Protein 3RTY (pdb70)

Sequence (2433 aa):
KEDSFCCVISMHDGIVLYTTPSITDVLGYPRDMWLGRSFIDFVHLKDRATFASQITTGIPIAKSTFCVMLRRYRVSYEPFRLGLTFREAPEEGTNMLLVICATPIKSSYKVPDEILSQKSPKFAIRHTATGIISHVDSAAVSALGYLPQDLIGRSIMDFYHHEDLSVMKETYETVMKKGQTAGASFCSKPYRFLIQNGCYVLLETEWTSFVNPWSRKLEFVVGHHRVFQGPKQCNVFEAAPTCKLKISEEAQSRNTRIKEDIVKRLAETVSRPSETVKQEVSRRCQALASFMETLMDEVSRADLKLKEDSFCCVISMHDGIVLYTTPSITDVLGYPRDMWLGRSFIDFVHLKDRATFASQITTGIAKSTFCVMLRRYRVSYEPFRLGLTFREAPEEARPDNYGTNMLLVICATPIKSSYKVPDEILSQKSPKFAIRHTATGIISHVDSAAVSALGYLPQDLIGRSIMDFYHHEDLSVMKETYETVMKKGQTAGASFCSKPYRFLIQNGCYVLLETEWTSFVNPWSRKLEFVVGHHRVFQGPKQCNVFEAAPTCKLKISEEAQSRNTRIKEDIVKRLAETVSRPSETVKQEVSRRCQALASFMETLMDEKEDSFCCVISMHDGIVLYTTPSITDVLGYPRDMWLGRSFIDFVHLKDRATFASQITTGIAKSTFCVMLRRYRVSYEPFRLGLTFREAPEEARPDNYGTNMLLVICATPIKSSYKVPDEILSQKSPKFAIRHTATGIISHVDSAAVSALGYLPQDLIGRSIMDFYHHEDLSVMKETYETVMKKGQTAGASFCSKPYRFLIQNGCYVLLETEWTSFVNPWSRKLEFVVGHHRVFQGPKQCNVFEAAPTCKLKISEEAQSRNTRIKEDIVKRLAETVSRPSETVKQEVSRRCQALASFMETLMDEKEDSFCCVISMHDGIVLYTTPSITDVLGYPRDMWLGRSFIDFVHLKDRATFASQITTGIPIAKSTFCVMLRRYRVSYEPFRLGLTFREAPEEGTNMLLVICATPIKSSYKVPDEILSQKSPKFAIRHTATGIISHVDSAAVSALGYLPQDLIGRSIMDFYHHEDLSVMKETYETVMKKGQTAGASFCSKPYRFLIQNGCYVLLETEWTSFVNPWSRKLEFVVGHHRVFQGPKQCNVFEAAPTCKLKISEEAQSRNTRIKEDIVKRLAETVSRPSETVKQEVSRRCQALASFMETLMDEVSRADLKLKEDSFCCVISMHDGIVLYTTPSITDVLGYPRDMWLGRSFIDFVHLKDRATFASQITTGIPIAKSTFCVMLRRYRPVSYEPFRLGLTFREAPEEGTNMLLVICATPIKSSYKVPDEILSQKSPKFAIRHTATGIISHVDSAAVSALGYLPQDLIGRSIMDFYHHEDLSVMKETYETVMKKGQTAGASFCSKPYRFLIQNGCYVLLETEWTSFVNPWSRKLEFVVGHHRVFQGPKQCNVFEAAPTCKLKISEEAQSRNTRIKEDIVKRLAETVSRPSETVKQEVSRRCQALASFMETLMDEVSRADLKLKEDSFCCVISMHDGIVLYTTPSITDVLGYPRDMWLGRSFIDFVHLKDRATFASQITTGIAKSTFCVMLRRYRVSYEPFRLGLTFREAPEEARPDNYGTNMLLVICATPIKSSYKVPDEILSQKSPKFAIRHTATGIISHVDSAAVSALGYLPQDLIGRSIMDFYHHEDLSVMKETYETVMKKGQTAGASFCSKPYRFLIQNGCYVLLETEWTSFVNPWSRKLEFVVGHHRVFQGPKQCNVFEAAPTCKLKISEEAQSRNTRIKEDIVKRLAETVSRPSETVKQEVSRRCQALASFMETLMDEKEDSFCCVISMHDGIVLYTTPSITDVLGYPRDMWLGRSFIDFVHLKDRATFASQITTGIPIAKSTFCVMLRRYRVSYEPFRLGLTFREAPEEGTNMLLVICATPIKSSYKVPDEILSQKSPKFAIRHTATGIISHVDSAAVSALGYLPQDLIGRSIMDFYHHEDLSVMKETYETVMKKGQTAGASFCSKPYRFLIQNGCYVLLETEWTSFVNPWSRKLEFVVGHHRVFQGPKQCNVFEAAPTCKLKISEEAQSRNTRIKEDIVKRLAETVSRPSETVKQEVSRRCQALASFMETLMDEVSRADLKLKEDSFCCVISMHDGIVLYTTPSITDVLGYPRDMWLGRSFIDFVHLKDRATFASQITTGIAKSTFCVMLRRYRVSYEPFRLGLTFREAPEEARPDNYGTNMLLVICATPIKSSYKVPDEILSQKSPKFAIRHTATGIISHVDSAAVSALGYLPQDLIGRSIMDFYHHEDLSVMKETYETVMKKGQTAGASFCSKPYRFLIQNGCYVLLETEWTSFVNPWSRKLEFVVGHHRVFQGPKQCNVFEAAPTCKLKISEEAQSRNTRIKEDIVKRLAETVSRPSETVKQEVSRRCQALASFMETLMDE

B-factor: mean 70.12, std 27.12, range [21.84, 199.19]

Organism: Drosophila melanogaster (NCBI:txid7227)

Structure (mmCIF, N/CA/C/O backbone):
data_3RTY
#
_entry.id   3RTY
#
_cell.length_a   60.414
_cell.length_b   94.697
_cell.length_c   141.030
_cell.angle_alpha   88.19
_cell.angle_beta   89.63
_cell.angle_gamma   89.87
#
_symmetry.space_group_name_H-M   'P 1'
#
loop_
_entity.id
_entity.type
_entity.pdbx_description
1 polymer 'Period circadian protein'
2 non-polymer 2,3-DIHYDROXY-1,4-DITHIOBUTANE
3 water water
#
loop_
_atom_site.group_PDB
_atom_site.id
_atom_site.type_symbol
_atom_site.label_atom_id
_atom_site.label_alt_id
_atom_site.label_comp_id
_atom_site.label_asym_id
_atom_site.label_entity_id
_atom_site.label_seq_id
_atom_site.pdbx_PDB_ins_code
_atom_site.Cartn_x
_atom_site.Cartn_y
_atom_site.Cartn_z
_atom_site.occupancy
_atom_site.B_iso_or_equiv
_atom_site.auth_seq_id
_atom_site.auth_comp_id
_atom_site.auth_asym_id
_atom_site.auth_atom_id
_atom_site.pdbx_PDB_model_num
ATOM 1 N N . LYS A 1 1 ? 23.957 4.583 4.197 1.00 100.08 236 LYS A N 1
ATOM 2 C CA . LYS A 1 1 ? 22.716 5.247 4.704 1.00 99.46 236 LYS A CA 1
ATOM 3 C C . LYS A 1 1 ? 21.683 5.479 3.588 1.00 97.83 236 LYS A C 1
ATOM 4 O O . LYS A 1 1 ? 21.704 4.815 2.540 1.00 98.00 236 LYS A O 1
ATOM 10 N N . GLU A 1 2 ? 20.750 6.389 3.865 1.00 95.02 237 GLU A N 1
ATOM 11 C CA . GLU A 1 2 ? 19.694 6.795 2.940 1.00 91.42 237 GLU A CA 1
ATOM 12 C C . GLU A 1 2 ? 18.907 7.937 3.569 1.00 87.81 237 GLU A C 1
ATOM 13 O O . GLU A 1 2 ? 18.355 7.774 4.660 1.00 87.66 237 GLU A O 1
ATOM 19 N N . ASP A 1 3 ? 18.902 9.091 2.889 1.00 83.27 238 ASP A N 1
ATOM 20 C CA . ASP A 1 3 ? 18.193 10.304 3.331 1.00 77.57 238 ASP A CA 1
ATOM 21 C C . ASP A 1 3 ? 17.016 9.990 4.260 1.00 71.79 238 ASP A C 1
ATOM 22 O O . ASP A 1 3 ? 16.020 9.395 3.845 1.00 71.03 238 ASP A O 1
ATOM 27 N N . SER A 1 4 ? 17.164 10.328 5.532 1.00 64.56 239 SER A N 1
ATOM 28 C CA . SER A 1 4 ? 16.101 10.093 6.487 1.00 58.16 239 SER A CA 1
ATOM 29 C C . SER A 1 4 ? 16.289 11.009 7.673 1.00 53.75 239 SER A C 1
ATOM 30 O O . SER A 1 4 ? 17.403 11.433 7.960 1.00 54.04 239 SER A O 1
ATOM 33 N N . PHE A 1 5 ? 15.190 11.342 8.336 1.00 48.92 240 PHE A N 1
ATOM 34 C CA . PHE A 1 5 ? 15.244 12.199 9.504 1.00 46.57 240 PHE A CA 1
ATOM 35 C C . PHE A 1 5 ? 14.465 11.564 10.658 1.00 45.39 240 PHE A C 1
ATOM 36 O O . PHE A 1 5 ? 13.536 10.791 10.444 1.00 46.81 240 PHE A O 1
ATOM 44 N N . CYS A 1 6 ? 14.853 11.881 11.880 1.00 44.10 241 CYS A N 1
ATOM 45 C CA . CYS A 1 6 ? 14.175 11.347 13.040 1.00 45.34 241 CYS A CA 1
ATOM 46 C C . CYS A 1 6 ? 13.603 12.528 13.805 1.00 46.41 241 CYS A C 1
ATOM 47 O O . CYS A 1 6 ? 14.017 13.662 13.589 1.00 49.09 241 CYS A O 1
ATOM 50 N N . CYS A 1 7 ? 12.598 12.288 14.635 1.00 45.56 242 CYS A N 1
ATOM 51 C CA . CYS A 1 7 ? 12.013 13.361 15.426 1.00 45.79 242 CYS A CA 1
ATOM 52 C C . CYS A 1 7 ? 11.597 12.792 16.757 1.00 44.75 242 CYS A C 1
ATOM 53 O O . CYS A 1 7 ? 11.346 11.600 16.864 1.00 45.06 242 CYS A O 1
ATOM 56 N N . VAL A 1 8 ? 11.523 13.642 17.773 1.00 43.68 243 VAL A N 1
ATOM 57 C CA . VAL A 1 8 ? 11.143 13.177 19.091 1.00 43.33 243 VAL A CA 1
ATOM 58 C C . VAL A 1 8 ? 9.843 13.786 19.610 1.00 43.84 243 VAL A C 1
ATOM 59 O O . VAL A 1 8 ? 9.794 14.963 19.957 1.00 44.93 243 VAL A O 1
ATOM 63 N N . ILE A 1 9 ? 8.813 12.941 19.703 1.00 42.83 244 ILE A N 1
ATOM 64 C CA . ILE A 1 9 ? 7.480 13.315 20.179 1.00 43.00 244 ILE A CA 1
ATOM 65 C C . ILE A 1 9 ? 7.366 13.139 21.718 1.00 44.94 244 ILE A C 1
ATOM 66 O O . ILE A 1 9 ? 8.106 12.352 22.317 1.00 44.96 244 ILE A O 1
ATOM 71 N N . SER A 1 10 ? 6.448 13.870 22.349 1.00 44.46 245 SER A N 1
ATOM 72 C CA . SER A 1 10 ? 6.229 13.741 23.785 1.00 44.83 245 SER A CA 1
ATOM 73 C C . SER A 1 10 ? 4.944 12.957 23.930 1.00 44.36 245 SER A C 1
ATOM 74 O O . SER A 1 10 ? 3.920 13.377 23.411 1.00 44.35 245 SER A O 1
ATOM 77 N N . MET A 1 11 ? 4.978 11.843 24.652 1.00 44.88 246 MET A N 1
ATOM 78 C CA . MET A 1 11 ? 3.775 11.036 24.838 1.00 45.51 246 MET A CA 1
ATOM 79 C C . MET A 1 11 ? 2.712 11.645 25.747 1.00 45.97 246 MET A C 1
ATOM 80 O O . MET A 1 11 ? 1.710 10.995 26.041 1.00 46.38 246 MET A O 1
ATOM 85 N N . HIS A 1 12 ? 2.951 12.875 26.202 1.00 46.19 247 HIS A N 1
ATOM 86 C CA . HIS A 1 12 ? 2.029 13.611 27.061 1.00 46.31 247 HIS A CA 1
ATOM 87 C C . HIS A 1 12 ? 1.015 14.427 26.230 1.00 45.72 247 HIS A C 1
ATOM 88 O O . HIS A 1 12 ? -0.191 14.363 26.473 1.00 45.59 247 HIS A O 1
ATOM 95 N N . ASP A 1 13 ? 1.491 15.151 25.220 1.00 44.50 248 ASP A N 1
ATOM 96 C CA . ASP A 1 13 ? 0.600 15.956 24.384 1.00 42.78 248 ASP A CA 1
ATOM 97 C C . ASP A 1 13 ? 0.747 15.712 22.898 1.00 40.78 248 ASP A C 1
ATOM 98 O O . ASP A 1 13 ? 0.073 16.357 22.087 1.00 40.36 248 ASP A O 1
ATOM 103 N N . GLY A 1 14 ? 1.626 14.776 22.554 1.00 38.00 249 GLY A N 1
ATOM 104 C CA . GLY A 1 14 ? 1.856 14.434 21.170 1.00 36.41 249 GLY A CA 1
ATOM 105 C C . GLY A 1 14 ? 2.511 15.520 20.352 1.00 38.49 249 GLY A C 1
ATOM 106 O O . GLY A 1 14 ? 2.344 15.538 19.125 1.00 38.16 249 GLY A O 1
ATOM 107 N N . ILE A 1 15 ? 3.213 16.452 21.006 1.00 39.24 250 ILE A N 1
ATOM 108 C CA . ILE A 1 15 ? 3.908 17.525 20.278 1.00 39.82 250 ILE A CA 1
ATOM 109 C C . ILE A 1 15 ? 5.340 17.090 19.945 1.00 38.05 250 ILE A C 1
ATOM 110 O O . ILE A 1 15 ? 5.901 16.233 20.631 1.00 37.06 250 ILE A O 1
ATOM 115 N N . VAL A 1 16 ? 5.905 17.648 18.873 1.00 36.97 251 VAL A N 1
ATOM 116 C CA . VAL A 1 16 ? 7.260 17.301 18.474 1.00 37.95 251 VAL A CA 1
ATOM 117 C C . VAL A 1 16 ? 8.265 18.247 19.085 1.00 38.01 251 VAL A C 1
ATOM 118 O O . VAL A 1 16 ? 8.143 19.456 18.965 1.00 36.53 251 VAL A O 1
ATOM 122 N N . LEU A 1 17 ? 9.245 17.650 19.761 1.00 40.56 252 LEU A N 1
ATOM 123 C CA . LEU A 1 17 ? 10.316 18.335 20.491 1.00 43.07 252 LEU A CA 1
ATOM 124 C C . LEU A 1 17 ? 11.646 18.546 19.780 1.00 43.86 252 LEU A C 1
ATOM 125 O O . LEU A 1 17 ? 12.380 19.478 20.091 1.00 45.13 252 LEU A O 1
ATOM 130 N N . TYR A 1 18 ? 12.001 17.616 18.909 1.00 44.94 253 TYR A N 1
ATOM 131 C CA . TYR A 1 18 ? 13.255 17.687 18.196 1.00 45.69 253 TYR A CA 1
ATOM 132 C C . TYR A 1 18 ? 13.126 17.060 16.836 1.00 48.38 253 TYR A C 1
ATOM 133 O O . TYR A 1 18 ? 12.411 16.070 16.660 1.00 50.91 253 TYR A O 1
ATOM 142 N N . THR A 1 19 ? 13.869 17.611 15.883 1.00 48.55 254 THR A N 1
ATOM 143 C CA . THR A 1 19 ? 13.859 17.103 14.528 1.00 47.52 254 THR A CA 1
ATOM 144 C C . THR A 1 19 ? 15.298 17.138 14.075 1.00 46.84 254 THR A C 1
ATOM 145 O O . THR A 1 19 ? 15.968 18.137 14.282 1.00 49.13 254 THR A O 1
ATOM 149 N N . THR A 1 20 ? 15.808 16.043 13.520 1.00 45.07 255 THR A N 1
ATOM 150 C CA . THR A 1 20 ? 17.191 16.047 13.051 1.00 43.73 255 THR A CA 1
ATOM 151 C C . THR A 1 20 ? 17.293 17.073 11.933 1.00 43.35 255 THR A C 1
ATOM 152 O O . THR A 1 20 ? 16.292 17.385 11.278 1.00 42.54 255 THR A O 1
ATOM 156 N N . PRO A 1 21 ? 18.496 17.631 11.709 1.00 43.36 256 PRO A N 1
ATOM 157 C CA . PRO A 1 21 ? 18.659 18.629 10.649 1.00 43.26 256 PRO A CA 1
ATOM 158 C C . PRO A 1 21 ? 18.259 18.144 9.262 1.00 43.19 256 PRO A C 1
ATOM 159 O O . PRO A 1 21 ? 17.768 18.936 8.449 1.00 45.79 256 PRO A O 1
ATOM 163 N N . SER A 1 22 ? 18.394 16.842 9.011 1.00 41.23 257 SER A N 1
ATOM 164 C CA . SER A 1 22 ? 18.061 16.281 7.702 1.00 40.06 257 SER A CA 1
ATOM 165 C C . SER A 1 22 ? 16.616 16.494 7.278 1.00 40.30 257 SER A C 1
ATOM 166 O O . SER A 1 22 ? 16.263 16.293 6.111 1.00 38.84 257 SER A O 1
ATOM 169 N N . ILE A 1 23 ? 15.800 16.967 8.214 1.00 40.70 258 ILE A N 1
ATOM 170 C CA . ILE A 1 23 ? 14.389 17.211 7.956 1.00 41.21 258 ILE A CA 1
ATOM 171 C C . ILE A 1 23 ? 14.170 18.159 6.774 1.00 43.11 258 ILE A C 1
ATOM 172 O O . ILE A 1 23 ? 13.313 17.907 5.916 1.00 41.95 258 ILE A O 1
ATOM 177 N N . THR A 1 24 ? 14.999 19.201 6.690 1.00 43.74 259 THR A N 1
ATOM 178 C CA . THR A 1 24 ? 14.881 20.185 5.619 1.00 44.26 259 THR A CA 1
ATOM 179 C C . THR A 1 24 ? 15.244 19.590 4.262 1.00 45.60 259 THR A C 1
ATOM 180 O O . THR A 1 24 ? 14.692 19.983 3.236 1.00 45.12 259 THR A O 1
ATOM 184 N N . ASP A 1 25 ? 16.156 18.619 4.268 1.00 46.29 260 ASP A N 1
ATOM 185 C CA . ASP A 1 25 ? 16.591 17.969 3.039 1.00 44.94 260 ASP A CA 1
ATOM 186 C C . ASP A 1 25 ? 15.595 16.936 2.534 1.00 44.62 260 ASP A C 1
ATOM 187 O O . ASP A 1 25 ? 15.294 16.896 1.345 1.00 43.41 260 ASP A O 1
ATOM 192 N N . VAL A 1 26 ? 15.073 16.114 3.443 1.00 44.80 261 VAL A N 1
ATOM 193 C CA . VAL A 1 26 ? 14.121 15.060 3.093 1.00 43.86 261 VAL A CA 1
ATOM 194 C C . VAL A 1 26 ? 12.688 15.535 2.860 1.00 44.18 261 VAL A C 1
ATOM 195 O O . VAL A 1 26 ? 11.984 14.973 2.030 1.00 45.28 261 VAL A O 1
ATOM 199 N N . LEU A 1 27 ? 12.266 16.570 3.584 1.00 45.48 262 LEU A N 1
ATOM 200 C CA . LEU A 1 27 ? 10.906 17.091 3.473 1.00 47.50 262 LEU A CA 1
ATOM 201 C C . LEU A 1 27 ? 10.807 18.587 3.276 1.00 50.08 262 LEU A C 1
ATOM 202 O O . LEU A 1 27 ? 9.699 19.115 3.243 1.00 51.96 262 LEU A O 1
ATOM 207 N N . GLY A 1 28 ? 11.941 19.278 3.190 1.00 52.24 263 GLY A N 1
ATOM 208 C CA . GLY A 1 28 ? 11.899 20.718 2.983 1.00 54.75 263 GLY A CA 1
ATOM 209 C C . GLY A 1 28 ? 11.603 21.631 4.172 1.00 55.94 263 GLY A C 1
ATOM 210 O O . GLY A 1 28 ? 11.805 22.843 4.065 1.00 56.68 263 GLY A O 1
ATOM 211 N N . TYR A 1 29 ? 11.127 21.084 5.288 1.00 56.32 264 TYR A N 1
ATOM 212 C CA . TYR A 1 29 ? 10.816 21.901 6.464 1.00 58.38 264 TYR A CA 1
ATOM 213 C C . TYR A 1 29 ? 12.023 22.581 7.104 1.00 60.66 264 TYR A C 1
ATOM 214 O O . TYR A 1 29 ? 13.070 21.968 7.274 1.00 59.65 264 TYR A O 1
ATOM 223 N N . PRO A 1 30 ? 11.888 23.870 7.460 1.00 64.16 265 PRO A N 1
ATOM 224 C CA . PRO A 1 30 ? 12.966 24.637 8.093 1.00 66.88 265 PRO A CA 1
ATOM 225 C C . PRO A 1 30 ? 13.364 24.008 9.431 1.00 69.46 265 PRO A C 1
ATOM 226 O O . PRO A 1 30 ? 12.514 23.736 10.277 1.00 69.40 265 PRO A O 1
ATOM 230 N N . ARG A 1 31 ? 14.661 23.760 9.586 1.00 72.68 266 ARG A N 1
ATOM 231 C CA . ARG A 1 31 ? 15.252 23.170 10.785 1.00 74.73 266 ARG A CA 1
ATOM 232 C C . ARG A 1 31 ? 14.327 22.966 11.995 1.00 73.95 266 ARG A C 1
ATOM 233 O O . ARG A 1 31 ? 14.020 21.828 12.369 1.00 74.73 266 ARG A O 1
ATOM 241 N N . ASP A 1 32 ? 13.860 24.062 12.579 1.00 72.59 267 ASP A N 1
ATOM 242 C CA . ASP A 1 32 ? 13.009 23.972 13.756 1.00 71.48 267 ASP A CA 1
ATOM 243 C C . ASP A 1 32 ? 11.611 24.575 13.618 1.00 68.83 267 ASP A C 1
ATOM 244 O O . ASP A 1 32 ? 11.174 25.366 14.455 1.00 68.53 267 ASP A O 1
ATOM 249 N N . MET A 1 33 ? 10.893 24.154 12.582 1.00 65.96 268 MET A N 1
ATOM 250 C CA . MET A 1 33 ? 9.537 24.641 12.337 1.00 63.60 268 MET A CA 1
ATOM 251 C C . MET A 1 33 ? 8.489 23.683 12.874 1.00 60.59 268 MET A C 1
ATOM 252 O O . MET A 1 33 ? 7.335 24.056 13.075 1.00 59.18 268 MET A O 1
ATOM 257 N N . TRP A 1 34 ? 8.885 22.420 12.993 1.00 57.66 269 TRP A N 1
ATOM 258 C CA . TRP A 1 34 ? 8.023 21.376 13.515 1.00 53.12 269 TRP A CA 1
ATOM 259 C C . TRP A 1 34 ? 7.891 21.542 15.022 1.00 51.08 269 TRP A C 1
ATOM 260 O O . TRP A 1 34 ? 6.872 21.178 15.600 1.00 51.35 269 TRP A O 1
ATOM 271 N N . LEU A 1 35 ? 8.900 22.139 15.647 1.00 48.60 270 LEU A N 1
ATOM 272 C CA . LEU A 1 35 ? 8.896 22.323 17.084 1.00 47.52 270 LEU A CA 1
ATOM 273 C C . LEU A 1 35 ? 7.577 22.845 17.624 1.00 47.26 270 LEU A C 1
ATOM 274 O O . LEU A 1 35 ? 6.985 23.759 17.065 1.00 47.25 270 LEU A O 1
ATOM 279 N N . GLY A 1 36 ? 7.082 22.183 18.666 1.00 47.57 271 GLY A N 1
ATOM 280 C CA . GLY A 1 36 ? 5.836 22.576 19.299 1.00 47.11 271 GLY A CA 1
ATOM 281 C C . GLY A 1 36 ? 4.551 22.192 18.580 1.00 47.63 271 GLY A C 1
ATOM 282 O O . GLY A 1 36 ? 3.466 22.294 19.151 1.00 47.65 271 GLY A O 1
ATOM 283 N N . ARG A 1 37 ? 4.652 21.747 17.334 1.00 46.81 272 ARG A N 1
ATOM 284 C CA . ARG A 1 37 ? 3.461 21.363 16.586 1.00 47.32 272 ARG A CA 1
ATOM 285 C C . ARG A 1 37 ? 3.043 19.919 16.865 1.00 47.59 272 ARG A C 1
ATOM 286 O O . ARG A 1 37 ? 3.841 19.104 17.345 1.00 45.08 272 ARG A O 1
ATOM 294 N N . SER A 1 38 ? 1.765 19.632 16.621 1.00 48.28 273 SER A N 1
ATOM 295 C CA . SER A 1 38 ? 1.224 18.289 16.814 1.00 48.83 273 SER A CA 1
ATOM 296 C C . SER A 1 38 ? 1.760 17.413 15.677 1.00 48.72 273 SER A C 1
ATOM 297 O O . SER A 1 38 ? 1.626 17.766 14.498 1.00 49.90 273 SER A O 1
ATOM 300 N N . PHE A 1 39 ? 2.336 16.265 16.017 1.00 46.23 274 PHE A N 1
ATOM 301 C CA . PHE A 1 39 ? 2.900 15.405 14.992 1.00 44.01 274 PHE A CA 1
ATOM 302 C C . PHE A 1 39 ? 1.956 14.872 13.923 1.00 44.71 274 PHE A C 1
ATOM 303 O O . PHE A 1 39 ? 2.341 14.826 12.758 1.00 44.56 274 PHE A O 1
ATOM 311 N N . ILE A 1 40 ? 0.742 14.456 14.280 1.00 44.81 275 ILE A N 1
ATOM 312 C CA . ILE A 1 40 ? -0.158 13.918 13.253 1.00 46.06 275 ILE A CA 1
ATOM 313 C C . ILE A 1 40 ? -0.649 14.966 12.277 1.00 46.84 275 ILE A C 1
ATOM 314 O O . ILE A 1 40 ? -1.287 14.628 11.284 1.00 47.37 275 ILE A O 1
ATOM 319 N N . ASP A 1 41 ? -0.368 16.234 12.562 1.00 48.90 276 ASP A N 1
ATOM 320 C CA . ASP A 1 41 ? -0.777 17.317 11.663 1.00 51.42 276 ASP A CA 1
ATOM 321 C C . ASP A 1 41 ? -0.041 17.160 10.313 1.00 49.66 276 ASP A C 1
ATOM 322 O O . ASP A 1 41 ? -0.445 17.723 9.291 1.00 49.12 276 ASP A O 1
ATOM 327 N N . PHE A 1 42 ? 1.027 16.364 10.331 1.00 48.07 277 PHE A N 1
ATOM 328 C CA . PHE A 1 42 ? 1.837 16.096 9.152 1.00 46.51 277 PHE A CA 1
ATOM 329 C C . PHE A 1 42 ? 1.575 14.711 8.591 1.00 46.38 277 PHE A C 1
ATOM 330 O O . PHE A 1 42 ? 2.260 14.270 7.676 1.00 48.04 277 PHE A O 1
ATOM 338 N N . VAL A 1 43 ? 0.635 13.998 9.192 1.00 46.37 278 VAL A N 1
ATOM 339 C CA . VAL A 1 43 ? 0.264 12.671 8.719 1.00 45.90 278 VAL A CA 1
ATOM 340 C C . VAL A 1 43 ? -1.087 12.758 7.996 1.00 45.78 278 VAL A C 1
ATOM 341 O O . VAL A 1 43 ? -2.119 13.036 8.619 1.00 46.46 278 VAL A O 1
ATOM 345 N N . HIS A 1 44 ? -1.057 12.510 6.687 1.00 44.73 279 HIS A N 1
ATOM 346 C CA . HIS A 1 44 ? -2.230 12.514 5.815 1.00 44.67 279 HIS A CA 1
ATOM 347 C C . HIS A 1 44 ? -3.456 11.884 6.500 1.00 44.63 279 HIS A C 1
ATOM 348 O O . HIS A 1 44 ? -3.318 10.912 7.243 1.00 44.52 279 HIS A O 1
ATOM 355 N N . LEU A 1 45 ? -4.644 12.444 6.267 1.00 44.71 280 LEU A N 1
ATOM 356 C CA . LEU A 1 45 ? -5.880 11.924 6.868 1.00 46.23 280 LEU A CA 1
ATOM 357 C C . LEU A 1 45 ? -6.080 10.425 6.716 1.00 47.03 280 LEU A C 1
ATOM 358 O O . LEU A 1 45 ? -6.421 9.741 7.678 1.00 47.98 280 LEU A O 1
ATOM 363 N N . LYS A 1 46 ? -5.874 9.925 5.500 1.00 47.29 281 LYS A N 1
ATOM 364 C CA . LYS A 1 46 ? -6.053 8.499 5.187 1.00 46.44 281 LYS A CA 1
ATOM 365 C C . LYS A 1 46 ? -5.131 7.554 5.929 1.00 44.49 281 LYS A C 1
ATOM 366 O O . LYS A 1 46 ? -5.320 6.345 5.870 1.00 43.00 281 LYS A O 1
ATOM 372 N N . ASP A 1 47 ? -4.124 8.099 6.600 1.00 44.17 282 ASP A N 1
ATOM 373 C CA . ASP A 1 47 ? -3.161 7.264 7.315 1.00 44.92 282 ASP A CA 1
ATOM 374 C C . ASP A 1 47 ? -3.139 7.414 8.840 1.00 43.74 282 ASP A C 1
ATOM 375 O O . ASP A 1 47 ? -2.463 6.652 9.520 1.00 42.49 282 ASP A O 1
ATOM 380 N N . ARG A 1 48 ? -3.870 8.386 9.374 1.00 43.11 283 ARG A N 1
ATOM 381 C CA . ARG A 1 48 ? -3.895 8.606 10.817 1.00 43.14 283 ARG A CA 1
ATOM 382 C C . ARG A 1 48 ? -4.366 7.374 11.596 1.00 42.54 283 ARG A C 1
ATOM 383 O O . ARG A 1 48 ? -3.753 6.995 12.603 1.00 40.59 283 ARG A O 1
ATOM 391 N N . ALA A 1 49 ? -5.433 6.739 11.113 1.00 41.19 284 ALA A N 1
ATOM 392 C CA . ALA A 1 49 ? -5.951 5.532 11.753 1.00 40.01 284 ALA A CA 1
ATOM 393 C C . ALA A 1 49 ? -4.884 4.429 11.773 1.00 38.32 284 ALA A C 1
ATOM 394 O O . ALA A 1 49 ? -4.839 3.624 12.705 1.00 37.56 284 ALA A O 1
ATOM 396 N N . THR A 1 50 ? -4.041 4.368 10.742 1.00 36.63 285 THR A N 1
ATOM 397 C CA . THR A 1 50 ? -2.971 3.373 10.734 1.00 36.49 285 THR A CA 1
ATOM 398 C C . THR A 1 50 ? -1.942 3.779 11.779 1.00 37.58 285 THR A C 1
ATOM 399 O O . THR A 1 50 ? -1.421 2.939 12.506 1.00 38.11 285 THR A O 1
ATOM 403 N N . PHE A 1 51 ? -1.682 5.083 11.862 1.00 39.52 286 PHE A N 1
ATOM 404 C CA . PHE A 1 51 ? -0.725 5.637 12.817 1.00 40.14 286 PHE A CA 1
ATOM 405 C C . PHE A 1 51 ? -1.191 5.440 14.266 1.00 41.91 286 PHE A C 1
ATOM 406 O O . PHE A 1 51 ? -0.419 5.014 15.131 1.00 39.77 286 PHE A O 1
ATOM 414 N N . ALA A 1 52 ? -2.450 5.772 14.526 1.00 44.46 287 ALA A N 1
ATOM 415 C CA . ALA A 1 52 ? -3.013 5.629 15.860 1.00 48.21 287 ALA A CA 1
ATOM 416 C C . ALA A 1 52 ? -2.975 4.171 16.330 1.00 49.53 287 ALA A C 1
ATOM 417 O O . ALA A 1 52 ? -2.576 3.887 17.457 1.00 49.94 287 ALA A O 1
ATOM 419 N N . SER A 1 53 ? -3.364 3.257 15.443 1.00 50.91 288 SER A N 1
ATOM 420 C CA . SER A 1 53 ? -3.385 1.829 15.733 1.00 51.04 288 SER A CA 1
ATOM 421 C C . SER A 1 53 ? -1.999 1.240 15.926 1.00 50.51 288 SER A C 1
ATOM 422 O O . SER A 1 53 ? -1.875 0.119 16.390 1.00 50.28 288 SER A O 1
ATOM 425 N N . GLN A 1 54 ? -0.967 1.971 15.516 1.00 51.43 289 GLN A N 1
ATOM 426 C CA . GLN A 1 54 ? 0.411 1.504 15.657 1.00 50.91 289 GLN A CA 1
ATOM 427 C C . GLN A 1 54 ? 1.079 1.976 16.950 1.00 51.30 289 GLN A C 1
ATOM 428 O O . GLN A 1 54 ? 1.891 1.251 17.524 1.00 50.76 289 GLN A O 1
ATOM 434 N N . ILE A 1 55 ? 0.769 3.191 17.404 1.00 51.84 290 ILE A N 1
ATOM 435 C CA . ILE A 1 55 ? 1.361 3.653 18.654 1.00 52.82 290 ILE A CA 1
ATOM 436 C C . ILE A 1 55 ? 0.482 3.198 19.828 1.00 52.94 290 ILE A C 1
ATOM 437 O O . ILE A 1 55 ? 0.810 3.432 20.991 1.00 55.31 290 ILE A O 1
ATOM 442 N N . THR A 1 56 ? -0.628 2.532 19.510 1.00 51.46 291 THR A N 1
ATOM 443 C CA . THR A 1 56 ? -1.551 2.018 20.523 1.00 49.76 291 THR A CA 1
ATOM 444 C C . THR A 1 56 ? -1.172 0.587 20.855 1.00 50.18 291 THR A C 1
ATOM 445 O O . THR A 1 56 ? -1.142 0.179 22.025 1.00 50.71 291 THR A O 1
ATOM 449 N N . THR A 1 57 ? -0.918 -0.186 19.812 1.00 49.34 292 THR A N 1
ATOM 450 C CA . THR A 1 57 ? -0.559 -1.570 19.996 1.00 50.10 292 THR A CA 1
ATOM 451 C C . THR A 1 57 ? 0.939 -1.712 20.180 1.00 48.85 292 THR A C 1
ATOM 452 O O . THR A 1 57 ? 1.428 -2.812 20.321 1.00 48.75 292 THR A O 1
ATOM 456 N N . GLY A 1 58 ? 1.659 -0.597 20.217 1.00 49.45 293 GLY A N 1
ATOM 457 C CA . GLY A 1 58 ? 3.099 -0.667 20.381 1.00 50.12 293 GLY A CA 1
ATOM 458 C C . GLY A 1 58 ? 3.648 -0.083 21.665 1.00 51.40 293 GLY A C 1
ATOM 459 O O . GLY A 1 58 ? 4.764 -0.413 22.065 1.00 50.96 293 GLY A O 1
ATOM 460 N N . ILE A 1 59 ? 2.894 0.815 22.291 1.00 54.25 294 ILE A N 1
ATOM 461 C CA . ILE A 1 59 ? 3.322 1.452 23.537 1.00 58.19 294 ILE A CA 1
ATOM 462 C C . ILE A 1 59 ? 3.675 0.381 24.589 1.00 62.34 294 ILE A C 1
ATOM 463 O O . ILE A 1 59 ? 2.910 -0.565 24.808 1.00 62.37 294 ILE A O 1
ATOM 468 N N . PRO A 1 60 ? 4.858 0.510 25.232 1.00 66.02 295 PRO A N 1
ATOM 469 C CA . PRO A 1 60 ? 5.429 -0.377 26.256 1.00 69.21 295 PRO A CA 1
ATOM 470 C C . PRO A 1 60 ? 4.668 -0.832 27.507 1.00 72.94 295 PRO A C 1
ATOM 471 O O . PRO A 1 60 ? 5.250 -1.542 28.328 1.00 74.39 295 PRO A O 1
ATOM 475 N N . ILE A 1 61 ? 3.402 -0.456 27.684 1.00 76.80 296 ILE A N 1
ATOM 476 C CA . ILE A 1 61 ? 2.673 -0.942 28.867 1.00 80.13 296 ILE A CA 1
ATOM 477 C C . ILE A 1 61 ? 2.194 -2.376 28.667 1.00 81.32 296 ILE A C 1
ATOM 478 O O . ILE A 1 61 ? 2.984 -3.286 28.998 1.00 83.76 296 ILE A O 1
ATOM 483 N N . ALA A 1 72 ? 12.301 -6.473 14.659 1.00 86.27 307 ALA A N 1
ATOM 484 C CA . ALA A 1 72 ? 12.495 -5.079 15.154 1.00 86.63 307 ALA A CA 1
ATOM 485 C C . ALA A 1 72 ? 11.240 -4.575 15.880 1.00 87.07 307 ALA A C 1
ATOM 486 O O . ALA A 1 72 ? 10.372 -5.367 16.270 1.00 86.92 307 ALA A O 1
ATOM 488 N N . LYS A 1 73 ? 11.189 -3.264 16.124 1.00 87.54 308 LYS A N 1
ATOM 489 C CA . LYS A 1 73 ? 10.029 -2.626 16.766 1.00 85.85 308 LYS A CA 1
ATOM 490 C C . LYS A 1 73 ? 9.115 -2.193 15.603 1.00 83.11 308 LYS A C 1
ATOM 491 O O . LYS A 1 73 ? 9.539 -2.216 14.433 1.00 83.56 308 LYS A O 1
ATOM 497 N N . SER A 1 74 ? 7.878 -1.808 15.913 1.00 78.39 309 SER A N 1
ATOM 498 C CA . SER A 1 74 ? 6.919 -1.392 14.890 1.00 73.00 309 SER A CA 1
ATOM 499 C C . SER A 1 74 ? 7.522 -0.552 13.759 1.00 68.09 309 SER A C 1
ATOM 500 O O . SER A 1 74 ? 8.307 0.370 13.998 1.00 65.89 309 SER A O 1
ATOM 503 N N . THR A 1 75 ? 7.177 -0.936 12.528 1.00 62.88 310 THR A N 1
ATOM 504 C CA . THR A 1 75 ? 7.633 -0.278 11.302 1.00 55.68 310 THR A CA 1
ATOM 505 C C . THR A 1 75 ? 6.515 -0.390 10.250 1.00 52.16 310 THR A C 1
ATOM 506 O O . THR A 1 75 ? 6.201 -1.477 9.774 1.00 51.60 310 THR A O 1
ATOM 510 N N . PHE A 1 76 ? 5.876 0.743 9.959 1.00 48.90 311 PHE A N 1
ATOM 511 C CA . PHE A 1 76 ? 4.778 0.836 8.988 1.00 45.87 311 PHE A CA 1
ATOM 512 C C . PHE A 1 76 ? 4.951 2.019 8.009 1.00 45.38 311 PHE A C 1
ATOM 513 O O . PHE A 1 76 ? 5.974 2.699 8.039 1.00 45.30 311 PHE A O 1
ATOM 521 N N . CYS A 1 77 ? 3.963 2.268 7.148 1.00 44.39 312 CYS A N 1
ATOM 522 C CA . CYS A 1 77 ? 4.074 3.363 6.181 1.00 45.18 312 CYS A CA 1
ATOM 523 C C . CYS A 1 77 ? 2.981 4.379 6.355 1.00 45.10 312 CYS A C 1
ATOM 524 O O . CYS A 1 77 ? 1.894 4.058 6.786 1.00 47.18 312 CYS A O 1
ATOM 527 N N . VAL A 1 78 ? 3.231 5.587 5.887 1.00 45.31 313 VAL A N 1
ATOM 528 C CA . VAL A 1 78 ? 2.280 6.664 6.049 1.00 44.47 313 VAL A CA 1
ATOM 529 C C . VAL A 1 78 ? 2.666 7.728 5.025 1.00 45.30 313 VAL A C 1
ATOM 530 O O . VAL A 1 78 ? 3.716 7.618 4.403 1.00 45.10 313 VAL A O 1
ATOM 534 N N . MET A 1 79 ? 1.822 8.731 4.814 1.00 46.55 314 MET A N 1
ATOM 535 C CA . MET A 1 79 ? 2.151 9.807 3.867 1.00 48.32 314 MET A CA 1
ATOM 536 C C . MET A 1 79 ? 2.292 11.111 4.641 1.00 50.59 314 MET A C 1
ATOM 537 O O . MET A 1 79 ? 1.342 11.545 5.304 1.00 51.90 314 MET A O 1
ATOM 542 N N . LEU A 1 80 ? 3.465 11.734 4.574 1.00 51.47 315 LEU A N 1
ATOM 543 C CA . LEU A 1 80 ? 3.678 13.013 5.260 1.00 52.30 315 LEU A CA 1
ATOM 544 C C . LEU A 1 80 ? 3.593 14.138 4.224 1.00 55.61 315 LEU A C 1
ATOM 545 O O . LEU A 1 80 ? 3.796 13.902 3.025 1.00 55.58 315 LEU A O 1
ATOM 550 N N . ARG A 1 81 ? 3.244 15.345 4.659 1.00 58.38 316 ARG A N 1
ATOM 551 C CA . ARG A 1 81 ? 3.176 16.445 3.720 1.00 62.24 316 ARG A CA 1
ATOM 552 C C . ARG A 1 81 ? 4.490 17.199 3.680 1.00 64.19 316 ARG A C 1
ATOM 553 O O . ARG A 1 81 ? 5.226 17.234 4.664 1.00 61.76 316 ARG A O 1
ATOM 561 N N . ARG A 1 82 ? 4.810 17.721 2.497 1.00 68.36 317 ARG A N 1
ATOM 562 C CA . ARG A 1 82 ? 6.032 18.485 2.273 1.00 71.83 317 ARG A CA 1
ATOM 563 C C . ARG A 1 82 ? 5.744 19.922 2.606 1.00 75.24 317 ARG A C 1
ATOM 564 O O . ARG A 1 82 ? 4.608 20.376 2.460 1.00 75.33 317 ARG A O 1
ATOM 572 N N . TYR A 1 83 ? 6.785 20.654 2.980 1.00 79.77 318 TYR A N 1
ATOM 573 C CA . TYR A 1 83 ? 6.645 22.056 3.326 1.00 84.94 318 TYR A CA 1
ATOM 574 C C . TYR A 1 83 ? 6.370 22.913 2.097 1.00 87.53 318 TYR A C 1
ATOM 575 O O . TYR A 1 83 ? 6.982 22.725 1.040 1.00 88.08 318 TYR A O 1
ATOM 584 N N . ARG A 1 84 ? 5.383 23.790 2.251 1.00 90.44 319 ARG A N 1
ATOM 585 C CA . ARG A 1 84 ? 5.029 24.793 1.260 1.00 93.73 319 ARG A CA 1
ATOM 586 C C . ARG A 1 84 ? 5.274 24.369 -0.185 1.00 95.07 319 ARG A C 1
ATOM 587 O O . ARG A 1 84 ? 4.544 23.447 -0.632 1.00 96.74 319 ARG A O 1
ATOM 595 N N . VAL A 1 98 ? -1.184 21.053 -2.428 1.00 64.81 333 VAL A N 1
ATOM 596 C CA . VAL A 1 98 ? 0.096 20.603 -1.854 1.00 64.87 333 VAL A CA 1
ATOM 597 C C . VAL A 1 98 ? 0.322 19.093 -1.995 1.00 63.41 333 VAL A C 1
ATOM 598 O O . VAL A 1 98 ? -0.626 18.370 -2.328 1.00 64.66 333 VAL A O 1
ATOM 602 N N . SER A 1 99 ? 1.565 18.628 -1.768 1.00 60.65 334 SER A N 1
ATOM 603 C CA . SER A 1 99 ? 1.896 17.216 -1.966 1.00 58.32 334 SER A CA 1
ATOM 604 C C . SER A 1 99 ? 2.315 16.414 -0.736 1.00 54.83 334 SER A C 1
ATOM 605 O O . SER A 1 99 ? 2.901 16.908 0.235 1.00 53.20 334 SER A O 1
ATOM 608 N N . TYR A 1 100 ? 1.877 15.169 -0.764 1.00 50.36 335 TYR A N 1
ATOM 609 C CA . TYR A 1 100 ? 2.196 14.210 0.263 1.00 46.93 335 TYR A CA 1
ATOM 610 C C . TYR A 1 100 ? 3.176 13.216 -0.347 1.00 47.26 335 TYR A C 1
ATOM 611 O O . TYR A 1 100 ? 3.119 12.909 -1.548 1.00 44.33 335 TYR A O 1
ATOM 620 N N . GLU A 1 101 ? 4.088 12.737 0.488 1.00 48.48 336 GLU A N 1
ATOM 621 C CA . GLU A 1 101 ? 5.059 11.749 0.054 1.00 50.17 336 GLU A CA 1
ATOM 622 C C . GLU A 1 101 ? 5.091 10.563 1.017 1.00 48.30 336 GLU A C 1
ATOM 623 O O . GLU A 1 101 ? 4.836 10.712 2.210 1.00 48.60 336 GLU A O 1
ATOM 629 N N . PRO A 1 102 ? 5.347 9.353 0.489 1.00 46.95 337 PRO A N 1
ATOM 630 C CA . PRO A 1 102 ? 5.417 8.095 1.240 1.00 45.73 337 PRO A CA 1
ATOM 631 C C . PRO A 1 102 ? 6.667 7.916 2.093 1.00 45.02 337 PRO A C 1
ATOM 632 O O . PRO A 1 102 ? 7.778 8.125 1.618 1.00 44.97 337 PRO A O 1
ATOM 636 N N . PHE A 1 103 ? 6.459 7.500 3.343 1.00 44.17 338 PHE A N 1
ATOM 637 C CA . PHE A 1 103 ? 7.534 7.277 4.292 1.00 44.58 338 PHE A CA 1
ATOM 638 C C . PHE A 1 103 ? 7.384 5.967 5.063 1.00 45.53 338 PHE A C 1
ATOM 639 O O . PHE A 1 103 ? 6.279 5.533 5.394 1.00 47.20 338 PHE A O 1
ATOM 647 N N . ARG A 1 104 ? 8.514 5.319 5.302 1.00 45.02 339 ARG A N 1
ATOM 648 C CA . ARG A 1 104 ? 8.554 4.083 6.042 1.00 44.36 339 ARG A CA 1
ATOM 649 C C . ARG A 1 104 ? 8.991 4.592 7.400 1.00 44.28 339 ARG A C 1
ATOM 650 O O . ARG A 1 104 ? 10.098 5.078 7.545 1.00 46.86 339 ARG A O 1
ATOM 658 N N . LEU A 1 105 ? 8.100 4.555 8.380 1.00 43.13 340 LEU A N 1
ATOM 659 C CA . LEU A 1 105 ? 8.422 5.046 9.711 1.00 40.37 340 LEU A CA 1
ATOM 660 C C . LEU A 1 105 ? 8.856 3.971 10.676 1.00 39.85 340 LEU A C 1
ATOM 661 O O . LEU A 1 105 ? 8.289 2.891 10.700 1.00 38.42 340 LEU A O 1
ATOM 666 N N . GLY A 1 106 ? 9.835 4.302 11.507 1.00 40.37 341 GLY A N 1
ATOM 667 C CA . GLY A 1 106 ? 10.318 3.385 12.523 1.00 42.66 341 GLY A CA 1
ATOM 668 C C . GLY A 1 106 ? 10.048 3.971 13.909 1.00 44.97 341 GLY A C 1
ATOM 669 O O . GLY A 1 106 ? 10.646 4.990 14.274 1.00 45.80 341 GLY A O 1
ATOM 670 N N . LEU A 1 107 ? 9.138 3.358 14.672 1.00 46.40 342 LEU A N 1
ATOM 671 C CA . LEU A 1 107 ? 8.793 3.830 16.023 1.00 47.69 342 LEU A CA 1
ATOM 672 C C . LEU A 1 107 ? 9.670 3.190 17.074 1.00 49.08 342 LEU A C 1
ATOM 673 O O . LEU A 1 107 ? 10.033 2.024 16.956 1.00 48.74 342 LEU A O 1
ATOM 678 N N . THR A 1 108 ? 9.991 3.958 18.111 1.00 52.15 343 THR A N 1
ATOM 679 C CA . THR A 1 108 ? 10.826 3.487 19.214 1.00 54.17 343 THR A CA 1
ATOM 680 C C . THR A 1 108 ? 10.487 4.270 20.474 1.00 55.78 343 THR A C 1
ATOM 681 O O . THR A 1 108 ? 10.599 5.505 20.517 1.00 55.14 343 THR A O 1
ATOM 685 N N . PHE A 1 109 ? 10.016 3.533 21.477 1.00 57.26 344 PHE A N 1
ATOM 686 C CA . PHE A 1 109 ? 9.651 4.110 22.759 1.00 58.93 344 PHE A CA 1
ATOM 687 C C . PHE A 1 109 ? 10.816 3.970 23.749 1.00 62.06 344 PHE A C 1
ATOM 688 O O . PHE A 1 109 ? 11.413 2.898 23.891 1.00 61.52 344 PHE A O 1
ATOM 696 N N . ARG A 1 110 ? 11.165 5.092 24.372 1.00 67.07 345 ARG A N 1
ATOM 697 C CA . ARG A 1 110 ? 12.272 5.181 25.325 1.00 72.65 345 ARG A CA 1
ATOM 698 C C . ARG A 1 110 ? 11.901 6.237 26.374 1.00 76.09 345 ARG A C 1
ATOM 699 O O . ARG A 1 110 ? 11.182 7.193 26.078 1.00 75.25 345 ARG A O 1
ATOM 707 N N . GLU A 1 111 ? 12.378 6.064 27.601 1.00 81.34 346 GLU A N 1
ATOM 708 C CA . GLU A 1 111 ? 12.038 7.006 28.660 1.00 87.26 346 GLU A CA 1
ATOM 709 C C . GLU A 1 111 ? 12.785 8.337 28.628 1.00 90.94 346 GLU A C 1
ATOM 710 O O . GLU A 1 111 ? 13.958 8.398 28.263 1.00 89.52 346 GLU A O 1
ATOM 716 N N . ALA A 1 112 ? 12.078 9.388 29.045 1.00 96.61 347 ALA A N 1
ATOM 717 C CA . ALA A 1 112 ? 12.579 10.764 29.121 1.00 102.40 347 ALA A CA 1
ATOM 718 C C . ALA A 1 112 ? 14.022 10.881 29.632 1.00 106.48 347 ALA A C 1
ATOM 719 O O . ALA A 1 112 ? 14.460 10.106 30.486 1.00 107.69 347 ALA A O 1
ATOM 721 N N . PRO A 1 113 ? 14.779 11.856 29.104 1.00 109.82 348 PRO A N 1
ATOM 722 C CA . PRO A 1 113 ? 16.173 12.115 29.472 1.00 112.37 348 PRO A CA 1
ATOM 723 C C . PRO A 1 113 ? 16.375 13.365 30.332 1.00 114.84 348 PRO A C 1
ATOM 724 O O . PRO A 1 113 ? 15.508 13.767 31.121 1.00 114.58 348 PRO A O 1
ATOM 728 N N . GLU A 1 114 ? 17.549 13.967 30.149 1.00 117.75 349 GLU A N 1
ATOM 729 C CA . GLU A 1 114 ? 17.966 15.182 30.836 1.00 120.38 349 GLU A CA 1
ATOM 730 C C . GLU A 1 114 ? 17.635 15.382 32.313 1.00 121.54 349 GLU A C 1
ATOM 731 O O . GLU A 1 114 ? 18.255 14.762 33.177 1.00 122.21 349 GLU A O 1
ATOM 737 N N . GLU A 1 115 ? 16.679 16.260 32.602 1.00 122.48 350 GLU A N 1
ATOM 738 C CA . GLU A 1 115 ? 16.315 16.584 33.980 1.00 123.64 350 GLU A CA 1
ATOM 739 C C . GLU A 1 115 ? 14.887 16.142 34.316 1.00 123.61 350 GLU A C 1
ATOM 740 O O . GLU A 1 115 ? 14.634 15.698 35.455 1.00 123.17 350 GLU A O 1
ATOM 746 N N . GLY A 1 126 ? 5.052 8.630 38.563 1.00 93.12 361 GLY A N 1
ATOM 747 C CA . GLY A 1 126 ? 4.708 8.928 37.143 1.00 93.24 361 GLY A CA 1
ATOM 748 C C . GLY A 1 126 ? 5.900 8.768 36.222 1.00 93.23 361 GLY A C 1
ATOM 749 O O . GLY A 1 126 ? 7.034 9.028 36.622 1.00 93.33 361 GLY A O 1
ATOM 750 N N . THR A 1 127 ? 5.645 8.337 34.989 1.00 93.41 362 THR A N 1
ATOM 751 C CA . THR A 1 127 ? 6.703 8.137 33.998 1.00 93.32 362 THR A CA 1
ATOM 752 C C . THR A 1 127 ? 6.515 8.986 32.738 1.00 92.44 362 THR A C 1
ATOM 753 O O . THR A 1 127 ? 5.468 8.944 32.086 1.00 93.22 362 THR A O 1
ATOM 757 N N . ASN A 1 128 ? 7.528 9.769 32.398 1.00 90.87 363 ASN A N 1
ATOM 758 C CA . ASN A 1 128 ? 7.439 10.588 31.202 1.00 88.82 363 ASN A CA 1
ATOM 759 C C . ASN A 1 128 ? 7.980 9.800 30.006 1.00 85.72 363 ASN A C 1
ATOM 760 O O . ASN A 1 128 ? 9.179 9.519 29.918 1.00 85.09 363 ASN A O 1
ATOM 765 N N . MET A 1 129 ? 7.076 9.434 29.099 1.00 81.95 364 MET A N 1
ATOM 766 C CA . MET A 1 129 ? 7.432 8.660 27.909 1.00 76.25 364 MET A CA 1
ATOM 767 C C . MET A 1 129 ? 7.856 9.533 26.742 1.00 70.16 364 MET A C 1
ATOM 768 O O . MET A 1 129 ? 7.435 10.688 26.618 1.00 68.98 364 MET A O 1
ATOM 773 N N . LEU A 1 130 ? 8.645 8.934 25.860 1.00 63.54 365 LEU A N 1
ATOM 774 C CA . LEU A 1 130 ? 9.152 9.610 24.680 1.00 57.43 365 LEU A CA 1
ATOM 775 C C . LEU A 1 130 ? 9.131 8.683 23.455 1.00 54.09 365 LEU A C 1
ATOM 776 O O . LEU A 1 130 ? 9.545 7.520 23.520 1.00 54.29 365 LEU A O 1
ATOM 781 N N . LEU A 1 131 ? 8.601 9.193 22.352 1.00 49.01 366 LEU A N 1
ATOM 782 C CA . LEU A 1 131 ? 8.522 8.430 21.120 1.00 45.77 366 LEU A CA 1
ATOM 783 C C . LEU A 1 131 ? 9.499 8.998 20.108 1.00 45.28 366 LEU A C 1
ATOM 784 O O . LEU A 1 131 ? 9.528 10.206 19.850 1.00 44.24 366 LEU A O 1
ATOM 789 N N . VAL A 1 132 ? 10.332 8.129 19.558 1.00 43.40 367 VAL A N 1
ATOM 790 C CA . VAL A 1 132 ? 11.273 8.573 18.558 1.00 41.06 367 VAL A CA 1
ATOM 791 C C . VAL A 1 132 ? 10.872 7.928 17.241 1.00 41.37 367 VAL A C 1
ATOM 792 O O . VAL A 1 132 ? 10.722 6.720 17.171 1.00 41.66 367 VAL A O 1
ATOM 796 N N . ILE A 1 133 ? 10.594 8.760 16.238 1.00 41.31 368 ILE A N 1
ATOM 797 C CA . ILE A 1 133 ? 10.181 8.289 14.923 1.00 41.72 368 ILE A CA 1
ATOM 798 C C . ILE A 1 133 ? 11.272 8.490 13.880 1.00 42.72 368 ILE A C 1
ATOM 799 O O . ILE A 1 133 ? 11.831 9.573 13.800 1.00 44.37 368 ILE A O 1
ATOM 804 N N . CYS A 1 134 ? 11.577 7.449 13.099 1.00 43.27 369 CYS A N 1
ATOM 805 C CA . CYS A 1 134 ? 12.571 7.530 12.022 1.00 44.41 369 CYS A CA 1
ATOM 806 C C . CYS A 1 134 ? 11.922 7.378 10.650 1.00 43.19 369 CYS A C 1
ATOM 807 O O . CYS A 1 134 ? 11.654 6.265 10.208 1.00 45.30 369 CYS A O 1
ATOM 810 N N . ALA A 1 135 ? 11.656 8.494 9.983 1.00 42.21 370 ALA A N 1
ATOM 811 C CA . ALA A 1 135 ? 11.033 8.461 8.663 1.00 42.24 370 ALA A CA 1
ATOM 812 C C . ALA A 1 135 ? 12.056 8.432 7.541 1.00 41.33 370 ALA A C 1
ATOM 813 O O . ALA A 1 135 ? 12.914 9.298 7.450 1.00 41.65 370 ALA A O 1
ATOM 815 N N . THR A 1 136 ? 11.990 7.400 6.716 1.00 39.86 371 THR A N 1
ATOM 816 C CA . THR A 1 136 ? 12.864 7.291 5.566 1.00 40.64 371 THR A CA 1
ATOM 817 C C . THR A 1 136 ? 11.912 7.211 4.360 1.00 41.36 371 THR A C 1
ATOM 818 O O . THR A 1 136 ? 10.967 6.435 4.360 1.00 41.55 371 THR A O 1
ATOM 822 N N . PRO A 1 137 ? 12.129 8.050 3.336 1.00 42.49 372 PRO A N 1
ATOM 823 C CA . PRO A 1 137 ? 11.276 8.072 2.149 1.00 42.78 372 PRO A CA 1
ATOM 824 C C . PRO A 1 137 ? 11.285 6.811 1.310 1.00 43.95 372 PRO A C 1
ATOM 825 O O . PRO A 1 137 ? 12.267 6.061 1.282 1.00 44.29 372 PRO A O 1
ATOM 829 N N . ILE A 1 138 ? 10.136 6.566 0.684 1.00 45.18 373 ILE A N 1
ATOM 830 C CA . ILE A 1 138 ? 9.916 5.425 -0.184 1.00 45.75 373 ILE A CA 1
ATOM 831 C C . ILE A 1 138 ? 9.909 5.973 -1.604 1.00 48.06 373 ILE A C 1
ATOM 832 O O . ILE A 1 138 ? 9.330 7.023 -1.867 1.00 47.75 373 ILE A O 1
ATOM 837 N N . LYS A 1 139 ? 10.591 5.283 -2.508 1.00 52.06 374 LYS A N 1
ATOM 838 C CA . LYS A 1 139 ? 10.677 5.737 -3.888 1.00 56.26 374 LYS A CA 1
ATOM 839 C C . LYS A 1 139 ? 10.246 4.666 -4.869 1.00 56.98 374 LYS A C 1
ATOM 840 O O . LYS A 1 139 ? 10.353 3.478 -4.580 1.00 57.27 374 LYS A O 1
ATOM 846 N N . SER A 1 140 ? 9.744 5.102 -6.022 1.00 58.21 375 SER A N 1
ATOM 847 C CA . SER A 1 140 ? 9.253 4.202 -7.060 1.00 58.56 375 SER A CA 1
ATOM 848 C C . SER A 1 140 ? 10.301 3.247 -7.610 1.00 59.14 375 SER A C 1
ATOM 849 O O . SER A 1 140 ? 11.426 3.641 -7.909 1.00 58.52 375 SER A O 1
ATOM 852 N N . SER A 1 141 ? 9.890 1.993 -7.779 1.00 60.67 376 SER A N 1
ATOM 853 C CA . SER A 1 141 ? 10.754 0.916 -8.274 1.00 61.93 376 SER A CA 1
ATOM 854 C C . SER A 1 141 ? 11.284 1.067 -9.701 1.00 61.73 376 SER A C 1
ATOM 855 O O . SER A 1 141 ? 12.319 0.495 -10.032 1.00 63.06 376 SER A O 1
ATOM 858 N N . TYR A 1 142 ? 10.600 1.855 -10.527 1.00 61.41 377 TYR A N 1
ATOM 859 C CA . TYR A 1 142 ? 10.977 2.011 -11.928 1.00 61.42 377 TYR A CA 1
ATOM 860 C C . TYR A 1 142 ? 11.847 3.184 -12.353 1.00 62.26 377 TYR A C 1
ATOM 861 O O . TYR A 1 142 ? 11.707 4.309 -11.861 1.00 62.53 377 TYR A O 1
ATOM 870 N N . LYS A 1 143 ? 12.729 2.882 -13.308 1.00 63.36 378 LYS A N 1
ATOM 871 C CA . LYS A 1 143 ? 13.680 3.828 -13.887 1.00 64.45 378 LYS A CA 1
ATOM 872 C C . LYS A 1 143 ? 13.265 4.313 -15.287 1.00 64.20 378 LYS A C 1
ATOM 873 O O . LYS A 1 143 ? 13.607 5.429 -15.680 1.00 64.47 378 LYS A O 1
ATOM 879 N N . VAL A 1 144 ? 12.547 3.479 -16.042 1.00 63.75 379 VAL A N 1
ATOM 880 C CA . VAL A 1 144 ? 12.095 3.839 -17.393 1.00 63.69 379 VAL A CA 1
ATOM 881 C C . VAL A 1 144 ? 10.644 3.425 -17.657 1.00 63.17 379 VAL A C 1
ATOM 882 O O . VAL A 1 144 ? 10.171 2.430 -17.115 1.00 64.70 379 VAL A O 1
ATOM 886 N N . PRO A 1 145 ? 9.917 4.189 -18.487 1.00 62.44 380 PRO A N 1
ATOM 887 C CA . PRO A 1 145 ? 8.520 3.845 -18.789 1.00 61.94 380 PRO A CA 1
ATOM 888 C C . PRO A 1 145 ? 8.412 2.500 -19.488 1.00 61.45 380 PRO A C 1
ATOM 889 O O . PRO A 1 145 ? 9.249 2.160 -20.312 1.00 63.14 380 PRO A O 1
ATOM 893 N N . ASP A 1 146 ? 7.401 1.725 -19.111 1.00 61.60 381 ASP A N 1
ATOM 894 C CA . ASP A 1 146 ? 7.167 0.388 -19.657 1.00 60.97 381 ASP A CA 1
ATOM 895 C C . ASP A 1 146 ? 8.365 -0.545 -19.486 1.00 60.62 381 ASP A C 1
ATOM 896 O O . ASP A 1 146 ? 8.662 -1.360 -20.357 1.00 58.97 381 ASP A O 1
ATOM 901 N N . GLU A 1 147 ? 9.022 -0.433 -18.335 1.00 61.28 382 GLU A N 1
ATOM 902 C CA . GLU A 1 147 ? 10.183 -1.248 -18.008 1.00 61.63 382 GLU A CA 1
ATOM 903 C C . GLU A 1 147 ? 9.827 -2.727 -17.963 1.00 62.30 382 GLU A C 1
ATOM 904 O O . GLU A 1 147 ? 8.737 -3.095 -17.542 1.00 63.50 382 GLU A O 1
ATOM 910 N N . ILE A 1 148 ? 10.720 -3.559 -18.481 1.00 62.46 383 ILE A N 1
ATOM 911 C CA . ILE A 1 148 ? 10.535 -5.000 -18.467 1.00 63.55 383 ILE A CA 1
ATOM 912 C C . ILE A 1 148 ? 11.607 -5.486 -17.486 1.00 65.92 383 ILE A C 1
ATOM 913 O O . ILE A 1 148 ? 12.800 -5.328 -17.742 1.00 66.55 383 ILE A O 1
ATOM 918 N N . LEU A 1 149 ? 11.181 -6.048 -16.356 1.00 68.14 384 LEU A N 1
ATOM 919 C CA . LEU A 1 149 ? 12.118 -6.469 -15.320 1.00 72.20 384 LEU A CA 1
ATOM 920 C C . LEU A 1 149 ? 12.651 -7.890 -15.374 1.00 76.17 384 LEU A C 1
ATOM 921 O O . LEU A 1 149 ? 12.022 -8.762 -15.974 1.00 76.04 384 LEU A O 1
ATOM 926 N N . SER A 1 150 ? 13.779 -8.112 -14.681 1.00 80.87 385 SER A N 1
ATOM 927 C CA . SER A 1 150 ? 14.465 -9.410 -14.638 1.00 86.49 385 SER A CA 1
ATOM 928 C C . SER A 1 150 ? 14.641 -10.094 -13.265 1.00 90.24 385 SER A C 1
ATOM 929 O O . SER A 1 150 ? 13.711 -10.716 -12.745 1.00 90.57 385 SER A O 1
ATOM 932 N N . GLN A 1 151 ? 15.858 -10.053 -12.725 1.00 94.12 386 GLN A N 1
ATOM 933 C CA . GLN A 1 151 ? 16.140 -10.684 -11.437 1.00 97.13 386 GLN A CA 1
ATOM 934 C C . GLN A 1 151 ? 16.190 -9.647 -10.312 1.00 98.13 386 GLN A C 1
ATOM 935 O O . GLN A 1 151 ? 16.111 -9.994 -9.128 1.00 98.03 386 GLN A O 1
ATOM 941 N N . LYS A 1 152 ? 16.351 -8.378 -10.698 1.00 99.07 387 LYS A N 1
ATOM 942 C CA . LYS A 1 152 ? 16.378 -7.241 -9.764 1.00 98.90 387 LYS A CA 1
ATOM 943 C C . LYS A 1 152 ? 14.911 -6.914 -9.429 1.00 98.09 387 LYS A C 1
ATOM 944 O O . LYS A 1 152 ? 14.613 -5.972 -8.679 1.00 99.05 387 LYS A O 1
ATOM 950 N N . SER A 1 153 ? 14.017 -7.722 -10.002 1.00 95.85 388 SER A N 1
ATOM 951 C CA . SER A 1 153 ? 12.567 -7.619 -9.857 1.00 93.08 388 SER A CA 1
ATOM 952 C C . SER A 1 153 ? 12.062 -7.787 -8.435 1.00 91.34 388 SER A C 1
ATOM 953 O O . SER A 1 153 ? 12.263 -8.838 -7.820 1.00 91.47 388 SER A O 1
ATOM 956 N N . PRO A 1 154 ? 11.374 -6.762 -7.902 1.00 89.67 389 PRO A N 1
ATOM 957 C CA . PRO A 1 154 ? 10.832 -6.824 -6.540 1.00 86.64 389 PRO A CA 1
ATOM 958 C C . PRO A 1 154 ? 9.663 -7.816 -6.537 1.00 83.44 389 PRO A C 1
ATOM 959 O O . PRO A 1 154 ? 8.656 -7.607 -7.226 1.00 83.65 389 PRO A O 1
ATOM 963 N N . LYS A 1 155 ? 9.849 -8.935 -5.846 1.00 78.77 390 LYS A N 1
ATOM 964 C CA . LYS A 1 155 ? 8.818 -9.964 -5.727 1.00 73.88 390 LYS A CA 1
ATOM 965 C C . LYS A 1 155 ? 8.003 -9.632 -4.464 1.00 68.85 390 LYS A C 1
ATOM 966 O O . LYS A 1 155 ? 8.539 -9.092 -3.496 1.00 68.40 390 LYS A O 1
ATOM 972 N N . PHE A 1 156 ? 6.706 -9.915 -4.483 1.00 62.91 391 PHE A N 1
ATOM 973 C CA . PHE A 1 156 ? 5.854 -9.601 -3.341 1.00 56.61 391 PHE A CA 1
ATOM 974 C C . PHE A 1 156 ? 4.519 -10.363 -3.362 1.00 54.26 391 PHE A C 1
ATOM 975 O O . PHE A 1 156 ? 3.994 -10.710 -4.435 1.00 54.41 391 PHE A O 1
ATOM 983 N N . ALA A 1 157 ? 3.935 -10.550 -2.179 1.00 49.21 392 ALA A N 1
ATOM 984 C CA . ALA A 1 157 ? 2.663 -11.257 -2.062 1.00 44.03 392 ALA A CA 1
ATOM 985 C C . ALA A 1 157 ? 1.498 -10.426 -1.532 1.00 40.40 392 ALA A C 1
ATOM 986 O O . ALA A 1 157 ? 1.657 -9.549 -0.687 1.00 37.42 392 ALA A O 1
ATOM 988 N N . ILE A 1 158 ? 0.336 -10.654 -2.127 1.00 37.98 393 ILE A N 1
ATOM 989 C CA . ILE A 1 158 ? -0.892 -10.015 -1.685 1.00 36.69 393 ILE A CA 1
ATOM 990 C C . ILE A 1 158 ? -1.822 -11.187 -1.443 1.00 36.67 393 ILE A C 1
ATOM 991 O O . ILE A 1 158 ? -1.924 -12.095 -2.261 1.00 36.53 393 ILE A O 1
ATOM 996 N N . ARG A 1 159 ? -2.464 -11.179 -0.291 1.00 36.86 394 ARG A N 1
ATOM 997 C CA . ARG A 1 159 ? -3.371 -12.238 0.091 1.00 38.26 394 ARG A CA 1
ATOM 998 C C . ARG A 1 159 ? -4.802 -11.694 0.259 1.00 37.67 394 ARG A C 1
ATOM 999 O O . ARG A 1 159 ? -4.989 -10.540 0.654 1.00 38.07 394 ARG A O 1
ATOM 1007 N N . HIS A 1 160 ? -5.795 -12.486 -0.150 1.00 36.36 395 HIS A N 1
ATOM 1008 C CA . HIS A 1 160 ? -7.204 -12.108 0.007 1.00 35.76 395 HIS A CA 1
ATOM 1009 C C . HIS A 1 160 ? -8.112 -13.243 0.448 1.00 34.98 395 HIS A C 1
ATOM 1010 O O . HIS A 1 160 ? -7.786 -14.404 0.296 1.00 34.37 395 HIS A O 1
ATOM 1017 N N . THR A 1 161 ? -9.260 -12.888 1.007 1.00 37.34 396 THR A N 1
ATOM 1018 C CA . THR A 1 161 ? -10.210 -13.883 1.522 1.00 39.82 396 THR A CA 1
ATOM 1019 C C . THR A 1 161 ? -11.100 -14.478 0.445 1.00 39.04 396 THR A C 1
ATOM 1020 O O . THR A 1 161 ? -11.112 -14.011 -0.682 1.00 38.63 396 THR A O 1
ATOM 1024 N N . ALA A 1 162 ? -11.889 -15.474 0.818 1.00 40.40 397 ALA A N 1
ATOM 1025 C CA . ALA A 1 162 ? -12.780 -16.135 -0.132 1.00 42.39 397 ALA A CA 1
ATOM 1026 C C . ALA A 1 162 ? -13.753 -15.185 -0.837 1.00 43.24 397 ALA A C 1
ATOM 1027 O O . ALA A 1 162 ? -14.238 -15.492 -1.929 1.00 44.38 397 ALA A O 1
ATOM 1029 N N . THR A 1 163 ? -14.039 -14.041 -0.221 1.00 41.03 398 THR A N 1
ATOM 1030 C CA . THR A 1 163 ? -14.957 -13.094 -0.825 1.00 39.37 398 THR A CA 1
ATOM 1031 C C . THR A 1 163 ? -14.218 -12.001 -1.594 1.00 38.35 398 THR A C 1
ATOM 1032 O O . THR A 1 163 ? -14.821 -11.016 -2.019 1.00 36.17 398 THR A O 1
ATOM 1036 N N . GLY A 1 164 ? -12.901 -12.174 -1.728 1.00 39.60 399 GLY A N 1
ATOM 1037 C CA . GLY A 1 164 ? -12.059 -11.226 -2.452 1.00 39.73 399 GLY A CA 1
ATOM 1038 C C . GLY A 1 164 ? -11.561 -9.974 -1.735 1.00 39.19 399 GLY A C 1
ATOM 1039 O O . GLY A 1 164 ? -11.263 -8.981 -2.395 1.00 38.39 399 GLY A O 1
ATOM 1040 N N . ILE A 1 165 ? -11.504 -9.974 -0.405 1.00 38.77 400 ILE A N 1
ATOM 1041 C CA . ILE A 1 165 ? -11.011 -8.782 0.291 1.00 39.38 400 ILE A CA 1
ATOM 1042 C C . ILE A 1 165 ? -9.556 -8.939 0.738 1.00 37.93 400 ILE A C 1
ATOM 1043 O O . ILE A 1 165 ? -9.212 -9.851 1.499 1.00 36.94 400 ILE A O 1
ATOM 1048 N N . ILE A 1 166 ? -8.707 -8.070 0.189 1.00 35.61 401 ILE A N 1
ATOM 1049 C CA . ILE A 1 166 ? -7.277 -8.049 0.452 1.00 32.22 401 ILE A CA 1
ATOM 1050 C C . ILE A 1 166 ? -7.095 -7.904 1.923 1.00 33.43 401 ILE A C 1
ATOM 1051 O O . ILE A 1 166 ? -7.651 -6.994 2.524 1.00 35.10 401 ILE A O 1
ATOM 1056 N N . SER A 1 167 ? -6.349 -8.821 2.517 1.00 33.16 402 SER A N 1
ATOM 1057 C CA . SER A 1 167 ? -6.110 -8.752 3.940 1.00 33.63 402 SER A CA 1
ATOM 1058 C C . SER A 1 167 ? -4.631 -8.512 4.235 1.00 35.39 402 SER A C 1
ATOM 1059 O O . SER A 1 167 ? -4.289 -7.976 5.287 1.00 35.72 402 SER A O 1
ATOM 1062 N N . HIS A 1 168 ? -3.743 -8.915 3.332 1.00 36.50 403 HIS A N 1
ATOM 1063 C CA . HIS A 1 168 ? -2.319 -8.686 3.575 1.00 41.23 403 HIS A CA 1
ATOM 1064 C C . HIS A 1 168 ? -1.584 -8.234 2.311 1.00 41.11 403 HIS A C 1
ATOM 1065 O O . HIS A 1 168 ? -2.038 -8.498 1.198 1.00 40.23 403 HIS A O 1
ATOM 1072 N N . VAL A 1 169 ? -0.498 -7.482 2.493 1.00 41.60 404 VAL A N 1
ATOM 1073 C CA . VAL A 1 169 ? 0.355 -7.027 1.383 1.00 42.65 404 VAL A CA 1
ATOM 1074 C C . VAL A 1 169 ? 1.779 -6.901 1.892 1.00 43.20 404 VAL A C 1
ATOM 1075 O O . VAL A 1 169 ? 1.998 -6.314 2.949 1.00 44.09 404 VAL A O 1
ATOM 1079 N N . ASP A 1 170 ? 2.729 -7.484 1.155 1.00 44.48 405 ASP A N 1
ATOM 1080 C CA . ASP A 1 170 ? 4.157 -7.452 1.498 1.00 45.03 405 ASP A CA 1
ATOM 1081 C C . ASP A 1 170 ? 4.728 -6.046 1.345 1.00 44.33 405 ASP A C 1
ATOM 1082 O O . ASP A 1 170 ? 4.165 -5.207 0.639 1.00 41.81 405 ASP A O 1
ATOM 1087 N N . SER A 1 171 ? 5.891 -5.829 1.956 1.00 45.29 406 SER A N 1
ATOM 1088 C CA . SER A 1 171 ? 6.598 -4.546 1.908 1.00 46.53 406 SER A CA 1
ATOM 1089 C C . SER A 1 171 ? 6.903 -4.132 0.485 1.00 46.85 406 SER A C 1
ATOM 1090 O O . SER A 1 171 ? 6.721 -2.967 0.102 1.00 46.25 406 SER A O 1
ATOM 1093 N N . ALA A 1 172 ? 7.417 -5.099 -0.274 1.00 46.91 407 ALA A N 1
ATOM 1094 C CA . ALA A 1 172 ? 7.801 -4.896 -1.661 1.00 46.86 407 ALA A CA 1
ATOM 1095 C C . ALA A 1 172 ? 6.716 -4.255 -2.505 1.00 46.37 407 ALA A C 1
ATOM 1096 O O . ALA A 1 172 ? 7.003 -3.365 -3.289 1.00 48.46 407 ALA A O 1
ATOM 1098 N N . ALA A 1 173 ? 5.471 -4.668 -2.288 1.00 46.06 408 ALA A N 1
ATOM 1099 C CA . ALA A 1 173 ? 4.308 -4.168 -3.025 1.00 46.05 408 ALA A CA 1
ATOM 1100 C C . ALA A 1 173 ? 4.152 -2.649 -3.091 1.00 47.16 408 ALA A C 1
ATOM 1101 O O . ALA A 1 173 ? 3.504 -2.130 -4.009 1.00 47.21 408 ALA A O 1
ATOM 1103 N N . VAL A 1 174 ? 4.725 -1.944 -2.114 1.00 46.81 409 VAL A N 1
ATOM 1104 C CA . VAL A 1 174 ? 4.614 -0.493 -2.059 1.00 46.40 409 VAL A CA 1
ATOM 1105 C C . VAL A 1 174 ? 5.336 0.243 -3.183 1.00 46.45 409 VAL A C 1
ATOM 1106 O O . VAL A 1 174 ? 4.718 1.001 -3.924 1.00 46.83 409 VAL A O 1
ATOM 1110 N N . SER A 1 175 ? 6.636 0.014 -3.329 1.00 46.47 410 SER A N 1
ATOM 1111 C CA . SER A 1 175 ? 7.387 0.691 -4.380 1.00 45.00 410 SER A CA 1
ATOM 1112 C C . SER A 1 175 ? 6.953 0.274 -5.784 1.00 44.98 410 SER A C 1
ATOM 1113 O O . SER A 1 175 ? 7.090 1.058 -6.727 1.00 45.27 410 SER A O 1
ATOM 1116 N N . ALA A 1 176 ? 6.402 -0.938 -5.908 1.00 44.53 411 ALA A N 1
ATOM 1117 C CA . ALA A 1 176 ? 5.939 -1.478 -7.187 1.00 43.41 411 ALA A CA 1
ATOM 1118 C C . ALA A 1 176 ? 4.538 -1.054 -7.600 1.00 43.33 411 ALA A C 1
ATOM 1119 O O . ALA A 1 176 ? 4.270 -0.870 -8.781 1.00 43.81 411 ALA A O 1
ATOM 1121 N N . LEU A 1 177 ? 3.625 -0.934 -6.648 1.00 41.71 412 LEU A N 1
ATOM 1122 C CA . LEU A 1 177 ? 2.273 -0.557 -7.015 1.00 40.87 412 LEU A CA 1
ATOM 1123 C C . LEU A 1 177 ? 1.914 0.886 -6.664 1.00 40.65 412 LEU A C 1
ATOM 1124 O O . LEU A 1 177 ? 1.110 1.521 -7.350 1.00 40.92 412 LEU A O 1
ATOM 1129 N N . GLY A 1 178 ? 2.543 1.417 -5.628 1.00 38.74 413 GLY A N 1
ATOM 1130 C CA . GLY A 1 178 ? 2.244 2.774 -5.220 1.00 39.10 413 GLY A CA 1
ATOM 1131 C C . GLY A 1 178 ? 1.194 2.861 -4.128 1.00 39.17 413 GLY A C 1
ATOM 1132 O O . GLY A 1 178 ? 0.710 3.939 -3.773 1.00 40.59 413 GLY A O 1
ATOM 1133 N N . TYR A 1 179 ? 0.800 1.710 -3.616 1.00 37.62 414 TYR A N 1
ATOM 1134 C CA . TYR A 1 179 ? -0.182 1.691 -2.565 1.00 36.28 414 TYR A CA 1
ATOM 1135 C C . TYR A 1 179 ? 0.548 1.418 -1.274 1.00 34.76 414 TYR A C 1
ATOM 1136 O O . TYR A 1 179 ? 1.600 0.781 -1.265 1.00 33.16 414 TYR A O 1
ATOM 1145 N N . LEU A 1 180 ? 0.002 1.946 -0.190 1.00 34.04 415 LEU A N 1
ATOM 1146 C CA . LEU A 1 180 ? 0.534 1.681 1.131 1.00 32.95 415 LEU A CA 1
ATOM 1147 C C . LEU A 1 180 ? -0.291 0.456 1.547 1.00 32.24 415 LEU A C 1
ATOM 1148 O O . LEU A 1 180 ? -1.389 0.240 1.023 1.00 32.34 415 LEU A O 1
ATOM 1153 N N . PRO A 1 181 ? 0.242 -0.402 2.427 1.00 31.50 416 PRO A N 1
ATOM 1154 C CA . PRO A 1 181 ? -0.569 -1.565 2.794 1.00 32.68 416 PRO A CA 1
ATOM 1155 C C . PRO A 1 181 ? -2.000 -1.211 3.205 1.00 34.62 416 PRO A C 1
ATOM 1156 O O . PRO A 1 181 ? -2.955 -1.858 2.756 1.00 34.51 416 PRO A O 1
ATOM 1160 N N . GLN A 1 182 ? -2.152 -0.113 3.946 1.00 34.64 417 GLN A N 1
ATOM 1161 C CA . GLN A 1 182 ? -3.470 0.307 4.391 1.00 35.52 417 GLN A CA 1
ATOM 1162 C C . GLN A 1 182 ? -4.369 0.815 3.273 1.00 36.36 417 GLN A C 1
ATOM 1163 O O . GLN A 1 182 ? -5.574 0.922 3.460 1.00 38.35 417 GLN A O 1
ATOM 1169 N N . ASP A 1 183 ? -3.802 1.081 2.101 1.00 37.07 418 ASP A N 1
ATOM 1170 C CA . ASP A 1 183 ? -4.596 1.575 0.980 1.00 38.84 418 ASP A CA 1
ATOM 1171 C C . ASP A 1 183 ? -5.282 0.426 0.274 1.00 39.36 418 ASP A C 1
ATOM 1172 O O . ASP A 1 183 ? -6.288 0.610 -0.402 1.00 39.23 418 ASP A O 1
ATOM 1177 N N . LEU A 1 184 ? -4.714 -0.760 0.417 1.00 40.21 419 LEU A N 1
ATOM 1178 C CA . LEU A 1 184 ? -5.251 -1.951 -0.222 1.00 39.85 419 LEU A CA 1
ATOM 1179 C C . LEU A 1 184 ? -6.075 -2.827 0.724 1.00 39.97 419 LEU A C 1
ATOM 1180 O O . LEU A 1 184 ? -7.156 -3.285 0.366 1.00 40.25 419 LEU A O 1
ATOM 1185 N N . ILE A 1 185 ? -5.563 -3.068 1.923 1.00 38.04 420 ILE A N 1
ATOM 1186 C CA . ILE A 1 185 ? -6.277 -3.909 2.866 1.00 39.45 420 ILE A CA 1
ATOM 1187 C C . ILE A 1 185 ? -7.673 -3.351 3.073 1.00 40.23 420 ILE A C 1
ATOM 1188 O O . ILE A 1 185 ? -7.836 -2.155 3.294 1.00 44.10 420 ILE A O 1
ATOM 1193 N N . GLY A 1 186 ? -8.683 -4.196 2.908 1.00 38.89 421 GLY A N 1
ATOM 1194 C CA . GLY A 1 186 ? -10.052 -3.744 3.075 1.00 38.29 421 GLY A CA 1
ATOM 1195 C C . GLY A 1 186 ? -10.816 -3.775 1.769 1.00 39.60 421 GLY A C 1
ATOM 1196 O O . GLY A 1 186 ? -11.954 -4.246 1.732 1.00 39.53 421 GLY A O 1
ATOM 1197 N N . ARG A 1 187 ? -10.173 -3.282 0.708 1.00 39.63 422 ARG A N 1
ATOM 1198 C CA . ARG A 1 187 ? -10.716 -3.211 -0.655 1.00 40.60 422 ARG A CA 1
ATOM 1199 C C . ARG A 1 187 ? -10.834 -4.592 -1.298 1.00 41.77 422 ARG A C 1
ATOM 1200 O O . ARG A 1 187 ? -10.194 -5.543 -0.855 1.00 43.35 422 ARG A O 1
ATOM 1208 N N . SER A 1 188 ? -11.592 -4.676 -2.392 1.00 42.75 423 SER A N 1
ATOM 1209 C CA . SER A 1 188 ? -11.767 -5.931 -3.129 1.00 41.90 423 SER A CA 1
ATOM 1210 C C . SER A 1 188 ? -10.734 -6.062 -4.225 1.00 40.74 423 SER A C 1
ATOM 1211 O O . SER A 1 188 ? -10.624 -5.181 -5.074 1.00 40.21 423 SER A O 1
ATOM 1214 N N . ILE A 1 189 ? -10.023 -7.182 -4.238 1.00 40.21 424 ILE A N 1
ATOM 1215 C CA . ILE A 1 189 ? -9.004 -7.429 -5.253 1.00 41.78 424 ILE A CA 1
ATOM 1216 C C . ILE A 1 189 ? -9.536 -7.161 -6.673 1.00 41.59 424 ILE A C 1
ATOM 1217 O O . ILE A 1 189 ? -8.798 -6.719 -7.548 1.00 41.39 424 ILE A O 1
ATOM 1222 N N . MET A 1 190 ? -10.843 -7.346 -6.848 1.00 42.38 425 MET A N 1
ATOM 1223 C CA . MET A 1 190 ? -11.521 -7.173 -8.133 1.00 42.70 425 MET A CA 1
ATOM 1224 C C . MET A 1 190 ? -11.505 -5.753 -8.718 1.00 43.59 425 MET A C 1
ATOM 1225 O O . MET A 1 190 ? -11.703 -5.562 -9.918 1.00 42.83 425 MET A O 1
ATOM 1230 N N . ASP A 1 191 ? -11.291 -4.758 -7.864 1.00 45.32 426 ASP A N 1
ATOM 1231 C CA . ASP A 1 191 ? -11.251 -3.366 -8.290 1.00 45.50 426 ASP A CA 1
ATOM 1232 C C . ASP A 1 191 ? -9.964 -3.087 -9.033 1.00 45.29 426 ASP A C 1
ATOM 1233 O O . ASP A 1 191 ? -9.779 -1.997 -9.566 1.00 44.93 426 ASP A O 1
ATOM 1238 N N . PHE A 1 192 ? -9.083 -4.078 -9.107 1.00 44.26 427 PHE A N 1
ATOM 1239 C CA . PHE A 1 192 ? -7.801 -3.851 -9.743 1.00 43.39 427 PHE A CA 1
ATOM 1240 C C . PHE A 1 192 ? -7.542 -4.574 -11.030 1.00 44.84 427 PHE A C 1
ATOM 1241 O O . PHE A 1 192 ? -6.512 -4.348 -11.665 1.00 45.78 427 PHE A O 1
ATOM 1249 N N . TYR A 1 193 ? -8.478 -5.427 -11.425 1.00 45.14 428 TYR A N 1
ATOM 1250 C CA . TYR A 1 193 ? -8.336 -6.157 -12.660 1.00 47.02 428 TYR A CA 1
ATOM 1251 C C . TYR A 1 193 ? -8.962 -5.311 -13.734 1.00 52.37 428 TYR A C 1
ATOM 1252 O O . TYR A 1 193 ? -10.098 -4.875 -13.584 1.00 54.70 428 TYR A O 1
ATOM 1261 N N . HIS A 1 194 ? -8.202 -5.025 -14.788 1.00 57.90 429 HIS A N 1
ATOM 1262 C CA . HIS A 1 194 ? -8.692 -4.229 -15.919 1.00 62.69 429 HIS A CA 1
ATOM 1263 C C . HIS A 1 194 ? -10.051 -4.791 -16.370 1.00 64.87 429 HIS A C 1
ATOM 1264 O O . HIS A 1 194 ? -10.197 -6.007 -16.510 1.00 65.70 429 HIS A O 1
ATOM 1271 N N . HIS A 1 195 ? -11.028 -3.912 -16.596 1.00 67.25 430 HIS A N 1
ATOM 1272 C CA . HIS A 1 195 ? -12.390 -4.303 -17.004 1.00 70.51 430 HIS A CA 1
ATOM 1273 C C . HIS A 1 195 ? -12.510 -5.287 -18.168 1.00 71.72 430 HIS A C 1
ATOM 1274 O O . HIS A 1 195 ? -13.405 -6.133 -18.164 1.00 72.50 430 HIS A O 1
ATOM 1281 N N . GLU A 1 196 ? -11.639 -5.152 -19.171 1.00 72.17 431 GLU A N 1
ATOM 1282 C CA . GLU A 1 196 ? -11.625 -6.044 -20.342 1.00 71.37 431 GLU A CA 1
ATOM 1283 C C . GLU A 1 196 ? -11.141 -7.449 -19.980 1.00 70.54 431 GLU A C 1
ATOM 1284 O O . GLU A 1 196 ? -11.422 -8.413 -20.691 1.00 70.82 431 GLU A O 1
ATOM 1290 N N . ASP A 1 197 ? -10.422 -7.549 -18.866 1.00 70.07 432 ASP A N 1
ATOM 1291 C CA . ASP A 1 197 ? -9.841 -8.806 -18.408 1.00 69.90 432 ASP A CA 1
ATOM 1292 C C . ASP A 1 197 ? -10.612 -9.587 -17.357 1.00 69.20 432 ASP A C 1
ATOM 1293 O O . ASP A 1 197 ? -10.114 -10.597 -16.861 1.00 68.92 432 ASP A O 1
ATOM 1298 N N . LEU A 1 198 ? -11.813 -9.153 -17.000 1.00 69.07 433 LEU A N 1
ATOM 1299 C CA . LEU A 1 198 ? -12.525 -9.881 -15.962 1.00 68.16 433 LEU A CA 1
ATOM 1300 C C . LEU A 1 198 ? -12.799 -11.332 -16.297 1.00 68.86 433 LEU A C 1
ATOM 1301 O O . LEU A 1 198 ? -12.697 -12.191 -15.428 1.00 69.81 433 LEU A O 1
ATOM 1306 N N . SER A 1 199 ? -13.034 -11.617 -17.575 1.00 69.84 434 SER A N 1
ATOM 1307 C CA . SER A 1 199 ? -13.286 -12.988 -18.027 1.00 68.72 434 SER A CA 1
ATOM 1308 C C . SER A 1 199 ? -12.047 -13.876 -17.931 1.00 67.52 434 SER A C 1
ATOM 1309 O O . SER A 1 199 ? -12.174 -15.057 -17.612 1.00 67.37 434 SER A O 1
ATOM 1312 N N . VAL A 1 200 ? -10.863 -13.323 -18.219 1.00 66.03 435 VAL A N 1
ATOM 1313 C CA . VAL A 1 200 ? -9.626 -14.106 -18.134 1.00 65.90 435 VAL A CA 1
ATOM 1314 C C . VAL A 1 200 ? -9.250 -14.404 -16.682 1.00 66.00 435 VAL A C 1
ATOM 1315 O O . VAL A 1 200 ? -8.673 -15.457 -16.376 1.00 66.03 435 VAL A O 1
ATOM 1319 N N . MET A 1 201 ? -9.612 -13.489 -15.787 1.00 65.35 436 MET A N 1
ATOM 1320 C CA . MET A 1 201 ? -9.351 -13.661 -14.365 1.00 62.75 436 MET A CA 1
ATOM 1321 C C . MET A 1 201 ? -10.289 -14.735 -13.795 1.00 60.98 436 MET A C 1
ATOM 1322 O O . MET A 1 201 ? -9.902 -15.521 -12.935 1.00 58.72 436 MET A O 1
ATOM 1327 N N . LYS A 1 202 ? -11.513 -14.780 -14.319 1.00 60.29 437 LYS A N 1
ATOM 1328 C CA . LYS A 1 202 ? -12.506 -15.765 -13.911 1.00 59.69 437 LYS A CA 1
ATOM 1329 C C . LYS A 1 202 ? -12.004 -17.172 -14.189 1.00 58.88 437 LYS A C 1
ATOM 1330 O O . LYS A 1 202 ? -12.337 -18.100 -13.468 1.00 57.44 437 LYS A O 1
ATOM 1336 N N . GLU A 1 203 ? -11.222 -17.331 -15.252 1.00 59.52 438 GLU A N 1
ATOM 1337 C CA . GLU A 1 203 ? -10.681 -18.641 -15.580 1.00 60.93 438 GLU A CA 1
ATOM 1338 C C . GLU A 1 203 ? -9.461 -18.934 -14.700 1.00 58.77 438 GLU A C 1
ATOM 1339 O O . GLU A 1 203 ? -9.275 -20.071 -14.250 1.00 59.66 438 GLU A O 1
ATOM 1345 N N . THR A 1 204 ? -8.656 -17.911 -14.408 1.00 54.04 439 THR A N 1
ATOM 1346 C CA . THR A 1 204 ? -7.506 -18.124 -13.543 1.00 49.75 439 THR A CA 1
ATOM 1347 C C . THR A 1 204 ? -8.021 -18.543 -12.167 1.00 48.58 439 THR A C 1
ATOM 1348 O O . THR A 1 204 ? -7.480 -19.457 -11.556 1.00 46.46 439 THR A O 1
ATOM 1352 N N . TYR A 1 205 ? -9.087 -17.891 -11.706 1.00 47.12 440 TYR A N 1
ATOM 1353 C CA . TYR A 1 205 ? -9.674 -18.213 -10.411 1.00 48.30 440 TYR A CA 1
ATOM 1354 C C . TYR A 1 205 ? -10.347 -19.578 -10.407 1.00 49.49 440 TYR A C 1
ATOM 1355 O O . TYR A 1 205 ? -10.381 -20.263 -9.376 1.00 49.37 440 TYR A O 1
ATOM 1364 N N . GLU A 1 206 ? -10.882 -19.984 -11.554 1.00 50.38 441 GLU A N 1
ATOM 1365 C CA . GLU A 1 206 ? -11.523 -21.283 -11.619 1.00 51.78 441 GLU A CA 1
ATOM 1366 C C . GLU A 1 206 ? -10.457 -22.343 -11.558 1.00 50.30 441 GLU A C 1
ATOM 1367 O O . GLU A 1 206 ? -10.666 -23.400 -10.975 1.00 49.96 441 GLU A O 1
ATOM 1373 N N . THR A 1 207 ? -9.279 -21.998 -12.067 1.00 49.90 442 THR A N 1
ATOM 1374 C CA . THR A 1 207 ? -8.129 -22.889 -12.054 1.00 49.13 442 THR A CA 1
ATOM 1375 C C . THR A 1 207 ? -7.616 -23.009 -10.616 1.00 50.04 442 THR A C 1
ATOM 1376 O O . THR A 1 207 ? -7.286 -24.105 -10.159 1.00 51.97 442 THR A O 1
ATOM 1380 N N . VAL A 1 208 ? -7.601 -21.887 -9.893 1.00 49.38 443 VAL A N 1
ATOM 1381 C CA . VAL A 1 208 ? -7.164 -21.857 -8.494 1.00 47.63 443 VAL A CA 1
ATOM 1382 C C . VAL A 1 208 ? -8.020 -22.817 -7.646 1.00 47.51 443 VAL A C 1
ATOM 1383 O O . VAL A 1 208 ? -7.483 -23.573 -6.837 1.00 46.34 443 VAL A O 1
ATOM 1387 N N . MET A 1 209 ? -9.338 -22.795 -7.853 1.00 48.68 444 MET A N 1
ATOM 1388 C CA . MET A 1 209 ? -10.265 -23.667 -7.129 1.00 51.21 444 MET A CA 1
ATOM 1389 C C . MET A 1 209 ? -10.085 -25.161 -7.460 1.00 53.71 444 MET A C 1
ATOM 1390 O O . MET A 1 209 ? -10.275 -26.024 -6.590 1.00 53.73 444 MET A O 1
ATOM 1395 N N . LYS A 1 210 ? -9.746 -25.472 -8.714 1.00 54.72 445 LYS A N 1
ATOM 1396 C CA . LYS A 1 210 ? -9.503 -26.864 -9.101 1.00 56.03 445 LYS A CA 1
ATOM 1397 C C . LYS A 1 210 ? -8.210 -27.340 -8.420 1.00 55.16 445 LYS A C 1
ATOM 1398 O O . LYS A 1 210 ? -8.143 -28.457 -7.893 1.00 55.25 445 LYS A O 1
ATOM 1404 N N . LYS A 1 211 ? -7.193 -26.477 -8.426 1.00 53.87 446 LYS A N 1
ATOM 1405 C CA . LYS A 1 211 ? -5.900 -26.773 -7.806 1.00 53.21 446 LYS A CA 1
ATOM 1406 C C . LYS A 1 211 ? -6.064 -26.956 -6.298 1.00 52.86 446 LYS A C 1
ATOM 1407 O O . LYS A 1 211 ? -5.224 -27.571 -5.638 1.00 52.02 446 LYS A O 1
ATOM 1413 N N . GLY A 1 212 ? -7.161 -26.423 -5.769 1.00 52.85 447 GLY A N 1
ATOM 1414 C CA . GLY A 1 212 ? -7.444 -26.528 -4.355 1.00 53.06 447 GLY A CA 1
ATOM 1415 C C . GLY A 1 212 ? -7.716 -27.956 -3.921 1.00 54.19 447 GLY A C 1
ATOM 1416 O O . GLY A 1 212 ? -7.717 -28.256 -2.724 1.00 53.89 447 GLY A O 1
ATOM 1417 N N . GLN A 1 213 ? -7.952 -28.841 -4.885 1.00 54.03 448 GLN A N 1
ATOM 1418 C CA . GLN A 1 213 ? -8.211 -30.231 -4.568 1.00 56.19 448 GLN A CA 1
ATOM 1419 C C . GLN A 1 213 ? -7.003 -30.825 -3.846 1.00 58.01 448 GLN A C 1
ATOM 1420 O O . GLN A 1 213 ? -7.146 -31.701 -2.981 1.00 58.59 448 GLN A O 1
ATOM 1426 N N . THR A 1 214 ? -5.823 -30.297 -4.177 1.00 58.88 449 THR A N 1
ATOM 1427 C CA . THR A 1 214 ? -4.547 -30.727 -3.598 1.00 59.37 449 THR A CA 1
ATOM 1428 C C . THR A 1 214 ? -3.885 -29.566 -2.883 1.00 58.76 449 THR A C 1
ATOM 1429 O O . THR A 1 214 ? -3.667 -28.515 -3.480 1.00 60.39 449 THR A O 1
ATOM 1433 N N . ALA A 1 215 ? -3.521 -29.758 -1.624 1.00 57.37 450 ALA A N 1
ATOM 1434 C CA . ALA A 1 215 ? -2.898 -28.675 -0.879 1.00 57.52 450 ALA A CA 1
ATOM 1435 C C . ALA A 1 215 ? -1.542 -28.293 -1.446 1.00 57.96 450 ALA A C 1
ATOM 1436 O O . ALA A 1 215 ? -0.828 -29.136 -1.995 1.00 58.17 450 ALA A O 1
ATOM 1438 N N . GLY A 1 216 ? -1.213 -27.008 -1.340 1.00 58.41 451 GLY A N 1
ATOM 1439 C CA . GLY A 1 216 ? 0.056 -26.507 -1.832 1.00 58.98 451 GLY A CA 1
ATOM 1440 C C . GLY A 1 216 ? 0.201 -26.528 -3.341 1.00 59.63 451 GLY A C 1
ATOM 1441 O O . GLY A 1 216 ? 1.244 -26.126 -3.881 1.00 59.05 451 GLY A O 1
ATOM 1442 N N . ALA A 1 217 ? -0.814 -27.049 -4.025 1.00 59.61 452 ALA A N 1
ATOM 1443 C CA . ALA A 1 217 ? -0.783 -27.101 -5.475 1.00 60.82 452 ALA A CA 1
ATOM 1444 C C . ALA A 1 217 ? -0.829 -25.654 -5.904 1.00 62.28 452 ALA A C 1
ATOM 1445 O O . ALA A 1 217 ? -1.737 -24.920 -5.512 1.00 64.06 452 ALA A O 1
ATOM 1447 N N . SER A 1 218 ? 0.207 -25.224 -6.615 1.00 63.73 453 SER A N 1
ATOM 1448 C CA . SER A 1 218 ? 0.296 -23.849 -7.096 1.00 65.23 453 SER A CA 1
ATOM 1449 C C . SER A 1 218 ? 0.195 -23.814 -8.616 1.00 65.52 453 SER A C 1
ATOM 1450 O O . SER A 1 218 ? -0.159 -24.814 -9.242 1.00 65.94 453 SER A O 1
ATOM 1453 N N . PHE A 1 219 ? 0.444 -22.638 -9.186 1.00 65.52 454 PHE A N 1
ATOM 1454 C CA . PHE A 1 219 ? 0.448 -22.452 -10.630 1.00 66.21 454 PHE A CA 1
ATOM 1455 C C . PHE A 1 219 ? 0.610 -21.003 -11.066 1.00 66.19 454 PHE A C 1
ATOM 1456 O O . PHE A 1 219 ? 0.027 -20.094 -10.477 1.00 65.94 454 PHE A O 1
ATOM 1464 N N . CYS A 1 220 ? 1.446 -20.808 -12.083 1.00 66.43 455 CYS A N 1
ATOM 1465 C CA . CYS A 1 220 ? 1.709 -19.499 -12.648 1.00 67.26 455 CYS A CA 1
ATOM 1466 C C . CYS A 1 220 ? 0.745 -19.249 -13.781 1.00 65.75 455 CYS A C 1
ATOM 1467 O O . CYS A 1 220 ? 0.354 -20.166 -14.496 1.00 66.31 455 CYS A O 1
ATOM 1470 N N . SER A 1 221 ? 0.355 -17.999 -13.942 1.00 64.60 456 SER A N 1
ATOM 1471 C CA . SER A 1 221 ? -0.568 -17.642 -14.996 1.00 63.77 456 SER A CA 1
ATOM 1472 C C . SER A 1 221 ? 0.071 -16.607 -15.897 1.00 65.12 456 SER A C 1
ATOM 1473 O O . SER A 1 221 ? 1.078 -15.991 -15.552 1.00 66.38 456 SER A O 1
ATOM 1476 N N . LYS A 1 222 ? -0.514 -16.458 -17.074 1.00 66.25 457 LYS A N 1
ATOM 1477 C CA . LYS A 1 222 ? -0.083 -15.499 -18.080 1.00 66.51 457 LYS A CA 1
ATOM 1478 C C . LYS A 1 222 ? -0.207 -14.095 -17.491 1.00 65.19 457 LYS A C 1
ATOM 1479 O O . LYS A 1 222 ? -1.170 -13.801 -16.775 1.00 64.88 457 LYS A O 1
ATOM 1485 N N . PRO A 1 223 ? 0.769 -13.215 -17.772 1.00 63.55 458 PRO A N 1
ATOM 1486 C CA . PRO A 1 223 ? 0.757 -11.834 -17.268 1.00 61.78 458 PRO A CA 1
ATOM 1487 C C . PRO A 1 223 ? -0.560 -11.094 -17.561 1.00 60.35 458 PRO A C 1
ATOM 1488 O O . PRO A 1 223 ? -1.096 -11.185 -18.673 1.00 60.35 458 PRO A O 1
ATOM 1492 N N . TYR A 1 224 ? -1.094 -10.412 -16.542 1.00 58.60 459 TYR A N 1
ATOM 1493 C CA . TYR A 1 224 ? -2.353 -9.657 -16.656 1.00 56.90 459 TYR A CA 1
ATOM 1494 C C . TYR A 1 224 ? -2.175 -8.256 -16.096 1.00 55.68 459 TYR A C 1
ATOM 1495 O O . TYR A 1 224 ? -1.272 -8.029 -15.298 1.00 56.64 459 TYR A O 1
ATOM 1504 N N . ARG A 1 225 ? -3.052 -7.334 -16.490 1.00 54.60 460 ARG A N 1
ATOM 1505 C CA . ARG A 1 225 ? -3.002 -5.941 -16.017 1.00 53.59 460 ARG A CA 1
ATOM 1506 C C . ARG A 1 225 ? -3.607 -5.777 -14.641 1.00 50.72 460 ARG A C 1
ATOM 1507 O O . ARG A 1 225 ? -4.655 -6.346 -14.342 1.00 49.73 460 ARG A O 1
ATOM 1515 N N . PHE A 1 226 ? -2.975 -4.922 -13.844 1.00 49.57 461 PHE A N 1
ATOM 1516 C CA . PHE A 1 226 ? -3.390 -4.636 -12.467 1.00 47.68 461 PHE A CA 1
ATOM 1517 C C . PHE A 1 226 ? -3.337 -3.114 -12.245 1.00 49.38 461 PHE A C 1
ATOM 1518 O O . PHE A 1 226 ? -2.348 -2.462 -12.606 1.00 49.66 461 PHE A O 1
ATOM 1526 N N . LEU A 1 227 ? -4.399 -2.553 -11.668 1.00 49.84 462 LEU A N 1
ATOM 1527 C CA . LEU A 1 227 ? -4.446 -1.119 -11.420 1.00 51.43 462 LEU A CA 1
ATOM 1528 C C . LEU A 1 227 ? -3.526 -0.712 -10.282 1.00 53.42 462 LEU A C 1
ATOM 1529 O O . LEU A 1 227 ? -3.657 -1.204 -9.163 1.00 54.18 462 LEU A O 1
ATOM 1534 N N . ILE A 1 228 ? -2.599 0.195 -10.570 1.00 55.82 463 ILE A N 1
ATOM 1535 C CA . ILE A 1 228 ? -1.668 0.690 -9.559 1.00 58.04 463 ILE A CA 1
ATOM 1536 C C . ILE A 1 228 ? -2.048 2.129 -9.201 1.00 59.60 463 ILE A C 1
ATOM 1537 O O . ILE A 1 228 ? -2.800 2.770 -9.935 1.00 61.73 463 ILE A O 1
ATOM 1542 N N . GLN A 1 229 ? -1.524 2.627 -8.083 1.00 59.99 464 GLN A N 1
ATOM 1543 C CA . GLN A 1 229 ? -1.823 3.976 -7.589 1.00 60.14 464 GLN A CA 1
ATOM 1544 C C . GLN A 1 229 ? -2.081 5.105 -8.588 1.00 59.23 464 GLN A C 1
ATOM 1545 O O . GLN A 1 229 ? -3.059 5.828 -8.454 1.00 59.93 464 GLN A O 1
ATOM 1551 N N . ASN A 1 230 ? -1.233 5.261 -9.593 1.00 58.26 465 ASN A N 1
ATOM 1552 C CA . ASN A 1 230 ? -1.423 6.358 -10.527 1.00 58.52 465 ASN A CA 1
ATOM 1553 C C . ASN A 1 230 ? -2.357 6.139 -11.711 1.00 58.47 465 ASN A C 1
ATOM 1554 O O . ASN A 1 230 ? -2.197 6.798 -12.736 1.00 59.38 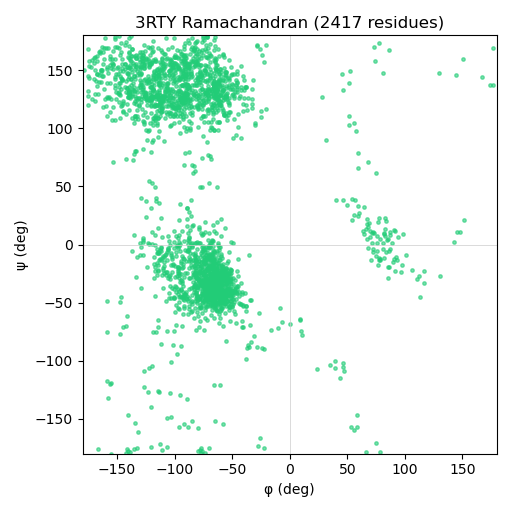465 ASN A O 1
ATOM 1559 N N . GLY A 1 231 ? -3.305 5.210 -11.600 1.00 57.40 466 GLY A N 1
ATOM 1560 C CA . GLY A 1 231 ? -4.240 4.979 -12.696 1.00 56.54 466 GLY A CA 1
ATOM 1561 C C . GLY A 1 231 ? -3.733 4.184 -13.894 1.00 55.85 466 GLY A C 1
ATOM 1562 O O . GLY A 1 231 ? -4.520 3.809 -14.771 1.00 55.00 466 GLY A O 1
ATOM 1563 N N . CYS A 1 232 ? -2.415 3.997 -13.970 1.00 55.14 467 CYS A N 1
ATOM 1564 C CA . CYS A 1 232 ? -1.794 3.215 -15.038 1.00 54.77 467 CYS A CA 1
ATOM 1565 C C . CYS A 1 232 ? -1.887 1.734 -14.644 1.00 52.84 467 CYS A C 1
ATOM 1566 O O . CYS A 1 232 ? -2.152 1.388 -13.490 1.00 51.60 467 CYS A O 1
ATOM 1569 N N . TYR A 1 233 ? -1.710 0.862 -15.622 1.00 51.26 468 TYR A N 1
ATOM 1570 C CA . TYR A 1 233 ? -1.754 -0.561 -15.374 1.00 49.29 468 TYR A CA 1
ATOM 1571 C C . TYR A 1 233 ? -0.394 -1.164 -15.647 1.00 47.49 468 TYR A C 1
ATOM 1572 O O . TYR A 1 233 ? 0.382 -0.631 -16.431 1.00 46.94 468 TYR A O 1
ATOM 1581 N N . VAL A 1 234 ? -0.090 -2.249 -14.950 1.00 46.20 469 VAL A N 1
ATOM 1582 C CA . VAL A 1 234 ? 1.170 -2.953 -15.136 1.00 43.50 469 VAL A CA 1
ATOM 1583 C C . VAL A 1 234 ? 0.819 -4.397 -15.436 1.00 43.26 469 VAL A C 1
ATOM 1584 O O . VAL A 1 234 ? -0.338 -4.803 -15.307 1.00 42.39 469 VAL A O 1
ATOM 1588 N N . LEU A 1 235 ? 1.800 -5.152 -15.905 1.00 42.14 470 LEU A N 1
ATOM 1589 C CA . LEU A 1 235 ? 1.580 -6.553 -16.156 1.00 41.35 470 LEU A CA 1
ATOM 1590 C C . LEU A 1 235 ? 2.240 -7.302 -15.008 1.00 41.16 470 LEU A C 1
ATOM 1591 O O . LEU A 1 235 ? 3.414 -7.120 -14.711 1.00 39.24 470 LEU A O 1
ATOM 1596 N N . LEU A 1 236 ? 1.442 -8.100 -14.323 1.00 42.71 471 LEU A N 1
ATOM 1597 C CA . LEU A 1 236 ? 1.893 -8.845 -13.161 1.00 44.02 471 LEU A CA 1
ATOM 1598 C C . LEU A 1 236 ? 1.974 -10.330 -13.433 1.00 44.94 471 LEU A C 1
ATOM 1599 O O . LEU A 1 236 ? 1.020 -10.904 -13.940 1.00 46.86 471 LEU A O 1
ATOM 1604 N N . GLU A 1 237 ? 3.111 -10.960 -13.157 1.00 46.54 472 GLU A N 1
ATOM 1605 C CA . GLU A 1 237 ? 3.158 -12.406 -13.344 1.00 48.66 472 GLU A CA 1
ATOM 1606 C C . GLU A 1 237 ? 2.949 -13.050 -11.957 1.00 47.24 472 GLU A C 1
ATOM 1607 O O . GLU A 1 237 ? 3.708 -12.829 -11.008 1.00 44.35 472 GLU A O 1
ATOM 1613 N N . THR A 1 238 ? 1.860 -13.798 -11.844 1.00 46.46 473 THR A N 1
ATOM 1614 C CA . THR A 1 238 ? 1.474 -14.370 -10.573 1.00 47.41 473 THR A CA 1
ATOM 1615 C C . THR A 1 238 ? 1.511 -15.874 -10.378 1.00 48.13 473 THR A C 1
ATOM 1616 O O . THR A 1 238 ? 1.082 -16.630 -11.242 1.00 48.18 473 THR A O 1
ATOM 1620 N N . GLU A 1 239 ? 2.018 -16.299 -9.222 1.00 49.19 474 GLU A N 1
ATOM 1621 C CA . GLU A 1 239 ? 2.001 -17.708 -8.860 1.00 48.78 474 GLU A CA 1
ATOM 1622 C C . GLU A 1 239 ? 0.886 -17.750 -7.820 1.00 47.03 474 GLU A C 1
ATOM 1623 O O . GLU A 1 239 ? 0.939 -17.014 -6.829 1.00 45.58 474 GLU A O 1
ATOM 1629 N N . TRP A 1 240 ? -0.148 -18.547 -8.081 1.00 44.78 475 TRP A N 1
ATOM 1630 C CA . TRP A 1 240 ? -1.289 -18.643 -7.172 1.00 43.24 475 TRP A CA 1
ATOM 1631 C C . TRP A 1 240 ? -1.348 -19.873 -6.282 1.00 43.80 475 TRP A C 1
ATOM 1632 O O . TRP A 1 240 ? -1.338 -21.012 -6.746 1.00 44.43 475 TRP A O 1
ATOM 1643 N N . THR A 1 241 ? -1.469 -19.621 -4.991 1.00 44.59 476 THR A N 1
ATOM 1644 C CA . THR A 1 241 ? -1.588 -20.684 -4.008 1.00 47.30 476 THR A CA 1
ATOM 1645 C C . THR A 1 241 ? -2.849 -20.357 -3.205 1.00 48.36 476 THR A C 1
ATOM 1646 O O . THR A 1 241 ? -3.442 -19.285 -3.380 1.00 50.60 476 THR A O 1
ATOM 1650 N N . SER A 1 242 ? -3.273 -21.269 -2.340 1.00 48.55 477 SER A N 1
ATOM 1651 C CA . SER A 1 242 ? -4.464 -21.026 -1.542 1.00 48.84 477 SER A CA 1
ATOM 1652 C C . SER A 1 242 ? -4.473 -21.910 -0.322 1.00 49.63 477 SER A C 1
ATOM 1653 O O . SER A 1 242 ? -3.647 -22.812 -0.189 1.00 52.67 477 SER A O 1
ATOM 1656 N N . PHE A 1 243 ? -5.389 -21.616 0.592 1.00 49.44 478 PHE A N 1
ATOM 1657 C CA . PHE A 1 243 ? -5.543 -22.413 1.792 1.00 49.31 478 PHE A CA 1
ATOM 1658 C C . PHE A 1 243 ? -7.002 -22.778 1.939 1.00 50.96 478 PHE A C 1
ATOM 1659 O O . PHE A 1 243 ? -7.884 -21.917 1.933 1.00 52.64 478 PHE A O 1
ATOM 1667 N N . VAL A 1 244 ? -7.245 -24.070 2.050 1.00 50.75 479 VAL A N 1
ATOM 1668 C CA . VAL A 1 244 ? -8.583 -24.577 2.213 1.00 50.38 479 VAL A CA 1
ATOM 1669 C C . VAL A 1 244 ? -8.670 -25.215 3.597 1.00 51.70 479 VAL A C 1
ATOM 1670 O O . VAL A 1 244 ? -7.847 -26.066 3.949 1.00 52.32 479 VAL A O 1
ATOM 1674 N N . ASN A 1 245 ? -9.640 -24.778 4.399 1.00 53.37 480 ASN A N 1
ATOM 1675 C CA . ASN A 1 245 ? -9.827 -25.338 5.743 1.00 52.48 480 ASN A CA 1
ATOM 1676 C C . ASN A 1 245 ? -10.155 -26.826 5.567 1.00 52.57 480 ASN A C 1
ATOM 1677 O O . ASN A 1 245 ? -11.157 -27.195 4.958 1.00 52.16 480 ASN A O 1
ATOM 1682 N N . PRO A 1 246 ? -9.273 -27.693 6.063 1.00 52.68 481 PRO A N 1
ATOM 1683 C CA . PRO A 1 246 ? -9.416 -29.147 5.978 1.00 53.56 481 PRO A CA 1
ATOM 1684 C C . PRO A 1 246 ? -10.608 -29.760 6.708 1.00 54.22 481 PRO A C 1
ATOM 1685 O O . PRO A 1 246 ? -11.010 -30.875 6.398 1.00 54.42 481 PRO A O 1
ATOM 1689 N N . TRP A 1 247 ? -11.163 -29.043 7.675 1.00 54.69 482 TRP A N 1
ATOM 1690 C CA . TRP A 1 247 ? -12.309 -29.536 8.423 1.00 54.84 482 TRP A CA 1
ATOM 1691 C C . TRP A 1 247 ? -13.632 -29.117 7.800 1.00 55.61 482 TRP A C 1
ATOM 1692 O O . TRP A 1 247 ? -14.569 -29.920 7.707 1.00 56.08 482 TRP A O 1
ATOM 1703 N N . SER A 1 248 ? -13.688 -27.855 7.371 1.00 54.36 483 SER A N 1
ATOM 1704 C CA . SER A 1 248 ? -14.874 -27.283 6.752 1.00 53.41 483 SER A CA 1
ATOM 1705 C C . SER A 1 248 ? -14.896 -27.468 5.234 1.00 53.05 483 SER A C 1
ATOM 1706 O O . SER A 1 248 ? -15.961 -27.427 4.616 1.00 53.08 483 SER A O 1
ATOM 1709 N N . ARG A 1 249 ? -13.718 -27.634 4.641 1.00 52.13 484 ARG A N 1
ATOM 1710 C CA . ARG A 1 249 ? -13.566 -27.811 3.193 1.00 51.45 484 ARG A CA 1
ATOM 1711 C C . ARG A 1 249 ? -13.818 -26.558 2.335 1.00 49.63 484 ARG A C 1
ATOM 1712 O O . ARG A 1 249 ? -13.865 -26.646 1.107 1.00 47.93 484 ARG A O 1
ATOM 1720 N N . LYS A 1 250 ? -13.948 -25.396 2.969 1.00 48.56 485 LYS A N 1
ATOM 1721 C CA . LYS A 1 250 ? -14.183 -24.156 2.233 1.00 47.69 485 LYS A CA 1
ATOM 1722 C C . LYS A 1 250 ? -12.913 -23.329 2.075 1.00 46.41 485 LYS A C 1
ATOM 1723 O O . LYS A 1 250 ? -11.957 -23.511 2.830 1.00 46.82 485 LYS A O 1
ATOM 1729 N N . LEU A 1 251 ? -12.907 -22.400 1.120 1.00 44.52 486 LEU A N 1
ATOM 1730 C CA . LEU A 1 251 ? -11.724 -21.570 0.883 1.00 43.16 486 LEU A CA 1
ATOM 1731 C C . LEU A 1 251 ? -11.536 -20.481 1.924 1.00 43.54 486 LEU A C 1
ATOM 1732 O O . LEU A 1 251 ? -12.433 -19.676 2.159 1.00 44.46 486 LEU A O 1
ATOM 1737 N N . GLU A 1 252 ? -10.368 -20.474 2.559 1.00 43.41 487 GLU A N 1
ATOM 1738 C CA . GLU A 1 252 ? -10.030 -19.479 3.568 1.00 42.38 487 GLU A CA 1
ATOM 1739 C C . GLU A 1 252 ? -9.469 -18.232 2.895 1.00 41.90 487 GLU A C 1
ATOM 1740 O O . GLU A 1 252 ? -10.010 -17.139 3.046 1.00 41.96 487 GLU A O 1
ATOM 1746 N N . PHE A 1 253 ? -8.397 -18.410 2.128 1.00 41.45 488 PHE A N 1
ATOM 1747 C CA . PHE A 1 253 ? -7.779 -17.304 1.420 1.00 40.80 488 PHE A CA 1
ATOM 1748 C C . PHE A 1 253 ? -6.988 -17.710 0.194 1.00 41.82 488 PHE A C 1
ATOM 1749 O O . PHE A 1 253 ? -6.628 -18.884 0.026 1.00 42.04 488 PHE A O 1
ATOM 1757 N N . VAL A 1 254 ? -6.777 -16.728 -0.683 1.00 41.73 489 VAL A N 1
ATOM 1758 C CA . VAL A 1 254 ? -6.010 -16.890 -1.916 1.00 41.35 489 VAL A CA 1
ATOM 1759 C C . VAL A 1 254 ? -4.817 -15.961 -1.798 1.00 41.14 489 VAL A C 1
ATOM 1760 O O . VAL A 1 254 ? -4.935 -14.830 -1.335 1.00 41.11 489 VAL A O 1
ATOM 1764 N N . VAL A 1 255 ? -3.653 -16.438 -2.192 1.00 40.73 490 VAL A N 1
ATOM 1765 C CA . VAL A 1 255 ? -2.492 -15.587 -2.115 1.00 40.23 490 VAL A CA 1
ATOM 1766 C C . VAL A 1 255 ? -1.742 -15.648 -3.410 1.00 38.32 490 VAL A C 1
ATOM 1767 O O . VAL A 1 255 ? -1.491 -16.725 -3.921 1.00 39.58 490 VAL A O 1
ATOM 1771 N N . GLY A 1 256 ? -1.502 -14.477 -3.990 1.00 37.23 491 GLY A N 1
ATOM 1772 C CA . GLY A 1 256 ? -0.765 -14.389 -5.227 1.00 37.28 491 GLY A CA 1
ATOM 1773 C C . GLY A 1 256 ? 0.663 -13.924 -4.996 1.00 39.92 491 GLY A C 1
ATOM 1774 O O . GLY A 1 256 ? 0.899 -12.952 -4.269 1.00 39.11 491 GLY A O 1
ATOM 1775 N N . HIS A 1 257 ? 1.631 -14.678 -5.511 1.00 42.17 492 HIS A N 1
ATOM 1776 C CA . HIS A 1 257 ? 3.027 -14.273 -5.395 1.00 45.29 492 HIS A CA 1
ATOM 1777 C C . HIS A 1 257 ? 3.294 -13.514 -6.662 1.00 46.23 492 HIS A C 1
ATOM 1778 O O . HIS A 1 257 ? 3.334 -14.076 -7.759 1.00 45.86 492 HIS A O 1
ATOM 1785 N N . HIS A 1 258 ? 3.417 -12.209 -6.506 1.00 47.12 493 HIS A N 1
ATOM 1786 C CA . HIS A 1 258 ? 3.602 -11.354 -7.642 1.00 47.89 493 HIS A CA 1
ATOM 1787 C C . HIS A 1 258 ? 5.021 -10.894 -7.922 1.00 48.10 493 HIS A C 1
ATOM 1788 O O . HIS A 1 258 ? 5.883 -10.855 -7.048 1.00 45.47 493 HIS A O 1
ATOM 1795 N N . ARG A 1 259 ? 5.214 -10.557 -9.190 1.00 48.93 494 ARG A N 1
ATOM 1796 C CA . ARG A 1 259 ? 6.446 -10.052 -9.750 1.00 49.55 494 ARG A CA 1
ATOM 1797 C C . ARG A 1 259 ? 5.901 -9.213 -10.897 1.00 49.05 494 ARG A C 1
ATOM 1798 O O . ARG A 1 259 ? 4.936 -9.619 -11.549 1.00 47.22 494 ARG A O 1
ATOM 1806 N N . VAL A 1 260 ? 6.455 -8.022 -11.102 1.00 49.80 495 VAL A N 1
ATOM 1807 C CA . VAL A 1 260 ? 5.972 -7.161 -12.185 1.00 51.67 495 VAL A CA 1
ATOM 1808 C C . VAL A 1 260 ? 6.649 -7.523 -13.494 1.00 52.17 495 VAL A C 1
ATOM 1809 O O . VAL A 1 260 ? 7.848 -7.332 -13.658 1.00 53.15 495 VAL A O 1
ATOM 1813 N N . PHE A 1 261 ? 5.876 -8.070 -14.416 1.00 53.30 496 PHE A N 1
ATOM 1814 C CA . PHE A 1 261 ? 6.390 -8.476 -15.716 1.00 55.85 496 PHE A CA 1
ATOM 1815 C C . PHE A 1 261 ? 6.782 -7.250 -16.557 1.00 57.99 496 PHE A C 1
ATOM 1816 O O . PHE A 1 261 ? 7.787 -7.278 -17.282 1.00 59.38 496 PHE A O 1
ATOM 1824 N N . GLN A 1 262 ? 5.999 -6.176 -16.430 1.00 58.21 497 GLN A N 1
ATOM 1825 C CA . GLN A 1 262 ? 6.227 -4.930 -17.157 1.00 57.66 497 GLN A CA 1
ATOM 1826 C C . GLN A 1 262 ? 5.699 -3.793 -16.313 1.00 57.04 497 GLN A C 1
ATOM 1827 O O . GLN A 1 262 ? 4.577 -3.869 -15.802 1.00 56.46 497 GLN A O 1
ATOM 1833 N N . GLY A 1 263 ? 6.531 -2.762 -16.155 1.00 56.88 498 GLY A N 1
ATOM 1834 C CA . GLY A 1 263 ? 6.180 -1.584 -15.377 1.00 55.56 498 GLY A CA 1
ATOM 1835 C C . GLY A 1 263 ? 5.147 -0.712 -16.066 1.00 55.29 498 GLY A C 1
ATOM 1836 O O . GLY A 1 263 ? 4.730 -1.007 -17.198 1.00 55.19 498 GLY A O 1
ATOM 1837 N N . PRO A 1 264 ? 4.724 0.383 -15.418 1.00 54.72 499 PRO A N 1
ATOM 1838 C CA . PRO A 1 264 ? 3.728 1.308 -15.958 1.00 56.24 499 PRO A CA 1
ATOM 1839 C C . PRO A 1 264 ? 4.275 2.319 -16.967 1.00 57.42 499 PRO A C 1
ATOM 1840 O O . PRO A 1 264 ? 5.484 2.501 -17.087 1.00 56.47 499 PRO A O 1
ATOM 1844 N N . LYS A 1 265 ? 3.368 2.944 -17.714 1.00 59.14 500 LYS A N 1
ATOM 1845 C CA . LYS A 1 265 ? 3.745 3.954 -18.690 1.00 62.32 500 LYS A CA 1
ATOM 1846 C C . LYS A 1 265 ? 4.385 5.107 -17.918 1.00 64.73 500 LYS A C 1
ATOM 1847 O O . LYS A 1 265 ? 5.307 5.755 -18.407 1.00 65.05 500 LYS A O 1
ATOM 1853 N N . GLN A 1 266 ? 3.890 5.339 -16.705 1.00 67.28 501 GLN A N 1
ATOM 1854 C CA . GLN A 1 266 ? 4.396 6.380 -15.824 1.00 70.42 501 GLN A CA 1
ATOM 1855 C C . GLN A 1 266 ? 5.370 5.801 -14.808 1.00 72.54 501 GLN A C 1
ATOM 1856 O O . GLN A 1 266 ? 4.996 4.946 -14.027 1.00 72.80 501 GLN A O 1
ATOM 1862 N N . CYS A 1 267 ? 6.613 6.279 -14.813 1.00 75.95 502 CYS A N 1
ATOM 1863 C CA . CYS A 1 267 ? 7.627 5.794 -13.878 1.00 79.85 502 CYS A CA 1
ATOM 1864 C C . CYS A 1 267 ? 7.214 6.028 -12.436 1.00 79.81 502 CYS A C 1
ATOM 1865 O O . CYS A 1 267 ? 7.172 5.090 -11.643 1.00 80.66 502 CYS A O 1
ATOM 1868 N N . ASN A 1 268 ? 6.930 7.280 -12.084 1.00 80.26 503 ASN A N 1
ATOM 1869 C CA . ASN A 1 268 ? 6.533 7.585 -10.719 1.00 80.52 503 ASN A CA 1
ATOM 1870 C C . ASN A 1 268 ? 5.219 6.879 -10.428 1.00 81.05 503 ASN A C 1
ATOM 1871 O O . ASN A 1 268 ? 4.231 7.053 -11.141 1.00 81.03 503 ASN A O 1
ATOM 1876 N N . VAL A 1 269 ? 5.237 6.043 -9.398 1.00 81.33 504 VAL A N 1
ATOM 1877 C CA . VAL A 1 269 ? 4.076 5.263 -9.015 1.00 81.66 504 VAL A CA 1
ATOM 1878 C C . VAL A 1 269 ? 3.253 5.921 -7.899 1.00 83.33 504 VAL A C 1
ATOM 1879 O O . VAL A 1 269 ? 2.179 5.432 -7.545 1.00 83.10 504 VAL A O 1
ATOM 1883 N N . PHE A 1 270 ? 3.711 7.080 -7.422 1.00 84.87 505 PHE A N 1
ATOM 1884 C CA . PHE A 1 270 ? 3.033 7.783 -6.336 1.00 87.11 505 PHE A CA 1
ATOM 1885 C C . PHE A 1 270 ? 2.295 9.074 -6.668 1.00 90.35 505 PHE A C 1
ATOM 1886 O O . PHE A 1 270 ? 1.471 9.523 -5.872 1.00 91.14 505 PHE A O 1
ATOM 1894 N N . GLU A 1 271 ? 2.594 9.696 -7.804 1.00 94.37 506 GLU A N 1
ATOM 1895 C CA . GLU A 1 271 ? 1.919 10.948 -8.145 1.00 99.53 506 GLU A CA 1
ATOM 1896 C C . GLU A 1 271 ? 0.419 10.758 -8.389 1.00 102.35 506 GLU A C 1
ATOM 1897 O O . GLU A 1 271 ? -0.067 9.628 -8.477 1.00 102.80 506 GLU A O 1
ATOM 1903 N N . ALA A 1 272 ? -0.310 11.873 -8.450 1.00 105.41 507 ALA A N 1
ATOM 1904 C CA . ALA A 1 272 ? -1.755 11.855 -8.679 1.00 107.97 507 ALA A CA 1
ATOM 1905 C C . ALA A 1 272 ? -2.060 11.300 -10.065 1.00 109.54 507 ALA A C 1
ATOM 1906 O O . ALA A 1 272 ? -1.221 11.373 -10.961 1.00 109.23 507 ALA A O 1
ATOM 1908 N N . ALA A 1 273 ? -3.275 10.782 -10.231 1.00 111.99 508 ALA A N 1
ATOM 1909 C CA . ALA A 1 273 ? -3.742 10.185 -11.482 1.00 115.30 508 ALA A CA 1
ATOM 1910 C C . ALA A 1 273 ? -3.433 10.964 -12.772 1.00 117.81 508 ALA A C 1
ATOM 1911 O O . ALA A 1 273 ? -4.098 11.958 -13.075 1.00 118.16 508 ALA A O 1
ATOM 1913 N N . PRO A 1 274 ? -2.393 10.535 -13.529 1.00 120.01 509 PRO A N 1
ATOM 1914 C CA . PRO A 1 274 ? -1.982 11.168 -14.790 1.00 121.34 509 PRO A CA 1
ATOM 1915 C C . PRO A 1 274 ? -2.619 10.435 -15.977 1.00 122.88 509 PRO A C 1
ATOM 1916 O O . PRO A 1 274 ? -2.098 9.407 -16.425 1.00 122.97 509 PRO A O 1
ATOM 1920 N N . THR A 1 275 ? -3.752 10.960 -16.455 1.00 124.39 510 THR A N 1
ATOM 1921 C CA . THR A 1 275 ? -4.531 10.398 -17.576 1.00 125.64 510 THR A CA 1
ATOM 1922 C C . THR A 1 275 ? -5.004 8.932 -17.352 1.00 126.23 510 THR A C 1
ATOM 1923 O O . THR A 1 275 ? -5.220 8.516 -16.206 1.00 126.88 510 THR A O 1
ATOM 1927 N N . CYS A 1 276 ? -5.276 8.213 -18.446 1.00 126.00 511 CYS A N 1
ATOM 1928 C CA . CYS A 1 276 ? -5.695 6.799 -18.441 1.00 125.56 511 CYS A CA 1
ATOM 1929 C C . CYS A 1 276 ? -6.972 6.348 -17.702 1.00 125.67 511 CYS A C 1
ATOM 1930 O O . CYS A 1 276 ? -6.865 5.750 -16.630 1.00 126.01 511 CYS A O 1
ATOM 1933 N N . LYS A 1 277 ? -8.152 6.562 -18.297 1.00 125.41 512 LYS A N 1
ATOM 1934 C CA . LYS A 1 277 ? -9.449 6.133 -17.716 1.00 125.66 512 LYS A CA 1
ATOM 1935 C C . LYS A 1 277 ? -10.665 6.382 -18.627 1.00 125.57 512 LYS A C 1
ATOM 1936 O O . LYS A 1 277 ? -10.697 7.379 -19.346 1.00 125.79 512 LYS A O 1
ATOM 1942 N N . LEU A 1 278 ? -11.647 5.469 -18.564 1.00 125.24 513 LEU A N 1
ATOM 1943 C CA . LEU A 1 278 ? -12.930 5.493 -19.310 1.00 124.74 513 LEU A CA 1
ATOM 1944 C C . LEU A 1 278 ? -13.426 4.060 -19.562 1.00 124.75 513 LEU A C 1
ATOM 1945 O O . LEU A 1 278 ? -12.644 3.113 -19.498 1.00 124.19 513 LEU A O 1
ATOM 1950 N N . LYS A 1 279 ? -14.725 3.909 -19.830 1.00 125.31 514 LYS A N 1
ATOM 1951 C CA . LYS A 1 279 ? -15.335 2.597 -20.094 1.00 125.86 514 LYS A CA 1
ATOM 1952 C C . LYS A 1 279 ? -16.808 2.704 -20.514 1.00 126.29 514 LYS A C 1
ATOM 1953 O O . LYS A 1 279 ? -17.493 3.657 -20.140 1.00 126.25 514 LYS A O 1
ATOM 1959 N N . ILE A 1 280 ? -17.294 1.715 -21.268 1.00 126.89 515 ILE A N 1
ATOM 1960 C CA . ILE A 1 280 ? -18.687 1.703 -21.734 1.00 127.47 515 ILE A CA 1
ATOM 1961 C C . ILE A 1 280 ? -19.691 1.242 -20.672 1.00 128.08 515 ILE A C 1
ATOM 1962 O O . ILE A 1 280 ? -19.890 0.046 -20.463 1.00 128.35 515 ILE A O 1
ATOM 1967 N N . SER A 1 281 ? -20.367 2.213 -20.066 1.00 128.48 516 SER A N 1
ATOM 1968 C CA . SER A 1 281 ? -21.357 1.986 -19.012 1.00 129.10 516 SER A CA 1
ATOM 1969 C C . SER A 1 281 ? -22.106 0.652 -19.029 1.00 129.28 516 SER A C 1
ATOM 1970 O O . SER A 1 281 ? -21.671 -0.314 -18.403 1.00 128.86 516 SER A O 1
ATOM 1973 N N . GLU A 1 282 ? -23.218 0.614 -19.758 1.00 129.97 517 GLU A N 1
ATOM 1974 C CA . GLU A 1 282 ? -24.077 -0.565 -19.864 1.00 131.04 517 GLU A CA 1
ATOM 1975 C C . GLU A 1 282 ? -23.404 -1.944 -19.877 1.00 131.51 517 GLU A C 1
ATOM 1976 O O . GLU A 1 282 ? -23.249 -2.573 -18.829 1.00 131.40 517 GLU A O 1
ATOM 1982 N N . GLU A 1 283 ? -22.995 -2.396 -21.061 1.00 132.11 518 GLU A N 1
ATOM 1983 C CA . GLU A 1 283 ? -22.363 -3.703 -21.250 1.00 132.29 518 GLU A CA 1
ATOM 1984 C C . GLU A 1 283 ? -21.065 -3.957 -20.479 1.00 131.47 518 GLU A C 1
ATOM 1985 O O . GLU A 1 283 ? -20.564 -5.082 -20.477 1.00 132.11 518 GLU A O 1
ATOM 1991 N N . ALA A 1 284 ? -20.515 -2.931 -19.834 1.00 129.66 519 ALA A N 1
ATOM 1992 C CA . ALA A 1 284 ? -19.277 -3.115 -19.081 1.00 127.60 519 ALA A CA 1
ATOM 1993 C C . ALA A 1 284 ? -19.500 -3.267 -17.583 1.00 125.95 519 ALA A C 1
ATOM 1994 O O . ALA A 1 284 ? -19.404 -4.371 -17.052 1.00 125.79 519 ALA A O 1
ATOM 1996 N N . GLN A 1 285 ? -19.819 -2.166 -16.910 1.00 123.62 520 GLN A N 1
ATOM 1997 C CA . GLN A 1 285 ? -20.035 -2.186 -15.470 1.00 121.44 520 GLN A CA 1
ATOM 1998 C C . GLN A 1 285 ? -21.027 -3.263 -15.043 1.00 119.46 520 GLN A C 1
ATOM 1999 O O . GLN A 1 285 ? -20.909 -3.821 -13.957 1.00 119.01 520 GLN A O 1
ATOM 2005 N N . SER A 1 286 ? -21.980 -3.566 -15.921 1.00 117.68 521 SER A N 1
ATOM 2006 C CA . SER A 1 286 ? -22.999 -4.576 -15.652 1.00 116.20 521 SER A CA 1
ATOM 2007 C C . SER A 1 286 ? -22.482 -5.997 -15.898 1.00 114.93 521 SER A C 1
ATOM 2008 O O . SER A 1 286 ? -22.747 -6.905 -15.103 1.00 114.11 521 SER A O 1
ATOM 2011 N N . ARG A 1 287 ? -21.770 -6.185 -17.013 1.00 113.45 522 ARG A N 1
ATOM 2012 C CA . ARG A 1 287 ? -21.187 -7.489 -17.375 1.00 111.09 522 ARG A CA 1
ATOM 2013 C C . ARG A 1 287 ? -20.051 -7.807 -16.396 1.00 108.21 522 ARG A C 1
ATOM 2014 O O . ARG A 1 287 ? -19.867 -8.954 -15.974 1.00 107.73 522 ARG A O 1
ATOM 2022 N N . ASN A 1 288 ? -19.301 -6.767 -16.045 1.00 104.59 523 ASN A N 1
ATOM 2023 C CA . ASN A 1 288 ? -18.199 -6.882 -15.115 1.00 100.95 523 ASN A CA 1
ATOM 2024 C C . ASN A 1 288 ? -18.715 -7.209 -13.718 1.00 98.54 523 ASN A C 1
ATOM 2025 O O . ASN A 1 288 ? -18.256 -8.166 -13.091 1.00 98.25 523 ASN A O 1
ATOM 2030 N N . THR A 1 289 ? -19.708 -6.454 -13.254 1.00 95.47 524 THR A N 1
ATOM 2031 C CA . THR A 1 289 ? -20.259 -6.697 -11.931 1.00 93.19 524 THR A CA 1
ATOM 2032 C C . THR A 1 289 ? -20.826 -8.111 -11.823 1.00 92.85 524 THR A C 1
ATOM 2033 O O . THR A 1 289 ? -20.875 -8.666 -10.733 1.00 93.18 524 THR A O 1
ATOM 2037 N N . ARG A 1 290 ? -21.258 -8.689 -12.943 1.00 92.34 525 ARG A N 1
ATOM 2038 C CA . ARG A 1 290 ? -21.776 -10.058 -12.926 1.00 91.67 525 ARG A CA 1
ATOM 2039 C C . ARG A 1 290 ? -20.607 -11.032 -12.816 1.00 90.31 525 ARG A C 1
ATOM 2040 O O . ARG A 1 290 ? -20.635 -11.944 -11.993 1.00 90.56 525 ARG A O 1
ATOM 2048 N N . ILE A 1 291 ? -19.582 -10.838 -13.646 1.00 88.26 526 ILE A N 1
ATOM 2049 C CA . ILE A 1 291 ? -18.412 -11.712 -13.630 1.00 86.29 526 ILE A CA 1
ATOM 2050 C C . ILE A 1 291 ? -17.792 -11.811 -12.235 1.00 85.14 526 ILE A C 1
ATOM 2051 O O . ILE A 1 291 ? -17.449 -12.904 -11.777 1.00 84.52 526 ILE A O 1
ATOM 2056 N N . LYS A 1 292 ? -17.672 -10.676 -11.555 1.00 83.61 527 LYS A N 1
ATOM 2057 C CA . LYS A 1 292 ? -17.134 -10.658 -10.200 1.00 82.51 527 LYS A CA 1
ATOM 2058 C C . LYS A 1 292 ? -18.074 -11.467 -9.303 1.00 82.26 527 LYS A C 1
ATOM 2059 O O . LYS A 1 292 ? -17.623 -12.213 -8.442 1.00 81.96 527 LYS A O 1
ATOM 2065 N N . GLU A 1 293 ? -19.379 -11.323 -9.539 1.00 82.52 528 GLU A N 1
ATOM 2066 C CA . GLU A 1 293 ? -20.421 -12.039 -8.794 1.00 82.08 528 GLU A CA 1
ATOM 2067 C C . GLU A 1 293 ? -20.196 -13.546 -8.860 1.00 80.03 528 GLU A C 1
ATOM 2068 O O . GLU A 1 293 ? -20.445 -14.257 -7.886 1.00 80.13 528 GLU A O 1
ATOM 2074 N N . ASP A 1 294 ? -19.784 -14.022 -10.037 1.00 77.05 529 ASP A N 1
ATOM 2075 C CA . ASP A 1 294 ? -19.528 -15.441 -10.279 1.00 73.96 529 ASP A CA 1
ATOM 2076 C C . ASP A 1 294 ? -18.237 -15.932 -9.626 1.00 69.95 529 ASP A C 1
ATOM 2077 O O . ASP A 1 294 ? -18.213 -17.004 -9.016 1.00 68.35 529 ASP A O 1
ATOM 2082 N N . ILE A 1 295 ? -17.171 -15.146 -9.767 1.00 65.78 530 ILE A N 1
ATOM 2083 C CA . ILE A 1 295 ? -15.875 -15.484 -9.196 1.00 61.37 530 ILE A CA 1
ATOM 2084 C C . ILE A 1 295 ? -16.009 -15.696 -7.698 1.00 60.11 530 ILE A C 1
ATOM 2085 O O . ILE A 1 295 ? -15.588 -16.720 -7.176 1.00 58.58 530 ILE A O 1
ATOM 2090 N N . VAL A 1 296 ? -16.633 -14.740 -7.019 1.00 61.04 531 VAL A N 1
ATOM 2091 C CA . VAL A 1 296 ? -16.850 -14.831 -5.579 1.00 62.92 531 VAL A CA 1
ATOM 2092 C C . VAL A 1 296 ? -17.824 -15.986 -5.262 1.00 65.21 531 VAL A C 1
ATOM 2093 O O . VAL A 1 296 ? -17.726 -16.633 -4.207 1.00 65.10 531 VAL A O 1
ATOM 2097 N N . LYS A 1 297 ? -18.731 -16.265 -6.201 1.00 67.34 532 LYS A N 1
ATOM 2098 C CA . LYS A 1 297 ? -19.706 -17.342 -6.050 1.00 69.01 532 LYS A CA 1
ATOM 2099 C C . LYS A 1 297 ? -18.913 -18.655 -6.031 1.00 69.51 532 LYS A C 1
ATOM 2100 O O . LYS A 1 297 ? -19.002 -19.440 -5.075 1.00 69.91 532 LYS A O 1
ATOM 2106 N N . ARG A 1 298 ? -18.086 -18.846 -7.057 1.00 69.00 533 ARG A N 1
ATOM 2107 C CA . ARG A 1 298 ? -17.263 -20.038 -7.167 1.00 69.41 533 ARG A CA 1
ATOM 2108 C C . ARG A 1 298 ? -16.247 -20.198 -6.028 1.00 68.90 533 ARG A C 1
ATOM 2109 O O . ARG A 1 298 ? -15.979 -21.316 -5.581 1.00 69.33 533 ARG A O 1
ATOM 2117 N N . LEU A 1 299 ? -15.678 -19.091 -5.566 1.00 67.92 534 LEU A N 1
ATOM 2118 C CA . LEU A 1 299 ? -14.703 -19.135 -4.479 1.00 67.78 534 LEU A CA 1
ATOM 2119 C C . LEU A 1 299 ? -15.341 -19.583 -3.151 1.00 69.18 534 LEU A C 1
ATOM 2120 O O . LEU A 1 299 ? -14.667 -20.120 -2.264 1.00 67.58 534 LEU A O 1
ATOM 2125 N N . ALA A 1 300 ? -16.648 -19.378 -3.027 1.00 71.97 535 ALA A N 1
ATOM 2126 C CA . ALA A 1 300 ? -17.372 -19.770 -1.820 1.00 74.13 535 ALA A CA 1
ATOM 2127 C C . ALA A 1 300 ? -17.702 -21.258 -1.869 1.00 75.06 535 ALA A C 1
ATOM 2128 O O . ALA A 1 300 ? -17.953 -21.887 -0.834 1.00 74.39 535 ALA A O 1
ATOM 2130 N N . GLU A 1 301 ? -17.719 -21.801 -3.086 1.00 76.24 536 GLU A N 1
ATOM 2131 C CA . GLU A 1 301 ? -17.992 -23.214 -3.313 1.00 77.80 536 GLU A CA 1
ATOM 2132 C C . GLU A 1 301 ? -17.048 -24.099 -2.510 1.00 77.07 536 GLU A C 1
ATOM 2133 O O . GLU A 1 301 ? -15.896 -23.745 -2.253 1.00 77.34 536 GLU A O 1
ATOM 2139 N N . THR A 1 302 ? -17.548 -25.259 -2.121 1.00 76.58 537 THR A N 1
ATOM 2140 C CA . THR A 1 302 ? -16.772 -26.197 -1.333 1.00 76.84 537 THR A CA 1
ATOM 2141 C C . THR A 1 302 ? -15.785 -26.963 -2.206 1.00 77.37 537 THR A C 1
ATOM 2142 O O . THR A 1 302 ? -16.062 -27.217 -3.372 1.00 77.36 537 THR A O 1
ATOM 2146 N N . VAL A 1 303 ? -14.610 -27.275 -1.661 1.00 78.39 538 VAL A N 1
ATOM 2147 C CA . VAL A 1 303 ? -13.602 -28.004 -2.423 1.00 79.65 538 VAL A CA 1
ATOM 2148 C C . VAL A 1 303 ? -13.560 -29.466 -2.025 1.00 81.29 538 VAL A C 1
ATOM 2149 O O . VAL A 1 303 ? -13.936 -29.836 -0.915 1.00 80.95 538 VAL A O 1
ATOM 2153 N N . SER A 1 304 ? -13.052 -30.286 -2.934 1.00 83.94 539 SER A N 1
ATOM 2154 C CA . SER A 1 304 ? -12.972 -31.715 -2.712 1.00 86.59 539 SER A CA 1
ATOM 2155 C C . SER A 1 304 ? -11.621 -32.186 -2.195 1.00 88.05 539 SER A C 1
ATOM 2156 O O . SER A 1 304 ? -10.574 -31.872 -2.764 1.00 88.23 539 SER A O 1
ATOM 2159 N N . ARG A 1 305 ? -11.662 -32.926 -1.093 1.00 89.85 540 ARG A N 1
ATOM 2160 C CA . ARG A 1 305 ? -10.468 -33.511 -0.484 1.00 92.19 540 ARG A CA 1
ATOM 2161 C C . ARG A 1 305 ? -10.929 -34.925 -0.144 1.00 94.38 540 ARG A C 1
ATOM 2162 O O . ARG A 1 305 ? -11.140 -35.259 1.022 1.00 92.97 540 ARG A O 1
ATOM 2170 N N . PRO A 1 306 ? -11.084 -35.772 -1.184 1.00 97.65 541 PRO A N 1
ATOM 2171 C CA . PRO A 1 306 ? -11.526 -37.173 -1.175 1.00 100.72 541 PRO A CA 1
ATOM 2172 C C . PRO A 1 306 ? -10.815 -38.167 -0.262 1.00 104.16 541 PRO A C 1
ATOM 2173 O O . PRO A 1 306 ? -9.588 -38.149 -0.121 1.00 103.97 541 PRO A O 1
ATOM 2177 N N . SER A 1 307 ? -11.623 -39.061 0.311 1.00 107.90 542 SER A N 1
ATOM 2178 C CA . SER A 1 307 ? -11.176 -40.112 1.220 1.00 111.68 542 SER A CA 1
ATOM 2179 C C . SER A 1 307 ? -10.498 -41.258 0.470 1.00 114.94 542 SER A C 1
ATOM 2180 O O . SER A 1 307 ? -11.082 -42.330 0.277 1.00 115.83 542 SER A O 1
ATOM 2183 N N . GLU A 1 308 ? -9.268 -41.005 0.028 1.00 118.39 543 GLU A N 1
ATOM 2184 C CA . GLU A 1 308 ? -8.465 -41.984 -0.709 1.00 121.55 543 GLU A CA 1
ATOM 2185 C C . GLU A 1 308 ? -7.684 -42.850 0.279 1.00 123.11 543 GLU A C 1
ATOM 2186 O O . GLU A 1 308 ? -7.246 -43.964 -0.042 1.00 122.90 543 GLU A O 1
ATOM 2192 N N . THR A 1 309 ? -7.540 -42.316 1.488 1.00 125.03 544 THR A N 1
ATOM 2193 C CA . THR A 1 309 ? -6.804 -42.957 2.564 1.00 126.92 544 THR A CA 1
ATOM 2194 C C . THR A 1 309 ? -7.485 -44.180 3.191 1.00 127.60 544 THR A C 1
ATOM 2195 O O . THR A 1 309 ? -8.261 -44.068 4.143 1.00 127.43 544 THR A O 1
ATOM 2199 N N . VAL A 1 310 ? -7.210 -45.336 2.591 1.00 128.52 545 VAL A N 1
ATOM 2200 C CA . VAL A 1 310 ? -7.688 -46.651 3.021 1.00 129.14 545 VAL A CA 1
ATOM 2201 C C . VAL A 1 310 ? -6.681 -47.585 2.376 1.00 129.23 545 VAL A C 1
ATOM 2202 O O . VAL A 1 310 ? -6.146 -48.473 3.036 1.00 129.14 545 VAL A O 1
ATOM 2206 N N . LYS A 1 311 ? -6.435 -47.375 1.078 1.00 129.58 546 LYS A N 1
ATOM 2207 C CA . LYS A 1 311 ? -5.432 -48.152 0.345 1.00 129.95 546 LYS A CA 1
ATOM 2208 C C . LYS A 1 311 ? -4.120 -47.703 0.965 1.00 130.23 546 LYS A C 1
ATOM 2209 O O . LYS A 1 311 ? -3.123 -48.432 0.964 1.00 130.47 546 LYS A O 1
ATOM 2215 N N . GLN A 1 312 ? -4.130 -46.447 1.411 1.00 130.16 547 GLN A N 1
ATOM 2216 C CA . GLN A 1 312 ? -2.986 -45.796 2.019 1.00 129.84 547 GLN A CA 1
ATOM 2217 C C . GLN A 1 312 ? -2.515 -46.413 3.320 1.00 129.63 547 GLN A C 1
ATOM 2218 O O . GLN A 1 312 ? -1.836 -45.760 4.113 1.00 130.35 547 GLN A O 1
ATOM 2224 N N . GLU A 1 313 ? -2.910 -47.662 3.557 1.00 128.81 548 GLU A N 1
ATOM 2225 C CA . GLU A 1 313 ? -2.450 -48.371 4.737 1.00 127.50 548 GLU A CA 1
ATOM 2226 C C . GLU A 1 313 ? -1.157 -49.085 4.351 1.00 126.71 548 GLU A C 1
ATOM 2227 O O . GLU A 1 313 ? -0.869 -50.198 4.791 1.00 126.49 548 GLU A O 1
ATOM 2233 N N . VAL A 1 314 ? -0.451 -48.437 3.421 1.00 125.80 549 VAL A N 1
ATOM 2234 C CA . VAL A 1 314 ? 0.854 -48.848 2.922 1.00 124.85 549 VAL A CA 1
ATOM 2235 C C . VAL A 1 314 ? 1.784 -47.993 3.783 1.00 123.73 549 VAL A C 1
ATOM 2236 O O . VAL A 1 314 ? 2.912 -48.380 4.074 1.00 123.81 549 VAL A O 1
ATOM 2240 N N . SER A 1 315 ? 1.263 -46.828 4.185 1.00 122.39 550 SER A N 1
ATOM 2241 C CA . SER A 1 315 ? 1.946 -45.865 5.046 1.00 120.80 550 SER A CA 1
ATOM 2242 C C . SER A 1 315 ? 1.370 -45.966 6.469 1.00 120.45 550 SER A C 1
ATOM 2243 O O . SER A 1 315 ? 1.967 -45.476 7.433 1.00 120.43 550 SER A O 1
ATOM 2246 N N . ARG A 1 316 ? 0.186 -46.570 6.580 1.00 119.76 551 ARG A N 1
ATOM 2247 C CA . ARG A 1 316 ? -0.468 -46.795 7.867 1.00 119.00 551 ARG A CA 1
ATOM 2248 C C . ARG A 1 316 ? 0.261 -47.999 8.474 1.00 119.28 551 ARG A C 1
ATOM 2249 O O . ARG A 1 316 ? 0.264 -48.195 9.690 1.00 118.96 551 ARG A O 1
ATOM 2257 N N . ARG A 1 317 ? 0.892 -48.791 7.605 1.00 119.72 552 ARG A N 1
ATOM 2258 C CA . ARG A 1 317 ? 1.653 -49.967 8.015 1.00 120.29 552 ARG A CA 1
ATOM 2259 C C . ARG A 1 317 ? 3.151 -49.788 7.734 1.00 120.58 552 ARG A C 1
ATOM 2260 O O . ARG A 1 317 ? 3.959 -50.584 8.205 1.00 121.36 552 ARG A O 1
ATOM 2268 N N . CYS A 1 318 ? 3.514 -48.774 6.944 1.00 120.18 553 CYS A N 1
ATOM 2269 C CA . CYS A 1 318 ? 4.922 -48.509 6.620 1.00 119.62 553 CYS A CA 1
ATOM 2270 C C . CYS A 1 318 ? 5.667 -48.101 7.890 1.00 118.39 553 CYS A C 1
ATOM 2271 O O . CYS A 1 318 ? 5.354 -47.081 8.509 1.00 118.19 553 CYS A O 1
ATOM 2274 N N . GLN A 1 319 ? 6.650 -48.912 8.270 1.00 117.11 554 GLN A N 1
ATOM 2275 C CA . GLN A 1 319 ? 7.438 -48.672 9.471 1.00 115.60 554 GLN A CA 1
ATOM 2276 C C . GLN A 1 319 ? 8.212 -47.356 9.444 1.00 113.71 554 GLN A C 1
ATOM 2277 O O . GLN A 1 319 ? 8.486 -46.769 10.488 1.00 113.64 554 GLN A O 1
ATOM 2283 N N . ALA A 1 320 ? 8.544 -46.887 8.248 1.00 111.62 555 ALA A N 1
ATOM 2284 C CA . ALA A 1 320 ? 9.281 -45.639 8.089 1.00 109.60 555 ALA A CA 1
ATOM 2285 C C . ALA A 1 320 ? 8.496 -44.431 8.607 1.00 108.02 555 ALA A C 1
ATOM 2286 O O . ALA A 1 320 ? 8.977 -43.686 9.470 1.00 107.85 555 ALA A O 1
ATOM 2288 N N . LEU A 1 321 ? 7.293 -44.247 8.064 1.00 105.71 556 LEU A N 1
ATOM 2289 C CA . LEU A 1 321 ? 6.416 -43.143 8.441 1.00 102.88 556 LEU A CA 1
ATOM 2290 C C . LEU A 1 321 ? 6.118 -43.127 9.942 1.00 100.95 556 LEU A C 1
ATOM 2291 O O . LEU A 1 321 ? 6.271 -42.096 10.595 1.00 101.26 556 LEU A O 1
ATOM 2296 N N . ALA A 1 322 ? 5.739 -44.281 10.487 1.00 98.14 557 ALA A N 1
ATOM 2297 C CA . ALA A 1 322 ? 5.423 -44.405 11.906 1.00 95.25 557 ALA A CA 1
ATOM 2298 C C . ALA A 1 322 ? 6.560 -43.962 12.820 1.00 93.36 557 ALA A C 1
ATOM 2299 O O . ALA A 1 322 ? 6.328 -43.303 13.830 1.00 93.36 557 ALA A O 1
ATOM 2301 N N . SER A 1 323 ? 7.790 -44.305 12.449 1.00 91.85 558 SER A N 1
ATOM 2302 C CA . SER A 1 323 ? 8.974 -43.953 13.240 1.00 90.44 558 SER A CA 1
ATOM 2303 C C . SER A 1 323 ? 9.244 -42.459 13.223 1.00 88.23 558 SER A C 1
ATOM 2304 O O . SER A 1 323 ? 9.598 -41.865 14.242 1.00 86.92 558 SER A O 1
ATOM 2307 N N . PHE A 1 324 ? 9.109 -41.880 12.035 1.00 86.66 559 PHE A N 1
ATOM 2308 C CA . PHE A 1 324 ? 9.311 -40.462 11.818 1.00 85.34 559 PHE A CA 1
ATOM 2309 C C . PHE A 1 324 ? 8.323 -39.680 12.673 1.00 85.25 559 PHE A C 1
ATOM 2310 O O . PHE A 1 324 ? 8.708 -38.793 13.434 1.00 85.93 559 PHE A O 1
ATOM 2318 N N . MET A 1 325 ? 7.049 -40.044 12.567 1.00 83.74 560 MET A N 1
ATOM 2319 C CA . MET A 1 325 ? 5.996 -39.372 13.313 1.00 82.11 560 MET A CA 1
ATOM 2320 C C . MET A 1 325 ? 6.106 -39.550 14.816 1.00 80.91 560 MET A C 1
ATOM 2321 O O . MET A 1 325 ? 5.677 -38.679 15.571 1.00 80.79 560 MET A O 1
ATOM 2326 N N . GLU A 1 326 ? 6.669 -40.674 15.251 1.00 79.53 561 GLU A N 1
ATOM 2327 C CA . GLU A 1 326 ? 6.843 -40.923 16.678 1.00 78.01 561 GLU A CA 1
ATOM 2328 C C . GLU A 1 326 ? 7.818 -39.842 17.141 1.00 76.85 561 GLU A C 1
ATOM 2329 O O . GLU A 1 326 ? 7.583 -39.149 18.140 1.00 75.70 561 GLU A O 1
ATOM 2335 N N . THR A 1 327 ? 8.863 -39.654 16.335 1.00 75.66 562 THR A N 1
ATOM 2336 C CA . THR A 1 327 ? 9.908 -38.667 16.591 1.00 74.85 562 THR A CA 1
ATOM 2337 C C . THR A 1 327 ? 9.358 -37.249 16.454 1.00 74.21 562 THR A C 1
ATOM 2338 O O . THR A 1 327 ? 9.604 -36.400 17.310 1.00 73.57 562 THR A O 1
ATOM 2342 N N . LEU A 1 328 ? 8.601 -37.009 15.385 1.00 73.18 563 LEU A N 1
ATOM 2343 C CA . LEU A 1 328 ? 7.998 -35.707 15.129 1.00 72.79 563 LEU A CA 1
ATOM 2344 C C . LEU A 1 328 ? 7.154 -35.259 16.324 1.00 73.93 563 LEU A C 1
ATOM 2345 O O . LEU A 1 328 ? 7.087 -34.071 16.658 1.00 72.53 563 LEU A O 1
ATOM 2350 N N . MET A 1 329 ? 6.535 -36.244 16.968 1.00 76.18 564 MET A N 1
ATOM 2351 C CA . MET A 1 329 ? 5.690 -36.037 18.132 1.00 77.17 564 MET A CA 1
ATOM 2352 C C . MET A 1 329 ? 6.514 -35.584 19.331 1.00 79.32 564 MET A C 1
ATOM 2353 O O . MET A 1 329 ? 5.998 -34.924 20.225 1.00 79.40 564 MET A O 1
ATOM 2358 N N . ASP A 1 330 ? 7.792 -35.957 19.351 1.00 82.63 565 ASP A N 1
ATOM 2359 C CA . ASP A 1 330 ? 8.696 -35.569 20.430 1.00 86.24 565 ASP A CA 1
ATOM 2360 C C . ASP A 1 330 ? 9.458 -34.276 20.120 1.00 88.12 565 ASP A C 1
ATOM 2361 O O . ASP A 1 330 ? 9.627 -33.434 21.005 1.00 88.02 565 ASP A O 1
ATOM 2366 N N . GLU A 1 331 ? 9.919 -34.119 18.877 1.00 90.00 566 GLU A N 1
ATOM 2367 C CA . GLU A 1 331 ? 10.634 -32.908 18.463 1.00 91.74 566 GLU A CA 1
ATOM 2368 C C . GLU A 1 331 ? 9.776 -31.674 18.791 1.00 92.50 566 GLU A C 1
ATOM 2369 O O . GLU A 1 331 ? 10.300 -30.572 18.970 1.00 92.34 566 GLU A O 1
ATOM 2375 N N . VAL A 1 332 ? 8.460 -31.882 18.882 1.00 93.49 567 VAL A N 1
ATOM 2376 C CA . VAL A 1 332 ? 7.493 -30.821 19.188 1.00 94.29 567 VAL A CA 1
ATOM 2377 C C . VAL A 1 332 ? 7.049 -30.819 20.653 1.00 95.84 567 VAL A C 1
ATOM 2378 O O . VAL A 1 332 ? 7.007 -29.763 21.288 1.00 95.93 567 VAL A O 1
ATOM 2382 N N . SER A 1 333 ? 6.713 -31.996 21.182 1.00 97.81 568 SER A N 1
ATOM 2383 C CA . SER A 1 333 ? 6.274 -32.136 22.575 1.00 99.91 568 SER A CA 1
ATOM 2384 C C . SER A 1 333 ? 7.277 -31.454 23.509 1.00 101.99 568 SER A C 1
ATOM 2385 O O . SER A 1 333 ? 6.905 -30.898 24.542 1.00 102.19 568 SER A O 1
ATOM 2388 N N . ARG A 1 334 ? 8.543 -31.466 23.106 1.00 104.89 569 ARG A N 1
ATOM 2389 C CA . ARG A 1 334 ? 9.608 -30.849 23.881 1.00 108.23 569 ARG A CA 1
ATOM 2390 C C . ARG A 1 334 ? 9.741 -29.347 23.650 1.00 110.53 569 ARG A C 1
ATOM 2391 O O . ARG A 1 334 ? 9.519 -28.552 24.561 1.00 110.19 569 ARG A O 1
ATOM 2399 N N . ALA A 1 335 ? 10.071 -28.973 22.417 1.00 113.32 570 ALA A N 1
ATOM 2400 C CA . ALA A 1 335 ? 10.277 -27.577 22.030 1.00 115.99 570 ALA A CA 1
ATOM 2401 C C . ALA A 1 335 ? 9.321 -26.518 22.594 1.00 118.07 570 ALA A C 1
ATOM 2402 O O . ALA A 1 335 ? 9.714 -25.729 23.459 1.00 118.36 570 ALA A O 1
ATOM 2404 N N . ASP A 1 336 ? 8.069 -26.531 22.127 1.00 120.75 571 ASP A N 1
ATOM 2405 C CA . ASP A 1 336 ? 7.035 -25.547 22.514 1.00 123.21 571 ASP A CA 1
ATOM 2406 C C . ASP A 1 336 ? 6.588 -25.477 23.992 1.00 124.35 571 ASP A C 1
ATOM 2407 O O . ASP A 1 336 ? 6.656 -24.405 24.607 1.00 123.77 571 ASP A O 1
ATOM 2412 N N . LEU A 1 337 ? 6.110 -26.599 24.537 1.00 125.95 572 LEU A N 1
ATOM 2413 C CA . LEU A 1 337 ? 5.636 -26.652 25.921 1.00 127.18 572 LEU A CA 1
ATOM 2414 C C . LEU A 1 337 ? 6.732 -26.567 26.994 1.00 127.81 572 LEU A C 1
ATOM 2415 O O . LEU A 1 337 ? 6.502 -26.022 28.078 1.00 127.49 572 LEU A O 1
ATOM 2420 N N . LYS A 1 338 ? 7.914 -27.113 26.702 1.00 128.62 573 LYS A N 1
ATOM 2421 C CA . LYS A 1 338 ? 9.039 -27.097 27.650 1.00 129.03 573 LYS A CA 1
ATOM 2422 C C . LYS A 1 338 ? 9.856 -25.799 27.649 1.00 129.47 573 LYS A C 1
ATOM 2423 O O . LYS A 1 338 ? 10.293 -25.348 28.703 1.00 129.83 573 LYS A O 1
ATOM 2429 N N . LEU A 1 339 ? 10.066 -25.202 26.476 1.00 130.15 574 LEU A N 1
ATOM 2430 C CA . LEU A 1 339 ? 10.823 -23.954 26.379 1.00 130.78 574 LEU A CA 1
ATOM 2431 C C . LEU A 1 339 ? 9.972 -22.906 25.646 1.00 130.89 574 LEU A C 1
ATOM 2432 O O . LEU A 1 339 ? 10.568 -21.973 25.056 1.00 130.66 574 LEU A O 1
ATOM 2437 N N . LYS B 1 1 ? 8.481 -33.239 33.632 1.00 106.34 236 LYS B N 1
ATOM 2438 C CA . LYS B 1 1 ? 7.354 -33.237 32.701 1.00 106.18 236 LYS B CA 1
ATOM 2439 C C . LYS B 1 1 ? 6.006 -32.887 33.353 1.00 104.50 236 LYS B C 1
ATOM 2440 O O . LYS B 1 1 ? 5.940 -32.525 34.533 1.00 104.48 236 LYS B O 1
ATOM 2446 N N . GLU B 1 2 ? 4.940 -33.029 32.564 1.00 102.26 237 GLU B N 1
ATOM 2447 C CA . GLU B 1 2 ? 3.563 -32.750 32.980 1.00 98.95 237 GLU B CA 1
ATOM 2448 C C . GLU B 1 2 ? 2.596 -33.428 31.995 1.00 95.85 237 GLU B C 1
ATOM 2449 O O . GLU B 1 2 ? 2.632 -33.138 30.799 1.00 95.15 237 GLU B O 1
ATOM 2455 N N . ASP B 1 3 ? 1.780 -34.356 32.507 1.00 92.13 238 ASP B N 1
ATOM 2456 C CA . ASP B 1 3 ? 0.778 -35.106 31.728 1.00 88.62 238 ASP B CA 1
ATOM 2457 C C . ASP B 1 3 ? 0.354 -34.458 30.407 1.00 84.97 238 ASP B C 1
ATOM 2458 O O . ASP B 1 3 ? -0.239 -33.383 30.415 1.00 85.80 238 ASP B O 1
ATOM 2463 N N . SER B 1 4 ? 0.628 -35.117 29.280 1.00 79.64 239 SER B N 1
ATOM 2464 C CA . SER B 1 4 ? 0.261 -34.569 27.971 1.00 74.21 239 SER B CA 1
ATOM 2465 C C . SER B 1 4 ? 0.367 -35.563 26.823 1.00 71.10 239 SER B C 1
ATOM 2466 O O . SER B 1 4 ? 1.269 -36.399 26.799 1.00 71.02 239 SER B O 1
ATOM 2469 N N . PHE B 1 5 ? -0.522 -35.414 25.841 1.00 67.10 240 PHE B N 1
ATOM 2470 C CA . PHE B 1 5 ? -0.529 -36.270 24.649 1.00 62.25 240 PHE B CA 1
ATOM 2471 C C . PHE B 1 5 ? -0.306 -35.463 23.342 1.00 60.42 240 PHE B C 1
ATOM 2472 O O . PHE B 1 5 ? -0.363 -34.228 23.339 1.00 60.51 240 PHE B O 1
ATOM 2480 N N . CYS B 1 6 ? -0.020 -36.160 22.247 1.00 57.26 241 CYS B N 1
ATOM 2481 C CA . CYS B 1 6 ? 0.192 -35.503 20.965 1.00 55.71 241 CYS B CA 1
ATOM 2482 C C . CYS B 1 6 ? -0.384 -36.281 19.815 1.00 52.63 241 CYS B C 1
ATOM 2483 O O . CYS B 1 6 ? -0.202 -37.488 19.718 1.00 52.37 241 CYS B O 1
ATOM 2486 N N . CYS B 1 7 ? -1.075 -35.570 18.939 1.00 49.45 242 CYS B N 1
ATOM 2487 C CA . CYS B 1 7 ? -1.664 -36.174 17.768 1.00 47.81 242 CYS B CA 1
ATOM 2488 C C . CYS B 1 7 ? -1.100 -35.497 16.518 1.00 46.24 242 CYS B C 1
ATOM 2489 O O . CYS B 1 7 ? -0.587 -34.378 16.583 1.00 45.90 242 CYS B O 1
ATOM 2492 N N . VAL B 1 8 ? -1.112 -36.215 15.401 1.00 43.41 243 VAL B N 1
ATOM 2493 C CA . VAL B 1 8 ? -0.599 -35.676 14.157 1.00 41.28 243 VAL B CA 1
ATOM 2494 C C . VAL B 1 8 ? -1.776 -35.654 13.196 1.00 41.40 243 VAL B C 1
ATOM 2495 O O . VAL B 1 8 ? -2.388 -36.679 12.936 1.00 42.14 243 VAL B O 1
ATOM 2499 N N . ILE B 1 9 ? -2.123 -34.462 12.724 1.00 41.32 244 ILE B N 1
ATOM 2500 C CA . ILE B 1 9 ? -3.258 -34.272 11.835 1.00 41.87 244 ILE B CA 1
ATOM 2501 C C . ILE B 1 9 ? -2.839 -34.089 10.385 1.00 43.77 244 ILE B C 1
ATOM 2502 O O . ILE B 1 9 ? -1.752 -33.601 10.102 1.00 46.08 244 ILE B O 1
ATOM 2507 N N . SER B 1 10 ? -3.712 -34.464 9.464 1.00 44.62 245 SER B N 1
ATOM 2508 C CA . SER B 1 10 ? -3.430 -34.288 8.051 1.00 47.45 245 SER B CA 1
ATOM 2509 C C . SER B 1 10 ? -4.062 -32.964 7.620 1.00 50.55 245 SER B C 1
ATOM 2510 O O . SER B 1 10 ? -5.255 -32.743 7.847 1.00 52.73 245 SER B O 1
ATOM 2513 N N . MET B 1 11 ? -3.279 -32.057 7.042 1.00 52.14 246 MET B N 1
ATOM 2514 C CA . MET B 1 11 ? -3.862 -30.792 6.618 1.00 53.13 246 MET B CA 1
ATOM 2515 C C . MET B 1 11 ? -4.666 -30.963 5.358 1.00 55.05 246 MET B C 1
ATOM 2516 O O . MET B 1 11 ? -5.308 -30.018 4.898 1.00 56.52 246 MET B O 1
ATOM 2521 N N . HIS B 1 12 ? -4.647 -32.178 4.815 1.00 56.83 247 HIS B N 1
ATOM 2522 C CA . HIS B 1 12 ? -5.393 -32.491 3.598 1.00 58.83 247 HIS B CA 1
ATOM 2523 C C . HIS B 1 12 ? -6.879 -32.648 3.872 1.00 59.15 247 HIS B C 1
ATOM 2524 O O . HIS B 1 12 ? -7.691 -31.940 3.291 1.00 60.85 247 HIS B O 1
ATOM 2531 N N . ASP B 1 13 ? -7.227 -33.584 4.751 1.00 58.79 248 ASP B N 1
ATOM 2532 C CA . ASP B 1 13 ? -8.620 -33.847 5.075 1.00 57.92 248 ASP B CA 1
ATOM 2533 C C . ASP B 1 13 ? -8.971 -33.543 6.511 1.00 56.02 248 ASP B C 1
ATOM 2534 O O . ASP B 1 13 ? -10.121 -33.667 6.906 1.00 56.07 248 ASP B O 1
ATOM 2539 N N . GLY B 1 14 ? -7.975 -33.167 7.295 1.00 54.68 249 GLY B N 1
ATOM 2540 C CA . GLY B 1 14 ? -8.228 -32.844 8.684 1.00 55.26 249 GLY B CA 1
ATOM 2541 C C . GLY B 1 14 ? -8.446 -34.010 9.627 1.00 55.30 249 GLY B C 1
ATOM 2542 O O . GLY B 1 14 ? -8.996 -33.826 10.706 1.00 55.42 249 GLY B O 1
ATOM 2543 N N . ILE B 1 15 ? -8.024 -35.210 9.244 1.00 55.20 250 ILE B N 1
ATOM 2544 C CA . ILE B 1 15 ? -8.192 -36.356 10.129 1.00 55.61 250 ILE B CA 1
ATOM 2545 C C . ILE B 1 15 ? -6.891 -36.610 10.881 1.00 54.69 250 ILE B C 1
ATOM 2546 O O . ILE B 1 15 ? -5.844 -36.099 10.497 1.00 55.03 250 ILE B O 1
ATOM 2551 N N . VAL B 1 16 ? -6.959 -37.343 11.985 1.00 53.91 251 VAL B N 1
ATOM 2552 C CA . VAL B 1 16 ? -5.753 -37.612 12.750 1.00 54.14 251 VAL B CA 1
ATOM 2553 C C . VAL B 1 16 ? -5.075 -38.903 12.332 1.00 55.07 251 VAL B C 1
ATOM 2554 O O . VAL B 1 16 ? -5.712 -39.946 12.215 1.00 54.82 251 VAL B O 1
ATOM 2558 N N . LEU B 1 17 ? -3.777 -38.788 12.063 1.00 56.49 252 LEU B N 1
ATOM 2559 C CA . LEU B 1 17 ? -2.933 -39.893 11.628 1.00 58.00 252 LEU B CA 1
ATOM 2560 C C . LEU B 1 17 ? -2.214 -40.626 12.749 1.00 59.54 252 LEU B C 1
ATOM 2561 O O . LEU B 1 17 ? -2.157 -41.845 12.756 1.00 60.86 252 LEU B O 1
ATOM 2566 N N . TYR B 1 18 ? -1.645 -39.903 13.696 1.00 61.28 253 TYR B N 1
ATOM 2567 C CA . TYR B 1 18 ? -0.934 -40.588 14.753 1.00 63.19 253 TYR B CA 1
ATOM 2568 C C . TYR B 1 18 ? -1.267 -39.992 16.105 1.00 62.77 253 TYR B C 1
ATOM 2569 O O . TYR B 1 18 ? -1.685 -38.839 16.202 1.00 61.70 253 TYR B O 1
ATOM 2578 N N . THR B 1 19 ? -1.084 -40.798 17.143 1.00 62.37 254 THR B N 1
ATOM 2579 C CA . THR B 1 19 ? -1.387 -40.396 18.500 1.00 63.91 254 THR B CA 1
ATOM 2580 C C . THR B 1 19 ? -0.367 -40.970 19.463 1.00 65.18 254 THR B C 1
ATOM 2581 O O . THR B 1 19 ? 0.228 -42.003 19.189 1.00 65.95 254 THR B O 1
ATOM 2585 N N . THR B 1 20 ? -0.128 -40.276 20.570 1.00 66.63 255 THR B N 1
ATOM 2586 C CA . THR B 1 20 ? 0.783 -40.797 21.575 1.00 68.59 255 THR B CA 1
ATOM 2587 C C . THR B 1 20 ? -0.061 -41.736 22.440 1.00 71.06 255 THR B C 1
ATOM 2588 O O . THR B 1 20 ? -1.283 -41.599 22.504 1.00 71.89 255 THR B O 1
ATOM 2592 N N . PRO B 1 21 ? 0.567 -42.745 23.058 1.00 72.89 256 PRO B N 1
ATOM 2593 C CA . PRO B 1 21 ? -0.176 -43.683 23.904 1.00 74.56 256 PRO B CA 1
ATOM 2594 C C . PRO B 1 21 ? -0.783 -43.011 25.140 1.00 76.14 256 PRO B C 1
ATOM 2595 O O . PRO B 1 21 ? -1.778 -43.479 25.698 1.00 77.17 256 PRO B O 1
ATOM 2599 N N . SER B 1 22 ? -0.188 -41.896 25.548 1.00 77.53 257 SER B N 1
ATOM 2600 C CA . SER B 1 22 ? -0.645 -41.159 26.720 1.00 78.57 257 SER B CA 1
ATOM 2601 C C . SER B 1 22 ? -2.028 -40.533 26.547 1.00 79.22 257 SER B C 1
ATOM 2602 O O . SER B 1 22 ? -2.575 -39.970 27.488 1.00 79.59 257 SER B O 1
ATOM 2605 N N . ILE B 1 23 ? -2.595 -40.646 25.349 1.00 79.88 258 ILE B N 1
ATOM 2606 C CA . ILE B 1 23 ? -3.913 -40.087 25.062 1.00 81.03 258 ILE B CA 1
ATOM 2607 C C . ILE B 1 23 ? -4.954 -40.697 26.009 1.00 83.29 258 ILE B C 1
ATOM 2608 O O . ILE B 1 23 ? -5.788 -39.992 26.570 1.00 83.89 258 ILE B O 1
ATOM 2613 N N . THR B 1 24 ? -4.817 -41.994 26.264 1.00 85.73 259 THR B N 1
ATOM 2614 C CA . THR B 1 24 ? -5.726 -42.732 27.131 1.00 87.44 259 THR B CA 1
ATOM 2615 C C . THR B 1 24 ? -5.697 -42.268 28.586 1.00 88.53 259 THR B C 1
ATOM 2616 O O . THR B 1 24 ? -6.743 -42.089 29.206 1.00 89.53 259 THR B O 1
ATOM 2620 N N . ASP B 1 25 ? -4.501 -42.079 29.130 1.00 89.51 260 ASP B N 1
ATOM 2621 C CA . ASP B 1 25 ? -4.352 -41.643 30.516 1.00 89.56 260 ASP B CA 1
ATOM 2622 C C . ASP B 1 25 ? -4.714 -40.168 30.722 1.00 88.40 260 ASP B C 1
ATOM 2623 O O . ASP B 1 25 ? -4.905 -39.731 31.860 1.00 88.71 260 ASP B O 1
ATOM 2628 N N . VAL B 1 26 ? -4.791 -39.407 29.627 1.00 86.33 261 VAL B N 1
ATOM 2629 C CA . VAL B 1 26 ? -5.113 -37.979 29.695 1.00 83.77 261 VAL B CA 1
ATOM 2630 C C . VAL B 1 26 ? -6.577 -37.707 29.366 1.00 81.30 261 VAL B C 1
ATOM 2631 O O . VAL B 1 26 ? -7.299 -37.139 30.178 1.00 80.66 261 VAL B O 1
ATOM 2635 N N . LEU B 1 27 ? -7.012 -38.116 28.181 1.00 79.38 262 LEU B N 1
ATOM 2636 C CA . LEU B 1 27 ? -8.389 -37.896 27.765 1.00 78.72 262 LEU B CA 1
ATOM 2637 C C . LEU B 1 27 ? -9.299 -39.096 27.945 1.00 78.68 262 LEU B C 1
ATOM 2638 O O . LEU B 1 27 ? -10.513 -38.987 27.796 1.00 79.12 262 LEU B O 1
ATOM 2643 N N . GLY B 1 28 ? -8.719 -40.244 28.260 1.00 78.81 263 GLY B N 1
ATOM 2644 C CA . GLY B 1 28 ? -9.527 -41.428 28.454 1.00 78.85 263 GLY B CA 1
ATOM 2645 C C . GLY B 1 28 ? -9.832 -42.187 27.182 1.00 79.41 263 GLY B C 1
ATOM 2646 O O . GLY B 1 28 ? -10.434 -43.254 27.240 1.00 80.29 263 GLY B O 1
ATOM 2647 N N . TYR B 1 29 ? -9.436 -41.647 26.034 1.00 79.60 264 TYR B N 1
ATOM 2648 C CA . TYR B 1 29 ? -9.678 -42.312 24.755 1.00 79.62 264 TYR B CA 1
ATOM 2649 C C . TYR B 1 29 ? -8.839 -43.565 24.507 1.00 80.74 264 TYR B C 1
ATOM 2650 O O . TYR B 1 29 ? -7.639 -43.587 24.781 1.00 79.95 264 TYR B O 1
ATOM 2659 N N . PRO B 1 30 ? -9.476 -44.631 23.991 1.00 82.31 265 PRO B N 1
ATOM 2660 C CA . PRO B 1 30 ? -8.822 -45.907 23.680 1.00 83.94 265 PRO B CA 1
ATOM 2661 C C . PRO B 1 30 ? -7.731 -45.720 22.616 1.00 85.02 265 PRO B C 1
ATOM 2662 O O . PRO B 1 30 ? -8.032 -45.502 21.443 1.00 83.84 265 PRO B O 1
ATOM 2666 N N . ARG B 1 31 ? -6.475 -45.772 23.071 1.00 87.03 266 ARG B N 1
ATOM 2667 C CA . ARG B 1 31 ? -5.252 -45.621 22.263 1.00 88.67 266 ARG B CA 1
ATOM 2668 C C . ARG B 1 31 ? -5.376 -45.184 20.792 1.00 87.90 266 ARG B C 1
ATOM 2669 O O . ARG B 1 31 ? -4.880 -44.119 20.422 1.00 88.64 266 ARG B O 1
ATOM 2677 N N . ASP B 1 32 ? -5.995 -46.003 19.950 1.00 87.03 267 ASP B N 1
ATOM 2678 C CA . ASP B 1 32 ? -6.154 -45.636 18.546 1.00 86.46 267 ASP B CA 1
ATOM 2679 C C . ASP B 1 32 ? -7.614 -45.457 18.116 1.00 84.72 267 ASP B C 1
ATOM 2680 O O . ASP B 1 32 ? -8.009 -45.794 16.991 1.00 83.08 267 ASP B O 1
ATOM 2685 N N . MET B 1 33 ? -8.403 -44.891 19.025 1.00 82.89 268 MET B N 1
ATOM 2686 C CA . MET B 1 33 ? -9.813 -44.625 18.772 1.00 81.57 268 MET B CA 1
ATOM 2687 C C . MET B 1 33 ? -9.903 -43.326 17.972 1.00 79.06 268 MET B C 1
ATOM 2688 O O . MET B 1 33 ? -10.827 -43.137 17.177 1.00 78.43 268 MET B O 1
ATOM 2693 N N . TRP B 1 34 ? -8.914 -42.455 18.192 1.00 75.90 269 TRP B N 1
ATOM 2694 C CA . TRP B 1 34 ? -8.790 -41.160 17.530 1.00 72.67 269 TRP B CA 1
ATOM 2695 C C . TRP B 1 34 ? -8.333 -41.246 16.084 1.00 69.76 269 TRP B C 1
ATOM 2696 O O . TRP B 1 34 ? -8.588 -40.345 15.301 1.00 68.72 269 TRP B O 1
ATOM 2707 N N . LEU B 1 35 ? -7.649 -42.325 15.731 1.00 68.53 270 LEU B N 1
ATOM 2708 C CA . LEU B 1 35 ? -7.163 -42.492 14.366 1.00 66.81 270 LEU B CA 1
ATOM 2709 C C . LEU B 1 35 ? -8.306 -42.583 13.381 1.00 65.79 270 LEU B C 1
ATOM 2710 O O . LEU B 1 35 ? -9.268 -43.308 13.609 1.00 66.94 270 LEU B O 1
ATOM 2715 N N . GLY B 1 36 ? -8.190 -41.851 12.281 1.00 64.28 271 GLY B N 1
ATOM 2716 C CA . GLY B 1 36 ? -9.221 -41.878 11.259 1.00 63.95 271 GLY B CA 1
ATOM 2717 C C . GLY B 1 36 ? -10.328 -40.856 11.442 1.00 63.79 271 GLY B C 1
ATOM 2718 O O . GLY B 1 36 ? -11.097 -40.588 10.503 1.00 62.68 271 GLY B O 1
ATOM 2719 N N . ARG B 1 37 ? -10.404 -40.279 12.642 1.00 62.33 272 ARG B N 1
ATOM 2720 C CA . ARG B 1 37 ? -11.427 -39.293 12.943 1.00 60.71 272 ARG B CA 1
ATOM 2721 C C . ARG B 1 37 ? -11.002 -37.855 12.675 1.00 59.10 272 ARG B C 1
ATOM 2722 O O . ARG B 1 37 ? -9.818 -37.567 12.513 1.00 58.31 272 ARG B O 1
ATOM 2730 N N . SER B 1 38 ? -11.996 -36.970 12.580 1.00 57.74 273 SER B N 1
ATOM 2731 C CA . SER B 1 38 ? -11.797 -35.542 12.330 1.00 54.31 273 SER B CA 1
ATOM 2732 C C . SER B 1 38 ? -11.539 -34.849 13.665 1.00 52.65 273 SER B C 1
ATOM 2733 O O . SER B 1 38 ? -12.384 -34.852 14.548 1.00 52.01 273 SER B O 1
ATOM 2736 N N . PHE B 1 39 ? -10.372 -34.234 13.793 1.00 51.58 274 PHE B N 1
ATOM 2737 C CA . PHE B 1 39 ? -9.986 -33.582 15.032 1.00 49.71 274 PHE B CA 1
ATOM 2738 C C . PHE B 1 39 ? -10.917 -32.545 15.655 1.00 49.81 274 PHE B C 1
ATOM 2739 O O . PHE B 1 39 ? -11.023 -32.535 16.874 1.00 49.08 274 PHE B O 1
ATOM 2747 N N . ILE B 1 40 ? -11.556 -31.663 14.873 1.00 51.71 275 ILE B N 1
ATOM 2748 C CA . ILE B 1 40 ? -12.443 -30.649 15.495 1.00 54.51 275 ILE B CA 1
ATOM 2749 C C . ILE B 1 40 ? -13.569 -31.278 16.302 1.00 54.53 275 ILE B C 1
ATOM 2750 O O . ILE B 1 40 ? -14.087 -30.666 17.243 1.00 54.74 275 ILE B O 1
ATOM 2755 N N . ASP B 1 41 ? -13.917 -32.511 15.946 1.00 54.34 276 ASP B N 1
ATOM 2756 C CA . ASP B 1 41 ? -14.968 -33.248 16.632 1.00 53.85 276 ASP B CA 1
ATOM 2757 C C . ASP B 1 41 ? -14.709 -33.346 18.123 1.00 53.07 276 ASP B C 1
ATOM 2758 O O . ASP B 1 41 ? -15.636 -33.571 18.886 1.00 55.40 276 ASP B O 1
ATOM 2763 N N . PHE B 1 42 ? -13.464 -33.150 18.547 1.00 52.00 277 PHE B N 1
ATOM 2764 C CA . PHE B 1 42 ? -13.122 -33.248 19.965 1.00 50.41 277 PHE B CA 1
ATOM 2765 C C . PHE B 1 42 ? -12.943 -31.902 20.629 1.00 48.24 277 PHE B C 1
ATOM 2766 O O . PHE B 1 42 ? -12.829 -31.808 21.856 1.00 47.62 277 PHE B O 1
ATOM 2774 N N . VAL B 1 43 ? -12.940 -30.864 19.803 1.00 45.84 278 VAL B N 1
ATOM 2775 C CA . VAL B 1 43 ? -12.795 -29.495 20.259 1.00 43.40 278 VAL B CA 1
ATOM 2776 C C . VAL B 1 43 ? -14.175 -28.908 20.524 1.00 42.03 278 VAL B C 1
ATOM 2777 O O . VAL B 1 43 ? -15.014 -28.881 19.625 1.00 43.06 278 VAL B O 1
ATOM 2781 N N . HIS B 1 44 ? -14.395 -28.416 21.740 1.00 39.85 279 HIS B N 1
ATOM 2782 C CA . HIS B 1 44 ? -15.664 -27.790 22.119 1.00 39.24 279 HIS B CA 1
ATOM 2783 C C . HIS B 1 44 ? -16.126 -26.692 21.144 1.00 40.09 279 HIS B C 1
ATOM 2784 O O . HIS B 1 44 ? -15.323 -25.935 20.600 1.00 41.24 279 HIS B O 1
ATOM 2791 N N . LEU B 1 45 ? -17.440 -26.588 20.985 1.00 41.35 280 LEU B N 1
ATOM 2792 C CA . LEU B 1 45 ? -18.084 -25.632 20.091 1.00 41.22 280 LEU B CA 1
ATOM 2793 C C . LEU B 1 45 ? -17.586 -24.202 20.218 1.00 40.32 280 LEU B C 1
ATOM 2794 O O . LEU B 1 45 ? -17.284 -23.542 19.233 1.00 39.06 280 LEU B O 1
ATOM 2799 N N . LYS B 1 46 ? -17.536 -23.726 21.450 1.00 41.84 281 LYS B N 1
ATOM 2800 C CA . LYS B 1 46 ? -17.121 -22.362 21.744 1.00 44.18 281 LYS B CA 1
ATOM 2801 C C . LYS B 1 46 ? -15.665 -22.062 21.417 1.00 43.22 281 LYS B C 1
ATOM 2802 O O . LYS B 1 46 ? -15.258 -20.902 21.397 1.00 43.22 281 LYS B O 1
ATOM 2808 N N . ASP B 1 47 ? -14.893 -23.110 21.147 1.00 43.36 282 ASP B N 1
ATOM 2809 C CA . ASP B 1 47 ? -13.470 -22.972 20.848 1.00 42.09 282 ASP B CA 1
ATOM 2810 C C . ASP B 1 47 ? -13.113 -23.375 19.432 1.00 41.39 282 ASP B C 1
ATOM 2811 O O . ASP B 1 47 ? -11.944 -23.567 19.103 1.00 42.81 282 ASP B O 1
ATOM 2816 N N . ARG B 1 48 ? -14.118 -23.501 18.587 1.00 40.98 283 ARG B N 1
ATOM 2817 C CA . ARG B 1 48 ? -13.867 -23.878 17.216 1.00 40.72 283 ARG B CA 1
ATOM 2818 C C . ARG B 1 48 ? -13.408 -22.707 16.366 1.00 39.93 283 ARG B C 1
ATOM 2819 O O . ARG B 1 48 ? -12.582 -22.882 15.478 1.00 40.11 283 ARG B O 1
ATOM 2827 N N . ALA B 1 49 ? -13.939 -21.517 16.632 1.00 38.99 284 ALA B N 1
ATOM 2828 C CA . ALA B 1 49 ? -13.552 -20.335 15.863 1.00 38.95 284 ALA B CA 1
ATOM 2829 C C . ALA B 1 49 ? -12.153 -19.902 16.275 1.00 38.44 284 ALA B C 1
ATOM 2830 O O . ALA B 1 49 ? -11.416 -19.299 15.501 1.00 38.82 284 ALA B O 1
ATOM 2832 N N . THR B 1 50 ? -11.798 -20.231 17.503 1.00 38.51 285 THR B N 1
ATOM 2833 C CA . THR B 1 50 ? -10.492 -19.913 18.028 1.00 41.09 285 THR B CA 1
ATOM 2834 C C . THR B 1 50 ? -9.501 -20.885 17.395 1.00 42.75 285 THR B C 1
ATOM 2835 O O . THR B 1 50 ? -8.427 -20.499 16.953 1.00 44.02 285 THR B O 1
ATOM 2839 N N . PHE B 1 51 ? -9.874 -22.152 17.332 1.00 44.16 286 PHE B N 1
ATOM 2840 C CA . PHE B 1 51 ? -8.997 -23.147 16.757 1.00 45.58 286 PHE B CA 1
ATOM 2841 C C . PHE B 1 51 ? -8.837 -22.924 15.246 1.00 47.02 286 PHE B C 1
ATOM 2842 O O . PHE B 1 51 ? -7.768 -23.163 14.682 1.00 49.22 286 PHE B O 1
ATOM 2850 N N . ALA B 1 52 ? -9.889 -22.438 14.595 1.00 47.40 287 ALA B N 1
ATOM 2851 C CA . ALA B 1 52 ? -9.849 -22.195 13.164 1.00 47.75 287 ALA B CA 1
ATOM 2852 C C . ALA B 1 52 ? -8.911 -21.030 12.848 1.00 49.33 287 ALA B C 1
ATOM 2853 O O . ALA B 1 52 ? -7.987 -21.152 12.028 1.00 48.88 287 ALA B O 1
ATOM 2855 N N . SER B 1 53 ? -9.137 -19.907 13.521 1.00 49.94 288 SER B N 1
ATOM 2856 C CA . SER B 1 53 ? -8.319 -18.718 13.312 1.00 51.03 288 SER B CA 1
ATOM 2857 C C . SER B 1 53 ? -6.847 -19.010 13.552 1.00 51.56 288 SER B C 1
ATOM 2858 O O . SER B 1 53 ? -5.993 -18.519 12.828 1.00 51.50 288 SER B O 1
ATOM 2861 N N . GLN B 1 54 ? -6.562 -19.808 14.576 1.00 52.40 289 GLN B N 1
ATOM 2862 C CA . GLN B 1 54 ? -5.192 -20.155 14.910 1.00 54.37 289 GLN B CA 1
ATOM 2863 C C . GLN B 1 54 ? -4.455 -20.910 13.823 1.00 55.82 289 GLN B C 1
ATOM 2864 O O . GLN B 1 54 ? -3.330 -20.546 13.486 1.00 57.26 289 GLN B O 1
ATOM 2870 N N . ILE B 1 55 ? -5.045 -21.974 13.285 1.00 56.09 290 ILE B N 1
ATOM 2871 C CA . ILE B 1 55 ? -4.328 -22.671 12.239 1.00 55.78 290 ILE B CA 1
ATOM 2872 C C . ILE B 1 55 ? -4.300 -21.781 11.005 1.00 55.32 290 ILE B C 1
ATOM 2873 O O . ILE B 1 55 ? -3.271 -21.663 10.360 1.00 57.41 290 ILE B O 1
ATOM 2878 N N . THR B 1 56 ? -5.371 -21.041 10.758 1.00 54.69 291 THR B N 1
ATOM 2879 C CA . THR B 1 56 ? -5.406 -20.166 9.590 1.00 55.26 291 THR B CA 1
ATOM 2880 C C . THR B 1 56 ? -4.301 -19.110 9.549 1.00 54.60 291 THR B C 1
ATOM 2881 O O . THR B 1 56 ? -3.585 -19.006 8.560 1.00 55.21 291 THR B O 1
ATOM 2885 N N . THR B 1 57 ? -4.169 -18.317 10.603 1.00 53.81 292 THR B N 1
ATOM 2886 C CA . THR B 1 57 ? -3.130 -17.293 10.644 1.00 53.46 292 THR B CA 1
ATOM 2887 C C . THR B 1 57 ? -1.737 -17.868 10.902 1.00 53.59 292 THR B C 1
ATOM 2888 O O . THR B 1 57 ? -0.752 -17.139 10.822 1.00 54.47 292 THR B O 1
ATOM 2892 N N . GLY B 1 58 ? -1.652 -19.174 11.165 1.00 52.82 293 GLY B N 1
ATOM 2893 C CA . GLY B 1 58 ? -0.369 -19.793 11.451 1.00 52.21 293 GLY B CA 1
ATOM 2894 C C . GLY B 1 58 ? 0.194 -20.772 10.442 1.00 53.18 293 GLY B C 1
ATOM 2895 O O . GLY B 1 58 ? 1.317 -21.239 10.613 1.00 54.86 293 GLY B O 1
ATOM 2896 N N . ILE B 1 59 ? -0.548 -21.052 9.375 1.00 53.24 294 ILE B N 1
ATOM 2897 C CA . ILE B 1 59 ? -0.127 -22.012 8.344 1.00 52.15 294 ILE B CA 1
ATOM 2898 C C . ILE B 1 59 ? 1.049 -21.518 7.486 1.00 51.40 294 ILE B C 1
ATOM 2899 O O . ILE B 1 59 ? 2.095 -22.208 7.488 1.00 50.01 294 ILE B O 1
ATOM 2904 N N . ALA B 1 72 ? 8.485 -18.866 20.068 1.00 94.78 307 ALA B N 1
ATOM 2905 C CA . ALA B 1 72 ? 7.767 -20.173 19.965 1.00 95.01 307 ALA B CA 1
ATOM 2906 C C . ALA B 1 72 ? 6.625 -20.118 18.941 1.00 95.08 307 ALA B C 1
ATOM 2907 O O . ALA B 1 72 ? 6.119 -19.034 18.616 1.00 95.65 307 ALA B O 1
ATOM 2909 N N . LYS B 1 73 ? 6.238 -21.293 18.432 1.00 94.35 308 LYS B N 1
ATOM 2910 C CA . LYS B 1 73 ? 5.150 -21.418 17.458 1.00 92.86 308 LYS B CA 1
ATOM 2911 C C . LYS B 1 73 ? 3.808 -21.194 18.169 1.00 91.18 308 LYS B C 1
ATOM 2912 O O . LYS B 1 73 ? 3.766 -21.091 19.400 1.00 92.73 308 LYS B O 1
ATOM 2918 N N . SER B 1 74 ? 2.721 -21.105 17.402 1.00 87.50 309 SER B N 1
ATOM 2919 C CA . SER B 1 74 ? 1.388 -20.875 17.965 1.00 82.87 309 SER B CA 1
ATOM 2920 C C . SER B 1 74 ? 1.034 -21.764 19.163 1.00 78.06 309 SER B C 1
ATOM 2921 O O . SER B 1 74 ? 1.250 -22.972 19.133 1.00 77.14 309 SER B O 1
ATOM 2924 N N . THR B 1 75 ? 0.535 -21.133 20.228 1.00 72.92 310 THR B N 1
ATOM 2925 C CA . THR B 1 75 ? 0.120 -21.811 21.463 1.00 67.75 310 THR B CA 1
ATOM 2926 C C . THR B 1 75 ? -1.075 -21.117 22.131 1.00 65.59 310 THR B C 1
ATOM 2927 O O . THR B 1 75 ? -0.987 -19.966 22.558 1.00 64.86 310 THR B O 1
ATOM 2931 N N . PHE B 1 76 ? -2.173 -21.860 22.264 1.00 63.29 311 PHE B N 1
ATOM 2932 C CA . PHE B 1 76 ? -3.416 -21.346 22.840 1.00 59.94 311 PHE B CA 1
ATOM 2933 C C . PHE B 1 76 ? -4.227 -22.444 23.555 1.00 58.79 311 PHE B C 1
ATOM 2934 O O . PHE B 1 76 ? -3.970 -23.627 23.358 1.00 57.37 311 PHE B O 1
ATOM 2942 N N . CYS B 1 77 ? -5.269 -22.019 24.280 1.00 58.07 312 CYS B N 1
ATOM 2943 C CA . CYS B 1 77 ? -6.160 -22.897 25.045 1.00 58.39 312 CYS B CA 1
ATOM 2944 C C . CYS B 1 77 ? -7.505 -23.211 24.385 1.00 57.18 312 CYS B C 1
ATOM 2945 O O . CYS B 1 77 ? -8.153 -22.330 23.815 1.00 58.41 312 CYS B O 1
ATOM 2948 N N . VAL B 1 78 ? -7.979 -24.441 24.583 1.00 54.29 313 VAL B N 1
ATOM 2949 C CA . VAL B 1 78 ? -9.221 -24.910 23.968 1.00 51.68 313 VAL B CA 1
ATOM 2950 C C . VAL B 1 78 ? -9.812 -26.022 24.858 1.00 49.98 313 VAL B C 1
ATOM 2951 O O . VAL B 1 78 ? -9.086 -26.640 25.621 1.00 48.05 313 VAL B O 1
ATOM 2955 N N . MET B 1 79 ? -11.125 -26.248 24.789 1.00 50.05 314 MET B N 1
ATOM 2956 C CA . MET B 1 79 ? -11.782 -27.322 25.570 1.00 48.83 314 MET B CA 1
ATOM 2957 C C . MET B 1 79 ? -11.911 -28.604 24.731 1.00 48.24 314 MET B C 1
ATOM 2958 O O . MET B 1 79 ? -12.388 -28.564 23.604 1.00 46.95 314 MET B O 1
ATOM 2963 N N . LEU B 1 80 ? -11.510 -29.735 25.301 1.00 49.86 315 LEU B N 1
ATOM 2964 C CA . LEU B 1 80 ? -11.581 -31.030 24.623 1.00 52.72 315 LEU B CA 1
ATOM 2965 C C . LEU B 1 80 ? -12.421 -32.003 25.447 1.00 55.30 315 LEU B C 1
ATOM 2966 O O . LEU B 1 80 ? -12.297 -32.041 26.664 1.00 54.57 315 LEU B O 1
ATOM 2971 N N . ARG B 1 81 ? -13.252 -32.808 24.789 1.00 60.63 316 ARG B N 1
ATOM 2972 C CA . ARG B 1 81 ? -14.096 -33.762 25.513 1.00 66.86 316 ARG B CA 1
ATOM 2973 C C . ARG B 1 81 ? -13.353 -34.997 25.965 1.00 69.59 316 ARG B C 1
ATOM 2974 O O . ARG B 1 81 ? -12.457 -35.474 25.275 1.00 69.47 316 ARG B O 1
ATOM 2982 N N . ARG B 1 82 ? -13.704 -35.484 27.153 1.00 73.99 317 ARG B N 1
ATOM 2983 C CA . ARG B 1 82 ? -13.097 -36.694 27.690 1.00 78.79 317 ARG B CA 1
ATOM 2984 C C . ARG B 1 82 ? -13.827 -37.860 27.041 1.00 82.42 317 ARG B C 1
ATOM 2985 O O . ARG B 1 82 ? -14.798 -37.672 26.301 1.00 83.21 317 ARG B O 1
ATOM 2993 N N . TYR B 1 83 ? -13.347 -39.068 27.300 1.00 86.08 318 TYR B N 1
ATOM 2994 C CA . TYR B 1 83 ? -14.003 -40.249 26.777 1.00 89.44 318 TYR B CA 1
ATOM 2995 C C . TYR B 1 83 ? -15.020 -40.639 27.844 1.00 90.48 318 TYR B C 1
ATOM 2996 O O . TYR B 1 83 ? -14.648 -40.896 28.991 1.00 89.16 318 TYR B O 1
ATOM 3005 N N . ARG B 1 84 ? -16.300 -40.628 27.475 1.00 92.68 319 ARG B N 1
ATOM 3006 C CA . ARG B 1 84 ? -17.369 -40.986 28.404 1.00 95.40 319 ARG B CA 1
ATOM 3007 C C . ARG B 1 84 ? -17.758 -42.459 28.270 1.00 95.52 319 ARG B C 1
ATOM 3008 O O . ARG B 1 84 ? -16.846 -43.308 28.368 1.00 95.93 319 ARG B O 1
ATOM 3016 N N . VAL B 1 98 ? -21.759 -35.325 28.339 1.00 71.76 333 VAL B N 1
ATOM 3017 C CA . VAL B 1 98 ? -20.279 -35.501 28.489 1.00 71.92 333 VAL B CA 1
ATOM 3018 C C . VAL B 1 98 ? -19.558 -34.218 28.965 1.00 70.85 333 VAL B C 1
ATOM 3019 O O . VAL B 1 98 ? -19.995 -33.085 28.695 1.00 69.52 333 VAL B O 1
ATOM 3023 N N . SER B 1 99 ? -18.494 -34.416 29.741 1.00 68.73 334 SER B N 1
ATOM 3024 C CA . SER B 1 99 ? -17.716 -33.308 30.266 1.00 67.00 334 SER B CA 1
ATOM 3025 C C . SER B 1 99 ? -16.557 -32.964 29.328 1.00 66.13 334 SER B C 1
ATOM 3026 O O . SER B 1 99 ? -16.155 -33.775 28.489 1.00 65.94 334 SER B O 1
ATOM 3029 N N . TYR B 1 100 ? -16.066 -31.736 29.436 1.00 63.69 335 TYR B N 1
ATOM 3030 C CA . TYR B 1 100 ? -14.948 -31.288 28.618 1.00 62.56 335 TYR B CA 1
ATOM 3031 C C . TYR B 1 100 ? -13.870 -30.794 29.567 1.00 61.62 335 TYR B C 1
ATOM 3032 O O . TYR B 1 100 ? -14.159 -30.460 30.711 1.00 62.65 335 TYR B O 1
ATOM 3041 N N . GLU B 1 101 ? -12.634 -30.731 29.093 1.00 59.50 336 GLU B N 1
ATOM 3042 C CA . GLU B 1 101 ? -11.546 -30.259 29.926 1.00 58.17 336 GLU B CA 1
ATOM 3043 C C . GLU B 1 101 ? -10.682 -29.241 29.207 1.00 56.33 336 GLU B C 1
ATOM 3044 O O . GLU B 1 101 ? -10.551 -29.281 27.993 1.00 55.12 336 GLU B O 1
ATOM 3050 N N . PRO B 1 102 ? -10.145 -28.258 29.948 1.00 55.28 337 PRO B N 1
ATOM 3051 C CA . PRO B 1 102 ? -9.288 -27.243 29.338 1.00 53.75 337 PRO B CA 1
ATOM 3052 C C . PRO B 1 102 ? -7.942 -27.853 28.966 1.00 52.14 337 PRO B C 1
ATOM 3053 O O . PRO B 1 102 ? -7.457 -28.771 29.628 1.00 50.49 337 PRO B O 1
ATOM 3057 N N . PHE B 1 103 ? -7.359 -27.341 27.890 1.00 52.12 338 PHE B N 1
ATOM 3058 C CA . PHE B 1 103 ? -6.075 -27.815 27.400 1.00 51.83 338 PHE B CA 1
ATOM 3059 C C . PHE B 1 103 ? -5.258 -26.708 26.740 1.00 50.32 338 PHE B C 1
ATOM 3060 O O . PHE B 1 103 ? -5.797 -25.851 26.047 1.00 48.91 338 PHE B O 1
ATOM 3068 N N . ARG B 1 104 ? -3.960 -26.702 27.018 1.00 50.22 339 ARG B N 1
ATOM 3069 C CA . ARG B 1 104 ? -3.045 -25.747 26.415 1.00 50.00 339 ARG B CA 1
ATOM 3070 C C . ARG B 1 104 ? -2.476 -26.556 25.252 1.00 49.91 339 ARG B C 1
ATOM 3071 O O . ARG B 1 104 ? -1.920 -27.638 25.448 1.00 50.61 339 ARG B O 1
ATOM 3079 N N . LEU B 1 105 ? -2.700 -26.078 24.037 1.00 48.38 340 LEU B N 1
ATOM 3080 C CA . LEU B 1 105 ? -2.219 -26.775 22.865 1.00 46.31 340 LEU B CA 1
ATOM 3081 C C . LEU B 1 105 ? -0.940 -26.177 22.335 1.00 45.70 340 LEU B C 1
ATOM 3082 O O . LEU B 1 105 ? -0.580 -25.063 22.675 1.00 44.92 340 LEU B O 1
ATOM 3087 N N . GLY B 1 106 ? -0.242 -26.968 21.531 1.00 46.19 341 GLY B N 1
ATOM 3088 C CA . GLY B 1 106 ? 0.989 -26.548 20.903 1.00 47.01 341 GLY B CA 1
ATOM 3089 C C . GLY B 1 106 ? 0.902 -26.974 19.450 1.00 49.05 341 GLY B C 1
ATOM 3090 O O . GLY B 1 106 ? 0.857 -28.161 19.165 1.00 50.94 341 GLY B O 1
ATOM 3091 N N . LEU B 1 107 ? 0.788 -26.018 18.534 1.00 49.44 342 LEU B N 1
ATOM 3092 C CA . LEU B 1 107 ? 0.710 -26.335 17.117 1.00 50.45 342 LEU B CA 1
ATOM 3093 C C . LEU B 1 107 ? 2.075 -26.222 16.479 1.00 52.24 342 LEU B C 1
ATOM 3094 O O . LEU B 1 107 ? 2.850 -25.321 16.799 1.00 52.69 342 LEU B O 1
ATOM 3099 N N . THR B 1 108 ? 2.345 -27.130 15.549 1.00 52.55 343 THR B N 1
ATOM 3100 C CA . THR B 1 108 ? 3.577 -27.129 14.792 1.00 53.84 343 THR B CA 1
ATOM 3101 C C . THR B 1 108 ? 3.207 -27.698 13.438 1.00 54.80 343 THR B C 1
ATOM 3102 O O . THR B 1 108 ? 2.497 -28.696 13.345 1.00 54.93 343 THR B O 1
ATOM 3106 N N . PHE B 1 109 ? 3.600 -26.988 12.392 1.00 56.67 344 PHE B N 1
ATOM 3107 C CA . PHE B 1 109 ? 3.345 -27.433 11.042 1.00 57.77 344 PHE B CA 1
ATOM 3108 C C . PHE B 1 109 ? 4.659 -27.925 10.507 1.00 59.34 344 PHE B C 1
ATOM 3109 O O . PHE B 1 109 ? 5.633 -27.190 10.476 1.00 60.25 344 PHE B O 1
ATOM 3117 N N . ARG B 1 110 ? 4.688 -29.199 10.151 1.00 62.26 345 ARG B N 1
ATOM 3118 C CA . ARG B 1 110 ? 5.878 -29.831 9.628 1.00 66.30 345 ARG B CA 1
ATOM 3119 C C . ARG B 1 110 ? 5.474 -30.446 8.309 1.00 69.61 345 ARG B C 1
ATOM 3120 O O . ARG B 1 110 ? 4.349 -30.930 8.173 1.00 69.34 345 ARG B O 1
ATOM 3128 N N . GLU B 1 111 ? 6.360 -30.398 7.320 1.00 74.05 346 GLU B N 1
ATOM 3129 C CA . GLU B 1 111 ? 6.025 -30.985 6.032 1.00 78.49 346 GLU B CA 1
ATOM 3130 C C . GLU B 1 111 ? 6.034 -32.503 6.072 1.00 80.95 346 GLU B C 1
ATOM 3131 O O . GLU B 1 111 ? 7.019 -33.123 6.499 1.00 79.90 346 GLU B O 1
A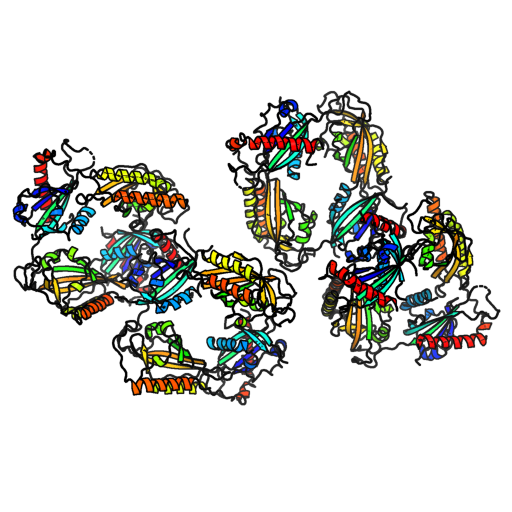TOM 3137 N N . ALA B 1 112 ? 4.909 -33.080 5.649 1.00 84.81 347 ALA B N 1
ATOM 3138 C CA . ALA B 1 112 ? 4.719 -34.525 5.601 1.00 88.53 347 ALA B CA 1
ATOM 3139 C C . ALA B 1 112 ? 5.807 -35.061 4.695 1.00 90.99 347 ALA B C 1
ATOM 3140 O O . ALA B 1 112 ? 5.847 -34.731 3.506 1.00 90.94 347 ALA B O 1
ATOM 3142 N N . PRO B 1 113 ? 6.701 -35.899 5.247 1.00 93.86 348 PRO B N 1
ATOM 3143 C CA . PRO B 1 113 ? 7.815 -36.493 4.503 1.00 96.51 348 PRO B CA 1
ATOM 3144 C C . PRO B 1 113 ? 7.332 -37.001 3.156 1.00 99.05 348 PRO B C 1
ATOM 3145 O O . PRO B 1 113 ? 6.480 -37.894 3.085 1.00 99.46 348 PRO B O 1
ATOM 3149 N N . GLU B 1 114 ? 7.809 -36.336 2.104 1.00 101.16 349 GLU B N 1
ATOM 3150 C CA . GLU B 1 114 ? 7.453 -36.660 0.734 1.00 104.01 349 GLU B CA 1
ATOM 3151 C C . GLU B 1 114 ? 7.410 -38.176 0.524 1.00 106.63 349 GLU B C 1
ATOM 3152 O O . GLU B 1 114 ? 8.423 -38.867 0.675 1.00 105.97 349 GLU B O 1
ATOM 3158 N N . GLU B 1 115 ? 6.200 -38.672 0.244 1.00 110.42 350 GLU B N 1
ATOM 3159 C CA . GLU B 1 115 ? 5.914 -40.091 0.011 1.00 113.70 350 GLU B CA 1
ATOM 3160 C C . GLU B 1 115 ? 7.018 -40.780 -0.796 1.00 115.45 350 GLU B C 1
ATOM 3161 O O . GLU B 1 115 ? 7.516 -40.230 -1.785 1.00 116.48 350 GLU B O 1
ATOM 3167 N N . ALA B 1 116 ? 7.412 -41.973 -0.353 1.00 116.40 351 ALA B N 1
ATOM 3168 C CA . ALA B 1 116 ? 8.477 -42.738 -1.009 1.00 118.11 351 ALA B CA 1
ATOM 3169 C C . ALA B 1 116 ? 8.403 -42.816 -2.546 1.00 119.50 351 ALA B C 1
ATOM 3170 O O . ALA B 1 116 ? 9.438 -42.820 -3.218 1.00 119.86 351 ALA B O 1
ATOM 3172 N N . ARG B 1 117 ? 7.177 -42.887 -3.068 1.00 121.08 352 ARG B N 1
ATOM 3173 C CA . ARG B 1 117 ? 6.828 -42.981 -4.499 1.00 122.45 352 ARG B CA 1
ATOM 3174 C C . ARG B 1 117 ? 5.573 -43.841 -4.784 1.00 123.97 352 ARG B C 1
ATOM 3175 O O . ARG B 1 117 ? 5.305 -44.166 -5.949 1.00 123.49 352 ARG B O 1
ATOM 3183 N N . PRO B 1 118 ? 4.793 -44.229 -3.739 1.00 125.64 353 PRO B N 1
ATOM 3184 C CA . PRO B 1 118 ? 3.612 -45.049 -4.039 1.00 126.51 353 PRO B CA 1
ATOM 3185 C C . PRO B 1 118 ? 2.293 -44.400 -4.483 1.00 127.28 353 PRO B C 1
ATOM 3186 O O . PRO B 1 118 ? 1.647 -44.900 -5.407 1.00 127.53 353 PRO B O 1
ATOM 3190 N N . ASP B 1 119 ? 1.907 -43.279 -3.874 1.00 128.04 354 ASP B N 1
ATOM 3191 C CA . ASP B 1 119 ? 0.598 -42.690 -4.184 1.00 128.64 354 ASP B CA 1
ATOM 3192 C C . ASP B 1 119 ? 0.393 -41.361 -4.916 1.00 129.30 354 ASP B C 1
ATOM 3193 O O . ASP B 1 119 ? 0.182 -41.350 -6.132 1.00 129.34 354 ASP B O 1
ATOM 3198 N N . ASN B 1 120 ? 0.422 -40.248 -4.183 1.00 129.88 355 ASN B N 1
ATOM 3199 C CA . ASN B 1 120 ? 0.142 -38.955 -4.801 1.00 130.67 355 ASN B CA 1
ATOM 3200 C C . ASN B 1 120 ? 1.183 -38.043 -5.457 1.00 131.00 355 ASN B C 1
ATOM 3201 O O . ASN B 1 120 ? 2.136 -37.558 -4.832 1.00 131.01 355 ASN B O 1
ATOM 3206 N N . TYR B 1 121 ? 0.916 -37.794 -6.740 1.00 131.26 356 TYR B N 1
ATOM 3207 C CA . TYR B 1 121 ? 1.713 -36.945 -7.622 1.00 131.13 356 TYR B CA 1
ATOM 3208 C C . TYR B 1 121 ? 1.655 -35.496 -7.128 1.00 130.83 356 TYR B C 1
ATOM 3209 O O . TYR B 1 121 ? 2.452 -34.680 -7.633 1.00 130.91 356 TYR B O 1
ATOM 3218 N N . GLY B 1 126 ? 2.450 -30.203 -6.043 1.00 87.17 361 GLY B N 1
ATOM 3219 C CA . GLY B 1 126 ? 1.665 -30.242 -4.766 1.00 87.91 361 GLY B CA 1
ATOM 3220 C C . GLY B 1 126 ? 2.447 -30.779 -3.576 1.00 87.94 361 GLY B C 1
ATOM 3221 O O . GLY B 1 126 ? 3.303 -31.657 -3.723 1.00 88.22 361 GLY B O 1
ATOM 3222 N N . THR B 1 127 ? 2.145 -30.263 -2.388 1.00 86.94 362 THR B N 1
ATOM 3223 C CA . THR B 1 127 ? 2.824 -30.697 -1.171 1.00 85.54 362 THR B CA 1
ATOM 3224 C C . THR B 1 127 ? 1.827 -31.046 -0.065 1.00 84.55 362 THR B C 1
ATOM 3225 O O . THR B 1 127 ? 0.755 -30.441 0.033 1.00 85.06 362 THR B O 1
ATOM 3229 N N . ASN B 1 128 ? 2.169 -32.046 0.743 1.00 82.32 363 ASN B N 1
ATOM 3230 C CA . ASN B 1 128 ? 1.301 -32.467 1.836 1.00 79.89 363 ASN B CA 1
ATOM 3231 C C . ASN B 1 128 ? 1.812 -31.866 3.147 1.00 76.27 363 ASN B C 1
ATOM 3232 O O . ASN B 1 128 ? 2.989 -31.997 3.478 1.00 76.23 363 ASN B O 1
ATOM 3237 N N . MET B 1 129 ? 0.921 -31.194 3.872 1.00 72.44 364 MET B N 1
ATOM 3238 C CA . MET B 1 129 ? 1.255 -30.555 5.147 1.00 68.03 364 MET B CA 1
ATOM 3239 C C . MET B 1 129 ? 0.732 -31.334 6.355 1.00 63.85 364 MET B C 1
ATOM 3240 O O . MET B 1 129 ? -0.393 -31.824 6.351 1.00 63.58 364 MET B O 1
ATOM 3245 N N . LEU B 1 130 ? 1.521 -31.368 7.421 1.00 59.88 365 LEU B N 1
ATOM 3246 C CA . LEU B 1 130 ? 1.154 -32.112 8.620 1.00 56.45 365 LEU B CA 1
ATOM 3247 C C . LEU B 1 130 ? 1.043 -31.247 9.857 1.00 53.20 365 LEU B C 1
ATOM 3248 O O . LEU B 1 130 ? 1.972 -30.539 10.204 1.00 52.68 365 LEU B O 1
ATOM 3253 N N . LEU B 1 131 ? -0.080 -31.345 10.554 1.00 50.58 366 LEU B N 1
ATOM 3254 C CA . LEU B 1 131 ? -0.296 -30.565 11.771 1.00 48.29 366 LEU B CA 1
ATOM 3255 C C . LEU B 1 131 ? -0.039 -31.397 13.037 1.00 48.00 366 LEU B C 1
ATOM 3256 O O . LEU B 1 131 ? -0.716 -32.391 13.278 1.00 48.07 366 LEU B O 1
ATOM 3261 N N . VAL B 1 132 ? 0.943 -30.988 13.837 1.00 46.72 367 VAL B N 1
ATOM 3262 C CA . VAL B 1 132 ? 1.273 -31.701 15.061 1.00 46.46 367 VAL B CA 1
ATOM 3263 C C . VAL B 1 132 ? 0.733 -30.887 16.215 1.00 47.38 367 VAL B C 1
ATOM 3264 O O . VAL B 1 132 ? 1.013 -29.692 16.298 1.00 48.05 367 VAL B O 1
ATOM 3268 N N . ILE B 1 133 ? 0.012 -31.544 17.130 1.00 47.23 368 ILE B N 1
ATOM 3269 C CA . ILE B 1 133 ? -0.613 -30.867 18.270 1.00 46.83 368 ILE B CA 1
ATOM 3270 C C . ILE B 1 133 ? -0.358 -31.580 19.581 1.00 47.55 368 ILE B C 1
ATOM 3271 O O . ILE B 1 133 ? -0.719 -32.735 19.727 1.00 48.51 368 ILE B O 1
ATOM 3276 N N . CYS B 1 134 ? 0.191 -30.866 20.554 1.00 49.26 369 CYS B N 1
ATOM 3277 C CA . CYS B 1 134 ? 0.455 -31.437 21.870 1.00 52.83 369 CYS B CA 1
ATOM 3278 C C . CYS B 1 134 ? -0.481 -30.798 22.874 1.00 52.86 369 CYS B C 1
ATOM 3279 O O . CYS B 1 134 ? -0.486 -29.575 23.026 1.00 52.97 369 CYS B O 1
ATOM 3282 N N . ALA B 1 135 ? -1.261 -31.618 23.571 1.00 52.86 370 ALA B N 1
ATOM 3283 C CA . ALA B 1 135 ? -2.190 -31.089 24.558 1.00 53.03 370 ALA B CA 1
ATOM 3284 C C . ALA B 1 135 ? -1.861 -31.472 26.005 1.00 53.38 370 ALA B C 1
ATOM 3285 O O . ALA B 1 135 ? -1.842 -32.645 26.379 1.00 53.31 370 ALA B O 1
ATOM 3287 N N . THR B 1 136 ? -1.541 -30.451 26.789 1.00 52.57 371 THR B N 1
ATOM 3288 C CA . THR B 1 136 ? -1.226 -30.593 28.193 1.00 52.78 371 THR B CA 1
ATOM 3289 C C . THR B 1 136 ? -2.398 -29.958 28.945 1.00 54.00 371 THR B C 1
ATOM 3290 O O . THR B 1 136 ? -2.782 -28.822 28.666 1.00 54.86 371 THR B O 1
ATOM 3294 N N . PRO B 1 137 ? -3.046 -30.724 29.836 1.00 53.96 372 PRO B N 1
ATOM 3295 C CA . PRO B 1 137 ? -4.185 -30.244 30.622 1.00 54.11 372 PRO B CA 1
ATOM 3296 C C . PRO B 1 137 ? -3.941 -29.134 31.641 1.00 54.31 372 PRO B C 1
ATOM 3297 O O . PRO B 1 137 ? -2.987 -29.165 32.416 1.00 55.32 372 PRO B O 1
ATOM 3301 N N . ILE B 1 138 ? -4.846 -28.160 31.617 1.00 54.93 373 ILE B N 1
ATOM 3302 C CA . ILE B 1 138 ? -4.837 -27.003 32.507 1.00 55.38 373 ILE B CA 1
ATOM 3303 C C . ILE B 1 138 ? -5.612 -27.368 33.767 1.00 56.08 373 ILE B C 1
ATOM 3304 O O . ILE B 1 138 ? -6.660 -28.003 33.685 1.00 56.21 373 ILE B O 1
ATOM 3309 N N . LYS B 1 139 ? -5.090 -26.989 34.927 1.00 56.86 374 LYS B N 1
ATOM 3310 C CA . LYS B 1 139 ? -5.765 -27.277 36.183 1.00 59.40 374 LYS B CA 1
ATOM 3311 C C . LYS B 1 139 ? -5.884 -26.007 37.005 1.00 59.56 374 LYS B C 1
ATOM 3312 O O . LYS B 1 139 ? -5.094 -25.086 36.857 1.00 60.13 374 LYS B O 1
ATOM 3318 N N . SER B 1 140 ? -6.899 -25.951 37.853 1.00 60.86 375 SER B N 1
ATOM 3319 C CA . SER B 1 140 ? -7.151 -24.780 38.684 1.00 62.04 375 SER B CA 1
ATOM 3320 C C . SER B 1 140 ? -5.962 -24.355 39.557 1.00 61.89 375 SER B C 1
ATOM 3321 O O . SER B 1 140 ? -5.183 -25.188 40.015 1.00 63.39 375 SER B O 1
ATOM 3324 N N . SER B 1 141 ? -5.848 -23.056 39.813 1.00 61.12 376 SER B N 1
ATOM 3325 C CA . SER B 1 141 ? -4.752 -22.534 40.618 1.00 60.82 376 SER B CA 1
ATOM 3326 C C . SER B 1 141 ? -4.932 -22.635 42.118 1.00 61.40 376 SER B C 1
ATOM 3327 O O . SER B 1 141 ? -4.058 -22.206 42.868 1.00 61.88 376 SER B O 1
ATOM 3330 N N . TYR B 1 142 ? -6.041 -23.214 42.566 1.00 62.38 377 TYR B N 1
ATOM 3331 C CA . TYR B 1 142 ? -6.273 -23.310 44.003 1.00 64.20 377 TYR B CA 1
ATOM 3332 C C . TYR B 1 142 ? -6.399 -24.736 44.540 1.00 65.92 377 TYR B C 1
ATOM 3333 O O . TYR B 1 142 ? -6.996 -25.607 43.910 1.00 66.02 377 TYR B O 1
ATOM 3342 N N . LYS B 1 143 ? -5.776 -24.964 45.693 1.00 68.80 378 LYS B N 1
ATOM 3343 C CA . LYS B 1 143 ? -5.781 -26.261 46.373 1.00 71.17 378 LYS B CA 1
ATOM 3344 C C . LYS B 1 143 ? -6.913 -26.299 47.414 1.00 70.83 378 LYS B C 1
ATOM 3345 O O . LYS B 1 143 ? -7.666 -27.267 47.485 1.00 70.17 378 LYS B O 1
ATOM 3351 N N . VAL B 1 144 ? -7.050 -25.227 48.194 1.00 70.70 379 VAL B N 1
ATOM 3352 C CA . VAL B 1 144 ? -8.105 -25.130 49.204 1.00 69.99 379 VAL B CA 1
ATOM 3353 C C . VAL B 1 144 ? -8.927 -23.845 49.023 1.00 69.66 379 VAL B C 1
ATOM 3354 O O . VAL B 1 144 ? -8.439 -22.831 48.492 1.00 68.97 379 VAL B O 1
ATOM 3358 N N . PRO B 1 145 ? -10.199 -23.880 49.446 1.00 68.61 380 PRO B N 1
ATOM 3359 C CA . PRO B 1 145 ? -11.128 -22.744 49.350 1.00 67.39 380 PRO B CA 1
ATOM 3360 C C . PRO B 1 145 ? -10.622 -21.492 50.071 1.00 65.38 380 PRO B C 1
ATOM 3361 O O . PRO B 1 145 ? -9.694 -21.578 50.869 1.00 64.75 380 PRO B O 1
ATOM 3365 N N . ASP B 1 146 ? -11.217 -20.338 49.750 1.00 64.27 381 ASP B N 1
ATOM 3366 C CA . ASP B 1 146 ? -10.855 -19.031 50.330 1.00 63.31 381 ASP B CA 1
ATOM 3367 C C . ASP B 1 146 ? -9.339 -18.859 50.497 1.00 62.21 381 ASP B C 1
ATOM 3368 O O . ASP B 1 146 ? -8.871 -18.275 51.476 1.00 61.72 381 ASP B O 1
ATOM 3373 N N . GLU B 1 147 ? -8.586 -19.361 49.519 1.00 61.52 382 GLU B N 1
ATOM 3374 C CA . GLU B 1 147 ? -7.124 -19.314 49.528 1.00 59.74 382 GLU B CA 1
ATOM 3375 C C . GLU B 1 147 ? -6.570 -17.920 49.741 1.00 58.18 382 GLU B C 1
ATOM 3376 O O . GLU B 1 147 ? -6.850 -16.998 48.978 1.00 57.21 382 GLU B O 1
ATOM 3382 N N . ILE B 1 148 ? -5.775 -17.779 50.794 1.00 57.73 383 ILE B N 1
ATOM 3383 C CA . ILE B 1 148 ? -5.185 -16.495 51.134 1.00 56.25 383 ILE B CA 1
ATOM 3384 C C . ILE B 1 148 ? -3.963 -16.151 50.313 1.00 54.75 383 ILE B C 1
ATOM 3385 O O . ILE B 1 148 ? -3.269 -17.029 49.810 1.00 54.22 383 ILE B O 1
ATOM 3390 N N . LEU B 1 149 ? -3.689 -14.859 50.221 1.00 52.89 384 LEU B N 1
ATOM 3391 C CA . LEU B 1 149 ? -2.580 -14.360 49.435 1.00 53.21 384 LEU B CA 1
ATOM 3392 C C . LEU B 1 149 ? -1.170 -14.811 49.808 1.00 54.13 384 LEU B C 1
ATOM 3393 O O . LEU B 1 149 ? -0.723 -14.646 50.941 1.00 52.84 384 LEU B O 1
ATOM 3398 N N . SER B 1 150 ? -0.448 -15.300 48.803 1.00 56.36 385 SER B N 1
ATOM 3399 C CA . SER B 1 150 ? 0.935 -15.742 48.961 1.00 58.91 385 SER B CA 1
ATOM 3400 C C . SER B 1 150 ? 1.707 -15.333 47.717 1.00 60.06 385 SER B C 1
ATOM 3401 O O . SER B 1 150 ? 1.180 -14.636 46.854 1.00 59.14 385 SER B O 1
ATOM 3404 N N . GLN B 1 151 ? 2.971 -15.734 47.664 1.00 62.39 386 GLN B N 1
ATOM 3405 C CA . GLN B 1 151 ? 3.833 -15.441 46.526 1.00 65.34 386 GLN B CA 1
ATOM 3406 C C . GLN B 1 151 ? 3.430 -16.370 45.377 1.00 65.66 386 GLN B C 1
ATOM 3407 O O . GLN B 1 151 ? 3.638 -16.065 44.203 1.00 65.79 386 GLN B O 1
ATOM 3413 N N . LYS B 1 152 ? 2.835 -17.498 45.752 1.00 66.41 387 LYS B N 1
ATOM 3414 C CA . LYS B 1 152 ? 2.356 -18.534 44.846 1.00 66.23 387 LYS B CA 1
ATOM 3415 C C . LYS B 1 152 ? 1.015 -18.107 44.218 1.00 64.61 387 LYS B C 1
ATOM 3416 O O . LYS B 1 152 ? 0.605 -18.635 43.179 1.00 65.00 387 LYS B O 1
ATOM 3422 N N . SER B 1 153 ? 0.358 -17.129 44.842 1.00 62.21 388 SER B N 1
ATOM 3423 C CA . SER B 1 153 ? -0.924 -16.614 44.365 1.00 59.68 388 SER B CA 1
ATOM 3424 C C . SER B 1 153 ? -0.808 -15.995 42.970 1.00 58.04 388 SER B C 1
ATOM 3425 O O . SER B 1 153 ? 0.094 -15.187 42.714 1.00 59.01 388 SER B O 1
ATOM 3428 N N . PRO B 1 154 ? -1.751 -16.336 42.063 1.00 56.14 389 PRO B N 1
ATOM 3429 C CA . PRO B 1 154 ? -1.843 -15.874 40.670 1.00 53.16 389 PRO B CA 1
ATOM 3430 C C . PRO B 1 154 ? -1.742 -14.362 40.418 1.00 50.23 389 PRO B C 1
ATOM 3431 O O . PRO B 1 154 ? -2.416 -13.555 41.061 1.00 50.48 389 PRO B O 1
ATOM 3435 N N . LYS B 1 155 ? -0.878 -13.982 39.491 1.00 46.56 390 LYS B N 1
ATOM 3436 C CA . LYS B 1 155 ? -0.744 -12.584 39.128 1.00 45.08 390 LYS B CA 1
ATOM 3437 C C . LYS B 1 155 ? -0.891 -12.581 37.609 1.00 41.85 390 LYS B C 1
ATOM 3438 O O . LYS B 1 155 ? -0.318 -13.426 36.934 1.00 41.41 390 LYS B O 1
ATOM 3444 N N . PHE B 1 156 ? -1.741 -11.701 37.092 1.00 38.25 391 PHE B N 1
ATOM 3445 C CA . PHE B 1 156 ? -2.009 -11.642 35.662 1.00 36.67 391 PHE B CA 1
ATOM 3446 C C . PHE B 1 156 ? -2.647 -10.313 35.264 1.00 36.64 391 PHE B C 1
ATOM 3447 O O . PHE B 1 156 ? -3.437 -9.756 36.014 1.00 39.41 391 PHE B O 1
ATOM 3455 N N . ALA B 1 157 ? -2.331 -9.802 34.087 1.00 34.28 392 ALA B N 1
ATOM 3456 C CA . ALA B 1 157 ? -2.925 -8.538 33.689 1.00 34.19 392 ALA B CA 1
ATOM 3457 C C . ALA B 1 157 ? -4.077 -8.703 32.690 1.00 34.92 392 ALA B C 1
ATOM 3458 O O . ALA B 1 157 ? -4.088 -9.636 31.868 1.00 35.11 392 ALA B O 1
ATOM 3460 N N . ILE B 1 158 ? -5.074 -7.830 32.805 1.00 33.60 393 ILE B N 1
ATOM 3461 C CA . ILE B 1 158 ? -6.216 -7.843 31.903 1.00 33.79 393 ILE B CA 1
ATOM 3462 C C . ILE B 1 158 ? -6.337 -6.436 31.351 1.00 37.68 393 ILE B C 1
ATOM 3463 O O . ILE B 1 158 ? -6.128 -5.454 32.078 1.00 38.92 393 ILE B O 1
ATOM 3468 N N . ARG B 1 159 ? -6.680 -6.342 30.066 1.00 40.19 394 ARG B N 1
ATOM 3469 C CA . ARG B 1 159 ? -6.793 -5.053 29.384 1.00 41.30 394 ARG B CA 1
ATOM 3470 C C . ARG B 1 159 ? -8.138 -4.839 28.730 1.00 39.04 394 ARG B C 1
ATOM 3471 O O . ARG B 1 159 ? -8.612 -5.695 27.999 1.00 39.76 394 ARG B O 1
ATOM 3479 N N . HIS B 1 160 ? -8.754 -3.694 28.975 1.00 38.12 395 HIS B N 1
ATOM 3480 C CA . HIS B 1 160 ? -10.037 -3.425 28.346 1.00 38.17 395 HIS B CA 1
ATOM 3481 C C . HIS B 1 160 ? -10.075 -2.030 27.745 1.00 38.73 395 HIS B C 1
ATOM 3482 O O . HIS B 1 160 ? -9.427 -1.110 28.250 1.00 39.37 395 HIS B O 1
ATOM 3489 N N . THR B 1 161 ? -10.835 -1.883 26.665 1.00 38.85 396 THR B N 1
ATOM 3490 C CA . THR B 1 161 ? -10.956 -0.604 25.970 1.00 38.54 396 THR B CA 1
ATOM 3491 C C . THR B 1 161 ? -11.711 0.468 26.740 1.00 37.36 396 THR B C 1
ATOM 3492 O O . THR B 1 161 ? -12.343 0.209 27.761 1.00 36.33 396 THR B O 1
ATOM 3496 N N . ALA B 1 162 ? -11.692 1.671 26.185 1.00 38.14 397 ALA B N 1
ATOM 3497 C CA . ALA B 1 162 ? -12.367 2.820 26.778 1.00 36.81 397 ALA B CA 1
ATOM 3498 C C . ALA B 1 162 ? -13.846 2.549 27.010 1.00 36.40 397 ALA B C 1
ATOM 3499 O O . ALA B 1 162 ? -14.467 3.199 27.841 1.00 37.28 397 ALA B O 1
ATOM 3501 N N . THR B 1 163 ? -14.411 1.616 26.249 1.00 34.15 398 THR B N 1
ATOM 3502 C CA . THR B 1 163 ? -15.812 1.287 26.386 1.00 34.73 398 THR B CA 1
ATOM 3503 C C . THR B 1 163 ? -16.050 0.086 27.280 1.00 35.66 398 THR B C 1
ATOM 3504 O O . THR B 1 163 ? -17.184 -0.363 27.462 1.00 36.18 398 THR B O 1
ATOM 3508 N N . GLY B 1 164 ? -14.972 -0.453 27.824 1.00 36.74 399 GLY B N 1
ATOM 3509 C CA . GLY B 1 164 ? -15.115 -1.586 28.707 1.00 36.10 399 GLY B CA 1
ATOM 3510 C C . GLY B 1 164 ? -15.060 -2.944 28.060 1.00 36.86 399 GLY B C 1
ATOM 3511 O O . GLY B 1 164 ? -15.437 -3.912 28.701 1.00 39.88 399 GLY B O 1
ATOM 3512 N N . ILE B 1 165 ? -14.651 -3.067 26.806 1.00 35.90 400 ILE B N 1
ATOM 3513 C CA . ILE B 1 165 ? -14.602 -4.421 26.279 1.00 36.52 400 ILE B CA 1
ATOM 3514 C C . ILE B 1 165 ? -13.205 -4.988 26.499 1.00 35.22 400 ILE B C 1
ATOM 3515 O O . ILE B 1 165 ? -12.193 -4.312 26.307 1.00 34.03 400 ILE B O 1
ATOM 3520 N N . ILE B 1 166 ? -13.181 -6.184 27.061 1.00 33.81 401 ILE B N 1
ATOM 3521 C CA . ILE B 1 166 ? -11.952 -6.881 27.369 1.00 33.85 401 ILE B CA 1
ATOM 3522 C C . ILE B 1 166 ? -11.228 -7.234 26.070 1.00 36.10 401 ILE B C 1
ATOM 3523 O O . ILE B 1 166 ? -11.773 -7.944 25.221 1.00 38.05 401 ILE B O 1
ATOM 3528 N N . SER B 1 167 ? -10.001 -6.733 25.918 1.00 35.68 402 SER B N 1
ATOM 3529 C CA . SER B 1 167 ? -9.216 -6.968 24.707 1.00 33.82 402 SER B CA 1
ATOM 3530 C C . SER B 1 167 ? -8.007 -7.864 24.808 1.00 33.51 402 SER B C 1
ATOM 3531 O O . SER B 1 167 ? -7.550 -8.361 23.793 1.00 33.81 402 SER B O 1
ATOM 3534 N N . HIS B 1 168 ? -7.459 -8.023 26.009 1.00 34.54 403 HIS B N 1
ATOM 3535 C CA . HIS B 1 168 ? -6.276 -8.859 26.229 1.00 36.71 403 HIS B CA 1
ATOM 3536 C C . HIS B 1 168 ? -6.337 -9.499 27.608 1.00 36.61 403 HIS B C 1
ATOM 3537 O O . HIS B 1 168 ? -6.719 -8.830 28.564 1.00 38.29 403 HIS B O 1
ATOM 3544 N N . VAL B 1 169 ? -5.967 -10.778 27.728 1.00 35.46 404 VAL B N 1
ATOM 3545 C CA . VAL B 1 169 ? -5.934 -11.452 29.045 1.00 34.34 404 VAL B CA 1
ATOM 3546 C C . VAL B 1 169 ? -4.686 -12.339 29.113 1.00 35.13 404 VAL B C 1
ATOM 3547 O O . VAL B 1 169 ? -4.403 -13.085 28.181 1.00 35.74 404 VAL B O 1
ATOM 3551 N N . ASP B 1 170 ? -3.888 -12.217 30.167 1.00 36.64 405 ASP B N 1
ATOM 3552 C CA . ASP B 1 170 ? -2.687 -13.064 30.278 1.00 39.17 405 ASP B CA 1
ATOM 3553 C C . ASP B 1 170 ? -2.995 -14.538 30.520 1.00 41.24 405 ASP B C 1
ATOM 3554 O O . ASP B 1 170 ? -4.011 -14.894 31.133 1.00 42.21 405 ASP B O 1
ATOM 3559 N N . SER B 1 171 ? -2.092 -15.390 30.050 1.00 43.08 406 SER B N 1
ATOM 3560 C CA . SER B 1 171 ? -2.222 -16.838 30.205 1.00 45.21 406 SER B CA 1
ATOM 3561 C C . SER B 1 171 ? -2.379 -17.235 31.681 1.00 45.39 406 SER B C 1
ATOM 3562 O O . SER B 1 171 ? -2.998 -18.251 32.013 1.00 45.99 406 SER B O 1
ATOM 3565 N N . ALA B 1 172 ? -1.810 -16.418 32.557 1.00 44.27 407 ALA B N 1
ATOM 3566 C CA . ALA B 1 172 ? -1.885 -16.661 33.980 1.00 42.77 407 ALA B CA 1
ATOM 3567 C C . ALA B 1 172 ? -3.317 -16.611 34.509 1.00 43.23 407 ALA B C 1
ATOM 3568 O O . ALA B 1 172 ? -3.616 -17.244 35.516 1.00 47.33 407 ALA B O 1
ATOM 3570 N N . ALA B 1 173 ? -4.209 -15.909 33.815 1.00 40.86 408 ALA B N 1
ATOM 3571 C CA . ALA B 1 173 ? -5.578 -15.758 34.279 1.00 39.55 408 ALA B CA 1
ATOM 3572 C C . ALA B 1 173 ? -6.488 -16.944 34.033 1.00 39.60 408 ALA B C 1
ATOM 3573 O O . ALA B 1 173 ? -7.577 -17.019 34.599 1.00 41.70 408 ALA B O 1
ATOM 3575 N N . VAL B 1 174 ? -6.068 -17.869 33.183 1.00 39.88 409 VAL B N 1
ATOM 3576 C CA . VAL B 1 174 ? -6.908 -19.022 32.896 1.00 40.86 409 VAL B CA 1
ATOM 3577 C C . VAL B 1 174 ? -7.100 -19.891 34.134 1.00 44.40 409 VAL B C 1
ATOM 3578 O O . VAL B 1 174 ? -8.239 -20.178 34.503 1.00 45.33 409 VAL B O 1
ATOM 3582 N N . SER B 1 175 ? -6.007 -20.234 34.819 1.00 45.70 410 SER B N 1
ATOM 3583 C CA . SER B 1 175 ? -6.095 -21.071 36.016 1.00 46.14 410 SER B CA 1
ATOM 3584 C C . SER B 1 175 ? -6.626 -20.317 37.231 1.00 47.12 410 SER B C 1
ATOM 3585 O O . SER B 1 175 ? -6.965 -20.930 38.250 1.00 48.00 410 SER B O 1
ATOM 3588 N N . ALA B 1 176 ? -6.701 -18.994 37.130 1.00 45.70 411 ALA B N 1
ATOM 3589 C CA . ALA B 1 176 ? -7.162 -18.177 38.251 1.00 46.27 411 ALA B CA 1
ATOM 3590 C C . ALA B 1 176 ? -8.665 -17.812 38.258 1.00 46.21 411 ALA B C 1
ATOM 3591 O O . ALA B 1 176 ? -9.271 -17.630 39.319 1.00 43.74 411 ALA B O 1
ATOM 3593 N N . LEU B 1 177 ? -9.250 -17.695 37.071 1.00 45.96 412 LEU B N 1
ATOM 3594 C CA . LEU B 1 177 ? -10.644 -17.297 36.936 1.00 45.20 412 LEU B CA 1
ATOM 3595 C C . LEU B 1 177 ? -11.507 -18.375 36.274 1.00 44.60 412 LEU B C 1
ATOM 3596 O O . LEU B 1 177 ? -12.736 -18.310 36.314 1.00 44.00 412 LEU B O 1
ATOM 3601 N N . GLY B 1 178 ? -10.860 -19.335 35.622 1.00 43.21 413 GLY B N 1
ATOM 3602 C CA . GLY B 1 178 ? -11.596 -20.393 34.963 1.00 42.69 413 GLY B CA 1
ATOM 3603 C C . GLY B 1 178 ? -12.052 -20.063 33.557 1.00 43.52 413 GLY B C 1
ATOM 3604 O O . GLY B 1 178 ? -12.769 -20.854 32.937 1.00 42.97 413 GLY B O 1
ATOM 3605 N N . TYR B 1 179 ? -11.657 -18.898 33.044 1.00 43.69 414 TYR B N 1
ATOM 3606 C CA . TYR B 1 179 ? -12.053 -18.526 31.685 1.00 42.74 414 TYR B CA 1
ATOM 3607 C C . TYR B 1 179 ? -10.887 -18.664 30.748 1.00 42.01 414 TYR B C 1
ATOM 3608 O O . TYR B 1 179 ? -9.762 -18.304 31.107 1.00 42.68 414 TYR B O 1
ATOM 3617 N N . LEU B 1 180 ? -11.163 -19.195 29.559 1.00 40.71 415 LEU B N 1
ATOM 3618 C CA . LEU B 1 180 ? -10.156 -19.311 28.512 1.00 40.58 415 LEU B CA 1
ATOM 3619 C C . LEU B 1 180 ? -10.239 -17.933 27.828 1.00 38.91 415 LEU B C 1
ATOM 3620 O O . LEU B 1 180 ? -11.323 -17.386 27.686 1.00 39.29 415 LEU B O 1
ATOM 3625 N N . PRO B 1 181 ? -9.115 -17.377 27.366 1.00 36.76 416 PRO B N 1
ATOM 3626 C CA . PRO B 1 181 ? -9.103 -16.062 26.714 1.00 36.04 416 PRO B CA 1
ATOM 3627 C C . PRO B 1 181 ? -10.324 -15.707 25.861 1.00 37.08 416 PRO B C 1
ATOM 3628 O O . PRO B 1 181 ? -10.898 -14.619 25.997 1.00 35.72 416 PRO B O 1
ATOM 3632 N N . GLN B 1 182 ? -10.725 -16.643 25.005 1.00 37.19 417 GLN B N 1
ATOM 3633 C CA . GLN B 1 182 ? -11.857 -16.444 24.114 1.00 36.97 417 GLN B CA 1
ATOM 3634 C C . GLN B 1 182 ? -13.179 -16.244 24.817 1.00 38.19 417 GLN B C 1
ATOM 3635 O O . GLN B 1 182 ? -14.102 -15.675 24.246 1.00 39.92 417 GLN B O 1
ATOM 3641 N N . ASP B 1 183 ? -13.279 -16.701 26.059 1.00 39.76 418 ASP B N 1
ATOM 3642 C CA . ASP B 1 183 ? -14.509 -16.538 26.829 1.00 41.97 418 ASP B CA 1
ATOM 3643 C C . ASP B 1 183 ? -14.534 -15.133 27.413 1.00 42.21 418 ASP B C 1
ATOM 3644 O O . ASP B 1 183 ? -15.581 -14.633 27.829 1.00 43.83 418 ASP B O 1
ATOM 3649 N N . LEU B 1 184 ? -13.372 -14.492 27.420 1.00 43.23 419 LEU B N 1
ATOM 3650 C CA . LEU B 1 184 ? -13.232 -13.151 27.973 1.00 43.74 419 LEU B CA 1
ATOM 3651 C C . LEU B 1 184 ? -13.097 -12.042 26.933 1.00 44.22 419 LEU B C 1
ATOM 3652 O O . LEU B 1 184 ? -13.728 -10.995 27.054 1.00 45.76 419 LEU B O 1
ATOM 3657 N N . ILE B 1 185 ? -12.258 -12.258 25.930 1.00 43.43 420 ILE B N 1
ATOM 3658 C CA . ILE B 1 185 ? -12.063 -11.254 24.893 1.00 45.07 420 ILE B CA 1
ATOM 3659 C C . ILE B 1 185 ? -13.393 -10.961 24.196 1.00 46.11 420 ILE B C 1
ATOM 3660 O O . ILE B 1 185 ? -14.048 -11.880 23.695 1.00 47.84 420 ILE B O 1
ATOM 3665 N N . GLY B 1 186 ? -13.800 -9.692 24.205 1.00 45.64 421 GLY B N 1
ATOM 3666 C CA . GLY B 1 186 ? -15.041 -9.302 23.561 1.00 45.78 421 GLY B CA 1
ATOM 3667 C C . GLY B 1 186 ? -16.190 -8.989 24.504 1.00 47.08 421 GLY B C 1
ATOM 3668 O O . GLY B 1 186 ? -17.141 -8.317 24.103 1.00 48.56 421 GLY B O 1
ATOM 3669 N N . ARG B 1 187 ? -16.132 -9.512 25.732 1.00 45.90 422 ARG B N 1
ATOM 3670 C CA . ARG B 1 187 ? -17.163 -9.284 26.747 1.00 43.79 422 ARG B CA 1
ATOM 3671 C C . ARG B 1 187 ? -16.885 -7.940 27.416 1.00 42.91 422 ARG B C 1
ATOM 3672 O O . ARG B 1 187 ? -15.826 -7.347 27.215 1.00 43.26 422 ARG B O 1
ATOM 3680 N N . SER B 1 188 ? -17.830 -7.457 28.215 1.00 40.40 423 SER B N 1
ATOM 3681 C CA . SER B 1 188 ? -17.632 -6.204 28.912 1.00 37.11 423 SER B CA 1
ATOM 3682 C C . SER B 1 188 ? -16.971 -6.537 30.244 1.00 38.88 423 SER B C 1
ATOM 3683 O O . SER B 1 188 ? -17.349 -7.525 30.869 1.00 41.50 423 SER B O 1
ATOM 3686 N N . ILE B 1 189 ? -15.967 -5.761 30.667 1.00 38.17 424 ILE B N 1
ATOM 3687 C CA . ILE B 1 189 ? -15.307 -6.009 31.950 1.00 37.11 424 ILE B CA 1
ATOM 3688 C C . ILE B 1 189 ? -16.346 -5.791 33.056 1.00 39.47 424 ILE B C 1
ATOM 3689 O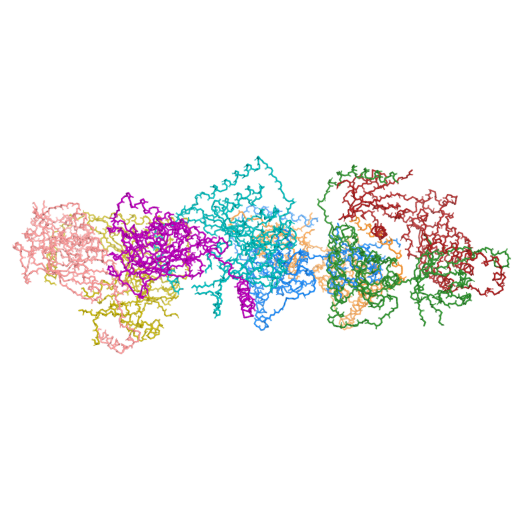 O . ILE B 1 189 ? -16.311 -6.469 34.081 1.00 39.17 424 ILE B O 1
ATOM 3694 N N . MET B 1 190 ? -17.295 -4.890 32.786 1.00 41.90 425 MET B N 1
ATOM 3695 C CA . MET B 1 190 ? -18.401 -4.524 33.683 1.00 45.33 425 MET B CA 1
ATOM 3696 C C . MET B 1 190 ? -19.291 -5.715 34.114 1.00 46.10 425 MET B C 1
ATOM 3697 O O . MET B 1 190 ? -19.925 -5.671 35.171 1.00 46.86 425 MET B O 1
ATOM 3702 N N . ASP B 1 191 ? -19.364 -6.748 33.272 1.00 45.73 426 ASP B N 1
ATOM 3703 C CA . ASP B 1 191 ? -20.154 -7.956 33.534 1.00 46.50 426 ASP B CA 1
ATOM 3704 C C . ASP B 1 191 ? -19.548 -8.809 34.654 1.00 46.47 426 ASP B C 1
ATOM 3705 O O . ASP B 1 191 ? -20.111 -9.841 35.014 1.00 46.68 426 ASP B O 1
ATOM 3710 N N . PHE B 1 192 ? -18.394 -8.404 35.179 1.00 46.29 427 PHE B N 1
ATOM 3711 C CA . PHE B 1 192 ? -17.697 -9.197 36.188 1.00 45.40 427 PHE B CA 1
ATOM 3712 C C . PHE B 1 192 ? -17.519 -8.583 37.538 1.00 46.81 427 PHE B C 1
ATOM 3713 O O . PHE B 1 192 ? -16.892 -9.178 38.405 1.00 46.98 427 PHE B O 1
ATOM 3721 N N . TYR B 1 193 ? -17.997 -7.367 37.720 1.00 48.53 428 TYR B N 1
ATOM 3722 C CA . TYR B 1 193 ? -17.890 -6.766 39.037 1.00 50.66 428 TYR B CA 1
ATOM 3723 C C . TYR B 1 193 ? -19.157 -7.155 39.787 1.00 53.71 428 TYR B C 1
ATOM 3724 O O . TYR B 1 193 ? -20.237 -7.217 39.196 1.00 53.03 428 TYR B O 1
ATOM 3733 N N . HIS B 1 194 ? -19.017 -7.529 41.055 1.00 58.26 429 HIS B N 1
ATOM 3734 C CA . HIS B 1 194 ? -20.191 -7.918 41.836 1.00 62.37 429 HIS B CA 1
ATOM 3735 C C . HIS B 1 194 ? -21.177 -6.752 41.797 1.00 63.07 429 HIS B C 1
ATOM 3736 O O . HIS B 1 194 ? -20.772 -5.585 41.833 1.00 63.38 429 HIS B O 1
ATOM 3743 N N . HIS B 1 195 ? -22.464 -7.068 41.683 1.00 64.43 430 HIS B N 1
ATOM 3744 C CA . HIS B 1 195 ? -23.485 -6.034 41.603 1.00 66.50 430 HIS B CA 1
ATOM 3745 C C . HIS B 1 195 ? -23.494 -5.031 42.757 1.00 67.40 430 HIS B C 1
ATOM 3746 O O . HIS B 1 195 ? -23.880 -3.880 42.568 1.00 69.09 430 HIS B O 1
ATOM 3753 N N . GLU B 1 196 ? -23.012 -5.441 43.927 1.00 68.61 431 GLU B N 1
ATOM 3754 C CA . GLU B 1 196 ? -22.957 -4.555 45.096 1.00 68.57 431 GLU B CA 1
ATOM 3755 C C . GLU B 1 196 ? -21.739 -3.638 45.092 1.00 66.81 431 GLU B C 1
ATOM 3756 O O . GLU B 1 196 ? -21.653 -2.708 45.894 1.00 66.87 431 GLU B O 1
ATOM 3762 N N . ASP B 1 197 ? -20.791 -3.912 44.204 1.00 64.92 432 ASP B N 1
ATOM 3763 C CA . ASP B 1 197 ? -19.569 -3.123 44.120 1.00 63.03 432 ASP B CA 1
ATOM 3764 C C . ASP B 1 197 ? -19.549 -2.059 43.041 1.00 62.34 432 ASP B C 1
ATOM 3765 O O . ASP B 1 197 ? -18.622 -1.255 42.983 1.00 62.26 432 ASP B O 1
ATOM 3770 N N . LEU B 1 198 ? -20.574 -2.038 42.199 1.00 61.15 433 LEU B N 1
ATOM 3771 C CA . LEU B 1 198 ? -20.638 -1.075 41.108 1.00 60.03 433 LEU B CA 1
ATOM 3772 C C . LEU B 1 198 ? -20.453 0.395 41.478 1.00 58.61 433 LEU B C 1
ATOM 3773 O O . LEU B 1 198 ? -20.009 1.188 40.657 1.00 58.30 433 LEU B O 1
ATOM 3778 N N . SER B 1 199 ? -20.746 0.750 42.720 1.00 58.00 434 SER B N 1
ATOM 3779 C CA . SER B 1 199 ? -20.561 2.127 43.170 1.00 57.70 434 SER B CA 1
ATOM 3780 C C . SER B 1 199 ? -19.098 2.374 43.549 1.00 56.63 434 SER B C 1
ATOM 3781 O O . SER B 1 199 ? -18.573 3.467 43.321 1.00 54.81 434 SER B O 1
ATOM 3784 N N . VAL B 1 200 ? -18.461 1.355 44.140 1.00 56.25 435 VAL B N 1
ATOM 3785 C CA . VAL B 1 200 ? -17.056 1.433 44.564 1.00 55.69 435 VAL B CA 1
ATOM 3786 C C . VAL B 1 200 ? -16.124 1.289 43.360 1.00 54.44 435 VAL B C 1
ATOM 3787 O O . VAL B 1 200 ? -15.012 1.811 43.336 1.00 54.17 435 VAL B O 1
ATOM 3791 N N . MET B 1 201 ? -16.615 0.613 42.339 1.00 53.62 436 MET B N 1
ATOM 3792 C CA . MET B 1 201 ? -15.846 0.436 41.132 1.00 52.99 436 MET B CA 1
ATOM 3793 C C . MET B 1 201 ? -15.818 1.748 40.362 1.00 52.74 436 MET B C 1
ATOM 3794 O O . MET B 1 201 ? -14.875 2.038 39.646 1.00 52.80 436 MET B O 1
ATOM 3799 N N . LYS B 1 202 ? -16.854 2.552 40.532 1.00 54.28 437 LYS B N 1
ATOM 3800 C CA . LYS B 1 202 ? -16.947 3.833 39.849 1.00 55.43 437 LYS B CA 1
ATOM 3801 C C . LYS B 1 202 ? -15.899 4.834 40.345 1.00 56.63 437 LYS B C 1
ATOM 3802 O O . LYS B 1 202 ? -15.213 5.471 39.554 1.00 56.78 437 LYS B O 1
ATOM 3808 N N . GLU B 1 203 ? -15.758 4.972 41.653 1.00 58.46 438 GLU B N 1
ATOM 3809 C CA . GLU B 1 203 ? -14.777 5.911 42.158 1.00 60.24 438 GLU B CA 1
ATOM 3810 C C . GLU B 1 203 ? -13.389 5.463 41.738 1.00 58.67 438 GLU B C 1
ATOM 3811 O O . GLU B 1 203 ? -12.550 6.294 41.396 1.00 58.40 438 GLU B O 1
ATOM 3817 N N . THR B 1 204 ? -13.173 4.146 41.705 1.00 57.08 439 THR B N 1
ATOM 3818 C CA . THR B 1 204 ? -11.881 3.581 41.316 1.00 54.25 439 THR B CA 1
ATOM 3819 C C . THR B 1 204 ? -11.612 3.994 39.884 1.00 53.56 439 THR B C 1
ATOM 3820 O O . THR B 1 204 ? -10.528 4.468 39.559 1.00 52.33 439 THR B O 1
ATOM 3824 N N . TYR B 1 205 ? -12.636 3.842 39.050 1.00 52.64 440 TYR B N 1
ATOM 3825 C CA . TYR B 1 205 ? -12.564 4.216 37.652 1.00 51.51 440 TYR B CA 1
ATOM 3826 C C . TYR B 1 205 ? -12.449 5.729 37.521 1.00 52.87 440 TYR B C 1
ATOM 3827 O O . TYR B 1 205 ? -11.888 6.230 36.545 1.00 53.49 440 TYR B O 1
ATOM 3836 N N . GLU B 1 206 ? -12.989 6.455 38.499 1.00 53.72 441 GLU B N 1
ATOM 3837 C CA . GLU B 1 206 ? -12.893 7.901 38.482 1.00 54.48 441 GLU B CA 1
ATOM 3838 C C . GLU B 1 206 ? -11.460 8.253 38.804 1.00 52.08 441 GLU B C 1
ATOM 3839 O O . GLU B 1 206 ? -10.957 9.254 38.332 1.00 51.60 441 GLU B O 1
ATOM 3845 N N . THR B 1 207 ? -10.798 7.409 39.587 1.00 50.99 442 THR B N 1
ATOM 3846 C CA . THR B 1 207 ? -9.403 7.641 39.934 1.00 52.72 442 THR B CA 1
ATOM 3847 C C . THR B 1 207 ? -8.495 7.303 38.746 1.00 53.37 442 THR B C 1
ATOM 3848 O O . THR B 1 207 ? -7.480 7.961 38.536 1.00 54.27 442 THR B O 1
ATOM 3852 N N . VAL B 1 208 ? -8.857 6.273 37.977 1.00 53.12 443 VAL B N 1
ATOM 3853 C CA . VAL B 1 208 ? -8.097 5.873 36.788 1.00 50.60 443 VAL B CA 1
ATOM 3854 C C . VAL B 1 208 ? -8.031 7.073 35.853 1.00 51.85 443 VAL B C 1
ATOM 3855 O O . VAL B 1 208 ? -6.964 7.442 35.356 1.00 51.99 443 VAL B O 1
ATOM 3859 N N . MET B 1 209 ? -9.197 7.678 35.631 1.00 53.37 444 MET B N 1
ATOM 3860 C CA . MET B 1 209 ? -9.340 8.854 34.781 1.00 53.73 444 MET B CA 1
ATOM 3861 C C . MET B 1 209 ? -8.647 10.095 35.335 1.00 54.80 444 MET B C 1
ATOM 3862 O O . MET B 1 209 ? -8.259 10.972 34.568 1.00 55.31 444 MET B O 1
ATOM 3867 N N . LYS B 1 210 ? -8.554 10.210 36.658 1.00 55.72 445 LYS B N 1
ATOM 3868 C CA . LYS B 1 210 ? -7.870 11.357 37.254 1.00 58.08 445 LYS B CA 1
ATOM 3869 C C . LYS B 1 210 ? -6.385 11.171 37.015 1.00 56.48 445 LYS B C 1
ATOM 3870 O O . LYS B 1 210 ? -5.714 12.072 36.523 1.00 55.37 445 LYS B O 1
ATOM 3876 N N . LYS B 1 211 ? -5.892 9.974 37.312 1.00 55.75 446 LYS B N 1
ATOM 3877 C CA . LYS B 1 211 ? -4.481 9.656 37.122 1.00 57.46 446 LYS B CA 1
ATOM 3878 C C . LYS B 1 211 ? -4.136 9.715 35.643 1.00 57.50 446 LYS B C 1
ATOM 3879 O O . LYS B 1 211 ? -2.992 9.975 35.277 1.00 57.62 446 LYS B O 1
ATOM 3885 N N . GLY B 1 212 ? -5.143 9.504 34.801 1.00 57.30 447 GLY B N 1
ATOM 3886 C CA . GLY B 1 212 ? -4.934 9.545 33.371 1.00 56.54 447 GLY B CA 1
ATOM 3887 C C . GLY B 1 212 ? -4.435 10.903 32.932 1.00 56.83 447 GLY B C 1
ATOM 3888 O O . GLY B 1 212 ? -4.190 11.106 31.756 1.00 57.30 447 GLY B O 1
ATOM 3889 N N . GLN B 1 213 ? -4.301 11.833 33.875 1.00 57.90 448 GLN B N 1
ATOM 3890 C CA . GLN B 1 213 ? -3.814 13.189 33.605 1.00 59.53 448 GLN B CA 1
ATOM 3891 C C . GLN B 1 213 ? -2.281 13.168 33.584 1.00 60.41 448 GLN B C 1
ATOM 3892 O O . GLN B 1 213 ? -1.630 14.083 33.066 1.00 61.26 448 GLN B O 1
ATOM 3898 N N . THR B 1 214 ? -1.718 12.116 34.167 1.00 59.47 449 THR B N 1
ATOM 3899 C CA . THR B 1 214 ? -0.282 11.926 34.223 1.00 59.08 449 THR B CA 1
ATOM 3900 C C . THR B 1 214 ? -0.010 10.604 33.517 1.00 58.93 449 THR B C 1
ATOM 3901 O O . THR B 1 214 ? -0.527 9.564 33.918 1.00 59.44 449 THR B O 1
ATOM 3905 N N . ALA B 1 215 ? 0.773 10.647 32.447 1.00 59.78 450 ALA B N 1
ATOM 3906 C CA . ALA B 1 215 ? 1.100 9.442 31.693 1.00 60.02 450 ALA B CA 1
ATOM 3907 C C . ALA B 1 215 ? 1.855 8.459 32.569 1.00 60.38 450 ALA B C 1
ATOM 3908 O O . ALA B 1 215 ? 2.786 8.843 33.276 1.00 61.21 450 ALA B O 1
ATOM 3910 N N . GLY B 1 216 ? 1.423 7.203 32.546 1.00 60.91 451 GLY B N 1
ATOM 3911 C CA . GLY B 1 216 ? 2.075 6.165 33.329 1.00 61.44 451 GLY B CA 1
ATOM 3912 C C . GLY B 1 216 ? 1.900 6.150 34.846 1.00 61.54 451 GLY B C 1
ATOM 3913 O O . GLY B 1 216 ? 2.619 5.413 35.534 1.00 61.16 451 GLY B O 1
ATOM 3914 N N . ALA B 1 217 ? 0.972 6.956 35.367 1.00 60.75 452 ALA B N 1
ATOM 3915 C CA . ALA B 1 217 ? 0.701 7.013 36.803 1.00 60.14 452 ALA B CA 1
ATOM 3916 C C . ALA B 1 217 ? -0.214 5.859 37.205 1.00 60.74 452 ALA B C 1
ATOM 3917 O O . ALA B 1 217 ? -1.249 5.624 36.568 1.00 61.05 452 ALA B O 1
ATOM 3919 N N . SER B 1 218 ? 0.176 5.134 38.256 1.00 60.47 453 SER B N 1
ATOM 3920 C CA . SER B 1 218 ? -0.601 3.988 38.748 1.00 58.36 453 SER B CA 1
ATOM 3921 C C . SER B 1 218 ? -1.078 4.185 40.178 1.00 57.49 453 SER B C 1
ATOM 3922 O O . SER B 1 218 ? -0.734 5.169 40.838 1.00 57.72 453 SER B O 1
ATOM 3925 N N . PHE B 1 219 ? -1.877 3.235 40.645 1.00 56.21 454 PHE B N 1
ATOM 3926 C CA . PHE B 1 219 ? -2.400 3.266 42.001 1.00 56.03 454 PHE B CA 1
ATOM 3927 C C . PHE B 1 219 ? -3.016 1.925 42.296 1.00 55.36 454 PHE B C 1
ATOM 3928 O O . PHE B 1 219 ? -3.611 1.313 41.418 1.00 55.51 454 PHE B O 1
ATOM 3936 N N . CYS B 1 220 ? -2.833 1.437 43.512 1.00 55.21 455 CYS B N 1
ATOM 3937 C CA . CYS B 1 220 ? -3.426 0.166 43.872 1.00 57.47 455 CYS B CA 1
ATOM 3938 C C . CYS B 1 220 ? -4.815 0.415 44.430 1.00 55.76 455 CYS B C 1
ATOM 3939 O O . CYS B 1 220 ? -5.040 1.414 45.105 1.00 57.67 455 CYS B O 1
ATOM 3942 N N . SER B 1 221 ? -5.776 -0.415 44.047 1.00 52.62 456 SER B N 1
ATOM 3943 C CA . SER B 1 221 ? -7.112 -0.257 44.577 1.00 49.52 456 SER B CA 1
ATOM 3944 C C . SER B 1 221 ? -7.271 -1.291 45.689 1.00 49.77 456 SER B C 1
ATOM 3945 O O . SER B 1 221 ? -6.432 -2.187 45.849 1.00 49.78 456 SER B O 1
ATOM 3948 N N . LYS B 1 222 ? -8.276 -1.097 46.531 1.00 49.30 457 LYS B N 1
ATOM 3949 C CA . LYS B 1 222 ? -8.548 -2.033 47.608 1.00 48.91 457 LYS B CA 1
ATOM 3950 C C . LYS B 1 222 ? -9.229 -3.231 46.939 1.00 45.67 457 LYS B C 1
ATOM 3951 O O . LYS B 1 222 ? -9.891 -3.066 45.918 1.00 45.12 457 LYS B O 1
ATOM 3957 N N . PRO B 1 223 ? -8.996 -4.457 47.445 1.00 43.59 458 PRO B N 1
ATOM 3958 C CA . PRO B 1 223 ? -9.568 -5.703 46.907 1.00 42.20 458 PRO B CA 1
ATOM 3959 C C . PRO B 1 223 ? -11.068 -5.657 46.616 1.00 42.24 458 PRO B C 1
ATOM 3960 O O . PRO B 1 223 ? -11.861 -5.115 47.397 1.00 41.72 458 PRO B O 1
ATOM 3964 N N . TYR B 1 224 ? -11.444 -6.218 45.470 1.00 41.39 459 TYR B N 1
ATOM 3965 C CA . TYR B 1 224 ? -12.834 -6.221 45.015 1.00 40.67 459 TYR B CA 1
ATOM 3966 C C . TYR B 1 224 ? -13.228 -7.576 44.451 1.00 40.42 459 TYR B C 1
ATOM 3967 O O . TYR B 1 224 ? -12.355 -8.374 44.108 1.00 40.76 459 TYR B O 1
ATOM 3976 N N . ARG B 1 225 ? -14.533 -7.824 44.341 1.00 39.93 460 ARG B N 1
ATOM 3977 C CA . ARG B 1 225 ? -15.030 -9.105 43.830 1.00 40.53 460 ARG B CA 1
ATOM 3978 C C . ARG B 1 225 ? -15.000 -9.218 42.315 1.00 38.44 460 ARG B C 1
ATOM 3979 O O . ARG B 1 225 ? -15.266 -8.263 41.594 1.00 39.36 460 ARG B O 1
ATOM 3987 N N . PHE B 1 226 ? -14.699 -10.406 41.830 1.00 36.37 461 PHE B N 1
ATOM 3988 C CA . PHE B 1 226 ? -14.637 -10.611 40.404 1.00 37.63 461 PHE B CA 1
ATOM 3989 C C . PHE B 1 226 ? -15.259 -11.960 40.127 1.00 40.15 461 PHE B C 1
ATOM 3990 O O . PHE B 1 226 ? -14.876 -12.958 40.739 1.00 43.10 461 PHE B O 1
ATOM 3998 N N . LEU B 1 227 ? -16.228 -11.982 39.221 1.00 39.43 462 LEU B N 1
ATOM 3999 C CA . LEU B 1 227 ? -16.904 -13.208 38.878 1.00 41.81 462 LEU B CA 1
ATOM 4000 C C . LEU B 1 227 ? -15.985 -14.147 38.105 1.00 42.26 462 LEU B C 1
ATOM 4001 O O . LEU B 1 227 ? -15.297 -13.718 37.180 1.00 40.38 462 LEU B O 1
ATOM 4006 N N . ILE B 1 228 ? -15.951 -15.418 38.511 1.00 43.87 463 ILE B N 1
ATOM 4007 C CA . ILE B 1 228 ? -15.147 -16.414 37.801 1.00 46.23 463 ILE B CA 1
ATOM 4008 C C . ILE B 1 228 ? -16.090 -17.390 37.102 1.00 47.75 463 ILE B C 1
ATOM 4009 O O . ILE B 1 228 ? -17.290 -17.383 37.346 1.00 49.29 463 ILE B O 1
ATOM 4014 N N . GLN B 1 229 ? -15.541 -18.172 36.184 1.00 50.74 464 GLN B N 1
ATOM 4015 C CA . GLN B 1 229 ? -16.294 -19.146 35.411 1.00 53.77 464 GLN B CA 1
ATOM 4016 C C . GLN B 1 229 ? -17.346 -19.918 36.203 1.00 55.53 464 GLN B C 1
ATOM 4017 O O . GLN B 1 229 ? -18.516 -19.936 35.817 1.00 57.45 464 GLN B O 1
ATOM 4023 N N . ASN B 1 230 ? -16.944 -20.511 37.327 1.00 56.54 465 ASN B N 1
ATOM 4024 C CA . ASN B 1 230 ? -17.853 -21.317 38.142 1.00 55.84 465 ASN B CA 1
ATOM 4025 C C . ASN B 1 230 ? -18.969 -20.587 38.904 1.00 56.24 465 ASN B C 1
ATOM 4026 O O . ASN B 1 230 ? -19.742 -21.223 39.616 1.00 56.59 465 ASN B O 1
ATOM 4031 N N . GLY B 1 231 ? -19.043 -19.265 38.791 1.00 56.44 466 GLY B N 1
ATOM 4032 C CA . GLY B 1 231 ? -20.100 -18.544 39.483 1.00 57.78 466 GLY B CA 1
ATOM 4033 C C . GLY B 1 231 ? -19.706 -17.928 40.811 1.00 58.41 466 GLY B C 1
ATOM 4034 O O . GLY B 1 231 ? -20.422 -17.076 41.349 1.00 57.75 466 GLY B O 1
ATOM 4035 N N . CYS B 1 232 ? -18.601 -18.393 41.379 1.00 59.13 467 CYS B N 1
ATOM 4036 C CA . CYS B 1 232 ? -18.129 -17.825 42.629 1.00 60.91 467 CYS B CA 1
ATOM 4037 C C . CYS B 1 232 ? -17.308 -16.551 42.330 1.00 59.70 467 CYS B C 1
ATOM 4038 O O . CYS B 1 232 ? -16.991 -16.240 41.172 1.00 59.51 467 CYS B O 1
ATOM 4041 N N . TYR B 1 233 ? -17.036 -15.778 43.372 1.00 57.58 468 TYR B N 1
ATOM 4042 C CA . TYR B 1 233 ? -16.261 -14.555 43.238 1.00 55.13 468 TYR B CA 1
ATOM 4043 C C . TYR B 1 233 ? -14.916 -14.735 43.920 1.00 53.76 468 TYR B C 1
ATOM 4044 O O . TYR B 1 233 ? -14.736 -15.671 44.693 1.00 54.89 468 TYR B O 1
ATOM 4053 N N . VAL B 1 234 ? -13.943 -13.907 43.554 1.00 51.56 469 VAL B N 1
ATOM 4054 C CA . VAL B 1 234 ? -12.619 -13.945 44.178 1.00 48.76 469 VAL B CA 1
ATOM 4055 C C . VAL B 1 234 ? -12.250 -12.519 44.504 1.00 47.73 469 VAL B C 1
ATOM 4056 O O . VAL B 1 234 ? -12.874 -11.584 44.019 1.00 47.86 469 VAL B O 1
ATOM 4060 N N . LEU B 1 235 ? -11.273 -12.344 45.374 1.00 47.21 470 LEU B N 1
ATOM 4061 C CA . LEU B 1 235 ? -10.837 -11.001 45.691 1.00 46.33 470 LEU B CA 1
ATOM 4062 C C . LEU B 1 235 ? -9.615 -10.651 44.842 1.00 46.06 470 LEU B C 1
ATOM 4063 O O . LEU B 1 235 ? -8.603 -11.347 44.859 1.00 44.28 470 LEU B O 1
ATOM 4068 N N . LEU B 1 236 ? -9.738 -9.576 44.075 1.00 45.89 471 LEU B N 1
ATOM 4069 C CA . LEU B 1 236 ? -8.674 -9.151 43.188 1.00 45.26 471 LEU B CA 1
ATOM 4070 C C . LEU B 1 236 ? -8.071 -7.824 43.547 1.00 44.73 471 LEU B C 1
ATOM 4071 O O . LEU B 1 236 ? -8.764 -6.811 43.482 1.00 45.34 471 LEU B O 1
ATOM 4076 N N . GLU B 1 237 ? -6.798 -7.801 43.936 1.00 44.78 472 GLU B N 1
ATOM 4077 C CA . GLU B 1 237 ? -6.205 -6.500 44.213 1.00 45.53 472 GLU B CA 1
ATOM 4078 C C . GLU B 1 237 ? -5.492 -6.080 42.960 1.00 43.80 472 GLU B C 1
ATOM 4079 O O . GLU B 1 237 ? -4.753 -6.850 42.364 1.00 43.93 472 GLU B O 1
ATOM 4085 N N . THR B 1 238 ? -5.855 -4.896 42.490 1.00 42.54 473 THR B N 1
ATOM 4086 C CA . THR B 1 238 ? -5.342 -4.385 41.237 1.00 42.01 473 THR B CA 1
ATOM 4087 C C . THR B 1 238 ? -4.462 -3.143 41.309 1.00 42.98 473 THR B C 1
ATOM 4088 O O . THR B 1 238 ? -4.615 -2.307 42.206 1.00 42.51 473 THR B O 1
ATOM 4092 N N . GLU B 1 239 ? -3.510 -3.069 40.375 1.00 42.71 474 GLU B N 1
ATOM 4093 C CA . GLU B 1 239 ? -2.645 -1.907 40.205 1.00 42.64 474 GLU B CA 1
ATOM 4094 C C . GLU B 1 239 ? -3.083 -1.450 38.808 1.00 41.07 474 GLU B C 1
ATOM 4095 O O . GLU B 1 239 ? -2.800 -2.132 37.817 1.00 41.09 474 GLU B O 1
ATOM 4101 N N . TRP B 1 240 ? -3.872 -0.371 38.760 1.00 39.96 475 TRP B N 1
ATOM 4102 C CA . TRP B 1 240 ? -4.429 0.174 37.510 1.00 39.01 475 TRP B CA 1
ATOM 4103 C C . TRP B 1 240 ? -3.587 1.223 36.787 1.00 37.60 475 TRP B C 1
ATOM 4104 O O . TRP B 1 240 ? -3.210 2.245 37.361 1.00 37.27 475 TRP B O 1
ATOM 4115 N N . THR B 1 241 ? -3.372 0.984 35.497 1.00 36.81 476 THR B N 1
ATOM 4116 C CA . THR B 1 241 ? -2.599 1.855 34.620 1.00 35.08 476 THR B CA 1
ATOM 4117 C C . THR B 1 241 ? -3.423 1.996 33.333 1.00 36.62 476 THR B C 1
ATOM 4118 O O . THR B 1 241 ? -4.337 1.202 33.091 1.00 37.99 476 THR B O 1
ATOM 4122 N N . SER B 1 242 ? -3.134 3.014 32.523 1.00 38.13 477 SER B N 1
ATOM 4123 C CA . SER B 1 242 ? -3.859 3.218 31.270 1.00 38.08 477 SER B CA 1
ATOM 4124 C C . SER B 1 242 ? -3.035 3.925 30.203 1.00 38.56 477 SER B C 1
ATOM 4125 O O . SER B 1 242 ? -1.883 4.291 30.421 1.00 38.13 477 SER B O 1
ATOM 4128 N N . PHE B 1 243 ? -3.638 4.064 29.028 1.00 39.37 478 PHE B N 1
ATOM 4129 C CA . PHE B 1 243 ? -3.031 4.775 27.912 1.00 39.14 478 PHE B CA 1
ATOM 4130 C C . PHE B 1 243 ? -4.058 5.721 27.283 1.00 40.60 478 PHE B C 1
ATOM 4131 O O . PHE B 1 243 ? -5.133 5.293 26.866 1.00 42.08 478 PHE B O 1
ATOM 4139 N N . VAL B 1 244 ? -3.715 7.008 27.229 1.00 41.10 479 VAL B N 1
ATOM 4140 C CA . VAL B 1 244 ? -4.577 8.044 26.641 1.00 39.19 479 VAL B CA 1
ATOM 4141 C C . VAL B 1 244 ? -3.902 8.584 25.390 1.00 37.33 479 VAL B C 1
ATOM 4142 O O . VAL B 1 244 ? -2.800 9.119 25.468 1.00 36.68 479 VAL B O 1
ATOM 4146 N N . ASN B 1 245 ? -4.554 8.430 24.244 1.00 37.59 480 ASN B N 1
ATOM 4147 C CA . ASN B 1 245 ? -3.999 8.928 22.986 1.00 39.81 480 ASN B CA 1
ATOM 4148 C C . ASN B 1 245 ? -3.700 10.431 23.175 1.00 40.06 480 ASN B C 1
ATOM 4149 O O . ASN B 1 245 ? -4.616 11.241 23.301 1.00 40.38 480 ASN B O 1
ATOM 4154 N N . PRO B 1 246 ? -2.412 10.813 23.167 1.00 39.48 481 PRO B N 1
ATOM 4155 C CA . PRO B 1 246 ? -1.988 12.197 23.354 1.00 39.64 481 PRO B CA 1
ATOM 4156 C C . PRO B 1 246 ? -2.408 13.147 22.249 1.00 40.91 481 PRO B C 1
ATOM 4157 O O . PRO B 1 246 ? -2.241 14.353 22.371 1.00 42.29 481 PRO B O 1
ATOM 4161 N N . TRP B 1 247 ? -2.987 12.620 21.184 1.00 42.44 482 TRP B N 1
ATOM 4162 C CA . TRP B 1 247 ? -3.408 13.479 20.091 1.00 44.56 482 TRP B CA 1
ATOM 4163 C C . TRP B 1 247 ? -4.906 13.773 20.141 1.00 45.90 482 TRP B C 1
ATOM 4164 O O . TRP B 1 247 ? -5.330 14.893 19.855 1.00 48.10 482 TRP B O 1
ATOM 4175 N N . SER B 1 248 ? -5.687 12.780 20.562 1.00 45.79 483 SER B N 1
ATOM 4176 C CA . SER B 1 248 ? -7.143 12.867 20.647 1.00 43.56 483 SER B CA 1
ATOM 4177 C C . SER B 1 248 ? -7.578 13.235 22.050 1.00 44.53 483 SER B C 1
ATOM 4178 O O . SER B 1 248 ? -8.716 13.669 22.265 1.00 43.86 483 SER B O 1
ATOM 4181 N N . ARG B 1 249 ? -6.681 13.011 23.005 1.00 45.53 484 ARG B N 1
ATOM 4182 C CA . ARG B 1 249 ? -6.939 13.308 24.403 1.00 47.98 484 ARG B CA 1
ATOM 4183 C C . ARG B 1 249 ? -8.032 12.382 24.971 1.00 46.84 484 ARG B C 1
ATOM 4184 O O . ARG B 1 249 ? -8.635 12.639 26.011 1.00 43.99 484 ARG B O 1
ATOM 4192 N N . LYS B 1 250 ? -8.255 11.290 24.252 1.00 47.43 485 LYS B N 1
ATOM 4193 C CA . LYS B 1 250 ? -9.235 10.264 24.593 1.00 46.76 485 LYS B CA 1
ATOM 4194 C C . LYS B 1 250 ? -8.537 9.070 25.265 1.00 45.89 485 LYS B C 1
ATOM 4195 O O . LYS B 1 250 ? -7.374 8.773 24.957 1.00 46.62 485 LYS B O 1
ATOM 4201 N N . LEU B 1 251 ? -9.226 8.397 26.186 1.00 44.11 486 LEU B N 1
ATOM 4202 C CA . LEU B 1 251 ? -8.643 7.214 26.832 1.00 42.83 486 LEU B CA 1
ATOM 4203 C C . LEU B 1 251 ? -8.647 6.069 25.820 1.00 41.59 486 LEU B C 1
ATOM 4204 O O . LEU B 1 251 ? -9.678 5.773 25.229 1.00 41.91 486 LEU B O 1
ATOM 4209 N N . GLU B 1 252 ? -7.516 5.396 25.663 1.00 39.98 487 GLU B N 1
ATOM 4210 C CA . GLU B 1 252 ? -7.400 4.306 24.702 1.00 39.22 487 GLU B CA 1
ATOM 4211 C C . GLU B 1 252 ? -7.758 2.921 25.257 1.00 38.02 487 GLU B C 1
ATOM 4212 O O . GLU B 1 252 ? -8.452 2.127 24.599 1.00 36.46 487 GLU B O 1
ATOM 4218 N N . PHE B 1 253 ? -7.234 2.622 26.441 1.00 37.88 488 PHE B N 1
ATOM 4219 C CA . PHE B 1 253 ? -7.478 1.352 27.115 1.00 38.54 488 PHE B CA 1
ATOM 4220 C C . PHE B 1 253 ? -6.964 1.393 28.529 1.00 37.90 488 PHE B C 1
ATOM 4221 O O . PHE B 1 253 ? -6.088 2.195 28.871 1.00 37.85 488 PHE B O 1
ATOM 4229 N N . VAL B 1 254 ? -7.550 0.537 29.355 1.00 36.39 489 VAL B N 1
ATOM 4230 C CA . VAL B 1 254 ? -7.158 0.418 30.744 1.00 33.46 489 VAL B CA 1
ATOM 4231 C C . VAL B 1 254 ? -6.521 -0.947 30.929 1.00 34.17 489 VAL B C 1
ATOM 4232 O O . VAL B 1 254 ? -6.930 -1.924 30.293 1.00 35.32 489 VAL B O 1
ATOM 4236 N N . VAL B 1 255 ? -5.449 -0.988 31.711 1.00 32.18 490 VAL B N 1
ATOM 4237 C CA . VAL B 1 255 ? -4.827 -2.258 32.016 1.00 32.68 490 VAL B CA 1
ATOM 4238 C C . VAL B 1 255 ? -4.721 -2.411 33.522 1.00 31.24 490 VAL B C 1
ATOM 4239 O O . VAL B 1 255 ? -4.297 -1.504 34.221 1.00 28.74 490 VAL B O 1
ATOM 4243 N N . GLY B 1 256 ? -5.212 -3.543 34.013 1.00 31.42 491 GLY B N 1
ATOM 4244 C CA . GLY B 1 256 ? -5.173 -3.815 35.434 1.00 32.05 491 GLY B CA 1
ATOM 4245 C C . GLY B 1 256 ? -4.295 -5.000 35.744 1.00 33.72 491 GLY B C 1
ATOM 4246 O O . GLY B 1 256 ? -4.410 -6.052 35.108 1.00 33.16 491 GLY B O 1
ATOM 4247 N N . HIS B 1 257 ? -3.347 -4.796 36.653 1.00 35.06 492 HIS B N 1
ATOM 4248 C CA . HIS B 1 257 ? -2.454 -5.871 37.054 1.00 37.45 492 HIS B CA 1
ATOM 4249 C C . HIS B 1 257 ? -3.047 -6.463 38.306 1.00 36.74 492 HIS B C 1
ATOM 4250 O O . HIS B 1 257 ? -3.014 -5.874 39.384 1.00 39.19 492 HIS B O 1
ATOM 4257 N N . HIS B 1 258 ? -3.629 -7.634 38.142 1.00 36.42 493 HIS B N 1
ATOM 4258 C CA . HIS B 1 258 ? -4.308 -8.284 39.239 1.00 37.12 493 HIS B CA 1
ATOM 4259 C C . HIS B 1 258 ? -3.504 -9.332 39.948 1.00 37.96 493 HIS B C 1
ATOM 4260 O O . HIS B 1 258 ? -2.608 -9.943 39.385 1.00 39.71 493 HIS B O 1
ATOM 4267 N N . ARG B 1 259 ? -3.846 -9.520 41.208 1.00 38.95 494 ARG B N 1
ATOM 4268 C CA . ARG B 1 259 ? -3.226 -10.520 42.051 1.00 39.36 494 ARG B CA 1
ATOM 4269 C C . ARG B 1 259 ? -4.430 -11.008 42.844 1.00 40.54 494 ARG B C 1
ATOM 4270 O O . ARG B 1 259 ? -5.170 -10.202 43.434 1.00 39.38 494 ARG B O 1
ATOM 4278 N N . VAL B 1 260 ? -4.696 -12.305 42.736 1.00 40.74 495 VAL B N 1
ATOM 4279 C CA . VAL B 1 260 ? -5.813 -12.915 43.427 1.00 42.57 495 VAL B CA 1
ATOM 4280 C C . VAL B 1 260 ? -5.575 -12.894 44.929 1.00 44.18 495 VAL B C 1
ATOM 4281 O O . VAL B 1 260 ? -4.811 -13.686 45.457 1.00 45.75 495 VAL B O 1
ATOM 4285 N N . PHE B 1 261 ? -6.202 -11.928 45.590 1.00 47.21 496 PHE B N 1
ATOM 4286 C CA . PHE B 1 261 ? -6.109 -11.717 47.033 1.00 49.33 496 PHE B CA 1
ATOM 4287 C C . PHE B 1 261 ? -6.715 -12.892 47.780 1.00 51.63 496 PHE B C 1
ATOM 4288 O O . PHE B 1 261 ? -6.099 -13.466 48.672 1.00 52.79 496 PHE B O 1
ATOM 4296 N N . GLN B 1 262 ? -7.929 -13.257 47.397 1.00 54.14 497 GLN B N 1
ATOM 4297 C CA . GLN B 1 262 ? -8.605 -14.389 48.005 1.00 55.33 497 GLN B CA 1
ATOM 4298 C C . GLN B 1 262 ? -9.172 -15.287 46.936 1.00 55.81 497 GLN B C 1
ATOM 4299 O O . GLN B 1 262 ? -9.817 -14.824 45.998 1.00 55.62 497 GLN B O 1
ATOM 4305 N N . GLY B 1 263 ? -8.965 -16.582 47.118 1.00 57.94 498 GLY B N 1
ATOM 4306 C CA . GLY B 1 263 ? -9.463 -17.554 46.168 1.00 60.50 498 GLY B CA 1
ATOM 4307 C C . GLY B 1 263 ? -10.952 -17.821 46.275 1.00 61.73 498 GLY B C 1
ATOM 4308 O O . GLY B 1 263 ? -11.608 -17.411 47.237 1.00 61.26 498 GLY B O 1
ATOM 4309 N N . PRO B 1 264 ? -11.516 -18.499 45.270 1.00 63.14 499 PRO B N 1
ATOM 4310 C CA . PRO B 1 264 ? -12.934 -18.849 45.206 1.00 65.99 499 PRO B CA 1
ATOM 4311 C C . PRO B 1 264 ? -13.339 -19.806 46.325 1.00 69.53 499 PRO B C 1
ATOM 4312 O O . PRO B 1 264 ? -12.484 -20.447 46.933 1.00 70.39 499 PRO B O 1
ATOM 4316 N N . LYS B 1 265 ? -14.636 -19.869 46.617 1.00 72.78 500 LYS B N 1
ATOM 4317 C CA . LYS B 1 265 ? -15.140 -20.771 47.647 1.00 76.14 500 LYS B CA 1
ATOM 4318 C C . LYS B 1 265 ? -14.977 -22.202 47.112 1.00 77.58 500 LYS B C 1
ATOM 4319 O O . LYS B 1 265 ? -14.681 -23.132 47.863 1.00 76.39 500 LYS B O 1
ATOM 4325 N N . GLN B 1 266 ? -15.135 -22.348 45.798 1.00 80.87 501 GLN B N 1
ATOM 4326 C CA . GLN B 1 266 ? -15.001 -23.634 45.112 1.00 85.06 501 GLN B CA 1
ATOM 4327 C C . GLN B 1 266 ? -13.631 -23.667 44.424 1.00 86.81 501 GLN B C 1
ATOM 4328 O O . GLN B 1 266 ? -13.372 -22.865 43.520 1.00 87.18 501 GLN B O 1
ATOM 4334 N N . CYS B 1 267 ? -12.771 -24.605 44.828 1.00 88.78 502 CYS B N 1
ATOM 4335 C CA . CYS B 1 267 ? -11.425 -24.736 44.251 1.00 89.82 502 CYS B CA 1
ATOM 4336 C C . CYS B 1 267 ? -11.444 -24.815 42.725 1.00 88.11 502 CYS B C 1
ATOM 4337 O O . CYS B 1 267 ? -10.937 -23.920 42.062 1.00 88.27 502 CYS B O 1
ATOM 4340 N N . ASN B 1 268 ? -12.024 -25.884 42.179 1.00 86.53 503 ASN B N 1
ATOM 4341 C CA . ASN B 1 268 ? -12.099 -26.068 40.731 1.00 85.75 503 ASN B CA 1
ATOM 4342 C C . ASN B 1 268 ? -12.900 -24.951 40.093 1.00 85.13 503 ASN B C 1
ATOM 4343 O O . ASN B 1 268 ? -14.128 -24.909 40.207 1.00 85.51 503 ASN B O 1
ATOM 4348 N N . VAL B 1 269 ? -12.185 -24.044 39.431 1.00 83.83 504 VAL B N 1
ATOM 4349 C CA . VAL B 1 269 ? -12.778 -22.883 38.780 1.00 81.69 504 VAL B CA 1
ATOM 4350 C C . VAL B 1 269 ? -13.388 -23.196 37.423 1.00 82.03 504 VAL B C 1
ATOM 4351 O O . VAL B 1 269 ? -14.093 -22.363 36.866 1.00 81.67 504 VAL B O 1
ATOM 4355 N N . PHE B 1 270 ? -13.129 -24.393 36.903 1.00 82.53 505 PHE B N 1
ATOM 4356 C CA . PHE B 1 270 ? -13.652 -24.771 35.602 1.00 84.20 505 PHE B CA 1
ATOM 4357 C C . PHE B 1 270 ? -15.068 -25.342 35.605 1.00 86.86 505 PHE B C 1
ATOM 4358 O O . PHE B 1 270 ? -15.924 -24.903 34.829 1.00 87.12 505 PHE B O 1
ATOM 4366 N N . GLU B 1 271 ? -15.324 -26.303 36.487 1.00 90.02 506 GLU B N 1
ATOM 4367 C CA . GLU B 1 271 ? -16.655 -26.911 36.596 1.00 93.07 506 GLU B CA 1
ATOM 4368 C C . GLU B 1 271 ? -17.648 -25.984 37.310 1.00 94.32 506 GLU B C 1
ATOM 4369 O O . GLU B 1 271 ? -17.528 -25.739 38.519 1.00 95.51 506 GLU B O 1
ATOM 4375 N N . ALA B 1 272 ? -18.622 -25.472 36.553 1.00 94.76 507 ALA B N 1
ATOM 4376 C CA . ALA B 1 272 ? -19.642 -24.573 37.096 1.00 95.20 507 ALA B CA 1
ATOM 4377 C C . ALA B 1 272 ? -20.332 -25.182 38.322 1.00 95.28 507 ALA B C 1
ATOM 4378 O O . ALA B 1 272 ? -21.031 -26.195 38.213 1.00 94.90 507 ALA B O 1
ATOM 4380 N N . ALA B 1 273 ? -20.126 -24.547 39.477 1.00 95.61 508 ALA B N 1
ATOM 4381 C CA . ALA B 1 273 ? -20.698 -24.977 40.747 1.00 96.70 508 ALA B CA 1
ATOM 4382 C C . ALA B 1 273 ? -22.045 -24.287 41.040 1.00 98.30 508 ALA B C 1
ATOM 4383 O O . ALA B 1 273 ? -22.177 -23.064 40.931 1.00 98.04 508 ALA B O 1
ATOM 4385 N N . PRO B 1 274 ? -23.088 -25.087 41.337 1.00 100.18 509 PRO B N 1
ATOM 4386 C CA . PRO B 1 274 ? -24.417 -24.532 41.629 1.00 100.82 509 PRO B CA 1
ATOM 4387 C C . PRO B 1 274 ? -24.676 -24.254 43.117 1.00 101.25 509 PRO B C 1
ATOM 4388 O O . PRO B 1 274 ? -25.495 -24.923 43.744 1.00 101.25 509 PRO B O 1
ATOM 4392 N N . THR B 1 275 ? -23.976 -23.266 43.670 1.00 101.54 510 THR B N 1
ATOM 4393 C CA . THR B 1 275 ? -24.130 -22.888 45.075 1.00 101.61 510 THR B CA 1
ATOM 4394 C C . THR B 1 275 ? -24.160 -21.359 45.178 1.00 102.11 510 THR B C 1
ATOM 4395 O O . THR B 1 275 ? -24.393 -20.805 46.251 1.00 102.28 510 THR B O 1
ATOM 4399 N N . CYS B 1 276 ? -23.927 -20.690 44.050 1.00 102.79 511 CYS B N 1
ATOM 4400 C CA . CYS B 1 276 ? -23.904 -19.228 43.987 1.00 103.66 511 CYS B CA 1
ATOM 4401 C C . CYS B 1 276 ? -24.947 -18.742 42.988 1.00 104.06 511 CYS B C 1
ATOM 4402 O O . CYS B 1 276 ? -24.977 -19.233 41.864 1.00 103.63 511 CYS B O 1
ATOM 4405 N N . LYS B 1 277 ? -25.770 -17.766 43.374 1.00 105.43 512 LYS B N 1
ATOM 4406 C CA . LYS B 1 277 ? -26.810 -17.245 42.475 1.00 107.42 512 LYS B CA 1
ATOM 4407 C C . LYS B 1 277 ? -27.374 -15.835 42.751 1.00 108.65 512 LYS B C 1
ATOM 4408 O O . LYS B 1 277 ? -26.657 -14.838 42.646 1.00 108.23 512 LYS B O 1
ATOM 4414 N N . LEU B 1 278 ? -28.681 -15.791 43.047 1.00 110.95 513 LEU B N 1
ATOM 4415 C CA . LEU B 1 278 ? -29.494 -14.587 43.331 1.00 112.64 513 LEU B CA 1
ATOM 4416 C C . LEU B 1 278 ? -29.800 -13.736 42.098 1.00 113.59 513 LEU B C 1
ATOM 4417 O O . LEU B 1 278 ? -29.238 -13.961 41.026 1.00 114.20 513 LEU B O 1
ATOM 4422 N N . LYS B 1 279 ? -30.697 -12.763 42.252 1.00 114.51 514 LYS B N 1
ATOM 4423 C CA . LYS B 1 279 ? -31.083 -11.901 41.139 1.00 115.41 514 LYS B CA 1
ATOM 4424 C C . LYS B 1 279 ? -31.403 -10.438 41.460 1.00 116.52 514 LYS B C 1
ATOM 4425 O O . LYS B 1 279 ? -30.630 -9.553 41.098 1.00 117.14 514 LYS B O 1
ATOM 4431 N N . ILE B 1 280 ? -32.532 -10.198 42.132 1.00 117.56 515 ILE B N 1
ATOM 4432 C CA . ILE B 1 280 ? -33.025 -8.856 42.498 1.00 118.33 515 ILE B CA 1
ATOM 4433 C C . ILE B 1 280 ? -33.099 -7.862 41.334 1.00 119.26 515 ILE B C 1
ATOM 4434 O O . ILE B 1 280 ? -32.086 -7.314 40.901 1.00 120.18 515 ILE B O 1
ATOM 4439 N N . SER B 1 281 ? -34.313 -7.631 40.838 1.00 119.76 516 SER B N 1
ATOM 4440 C CA . SER B 1 281 ? -34.540 -6.717 39.720 1.00 120.12 516 SER B CA 1
ATOM 4441 C C . SER B 1 281 ? -34.678 -5.258 40.176 1.00 120.36 516 SER B C 1
ATOM 4442 O O . SER B 1 281 ? -34.125 -4.869 41.211 1.00 119.93 516 SER B O 1
ATOM 4445 N N . GLU B 1 282 ? -35.422 -4.472 39.394 1.00 120.78 517 GLU B N 1
ATOM 4446 C CA . GLU B 1 282 ? -35.673 -3.047 39.640 1.00 121.66 517 GLU B CA 1
ATOM 4447 C C . GLU B 1 282 ? -34.457 -2.218 40.078 1.00 122.28 517 GLU B C 1
ATOM 4448 O O . GLU B 1 282 ? -33.507 -2.079 39.311 1.00 122.94 517 GLU B O 1
ATOM 4454 N N . GLU B 1 283 ? -34.469 -1.697 41.307 1.00 122.38 518 GLU B N 1
ATOM 4455 C CA . GLU B 1 283 ? -33.367 -0.872 41.827 1.00 122.01 518 GLU B CA 1
ATOM 4456 C C . GLU B 1 283 ? -32.004 -1.571 41.871 1.00 121.32 518 GLU B C 1
ATOM 4457 O O . GLU B 1 283 ? -31.054 -1.059 42.476 1.00 121.08 518 GLU B O 1
ATOM 4463 N N . ALA B 1 284 ? -31.928 -2.765 41.298 1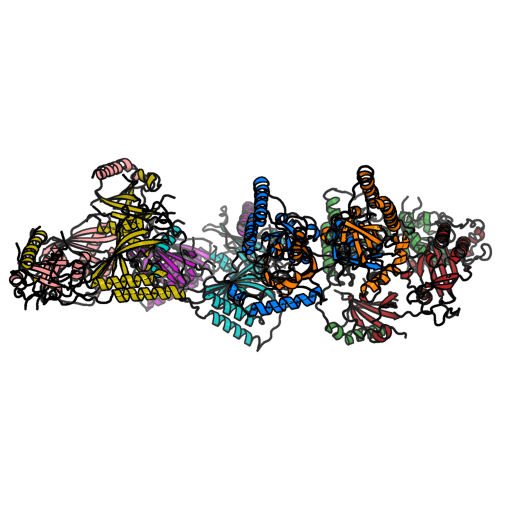.00 120.18 519 ALA B N 1
ATOM 4464 C CA . ALA B 1 284 ? -30.683 -3.515 41.251 1.00 118.57 519 ALA B CA 1
ATOM 4465 C C . ALA B 1 284 ? -30.324 -3.707 39.783 1.00 117.17 519 ALA B C 1
ATOM 4466 O O . ALA B 1 284 ? -29.464 -3.005 39.260 1.00 116.89 519 ALA B O 1
ATOM 4468 N N . GLN B 1 285 ? -31.030 -4.610 39.109 1.00 115.46 520 GLN B N 1
ATOM 4469 C CA . GLN B 1 285 ? -30.793 -4.877 37.693 1.00 113.92 520 GLN B CA 1
ATOM 4470 C C . GLN B 1 285 ? -30.758 -3.552 36.918 1.00 111.82 520 GLN B C 1
ATOM 4471 O O . GLN B 1 285 ? -29.868 -3.324 36.099 1.00 111.24 520 GLN B O 1
ATOM 4477 N N . SER B 1 286 ? -31.696 -2.663 37.233 1.00 109.23 521 SER B N 1
ATOM 4478 C CA . SER B 1 286 ? -31.776 -1.365 36.581 1.00 107.26 521 SER B CA 1
ATOM 4479 C C . SER B 1 286 ? -30.745 -0.393 37.115 1.00 105.83 521 SER B C 1
ATOM 4480 O O . SER B 1 286 ? -29.854 0.020 36.387 1.00 105.53 521 SER B O 1
ATOM 4483 N N . ARG B 1 287 ? -30.875 -0.021 38.383 1.00 105.32 522 ARG B N 1
ATOM 4484 C CA . ARG B 1 287 ? -29.950 0.926 39.006 1.00 104.92 522 ARG B CA 1
ATOM 4485 C C . ARG B 1 287 ? -28.490 0.570 38.720 1.00 102.91 522 ARG B C 1
ATOM 4486 O O . ARG B 1 287 ? -27.666 1.455 38.484 1.00 103.21 522 ARG B O 1
ATOM 4494 N N . ASN B 1 288 ? -28.181 -0.725 38.717 1.00 100.00 523 ASN B N 1
ATOM 4495 C CA . ASN B 1 288 ? -26.823 -1.186 38.441 1.00 96.36 523 ASN B CA 1
ATOM 4496 C C . ASN B 1 288 ? -26.487 -0.965 36.982 1.00 94.34 523 ASN B C 1
ATOM 4497 O O . ASN B 1 288 ? -25.456 -0.375 36.664 1.00 95.01 523 ASN B O 1
ATOM 4502 N N . THR B 1 289 ? -27.377 -1.409 36.098 1.00 91.43 524 THR B N 1
ATOM 4503 C CA . THR B 1 289 ? -27.166 -1.254 34.667 1.00 87.76 524 THR B CA 1
ATOM 4504 C C . THR B 1 289 ? -27.020 0.225 34.280 1.00 86.24 524 THR B C 1
ATOM 4505 O O . THR B 1 289 ? -26.418 0.542 33.268 1.00 85.95 524 THR B O 1
ATOM 4509 N N . ARG B 1 290 ? -27.537 1.129 35.107 1.00 84.81 525 ARG B N 1
ATOM 4510 C CA . ARG B 1 290 ? -27.419 2.559 34.834 1.00 84.32 525 ARG B CA 1
ATOM 4511 C C . ARG B 1 290 ? -26.084 3.083 35.321 1.00 82.26 525 ARG B C 1
ATOM 4512 O O . ARG B 1 290 ? -25.618 4.124 34.862 1.00 82.24 525 ARG B O 1
ATOM 4520 N N . ILE B 1 291 ? -25.525 2.408 36.320 1.00 79.99 526 ILE B N 1
ATOM 4521 C CA . ILE B 1 291 ? -24.243 2.790 36.902 1.00 77.59 526 ILE B CA 1
ATOM 4522 C C . ILE B 1 291 ? -23.116 2.457 35.928 1.00 75.33 526 ILE B C 1
ATOM 4523 O O . ILE B 1 291 ? -22.202 3.259 35.725 1.00 74.68 526 ILE B O 1
ATOM 4528 N N . LYS B 1 292 ? -23.214 1.296 35.292 1.00 72.97 527 LYS B N 1
ATOM 4529 C CA . LYS B 1 292 ? -22.215 0.878 34.321 1.00 72.78 527 LYS B CA 1
ATOM 4530 C C . LYS B 1 292 ? -22.027 1.976 33.272 1.00 73.22 527 LYS B C 1
ATOM 4531 O O . LYS B 1 292 ? -20.907 2.256 32.852 1.00 73.35 527 LYS B O 1
ATOM 4537 N N . GLU B 1 293 ? -23.121 2.634 32.900 1.00 73.50 528 GLU B N 1
ATOM 4538 C CA . GLU B 1 293 ? -23.069 3.715 31.930 1.00 73.57 528 GLU B CA 1
ATOM 4539 C C . GLU B 1 293 ? -22.330 4.924 32.460 1.00 73.03 528 GLU B C 1
ATOM 4540 O O . GLU B 1 293 ? -21.508 5.487 31.759 1.00 74.47 528 GLU B O 1
ATOM 4546 N N . ASP B 1 294 ? -22.646 5.353 33.679 1.00 72.23 529 ASP B N 1
ATOM 4547 C CA . ASP B 1 294 ? -21.983 6.518 34.277 1.00 71.32 529 ASP B CA 1
ATOM 4548 C C . ASP B 1 294 ? -20.471 6.316 34.234 1.00 69.02 529 ASP B C 1
ATOM 4549 O O . ASP B 1 294 ? -19.709 7.249 33.986 1.00 67.35 529 ASP B O 1
ATOM 4554 N N . ILE B 1 295 ? -20.065 5.071 34.473 1.00 67.49 530 ILE B N 1
ATOM 4555 C CA . ILE B 1 295 ? -18.665 4.658 34.465 1.00 65.23 530 ILE B CA 1
ATOM 4556 C C . ILE B 1 295 ? -18.125 4.724 33.045 1.00 63.45 530 ILE B C 1
ATOM 4557 O O . ILE B 1 295 ? -17.185 5.458 32.755 1.00 63.61 530 ILE B O 1
ATOM 4562 N N . VAL B 1 296 ? -18.741 3.953 32.161 1.00 61.31 531 VAL B N 1
ATOM 4563 C CA . VAL B 1 296 ? -18.328 3.903 30.773 1.00 59.89 531 VAL B CA 1
ATOM 4564 C C . VAL B 1 296 ? -18.499 5.255 30.044 1.00 60.62 531 VAL B C 1
ATOM 4565 O O . VAL B 1 296 ? -17.889 5.488 29.005 1.00 61.33 531 VAL B O 1
ATOM 4569 N N . LYS B 1 297 ? -19.279 6.166 30.623 1.00 61.28 532 LYS B N 1
ATOM 4570 C CA . LYS B 1 297 ? -19.480 7.491 30.035 1.00 61.05 532 LYS B CA 1
ATOM 4571 C C . LYS B 1 297 ? -18.350 8.374 30.552 1.00 60.70 532 LYS B C 1
ATOM 4572 O O . LYS B 1 297 ? -17.940 9.332 29.886 1.00 60.46 532 LYS B O 1
ATOM 4578 N N . ARG B 1 298 ? -17.865 8.039 31.749 1.00 59.90 533 ARG B N 1
ATOM 4579 C CA . ARG B 1 298 ? -16.770 8.750 32.411 1.00 60.01 533 ARG B CA 1
ATOM 4580 C C . ARG B 1 298 ? -15.452 8.437 31.710 1.00 59.16 533 ARG B C 1
ATOM 4581 O O . ARG B 1 298 ? -14.501 9.232 31.736 1.00 58.94 533 ARG B O 1
ATOM 4589 N N . LEU B 1 299 ? -15.400 7.244 31.125 1.00 57.31 534 LEU B N 1
ATOM 4590 C CA . LEU B 1 299 ? -14.238 6.774 30.386 1.00 55.83 534 LEU B CA 1
ATOM 4591 C C . LEU B 1 299 ? -14.199 7.381 28.983 1.00 55.10 534 LEU B C 1
ATOM 4592 O O . LEU B 1 299 ? -13.173 7.343 28.311 1.00 55.30 534 LEU B O 1
ATOM 4597 N N . ALA B 1 300 ? -15.331 7.927 28.545 1.00 53.67 535 ALA B N 1
ATOM 4598 C CA . ALA B 1 300 ? -15.454 8.538 27.223 1.00 51.53 535 ALA B CA 1
ATOM 4599 C C . ALA B 1 300 ? -15.020 10.002 27.223 1.00 51.09 535 ALA B C 1
ATOM 4600 O O . ALA B 1 300 ? -14.781 10.582 26.157 1.00 48.34 535 ALA B O 1
ATOM 4602 N N . GLU B 1 301 ? -14.954 10.586 28.423 1.00 52.06 536 GLU B N 1
ATOM 4603 C CA . GLU B 1 301 ? -14.569 11.985 28.631 1.00 53.07 536 GLU B CA 1
ATOM 4604 C C . GLU B 1 301 ? -13.148 12.221 28.163 1.00 52.43 536 GLU B C 1
ATOM 4605 O O . GLU B 1 301 ? -12.292 11.346 28.316 1.00 53.89 536 GLU B O 1
ATOM 4611 N N . THR B 1 302 ? -12.902 13.365 27.535 1.00 51.05 537 THR B N 1
ATOM 4612 C CA . THR B 1 302 ? -11.554 13.669 27.065 1.00 50.65 537 THR B CA 1
ATOM 4613 C C . THR B 1 302 ? -10.719 14.131 28.246 1.00 48.41 537 THR B C 1
ATOM 4614 O O . THR B 1 302 ? -11.204 14.898 29.048 1.00 47.65 537 THR B O 1
ATOM 4618 N N . VAL B 1 303 ? -9.506 13.601 28.397 1.00 48.51 538 VAL B N 1
ATOM 4619 C CA . VAL B 1 303 ? -8.648 14.010 29.507 1.00 50.79 538 VAL B CA 1
ATOM 4620 C C . VAL B 1 303 ? -7.793 15.233 29.154 1.00 54.09 538 VAL B C 1
ATOM 4621 O O . VAL B 1 303 ? -7.403 15.430 27.995 1.00 54.16 538 VAL B O 1
ATOM 4625 N N . SER B 1 304 ? -7.534 16.066 30.158 1.00 57.11 539 SER B N 1
ATOM 4626 C CA . SER B 1 304 ? -6.750 17.269 29.952 1.00 61.38 539 SER B CA 1
ATOM 4627 C C . SER B 1 304 ? -5.267 17.014 30.111 1.00 65.53 539 SER B C 1
ATOM 4628 O O . SER B 1 304 ? -4.838 16.322 31.029 1.00 64.90 539 SER B O 1
ATOM 4631 N N . ARG B 1 305 ? -4.491 17.564 29.186 1.00 71.97 540 ARG B N 1
ATOM 4632 C CA . ARG B 1 305 ? -3.040 17.444 29.226 1.00 78.16 540 ARG B CA 1
ATOM 4633 C C . ARG B 1 305 ? -2.497 18.845 28.954 1.00 83.49 540 ARG B C 1
ATOM 4634 O O . ARG B 1 305 ? -2.165 19.196 27.812 1.00 83.22 540 ARG B O 1
ATOM 4642 N N . PRO B 1 306 ? -2.478 19.691 30.005 1.00 88.63 541 PRO B N 1
ATOM 4643 C CA . PRO B 1 306 ? -1.993 21.074 29.939 1.00 93.04 541 PRO B CA 1
ATOM 4644 C C . PRO B 1 306 ? -0.475 21.145 29.753 1.00 96.97 541 PRO B C 1
ATOM 4645 O O . PRO B 1 306 ? 0.197 20.119 29.579 1.00 97.45 541 PRO B O 1
ATOM 4649 N N . SER B 1 307 ? 0.058 22.363 29.786 1.00 101.21 542 SER B N 1
ATOM 4650 C CA . SER B 1 307 ? 1.495 22.581 29.640 1.00 105.35 542 SER B CA 1
ATOM 4651 C C . SER B 1 307 ? 2.022 23.920 30.193 1.00 107.92 542 SER B C 1
ATOM 4652 O O . SER B 1 307 ? 1.718 25.005 29.675 1.00 108.15 542 SER B O 1
ATOM 4655 N N . GLU B 1 308 ? 2.782 23.807 31.286 1.00 110.56 543 GLU B N 1
ATOM 4656 C CA . GLU B 1 308 ? 3.435 24.934 31.964 1.00 112.77 543 GLU B CA 1
ATOM 4657 C C . GLU B 1 308 ? 4.790 25.120 31.254 1.00 113.77 543 GLU B C 1
ATOM 4658 O O . GLU B 1 308 ? 5.784 25.574 31.835 1.00 113.64 543 GLU B O 1
ATOM 4664 N N . THR B 1 309 ? 4.792 24.727 29.983 1.00 114.64 544 THR B N 1
ATOM 4665 C CA . THR B 1 309 ? 5.943 24.771 29.090 1.00 114.82 544 THR B CA 1
ATOM 4666 C C . THR B 1 309 ? 5.477 25.486 27.812 1.00 115.37 544 THR B C 1
ATOM 4667 O O . THR B 1 309 ? 4.302 25.391 27.445 1.00 115.51 544 THR B O 1
ATOM 4671 N N . VAL B 1 310 ? 6.371 26.223 27.148 1.00 115.50 545 VAL B N 1
ATOM 4672 C CA . VAL B 1 310 ? 5.964 26.940 25.934 1.00 115.58 545 VAL B CA 1
ATOM 4673 C C . VAL B 1 310 ? 6.941 26.993 24.751 1.00 115.42 545 VAL B C 1
ATOM 4674 O O . VAL B 1 310 ? 7.692 26.049 24.497 1.00 115.31 545 VAL B O 1
ATOM 4678 N N . LYS B 1 311 ? 6.886 28.127 24.045 1.00 115.26 546 LYS B N 1
ATOM 4679 C CA . LYS B 1 311 ? 7.667 28.468 22.849 1.00 114.64 546 LYS B CA 1
ATOM 4680 C C . LYS B 1 311 ? 9.119 28.041 22.693 1.00 113.83 546 LYS B C 1
ATOM 4681 O O . LYS B 1 311 ? 9.410 27.018 22.071 1.00 113.38 546 LYS B O 1
ATOM 4687 N N . GLN B 1 312 ? 10.025 28.895 23.168 1.00 112.73 547 GLN B N 1
ATOM 4688 C CA . GLN B 1 312 ? 11.453 28.647 23.050 1.00 111.61 547 GLN B CA 1
ATOM 4689 C C . GLN B 1 312 ? 11.995 27.552 23.954 1.00 111.64 547 GLN B C 1
ATOM 4690 O O . GLN B 1 312 ? 13.125 27.103 23.764 1.00 112.14 547 GLN B O 1
ATOM 4696 N N . GLU B 1 313 ? 11.210 27.118 24.937 1.00 111.29 548 GLU B N 1
ATOM 4697 C CA . GLU B 1 313 ? 11.673 26.046 25.807 1.00 111.06 548 GLU B CA 1
ATOM 4698 C C . GLU B 1 313 ? 11.917 24.799 24.964 1.00 109.69 548 GLU B C 1
ATOM 4699 O O . GLU B 1 313 ? 12.834 24.030 25.236 1.00 110.27 548 GLU B O 1
ATOM 4705 N N . VAL B 1 314 ? 11.103 24.612 23.932 1.00 107.70 549 VAL B N 1
ATOM 4706 C CA . VAL B 1 314 ? 11.242 23.461 23.057 1.00 106.30 549 VAL B CA 1
ATOM 4707 C C . VAL B 1 314 ? 12.576 23.502 22.273 1.00 105.52 549 VAL B C 1
ATOM 4708 O O . VAL B 1 314 ? 13.160 22.453 21.973 1.00 106.01 549 VAL B O 1
ATOM 4712 N N . SER B 1 315 ? 13.082 24.708 21.999 1.00 103.94 550 SER B N 1
ATOM 4713 C CA . SER B 1 315 ? 14.346 24.866 21.270 1.00 102.49 550 SER B CA 1
ATOM 4714 C C . SER B 1 315 ? 15.555 24.971 22.207 1.00 101.40 550 SER B C 1
ATOM 4715 O O . SER B 1 315 ? 16.706 24.940 21.762 1.00 101.88 550 SER B O 1
ATOM 4718 N N . ARG B 1 316 ? 15.287 25.139 23.497 1.00 99.83 551 ARG B N 1
ATOM 4719 C CA . ARG B 1 316 ? 16.337 25.222 24.508 1.00 97.77 551 ARG B CA 1
ATOM 4720 C C . ARG B 1 316 ? 16.910 23.819 24.673 1.00 96.61 551 ARG B C 1
ATOM 4721 O O . ARG B 1 316 ? 18.014 23.638 25.177 1.00 96.37 551 ARG B O 1
ATOM 4729 N N . ARG B 1 317 ? 16.152 22.830 24.213 1.00 95.46 552 ARG B N 1
ATOM 4730 C CA . ARG B 1 317 ? 16.542 21.437 24.337 1.00 93.94 552 ARG B CA 1
ATOM 4731 C C . ARG B 1 317 ? 17.149 20.789 23.090 1.00 92.21 552 ARG B C 1
ATOM 4732 O O . ARG B 1 317 ? 17.307 19.568 23.053 1.00 92.56 552 ARG B O 1
ATOM 4740 N N . CYS B 1 318 ? 17.489 21.592 22.079 1.00 88.90 553 CYS B N 1
ATOM 4741 C CA . CYS B 1 318 ? 18.095 21.064 20.855 1.00 85.45 553 CYS B CA 1
ATOM 4742 C C . CYS B 1 318 ? 19.301 20.206 21.221 1.00 81.83 553 CYS B C 1
ATOM 4743 O O . CYS B 1 318 ? 19.343 19.021 20.893 1.00 81.51 553 CYS B O 1
ATOM 4746 N N . GLN B 1 319 ? 20.222 20.777 21.996 1.00 77.96 554 GLN B N 1
ATOM 4747 C CA . GLN B 1 319 ? 21.439 20.076 22.401 1.00 73.55 554 GLN B CA 1
ATOM 4748 C C . GLN B 1 319 ? 21.131 18.847 23.237 1.00 71.63 554 GLN B C 1
ATOM 4749 O O . GLN B 1 319 ? 21.736 17.795 23.040 1.00 71.81 554 GLN B O 1
ATOM 4755 N N . ALA B 1 320 ? 20.159 18.976 24.135 1.00 69.29 555 ALA B N 1
ATOM 4756 C CA . ALA B 1 320 ? 19.770 17.889 25.025 1.00 66.33 555 ALA B CA 1
ATOM 4757 C C . ALA B 1 320 ? 19.166 16.684 24.308 1.00 65.28 555 ALA B C 1
ATOM 4758 O O . ALA B 1 320 ? 19.598 15.548 24.515 1.00 64.99 555 ALA B O 1
ATOM 4760 N N . LEU B 1 321 ? 18.162 16.947 23.474 1.00 63.76 556 LEU B N 1
ATOM 4761 C CA . LEU B 1 321 ? 17.462 15.915 22.715 1.00 61.98 556 LEU B CA 1
ATOM 4762 C C . LEU B 1 321 ? 18.251 15.377 21.527 1.00 60.59 556 LEU B C 1
ATOM 4763 O O . LEU B 1 321 ? 18.006 14.272 21.065 1.00 60.37 556 LEU B O 1
ATOM 4768 N N . ALA B 1 322 ? 19.168 16.174 21.003 1.00 60.04 557 ALA B N 1
ATOM 4769 C CA . ALA B 1 322 ? 19.975 15.726 19.889 1.00 60.33 557 ALA B CA 1
ATOM 4770 C C . ALA B 1 322 ? 20.970 14.691 20.408 1.00 60.91 557 ALA B C 1
ATOM 4771 O O . ALA B 1 322 ? 21.198 13.668 19.767 1.00 62.30 557 ALA B O 1
ATOM 4773 N N . SER B 1 323 ? 21.541 14.945 21.583 1.00 60.93 558 SER B N 1
ATOM 4774 C CA . SER B 1 323 ? 22.503 14.022 22.179 1.00 60.40 558 SER B CA 1
ATOM 4775 C C . SER B 1 323 ? 21.799 12.730 22.585 1.00 59.61 558 SER B C 1
ATOM 4776 O O . SER B 1 323 ? 22.343 11.638 22.431 1.00 59.43 558 SER B O 1
ATOM 4779 N N . PHE B 1 324 ? 20.567 12.862 23.064 1.00 59.50 559 PHE B N 1
ATOM 4780 C CA . PHE B 1 324 ? 19.760 11.710 23.462 1.00 60.47 559 PHE B CA 1
ATOM 4781 C C . PHE B 1 324 ? 19.549 10.814 22.251 1.00 61.78 559 PHE B C 1
ATOM 4782 O O . PHE B 1 324 ? 19.697 9.596 22.326 1.00 61.39 559 PHE B O 1
ATOM 4790 N N . MET B 1 325 ? 19.177 11.452 21.147 1.00 64.45 560 MET B N 1
ATOM 4791 C CA . MET B 1 325 ? 18.918 10.794 19.874 1.00 66.53 560 MET B CA 1
ATOM 4792 C C . MET B 1 325 ? 20.189 10.304 19.192 1.00 67.57 560 MET B C 1
ATOM 4793 O O . MET B 1 325 ? 20.145 9.573 18.209 1.00 66.29 560 MET B O 1
ATOM 4798 N N . GLU B 1 326 ? 21.322 10.735 19.715 1.00 70.62 561 GLU B N 1
ATOM 4799 C CA . GLU B 1 326 ? 22.597 10.323 19.182 1.00 74.83 561 GLU B CA 1
ATOM 4800 C C . GLU B 1 326 ? 22.839 8.924 19.735 1.00 77.32 561 GLU B C 1
ATOM 4801 O O . GLU B 1 326 ? 23.025 7.980 18.980 1.00 78.17 561 GLU B O 1
ATOM 4807 N N . THR B 1 327 ? 22.782 8.782 21.057 1.00 79.65 562 THR B N 1
ATOM 4808 C CA . THR B 1 327 ? 22.999 7.482 21.687 1.00 82.46 562 THR B CA 1
ATOM 4809 C C . THR B 1 327 ? 21.951 6.449 21.293 1.00 83.87 562 THR B C 1
ATOM 4810 O O . THR B 1 327 ? 22.220 5.248 21.287 1.00 84.47 562 THR B O 1
ATOM 4814 N N . LEU B 1 328 ? 20.760 6.925 20.957 1.00 85.11 563 LEU B N 1
ATOM 4815 C CA . LEU B 1 328 ? 19.661 6.068 20.538 1.00 86.22 563 LEU B CA 1
ATOM 4816 C C . LEU B 1 328 ? 19.958 5.572 19.109 1.00 87.42 563 LEU B C 1
ATOM 4817 O O . LEU B 1 328 ? 19.262 4.699 18.576 1.00 87.30 563 LEU B O 1
ATOM 4822 N N . MET B 1 329 ? 21.036 6.104 18.530 1.00 88.35 564 MET B N 1
ATOM 4823 C CA . MET B 1 329 ? 21.450 5.781 17.167 1.00 89.59 564 MET B CA 1
ATOM 4824 C C . MET B 1 329 ? 22.517 4.720 17.072 1.00 88.99 564 MET B C 1
ATOM 4825 O O . MET B 1 329 ? 22.482 3.900 16.161 1.00 89.62 564 MET B O 1
ATOM 4830 N N . ASP B 1 330 ? 23.519 4.782 17.944 1.00 88.16 565 ASP B N 1
ATOM 4831 C CA . ASP B 1 330 ? 24.570 3.762 17.920 1.00 87.68 565 ASP B CA 1
ATOM 4832 C C . ASP B 1 330 ? 24.045 2.392 18.372 1.00 86.03 565 ASP B C 1
ATOM 4833 O O . ASP B 1 330 ? 24.800 1.420 18.426 1.00 85.93 565 ASP B O 1
ATOM 4838 N N . GLU B 1 331 ? 22.744 2.335 18.673 1.00 82.87 566 GLU B N 1
ATOM 4839 C CA . GLU B 1 331 ? 22.069 1.109 19.087 1.00 79.51 566 GLU B CA 1
ATOM 4840 C C . GLU B 1 331 ? 21.343 0.493 17.880 1.00 77.89 566 GLU B C 1
ATOM 4841 O O . GLU B 1 331 ? 21.862 0.627 16.740 1.00 75.51 566 GLU B O 1
ATOM 4847 N N . LYS C 1 1 ? 38.686 61.768 -9.545 1.00 104.07 236 LYS C N 1
ATOM 4848 C CA . LYS C 1 1 ? 37.614 61.838 -8.560 1.00 103.29 236 LYS C CA 1
ATOM 4849 C C . LYS C 1 1 ? 36.230 61.571 -9.175 1.00 102.10 236 LYS C C 1
ATOM 4850 O O . LYS C 1 1 ? 36.104 61.310 -10.380 1.00 101.45 236 LYS C O 1
ATOM 4856 N N . GLU C 1 2 ? 35.200 61.673 -8.332 1.00 100.23 237 GLU C N 1
ATOM 4857 C CA . GLU C 1 2 ? 33.805 61.454 -8.722 1.00 97.25 237 GLU C CA 1
ATOM 4858 C C . GLU C 1 2 ? 32.886 62.106 -7.690 1.00 93.17 237 GLU C C 1
ATOM 4859 O O . GLU C 1 2 ? 32.994 61.812 -6.495 1.00 92.90 237 GLU C O 1
ATOM 4865 N N . ASP C 1 3 ? 31.996 62.984 -8.164 1.00 88.02 238 ASP C N 1
ATOM 4866 C CA . ASP C 1 3 ? 31.041 63.698 -7.310 1.00 83.47 238 ASP C CA 1
ATOM 4867 C C . ASP C 1 3 ? 30.600 62.867 -6.113 1.00 78.80 238 ASP C C 1
ATOM 4868 O O . ASP C 1 3 ? 30.324 61.674 -6.247 1.00 77.96 238 ASP C O 1
ATOM 4873 N N . SER C 1 4 ? 30.603 63.496 -4.939 1.00 72.67 239 SER C N 1
ATOM 4874 C CA . SER C 1 4 ? 30.218 62.844 -3.690 1.00 66.17 239 SER C CA 1
ATOM 4875 C C . SER C 1 4 ? 30.223 63.867 -2.579 1.00 61.96 239 SER C C 1
ATOM 4876 O O . SER C 1 4 ? 30.725 64.968 -2.760 1.00 61.61 239 SER C O 1
ATOM 4879 N N . PHE C 1 5 ? 29.672 63.498 -1.428 1.00 58.13 240 PHE C N 1
ATOM 4880 C CA . PHE C 1 5 ? 29.654 64.386 -0.270 1.00 55.82 240 PHE C CA 1
ATOM 4881 C C . PHE C 1 5 ? 29.790 63.532 0.972 1.00 53.94 240 PHE C C 1
ATOM 4882 O O . PHE C 1 5 ? 29.400 62.374 0.968 1.00 55.11 240 PHE C O 1
ATOM 4890 N N . CYS C 1 6 ? 30.356 64.082 2.033 1.00 52.87 241 CYS C N 1
ATOM 4891 C CA . CYS C 1 6 ? 30.480 63.314 3.267 1.00 53.47 241 CYS C CA 1
ATOM 4892 C C . CYS C 1 6 ? 29.911 64.131 4.409 1.00 52.20 241 CYS C C 1
ATOM 4893 O O . CYS C 1 6 ? 29.732 65.344 4.300 1.00 52.75 241 CYS C O 1
ATOM 4896 N N . CYS C 1 7 ? 29.603 63.452 5.500 1.00 50.19 242 CYS C N 1
ATOM 4897 C CA . CYS C 1 7 ? 29.062 64.111 6.660 1.00 47.32 242 CYS C CA 1
ATOM 4898 C C . CYS C 1 7 ? 29.579 63.373 7.861 1.00 44.67 242 CYS C C 1
ATOM 4899 O O . CYS C 1 7 ? 30.233 62.350 7.733 1.00 44.74 242 CYS C O 1
ATOM 4902 N N . VAL C 1 8 ? 29.299 63.907 9.034 1.00 43.03 243 VAL C N 1
ATOM 4903 C CA . VAL C 1 8 ? 29.773 63.312 10.264 1.00 42.12 243 VAL C CA 1
ATOM 4904 C C . VAL C 1 8 ? 28.591 63.243 11.220 1.00 43.23 243 VAL C C 1
ATOM 4905 O O . VAL C 1 8 ? 28.085 64.264 11.674 1.00 44.35 243 VAL C O 1
ATOM 4909 N N . ILE C 1 9 ? 28.126 62.033 11.493 1.00 43.57 244 ILE C N 1
ATOM 4910 C CA . ILE C 1 9 ? 26.997 61.847 12.394 1.00 45.22 244 ILE C CA 1
ATOM 4911 C C . ILE C 1 9 ? 27.508 61.535 13.805 1.00 46.56 244 ILE C C 1
ATOM 4912 O O . ILE C 1 9 ? 28.592 60.970 13.967 1.00 48.37 244 ILE C O 1
ATOM 4917 N N . SER C 1 10 ? 26.733 61.893 14.820 1.00 45.62 245 SER C N 1
ATOM 4918 C CA . SER C 1 10 ? 27.102 61.587 16.194 1.00 47.49 245 SER C CA 1
ATOM 4919 C C . SER C 1 10 ? 26.439 60.259 16.600 1.00 48.98 245 SER C C 1
ATOM 4920 O O . SER C 1 10 ? 25.282 60.020 16.276 1.00 50.71 245 SER C O 1
ATOM 4923 N N . MET C 1 11 ? 27.153 59.374 17.282 1.00 49.55 246 MET C N 1
ATOM 4924 C CA . MET C 1 11 ? 26.504 58.133 17.664 1.00 51.40 246 MET C CA 1
ATOM 4925 C C . MET C 1 11 ? 25.788 58.253 18.992 1.00 53.70 246 MET C C 1
ATOM 4926 O O . MET C 1 11 ? 25.270 57.268 19.519 1.00 55.05 246 MET C O 1
ATOM 4931 N N . HIS C 1 12 ? 25.753 59.469 19.527 1.00 55.87 247 HIS C N 1
ATOM 4932 C CA . HIS C 1 12 ? 25.066 59.741 20.786 1.00 58.45 247 HIS C CA 1
ATOM 4933 C C . HIS C 1 12 ? 23.575 59.918 20.502 1.00 59.60 247 HIS C C 1
ATOM 4934 O O . HIS C 1 12 ? 22.734 59.230 21.086 1.00 60.44 247 HIS C O 1
ATOM 4941 N N . ASP C 1 13 ? 23.266 60.833 19.581 1.00 59.52 248 ASP C N 1
ATOM 4942 C CA . ASP C 1 13 ? 21.889 61.137 19.211 1.00 58.43 248 ASP C CA 1
ATOM 4943 C C . ASP C 1 13 ? 21.583 61.079 17.696 1.00 58.53 248 ASP C C 1
ATOM 4944 O O . ASP C 1 13 ? 20.472 61.402 17.252 1.00 59.31 248 ASP C O 1
ATOM 4949 N N . GLY C 1 14 ? 22.576 60.688 16.906 1.00 56.63 249 GLY C N 1
ATOM 4950 C CA . GLY C 1 14 ? 22.379 60.537 15.475 1.00 55.21 249 GLY C CA 1
ATOM 4951 C C . GLY C 1 14 ? 22.122 61.736 14.597 1.00 54.16 249 GLY C C 1
ATOM 4952 O O . GLY C 1 14 ? 21.695 61.578 13.451 1.00 52.23 249 GLY C O 1
ATOM 4953 N N . ILE C 1 15 ? 22.381 62.932 15.109 1.00 55.36 250 ILE C N 1
ATOM 4954 C CA . ILE C 1 15 ? 22.170 64.153 14.320 1.00 55.65 250 ILE C CA 1
ATOM 4955 C C . ILE C 1 15 ? 23.445 64.449 13.539 1.00 54.54 250 ILE C C 1
ATOM 4956 O O . ILE C 1 15 ? 24.532 64.077 13.984 1.00 54.41 250 ILE C O 1
ATOM 4961 N N . VAL C 1 16 ? 23.330 65.025 12.345 1.00 54.17 251 VAL C N 1
ATOM 4962 C CA . VAL C 1 16 ? 24.545 65.348 11.597 1.00 54.62 251 VAL C CA 1
ATOM 4963 C C . VAL C 1 16 ? 25.225 66.597 12.171 1.00 54.60 251 VAL C C 1
ATOM 4964 O O . VAL C 1 16 ? 24.572 67.577 12.530 1.00 53.20 251 VAL C O 1
ATOM 4968 N N . LEU C 1 17 ? 26.542 66.487 12.334 1.00 55.11 252 LEU C N 1
ATOM 4969 C CA . LEU C 1 17 ? 27.383 67.525 12.909 1.00 55.78 252 LEU C CA 1
ATOM 4970 C C . LEU C 1 17 ? 28.055 68.413 11.880 1.00 57.30 252 LEU C C 1
ATOM 4971 O O . LEU C 1 17 ? 28.074 69.637 12.022 1.00 58.19 252 LEU C O 1
ATOM 4976 N N . TYR C 1 18 ? 28.610 67.788 10.849 1.00 57.91 253 TYR C N 1
ATOM 4977 C CA . TYR C 1 18 ? 29.318 68.504 9.808 1.00 59.24 253 TYR C CA 1
ATOM 4978 C C . TYR C 1 18 ? 28.948 67.865 8.480 1.00 58.33 253 TYR C C 1
ATOM 4979 O O . TYR C 1 18 ? 28.403 66.767 8.463 1.00 57.21 253 TYR C O 1
ATOM 4988 N N . THR C 1 19 ? 29.254 68.563 7.383 1.00 58.88 254 THR C N 1
ATOM 4989 C CA . THR C 1 19 ? 28.963 68.123 6.010 1.00 59.97 254 THR C CA 1
ATOM 4990 C C . THR C 1 19 ? 29.948 68.772 5.036 1.00 61.68 254 THR C C 1
ATOM 4991 O O . THR C 1 19 ? 30.504 69.823 5.342 1.00 64.18 254 THR C O 1
ATOM 4995 N N . THR C 1 20 ? 30.172 68.172 3.868 1.00 62.53 255 THR C N 1
ATOM 4996 C CA . THR C 1 20 ? 31.058 68.810 2.896 1.00 65.43 255 THR C CA 1
ATOM 4997 C C . THR C 1 20 ? 30.173 69.741 2.084 1.00 69.19 255 THR C C 1
ATOM 4998 O O . THR C 1 20 ? 28.971 69.506 1.957 1.00 69.99 255 THR C O 1
ATOM 5002 N N . PRO C 1 21 ? 30.745 70.828 1.542 1.00 72.74 256 PRO C N 1
ATOM 5003 C CA . PRO C 1 21 ? 29.978 71.797 0.743 1.00 74.13 256 PRO C CA 1
ATOM 5004 C C . PRO C 1 21 ? 29.348 71.211 -0.531 1.00 75.57 256 PRO C C 1
ATOM 5005 O O . PRO C 1 21 ? 28.349 71.734 -1.039 1.00 75.95 256 PRO C O 1
ATOM 5009 N N . SER C 1 22 ? 29.932 70.123 -1.033 1.00 76.08 257 SER C N 1
ATOM 5010 C CA . SER C 1 22 ? 29.454 69.457 -2.243 1.00 75.83 257 SER C CA 1
ATOM 5011 C C . SER C 1 22 ? 28.069 68.830 -2.064 1.00 76.75 257 SER C C 1
ATOM 5012 O O . SER C 1 22 ? 27.422 68.447 -3.038 1.00 76.18 257 SER C O 1
ATOM 5015 N N . ILE C 1 23 ? 27.618 68.739 -0.817 1.00 77.89 258 ILE C N 1
ATOM 5016 C CA . ILE C 1 23 ? 26.314 68.162 -0.494 1.00 79.22 258 ILE C CA 1
ATOM 5017 C C . ILE C 1 23 ? 25.221 68.861 -1.306 1.00 79.92 258 ILE C C 1
ATOM 5018 O O . ILE C 1 23 ? 24.182 68.275 -1.606 1.00 80.16 258 ILE C O 1
ATOM 5023 N N . THR C 1 24 ? 25.494 70.105 -1.688 1.00 80.83 259 THR C N 1
ATOM 5024 C CA . THR C 1 24 ? 24.566 70.911 -2.468 1.00 80.95 259 THR C CA 1
ATOM 5025 C C . THR C 1 24 ? 24.616 70.461 -3.925 1.00 81.37 259 THR C C 1
ATOM 5026 O O . THR C 1 24 ? 23.597 70.098 -4.514 1.00 81.53 259 THR C O 1
ATOM 5030 N N . ASP C 1 25 ? 25.815 70.462 -4.495 1.00 81.79 260 ASP C N 1
ATOM 5031 C CA . ASP C 1 25 ? 25.995 70.058 -5.882 1.00 81.95 260 ASP C CA 1
ATOM 5032 C C . ASP C 1 25 ? 25.475 68.643 -6.084 1.00 79.90 260 ASP C C 1
ATOM 5033 O O . ASP C 1 25 ? 24.963 68.315 -7.151 1.00 79.96 260 ASP C O 1
ATOM 5038 N N . VAL C 1 26 ? 25.562 67.830 -5.033 1.00 77.38 261 VAL C N 1
ATOM 5039 C CA . VAL C 1 26 ? 25.151 66.434 -5.101 1.00 75.68 261 VAL C CA 1
ATOM 5040 C C . VAL C 1 26 ? 23.679 66.160 -4.813 1.00 74.66 261 VAL C C 1
ATOM 5041 O O . VAL C 1 26 ? 22.989 65.552 -5.635 1.00 73.94 261 VAL C O 1
ATOM 5045 N N . LEU C 1 27 ? 23.195 66.596 -3.656 1.00 74.12 262 LEU C N 1
ATOM 5046 C CA . LEU C 1 27 ? 21.799 66.363 -3.299 1.00 74.57 262 LEU C CA 1
ATOM 5047 C C . LEU C 1 27 ? 20.922 67.608 -3.274 1.00 75.97 262 LEU C C 1
ATOM 5048 O O . LEU C 1 27 ? 19.756 67.548 -2.860 1.00 76.05 262 LEU C O 1
ATOM 5053 N N . GLY C 1 28 ? 21.482 68.737 -3.704 1.00 76.90 263 GLY C N 1
ATOM 5054 C CA . GLY C 1 28 ? 20.728 69.982 -3.733 1.00 77.81 263 GLY C CA 1
ATOM 5055 C C . GLY C 1 28 ? 20.439 70.641 -2.393 1.00 78.37 263 GLY C C 1
ATOM 5056 O O . GLY C 1 28 ? 19.852 71.724 -2.348 1.00 78.38 263 GLY C O 1
ATOM 5057 N N . TYR C 1 29 ? 20.821 69.986 -1.302 1.00 78.45 264 TYR C N 1
ATOM 5058 C CA . TYR C 1 29 ? 20.608 70.530 0.031 1.00 79.16 264 TYR C CA 1
ATOM 5059 C C . TYR C 1 29 ? 21.524 71.715 0.333 1.00 80.64 264 TYR C C 1
ATOM 5060 O O . TYR C 1 29 ? 22.733 71.647 0.116 1.00 80.54 264 TYR C O 1
ATOM 5069 N N . PRO C 1 30 ? 20.948 72.832 0.805 1.00 82.33 265 PRO C N 1
ATOM 5070 C CA . PRO C 1 30 ? 21.711 74.035 1.145 1.00 83.34 265 PRO C CA 1
ATOM 5071 C C . PRO C 1 30 ? 22.810 73.713 2.157 1.00 84.08 265 PRO C C 1
ATOM 5072 O O . PRO C 1 30 ? 22.552 73.086 3.183 1.00 82.99 265 PRO C O 1
ATOM 5076 N N . ARG C 1 31 ? 24.031 74.128 1.820 1.00 86.17 266 ARG C N 1
ATOM 5077 C CA . ARG C 1 31 ? 25.253 73.932 2.614 1.00 87.86 266 ARG C CA 1
ATOM 5078 C C . ARG C 1 31 ? 25.148 73.367 4.036 1.00 87.59 266 ARG C C 1
ATOM 5079 O O . ARG C 1 31 ? 25.838 72.397 4.370 1.00 87.87 266 ARG C O 1
ATOM 5087 N N . ASP C 1 32 ? 24.340 73.986 4.887 1.00 86.83 267 ASP C N 1
ATOM 5088 C CA . ASP C 1 32 ? 24.200 73.486 6.252 1.00 87.22 267 ASP C CA 1
ATOM 5089 C C . ASP C 1 32 ? 22.756 73.290 6.679 1.00 85.86 267 ASP C C 1
ATOM 5090 O O . ASP C 1 32 ? 22.371 73.567 7.815 1.00 84.43 267 ASP C O 1
ATOM 5095 N N . MET C 1 33 ? 21.963 72.780 5.749 1.00 85.13 268 MET C N 1
ATOM 5096 C CA . MET C 1 33 ? 20.568 72.520 6.023 1.00 84.33 268 MET C CA 1
ATOM 5097 C C . MET C 1 33 ? 20.448 71.172 6.731 1.00 83.14 268 MET C C 1
ATOM 5098 O O . MET C 1 33 ? 19.444 70.902 7.390 1.00 83.73 268 MET C O 1
ATOM 5103 N N . TRP C 1 34 ? 21.484 70.339 6.592 1.00 80.87 269 TRP C N 1
ATOM 5104 C CA . TRP C 1 34 ? 21.532 69.012 7.211 1.00 77.68 269 TRP C CA 1
ATOM 5105 C C . TRP C 1 34 ? 21.929 69.033 8.682 1.00 75.69 269 TRP C C 1
ATOM 5106 O O . TRP C 1 34 ? 21.521 68.167 9.450 1.00 75.05 269 TRP C O 1
ATOM 5117 N N . LEU C 1 35 ? 22.721 70.027 9.072 1.00 73.86 270 LEU C N 1
ATOM 5118 C CA . LEU C 1 35 ? 23.182 70.154 10.449 1.00 71.31 270 LEU C CA 1
ATOM 5119 C C . LEU C 1 35 ? 22.053 70.052 11.452 1.00 69.63 270 LEU C C 1
ATOM 5120 O O . LEU C 1 35 ? 20.993 70.645 11.271 1.00 69.24 270 LEU C O 1
ATOM 5125 N N . GLY C 1 36 ? 22.278 69.257 12.492 1.00 68.43 271 GLY C N 1
ATOM 5126 C CA . GLY C 1 36 ? 21.282 69.073 13.532 1.00 65.30 271 GLY C CA 1
ATOM 5127 C C . GLY C 1 36 ? 20.103 68.183 13.184 1.00 63.63 271 GLY C C 1
ATOM 5128 O O . GLY C 1 36 ? 19.265 67.929 14.049 1.00 63.63 271 GLY C O 1
ATOM 5129 N N . ARG C 1 37 ? 20.009 67.738 11.930 1.00 61.50 272 ARG C N 1
ATOM 5130 C CA . ARG C 1 37 ? 18.908 66.866 11.520 1.00 59.65 272 ARG C CA 1
ATOM 5131 C C . ARG C 1 37 ? 19.275 65.393 11.653 1.00 57.34 272 ARG C C 1
ATOM 5132 O O . ARG C 1 37 ? 20.430 65.021 11.482 1.00 59.19 272 ARG C O 1
ATOM 5140 N N . SER C 1 38 ? 18.312 64.575 12.063 1.00 54.26 273 SER C N 1
ATOM 5141 C CA . SER C 1 38 ? 18.535 63.143 12.218 1.00 49.90 273 SER C CA 1
ATOM 5142 C C . SER C 1 38 ? 18.872 62.604 10.839 1.00 48.58 273 SER C C 1
ATOM 5143 O O . SER C 1 38 ? 18.169 62.903 9.874 1.00 48.69 273 SER C O 1
ATOM 5146 N N . PHE C 1 39 ? 19.969 61.851 10.737 1.00 46.64 274 PHE C N 1
ATOM 5147 C CA . PHE C 1 39 ? 20.425 61.312 9.455 1.00 43.20 274 PHE C CA 1
ATOM 5148 C C . PHE C 1 39 ? 19.476 60.358 8.712 1.00 44.80 274 PHE C C 1
ATOM 5149 O O . PHE C 1 39 ? 19.284 60.504 7.493 1.00 44.38 274 PHE C O 1
ATOM 5157 N N . ILE C 1 40 ? 18.877 59.404 9.434 1.00 45.58 275 ILE C N 1
ATOM 5158 C CA . ILE C 1 40 ? 17.970 58.431 8.823 1.00 48.06 275 ILE C CA 1
ATOM 5159 C C . ILE C 1 40 ? 16.813 58.996 8.032 1.00 49.66 275 ILE C C 1
ATOM 5160 O O . ILE C 1 40 ? 16.319 58.333 7.125 1.00 51.31 275 ILE C O 1
ATOM 5165 N N . ASP C 1 41 ? 16.349 60.186 8.396 1.00 50.02 276 ASP C N 1
ATOM 5166 C CA . ASP C 1 41 ? 15.252 60.831 7.682 1.00 50.34 276 ASP C CA 1
ATOM 5167 C C . ASP C 1 41 ? 15.539 60.947 6.176 1.00 49.18 276 ASP C C 1
ATOM 5168 O O . ASP C 1 41 ? 14.624 60.898 5.355 1.00 48.64 276 ASP C O 1
ATOM 5173 N N . PHE C 1 42 ? 16.817 61.064 5.821 1.00 48.95 277 PHE C N 1
ATOM 5174 C CA . PHE C 1 42 ? 17.230 61.179 4.420 1.00 49.31 277 PHE C CA 1
ATOM 5175 C C . PHE C 1 42 ? 17.440 59.816 3.737 1.00 50.34 277 PHE C C 1
ATOM 5176 O O . PHE C 1 42 ? 17.581 59.733 2.504 1.00 50.51 277 PHE C O 1
ATOM 5184 N N . VAL C 1 43 ? 17.446 58.752 4.542 1.00 50.07 278 VAL C N 1
ATOM 5185 C CA . VAL C 1 43 ? 17.591 57.385 4.036 1.00 49.14 278 VAL C CA 1
ATOM 5186 C C . VAL C 1 43 ? 16.206 56.806 3.789 1.00 48.65 278 VAL C C 1
ATOM 5187 O O . VAL C 1 43 ? 15.377 56.775 4.688 1.00 48.75 278 VAL C O 1
ATOM 5191 N N . HIS C 1 44 ? 15.995 56.276 2.594 1.00 48.82 279 HIS C N 1
ATOM 5192 C CA . HIS C 1 44 ? 14.714 55.686 2.214 1.00 50.06 279 HIS C CA 1
ATOM 5193 C C . HIS C 1 44 ? 14.190 54.666 3.231 1.00 51.20 279 HIS C C 1
ATOM 5194 O O . HIS C 1 44 ? 14.952 54.019 3.956 1.00 52.37 279 HIS C O 1
ATOM 5201 N N . LEU C 1 45 ? 12.877 54.519 3.277 1.00 51.12 280 LEU C N 1
ATOM 5202 C CA . LEU C 1 45 ? 12.259 53.600 4.214 1.00 50.17 280 LEU C CA 1
ATOM 5203 C C . LEU C 1 45 ? 12.663 52.159 3.934 1.00 49.37 280 LEU C C 1
ATOM 5204 O O . LEU C 1 45 ? 12.882 51.389 4.871 1.00 49.20 280 LEU C O 1
ATOM 5209 N N . LYS C 1 46 ? 12.749 51.803 2.651 1.00 47.62 281 LYS C N 1
ATOM 5210 C CA . LYS C 1 46 ? 13.096 50.439 2.251 1.00 46.21 281 LYS C CA 1
ATOM 5211 C C . LYS C 1 46 ? 14.522 50.106 2.625 1.00 45.07 281 LYS C C 1
ATOM 5212 O O . LYS C 1 46 ? 14.872 48.934 2.796 1.00 45.54 281 LYS C O 1
ATOM 5218 N N . ASP C 1 47 ? 15.319 51.151 2.828 1.00 43.51 282 ASP C N 1
ATOM 5219 C CA . ASP C 1 47 ? 16.719 50.980 3.172 1.00 42.94 282 ASP C CA 1
ATOM 5220 C C . ASP C 1 47 ? 17.109 51.190 4.626 1.00 43.85 282 ASP C C 1
ATOM 5221 O O . ASP C 1 47 ? 18.249 50.919 5.004 1.00 44.51 282 ASP C O 1
ATOM 5226 N N . ARG C 1 48 ? 16.185 51.664 5.451 1.00 44.85 283 ARG C N 1
ATOM 5227 C CA . ARG C 1 48 ? 16.519 51.890 6.848 1.00 47.59 283 ARG C CA 1
ATOM 5228 C C . ARG C 1 48 ? 16.979 50.595 7.525 1.00 49.04 283 ARG C C 1
ATOM 5229 O O . ARG C 1 48 ? 18.004 50.583 8.211 1.00 47.11 283 ARG C O 1
ATOM 5237 N N . ALA C 1 49 ? 16.283 49.495 7.242 1.00 51.02 284 ALA C N 1
ATOM 5238 C CA . ALA C 1 49 ? 16.616 48.198 7.830 1.00 52.56 284 ALA C CA 1
ATOM 5239 C C . ALA C 1 49 ? 18.046 47.762 7.486 1.00 53.13 284 ALA C C 1
ATOM 5240 O O . ALA C 1 49 ? 18.773 47.189 8.319 1.00 52.19 284 ALA C O 1
ATOM 5242 N N . THR C 1 50 ? 18.435 48.038 6.244 1.00 53.56 285 THR C N 1
ATOM 5243 C CA . THR C 1 50 ? 19.770 47.714 5.762 1.00 53.64 285 THR C CA 1
ATOM 5244 C C . THR C 1 50 ? 20.778 48.625 6.438 1.00 54.86 285 THR C C 1
ATOM 5245 O O . THR C 1 50 ? 21.839 48.177 6.860 1.00 57.41 285 THR C O 1
ATOM 5249 N N . PHE C 1 51 ? 20.435 49.906 6.544 1.00 54.15 286 PHE C N 1
ATOM 5250 C CA . PHE C 1 51 ? 21.307 50.885 7.174 1.00 52.21 286 PHE C CA 1
ATOM 5251 C C . PHE C 1 51 ? 21.613 50.541 8.635 1.00 52.84 286 PHE C C 1
ATOM 5252 O O . PHE C 1 51 ? 22.750 50.670 9.070 1.00 52.99 286 PHE C O 1
ATOM 5260 N N . ALA C 1 52 ? 20.592 50.108 9.376 1.00 53.92 287 ALA C N 1
ATOM 5261 C CA . ALA C 1 52 ? 20.724 49.765 10.795 1.00 53.62 287 ALA C CA 1
ATOM 5262 C C . ALA C 1 52 ? 21.596 48.555 11.017 1.00 53.98 287 ALA C C 1
ATOM 5263 O O . ALA C 1 52 ? 22.444 48.543 11.909 1.00 53.89 287 ALA C O 1
ATOM 5265 N N . SER C 1 53 ? 21.376 47.525 10.208 1.00 54.20 288 SER C N 1
ATOM 5266 C CA . SER C 1 53 ? 22.155 46.301 10.326 1.00 53.15 288 SER C CA 1
ATOM 5267 C C . SER C 1 53 ? 23.637 46.591 10.070 1.00 51.39 288 SER C C 1
ATOM 5268 O O . SER C 1 53 ? 24.507 46.086 10.758 1.00 50.53 288 SER C O 1
ATOM 5271 N N . GLN C 1 54 ? 23.907 47.488 9.136 1.00 51.22 289 GLN C N 1
ATOM 5272 C CA . GLN C 1 54 ? 25.271 47.842 8.814 1.00 51.67 289 GLN C CA 1
ATOM 5273 C C . GLN C 1 54 ? 26.027 48.520 9.934 1.00 51.56 289 GLN C C 1
ATOM 5274 O O . GLN C 1 54 ? 27.177 48.179 10.189 1.00 53.12 289 GLN C O 1
ATOM 5280 N N . ILE C 1 55 ? 25.401 49.460 10.625 1.00 51.02 290 ILE C N 1
ATOM 5281 C CA . ILE C 1 55 ? 26.119 50.117 11.694 1.00 52.21 290 ILE C CA 1
ATOM 5282 C C . ILE C 1 55 ? 26.116 49.273 12.979 1.00 53.73 290 ILE C C 1
ATOM 5283 O O . ILE C 1 55 ? 27.073 49.307 13.756 1.00 54.57 290 ILE C O 1
ATOM 5288 N N . THR C 1 56 ? 25.081 48.457 13.163 1.00 54.22 291 THR C N 1
ATOM 5289 C CA . THR C 1 56 ? 24.991 47.614 14.358 1.00 54.05 291 THR C CA 1
ATOM 5290 C C . THR C 1 56 ? 26.077 46.558 14.371 1.00 53.58 291 THR C C 1
ATOM 5291 O O . THR C 1 56 ? 26.643 46.266 15.410 1.00 54.16 291 THR C O 1
ATOM 5295 N N . THR C 1 57 ? 26.367 45.989 13.208 1.00 54.89 292 THR C N 1
ATOM 5296 C CA . THR C 1 57 ? 27.391 44.952 13.094 1.00 54.81 292 THR C CA 1
ATOM 5297 C C . THR C 1 57 ? 28.718 45.546 12.653 1.00 54.56 292 THR C C 1
ATOM 5298 O O . THR C 1 57 ? 29.560 44.844 12.107 1.00 55.32 292 THR C O 1
ATOM 5302 N N . GLY C 1 58 ? 28.894 46.846 12.859 1.00 54.33 293 GLY C N 1
ATOM 5303 C CA . GLY C 1 58 ? 30.141 47.479 12.464 1.00 53.59 293 GLY C CA 1
ATOM 5304 C C . GLY C 1 58 ? 30.726 48.360 13.551 1.00 53.09 293 GLY C C 1
ATOM 5305 O O . GLY C 1 58 ? 31.885 48.769 13.474 1.00 51.83 293 GLY C O 1
ATOM 5306 N N . ILE C 1 59 ? 29.932 48.608 14.587 1.00 51.79 294 ILE C N 1
ATOM 5307 C CA . ILE C 1 59 ? 30.339 49.456 15.687 1.00 52.19 294 ILE C CA 1
ATOM 5308 C C . ILE C 1 59 ? 31.531 48.876 16.451 1.00 52.59 294 ILE C C 1
ATOM 5309 O O . ILE C 1 59 ? 32.527 49.626 16.597 1.00 53.33 294 ILE C O 1
ATOM 5314 N N . ALA C 1 72 ? 38.725 46.715 3.700 1.00 103.74 307 ALA C N 1
ATOM 5315 C CA . ALA C 1 72 ? 38.112 48.072 3.849 1.00 103.05 307 ALA C CA 1
ATOM 5316 C C . ALA C 1 72 ? 36.998 48.061 4.903 1.00 101.89 307 ALA C C 1
ATOM 5317 O O . ALA C 1 72 ? 36.618 46.994 5.413 1.00 101.95 307 ALA C O 1
ATOM 5319 N N . LYS C 1 73 ? 36.500 49.249 5.250 1.00 99.77 308 LYS C N 1
ATOM 5320 C CA . LYS C 1 73 ? 35.420 49.374 6.233 1.00 97.04 308 LYS C CA 1
ATOM 5321 C C . LYS C 1 73 ? 34.072 49.221 5.503 1.00 94.58 308 LYS C C 1
ATOM 5322 O O . LYS C 1 73 ? 34.019 49.304 4.270 1.00 94.46 308 LYS C O 1
ATOM 5328 N N . SER C 1 74 ? 33.000 48.980 6.259 1.00 90.74 309 SER C N 1
ATOM 5329 C CA . SER C 1 74 ? 31.655 48.791 5.696 1.00 87.01 309 SER C CA 1
ATOM 5330 C C . SER C 1 74 ? 31.249 49.710 4.528 1.00 83.67 309 SER C C 1
ATOM 5331 O O . SER C 1 74 ? 31.221 50.935 4.668 1.00 82.90 309 SER C O 1
ATOM 5334 N N . THR C 1 75 ? 30.927 49.093 3.384 1.00 79.66 310 THR C N 1
ATOM 5335 C CA . THR C 1 75 ? 30.523 49.797 2.150 1.00 75.44 310 THR C CA 1
ATOM 5336 C C . THR C 1 75 ? 29.284 49.178 1.469 1.00 72.40 310 THR C C 1
ATOM 5337 O O . THR C 1 75 ? 29.383 48.120 0.846 1.00 73.27 310 THR C O 1
ATOM 5341 N N . PHE C 1 76 ? 28.141 49.871 1.547 1.00 67.43 311 PHE C N 1
ATOM 5342 C CA . PHE C 1 76 ? 26.881 49.406 0.946 1.00 61.81 311 PHE C CA 1
ATOM 5343 C C . PHE C 1 76 ? 26.124 50.506 0.195 1.00 61.45 311 PHE C C 1
ATOM 5344 O O . PHE C 1 76 ? 26.579 51.641 0.128 1.00 60.87 311 PHE C O 1
ATOM 5352 N N . CYS C 1 77 ? 24.934 50.165 -0.305 1.00 60.56 312 CYS C N 1
ATOM 5353 C CA . CYS C 1 77 ? 24.104 51.095 -1.069 1.00 59.92 312 CYS C CA 1
ATOM 5354 C C . CYS C 1 77 ? 22.753 51.386 -0.437 1.00 58.44 312 CYS C C 1
ATOM 5355 O O . CYS C 1 77 ? 22.059 50.480 0.017 1.00 59.74 312 CYS C O 1
ATOM 5358 N N . VAL C 1 78 ? 22.324 52.636 -0.560 1.00 55.61 313 VAL C N 1
ATOM 5359 C CA . VAL C 1 78 ? 21.066 53.095 0.011 1.00 52.20 313 VAL C CA 1
ATOM 5360 C C . VAL C 1 78 ? 20.532 54.195 -0.909 1.00 52.30 313 VAL C C 1
ATOM 5361 O O . VAL C 1 78 ? 21.236 54.645 -1.808 1.00 52.44 313 VAL C O 1
ATOM 5365 N N . MET C 1 79 ? 19.285 54.606 -0.707 1.00 52.34 314 MET C N 1
ATOM 5366 C CA . MET C 1 79 ? 18.675 55.689 -1.500 1.00 51.29 314 MET C CA 1
ATOM 5367 C C . MET C 1 79 ? 18.458 56.897 -0.596 1.00 52.32 314 MET C C 1
ATOM 5368 O O . MET C 1 79 ? 17.865 56.772 0.478 1.00 51.24 314 MET C O 1
ATOM 5373 N N . LEU C 1 80 ? 18.967 58.054 -1.017 1.00 55.22 315 LEU C N 1
ATOM 5374 C CA . LEU C 1 80 ? 18.819 59.299 -0.251 1.00 57.72 315 LEU C CA 1
ATOM 5375 C C . LEU C 1 80 ? 17.868 60.266 -0.974 1.00 60.67 315 LEU C C 1
ATOM 5376 O O . LEU C 1 80 ? 17.747 60.237 -2.204 1.00 60.27 315 LEU C O 1
ATOM 5381 N N . ARG C 1 81 ? 17.175 61.109 -0.216 1.00 64.45 316 ARG C N 1
ATOM 5382 C CA . ARG C 1 81 ? 16.240 62.040 -0.829 1.00 69.67 316 ARG C CA 1
ATOM 5383 C C . ARG C 1 81 ? 16.831 63.368 -1.270 1.00 71.72 316 ARG C C 1
ATOM 5384 O O . ARG C 1 81 ? 17.615 63.987 -0.554 1.00 72.27 316 ARG C O 1
ATOM 5392 N N . ARG C 1 82 ? 16.452 63.793 -2.471 1.00 74.35 317 ARG C N 1
ATOM 5393 C CA . ARG C 1 82 ? 16.927 65.051 -3.022 1.00 77.15 317 ARG C CA 1
ATOM 5394 C C . ARG C 1 82 ? 16.189 66.213 -2.399 1.00 80.35 317 ARG C C 1
ATOM 5395 O O . ARG C 1 82 ? 15.073 66.066 -1.888 1.00 79.93 317 ARG C O 1
ATOM 5403 N N . TYR C 1 83 ? 16.853 67.363 -2.397 1.00 84.29 318 TYR C N 1
ATOM 5404 C CA . TYR C 1 83 ? 16.272 68.575 -1.865 1.00 87.34 318 TYR C CA 1
ATOM 5405 C C . TYR C 1 83 ? 15.264 69.032 -2.909 1.00 89.68 318 TYR C C 1
ATOM 5406 O O . TYR C 1 83 ? 15.608 69.173 -4.095 1.00 89.21 318 TYR C O 1
ATOM 5415 N N . ARG C 1 84 ? 14.011 69.184 -2.477 1.00 92.21 319 ARG C N 1
ATOM 5416 C CA . ARG C 1 84 ? 12.931 69.620 -3.366 1.00 94.88 319 ARG C CA 1
ATOM 5417 C C . ARG C 1 84 ? 12.400 71.009 -2.985 1.00 94.26 319 ARG C C 1
ATOM 5418 O O . ARG C 1 84 ? 12.987 72.016 -3.438 1.00 93.16 319 ARG C O 1
ATOM 5426 N N . VAL C 1 98 ? 8.644 64.129 -4.097 1.00 77.08 333 VAL C N 1
ATOM 5427 C CA . VAL C 1 98 ? 10.138 64.129 -3.977 1.00 77.90 333 VAL C CA 1
ATOM 5428 C C . VAL C 1 98 ? 10.781 62.826 -4.467 1.00 77.30 333 VAL C C 1
ATOM 5429 O O . VAL C 1 98 ? 10.269 61.724 -4.209 1.00 77.72 333 VAL C O 1
ATOM 5433 N N . SER C 1 99 ? 11.912 62.955 -5.156 1.00 74.93 334 SER C N 1
ATOM 5434 C CA . SER C 1 99 ? 12.615 61.782 -5.675 1.00 73.30 334 SER C CA 1
ATOM 5435 C C . SER C 1 99 ? 13.748 61.280 -4.761 1.00 71.30 334 SER C C 1
ATOM 5436 O O . SER C 1 99 ? 14.128 61.940 -3.788 1.00 72.11 334 SER C O 1
ATOM 5439 N N . TYR C 1 100 ? 14.230 60.074 -5.045 1.00 67.21 335 TYR C N 1
ATOM 5440 C CA . TYR C 1 100 ? 15.312 59.466 -4.287 1.00 62.98 335 TYR C CA 1
ATOM 5441 C C . TYR C 1 100 ? 16.362 58.977 -5.261 1.00 61.33 335 TYR C C 1
ATOM 5442 O O . TYR C 1 100 ? 16.052 58.467 -6.333 1.00 60.04 335 TYR C O 1
ATOM 5451 N N . GLU C 1 101 ? 17.617 59.129 -4.890 1.00 60.15 336 GLU C N 1
ATOM 5452 C CA . GLU C 1 101 ? 18.683 58.692 -5.761 1.00 59.57 336 GLU C CA 1
ATOM 5453 C C . GLU C 1 101 ? 19.507 57.648 -5.043 1.00 57.46 336 GLU C C 1
ATOM 5454 O O . GLU C 1 101 ? 19.520 57.599 -3.818 1.00 57.06 336 GLU C O 1
ATOM 5460 N N . PRO C 1 102 ? 20.188 56.782 -5.801 1.00 56.48 337 PRO C N 1
ATOM 5461 C CA . PRO C 1 102 ? 21.047 55.708 -5.289 1.00 56.19 337 PRO C CA 1
ATOM 5462 C C . PRO C 1 102 ? 22.401 56.236 -4.838 1.00 55.82 337 PRO C C 1
ATOM 5463 O O . PRO C 1 102 ? 23.003 57.082 -5.491 1.00 55.90 337 PRO C O 1
ATOM 5467 N N . PHE C 1 103 ? 22.893 55.721 -3.726 1.00 56.64 338 PHE C N 1
ATOM 5468 C CA . PHE C 1 103 ? 24.181 56.150 -3.228 1.00 56.78 338 PHE C CA 1
ATOM 5469 C C . PHE C 1 103 ? 24.925 55.002 -2.617 1.00 56.28 338 PHE C C 1
ATOM 5470 O O . PHE C 1 103 ? 24.342 54.181 -1.920 1.00 56.79 338 PHE C O 1
ATOM 5478 N N . ARG C 1 104 ? 26.205 54.914 -2.948 1.00 55.01 339 ARG C N 1
ATOM 5479 C CA . ARG C 1 104 ? 27.069 53.887 -2.411 1.00 53.95 339 ARG C CA 1
ATOM 5480 C C . ARG C 1 104 ? 27.684 54.604 -1.230 1.00 53.01 339 ARG C C 1
ATOM 5481 O O . ARG C 1 104 ? 28.339 55.620 -1.394 1.00 54.56 339 ARG C O 1
ATOM 5489 N N . LEU C 1 105 ? 27.402 54.121 -0.032 1.00 52.62 340 LEU C N 1
ATOM 5490 C CA . LEU C 1 105 ? 27.929 54.734 1.170 1.00 52.64 340 LEU C CA 1
ATOM 5491 C C . LEU C 1 105 ? 29.240 54.116 1.657 1.00 52.87 340 LEU C C 1
ATOM 5492 O O . LEU C 1 105 ? 29.582 52.988 1.318 1.00 51.06 340 LEU C O 1
ATOM 5497 N N . GLY C 1 106 ? 29.977 54.896 2.435 1.00 54.11 341 GLY C N 1
ATOM 5498 C CA . GLY C 1 106 ? 31.228 54.441 2.999 1.00 55.24 341 GLY C CA 1
ATOM 5499 C C . GLY C 1 106 ? 31.246 54.854 4.456 1.00 57.10 341 GLY C C 1
ATOM 5500 O O . GLY C 1 106 ? 31.391 56.038 4.760 1.00 57.68 341 GLY C O 1
ATOM 5501 N N . LEU C 1 107 ? 31.023 53.893 5.355 1.00 59.47 342 LEU C N 1
ATOM 5502 C CA . LEU C 1 107 ? 31.009 54.164 6.794 1.00 61.08 342 LEU C CA 1
ATOM 5503 C C . LEU C 1 107 ? 32.391 54.041 7.379 1.00 62.62 342 LEU C C 1
ATOM 5504 O O . LEU C 1 107 ? 33.216 53.280 6.879 1.00 64.18 342 LEU C O 1
ATOM 5509 N N . THR C 1 108 ? 32.622 54.773 8.461 1.00 64.39 343 THR C N 1
ATOM 5510 C CA . THR C 1 108 ? 33.892 54.744 9.172 1.00 66.64 343 THR C CA 1
ATOM 5511 C C . THR C 1 108 ? 33.608 55.251 10.562 1.00 67.10 343 THR C C 1
ATOM 5512 O O . THR C 1 108 ? 33.006 56.308 10.731 1.00 66.92 343 THR C O 1
ATOM 5516 N N . PHE C 1 109 ? 34.006 54.480 11.557 1.00 68.35 344 PHE C N 1
ATOM 5517 C CA . PHE C 1 109 ? 33.799 54.902 12.921 1.00 70.31 344 PHE C CA 1
ATOM 5518 C C . PHE C 1 109 ? 35.114 55.401 13.494 1.00 73.25 344 PHE C C 1
ATOM 5519 O O . PHE C 1 109 ? 36.124 54.689 13.510 1.00 74.40 344 PHE C O 1
ATOM 5527 N N . ARG C 1 110 ? 35.105 56.660 13.901 1.00 76.90 345 ARG C N 1
ATOM 5528 C CA . ARG C 1 110 ? 36.276 57.293 14.482 1.00 81.41 345 ARG C CA 1
ATOM 5529 C C . ARG C 1 110 ? 35.844 57.897 15.819 1.00 83.31 345 ARG C C 1
ATOM 5530 O O . ARG C 1 110 ? 34.761 58.474 15.939 1.00 82.70 345 ARG C O 1
ATOM 5538 N N . GLU C 1 111 ? 36.658 57.695 16.843 1.00 86.22 346 GLU C N 1
ATOM 5539 C CA . GLU C 1 111 ? 36.332 58.220 18.152 1.00 89.70 346 GLU C CA 1
ATOM 5540 C C . GLU C 1 111 ? 36.417 59.741 18.169 1.00 91.94 346 GLU C C 1
ATOM 5541 O O . GLU C 1 111 ? 37.395 60.326 17.695 1.00 90.91 346 GLU C O 1
ATOM 5547 N N . ALA C 1 112 ? 35.366 60.371 18.687 1.00 95.59 347 ALA C N 1
ATOM 5548 C CA . ALA C 1 112 ? 35.295 61.823 18.783 1.00 99.42 347 ALA C CA 1
ATOM 5549 C C . ALA C 1 112 ? 36.475 62.325 19.596 1.00 102.25 347 ALA C C 1
ATOM 5550 O O . ALA C 1 112 ? 36.771 61.772 20.650 1.00 102.42 347 ALA C O 1
ATOM 5552 N N . PRO C 1 113 ? 37.181 63.362 19.105 1.00 105.97 348 PRO C N 1
ATOM 5553 C CA . PRO C 1 113 ? 38.334 63.911 19.832 1.00 108.91 348 PRO C CA 1
ATOM 5554 C C . PRO C 1 113 ? 37.878 64.342 21.220 1.00 111.47 348 PRO C C 1
ATOM 5555 O O . PRO C 1 113 ? 37.082 65.281 21.358 1.00 111.10 348 PRO C O 1
ATOM 5559 N N . GLU C 1 114 ? 38.352 63.606 22.226 1.00 114.42 349 GLU C N 1
ATOM 5560 C CA . GLU C 1 114 ? 38.007 63.835 23.625 1.00 117.35 349 GLU C CA 1
ATOM 5561 C C . GLU C 1 114 ? 37.893 65.322 23.910 1.00 119.55 349 GLU C C 1
ATOM 5562 O O . GLU C 1 114 ? 38.848 66.085 23.720 1.00 119.01 349 GLU C O 1
ATOM 5568 N N . GLU C 1 115 ? 36.673 65.721 24.263 1.00 122.99 350 GLU C N 1
ATOM 5569 C CA . GLU C 1 115 ? 36.340 67.103 24.579 1.00 126.46 350 GLU C CA 1
ATOM 5570 C C . GLU C 1 115 ? 37.499 67.740 25.343 1.00 128.89 350 GLU C C 1
ATOM 5571 O O . GLU C 1 115 ? 38.108 67.097 26.204 1.00 129.89 350 GLU C O 1
ATOM 5577 N N . ALA C 1 116 ? 37.851 68.968 24.962 1.00 130.95 351 ALA C N 1
ATOM 5578 C CA . ALA C 1 116 ? 38.948 69.712 25.592 1.00 133.21 351 ALA C CA 1
ATOM 5579 C C . ALA C 1 116 ? 38.945 69.702 27.136 1.00 134.89 351 ALA C C 1
ATOM 5580 O O . ALA C 1 116 ? 40.006 69.663 27.769 1.00 134.81 351 ALA C O 1
ATOM 5582 N N . ARG C 1 117 ? 37.739 69.752 27.704 1.00 136.99 352 ARG C N 1
ATOM 5583 C CA . ARG C 1 117 ? 37.438 69.764 29.144 1.00 139.03 352 ARG C CA 1
ATOM 5584 C C . ARG C 1 117 ? 36.166 70.582 29.474 1.00 140.02 352 ARG C C 1
ATOM 5585 O O . ARG C 1 117 ? 35.856 70.809 30.652 1.00 139.92 352 ARG C O 1
ATOM 5593 N N . PRO C 1 118 ? 35.374 70.975 28.450 1.00 141.16 353 PRO C N 1
ATOM 5594 C CA . PRO C 1 118 ? 34.184 71.758 28.795 1.00 141.88 353 PRO C CA 1
ATOM 5595 C C . PRO C 1 118 ? 32.905 71.073 29.299 1.00 142.33 353 PRO C C 1
ATOM 5596 O O . PRO C 1 118 ? 32.363 71.455 30.343 1.00 142.33 353 PRO C O 1
ATOM 5600 N N . ASP C 1 119 ? 32.460 70.032 28.598 1.00 142.54 354 ASP C N 1
ATOM 5601 C CA . ASP C 1 119 ? 31.176 69.397 28.907 1.00 142.18 354 ASP C CA 1
ATOM 5602 C C . ASP C 1 119 ? 30.998 68.072 29.653 1.00 141.84 354 ASP C C 1
ATOM 5603 O O . ASP C 1 119 ? 31.047 68.040 30.885 1.00 141.68 354 ASP C O 1
ATOM 5608 N N . ASN C 1 120 ? 30.739 66.997 28.905 1.00 141.50 355 ASN C N 1
ATOM 5609 C CA . ASN C 1 120 ? 30.464 65.682 29.492 1.00 141.16 355 ASN C CA 1
ATOM 5610 C C . ASN C 1 120 ? 31.537 64.763 30.079 1.00 141.50 355 ASN C C 1
ATOM 5611 O O . ASN C 1 120 ? 32.435 64.271 29.383 1.00 141.77 355 ASN C O 1
ATOM 5616 N N . TYR C 1 121 ? 31.348 64.482 31.369 1.00 141.46 356 TYR C N 1
ATOM 5617 C CA . TYR C 1 121 ? 32.216 63.625 32.172 1.00 140.97 356 TYR C CA 1
ATOM 5618 C C . TYR C 1 121 ? 32.354 62.212 31.596 1.00 141.16 356 TYR C C 1
ATOM 5619 O O . TYR C 1 121 ? 33.308 61.513 32.002 1.00 141.20 356 TYR C O 1
ATOM 5628 N N . GLY C 1 126 ? 32.941 57.343 30.315 1.00 87.62 361 GLY C N 1
ATOM 5629 C CA . GLY C 1 126 ? 32.419 56.826 29.003 1.00 88.87 361 GLY C CA 1
ATOM 5630 C C . GLY C 1 126 ? 33.118 57.398 27.781 1.00 89.10 361 GLY C C 1
ATOM 5631 O O . GLY C 1 126 ? 34.041 58.200 27.907 1.00 90.23 361 GLY C O 1
ATOM 5632 N N . THR C 1 127 ? 32.671 57.003 26.591 1.00 89.32 362 THR C N 1
ATOM 5633 C CA . THR C 1 127 ? 33.280 57.491 25.355 1.00 89.16 362 THR C CA 1
ATOM 5634 C C . THR C 1 127 ? 32.298 57.904 24.251 1.00 88.50 362 THR C C 1
ATOM 5635 O O . THR C 1 127 ? 31.352 57.180 23.922 1.00 88.63 362 THR C O 1
ATOM 5639 N N . ASN C 1 128 ? 32.548 59.072 23.669 1.00 87.37 363 ASN C N 1
ATOM 5640 C CA . ASN C 1 128 ? 31.706 59.588 22.599 1.00 85.65 363 ASN C CA 1
ATOM 5641 C C . ASN C 1 128 ? 32.235 59.122 21.246 1.00 82.51 363 ASN C C 1
ATOM 5642 O O . ASN C 1 128 ? 33.432 59.224 20.964 1.00 81.82 363 ASN C O 1
ATOM 5647 N N . MET C 1 129 ? 31.324 58.633 20.410 1.00 78.69 364 MET C N 1
ATOM 5648 C CA . MET C 1 129 ? 31.669 58.128 19.089 1.00 74.12 364 MET C CA 1
ATOM 5649 C C . MET C 1 129 ? 31.252 59.100 17.976 1.00 70.70 364 MET C C 1
ATOM 5650 O O . MET C 1 129 ? 30.521 60.059 18.222 1.00 70.11 364 MET C O 1
ATOM 5655 N N . LEU C 1 130 ? 31.732 58.843 16.761 1.00 67.30 365 LEU C N 1
ATOM 5656 C CA . LEU C 1 130 ? 31.441 59.663 15.578 1.00 64.04 365 LEU C CA 1
ATOM 5657 C C . LEU C 1 130 ? 31.383 58.759 14.339 1.00 62.04 365 LEU C C 1
ATOM 5658 O O . LEU C 1 130 ? 32.267 57.924 14.141 1.00 62.20 365 LEU C O 1
ATOM 5663 N N . LEU C 1 131 ? 30.359 58.934 13.505 1.00 58.47 366 LEU C N 1
ATOM 5664 C CA . LEU C 1 131 ? 30.190 58.123 12.294 1.00 56.49 366 LEU C CA 1
ATOM 5665 C C . LEU C 1 131 ? 30.375 58.919 10.998 1.00 55.51 366 LEU C C 1
ATOM 5666 O O . LEU C 1 131 ? 29.567 59.791 10.684 1.00 57.46 366 LEU C O 1
ATOM 5671 N N . VAL C 1 132 ? 31.414 58.611 10.229 1.00 52.51 367 VAL C N 1
ATOM 5672 C CA . VAL C 1 132 ? 31.644 59.344 8.994 1.00 51.67 367 VAL C CA 1
ATOM 5673 C C . VAL C 1 132 ? 31.148 58.588 7.780 1.00 51.81 367 VAL C C 1
ATOM 5674 O O . VAL C 1 132 ? 31.595 57.477 7.513 1.00 53.70 367 VAL C O 1
ATOM 5678 N N . ILE C 1 133 ? 30.267 59.227 7.018 1.00 50.07 368 ILE C N 1
ATOM 5679 C CA . ILE C 1 133 ? 29.670 58.628 5.835 1.00 48.12 368 ILE C CA 1
ATOM 5680 C C . ILE C 1 133 ? 30.018 59.411 4.579 1.00 48.63 368 ILE C C 1
ATOM 5681 O O . ILE C 1 133 ? 29.892 60.633 4.545 1.00 49.29 368 ILE C O 1
ATOM 5686 N N . CYS C 1 134 ? 30.432 58.700 3.539 1.00 48.06 369 CYS C N 1
ATOM 5687 C CA . CYS C 1 134 ? 30.754 59.329 2.268 1.00 49.21 369 CYS C CA 1
ATOM 5688 C C . CYS C 1 134 ? 29.819 58.778 1.194 1.00 48.08 369 CYS C C 1
ATOM 5689 O O . CYS C 1 134 ? 29.907 57.606 0.800 1.00 48.23 369 CYS C O 1
ATOM 5692 N N . ALA C 1 135 ? 28.899 59.628 0.751 1.00 45.13 370 ALA C N 1
ATOM 5693 C CA . ALA C 1 135 ? 27.914 59.266 -0.247 1.00 43.32 370 ALA C CA 1
ATOM 5694 C C . ALA C 1 135 ? 28.315 59.657 -1.659 1.00 44.70 370 ALA C C 1
ATOM 5695 O O . ALA C 1 135 ? 28.400 60.831 -2.003 1.00 46.25 370 ALA C O 1
ATOM 5697 N N . THR C 1 136 ? 28.608 58.655 -2.467 1.00 44.68 371 THR C N 1
ATOM 5698 C CA . THR C 1 136 ? 28.955 58.898 -3.841 1.00 44.72 371 THR C CA 1
ATOM 5699 C C . THR C 1 136 ? 27.808 58.305 -4.665 1.00 46.70 371 THR C C 1
ATOM 5700 O O . THR C 1 136 ? 27.337 57.205 -4.375 1.00 44.72 371 THR C O 1
ATOM 5704 N N . PRO C 1 137 ? 27.243 59.099 -5.596 1.00 49.29 372 PRO C N 1
ATOM 5705 C CA . PRO C 1 137 ? 26.136 58.687 -6.467 1.00 50.95 372 PRO C CA 1
ATOM 5706 C C . PRO C 1 137 ? 26.447 57.507 -7.365 1.00 52.90 372 PRO C C 1
ATOM 5707 O O . PRO C 1 137 ? 27.600 57.280 -7.738 1.00 54.44 372 PRO C O 1
ATOM 5711 N N . ILE C 1 138 ? 25.405 56.746 -7.683 1.00 53.80 373 ILE C N 1
ATOM 5712 C CA . ILE C 1 138 ? 25.515 55.574 -8.543 1.00 54.93 373 ILE C CA 1
ATOM 5713 C C . ILE C 1 138 ? 24.734 55.925 -9.790 1.00 55.56 373 ILE C C 1
ATOM 5714 O O . ILE C 1 138 ? 23.682 56.556 -9.699 1.00 58.27 373 ILE C O 1
ATOM 5719 N N . LYS C 1 139 ? 25.243 55.547 -10.955 1.00 54.93 374 LYS C N 1
ATOM 5720 C CA . LYS C 1 139 ? 24.548 55.858 -12.196 1.00 55.54 374 LYS C CA 1
ATOM 5721 C C . LYS C 1 139 ? 24.304 54.626 -13.064 1.00 55.74 374 LYS C C 1
ATOM 5722 O O . LYS C 1 139 ? 25.000 53.619 -12.936 1.00 55.09 374 LYS C O 1
ATOM 5728 N N . SER C 1 140 ? 23.276 54.689 -13.910 1.00 56.09 375 SER C N 1
ATOM 5729 C CA . SER C 1 140 ? 22.942 53.582 -14.804 1.00 57.22 375 SER C CA 1
ATOM 5730 C C . SER C 1 140 ? 24.121 53.200 -15.700 1.00 58.79 375 SER C C 1
ATOM 5731 O O . SER C 1 140 ? 24.960 54.034 -16.033 1.00 60.06 375 SER C O 1
ATOM 5734 N N . SER C 1 141 ? 24.168 51.937 -16.108 1.00 59.76 376 SER C N 1
ATOM 5735 C CA . SER C 1 141 ? 25.254 51.442 -16.947 1.00 60.26 376 SER C CA 1
ATOM 5736 C C . SER C 1 141 ? 25.137 51.802 -18.423 1.00 61.78 376 SER C C 1
ATOM 5737 O O . SER C 1 141 ? 26.120 51.712 -19.163 1.00 62.38 376 SER C O 1
ATOM 5740 N N . TYR C 1 142 ? 23.957 52.248 -18.843 1.00 63.13 377 TYR C N 1
ATOM 5741 C CA . TYR C 1 142 ? 23.731 52.543 -20.254 1.00 64.52 377 TYR C CA 1
ATOM 5742 C C . TYR C 1 142 ? 23.626 54.007 -20.645 1.00 66.88 377 TYR C C 1
ATOM 5743 O O . TYR C 1 142 ? 22.970 54.799 -19.982 1.00 66.22 377 TYR C O 1
ATOM 5752 N N . LYS C 1 143 ? 24.289 54.344 -21.746 1.00 71.17 378 LYS C N 1
ATOM 5753 C CA . LYS C 1 143 ? 24.293 55.699 -22.290 1.00 74.19 378 LYS C CA 1
ATOM 5754 C C . LYS C 1 143 ? 23.198 55.820 -23.375 1.00 74.98 378 LYS C C 1
ATOM 5755 O O . LYS C 1 143 ? 22.512 56.845 -23.473 1.00 75.21 378 LYS C O 1
ATOM 5761 N N . VAL C 1 144 ? 23.031 54.766 -24.178 1.00 74.64 379 VAL C N 1
ATOM 5762 C CA . VAL C 1 144 ? 22.001 54.732 -25.218 1.00 73.75 379 VAL C CA 1
ATOM 5763 C C . VAL C 1 144 ? 21.158 53.450 -25.075 1.00 73.23 379 VAL C C 1
ATOM 5764 O O . VAL C 1 144 ? 21.597 52.472 -24.467 1.00 73.97 379 VAL C O 1
ATOM 5768 N N . PRO C 1 145 ? 19.927 53.458 -25.612 1.00 72.39 380 PRO C N 1
ATOM 5769 C CA . PRO C 1 145 ? 18.947 52.366 -25.598 1.00 71.48 380 PRO C CA 1
ATOM 5770 C C . PRO C 1 145 ? 19.368 51.118 -26.345 1.00 70.32 380 PRO C C 1
ATOM 5771 O O . PRO C 1 145 ? 20.143 51.186 -27.301 1.00 70.14 380 PRO C O 1
ATOM 5775 N N . ASP C 1 146 ? 18.856 49.979 -25.885 1.00 69.03 381 ASP C N 1
ATOM 5776 C CA . ASP C 1 146 ? 19.165 48.684 -26.480 1.00 68.49 381 ASP C CA 1
ATOM 5777 C C . ASP C 1 146 ? 20.676 48.544 -26.722 1.00 67.03 381 ASP C C 1
ATOM 5778 O O . ASP C 1 146 ? 21.106 47.964 -27.716 1.00 66.50 381 ASP C O 1
ATOM 5783 N N . GLU C 1 147 ? 21.466 49.059 -25.780 1.00 65.68 382 GLU C N 1
ATOM 5784 C CA . GLU C 1 147 ? 22.924 49.040 -25.865 1.00 63.72 382 GLU C CA 1
ATOM 5785 C C . GLU C 1 147 ? 23.456 47.646 -26.179 1.00 62.32 382 GLU C C 1
ATOM 5786 O O . GLU C 1 147 ? 22.959 46.642 -25.665 1.00 61.84 382 GLU C O 1
ATOM 5792 N N . ILE C 1 148 ? 24.440 47.578 -27.064 1.00 61.12 383 ILE C N 1
ATOM 5793 C CA . ILE C 1 148 ? 24.962 46.282 -27.443 1.00 61.58 383 ILE C CA 1
ATOM 5794 C C . ILE C 1 148 ? 26.187 45.804 -26.665 1.00 60.71 383 ILE C C 1
ATOM 5795 O O . ILE C 1 148 ? 26.870 46.573 -25.983 1.00 59.66 383 ILE C O 1
ATOM 5800 N N . LEU C 1 149 ? 26.455 44.512 -26.777 1.00 60.33 384 LEU C N 1
ATOM 5801 C CA . LEU C 1 149 ? 27.557 43.907 -26.062 1.00 61.42 384 LEU C CA 1
ATOM 5802 C C . LEU C 1 149 ? 28.940 44.410 -26.428 1.00 61.47 384 LEU C C 1
ATOM 5803 O O . LEU C 1 149 ? 29.310 44.481 -27.597 1.00 60.69 384 LEU C O 1
ATOM 5808 N N . SER C 1 150 ? 29.712 44.704 -25.389 1.00 62.62 385 SER C N 1
ATOM 5809 C CA . SER C 1 150 ? 31.084 45.175 -25.516 1.00 63.23 385 SER C CA 1
ATOM 5810 C C . SER C 1 150 ? 31.863 44.748 -24.277 1.00 64.39 385 SER C C 1
ATOM 5811 O O . SER C 1 150 ? 31.327 44.105 -23.375 1.00 64.29 385 SER C O 1
ATOM 5814 N N . GLN C 1 151 ? 33.142 45.085 -24.253 1.00 65.95 386 GLN C N 1
ATOM 5815 C CA . GLN C 1 151 ? 33.966 44.758 -23.114 1.00 68.01 386 GLN C CA 1
ATOM 5816 C C . GLN C 1 151 ? 33.474 45.612 -21.952 1.00 67.03 386 GLN C C 1
ATOM 5817 O O . GLN C 1 151 ? 33.523 45.213 -20.798 1.00 67.28 386 GLN C O 1
ATOM 5823 N N . LYS C 1 152 ? 32.939 46.776 -22.285 1.00 67.30 387 LYS C N 1
ATOM 5824 C CA . LYS C 1 152 ? 32.420 47.719 -21.309 1.00 66.49 387 LYS C CA 1
ATOM 5825 C C . LYS C 1 152 ? 31.083 47.272 -20.712 1.00 64.91 387 LYS C C 1
ATOM 5826 O O . LYS C 1 152 ? 30.631 47.854 -19.732 1.00 65.01 387 LYS C O 1
ATOM 5832 N N . SER C 1 153 ? 30.463 46.236 -21.286 1.00 63.12 388 SER C N 1
ATOM 5833 C CA . SER C 1 153 ? 29.187 45.710 -20.776 1.00 61.58 388 SER C CA 1
ATOM 5834 C C . SER C 1 153 ? 29.346 45.193 -19.341 1.00 61.18 388 SER C C 1
ATOM 5835 O O . SER C 1 153 ? 30.362 44.565 -18.999 1.00 62.06 388 SER C O 1
ATOM 5838 N N . PRO C 1 154 ? 28.323 45.406 -18.493 1.00 59.48 389 PRO C N 1
ATOM 5839 C CA . PRO C 1 154 ? 28.393 44.961 -17.103 1.00 58.47 389 PRO C CA 1
ATOM 5840 C C . PRO C 1 154 ? 28.430 43.455 -16.947 1.00 58.03 389 PRO C C 1
ATOM 5841 O O . PRO C 1 154 ? 27.749 42.720 -17.660 1.00 57.41 389 PRO C O 1
ATOM 5845 N N . LYS C 1 155 ? 29.261 43.002 -16.022 1.00 57.42 390 LYS C N 1
ATOM 5846 C CA . LYS C 1 155 ? 29.368 41.588 -15.726 1.00 56.89 390 LYS C CA 1
ATOM 5847 C C . LYS C 1 155 ? 29.277 41.459 -14.208 1.00 54.52 390 LYS C C 1
ATOM 5848 O O . LYS C 1 155 ? 29.956 42.180 -13.467 1.00 54.25 390 LYS C O 1
ATOM 5854 N N . PHE C 1 156 ? 28.340 40.627 -13.758 1.00 50.53 391 PHE C N 1
ATOM 5855 C CA . PHE C 1 156 ? 28.115 40.417 -12.335 1.00 46.48 391 PHE C CA 1
ATOM 5856 C C . PHE C 1 156 ? 27.529 39.038 -12.107 1.00 44.69 391 PHE C C 1
ATOM 5857 O O . PHE C 1 156 ? 27.095 38.377 -13.042 1.00 45.36 391 PHE C O 1
ATOM 5865 N N . ALA C 1 157 ? 27.522 38.604 -10.857 1.00 42.28 392 ALA C N 1
ATOM 5866 C CA . ALA C 1 157 ? 26.967 37.308 -10.515 1.00 39.41 392 ALA C CA 1
ATOM 5867 C C . ALA C 1 157 ? 25.832 37.482 -9.528 1.00 37.16 392 ALA C C 1
ATOM 5868 O O . ALA C 1 157 ? 25.725 38.495 -8.825 1.00 34.29 392 ALA C O 1
ATOM 5870 N N . ILE C 1 158 ? 24.960 36.491 -9.530 1.00 35.40 393 ILE C N 1
ATOM 5871 C CA . ILE C 1 158 ? 23.810 36.439 -8.646 1.00 35.64 393 ILE C CA 1
ATOM 5872 C C . ILE C 1 158 ? 23.723 35.001 -8.150 1.00 36.12 393 ILE C C 1
ATOM 5873 O O . ILE C 1 158 ? 23.926 34.051 -8.918 1.00 36.38 393 ILE C O 1
ATOM 5878 N N . ARG C 1 159 ? 23.463 34.837 -6.860 1.00 37.29 394 ARG C N 1
ATOM 5879 C CA . ARG C 1 159 ? 23.352 33.501 -6.287 1.00 38.94 394 ARG C CA 1
ATOM 5880 C C . ARG C 1 159 ? 21.984 33.254 -5.682 1.00 37.85 394 ARG C C 1
ATOM 5881 O O . ARG C 1 159 ? 21.447 34.098 -4.971 1.00 40.07 394 ARG C O 1
ATOM 5889 N N . HIS C 1 160 ? 21.375 32.130 -6.013 1.00 36.15 395 HIS C N 1
ATOM 5890 C CA . HIS C 1 160 ? 20.091 31.844 -5.405 1.00 38.18 395 HIS C CA 1
ATOM 5891 C C . HIS C 1 160 ? 20.054 30.433 -4.848 1.00 39.26 395 HIS C C 1
ATOM 5892 O O . HIS C 1 160 ? 20.697 29.534 -5.364 1.00 39.62 395 HIS C O 1
ATOM 5899 N N . THR C 1 161 ? 19.311 30.261 -3.766 1.00 41.66 396 THR C N 1
ATOM 5900 C CA . THR C 1 161 ? 19.158 28.973 -3.096 1.00 40.75 396 THR C CA 1
ATOM 5901 C C . THR C 1 161 ? 18.453 27.999 -3.998 1.00 39.51 396 THR C C 1
ATOM 5902 O O . THR C 1 161 ? 17.871 28.401 -4.987 1.00 39.46 396 THR C O 1
ATOM 5906 N N . ALA C 1 162 ? 18.417 26.734 -3.595 1.00 40.84 397 ALA C N 1
ATOM 5907 C CA . ALA C 1 162 ? 17.745 25.701 -4.382 1.00 41.33 397 ALA C CA 1
ATOM 5908 C C . ALA C 1 162 ? 16.232 25.917 -4.424 1.00 42.01 397 ALA C C 1
ATOM 5909 O O . ALA C 1 162 ? 15.528 25.335 -5.259 1.00 41.64 397 ALA C O 1
ATOM 5911 N N . THR C 1 163 ? 15.732 26.735 -3.503 1.00 41.07 398 THR C N 1
ATOM 5912 C CA . THR C 1 163 ? 14.315 27.049 -3.471 1.00 41.64 398 THR C CA 1
ATOM 5913 C C . THR C 1 163 ? 14.076 28.262 -4.382 1.00 41.18 398 THR C C 1
ATOM 5914 O O . THR C 1 163 ? 12.948 28.729 -4.540 1.00 42.59 398 THR C O 1
ATOM 5918 N N . GLY C 1 164 ? 15.158 28.748 -4.984 1.00 39.84 399 GLY C N 1
ATOM 5919 C CA . GLY C 1 164 ? 15.100 29.880 -5.881 1.00 39.42 399 GLY C CA 1
ATOM 5920 C C . GLY C 1 164 ? 15.218 31.253 -5.234 1.00 41.98 399 GLY C C 1
ATOM 5921 O O . GLY C 1 164 ? 15.017 32.254 -5.927 1.00 41.94 399 GLY C O 1
ATOM 5922 N N . ILE C 1 165 ? 15.523 31.352 -3.939 1.00 42.02 400 ILE C N 1
ATOM 5923 C CA . ILE C 1 165 ? 15.605 32.688 -3.367 1.00 43.64 400 ILE C CA 1
ATOM 5924 C C . ILE C 1 165 ? 17.005 33.290 -3.443 1.00 43.63 400 ILE C C 1
ATOM 5925 O O . ILE C 1 165 ? 17.998 32.701 -2.994 1.00 42.14 400 ILE C O 1
ATOM 5930 N N . ILE C 1 166 ? 17.066 34.457 -4.083 1.00 43.24 401 ILE C N 1
ATOM 5931 C CA . ILE C 1 166 ? 18.307 35.193 -4.286 1.00 42.51 401 ILE C CA 1
ATOM 5932 C C . ILE C 1 166 ? 18.995 35.439 -2.951 1.00 42.87 401 ILE C C 1
ATOM 5933 O O . ILE C 1 166 ? 18.374 35.952 -2.015 1.00 42.04 401 ILE C O 1
ATOM 5938 N N . SER C 1 167 ? 20.266 35.053 -2.856 1.00 42.86 402 SER C N 1
ATOM 5939 C CA . SER C 1 167 ? 21.004 35.240 -1.612 1.00 42.70 402 SER C CA 1
ATOM 5940 C C . SER C 1 167 ? 22.194 36.157 -1.700 1.00 41.25 402 SER C C 1
ATOM 5941 O O . SER C 1 167 ? 22.652 36.648 -0.680 1.00 39.35 402 SER C O 1
ATOM 5944 N N . HIS C 1 168 ? 22.697 36.382 -2.911 1.00 42.56 403 HIS C N 1
ATOM 5945 C CA . HIS C 1 168 ? 23.852 37.269 -3.120 1.00 44.19 403 HIS C CA 1
ATOM 5946 C C . HIS C 1 168 ? 23.823 37.909 -4.498 1.00 42.90 403 HIS C C 1
ATOM 5947 O O . HIS C 1 168 ? 23.571 37.231 -5.495 1.00 42.79 403 HIS C O 1
ATOM 5954 N N . VAL C 1 169 ? 24.073 39.212 -4.562 1.00 41.45 404 VAL C N 1
ATOM 5955 C CA . VAL C 1 169 ? 24.185 39.870 -5.859 1.00 42.86 404 VAL C CA 1
ATOM 5956 C C . VAL C 1 169 ? 25.482 40.676 -5.800 1.00 43.28 404 VAL C C 1
ATOM 5957 O O . VAL C 1 169 ? 25.825 41.221 -4.745 1.00 41.87 404 VAL C O 1
ATOM 5961 N N . ASP C 1 170 ? 26.258 40.639 -6.887 1.00 44.07 405 ASP C N 1
ATOM 5962 C CA . ASP C 1 170 ? 27.514 41.389 -6.953 1.00 43.76 405 ASP C CA 1
ATOM 5963 C C . ASP C 1 170 ? 27.200 42.870 -7.098 1.00 45.71 405 ASP C C 1
ATOM 5964 O O . ASP C 1 170 ? 26.147 43.271 -7.628 1.00 44.47 405 ASP C O 1
ATOM 5969 N N . SER C 1 171 ? 28.148 43.674 -6.632 1.00 48.25 406 SER C N 1
ATOM 5970 C CA . SER C 1 171 ? 28.054 45.127 -6.666 1.00 49.00 406 SER C CA 1
ATOM 5971 C C . SER C 1 171 ? 27.760 45.706 -8.038 1.00 48.31 406 SER C C 1
ATOM 5972 O O . SER C 1 171 ? 26.990 46.648 -8.159 1.00 47.26 406 SER C O 1
ATOM 5975 N N . ALA C 1 172 ? 28.432 45.177 -9.057 1.00 48.91 407 ALA C N 1
ATOM 5976 C CA . ALA C 1 172 ? 28.247 45.636 -10.427 1.00 48.84 407 ALA C CA 1
ATOM 5977 C C . ALA C 1 172 ? 26.772 45.607 -10.832 1.00 49.57 407 ALA C C 1
ATOM 5978 O O . ALA C 1 172 ? 26.306 46.475 -11.561 1.00 51.79 407 ALA C O 1
ATOM 5980 N N . ALA C 1 173 ? 26.036 44.627 -10.315 1.00 49.65 408 ALA C N 1
ATOM 5981 C CA . ALA C 1 173 ? 24.615 44.454 -10.612 1.00 48.10 408 ALA C CA 1
ATOM 5982 C C . ALA C 1 173 ? 23.784 45.702 -10.356 1.00 46.50 408 ALA C C 1
ATOM 5983 O O . ALA C 1 173 ? 22.811 45.948 -11.058 1.00 47.63 408 ALA C O 1
ATOM 5985 N N . VAL C 1 174 ? 24.169 46.498 -9.365 1.00 44.13 409 VAL C N 1
ATOM 5986 C CA . VAL C 1 174 ? 23.404 47.696 -9.051 1.00 43.32 409 VAL C CA 1
ATOM 5987 C C . VAL C 1 174 ? 23.220 48.655 -10.222 1.00 43.36 409 VAL C C 1
ATOM 5988 O O . VAL C 1 174 ? 22.086 49.026 -10.510 1.00 45.31 409 VAL C O 1
ATOM 5992 N N . SER C 1 175 ? 24.296 49.020 -10.919 1.00 41.80 410 SER C N 1
ATOM 5993 C CA . SER C 1 175 ? 24.202 49.941 -12.064 1.00 40.99 410 SER C CA 1
ATOM 5994 C C . SER C 1 175 ? 23.521 49.340 -13.297 1.00 40.23 410 SER C C 1
ATOM 5995 O O . SER C 1 175 ? 22.971 50.065 -14.121 1.00 40.69 410 SER C O 1
ATOM 5998 N N . ALA C 1 176 ? 23.557 48.021 -13.422 1.00 38.97 411 ALA C N 1
ATOM 5999 C CA . ALA C 1 176 ? 22.991 47.364 -14.590 1.00 39.37 411 ALA C CA 1
ATOM 6000 C C . ALA C 1 176 ? 21.539 46.884 -14.558 1.00 39.81 411 ALA C C 1
ATOM 6001 O O . ALA C 1 176 ? 20.982 46.580 -15.605 1.00 40.46 411 ALA C O 1
ATOM 6003 N N . LEU C 1 177 ? 20.937 46.776 -13.378 1.00 39.52 412 LEU C N 1
ATOM 6004 C CA . LEU C 1 177 ? 19.580 46.261 -13.263 1.00 38.19 412 LEU C CA 1
ATOM 6005 C C . LEU C 1 177 ? 18.676 47.239 -12.552 1.00 40.82 412 LEU C C 1
ATOM 6006 O O . LEU C 1 177 ? 17.450 47.148 -12.630 1.00 43.30 412 LEU C O 1
ATOM 6011 N N . GLY C 1 178 ? 19.282 48.159 -11.820 1.00 41.65 413 GLY C N 1
ATOM 6012 C CA . GLY C 1 178 ? 18.501 49.150 -11.116 1.00 40.21 413 GLY C CA 1
ATOM 6013 C C . GLY C 1 178 ? 18.148 48.760 -9.701 1.00 40.12 413 GLY C C 1
ATOM 6014 O O . GLY C 1 178 ? 17.651 49.603 -8.947 1.00 40.76 413 GLY C O 1
ATOM 6015 N N . TYR C 1 179 ? 18.379 47.504 -9.330 1.00 38.93 414 TYR C N 1
ATOM 6016 C CA . TYR C 1 179 ? 18.073 47.070 -7.969 1.00 39.28 414 TYR C CA 1
ATOM 6017 C C . TYR C 1 179 ? 19.262 47.246 -7.053 1.00 40.61 414 TYR C C 1
ATOM 6018 O O . TYR C 1 179 ? 20.408 47.223 -7.487 1.00 42.40 414 TYR C O 1
ATOM 6027 N N . LEU C 1 180 ? 18.970 47.463 -5.780 1.00 42.06 415 LEU C N 1
ATOM 6028 C CA . LEU C 1 180 ? 19.992 47.552 -4.753 1.00 41.63 415 LEU C CA 1
ATOM 6029 C C . LEU C 1 180 ? 20.027 46.106 -4.287 1.00 41.60 415 LEU C C 1
ATOM 6030 O O . LEU C 1 180 ? 18.999 45.424 -4.350 1.00 42.43 415 LEU C O 1
ATOM 6035 N N . PRO C 1 181 ? 21.181 45.609 -3.814 1.00 40.71 416 PRO C N 1
ATOM 6036 C CA . PRO C 1 181 ? 21.237 44.216 -3.358 1.00 39.43 416 PRO C CA 1
ATOM 6037 C C . PRO C 1 181 ? 20.029 43.855 -2.497 1.00 38.56 416 PRO C C 1
ATOM 6038 O O . PRO C 1 181 ? 19.392 42.837 -2.721 1.00 36.02 416 PRO C O 1
ATOM 6042 N N . GLN C 1 182 ? 19.671 44.743 -1.575 1.00 39.78 417 GLN C N 1
ATOM 6043 C CA . GLN C 1 182 ? 18.520 44.517 -0.707 1.00 43.49 417 GLN C CA 1
ATOM 6044 C C . GLN C 1 182 ? 17.160 44.430 -1.435 1.00 43.54 417 GLN C C 1
ATOM 6045 O O . GLN C 1 182 ? 16.249 43.781 -0.947 1.00 44.22 417 GLN C O 1
ATOM 6051 N N . ASP C 1 183 ? 17.017 45.060 -2.597 1.00 43.80 418 ASP C N 1
ATOM 6052 C CA . ASP C 1 183 ? 15.762 44.964 -3.336 1.00 44.52 418 ASP C CA 1
ATOM 6053 C C . ASP C 1 183 ? 15.677 43.564 -3.971 1.00 45.56 418 ASP C C 1
ATOM 6054 O O . ASP C 1 183 ? 14.608 43.145 -4.409 1.00 48.13 418 ASP C O 1
ATOM 6059 N N . LEU C 1 184 ? 16.796 42.837 -3.980 1.00 44.36 419 LEU C N 1
ATOM 6060 C CA . LEU C 1 184 ? 16.892 41.514 -4.600 1.00 42.74 419 LEU C CA 1
ATOM 6061 C C . LEU C 1 184 ? 17.053 40.317 -3.660 1.00 43.39 419 LEU C C 1
ATOM 6062 O O . LEU C 1 184 ? 16.566 39.221 -3.945 1.00 41.72 419 LEU C O 1
ATOM 6067 N N . ILE C 1 185 ? 17.811 40.498 -2.585 1.00 43.49 420 ILE C N 1
ATOM 6068 C CA . ILE C 1 185 ? 17.996 39.416 -1.634 1.00 44.93 420 ILE C CA 1
ATOM 6069 C C . ILE C 1 185 ? 16.655 39.107 -0.972 1.00 44.99 420 ILE C C 1
ATOM 6070 O O . ILE C 1 185 ? 15.891 40.020 -0.622 1.00 46.65 420 ILE C O 1
ATOM 6075 N N . GLY C 1 186 ? 16.367 37.815 -0.845 1.00 43.35 421 GLY C N 1
ATOM 6076 C CA . GLY C 1 186 ? 15.117 37.368 -0.264 1.00 41.06 421 GLY C CA 1
ATOM 6077 C C . GLY C 1 186 ? 14.043 37.164 -1.320 1.00 39.93 421 GLY C C 1
ATOM 6078 O O . GLY C 1 186 ? 13.080 36.445 -1.092 1.00 38.98 421 GLY C O 1
ATOM 6079 N N . ARG C 1 187 ? 14.185 37.818 -2.469 1.00 40.35 422 ARG C N 1
ATOM 6080 C CA . ARG C 1 187 ? 13.206 37.689 -3.548 1.00 41.97 422 ARG C CA 1
ATOM 6081 C C . ARG C 1 187 ? 13.427 36.364 -4.256 1.00 41.52 422 ARG C C 1
ATOM 6082 O O . ARG C 1 187 ? 14.494 35.756 -4.137 1.00 41.35 422 ARG C O 1
ATOM 6090 N N . SER C 1 188 ? 12.412 35.900 -4.971 1.00 40.86 423 SER C N 1
ATOM 6091 C CA . SER C 1 188 ? 12.558 34.667 -5.721 1.00 40.99 423 SER C CA 1
ATOM 6092 C C . SER C 1 188 ? 13.045 35.088 -7.104 1.00 42.12 423 SER C C 1
ATOM 6093 O O . SER C 1 188 ? 12.583 36.085 -7.653 1.00 41.51 423 SER C O 1
ATOM 6096 N N . ILE C 1 189 ? 13.995 34.337 -7.650 1.00 43.15 424 ILE C N 1
ATOM 6097 C CA . ILE C 1 189 ? 14.563 34.629 -8.962 1.00 41.42 424 ILE C CA 1
ATOM 6098 C C . ILE C 1 189 ? 13.488 34.555 -10.046 1.00 42.14 424 ILE C C 1
ATOM 6099 O O . ILE C 1 189 ? 13.479 35.358 -10.974 1.00 42.26 424 ILE C O 1
ATOM 6104 N N . MET C 1 190 ? 12.530 33.651 -9.855 1.00 44.96 425 MET C N 1
ATOM 6105 C CA . MET C 1 190 ? 11.427 33.428 -10.798 1.00 47.12 425 MET C CA 1
ATOM 6106 C C . MET C 1 190 ? 10.660 34.694 -11.185 1.00 49.11 425 MET C C 1
ATOM 6107 O O . MET C 1 190 ? 10.230 34.832 -12.327 1.00 48.68 425 MET C O 1
ATOM 6112 N N . ASP C 1 191 ? 10.480 35.600 -10.223 1.00 50.48 426 ASP C N 1
ATOM 6113 C CA . ASP C 1 191 ? 9.761 36.855 -10.440 1.00 52.22 426 ASP C CA 1
ATOM 6114 C C . ASP C 1 191 ? 10.500 37.778 -11.394 1.00 51.98 426 ASP C C 1
ATOM 6115 O O . ASP C 1 191 ? 10.067 38.910 -11.620 1.00 53.03 426 ASP C O 1
ATOM 6120 N N . PHE C 1 192 ? 11.618 37.318 -11.940 1.00 51.41 427 PHE C N 1
ATOM 6121 C CA . PHE C 1 192 ? 12.390 38.164 -12.828 1.00 52.19 427 PHE C CA 1
ATOM 6122 C C . PHE C 1 192 ? 12.527 37.664 -14.247 1.00 53.75 427 PHE C C 1
ATOM 6123 O O . PHE C 1 192 ? 13.004 38.395 -15.112 1.00 54.17 427 PHE C O 1
ATOM 6131 N N . TYR C 1 193 ? 12.135 36.419 -14.485 1.00 54.32 428 TYR C N 1
ATOM 6132 C CA . TYR C 1 193 ? 12.201 35.867 -15.827 1.00 55.97 428 TYR C CA 1
ATOM 6133 C C . TYR C 1 193 ? 10.952 36.347 -16.563 1.00 58.13 428 TYR C C 1
ATOM 6134 O O . TYR C 1 193 ? 9.955 36.690 -15.924 1.00 57.30 428 TYR C O 1
ATOM 6143 N N . HIS C 1 194 ? 11.017 36.455 -17.890 1.00 61.69 429 HIS C N 1
ATOM 6144 C CA . HIS C 1 194 ? 9.850 36.916 -18.658 1.00 64.67 429 HIS C CA 1
ATOM 6145 C C . HIS C 1 194 ? 8.814 35.808 -18.750 1.00 65.43 429 HIS C C 1
ATOM 6146 O O . HIS C 1 194 ? 9.174 34.662 -18.988 1.00 65.94 429 HIS C O 1
ATOM 6153 N N . HIS C 1 195 ? 7.532 36.149 -18.661 1.00 67.20 430 HIS C N 1
ATOM 6154 C CA . HIS C 1 195 ? 6.503 35.113 -18.704 1.00 69.92 430 HIS C CA 1
ATOM 6155 C C . HIS C 1 195 ? 6.501 34.164 -19.905 1.00 70.36 430 HIS C C 1
ATOM 6156 O O . HIS C 1 195 ? 5.990 33.041 -19.817 1.00 72.28 430 HIS C O 1
ATOM 6163 N N . GLU C 1 196 ? 7.134 34.575 -20.998 1.00 69.91 431 GLU C N 1
ATOM 6164 C CA . GLU C 1 196 ? 7.218 33.728 -22.184 1.00 69.26 431 GLU C CA 1
ATOM 6165 C C . GLU C 1 196 ? 8.465 32.867 -22.204 1.00 67.62 431 GLU C C 1
ATOM 6166 O O . GLU C 1 196 ? 8.572 31.958 -23.020 1.00 67.91 431 GLU C O 1
ATOM 6172 N N . ASP C 1 197 ? 9.415 33.166 -21.325 1.00 65.71 432 ASP C N 1
ATOM 6173 C CA . ASP C 1 197 ? 10.659 32.407 -21.260 1.00 63.79 432 ASP C CA 1
ATOM 6174 C C . ASP C 1 197 ? 10.706 31.328 -20.174 1.00 62.38 432 ASP C C 1
ATOM 6175 O O . ASP C 1 197 ? 11.676 30.580 -20.073 1.00 61.57 432 ASP C O 1
ATOM 6180 N N . LEU C 1 198 ? 9.642 31.212 -19.390 1.00 61.24 433 LEU C N 1
ATOM 6181 C CA . LEU C 1 198 ? 9.617 30.236 -18.311 1.00 59.90 433 LEU C CA 1
ATOM 6182 C C . LEU C 1 198 ? 9.781 28.789 -18.782 1.00 60.42 433 LEU C C 1
ATOM 6183 O O . LEU C 1 198 ? 10.235 27.933 -18.030 1.00 62.16 433 LEU C O 1
ATOM 6188 N N . SER C 1 199 ? 9.483 28.529 -20.046 1.00 60.59 434 SER C N 1
ATOM 6189 C CA . SER C 1 199 ? 9.643 27.186 -20.585 1.00 61.05 434 SER C CA 1
ATOM 6190 C C . SER C 1 199 ? 11.106 26.952 -20.964 1.00 60.92 434 SER C C 1
ATOM 6191 O O . SER C 1 199 ? 11.690 25.919 -20.630 1.00 60.63 434 SER C O 1
ATOM 6194 N N . VAL C 1 200 ? 11.705 27.924 -21.642 1.00 61.27 435 VAL C N 1
ATOM 6195 C CA . VAL C 1 200 ? 13.111 27.819 -22.028 1.00 62.07 435 VAL C CA 1
ATOM 6196 C C . VAL C 1 200 ? 14.004 27.975 -20.789 1.00 60.66 435 VAL C C 1
ATOM 6197 O O . VAL C 1 200 ? 15.172 27.598 -20.802 1.00 60.53 435 VAL C O 1
ATOM 6201 N N . MET C 1 201 ? 13.451 28.564 -19.734 1.00 59.73 436 MET C N 1
ATOM 6202 C CA . MET C 1 201 ? 14.185 28.731 -18.494 1.00 58.29 436 MET C CA 1
ATOM 6203 C C . MET C 1 201 ? 14.160 27.362 -17.817 1.00 59.03 436 MET C C 1
ATOM 6204 O O . MET C 1 201 ? 15.202 26.837 -17.435 1.00 58.48 436 MET C O 1
ATOM 6209 N N . LYS C 1 202 ? 12.980 26.741 -17.787 1.00 60.08 437 LYS C N 1
ATOM 6210 C CA . LYS C 1 202 ? 12.818 25.421 -17.187 1.00 61.00 437 LYS C CA 1
ATOM 6211 C C . LYS C 1 202 ? 13.809 24.403 -17.735 1.00 61.60 437 LYS C C 1
ATOM 6212 O O . LYS C 1 202 ? 14.214 23.478 -17.028 1.00 61.95 437 LYS C O 1
ATOM 6218 N N . GLU C 1 203 ? 14.186 24.561 -18.997 1.00 62.78 438 GLU C N 1
ATOM 6219 C CA . GLU C 1 203 ? 15.119 23.629 -19.600 1.00 64.85 438 GLU C CA 1
ATOM 6220 C C . GLU C 1 203 ? 16.552 23.993 -19.271 1.00 62.43 438 GLU C C 1
ATOM 6221 O O . GLU C 1 203 ? 17.428 23.128 -19.302 1.00 62.11 438 GLU C O 1
ATOM 6227 N N . THR C 1 204 ? 16.806 25.269 -18.986 1.00 59.29 439 THR C N 1
ATOM 6228 C CA . THR C 1 204 ? 18.161 25.670 -18.651 1.00 56.96 439 THR C CA 1
ATOM 6229 C C . THR C 1 204 ? 18.418 25.077 -17.272 1.00 56.57 439 THR C C 1
ATOM 6230 O O . THR C 1 204 ? 19.391 24.356 -17.082 1.00 56.51 439 THR C O 1
ATOM 6234 N N . TYR C 1 205 ? 17.493 25.302 -16.341 1.00 56.18 440 TYR C N 1
ATOM 6235 C CA . TYR C 1 205 ? 17.620 24.766 -14.989 1.00 55.98 440 TYR C CA 1
ATOM 6236 C C . TYR C 1 205 ? 17.682 23.241 -14.972 1.00 58.02 440 TYR C C 1
ATOM 6237 O O . TYR C 1 205 ? 18.347 22.668 -14.120 1.00 58.13 440 TYR C O 1
ATOM 6246 N N . GLU C 1 206 ? 16.970 22.580 -15.881 1.00 59.36 441 GLU C N 1
ATOM 6247 C CA . GLU C 1 206 ? 17.035 21.132 -15.938 1.00 61.00 441 GLU C CA 1
ATOM 6248 C C . GLU C 1 206 ? 18.446 20.712 -16.342 1.00 60.57 441 GLU C C 1
ATOM 6249 O O . GLU C 1 206 ? 18.895 19.625 -15.975 1.00 61.20 441 GLU C O 1
ATOM 6255 N N . THR C 1 207 ? 19.135 21.588 -17.086 1.00 59.60 442 THR C N 1
ATOM 6256 C CA . THR C 1 207 ? 20.518 21.375 -17.552 1.00 57.88 442 THR C CA 1
ATOM 6257 C C . THR C 1 207 ? 21.480 21.584 -16.392 1.00 55.82 442 THR C C 1
ATOM 6258 O O . THR C 1 207 ? 22.517 20.928 -16.312 1.00 54.92 442 THR C O 1
ATOM 6262 N N . VAL C 1 208 ? 21.151 22.549 -15.533 1.00 53.52 443 VAL C N 1
ATOM 6263 C CA . VAL C 1 208 ? 21.954 22.868 -14.356 1.00 51.68 443 VAL C CA 1
ATOM 6264 C C . VAL C 1 208 ? 22.044 21.620 -13.487 1.00 52.69 443 VAL C C 1
ATOM 6265 O O . VAL C 1 208 ? 23.138 21.206 -13.084 1.00 53.23 443 VAL C O 1
ATOM 6269 N N . MET C 1 209 ? 20.886 21.003 -13.261 1.00 53.80 444 MET C N 1
ATOM 6270 C CA . MET C 1 209 ? 20.769 19.791 -12.469 1.00 55.13 444 MET C CA 1
ATOM 6271 C C . MET C 1 209 ? 21.523 18.632 -13.115 1.00 56.49 444 MET C C 1
ATOM 6272 O O . MET C 1 209 ? 22.024 17.757 -12.414 1.00 57.83 444 MET C O 1
ATOM 6277 N N . LYS C 1 210 ? 21.600 18.605 -14.442 1.00 56.84 445 LYS C N 1
ATOM 6278 C CA . LYS C 1 210 ? 22.341 17.527 -15.084 1.00 59.56 445 LYS C CA 1
ATOM 6279 C C . LYS C 1 210 ? 23.820 17.780 -14.849 1.00 59.42 445 LYS C C 1
ATOM 6280 O O . LYS C 1 210 ? 24.565 16.873 -14.470 1.00 61.26 445 LYS C O 1
ATOM 6286 N N . LYS C 1 211 ? 24.235 19.031 -15.011 1.00 57.96 446 LYS C N 1
ATOM 6287 C CA . LYS C 1 211 ? 25.630 19.377 -14.823 1.00 56.36 446 LYS C CA 1
ATOM 6288 C C . LYS C 1 211 ? 25.999 19.214 -13.374 1.00 55.07 446 LYS C C 1
ATOM 6289 O O . LYS C 1 211 ? 27.166 19.296 -13.022 1.00 55.90 446 LYS C O 1
ATOM 6295 N N . GLY C 1 212 ? 24.992 18.976 -12.542 1.00 53.30 447 GLY C N 1
ATOM 6296 C CA . GLY C 1 212 ? 25.210 18.803 -11.117 1.00 51.56 447 GLY C CA 1
ATOM 6297 C C . GLY C 1 212 ? 25.823 17.468 -10.751 1.00 50.65 447 GLY C C 1
ATOM 6298 O O . GLY C 1 212 ? 26.273 17.277 -9.631 1.00 49.43 447 GLY C O 1
ATOM 6299 N N . GLN C 1 213 ? 25.812 16.538 -11.698 1.00 51.01 448 GLN C N 1
ATOM 6300 C CA . GLN C 1 213 ? 26.378 15.216 -11.509 1.00 51.11 448 GLN C CA 1
ATOM 6301 C C . GLN C 1 213 ? 27.900 15.313 -11.416 1.00 51.84 448 GLN C C 1
ATOM 6302 O O . GLN C 1 213 ? 28.583 14.379 -10.978 1.00 51.85 448 GLN C O 1
ATOM 6308 N N . THR C 1 214 ? 28.434 16.430 -11.887 1.00 52.17 449 THR C N 1
ATOM 6309 C CA . THR C 1 214 ? 29.861 16.647 -11.868 1.00 52.69 449 THR C CA 1
ATOM 6310 C C . THR C 1 214 ? 30.102 18.002 -11.274 1.00 52.19 449 THR C C 1
ATOM 6311 O O . THR C 1 214 ? 29.671 19.007 -11.833 1.00 51.26 449 THR C O 1
ATOM 6315 N N . ALA C 1 215 ? 30.820 18.022 -10.156 1.00 52.78 450 ALA C N 1
ATOM 6316 C CA . ALA C 1 215 ? 31.155 19.253 -9.454 1.00 52.19 450 ALA C CA 1
ATOM 6317 C C . ALA C 1 215 ? 31.952 20.226 -10.339 1.00 53.59 450 ALA C C 1
ATOM 6318 O O . ALA C 1 215 ? 32.873 19.825 -11.048 1.00 54.65 450 ALA C O 1
ATOM 6320 N N . GLY C 1 216 ? 31.529 21.488 -10.351 1.00 55.90 451 GLY C N 1
ATOM 6321 C CA . GLY C 1 216 ? 32.199 22.526 -11.125 1.00 57.06 451 GLY C CA 1
ATOM 6322 C C . GLY C 1 216 ? 31.895 22.642 -12.615 1.00 58.53 451 GLY C C 1
ATOM 6323 O O . GLY C 1 216 ? 32.386 23.563 -13.286 1.00 58.52 451 GLY C O 1
ATOM 6324 N N . ALA C 1 217 ? 31.091 21.719 -13.135 1.00 58.48 452 ALA C N 1
ATOM 6325 C CA . ALA C 1 217 ? 30.728 21.696 -14.548 1.00 57.34 452 ALA C CA 1
ATOM 6326 C C . ALA C 1 217 ? 29.882 22.896 -14.913 1.00 58.09 452 ALA C C 1
ATOM 6327 O O . ALA C 1 217 ? 28.738 23.007 -14.459 1.00 59.29 452 ALA C O 1
ATOM 6329 N N . SER C 1 218 ? 30.434 23.792 -15.730 1.00 57.04 453 SER C N 1
ATOM 6330 C CA . SER C 1 218 ? 29.688 24.976 -16.140 1.00 56.70 453 SER C CA 1
ATOM 6331 C C . SER C 1 218 ? 29.231 24.887 -17.576 1.00 57.07 453 SER C C 1
ATOM 6332 O O . SER C 1 218 ? 29.768 24.111 -18.369 1.00 58.48 453 SER C O 1
ATOM 6335 N N . PHE C 1 219 ? 28.238 25.701 -17.906 1.00 57.18 454 PHE C N 1
ATOM 6336 C CA . PHE C 1 219 ? 27.716 25.749 -19.255 1.00 57.17 454 PHE C CA 1
ATOM 6337 C C . PHE C 1 219 ? 27.070 27.105 -19.482 1.00 59.24 454 PHE C C 1
ATOM 6338 O O . PHE C 1 219 ? 26.631 27.759 -18.527 1.00 60.34 454 PHE C O 1
ATOM 6346 N N . CYS C 1 220 ? 27.075 27.538 -20.741 1.00 61.00 455 CYS C N 1
ATOM 6347 C CA . CYS C 1 220 ? 26.487 28.812 -21.143 1.00 62.16 455 CYS C CA 1
ATOM 6348 C C . CYS C 1 220 ? 25.120 28.623 -21.768 1.00 59.42 455 CYS C C 1
ATOM 6349 O O . CYS C 1 220 ? 24.874 27.662 -22.495 1.00 59.19 455 CYS C O 1
ATOM 6352 N N . SER C 1 221 ? 24.221 29.537 -21.448 1.00 57.10 456 SER C N 1
ATOM 6353 C CA . SER C 1 221 ? 22.886 29.483 -21.986 1.00 55.64 456 SER C CA 1
ATOM 6354 C C . SER C 1 221 ? 22.699 30.666 -22.933 1.00 56.37 456 SER C C 1
ATOM 6355 O O . SER C 1 221 ? 23.410 31.679 -22.841 1.00 57.06 456 SER C O 1
ATOM 6358 N N . LYS C 1 222 ? 21.773 30.501 -23.874 1.00 56.04 457 LYS C N 1
ATOM 6359 C CA . LYS C 1 222 ? 21.421 31.519 -24.858 1.00 56.03 457 LYS C CA 1
ATOM 6360 C C . LYS C 1 222 ? 20.787 32.702 -24.108 1.00 54.68 457 LYS C C 1
ATOM 6361 O O . LYS C 1 222 ? 20.070 32.499 -23.133 1.00 54.62 457 LYS C O 1
ATOM 6367 N N . PRO C 1 223 ? 21.094 33.949 -24.516 1.00 54.87 458 PRO C N 1
ATOM 6368 C CA . PRO C 1 223 ? 20.554 35.158 -23.872 1.00 54.44 458 PRO C CA 1
ATOM 6369 C C . PRO C 1 223 ? 19.039 35.145 -23.660 1.00 53.47 458 PRO C C 1
ATOM 6370 O O . PRO C 1 223 ? 18.270 34.893 -24.598 1.00 54.58 458 PRO C O 1
ATOM 6374 N N . TYR C 1 224 ? 18.626 35.412 -22.422 1.00 50.41 459 TYR C N 1
ATOM 6375 C CA . TYR C 1 224 ? 17.210 35.424 -22.046 1.00 47.82 459 TYR C CA 1
ATOM 6376 C C . TYR C 1 224 ? 16.904 36.744 -21.364 1.00 46.89 459 TYR C C 1
ATOM 6377 O O . TYR C 1 224 ? 17.805 37.407 -20.851 1.00 47.09 459 TYR C O 1
ATOM 6386 N N . ARG C 1 225 ? 15.629 37.104 -21.319 1.00 45.52 460 ARG C N 1
ATOM 6387 C CA . ARG C 1 225 ? 15.218 38.367 -20.723 1.00 45.31 460 ARG C CA 1
ATOM 6388 C C . ARG C 1 225 ? 15.170 38.303 -19.212 1.00 44.07 460 ARG C C 1
ATOM 6389 O O . ARG C 1 225 ? 14.837 37.268 -18.646 1.00 46.57 460 ARG C O 1
ATOM 6397 N N . PHE C 1 226 ? 15.537 39.404 -18.565 1.00 41.54 461 PHE C N 1
ATOM 6398 C CA . PHE C 1 226 ? 15.558 39.492 -17.112 1.00 40.20 461 PHE C CA 1
ATOM 6399 C C . PHE C 1 226 ? 14.968 40.839 -16.758 1.00 40.40 461 PHE C C 1
ATOM 6400 O O . PHE C 1 226 ? 15.380 41.844 -17.299 1.00 41.20 461 PHE C O 1
ATOM 6408 N N . LEU C 1 227 ? 14.000 40.849 -15.854 1.00 41.52 462 LEU C N 1
ATOM 6409 C CA . LEU C 1 227 ? 13.315 42.073 -15.453 1.00 43.41 462 LEU C CA 1
ATOM 6410 C C . LEU C 1 227 ? 14.159 43.002 -14.601 1.00 43.62 462 LEU C C 1
ATOM 6411 O O . LEU C 1 227 ? 14.744 42.556 -13.631 1.00 46.72 462 LEU C O 1
ATOM 6416 N N . ILE C 1 228 ? 14.218 44.287 -14.949 1.00 43.99 463 ILE C N 1
ATOM 6417 C CA . ILE C 1 228 ? 14.996 45.238 -14.151 1.00 44.60 463 ILE C CA 1
ATOM 6418 C C . ILE C 1 228 ? 14.083 46.227 -13.456 1.00 47.06 463 ILE C C 1
ATOM 6419 O O . ILE C 1 228 ? 12.897 46.314 -13.774 1.00 49.04 463 ILE C O 1
ATOM 6424 N N . GLN C 1 229 ? 14.649 46.959 -12.502 1.00 48.53 464 GLN C N 1
ATOM 6425 C CA . GLN C 1 229 ? 13.932 47.951 -11.717 1.00 50.90 464 GLN C CA 1
ATOM 6426 C C . GLN C 1 229 ? 12.873 48.789 -12.447 1.00 51.45 464 GLN C C 1
ATOM 6427 O O . GLN C 1 229 ? 11.710 48.828 -12.035 1.00 51.57 464 GLN C O 1
ATOM 6433 N N . ASN C 1 230 ? 13.251 49.419 -13.551 1.00 51.70 465 ASN C N 1
ATOM 6434 C CA . ASN C 1 230 ? 12.311 50.271 -14.265 1.00 52.61 465 ASN C CA 1
ATOM 6435 C C . ASN C 1 230 ? 11.157 49.581 -14.976 1.00 53.48 465 ASN C C 1
ATOM 6436 O O . ASN C 1 230 ? 10.340 50.238 -15.620 1.00 54.70 465 ASN C O 1
ATOM 6441 N N . GLY C 1 231 ? 11.093 48.260 -14.859 1.00 54.37 466 GLY C N 1
ATOM 6442 C CA . GLY C 1 231 ? 10.035 47.515 -15.514 1.00 54.33 466 GLY C CA 1
ATOM 6443 C C . GLY C 1 231 ? 10.466 46.929 -16.844 1.00 54.80 466 GLY C C 1
ATOM 6444 O O . GLY C 1 231 ? 9.861 45.963 -17.305 1.00 56.54 466 GLY C O 1
ATOM 6445 N N . CYS C 1 232 ? 11.488 47.521 -17.467 1.00 54.15 467 CYS C N 1
ATOM 6446 C CA . CYS C 1 232 ? 12.009 47.047 -18.746 1.00 54.64 467 CYS C CA 1
ATOM 6447 C C . CYS C 1 232 ? 12.783 45.746 -18.589 1.00 53.67 467 CYS C C 1
ATOM 6448 O O . CYS C 1 232 ? 13.152 45.358 -17.478 1.00 53.61 467 CYS C O 1
ATOM 6451 N N . TYR C 1 233 ? 13.050 45.086 -19.708 1.00 52.31 468 TYR C N 1
ATOM 6452 C CA . TYR C 1 233 ? 13.794 43.841 -19.686 1.00 52.83 468 TYR C CA 1
ATOM 6453 C C . TYR C 1 233 ? 15.163 43.992 -20.298 1.00 51.29 468 TYR C C 1
ATOM 6454 O O . TYR C 1 233 ? 15.392 44.928 -21.040 1.00 51.79 468 TYR C O 1
ATOM 6463 N N . VAL C 1 234 ? 16.083 43.102 -19.936 1.00 50.08 469 VAL C N 1
ATOM 6464 C CA . VAL C 1 234 ? 17.432 43.098 -20.509 1.00 49.47 469 VAL C CA 1
ATOM 6465 C C . VAL C 1 234 ? 17.772 41.679 -20.894 1.00 49.75 469 VAL C C 1
ATOM 6466 O O . VAL C 1 234 ? 17.176 40.733 -20.387 1.00 49.94 469 VAL C O 1
ATOM 6470 N N . LEU C 1 235 ? 18.686 41.536 -21.845 1.00 50.95 470 LEU C N 1
ATOM 6471 C CA . LEU C 1 235 ? 19.121 40.223 -22.269 1.00 50.35 470 LEU C CA 1
ATOM 6472 C C . LEU C 1 235 ? 20.371 39.920 -21.490 1.00 51.39 470 LEU C C 1
ATOM 6473 O O . LEU C 1 235 ? 21.296 40.732 -21.421 1.00 51.73 470 LEU C O 1
ATOM 6478 N N . LEU C 1 236 ? 20.349 38.770 -20.839 1.00 51.80 471 LEU C N 1
ATOM 6479 C CA . LEU C 1 236 ? 21.452 38.324 -20.022 1.00 50.90 471 LEU C CA 1
ATOM 6480 C C . LEU C 1 236 ? 22.071 37.050 -20.585 1.00 51.70 471 LEU C C 1
ATOM 6481 O O . LEU C 1 236 ? 21.359 36.084 -20.917 1.00 53.01 471 LEU C O 1
ATOM 6486 N N . GLU C 1 237 ? 23.382 37.054 -20.777 1.00 50.35 472 GLU C N 1
ATOM 6487 C CA . GLU C 1 237 ? 24.001 35.832 -21.240 1.00 51.24 472 GLU C CA 1
ATOM 6488 C C . GLU C 1 237 ? 24.745 35.305 -20.022 1.00 49.36 472 GLU C C 1
ATOM 6489 O O . GLU C 1 237 ? 25.610 35.969 -19.463 1.00 49.12 472 GLU C O 1
ATOM 6495 N N . THR C 1 238 ? 24.265 34.155 -19.553 1.00 48.84 473 THR C N 1
ATOM 6496 C CA . THR C 1 238 ? 24.718 33.507 -18.332 1.00 47.19 473 THR C CA 1
ATOM 6497 C C . THR C 1 238 ? 25.525 32.223 -18.407 1.00 46.64 473 THR C C 1
ATOM 6498 O O . THR C 1 238 ? 25.276 31.339 -19.230 1.00 44.73 473 THR C O 1
ATOM 6502 N N . GLU C 1 239 ? 26.442 32.099 -17.457 1.00 46.51 474 GLU C N 1
ATOM 6503 C CA . GLU C 1 239 ? 27.260 30.918 -17.321 1.00 45.37 474 GLU C CA 1
ATOM 6504 C C . GLU C 1 239 ? 26.848 30.365 -15.954 1.00 44.63 474 GLU C C 1
ATOM 6505 O O . GLU C 1 239 ? 27.134 30.973 -14.914 1.00 43.96 474 GLU C O 1
ATOM 6511 N N . TRP C 1 240 ? 26.135 29.239 -15.972 1.00 43.10 475 TRP C N 1
ATOM 6512 C CA . TRP C 1 240 ? 25.614 28.623 -14.756 1.00 43.01 475 TRP C CA 1
ATOM 6513 C C . TRP C 1 240 ? 26.516 27.624 -14.073 1.00 43.84 475 TRP C C 1
ATOM 6514 O O . TRP C 1 240 ? 27.041 26.728 -14.722 1.00 45.64 475 TRP C O 1
ATOM 6525 N N . THR C 1 241 ? 26.629 27.743 -12.749 1.00 43.42 476 THR C N 1
ATOM 6526 C CA . THR C 1 241 ? 27.434 26.841 -11.921 1.00 43.02 476 THR C CA 1
ATOM 6527 C C . THR C 1 241 ? 26.606 26.590 -10.658 1.00 42.00 476 THR C C 1
ATOM 6528 O O . THR C 1 241 ? 25.704 27.378 -10.335 1.00 40.69 476 THR C O 1
ATOM 6532 N N . SER C 1 242 ? 26.920 25.516 -9.936 1.00 40.20 477 SER C N 1
ATOM 6533 C CA . SER C 1 242 ? 26.162 25.164 -8.735 1.00 39.56 477 SER C CA 1
ATOM 6534 C C . SER C 1 242 ? 26.923 24.405 -7.659 1.00 38.85 477 SER C C 1
ATOM 6535 O O . SER C 1 242 ? 28.068 24.005 -7.839 1.00 41.77 477 SER C O 1
ATOM 6538 N N . PHE C 1 243 ? 26.295 24.276 -6.502 1.00 37.23 478 PHE C N 1
ATOM 6539 C CA . PHE C 1 243 ? 26.884 23.519 -5.424 1.00 35.76 478 PHE C CA 1
ATOM 6540 C C . PHE C 1 243 ? 25.906 22.490 -4.882 1.00 35.64 478 PHE C C 1
ATOM 6541 O O . PHE C 1 243 ? 24.755 22.793 -4.588 1.00 36.15 478 PHE C O 1
ATOM 6549 N N . VAL C 1 244 ? 26.378 21.256 -4.813 1.00 35.19 479 VAL C N 1
ATOM 6550 C CA . VAL C 1 244 ? 25.593 20.163 -4.292 1.00 33.42 479 VAL C CA 1
ATOM 6551 C C . VAL C 1 244 ? 26.308 19.683 -3.057 1.00 32.25 479 VAL C C 1
ATOM 6552 O O . VAL C 1 244 ? 27.514 19.458 -3.081 1.00 30.27 479 VAL C O 1
ATOM 6556 N N . ASN C 1 245 ? 25.569 19.648 -1.957 1.00 33.21 480 ASN C N 1
ATOM 6557 C CA . ASN C 1 245 ? 26.096 19.175 -0.696 1.00 34.56 480 ASN C CA 1
ATOM 6558 C C . ASN C 1 245 ? 26.477 17.730 -1.007 1.00 36.00 480 ASN C C 1
ATOM 6559 O O . ASN C 1 245 ? 25.642 16.940 -1.438 1.00 36.56 480 ASN C O 1
ATOM 6564 N N . PRO C 1 246 ? 27.761 17.384 -0.858 1.00 36.81 481 PRO C N 1
ATOM 6565 C CA . PRO C 1 246 ? 28.087 16.004 -1.181 1.00 37.84 481 PRO C CA 1
ATOM 6566 C C . PRO C 1 246 ? 27.700 14.994 -0.120 1.00 41.21 481 PRO C C 1
ATOM 6567 O O . PRO C 1 246 ? 27.794 13.803 -0.359 1.00 43.51 481 PRO C O 1
ATOM 6571 N N . TRP C 1 247 ? 27.256 15.450 1.044 1.00 42.74 482 TRP C N 1
ATOM 6572 C CA . TRP C 1 247 ? 26.871 14.509 2.093 1.00 45.42 482 TRP C CA 1
ATOM 6573 C C . TRP C 1 247 ? 25.388 14.192 2.089 1.00 45.61 482 TRP C C 1
ATOM 6574 O O . TRP C 1 247 ? 24.984 13.118 2.536 1.00 47.58 482 TRP C O 1
ATOM 6585 N N . SER C 1 248 ? 24.593 15.120 1.566 1.00 44.82 483 SER C N 1
ATOM 6586 C CA . SER C 1 248 ? 23.148 14.967 1.490 1.00 44.04 483 SER C CA 1
ATOM 6587 C C . SER C 1 248 ? 22.693 14.765 0.049 1.00 44.95 483 SER C C 1
ATOM 6588 O O . SER C 1 248 ? 21.562 14.348 -0.204 1.00 45.04 483 SER C O 1
ATOM 6591 N N . ARG C 1 249 ? 23.587 15.072 -0.885 1.00 44.94 484 ARG C N 1
ATOM 6592 C CA . ARG C 1 249 ? 23.340 14.933 -2.313 1.00 45.15 484 ARG C CA 1
ATOM 6593 C C . ARG C 1 249 ? 22.258 15.886 -2.841 1.00 44.40 484 ARG C C 1
ATOM 6594 O O . ARG C 1 249 ? 21.773 15.746 -3.965 1.00 43.73 484 ARG C O 1
ATOM 6602 N N . LYS C 1 250 ? 21.903 16.868 -2.023 1.00 43.33 485 LYS C N 1
ATOM 6603 C CA . LYS C 1 250 ? 20.908 17.874 -2.389 1.00 43.74 485 LYS C CA 1
ATOM 6604 C C . LYS C 1 250 ? 21.581 19.127 -2.995 1.00 42.56 485 LYS C C 1
ATOM 6605 O O . LYS C 1 250 ? 22.771 19.363 -2.784 1.00 39.21 485 LYS C O 1
ATOM 6611 N N . LEU C 1 251 ? 20.838 19.882 -3.803 1.00 42.06 486 LEU C N 1
ATOM 6612 C CA . LEU C 1 251 ? 21.372 21.099 -4.412 1.00 40.94 486 LEU C CA 1
ATOM 6613 C C . LEU C 1 251 ? 21.358 22.230 -3.385 1.00 40.00 486 LEU C C 1
ATOM 6614 O O . LEU C 1 251 ? 20.306 22.569 -2.866 1.00 40.93 486 LEU C O 1
ATOM 6619 N N . GLU C 1 252 ? 22.509 22.848 -3.139 1.00 39.32 487 GLU C N 1
ATOM 6620 C CA . GLU C 1 252 ? 22.648 23.912 -2.134 1.00 38.93 487 GLU C CA 1
ATOM 6621 C C . GLU C 1 252 ? 22.356 25.344 -2.636 1.00 37.37 487 GLU C C 1
ATOM 6622 O O . GLU C 1 252 ? 21.591 26.083 -2.017 1.00 36.14 487 GLU C O 1
ATOM 6628 N N . PHE C 1 253 ? 23.010 25.751 -3.717 1.00 35.66 488 PHE C N 1
ATOM 6629 C CA . PHE C 1 253 ? 22.771 27.070 -4.319 1.00 35.16 488 PHE C CA 1
ATOM 6630 C C . PHE C 1 253 ? 23.188 27.009 -5.788 1.00 34.99 488 PHE C C 1
ATOM 6631 O O . PHE C 1 253 ? 23.895 26.081 -6.193 1.00 36.72 488 PHE C O 1
ATOM 6639 N N . VAL C 1 254 ? 22.720 27.971 -6.579 1.00 31.32 489 VAL C N 1
ATOM 6640 C CA . VAL C 1 254 ? 23.022 28.034 -7.997 1.00 29.77 489 VAL C CA 1
ATOM 6641 C C . VAL C 1 254 ? 23.520 29.430 -8.289 1.00 30.81 489 VAL C C 1
ATOM 6642 O O . VAL C 1 254 ? 22.846 30.412 -7.979 1.00 31.90 489 VAL C O 1
ATOM 6646 N N . VAL C 1 255 ? 24.718 29.537 -8.836 1.00 30.45 490 VAL C N 1
ATOM 6647 C CA . VAL C 1 255 ? 25.229 30.864 -9.154 1.00 31.50 490 VAL C CA 1
ATOM 6648 C C . VAL C 1 255 ? 25.386 31.079 -10.629 1.00 30.03 490 VAL C C 1
ATOM 6649 O O . VAL C 1 255 ? 25.960 30.252 -11.344 1.00 28.50 490 VAL C O 1
ATOM 6653 N N . GLY C 1 256 ? 24.794 32.178 -11.075 1.00 29.60 491 GLY C N 1
ATOM 6654 C CA . GLY C 1 256 ? 24.873 32.554 -12.469 1.00 31.96 491 GLY C CA 1
ATOM 6655 C C . GLY C 1 256 ? 25.799 33.745 -12.705 1.00 32.21 491 GLY C C 1
ATOM 6656 O O . GLY C 1 256 ? 25.710 34.774 -12.023 1.00 30.55 491 GLY C O 1
ATOM 6657 N N . HIS C 1 257 ? 26.766 33.569 -13.597 1.00 33.39 492 HIS C N 1
ATOM 6658 C CA . HIS C 1 257 ? 27.663 34.677 -13.937 1.00 35.89 492 HIS C CA 1
ATOM 6659 C C . HIS C 1 257 ? 27.066 35.357 -15.170 1.00 34.89 492 HIS C C 1
ATOM 6660 O O . HIS C 1 257 ? 26.969 34.771 -16.243 1.00 34.73 492 HIS C O 1
ATOM 6667 N N . HIS C 1 258 ? 26.596 36.573 -14.978 1.00 34.92 493 HIS C N 1
ATOM 6668 C CA . HIS C 1 258 ? 25.958 37.302 -16.043 1.00 38.44 493 HIS C CA 1
ATOM 6669 C C . HIS C 1 258 ? 26.800 38.324 -16.762 1.00 41.39 493 HIS C C 1
ATOM 6670 O O . HIS C 1 258 ? 27.811 38.819 -16.243 1.00 41.55 493 HIS C O 1
ATOM 6677 N N . ARG C 1 259 ? 26.299 38.663 -17.947 1.00 43.00 494 ARG C N 1
ATOM 6678 C CA . ARG C 1 259 ? 26.872 39.659 -18.836 1.00 45.69 494 ARG C CA 1
ATOM 6679 C C . ARG C 1 259 ? 25.682 40.225 -19.617 1.00 46.61 494 ARG C C 1
ATOM 6680 O O . ARG C 1 259 ? 24.896 39.476 -20.200 1.00 47.74 494 ARG C O 1
ATOM 6688 N N . VAL C 1 260 ? 25.504 41.538 -19.580 1.00 46.78 495 VAL C N 1
ATOM 6689 C CA . VAL C 1 260 ? 24.381 42.124 -20.289 1.00 47.08 495 VAL C CA 1
ATOM 6690 C C . VAL C 1 260 ? 24.623 42.148 -21.798 1.00 48.59 495 VAL C C 1
ATOM 6691 O O . VAL C 1 260 ? 25.434 42.929 -22.304 1.00 47.79 495 VAL C O 1
ATOM 6695 N N . PHE C 1 261 ? 23.938 41.242 -22.493 1.00 50.10 496 PHE C N 1
ATOM 6696 C CA . PHE C 1 261 ? 24.009 41.108 -23.946 1.00 51.01 496 PHE C CA 1
ATOM 6697 C C . PHE C 1 261 ? 23.411 42.374 -24.505 1.00 52.50 496 PHE C C 1
ATOM 6698 O O . PHE C 1 261 ? 24.083 43.164 -25.151 1.00 53.17 496 PHE C O 1
ATOM 6706 N N . GLN C 1 262 ? 22.137 42.579 -24.220 1.00 54.87 497 GLN C N 1
ATOM 6707 C CA . GLN C 1 262 ? 21.469 43.773 -24.693 1.00 57.17 497 GLN C CA 1
ATOM 6708 C C . GLN C 1 262 ? 20.825 44.547 -23.546 1.00 58.26 497 GLN C C 1
ATOM 6709 O O . GLN C 1 262 ? 20.074 43.991 -22.742 1.00 56.67 497 GLN C O 1
ATOM 6715 N N . GLY C 1 263 ? 21.160 45.833 -23.474 1.00 59.87 498 GLY C N 1
ATOM 6716 C CA . GLY C 1 263 ? 20.627 46.708 -22.446 1.00 61.19 498 GLY C CA 1
ATOM 6717 C C . GLY C 1 263 ? 19.129 46.926 -22.549 1.00 62.25 498 GLY C C 1
ATOM 6718 O O . GLY C 1 263 ? 18.478 46.412 -23.459 1.00 61.17 498 GLY C O 1
ATOM 6719 N N . PRO C 1 264 ? 18.557 47.698 -21.621 1.00 63.75 499 PRO C N 1
ATOM 6720 C CA . PRO C 1 264 ? 17.127 47.995 -21.586 1.00 67.02 499 PRO C CA 1
ATOM 6721 C C . PRO C 1 264 ? 16.743 49.114 -22.541 1.00 69.99 499 PRO C C 1
ATOM 6722 O O . PRO C 1 264 ? 17.566 49.967 -22.879 1.00 71.16 499 PRO C O 1
ATOM 6726 N N . LYS C 1 265 ? 15.485 49.116 -22.961 1.00 72.60 500 LYS C N 1
ATOM 6727 C CA . LYS C 1 265 ? 14.997 50.147 -23.859 1.00 75.86 500 LYS C CA 1
ATOM 6728 C C . LYS C 1 265 ? 15.198 51.521 -23.207 1.00 77.47 500 LYS C C 1
ATOM 6729 O O . LYS C 1 265 ? 15.687 52.449 -23.845 1.00 77.02 500 LYS C O 1
ATOM 6735 N N . GLN C 1 266 ? 14.878 51.622 -21.918 1.00 80.20 501 GLN C N 1
ATOM 6736 C CA . GLN C 1 266 ? 15.014 52.869 -21.165 1.00 82.75 501 GLN C CA 1
ATOM 6737 C C . GLN C 1 266 ? 16.344 52.905 -20.431 1.00 84.03 501 GLN C C 1
ATOM 6738 O O . GLN C 1 266 ? 16.559 52.139 -19.498 1.00 83.59 501 GLN C O 1
ATOM 6744 N N . CYS C 1 267 ? 17.217 53.819 -20.839 1.00 86.26 502 CYS C N 1
ATOM 6745 C CA . CYS C 1 267 ? 18.542 53.968 -20.245 1.00 88.52 502 CYS C CA 1
ATOM 6746 C C . CYS C 1 267 ? 18.574 54.054 -18.717 1.00 88.71 502 CYS C C 1
ATOM 6747 O O . CYS C 1 267 ? 19.289 53.292 -18.082 1.00 90.24 502 CYS C O 1
ATOM 6750 N N . ASN C 1 268 ? 17.816 54.972 -18.124 1.00 89.01 503 ASN C N 1
ATOM 6751 C CA . ASN C 1 268 ? 17.799 55.113 -16.662 1.00 88.98 503 ASN C CA 1
ATOM 6752 C C . ASN C 1 268 ? 17.122 53.932 -16.004 1.00 88.00 503 ASN C C 1
ATOM 6753 O O . ASN C 1 268 ? 15.898 53.879 -15.940 1.00 88.47 503 ASN C O 1
ATOM 6758 N N . VAL C 1 269 ? 17.919 52.985 -15.519 1.00 86.75 504 VAL C N 1
ATOM 6759 C CA . VAL C 1 269 ? 17.381 51.784 -14.891 1.00 85.76 504 VAL C CA 1
ATOM 6760 C C . VAL C 1 269 ? 16.811 52.023 -13.513 1.00 86.73 504 VAL C C 1
ATOM 6761 O O . VAL C 1 269 ? 16.151 51.150 -12.970 1.00 86.23 504 VAL C O 1
ATOM 6765 N N . PHE C 1 270 ? 17.089 53.183 -12.936 1.00 88.96 505 PHE C N 1
ATOM 6766 C CA . PHE C 1 270 ? 16.589 53.471 -11.609 1.00 92.58 505 PHE C CA 1
ATOM 6767 C C . PHE C 1 270 ? 15.185 54.041 -11.619 1.00 95.33 505 PHE C C 1
ATOM 6768 O O . PHE C 1 270 ? 14.299 53.552 -10.919 1.00 95.49 505 PHE C O 1
ATOM 6776 N N . GLU C 1 271 ? 14.967 55.048 -12.451 1.00 99.22 506 GLU C N 1
ATOM 6777 C CA . GLU C 1 271 ? 13.647 55.655 -12.554 1.00 103.18 506 GLU C CA 1
ATOM 6778 C C . GLU C 1 271 ? 12.702 54.688 -13.259 1.00 104.37 506 GLU C C 1
ATOM 6779 O O . GLU C 1 271 ? 12.985 54.227 -14.360 1.00 104.67 506 GLU C O 1
ATOM 6785 N N . ALA C 1 272 ? 11.596 54.356 -12.598 1.00 106.34 507 ALA C N 1
ATOM 6786 C CA . ALA C 1 272 ? 10.599 53.435 -13.158 1.00 108.64 507 ALA C CA 1
ATOM 6787 C C . ALA C 1 272 ? 9.865 54.006 -14.388 1.00 109.50 507 ALA C C 1
ATOM 6788 O O . ALA C 1 272 ? 8.981 54.851 -14.231 1.00 110.11 507 ALA C O 1
ATOM 6790 N N . ALA C 1 273 ? 10.167 53.469 -15.579 1.00 110.66 508 ALA C N 1
ATOM 6791 C CA . ALA C 1 273 ? 9.563 53.906 -16.845 1.00 112.15 508 ALA C CA 1
ATOM 6792 C C . ALA C 1 273 ? 8.236 53.212 -17.225 1.00 113.65 508 ALA C C 1
ATOM 6793 O O . ALA C 1 273 ? 8.178 51.994 -17.447 1.00 113.33 508 ALA C O 1
ATOM 6795 N N . PRO C 1 274 ? 7.148 54.003 -17.316 1.00 115.06 509 PRO C N 1
ATOM 6796 C CA . PRO C 1 274 ? 5.804 53.532 -17.657 1.00 115.71 509 PRO C CA 1
ATOM 6797 C C . PRO C 1 274 ? 5.583 53.371 -19.157 1.00 116.65 509 PRO C C 1
ATOM 6798 O O . PRO C 1 274 ? 4.750 54.061 -19.743 1.00 117.02 509 PRO C O 1
ATOM 6802 N N . THR C 1 275 ? 6.336 52.469 -19.776 1.00 117.78 510 THR C N 1
ATOM 6803 C CA . THR C 1 275 ? 6.209 52.225 -21.211 1.00 119.15 510 THR C CA 1
ATOM 6804 C C . THR C 1 275 ? 6.075 50.726 -21.473 1.00 120.36 510 THR C C 1
ATOM 6805 O O . THR C 1 275 ? 5.782 50.308 -22.592 1.00 120.80 510 THR C O 1
ATOM 6809 N N . CYS C 1 276 ? 6.279 49.931 -20.424 1.00 121.56 511 CYS C N 1
ATOM 6810 C CA . CYS C 1 276 ? 6.198 48.477 -20.499 1.00 122.09 511 CYS C CA 1
ATOM 6811 C C . CYS C 1 276 ? 5.245 47.972 -19.414 1.00 122.78 511 CYS C C 1
ATOM 6812 O O . CYS C 1 276 ? 5.337 48.408 -18.258 1.00 123.20 511 CYS C O 1
ATOM 6815 N N . LYS C 1 277 ? 4.341 47.054 -19.773 1.00 123.07 512 LYS C N 1
ATOM 6816 C CA . LYS C 1 277 ? 3.362 46.480 -18.830 1.00 123.28 512 LYS C CA 1
ATOM 6817 C C . LYS C 1 277 ? 2.825 45.083 -19.252 1.00 123.99 512 LYS C C 1
ATOM 6818 O O . LYS C 1 277 ? 3.575 44.121 -19.345 1.00 123.53 512 LYS C O 1
ATOM 6824 N N . LEU C 1 278 ? 1.497 45.022 -19.438 1.00 125.05 513 LEU C N 1
ATOM 6825 C CA . LEU C 1 278 ? 0.697 43.826 -19.812 1.00 126.00 513 LEU C CA 1
ATOM 6826 C C . LEU C 1 278 ? 0.384 42.840 -18.704 1.00 126.15 513 LEU C C 1
ATOM 6827 O O . LEU C 1 278 ? 0.748 43.076 -17.538 1.00 126.05 513 LEU C O 1
ATOM 6832 N N . LYS C 1 279 ? -0.311 41.759 -19.093 1.00 126.22 514 LYS C N 1
ATOM 6833 C CA . LYS C 1 279 ? -0.700 40.754 -18.110 1.00 126.09 514 LYS C CA 1
ATOM 6834 C C . LYS C 1 279 ? -1.043 39.352 -18.589 1.00 125.73 514 LYS C C 1
ATOM 6835 O O . LYS C 1 279 ? -0.216 38.440 -18.458 1.00 125.20 514 LYS C O 1
ATOM 6841 N N . ILE C 1 280 ? -2.240 39.215 -19.176 1.00 125.74 515 ILE C N 1
ATOM 6842 C CA . ILE C 1 280 ? -2.822 37.961 -19.709 1.00 125.63 515 ILE C CA 1
ATOM 6843 C C . ILE C 1 280 ? -2.881 36.919 -18.573 1.00 125.82 515 ILE C C 1
ATOM 6844 O O . ILE C 1 280 ? -1.827 36.406 -18.135 1.00 125.89 515 ILE C O 1
ATOM 6849 N N . SER C 1 281 ? -4.073 36.787 -17.942 1.00 126.16 516 SER C N 1
ATOM 6850 C CA . SER C 1 281 ? -4.346 35.847 -16.821 1.00 126.46 516 SER C CA 1
ATOM 6851 C C . SER C 1 281 ? -4.582 34.435 -17.291 1.00 127.64 516 SER C C 1
ATOM 6852 O O . SER C 1 281 ? -4.156 34.051 -18.381 1.00 127.55 516 SER C O 1
ATOM 6855 N N . GLU C 1 282 ? -5.260 33.671 -16.445 1.00 129.19 517 GLU C N 1
ATOM 6856 C CA . GLU C 1 282 ? -5.595 32.259 -16.681 1.00 130.97 517 GLU C CA 1
ATOM 6857 C C . GLU C 1 282 ? -4.434 31.399 -17.196 1.00 130.89 517 GLU C C 1
ATOM 6858 O O . GLU C 1 282 ? -3.532 31.065 -16.439 1.00 131.33 517 GLU C O 1
ATOM 6864 N N . GLU C 1 283 ? -4.424 31.119 -18.497 1.00 130.40 518 GLU C N 1
ATOM 6865 C CA . GLU C 1 283 ? -3.383 30.314 -19.128 1.00 130.00 518 GLU C CA 1
ATOM 6866 C C . GLU C 1 283 ? -1.976 30.902 -19.019 1.00 129.00 518 GLU C C 1
ATOM 6867 O O . GLU C 1 283 ? -1.021 30.336 -19.561 1.00 128.90 518 GLU C O 1
ATOM 6873 N N . ALA C 1 284 ? -1.864 32.075 -18.407 1.00 127.43 519 ALA C N 1
ATOM 6874 C CA . ALA C 1 284 ? -0.572 32.719 -18.224 1.00 125.74 519 ALA C CA 1
ATOM 6875 C C . ALA C 1 284 ? -0.294 32.804 -16.728 1.00 124.22 519 ALA C C 1
ATOM 6876 O O . ALA C 1 284 ? 0.463 31.989 -16.203 1.00 125.13 519 ALA C O 1
ATOM 6878 N N . GLN C 1 285 ? -0.966 33.725 -16.036 1.00 121.50 520 GLN C N 1
ATOM 6879 C CA . GLN C 1 285 ? -0.782 33.893 -14.594 1.00 118.94 520 GLN C CA 1
ATOM 6880 C C . GLN C 1 285 ? -0.805 32.534 -13.881 1.00 116.95 520 GLN C C 1
ATOM 6881 O O . GLN C 1 285 ? -0.012 32.293 -12.970 1.00 117.04 520 GLN C O 1
ATOM 6887 N N . SER C 1 286 ? -1.678 31.636 -14.338 1.00 113.86 521 SER C N 1
ATOM 6888 C CA . SER C 1 286 ? -1.788 30.300 -13.761 1.00 110.54 521 SER C CA 1
ATOM 6889 C C . SER C 1 286 ? -0.712 29.384 -14.319 1.00 107.90 521 SER C C 1
ATOM 6890 O O . SER C 1 286 ? 0.250 29.073 -13.626 1.00 107.82 521 SER C O 1
ATOM 6893 N N . ARG C 1 287 ? -0.870 28.964 -15.571 1.00 105.12 522 ARG C N 1
ATOM 6894 C CA . ARG C 1 287 ? 0.086 28.072 -16.227 1.00 102.98 522 ARG C CA 1
ATOM 6895 C C . ARG C 1 287 ? 1.541 28.393 -15.878 1.00 100.30 522 ARG C C 1
ATOM 6896 O O . ARG C 1 287 ? 2.329 27.485 -15.610 1.00 100.36 522 ARG C O 1
ATOM 6904 N N . ASN C 1 288 ? 1.879 29.680 -15.835 1.00 96.52 523 ASN C N 1
ATOM 6905 C CA . ASN C 1 288 ? 3.236 30.110 -15.504 1.00 92.84 523 ASN C CA 1
ATOM 6906 C C . ASN C 1 288 ? 3.577 29.856 -14.041 1.00 91.06 523 ASN C C 1
ATOM 6907 O O . ASN C 1 288 ? 4.639 29.314 -13.728 1.00 90.04 523 ASN C O 1
ATOM 6912 N N . THR C 1 289 ? 2.673 30.236 -13.143 1.00 89.33 524 THR C N 1
ATOM 6913 C CA . THR C 1 289 ? 2.906 30.028 -11.722 1.00 87.84 524 THR C CA 1
ATOM 6914 C C . THR C 1 289 ? 3.089 28.536 -11.447 1.00 87.36 524 THR C C 1
ATOM 6915 O O . THR C 1 289 ? 3.724 28.155 -10.473 1.00 87.40 524 THR C O 1
ATOM 6919 N N . ARG C 1 290 ? 2.548 27.694 -12.322 1.00 87.16 525 ARG C N 1
ATOM 6920 C CA . ARG C 1 290 ? 2.692 26.256 -12.167 1.00 87.60 525 ARG C CA 1
ATOM 6921 C C . ARG C 1 290 ? 4.078 25.850 -12.621 1.00 86.66 525 ARG C C 1
ATOM 6922 O O . ARG C 1 290 ? 4.756 25.082 -11.947 1.00 86.96 525 ARG C O 1
ATOM 6930 N N . ILE C 1 291 ? 4.502 26.391 -13.759 1.00 85.88 526 ILE C N 1
ATOM 6931 C CA . ILE C 1 291 ? 5.823 26.106 -14.315 1.00 84.34 526 ILE C CA 1
ATOM 6932 C C . ILE C 1 291 ? 6.908 26.414 -13.280 1.00 82.61 526 ILE C C 1
ATOM 6933 O O . ILE C 1 291 ? 7.855 25.643 -13.122 1.00 82.81 526 ILE C O 1
ATOM 6938 N N . LYS C 1 292 ? 6.764 27.532 -12.570 1.00 80.32 527 LYS C N 1
ATOM 6939 C CA . LYS C 1 292 ? 7.736 27.914 -11.544 1.00 79.06 527 LYS C CA 1
ATOM 6940 C C . LYS C 1 292 ? 7.843 26.842 -10.460 1.00 78.96 527 LYS C C 1
ATOM 6941 O O . LYS C 1 292 ? 8.871 26.730 -9.792 1.00 80.21 527 LYS C O 1
ATOM 6947 N N . GLU C 1 293 ? 6.775 26.069 -10.276 1.00 77.51 528 GLU C N 1
ATOM 6948 C CA . GLU C 1 293 ? 6.775 25.002 -9.292 1.00 75.77 528 GLU C CA 1
ATOM 6949 C C . GLU C 1 293 ? 7.501 23.819 -9.865 1.00 74.86 528 GLU C C 1
ATOM 6950 O O . GLU C 1 293 ? 8.173 23.091 -9.145 1.00 75.33 528 GLU C O 1
ATOM 6956 N N . ASP C 1 294 ? 7.358 23.619 -11.167 1.00 74.66 529 ASP C N 1
ATOM 6957 C CA . ASP C 1 294 ? 8.034 22.510 -11.827 1.00 74.82 529 ASP C CA 1
ATOM 6958 C C . ASP C 1 294 ? 9.545 22.695 -11.663 1.00 72.56 529 ASP C C 1
ATOM 6959 O O . ASP C 1 294 ? 10.262 21.757 -11.300 1.00 73.16 529 ASP C O 1
ATOM 6964 N N . ILE C 1 295 ? 10.012 23.923 -11.874 1.00 69.15 530 ILE C N 1
ATOM 6965 C CA . ILE C 1 295 ? 11.432 24.233 -11.751 1.00 66.12 530 ILE C CA 1
ATOM 6966 C C . ILE C 1 295 ? 11.895 23.951 -10.327 1.00 65.25 530 ILE C C 1
ATOM 6967 O O . ILE C 1 295 ? 12.613 22.993 -10.076 1.00 65.25 530 ILE C O 1
ATOM 6972 N N . VAL C 1 296 ? 11.406 24.748 -9.388 1.00 64.77 531 VAL C N 1
ATOM 6973 C CA . VAL C 1 296 ? 11.781 24.618 -7.992 1.00 64.24 531 VAL C CA 1
ATOM 6974 C C . VAL C 1 296 ? 11.634 23.211 -7.412 1.00 65.22 531 VAL C C 1
ATOM 6975 O O . VAL C 1 296 ? 12.265 22.896 -6.415 1.00 67.27 531 VAL C O 1
ATOM 6979 N N . LYS C 1 297 ? 10.823 22.358 -8.029 1.00 66.50 532 LYS C N 1
ATOM 6980 C CA . LYS C 1 297 ? 10.643 20.993 -7.534 1.00 66.87 532 LYS C CA 1
ATOM 6981 C C . LYS C 1 297 ? 11.810 20.157 -8.032 1.00 66.76 532 LYS C C 1
ATOM 6982 O O . LYS C 1 297 ? 12.356 19.324 -7.309 1.00 66.47 532 LYS C O 1
ATOM 6988 N N . ARG C 1 298 ? 12.168 20.388 -9.288 1.00 66.36 533 ARG C N 1
ATOM 6989 C CA . ARG C 1 298 ? 13.271 19.701 -9.941 1.00 66.80 533 ARG C CA 1
ATOM 6990 C C . ARG C 1 298 ? 14.589 19.954 -9.208 1.00 66.33 533 ARG C C 1
ATOM 6991 O O . ARG C 1 298 ? 15.415 19.046 -9.070 1.00 67.07 533 ARG C O 1
ATOM 6999 N N . LEU C 1 299 ? 14.793 21.207 -8.794 1.00 63.37 534 LEU C N 1
ATOM 7000 C CA . LEU C 1 299 ? 15.998 21.625 -8.093 1.00 60.58 534 LEU C CA 1
ATOM 7001 C C . LEU C 1 299 ? 16.053 20.966 -6.732 1.00 61.45 534 LEU C C 1
ATOM 7002 O O . LEU C 1 299 ? 17.121 20.834 -6.129 1.00 62.36 534 LEU C O 1
ATOM 7007 N N . ALA C 1 300 ? 14.890 20.519 -6.273 1.00 62.13 535 ALA C N 1
ATOM 7008 C CA . ALA C 1 300 ? 14.762 19.859 -4.977 1.00 62.97 535 ALA C CA 1
ATOM 7009 C C . ALA C 1 300 ? 15.130 18.384 -5.030 1.00 62.88 535 ALA C C 1
ATOM 7010 O O . ALA C 1 300 ? 15.341 17.758 -3.990 1.00 62.69 535 ALA C O 1
ATOM 7012 N N . GLU C 1 301 ? 15.154 17.822 -6.234 1.00 62.68 536 GLU C N 1
ATOM 7013 C CA . GLU C 1 301 ? 15.493 16.414 -6.401 1.00 64.98 536 GLU C CA 1
ATOM 7014 C C . GLU C 1 301 ? 16.917 16.159 -5.974 1.00 63.54 536 GLU C C 1
ATOM 7015 O O . GLU C 1 301 ? 17.750 17.062 -5.994 1.00 63.93 536 GLU C O 1
ATOM 7021 N N . THR C 1 302 ? 17.192 14.929 -5.571 1.00 62.03 537 THR C N 1
ATOM 7022 C CA . THR C 1 302 ? 18.538 14.573 -5.177 1.00 60.92 537 THR C CA 1
ATOM 7023 C C . THR C 1 302 ? 19.336 14.364 -6.463 1.00 61.39 537 THR C C 1
ATOM 7024 O O . THR C 1 302 ? 18.756 14.041 -7.503 1.00 61.05 537 THR C O 1
ATOM 7028 N N . VAL C 1 303 ? 20.632 14.679 -6.421 1.00 62.46 538 VAL C N 1
ATOM 7029 C CA . VAL C 1 303 ? 21.512 14.510 -7.580 1.00 63.24 538 VAL C CA 1
ATOM 7030 C C . VAL C 1 303 ? 22.379 13.299 -7.263 1.00 65.63 538 VAL C C 1
ATOM 7031 O O . VAL C 1 303 ? 22.791 13.106 -6.120 1.00 65.39 538 VAL C O 1
ATOM 7035 N N . SER C 1 304 ? 22.613 12.450 -8.250 1.00 68.89 539 SER C N 1
ATOM 7036 C CA . SER C 1 304 ? 23.404 11.264 -7.989 1.00 73.58 539 SER C CA 1
ATOM 7037 C C . SER C 1 304 ? 24.892 11.455 -8.160 1.00 75.99 539 SER C C 1
ATOM 7038 O O . SER C 1 304 ? 25.364 12.066 -9.117 1.00 75.16 539 SER C O 1
ATOM 7041 N N . ARG C 1 305 ? 25.624 10.927 -7.192 1.00 79.88 540 ARG C N 1
ATOM 7042 C CA . ARG C 1 305 ? 27.071 10.992 -7.189 1.00 83.75 540 ARG C CA 1
ATOM 7043 C C . ARG C 1 305 ? 27.571 9.559 -7.010 1.00 88.49 540 ARG C C 1
ATOM 7044 O O . ARG C 1 305 ? 27.826 9.105 -5.888 1.00 87.31 540 ARG C O 1
ATOM 7052 N N . PRO C 1 306 ? 27.625 8.801 -8.121 1.00 93.67 541 PRO C N 1
ATOM 7053 C CA . PRO C 1 306 ? 28.080 7.409 -8.139 1.00 97.48 541 PRO C CA 1
ATOM 7054 C C . PRO C 1 306 ? 29.593 7.351 -7.980 1.00 101.30 541 PRO C C 1
ATOM 7055 O O . PRO C 1 306 ? 30.260 8.388 -7.872 1.00 101.14 541 PRO C O 1
ATOM 7059 N N . SER C 1 307 ? 30.130 6.136 -7.988 1.00 105.77 542 SER C N 1
ATOM 7060 C CA . SER C 1 307 ? 31.567 5.936 -7.856 1.00 110.75 542 SER C CA 1
ATOM 7061 C C . SER C 1 307 ? 32.075 4.635 -8.486 1.00 114.18 542 SER C C 1
ATOM 7062 O O . SER C 1 307 ? 31.835 3.530 -7.974 1.00 114.41 542 SER C O 1
ATOM 7065 N N . GLU C 1 308 ? 32.758 4.785 -9.623 1.00 117.98 543 GLU C N 1
ATOM 7066 C CA . GLU C 1 308 ? 33.356 3.658 -10.345 1.00 120.68 543 GLU C CA 1
ATOM 7067 C C . GLU C 1 308 ? 34.665 3.296 -9.623 1.00 122.39 543 GLU C C 1
ATOM 7068 O O . GLU C 1 308 ? 35.492 2.539 -10.133 1.00 122.97 543 GLU C O 1
ATOM 7074 N N . THR C 1 309 ? 34.804 3.850 -8.417 1.00 124.21 544 THR C N 1
ATOM 7075 C CA . THR C 1 309 ? 35.949 3.675 -7.527 1.00 125.49 544 THR C CA 1
ATOM 7076 C C . THR C 1 309 ? 35.506 2.900 -6.270 1.00 126.36 544 THR C C 1
ATOM 7077 O O . THR C 1 309 ? 34.382 3.080 -5.789 1.00 126.14 544 THR C O 1
ATOM 7081 N N . VAL C 1 310 ? 36.383 2.043 -5.738 1.00 127.56 545 VAL C N 1
ATOM 7082 C CA . VAL C 1 310 ? 36.038 1.236 -4.557 1.00 128.35 545 VAL C CA 1
ATOM 7083 C C . VAL C 1 310 ? 37.059 1.139 -3.407 1.00 128.34 545 VAL C C 1
ATOM 7084 O O . VAL C 1 310 ? 37.885 2.027 -3.203 1.00 128.55 545 VAL C O 1
ATOM 7088 N N . LYS C 1 311 ? 36.960 0.025 -2.677 1.00 128.15 546 LYS C N 1
ATOM 7089 C CA . LYS C 1 311 ? 37.773 -0.337 -1.511 1.00 128.18 546 LYS C CA 1
ATOM 7090 C C . LYS C 1 311 ? 39.242 0.059 -1.388 1.00 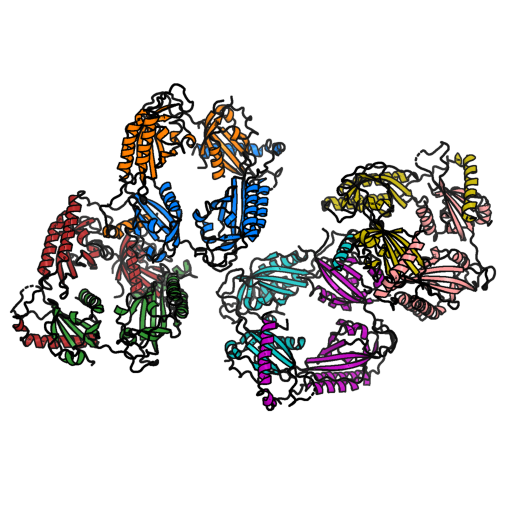128.16 546 LYS C C 1
ATOM 7091 O O . LYS C 1 311 ? 39.571 1.015 -0.688 1.00 127.72 546 LYS C O 1
ATOM 7097 N N . GLN C 1 312 ? 40.124 -0.740 -1.994 1.00 128.63 547 GLN C N 1
ATOM 7098 C CA . GLN C 1 312 ? 41.571 -0.522 -1.916 1.00 128.63 547 GLN C CA 1
ATOM 7099 C C . GLN C 1 312 ? 42.161 0.630 -2.731 1.00 127.77 547 GLN C C 1
ATOM 7100 O O . GLN C 1 312 ? 43.310 1.013 -2.493 1.00 127.70 547 GLN C O 1
ATOM 7106 N N . GLU C 1 313 ? 41.406 1.176 -3.689 1.00 126.77 548 GLU C N 1
ATOM 7107 C CA . GLU C 1 313 ? 41.912 2.306 -4.477 1.00 125.63 548 GLU C CA 1
ATOM 7108 C C . GLU C 1 313 ? 42.112 3.485 -3.524 1.00 124.62 548 GLU C C 1
ATOM 7109 O O . GLU C 1 313 ? 42.971 4.342 -3.750 1.00 124.82 548 GLU C O 1
ATOM 7115 N N . VAL C 1 314 ? 41.337 3.487 -2.438 1.00 123.27 549 VAL C N 1
ATOM 7116 C CA . VAL C 1 314 ? 41.393 4.532 -1.418 1.00 121.64 549 VAL C CA 1
ATOM 7117 C C . VAL C 1 314 ? 42.680 4.441 -0.567 1.00 120.78 549 VAL C C 1
ATOM 7118 O O . VAL C 1 314 ? 43.161 5.456 -0.054 1.00 120.34 549 VAL C O 1
ATOM 7122 N N . SER C 1 315 ? 43.240 3.235 -0.440 1.00 119.98 550 SER C N 1
ATOM 7123 C CA . SER C 1 315 ? 44.482 3.028 0.319 1.00 119.20 550 SER C CA 1
ATOM 7124 C C . SER C 1 315 ? 45.704 2.923 -0.618 1.00 118.25 550 SER C C 1
ATOM 7125 O O . SER C 1 315 ? 46.845 2.792 -0.161 1.00 118.15 550 SER C O 1
ATOM 7128 N N . ARG C 1 316 ? 45.436 2.970 -1.924 1.00 116.81 551 ARG C N 1
ATOM 7129 C CA . ARG C 1 316 ? 46.449 2.912 -2.982 1.00 114.73 551 ARG C CA 1
ATOM 7130 C C . ARG C 1 316 ? 46.962 4.346 -3.176 1.00 113.38 551 ARG C C 1
ATOM 7131 O O . ARG C 1 316 ? 47.865 4.613 -3.979 1.00 113.35 551 ARG C O 1
ATOM 7139 N N . ARG C 1 317 ? 46.373 5.263 -2.410 1.00 111.73 552 ARG C N 1
ATOM 7140 C CA . ARG C 1 317 ? 46.714 6.678 -2.465 1.00 109.65 552 ARG C CA 1
ATOM 7141 C C . ARG C 1 317 ? 47.125 7.270 -1.106 1.00 107.97 552 ARG C C 1
ATOM 7142 O O . ARG C 1 317 ? 47.021 8.471 -0.893 1.00 108.20 552 ARG C O 1
ATOM 7150 N N . CYS C 1 318 ? 47.595 6.424 -0.194 1.00 105.79 553 CYS C N 1
ATOM 7151 C CA . CYS C 1 318 ? 48.054 6.883 1.113 1.00 103.13 553 CYS C CA 1
ATOM 7152 C C . CYS C 1 318 ? 49.327 7.733 0.928 1.00 102.09 553 CYS C C 1
ATOM 7153 O O . CYS C 1 318 ? 49.446 8.830 1.478 1.00 102.15 553 CYS C O 1
ATOM 7156 N N . GLN C 1 319 ? 50.233 7.247 0.080 1.00 100.67 554 GLN C N 1
ATOM 7157 C CA . GLN C 1 319 ? 51.503 7.918 -0.204 1.00 98.58 554 GLN C CA 1
ATOM 7158 C C . GLN C 1 319 ? 51.319 9.155 -1.092 1.00 98.11 554 GLN C C 1
ATOM 7159 O O . GLN C 1 319 ? 52.039 10.147 -0.930 1.00 98.29 554 GLN C O 1
ATOM 7165 N N . ALA C 1 320 ? 50.346 9.093 -2.005 1.00 96.93 555 ALA C N 1
ATOM 7166 C CA . ALA C 1 320 ? 50.060 10.190 -2.932 1.00 95.06 555 ALA C CA 1
ATOM 7167 C C . ALA C 1 320 ? 49.422 11.361 -2.216 1.00 93.90 555 ALA C C 1
ATOM 7168 O O . ALA C 1 320 ? 49.783 12.522 -2.447 1.00 92.07 555 ALA C O 1
ATOM 7170 N N . LEU C 1 321 ? 48.461 11.032 -1.355 1.00 93.34 556 LEU C N 1
ATOM 7171 C CA . LEU C 1 321 ? 47.737 12.020 -0.566 1.00 92.96 556 LEU C CA 1
ATOM 7172 C C . LEU C 1 321 ? 48.571 12.539 0.601 1.00 91.33 556 LEU C C 1
ATOM 7173 O O . LEU C 1 321 ? 48.463 13.713 0.952 1.00 90.89 556 LEU C O 1
ATOM 7178 N N . ALA C 1 322 ? 49.405 11.675 1.187 1.00 90.13 557 ALA C N 1
ATOM 7179 C CA . ALA C 1 322 ? 50.275 12.063 2.304 1.00 89.04 557 ALA C CA 1
ATOM 7180 C C . ALA C 1 322 ? 51.344 13.028 1.808 1.00 89.11 557 ALA C C 1
ATOM 7181 O O . ALA C 1 322 ? 51.881 13.816 2.580 1.00 89.20 557 ALA C O 1
ATOM 7183 N N . SER C 1 323 ? 51.675 12.931 0.521 1.00 89.62 558 SER C N 1
ATOM 7184 C CA . SER C 1 323 ? 52.657 13.823 -0.095 1.00 89.81 558 SER C CA 1
ATOM 7185 C C . SER C 1 323 ? 51.914 15.104 -0.461 1.00 89.15 558 SER C C 1
ATOM 7186 O O . SER C 1 323 ? 52.451 16.207 -0.371 1.00 87.37 558 SER C O 1
ATOM 7189 N N . PHE C 1 324 ? 50.664 14.941 -0.876 1.00 89.93 559 PHE C N 1
ATOM 7190 C CA . PHE C 1 324 ? 49.830 16.075 -1.227 1.00 90.74 559 PHE C CA 1
ATOM 7191 C C . PHE C 1 324 ? 49.624 16.960 0.014 1.00 90.74 559 PHE C C 1
ATOM 7192 O O . PHE C 1 324 ? 49.661 18.193 -0.077 1.00 90.86 559 PHE C O 1
ATOM 7200 N N . MET C 1 325 ? 49.418 16.322 1.167 1.00 90.61 560 MET C N 1
ATOM 7201 C CA . MET C 1 325 ? 49.207 17.026 2.434 1.00 90.09 560 MET C CA 1
ATOM 7202 C C . MET C 1 325 ? 50.522 17.557 2.980 1.00 91.03 560 MET C C 1
ATOM 7203 O O . MET C 1 325 ? 50.542 18.399 3.879 1.00 90.67 560 MET C O 1
ATOM 7208 N N . GLU C 1 326 ? 51.620 17.057 2.423 1.00 93.51 561 GLU C N 1
ATOM 7209 C CA . GLU C 1 326 ? 52.951 17.474 2.843 1.00 96.39 561 GLU C CA 1
ATOM 7210 C C . GLU C 1 326 ? 53.254 18.861 2.284 1.00 98.32 561 GLU C C 1
ATOM 7211 O O . GLU C 1 326 ? 53.686 19.746 3.022 1.00 99.27 561 GLU C O 1
ATOM 7217 N N . THR C 1 327 ? 53.038 19.045 0.981 1.00 99.69 562 THR C N 1
ATOM 7218 C CA . THR C 1 327 ? 53.281 20.342 0.359 1.00 101.19 562 THR C CA 1
ATOM 7219 C C . THR C 1 327 ? 52.219 21.358 0.771 1.00 102.44 562 THR C C 1
ATOM 7220 O O . THR C 1 327 ? 52.474 22.567 0.766 1.00 102.67 562 THR C O 1
ATOM 7224 N N . LEU C 1 328 ? 51.040 20.867 1.150 1.00 103.98 563 LEU C N 1
ATOM 7225 C CA . LEU C 1 328 ? 49.956 21.740 1.603 1.00 106.18 563 LEU C CA 1
ATOM 7226 C C . LEU C 1 328 ? 50.294 22.190 3.033 1.00 108.29 563 LEU C C 1
ATOM 7227 O O . LEU C 1 328 ? 49.595 23.014 3.632 1.00 109.07 563 LEU C O 1
ATOM 7232 N N . MET C 1 329 ? 51.420 21.681 3.535 1.00 110.07 564 MET C N 1
ATOM 7233 C CA . MET C 1 329 ? 51.886 21.968 4.884 1.00 111.89 564 MET C CA 1
ATOM 7234 C C . MET C 1 329 ? 52.982 23.029 4.961 1.00 112.44 564 MET C C 1
ATOM 7235 O O . MET C 1 329 ? 53.003 23.831 5.898 1.00 112.90 564 MET C O 1
ATOM 7240 N N . ASP C 1 330 ? 53.906 23.034 4.000 1.00 112.27 565 ASP C N 1
ATOM 7241 C CA . ASP C 1 330 ? 54.992 24.031 4.014 1.00 112.12 565 ASP C CA 1
ATOM 7242 C C . ASP C 1 330 ? 54.602 25.474 3.658 1.00 111.99 565 ASP C C 1
ATOM 7243 O O . ASP C 1 330 ? 55.401 26.389 3.852 1.00 112.45 565 ASP C O 1
ATOM 7248 N N . GLU C 1 331 ? 53.371 25.681 3.185 1.00 110.80 566 GLU C N 1
ATOM 7249 C CA . GLU C 1 331 ? 52.892 27.022 2.821 1.00 109.57 566 GLU C CA 1
ATOM 7250 C C . GLU C 1 331 ? 52.261 27.705 4.043 1.00 109.29 566 GLU C C 1
ATOM 7251 O O . GLU C 1 331 ? 52.056 26.979 5.057 1.00 108.93 566 GLU C O 1
ATOM 7257 N N . LYS D 1 1 ? 54.042 22.617 18.343 1.00 102.21 236 LYS D N 1
ATOM 7258 C CA . LYS D 1 1 ? 52.820 22.013 17.821 1.00 101.60 236 LYS D CA 1
ATOM 7259 C C . LYS D 1 1 ? 51.781 21.741 18.935 1.00 100.83 236 LYS D C 1
ATOM 7260 O O . LYS D 1 1 ? 51.805 22.367 20.008 1.00 100.80 236 LYS D O 1
ATOM 7266 N N . GLU D 1 2 ? 50.845 20.841 18.636 1.00 98.45 237 GLU D N 1
ATOM 7267 C CA . GLU D 1 2 ? 49.790 20.408 19.556 1.00 95.05 237 GLU D CA 1
ATOM 7268 C C . GLU D 1 2 ? 49.007 19.299 18.861 1.00 92.56 237 GLU D C 1
ATOM 7269 O O . GLU D 1 2 ? 48.600 19.460 17.704 1.00 92.54 237 GLU D O 1
ATOM 7275 N N . ASP D 1 3 ? 48.860 18.164 19.553 1.00 88.90 238 ASP D N 1
ATOM 7276 C CA . ASP D 1 3 ? 48.133 16.991 19.055 1.00 84.89 238 ASP D CA 1
ATOM 7277 C C . ASP D 1 3 ? 46.996 17.382 18.106 1.00 80.45 238 ASP D C 1
ATOM 7278 O O . ASP D 1 3 ? 45.980 17.891 18.557 1.00 80.29 238 ASP D O 1
ATOM 7283 N N . SER D 1 4 ? 47.197 17.210 16.799 1.00 74.97 239 SER D N 1
ATOM 7284 C CA . SER D 1 4 ? 46.163 17.532 15.812 1.00 69.61 239 SER D CA 1
ATOM 7285 C C . SER D 1 4 ? 46.319 16.653 14.578 1.00 66.99 239 SER D C 1
ATOM 7286 O O . SER D 1 4 ? 47.430 16.339 14.177 1.00 68.59 239 SER D O 1
ATOM 7289 N N . PHE D 1 5 ? 45.208 16.263 13.969 1.00 63.26 240 PHE D N 1
ATOM 7290 C CA . PHE D 1 5 ? 45.268 15.410 12.793 1.00 60.22 240 PHE D CA 1
ATOM 7291 C C . PHE D 1 5 ? 44.524 16.032 11.637 1.00 59.08 240 PHE D C 1
ATOM 7292 O O . PHE D 1 5 ? 43.663 16.882 11.841 1.00 61.02 240 PHE D O 1
ATOM 7300 N N . CYS D 1 6 ? 44.826 15.572 10.429 1.00 56.71 241 CYS D N 1
ATOM 7301 C CA . CYS D 1 6 ? 44.167 16.068 9.237 1.00 54.42 241 CYS D CA 1
ATOM 7302 C C . CYS D 1 6 ? 43.633 14.908 8.447 1.00 53.88 241 CYS D C 1
ATOM 7303 O O . CYS D 1 6 ? 44.012 13.762 8.676 1.00 53.51 241 CYS D O 1
ATOM 7306 N N . CYS D 1 7 ? 42.723 15.212 7.535 1.00 52.88 242 CYS D N 1
ATOM 7307 C CA . CYS D 1 7 ? 42.136 14.195 6.687 1.00 54.02 242 CYS D CA 1
ATOM 7308 C C . CYS D 1 7 ? 41.690 14.874 5.396 1.00 53.59 242 CYS D C 1
ATOM 7309 O O . CYS D 1 7 ? 41.413 16.070 5.396 1.00 55.27 242 CYS D O 1
ATOM 7312 N N . VAL D 1 8 ? 41.677 14.133 4.288 1.00 51.82 243 VAL D N 1
ATOM 7313 C CA . VAL D 1 8 ? 41.284 14.705 3.005 1.00 48.72 243 VAL D CA 1
ATOM 7314 C C . VAL D 1 8 ? 39.955 14.157 2.517 1.00 49.01 243 VAL D C 1
ATOM 7315 O O . VAL D 1 8 ? 39.815 12.952 2.315 1.00 50.11 243 VAL D O 1
ATOM 7319 N N . ILE D 1 9 ? 38.997 15.055 2.291 1.00 47.83 244 ILE D N 1
ATOM 7320 C CA . ILE D 1 9 ? 37.660 14.674 1.849 1.00 45.98 244 ILE D CA 1
ATOM 7321 C C . ILE D 1 9 ? 37.437 14.975 0.379 1.00 46.69 244 ILE D C 1
ATOM 7322 O O . ILE D 1 9 ? 37.973 15.940 -0.159 1.00 47.33 244 ILE D O 1
ATOM 7327 N N . SER D 1 10 ? 36.608 14.162 -0.261 1.00 47.78 245 SER D N 1
ATOM 7328 C CA . SER D 1 10 ? 36.285 14.365 -1.672 1.00 49.79 245 SER D CA 1
ATOM 7329 C C . SER D 1 10 ? 35.031 15.218 -1.743 1.00 50.69 245 SER D C 1
ATOM 7330 O O . SER D 1 10 ? 34.028 14.878 -1.121 1.00 53.42 245 SER D O 1
ATOM 7333 N N . MET D 1 11 ? 35.063 16.330 -2.469 1.00 50.72 246 MET D N 1
ATOM 7334 C CA . MET D 1 11 ? 33.852 17.138 -2.556 1.00 50.22 246 MET D CA 1
ATOM 7335 C C . MET D 1 11 ? 32.850 16.506 -3.496 1.00 50.53 246 MET D C 1
ATOM 7336 O O . MET D 1 11 ? 31.712 16.958 -3.599 1.00 51.32 246 MET D O 1
ATOM 7341 N N . HIS D 1 12 ? 33.265 15.426 -4.151 1.00 50.86 247 HIS D N 1
ATOM 7342 C CA . HIS D 1 12 ? 32.379 14.733 -5.074 1.00 52.14 247 HIS D CA 1
ATOM 7343 C C . HIS D 1 12 ? 31.301 13.933 -4.356 1.00 53.31 247 HIS D C 1
ATOM 7344 O O . HIS D 1 12 ? 30.125 14.081 -4.653 1.00 53.28 247 HIS D O 1
ATOM 7351 N N . ASP D 1 13 ? 31.715 13.079 -3.425 1.00 54.40 248 ASP D N 1
ATOM 7352 C CA . ASP D 1 13 ? 30.790 12.236 -2.680 1.00 54.56 248 ASP D CA 1
ATOM 7353 C C . ASP D 1 13 ? 30.952 12.328 -1.171 1.00 53.44 248 ASP D C 1
ATOM 7354 O O . ASP D 1 13 ? 30.362 11.536 -0.434 1.00 53.90 248 ASP D O 1
ATOM 7359 N N . GLY D 1 14 ? 31.820 13.232 -0.725 1.00 51.42 249 GLY D N 1
ATOM 7360 C CA . GLY D 1 14 ? 32.031 13.447 0.697 1.00 48.52 249 GLY D CA 1
ATOM 7361 C C . GLY D 1 14 ? 32.719 12.387 1.533 1.00 46.95 249 GLY D C 1
ATOM 7362 O O . GLY D 1 14 ? 32.695 12.498 2.757 1.00 46.01 249 GLY D O 1
ATOM 7363 N N . ILE D 1 15 ? 33.324 11.374 0.909 1.00 47.28 250 ILE D N 1
ATOM 7364 C CA . ILE D 1 15 ? 34.029 10.313 1.653 1.00 46.71 250 ILE D CA 1
ATOM 7365 C C . ILE D 1 15 ? 35.490 10.669 1.917 1.00 45.88 250 ILE D C 1
ATOM 7366 O O . ILE D 1 15 ? 36.151 11.290 1.079 1.00 43.81 250 ILE D O 1
ATOM 7371 N N . VAL D 1 16 ? 36.000 10.275 3.078 1.00 45.84 251 VAL D N 1
ATOM 7372 C CA . VAL D 1 16 ? 37.391 10.583 3.402 1.00 46.55 251 VAL D CA 1
ATOM 7373 C C . VAL D 1 16 ? 38.365 9.698 2.637 1.00 45.44 251 VAL D C 1
ATOM 7374 O O . VAL D 1 16 ? 38.204 8.489 2.573 1.00 45.08 251 VAL D O 1
ATOM 7378 N N . LEU D 1 17 ? 39.340 10.338 2.007 1.00 45.82 252 LEU D N 1
ATOM 7379 C CA . LEU D 1 17 ? 40.345 9.656 1.210 1.00 46.40 252 LEU D CA 1
ATOM 7380 C C . LEU D 1 17 ? 41.644 9.394 1.932 1.00 45.81 252 LEU D C 1
ATOM 7381 O O . LEU D 1 17 ? 42.379 8.483 1.571 1.00 46.05 252 LEU D O 1
ATOM 7386 N N . TYR D 1 18 ? 41.906 10.152 2.986 1.00 45.60 253 TYR D N 1
ATOM 7387 C CA . TYR D 1 18 ? 43.154 10.009 3.698 1.00 45.73 253 TYR D CA 1
ATOM 7388 C C . TYR D 1 18 ? 43.108 10.658 5.061 1.00 46.53 253 TYR D C 1
ATOM 7389 O O . TYR D 1 18 ? 42.407 11.643 5.238 1.00 46.44 253 TYR D O 1
ATOM 7398 N N . THR D 1 19 ? 43.883 10.106 6.004 1.00 47.95 254 THR D N 1
ATOM 7399 C CA . THR D 1 19 ? 44.012 10.609 7.382 1.00 48.55 254 THR D CA 1
ATOM 7400 C C . THR D 1 19 ? 45.486 10.584 7.760 1.00 49.21 254 THR D C 1
ATOM 7401 O O . THR D 1 19 ? 46.172 9.619 7.433 1.00 51.07 254 THR D O 1
ATOM 7405 N N . THR D 1 20 ? 45.977 11.615 8.454 1.00 49.08 255 THR D N 1
ATOM 7406 C CA . THR D 1 20 ? 47.377 11.628 8.882 1.00 46.90 255 THR D CA 1
ATOM 7407 C C . THR D 1 20 ? 47.494 10.576 9.993 1.00 47.41 255 THR D C 1
ATOM 7408 O O . THR D 1 20 ? 46.503 10.231 10.647 1.00 47.32 255 THR D O 1
ATOM 7412 N N . PRO D 1 21 ? 48.694 10.008 10.185 1.00 47.86 256 PRO D N 1
ATOM 7413 C CA . PRO D 1 21 ? 48.946 8.983 11.210 1.00 47.69 256 PRO D CA 1
ATOM 7414 C C . PRO D 1 21 ? 48.521 9.351 12.657 1.00 47.73 256 PRO D C 1
ATOM 7415 O O . PRO D 1 21 ? 48.173 8.471 13.473 1.00 48.99 256 PRO D O 1
ATOM 7419 N N . SER D 1 22 ? 48.551 10.643 12.976 1.00 45.13 257 SER D N 1
ATOM 7420 C CA . SER D 1 22 ? 48.186 11.108 14.308 1.00 43.48 257 SER D CA 1
ATOM 7421 C C . SER D 1 22 ? 46.715 10.915 14.641 1.00 44.04 257 SER D C 1
ATOM 7422 O O . SER D 1 22 ? 46.309 11.098 15.784 1.00 42.03 257 SER D O 1
ATOM 7425 N N . ILE D 1 23 ? 45.919 10.506 13.663 1.00 46.24 258 ILE D N 1
ATOM 7426 C CA . ILE D 1 23 ? 44.503 10.312 13.919 1.00 49.72 258 ILE D CA 1
ATOM 7427 C C . ILE D 1 23 ? 44.299 9.342 15.084 1.00 52.41 258 ILE D C 1
ATOM 7428 O O . ILE D 1 23 ? 43.389 9.517 15.902 1.00 52.74 258 ILE D O 1
ATOM 7433 N N . THR D 1 24 ? 45.212 8.380 15.202 1.00 53.72 259 THR D N 1
ATOM 7434 C CA . THR D 1 24 ? 45.119 7.367 16.241 1.00 55.64 259 THR D CA 1
ATOM 7435 C C . THR D 1 24 ? 45.482 7.866 17.647 1.00 56.58 259 THR D C 1
ATOM 7436 O O . THR D 1 24 ? 44.932 7.399 18.637 1.00 56.40 259 THR D O 1
ATOM 7440 N N . ASP D 1 25 ? 46.394 8.822 17.743 1.00 58.66 260 ASP D N 1
ATOM 7441 C CA . ASP D 1 25 ? 46.797 9.352 19.046 1.00 59.99 260 ASP D CA 1
ATOM 7442 C C . ASP D 1 25 ? 45.844 10.460 19.524 1.00 59.85 260 ASP D C 1
ATOM 7443 O O . ASP D 1 25 ? 45.797 10.799 20.703 1.00 59.90 260 ASP D O 1
ATOM 7448 N N . VAL D 1 26 ? 45.097 11.037 18.597 1.00 58.99 261 VAL D N 1
ATOM 7449 C CA . VAL D 1 26 ? 44.176 12.105 18.925 1.00 57.98 261 VAL D CA 1
ATOM 7450 C C . VAL D 1 26 ? 42.767 11.586 19.240 1.00 58.68 261 VAL D C 1
ATOM 7451 O O . VAL D 1 26 ? 42.214 11.907 20.295 1.00 59.42 261 VAL D O 1
ATOM 7455 N N . LEU D 1 27 ? 42.193 10.794 18.331 1.00 57.50 262 LEU D N 1
ATOM 7456 C CA . LEU D 1 27 ? 40.854 10.234 18.518 1.00 57.16 262 LEU D CA 1
ATOM 7457 C C . LEU D 1 27 ? 40.856 8.716 18.650 1.00 59.71 262 LEU D C 1
ATOM 7458 O O . LEU D 1 27 ? 39.812 8.108 18.906 1.00 60.54 262 LEU D O 1
ATOM 7463 N N . GLY D 1 28 ? 42.014 8.104 18.426 1.00 61.51 263 GLY D N 1
ATOM 7464 C CA . GLY D 1 28 ? 42.123 6.664 18.560 1.00 61.92 263 GLY D CA 1
ATOM 7465 C C . GLY D 1 28 ? 41.671 5.835 17.386 1.00 61.30 263 GLY D C 1
ATOM 7466 O O . GLY D 1 28 ? 41.553 4.619 17.492 1.00 62.06 263 GLY D O 1
ATOM 7467 N N . TYR D 1 29 ? 41.388 6.465 16.266 1.00 61.67 264 TYR D N 1
ATOM 7468 C CA . TYR D 1 29 ? 40.964 5.665 15.144 1.00 64.91 264 TYR D CA 1
ATOM 7469 C C . TYR D 1 29 ? 42.148 5.018 14.445 1.00 67.00 264 TYR D C 1
ATOM 7470 O O . TYR D 1 29 ? 43.119 5.687 14.093 1.00 67.34 264 TYR D O 1
ATOM 7479 N N . PRO D 1 30 ? 42.098 3.688 14.281 1.00 68.92 265 PRO D N 1
ATOM 7480 C CA . PRO D 1 30 ? 43.158 2.922 13.626 1.00 70.69 265 PRO D CA 1
ATOM 7481 C C . PRO D 1 30 ? 43.503 3.477 12.246 1.00 72.63 265 PRO D C 1
ATOM 7482 O O . PRO D 1 30 ? 42.638 3.578 11.374 1.00 72.58 265 PRO D O 1
ATOM 7486 N N . ARG D 1 31 ? 44.760 3.882 12.090 1.00 75.14 266 ARG D N 1
ATOM 7487 C CA . ARG D 1 31 ? 45.306 4.418 10.838 1.00 77.70 266 ARG D CA 1
ATOM 7488 C C . ARG D 1 31 ? 44.334 4.760 9.712 1.00 76.84 266 ARG D C 1
ATOM 7489 O O . ARG D 1 31 ? 44.017 5.919 9.474 1.00 76.32 266 ARG D O 1
ATOM 7497 N N . ASP D 1 32 ? 43.878 3.725 9.020 1.00 77.25 267 ASP D N 1
ATOM 7498 C CA . ASP D 1 32 ? 42.992 3.891 7.885 1.00 78.33 267 ASP D CA 1
ATOM 7499 C C . ASP D 1 32 ? 41.579 3.355 8.063 1.00 76.59 267 ASP D C 1
ATOM 7500 O O . ASP D 1 32 ? 40.972 2.856 7.109 1.00 76.60 267 ASP D O 1
ATOM 7505 N N . MET D 1 33 ? 41.036 3.478 9.268 1.00 74.22 268 MET D N 1
ATOM 7506 C CA . MET D 1 33 ? 39.679 3.001 9.495 1.00 72.89 268 MET D CA 1
ATOM 7507 C C . MET D 1 33 ? 38.652 4.027 9.009 1.00 69.64 268 MET D C 1
ATOM 7508 O O . MET D 1 33 ? 37.497 3.683 8.745 1.00 68.98 268 MET D O 1
ATOM 7513 N N . TRP D 1 34 ? 39.090 5.277 8.872 1.00 66.17 269 TRP D N 1
ATOM 7514 C CA . TRP D 1 34 ? 38.226 6.360 8.413 1.00 63.44 269 TRP D CA 1
ATOM 7515 C C . TRP D 1 34 ? 38.018 6.352 6.917 1.00 62.99 269 TRP D C 1
ATOM 7516 O O . TRP D 1 34 ? 37.042 6.902 6.416 1.00 61.46 269 TRP D O 1
ATOM 7527 N N . LEU D 1 35 ? 38.955 5.736 6.208 1.00 63.95 270 LEU D N 1
ATOM 7528 C CA . LEU D 1 35 ? 38.902 5.663 4.752 1.00 63.76 270 LEU D CA 1
ATOM 7529 C C . LEU D 1 35 ? 37.595 5.123 4.170 1.00 62.78 270 LEU D C 1
ATOM 7530 O O . LEU D 1 35 ? 37.008 4.176 4.699 1.00 62.67 270 LEU D O 1
ATOM 7535 N N . GLY D 1 36 ? 37.132 5.779 3.106 1.00 61.57 271 GLY D N 1
ATOM 7536 C CA . GLY D 1 36 ? 35.912 5.385 2.426 1.00 59.09 271 GLY D CA 1
ATOM 7537 C C . GLY D 1 36 ? 34.633 5.628 3.197 1.00 58.08 271 GLY D C 1
ATOM 7538 O O . GLY D 1 36 ? 33.565 5.198 2.761 1.00 58.90 271 GLY D O 1
ATOM 7539 N N . ARG D 1 37 ? 34.731 6.293 4.347 1.00 55.87 272 ARG D N 1
ATOM 7540 C CA . ARG D 1 37 ? 33.555 6.598 5.156 1.00 53.96 272 ARG D CA 1
ATOM 7541 C C . ARG D 1 37 ? 33.142 8.067 5.042 1.00 52.36 272 ARG D C 1
ATOM 7542 O O . ARG D 1 37 ? 33.976 8.954 4.836 1.00 50.17 272 ARG D O 1
ATOM 7550 N N . SER D 1 38 ? 31.834 8.302 5.109 1.00 50.89 273 SER D N 1
ATOM 7551 C CA . SER D 1 38 ? 31.271 9.652 5.007 1.00 49.42 273 SER D CA 1
ATOM 7552 C C . SER D 1 38 ? 31.686 10.455 6.237 1.00 47.76 273 SER D C 1
ATOM 7553 O O . SER D 1 38 ? 31.336 10.103 7.355 1.00 49.72 273 SER D O 1
ATOM 7556 N N . PHE D 1 39 ? 32.419 11.540 6.029 1.00 45.49 274 PHE D N 1
ATOM 7557 C CA . PHE D 1 39 ? 32.912 12.365 7.127 1.00 41.99 274 PHE D CA 1
ATOM 7558 C C . PHE D 1 39 ? 31.907 12.823 8.192 1.00 42.71 274 PHE D C 1
ATOM 7559 O O . PHE D 1 39 ? 32.217 12.786 9.382 1.00 41.49 274 PHE D O 1
ATOM 7567 N N . ILE D 1 40 ? 30.719 13.261 7.777 1.00 44.08 275 ILE D N 1
ATOM 7568 C CA . ILE D 1 40 ? 29.724 13.740 8.734 1.00 46.52 275 ILE D CA 1
ATOM 7569 C C . ILE D 1 40 ? 29.289 12.692 9.734 1.00 46.01 275 ILE D C 1
ATOM 7570 O O . ILE D 1 40 ? 28.650 13.010 10.720 1.00 47.67 275 ILE D O 1
ATOM 7575 N N . ASP D 1 41 ? 29.624 11.440 9.476 1.00 47.31 276 ASP D N 1
ATOM 7576 C CA . ASP D 1 41 ? 29.266 10.360 10.386 1.00 48.70 276 ASP D CA 1
ATOM 7577 C C . ASP D 1 41 ? 30.081 10.496 11.689 1.00 48.21 276 ASP D C 1
ATOM 7578 O O . ASP D 1 41 ? 29.796 9.835 12.703 1.00 50.22 276 ASP D O 1
ATOM 7583 N N . PHE D 1 42 ? 31.095 11.357 11.654 1.00 44.43 277 PHE D N 1
ATOM 7584 C CA . PHE D 1 42 ? 31.957 11.577 12.803 1.00 39.87 277 PHE D CA 1
ATOM 7585 C C . PHE D 1 42 ? 31.625 12.865 13.528 1.00 38.74 277 PHE D C 1
ATOM 7586 O O . PHE D 1 42 ? 32.085 13.097 14.641 1.00 38.62 277 PHE D O 1
ATOM 7594 N N . VAL D 1 43 ? 30.781 13.679 12.899 1.00 38.75 278 VAL D N 1
ATOM 7595 C CA . VAL D 1 43 ? 30.345 14.961 13.444 1.00 36.31 278 VAL D CA 1
ATOM 7596 C C . VAL D 1 43 ? 29.013 14.844 14.152 1.00 36.67 278 VAL D C 1
ATOM 7597 O O . VAL D 1 43 ? 27.992 14.542 13.529 1.00 33.88 278 VAL D O 1
ATOM 7601 N N . HIS D 1 44 ? 29.039 15.137 15.448 1.00 38.58 279 HIS D N 1
ATOM 7602 C CA . HIS D 1 44 ? 27.857 15.103 16.309 1.00 43.03 279 HIS D CA 1
ATOM 7603 C C . HIS D 1 44 ? 26.625 15.776 15.697 1.00 43.63 279 HIS D C 1
ATOM 7604 O O . HIS D 1 44 ? 26.724 16.835 15.081 1.00 45.19 279 HIS D O 1
ATOM 7611 N N . LEU D 1 45 ? 25.469 15.159 15.898 1.00 43.37 280 LEU D N 1
ATOM 7612 C CA . LEU D 1 45 ? 24.208 15.666 15.384 1.00 45.69 280 LEU D CA 1
ATOM 7613 C C . LEU D 1 45 ? 23.940 17.166 15.579 1.00 47.27 280 LEU D C 1
ATOM 7614 O O . LEU D 1 45 ? 23.415 17.842 14.680 1.00 45.45 280 LEU D O 1
ATOM 7619 N N . LYS D 1 46 ? 24.277 17.684 16.759 1.00 48.35 281 LYS D N 1
ATOM 7620 C CA . LYS D 1 46 ? 24.040 19.097 17.052 1.00 47.89 281 LYS D CA 1
ATOM 7621 C C . LYS D 1 46 ? 24.977 20.020 16.286 1.00 46.61 281 LYS D C 1
ATOM 7622 O O . LYS D 1 46 ? 24.674 21.195 16.094 1.00 46.40 281 LYS D O 1
ATOM 7628 N N . ASP D 1 47 ? 26.096 19.479 15.819 1.00 44.61 282 ASP D N 1
ATOM 7629 C CA . ASP D 1 47 ? 27.047 20.287 15.097 1.00 45.60 282 ASP D CA 1
ATOM 7630 C C . ASP D 1 47 ? 26.997 20.162 13.581 1.00 46.48 282 ASP D C 1
ATOM 7631 O O . ASP D 1 47 ? 27.758 20.825 12.868 1.00 45.69 282 ASP D O 1
ATOM 7636 N N . ARG D 1 48 ? 26.068 19.357 13.078 1.00 47.37 283 ARG D N 1
ATOM 7637 C CA . ARG D 1 48 ? 25.956 19.165 11.639 1.00 46.20 283 ARG D CA 1
ATOM 7638 C C . ARG D 1 48 ? 25.480 20.387 10.889 1.00 44.55 283 ARG D C 1
ATOM 7639 O O . ARG D 1 48 ? 25.990 20.681 9.810 1.00 44.54 283 ARG D O 1
ATOM 7647 N N . ALA D 1 49 ? 24.528 21.119 11.453 1.00 43.20 284 ALA D N 1
ATOM 7648 C CA . ALA D 1 49 ? 24.041 22.326 10.782 1.00 41.73 284 ALA D CA 1
ATOM 7649 C C . ALA D 1 49 ? 25.158 23.375 10.656 1.00 40.18 284 ALA D C 1
ATOM 7650 O O . ALA D 1 49 ? 25.266 24.056 9.652 1.00 40.78 284 ALA D O 1
ATOM 7652 N N . THR D 1 50 ? 25.990 23.487 11.683 1.00 39.00 285 THR D N 1
ATOM 7653 C CA . THR D 1 50 ? 27.099 24.411 11.674 1.00 36.98 285 THR D CA 1
ATOM 7654 C C . THR D 1 50 ? 28.068 23.980 10.584 1.00 38.43 285 THR D C 1
ATOM 7655 O O . THR D 1 50 ? 28.395 24.768 9.690 1.00 40.15 285 THR D O 1
ATOM 7659 N N . PHE D 1 51 ? 28.502 22.723 10.640 1.00 37.24 286 PHE D N 1
ATOM 7660 C CA . PHE D 1 51 ? 29.439 22.194 9.658 1.00 37.60 286 PHE D CA 1
ATOM 7661 C C . PHE D 1 51 ? 28.938 22.508 8.242 1.00 40.44 286 PHE D C 1
ATOM 7662 O O . PHE D 1 51 ? 29.632 23.154 7.460 1.00 40.97 286 PHE D O 1
ATOM 7670 N N . ALA D 1 52 ? 27.688 22.138 7.967 1.00 43.09 287 ALA D N 1
ATOM 7671 C CA . ALA D 1 52 ? 27.056 22.355 6.667 1.00 45.62 287 ALA D CA 1
ATOM 7672 C C . ALA D 1 52 ? 27.189 23.801 6.212 1.00 49.04 287 ALA D C 1
ATOM 7673 O O . ALA D 1 52 ? 27.561 24.075 5.065 1.00 49.88 287 ALA D O 1
ATOM 7675 N N . SER D 1 53 ? 26.908 24.719 7.135 1.00 51.57 288 SER D N 1
ATOM 7676 C CA . SER D 1 53 ? 26.961 26.141 6.854 1.00 52.36 288 SER D CA 1
ATOM 7677 C C . SER D 1 53 ? 28.358 26.638 6.566 1.00 52.42 288 SER D C 1
ATOM 7678 O O . SER D 1 53 ? 28.523 27.579 5.800 1.00 53.94 288 SER D O 1
ATOM 7681 N N . GLN D 1 54 ? 29.362 25.996 7.159 1.00 51.96 289 GLN D N 1
ATOM 7682 C CA . GLN D 1 54 ? 30.751 26.402 6.958 1.00 52.38 289 GLN D CA 1
ATOM 7683 C C . GLN D 1 54 ? 31.294 26.056 5.580 1.00 52.84 289 GLN D C 1
ATOM 7684 O O . GLN D 1 54 ? 31.989 26.862 4.960 1.00 51.37 289 GLN D O 1
ATOM 7690 N N . ILE D 1 55 ? 30.992 24.851 5.108 1.00 53.85 290 ILE D N 1
ATOM 7691 C CA . ILE D 1 55 ? 31.480 24.438 3.807 1.00 54.83 290 ILE D CA 1
ATOM 7692 C C . ILE D 1 55 ? 30.637 25.020 2.682 1.00 55.88 290 ILE D C 1
ATOM 7693 O O . ILE D 1 55 ? 31.093 25.086 1.544 1.00 56.96 290 ILE D O 1
ATOM 7698 N N . THR D 1 56 ? 29.424 25.468 2.996 1.00 56.05 291 THR D N 1
ATOM 7699 C CA . THR D 1 56 ? 28.575 26.064 1.974 1.00 56.47 291 THR D CA 1
ATOM 7700 C C . THR D 1 56 ? 28.993 27.504 1.708 1.00 56.78 291 THR D C 1
ATOM 7701 O O . THR D 1 56 ? 29.160 27.905 0.560 1.00 57.83 291 THR D O 1
ATOM 7705 N N . THR D 1 57 ? 29.202 28.275 2.766 1.00 57.18 292 THR D N 1
ATOM 7706 C CA . THR D 1 57 ? 29.635 29.662 2.614 1.00 57.93 292 THR D CA 1
ATOM 7707 C C . THR D 1 57 ? 31.154 29.725 2.464 1.00 58.56 292 THR D C 1
ATOM 7708 O O . THR D 1 57 ? 31.727 30.800 2.375 1.00 59.95 292 THR D O 1
ATOM 7712 N N . GLY D 1 58 ? 31.799 28.568 2.475 1.00 60.37 293 GLY D N 1
ATOM 7713 C CA . GLY D 1 58 ? 33.242 28.516 2.352 1.00 62.27 293 GLY D CA 1
ATOM 7714 C C . GLY D 1 58 ? 33.740 27.886 1.068 1.00 64.74 293 GLY D C 1
ATOM 7715 O O . GLY D 1 58 ? 34.930 27.959 0.795 1.00 64.02 293 GLY D O 1
ATOM 7716 N N . ILE D 1 59 ? 32.859 27.231 0.310 1.00 68.35 294 ILE D N 1
ATOM 7717 C CA . ILE D 1 59 ? 33.238 26.601 -0.956 1.00 71.81 294 ILE D CA 1
ATOM 7718 C C . ILE D 1 59 ? 33.659 27.743 -1.902 1.00 76.56 294 ILE D C 1
ATOM 7719 O O . ILE D 1 59 ? 32.938 28.736 -2.061 1.00 76.53 294 ILE D O 1
ATOM 7724 N N . PRO D 1 60 ? 34.863 27.632 -2.500 1.00 81.04 295 PRO D N 1
ATOM 7725 C CA . PRO D 1 60 ? 35.506 28.573 -3.422 1.00 83.36 295 PRO D CA 1
ATOM 7726 C C . PRO D 1 60 ? 34.756 29.232 -4.588 1.00 86.19 295 PRO D C 1
ATOM 7727 O O . PRO D 1 60 ? 35.275 30.196 -5.167 1.00 87.83 295 PRO D O 1
ATOM 7731 N N . ILE D 1 61 ? 33.556 28.762 -4.936 1.00 87.80 296 ILE D N 1
ATOM 7732 C CA . ILE D 1 61 ? 32.827 29.387 -6.049 1.00 88.56 296 ILE D CA 1
ATOM 7733 C C . ILE D 1 61 ? 32.382 30.815 -5.758 1.00 88.28 296 ILE D C 1
ATOM 7734 O O . ILE D 1 61 ? 33.087 31.710 -6.272 1.00 87.48 296 ILE D O 1
ATOM 7739 N N . ALA D 1 72 ? 42.606 34.195 7.962 1.00 90.80 307 ALA D N 1
ATOM 7740 C CA . ALA D 1 72 ? 42.718 32.777 7.508 1.00 90.13 307 ALA D CA 1
ATOM 7741 C C . ALA D 1 72 ? 41.434 32.301 6.818 1.00 89.56 307 ALA D C 1
ATOM 7742 O O . ALA D 1 72 ? 40.523 33.092 6.536 1.00 89.49 307 ALA D O 1
ATOM 7744 N N . LYS D 1 73 ? 41.388 31.009 6.501 1.00 88.11 308 LYS D N 1
ATOM 7745 C CA . LYS D 1 73 ? 40.211 30.414 5.881 1.00 85.39 308 LYS D CA 1
ATOM 7746 C C . LYS D 1 73 ? 39.263 30.052 7.036 1.00 83.26 308 LYS D C 1
ATOM 7747 O O . LYS D 1 73 ? 39.597 30.251 8.211 1.00 84.82 308 LYS D O 1
ATOM 7753 N N . SER D 1 74 ? 38.085 29.537 6.712 1.00 79.00 309 SER D N 1
ATOM 7754 C CA . SER D 1 74 ? 37.105 29.156 7.726 1.00 74.01 309 SER D CA 1
ATOM 7755 C C . SER D 1 74 ? 37.671 28.343 8.909 1.00 70.33 309 SER D C 1
ATOM 7756 O O . SER D 1 74 ? 38.462 27.411 8.723 1.00 70.48 309 SER D O 1
ATOM 7759 N N . THR D 1 75 ? 37.269 28.712 10.124 1.00 65.35 310 THR D N 1
ATOM 7760 C CA . THR D 1 75 ? 37.727 28.031 11.334 1.00 59.50 310 THR D CA 1
ATOM 7761 C C . THR D 1 75 ? 36.606 27.977 12.377 1.00 54.71 310 THR D C 1
ATOM 7762 O O . THR D 1 75 ? 36.172 29.006 12.884 1.00 53.04 310 THR D O 1
ATOM 7766 N N . PHE D 1 76 ? 36.149 26.765 12.690 1.00 51.09 311 PHE D N 1
ATOM 7767 C CA . PHE D 1 76 ? 35.054 26.560 13.640 1.00 47.04 311 PHE D CA 1
ATOM 7768 C C . PHE D 1 76 ? 35.201 25.395 14.615 1.00 45.43 311 PHE D C 1
ATOM 7769 O O . PHE D 1 76 ? 36.220 24.720 14.640 1.00 44.06 311 PHE D O 1
ATOM 7777 N N . CYS D 1 77 ? 34.180 25.200 15.444 1.00 45.22 312 CYS D N 1
ATOM 7778 C CA . CYS D 1 77 ? 34.183 24.140 16.437 1.00 46.18 312 CYS D CA 1
ATOM 7779 C C . CYS D 1 77 ? 33.129 23.095 16.158 1.00 44.97 312 CYS D C 1
ATOM 7780 O O . CYS D 1 77 ? 32.039 23.405 15.691 1.00 46.05 312 CYS D O 1
ATOM 7783 N N . VAL D 1 78 ? 33.447 21.848 16.483 1.00 44.16 313 VAL D N 1
ATOM 7784 C CA . VAL D 1 78 ? 32.536 20.731 16.249 1.00 41.13 313 VAL D CA 1
ATOM 7785 C C . VAL D 1 78 ? 32.877 19.594 17.206 1.00 41.66 313 VAL D C 1
ATOM 7786 O O . VAL D 1 78 ? 33.995 19.524 17.702 1.00 42.17 313 VAL D O 1
ATOM 7790 N N . MET D 1 79 ? 31.909 18.746 17.525 1.00 43.61 314 MET D N 1
ATOM 7791 C CA . MET D 1 79 ? 32.180 17.613 18.415 1.00 45.87 314 MET D CA 1
ATOM 7792 C C . MET D 1 79 ? 32.314 16.364 17.570 1.00 46.76 314 MET D C 1
ATOM 7793 O O . MET D 1 79 ? 31.389 16.019 16.843 1.00 47.26 314 MET D O 1
ATOM 7798 N N . LEU D 1 80 ? 33.482 15.725 17.630 1.00 49.08 315 LEU D N 1
ATOM 7799 C CA . LEU D 1 80 ? 33.757 14.491 16.878 1.00 50.24 315 LEU D CA 1
ATOM 7800 C C . LEU D 1 80 ? 33.705 13.270 17.820 1.00 52.84 315 LEU D C 1
ATOM 7801 O O . LEU D 1 80 ? 33.896 13.413 19.033 1.00 52.02 315 LEU D O 1
ATOM 7806 N N . ARG D 1 81 ? 33.418 12.082 17.282 1.00 56.64 316 ARG D N 1
ATOM 7807 C CA . ARG D 1 81 ? 33.352 10.875 18.125 1.00 61.25 316 ARG D CA 1
ATOM 7808 C C . ARG D 1 81 ? 34.630 10.046 18.175 1.00 63.40 316 ARG D C 1
ATOM 7809 O O . ARG D 1 81 ? 35.368 9.954 17.193 1.00 63.46 316 ARG D O 1
ATOM 7817 N N . ARG D 1 82 ? 34.917 9.499 19.352 1.00 65.81 317 ARG D N 1
ATOM 7818 C CA . ARG D 1 82 ? 36.091 8.666 19.532 1.00 68.77 317 ARG D CA 1
ATOM 7819 C C . ARG D 1 82 ? 35.755 7.238 19.153 1.00 72.33 317 ARG D C 1
ATOM 7820 O O . ARG D 1 82 ? 34.616 6.788 19.319 1.00 71.56 317 ARG D O 1
ATOM 7828 N N . TYR D 1 83 ? 36.776 6.537 18.668 1.00 76.53 318 TYR D N 1
ATOM 7829 C CA . TYR D 1 83 ? 36.684 5.146 18.257 1.00 80.55 318 TYR D CA 1
ATOM 7830 C C . TYR D 1 83 ? 36.373 4.307 19.498 1.00 82.85 318 TYR D C 1
ATOM 7831 O O . TYR D 1 83 ? 36.982 4.518 20.554 1.00 83.65 318 TYR D O 1
ATOM 7840 N N . ARG D 1 84 ? 35.403 3.397 19.395 1.00 84.45 319 ARG D N 1
ATOM 7841 C CA . ARG D 1 84 ? 35.031 2.557 20.536 1.00 86.38 319 ARG D CA 1
ATOM 7842 C C . ARG D 1 84 ? 35.152 1.075 20.216 1.00 85.39 319 ARG D C 1
ATOM 7843 O O . ARG D 1 84 ? 36.273 0.569 20.408 1.00 84.55 319 ARG D O 1
ATOM 7851 N N . VAL D 1 98 ? 28.742 5.717 23.375 1.00 63.29 333 VAL D N 1
ATOM 7852 C CA . VAL D 1 98 ? 29.951 6.377 22.807 1.00 65.16 333 VAL D CA 1
ATOM 7853 C C . VAL D 1 98 ? 30.045 7.850 23.219 1.00 63.76 333 VAL D C 1
ATOM 7854 O O . VAL D 1 98 ? 29.025 8.529 23.398 1.00 64.25 333 VAL D O 1
ATOM 7858 N N . SER D 1 99 ? 31.280 8.329 23.349 1.00 61.25 334 SER D N 1
ATOM 7859 C CA . SER D 1 99 ? 31.549 9.699 23.747 1.00 59.08 334 SER D CA 1
ATOM 7860 C C . SER D 1 99 ? 32.121 10.565 22.617 1.00 58.56 334 SER D C 1
ATOM 7861 O O . SER D 1 99 ? 32.790 10.077 21.693 1.00 57.94 334 SER D O 1
ATOM 7864 N N . TYR D 1 100 ? 31.872 11.864 22.727 1.00 56.37 335 TYR D N 1
ATOM 7865 C CA . TYR D 1 100 ? 32.341 12.832 21.752 1.00 54.65 335 TYR D CA 1
ATOM 7866 C C . TYR D 1 100 ? 33.298 13.797 22.430 1.00 53.63 335 TYR D C 1
ATOM 7867 O O . TYR D 1 100 ? 33.263 13.941 23.646 1.00 53.03 335 TYR D O 1
ATOM 7876 N N . GLU D 1 101 ? 34.158 14.443 21.647 1.00 53.66 336 GLU D N 1
ATOM 7877 C CA . GLU D 1 101 ? 35.120 15.417 22.181 1.00 53.55 336 GLU D CA 1
ATOM 7878 C C . GLU D 1 101 ? 35.180 16.634 21.252 1.00 51.14 336 GLU D C 1
ATOM 7879 O O . GLU D 1 101 ? 35.082 16.485 20.037 1.00 51.34 336 GLU D O 1
ATOM 7885 N N . PRO D 1 102 ? 35.308 17.857 21.816 1.00 48.99 337 PRO D N 1
ATOM 7886 C CA . PRO D 1 102 ? 35.375 19.110 21.050 1.00 47.16 337 PRO D CA 1
ATOM 7887 C C . PRO D 1 102 ? 36.667 19.370 20.274 1.00 45.34 337 PRO D C 1
ATOM 7888 O O . PRO D 1 102 ? 37.768 19.106 20.745 1.00 43.01 337 PRO D O 1
ATOM 7892 N N . PHE D 1 103 ? 36.505 19.895 19.069 1.00 45.03 338 PHE D N 1
ATOM 7893 C CA . PHE D 1 103 ? 37.631 20.208 18.208 1.00 44.70 338 PHE D CA 1
ATOM 7894 C C . PHE D 1 103 ? 37.434 21.521 17.478 1.00 43.96 338 PHE D C 1
ATOM 7895 O O . PHE D 1 103 ? 36.309 21.915 17.173 1.00 41.78 338 PHE D O 1
ATOM 7903 N N . ARG D 1 104 ? 38.556 22.158 17.163 1.00 44.33 339 ARG D N 1
ATOM 7904 C CA . ARG D 1 104 ? 38.597 23.412 16.420 1.00 45.29 339 ARG D CA 1
ATOM 7905 C C . ARG D 1 104 ? 39.035 22.960 15.017 1.00 46.13 339 ARG D C 1
ATOM 7906 O O . ARG D 1 104 ? 40.154 22.495 14.847 1.00 48.65 339 ARG D O 1
ATOM 7914 N N . LEU D 1 105 ? 38.141 23.028 14.033 1.00 46.22 340 LEU D N 1
ATOM 7915 C CA . LEU D 1 105 ? 38.454 22.592 12.667 1.00 45.20 340 LEU D CA 1
ATOM 7916 C C . LEU D 1 105 ? 38.941 23.696 11.744 1.00 45.52 340 LEU D C 1
ATOM 7917 O O . LEU D 1 105 ? 38.472 24.830 11.811 1.00 46.17 340 LEU D O 1
ATOM 7922 N N . GLY D 1 106 ? 39.851 23.345 10.846 1.00 44.54 341 GLY D N 1
ATOM 7923 C CA . GLY D 1 106 ? 40.356 24.318 9.900 1.00 43.87 341 GLY D CA 1
ATOM 7924 C C . GLY D 1 106 ? 40.158 23.803 8.493 1.00 45.21 341 GLY D C 1
ATOM 7925 O O . GLY D 1 106 ? 40.947 22.983 8.023 1.00 46.19 341 GLY D O 1
ATOM 7926 N N . LEU D 1 107 ? 39.098 24.260 7.827 1.00 45.84 342 LEU D N 1
ATOM 7927 C CA . LEU D 1 107 ? 38.798 23.833 6.458 1.00 47.94 342 LEU D CA 1
ATOM 7928 C C . LEU D 1 107 ? 39.755 24.470 5.456 1.00 52.14 342 LEU D C 1
ATOM 7929 O O . LEU D 1 107 ? 40.198 25.601 5.655 1.00 53.47 342 LEU D O 1
ATOM 7934 N N . THR D 1 108 ? 40.034 23.762 4.362 1.00 55.39 343 THR D N 1
ATOM 7935 C CA . THR D 1 108 ? 40.925 24.255 3.309 1.00 59.77 343 THR D CA 1
ATOM 7936 C C . THR D 1 108 ? 40.607 23.552 1.987 1.00 62.41 343 THR D C 1
ATOM 7937 O O . THR D 1 108 ? 40.785 22.338 1.848 1.00 63.13 343 THR D O 1
ATOM 7941 N N . PHE D 1 109 ? 40.109 24.327 1.028 1.00 64.61 344 PHE D N 1
ATOM 7942 C CA . PHE D 1 109 ? 39.755 23.806 -0.285 1.00 66.24 344 PHE D CA 1
ATOM 7943 C C . PHE D 1 109 ? 40.921 23.968 -1.248 1.00 70.10 344 PHE D C 1
ATOM 7944 O O . PHE D 1 109 ? 41.449 25.068 -1.447 1.00 69.66 344 PHE D O 1
ATOM 7952 N N . ARG D 1 110 ? 41.300 22.854 -1.857 1.00 75.08 345 ARG D N 1
ATOM 7953 C CA . ARG D 1 110 ? 42.402 22.813 -2.802 1.00 80.92 345 ARG D CA 1
ATOM 7954 C C . ARG D 1 110 ? 41.974 21.874 -3.933 1.00 84.38 345 ARG D C 1
ATOM 7955 O O . ARG D 1 110 ? 41.223 20.927 -3.704 1.00 83.41 345 ARG D O 1
ATOM 7963 N N . GLU D 1 111 ? 42.421 22.155 -5.156 1.00 89.82 346 GLU D N 1
ATOM 7964 C CA . GLU D 1 111 ? 42.053 21.339 -6.316 1.00 95.46 346 GLU D CA 1
ATOM 7965 C C . GLU D 1 111 ? 42.738 19.971 -6.369 1.00 98.82 346 GLU D C 1
ATOM 7966 O O . GLU D 1 111 ? 43.818 19.785 -5.812 1.00 99.21 346 GLU D O 1
ATOM 7972 N N . ALA D 1 112 ? 42.091 19.026 -7.052 1.00 103.24 347 ALA D N 1
ATOM 7973 C CA . ALA D 1 112 ? 42.571 17.650 -7.206 1.00 108.28 347 ALA D CA 1
ATOM 7974 C C . ALA D 1 112 ? 44.049 17.504 -7.587 1.00 112.29 347 ALA D C 1
ATOM 7975 O O . ALA D 1 112 ? 44.585 18.288 -8.375 1.00 113.32 347 ALA D O 1
ATOM 7977 N N . PRO D 1 113 ? 44.731 16.498 -7.014 1.00 115.95 348 PRO D N 1
ATOM 7978 C CA . PRO D 1 113 ? 46.148 16.216 -7.269 1.00 119.06 348 PRO D CA 1
ATOM 7979 C C . PRO D 1 113 ? 46.387 15.017 -8.203 1.00 122.18 348 PRO D C 1
ATOM 7980 O O . PRO D 1 113 ? 45.590 14.739 -9.107 1.00 122.25 348 PRO D O 1
ATOM 7984 N N . GLU D 1 114 ? 47.506 14.332 -7.972 1.00 125.65 349 GLU D N 1
ATOM 7985 C CA . GLU D 1 114 ? 47.939 13.151 -8.728 1.00 128.61 349 GLU D CA 1
ATOM 7986 C C . GLU D 1 114 ? 47.675 13.015 -10.236 1.00 129.97 349 GLU D C 1
ATOM 7987 O O . GLU D 1 114 ? 48.380 13.621 -11.042 1.00 130.48 349 GLU D O 1
ATOM 7993 N N . GLU D 1 115 ? 46.696 12.201 -10.622 1.00 131.31 350 GLU D N 1
ATOM 7994 C CA . GLU D 1 115 ? 46.408 11.974 -12.040 1.00 132.90 350 GLU D CA 1
ATOM 7995 C C . GLU D 1 115 ? 44.987 12.404 -12.416 1.00 132.90 350 GLU D C 1
ATOM 7996 O O . GLU D 1 115 ? 44.800 13.084 -13.447 1.00 132.34 350 GLU D O 1
ATOM 8002 N N . GLY D 1 126 ? 35.184 20.361 -16.300 1.00 94.05 361 GLY D N 1
ATOM 8003 C CA . GLY D 1 126 ? 34.946 19.908 -14.886 1.00 95.12 361 GLY D CA 1
ATOM 8004 C C . GLY D 1 126 ? 36.117 20.131 -13.933 1.00 95.13 361 GLY D C 1
ATOM 8005 O O . GLY D 1 126 ? 37.286 20.083 -14.335 1.00 95.66 361 GLY D O 1
ATOM 8006 N N . THR D 1 127 ? 35.802 20.362 -12.659 1.00 93.92 362 THR D N 1
ATOM 8007 C CA . THR D 1 127 ? 36.825 20.597 -11.642 1.00 92.91 362 THR D CA 1
ATOM 8008 C C . THR D 1 127 ? 36.584 19.757 -10.382 1.00 91.41 362 THR D C 1
ATOM 8009 O O . THR D 1 127 ? 35.577 19.919 -9.691 1.00 91.90 362 THR D O 1
ATOM 8013 N N . ASN D 1 128 ? 37.511 18.843 -10.108 1.00 89.43 363 ASN D N 1
ATOM 8014 C CA . ASN D 1 128 ? 37.430 17.963 -8.945 1.00 87.60 363 ASN D CA 1
ATOM 8015 C C . ASN D 1 128 ? 38.009 18.681 -7.722 1.00 84.61 363 ASN D C 1
ATOM 8016 O O . ASN D 1 128 ? 39.208 18.959 -7.665 1.00 84.74 363 ASN D O 1
ATOM 8021 N N . MET D 1 129 ? 37.158 18.970 -6.739 1.00 80.39 364 MET D N 1
ATOM 8022 C CA . MET D 1 129 ? 37.602 19.688 -5.551 1.00 74.95 364 MET D CA 1
ATOM 8023 C C . MET D 1 129 ? 37.946 18.841 -4.339 1.00 70.05 364 MET D C 1
ATOM 8024 O O . MET D 1 129 ? 37.278 17.846 -4.043 1.00 68.19 364 MET D O 1
ATOM 8029 N N . LEU D 1 130 ? 38.970 19.293 -3.616 1.00 64.97 365 LEU D N 1
ATOM 8030 C CA . LEU D 1 130 ? 39.467 18.608 -2.430 1.00 58.51 365 LEU D CA 1
ATOM 8031 C C . LEU D 1 130 ? 39.393 19.499 -1.204 1.00 55.86 365 LEU D C 1
ATOM 8032 O O . LEU D 1 130 ? 39.880 20.633 -1.190 1.00 54.89 365 LEU D O 1
ATOM 8037 N N . LEU D 1 131 ? 38.757 18.953 -0.178 1.00 52.84 366 LEU D N 1
ATOM 8038 C CA . LEU D 1 131 ? 38.558 19.627 1.084 1.00 49.29 366 LEU D CA 1
ATOM 8039 C C . LEU D 1 131 ? 39.475 18.982 2.116 1.00 48.53 366 LEU D C 1
ATOM 8040 O O . LEU D 1 131 ? 39.453 17.768 2.319 1.00 48.39 366 LEU D O 1
ATOM 8045 N N . VAL D 1 132 ? 40.316 19.803 2.730 1.00 47.00 367 VAL D N 1
ATOM 8046 C CA . VAL D 1 132 ? 41.254 19.334 3.734 1.00 45.39 367 VAL D CA 1
ATOM 8047 C C . VAL D 1 132 ? 40.868 19.899 5.093 1.00 45.08 367 VAL D C 1
ATOM 8048 O O . VAL D 1 132 ? 40.806 21.118 5.246 1.00 46.59 367 VAL D O 1
ATOM 8052 N N . ILE D 1 133 ? 40.617 19.020 6.070 1.00 43.52 368 ILE D N 1
ATOM 8053 C CA . ILE D 1 133 ? 40.227 19.430 7.422 1.00 42.80 368 ILE D CA 1
ATOM 8054 C C . ILE D 1 133 ? 41.280 19.105 8.483 1.00 44.52 368 ILE D C 1
ATOM 8055 O O . ILE D 1 133 ? 41.648 17.944 8.637 1.00 44.79 368 ILE D O 1
ATOM 8060 N N . CYS D 1 134 ? 41.725 20.116 9.240 1.00 46.49 369 CYS D N 1
ATOM 8061 C CA . CYS D 1 134 ? 42.715 19.923 10.316 1.00 49.99 369 CYS D CA 1
ATOM 8062 C C . CYS D 1 134 ? 42.146 20.079 11.718 1.00 48.90 369 CYS D C 1
ATOM 8063 O O . CYS D 1 134 ? 42.213 21.165 12.303 1.00 49.57 369 CYS D O 1
ATOM 8066 N N . ALA D 1 135 ? 41.661 18.971 12.277 1.00 47.60 370 ALA D N 1
ATOM 8067 C CA . ALA D 1 135 ? 41.063 18.959 13.607 1.00 46.39 370 ALA D CA 1
ATOM 8068 C C . ALA D 1 135 ? 42.074 18.920 14.734 1.00 45.88 370 ALA D C 1
ATOM 8069 O O . ALA D 1 135 ? 42.873 17.994 14.823 1.00 44.79 370 ALA D O 1
ATOM 8071 N N . THR D 1 136 ? 42.042 19.957 15.567 1.00 45.98 371 THR D N 1
ATOM 8072 C CA . THR D 1 136 ? 42.902 20.075 16.739 1.00 46.09 371 THR D CA 1
ATOM 8073 C C . THR D 1 136 ? 41.975 20.206 17.956 1.00 47.18 371 THR D C 1
ATOM 8074 O O . THR D 1 136 ? 41.087 21.044 17.988 1.00 47.63 371 THR D O 1
ATOM 8078 N N . PRO D 1 137 ? 42.143 19.328 18.949 1.00 48.92 372 PRO D N 1
ATOM 8079 C CA . PRO D 1 137 ? 41.370 19.256 20.188 1.00 50.66 372 PRO D CA 1
ATOM 8080 C C . PRO D 1 137 ? 41.383 20.427 21.135 1.00 51.59 372 PRO D C 1
ATOM 8081 O O . PRO D 1 137 ? 42.392 21.107 21.322 1.00 52.79 372 PRO D O 1
ATOM 8085 N N . ILE D 1 138 ? 40.236 20.589 21.777 1.00 52.55 373 ILE D N 1
ATOM 8086 C CA . ILE D 1 138 ? 39.983 21.635 22.740 1.00 53.44 373 ILE D CA 1
ATOM 8087 C C . ILE D 1 138 ? 39.993 20.979 24.104 1.00 54.45 373 ILE D C 1
ATOM 8088 O O . ILE D 1 138 ? 39.349 19.952 24.314 1.00 53.43 373 ILE D O 1
ATOM 8093 N N . LYS D 1 139 ? 40.779 21.532 25.018 1.00 57.10 374 LYS D N 1
ATOM 8094 C CA . LYS D 1 139 ? 40.845 20.978 26.367 1.00 59.15 374 LYS D CA 1
ATOM 8095 C C . LYS D 1 139 ? 40.496 22.058 27.378 1.00 59.06 374 LYS D C 1
ATOM 8096 O O . LYS D 1 139 ? 40.831 23.222 27.184 1.00 59.15 374 LYS D O 1
ATOM 8102 N N . SER D 1 140 ? 39.763 21.656 28.410 1.00 59.75 375 SER D N 1
ATOM 8103 C CA . SER D 1 140 ? 39.313 22.527 29.480 1.00 60.97 375 SER D CA 1
ATOM 8104 C C . SER D 1 140 ? 40.401 23.454 30.032 1.00 63.78 375 SER D C 1
ATOM 8105 O O . SER D 1 140 ? 41.585 23.107 30.096 1.00 65.19 375 SER D O 1
ATOM 8108 N N . SER D 1 141 ? 39.980 24.645 30.444 1.00 66.15 376 SER D N 1
ATOM 8109 C CA . SER D 1 141 ? 40.907 25.620 31.006 1.00 70.18 376 SER D CA 1
ATOM 8110 C C . SER D 1 141 ? 41.260 25.297 32.471 1.00 74.26 376 SER D C 1
ATOM 8111 O O . SER D 1 141 ? 42.078 26.009 33.076 1.00 75.27 376 SER D O 1
ATOM 8114 N N . TYR D 1 142 ? 40.714 24.189 33.011 1.00 77.62 377 TYR D N 1
ATOM 8115 C CA . TYR D 1 142 ? 40.880 23.812 34.432 1.00 80.91 377 TYR D CA 1
ATOM 8116 C C . TYR D 1 142 ? 41.529 22.489 34.779 1.00 84.15 377 TYR D C 1
ATOM 8117 O O . TYR D 1 142 ? 41.176 21.417 34.308 1.00 83.81 377 TYR D O 1
ATOM 8126 N N . LYS D 1 143 ? 42.404 22.608 35.752 1.00 88.11 378 LYS D N 1
ATOM 8127 C CA . LYS D 1 143 ? 43.181 21.483 36.245 1.00 90.58 378 LYS D CA 1
ATOM 8128 C C . LYS D 1 143 ? 42.696 21.062 37.601 1.00 91.14 378 LYS D C 1
ATOM 8129 O O . LYS D 1 143 ? 42.504 19.837 37.853 1.00 90.28 378 LYS D O 1
ATOM 8135 N N . VAL D 1 144 ? 42.545 22.058 38.493 1.00 92.28 379 VAL D N 1
ATOM 8136 C CA . VAL D 1 144 ? 42.072 21.795 39.879 1.00 93.21 379 VAL D CA 1
ATOM 8137 C C . VAL D 1 144 ? 40.693 22.409 40.129 1.00 92.80 379 VAL D C 1
ATOM 8138 O O . VAL D 1 144 ? 40.295 23.416 39.572 1.00 92.67 379 VAL D O 1
ATOM 8142 N N . PRO D 1 145 ? 39.925 21.755 40.933 1.00 92.51 380 PRO D N 1
ATOM 8143 C CA . PRO D 1 145 ? 38.582 22.214 41.270 1.00 92.89 380 PRO D CA 1
ATOM 8144 C C . PRO D 1 145 ? 38.461 23.591 41.979 1.00 92.93 380 PRO D C 1
ATOM 8145 O O . PRO D 1 145 ? 39.254 23.915 42.883 1.00 92.91 380 PRO D O 1
ATOM 8149 N N . ASP D 1 146 ? 37.471 24.389 41.565 1.00 92.95 381 ASP D N 1
ATOM 8150 C CA . ASP D 1 146 ? 37.235 25.725 42.123 1.00 93.21 381 ASP D CA 1
ATOM 8151 C C . ASP D 1 146 ? 38.488 26.589 41.907 1.00 93.46 381 ASP D C 1
ATOM 8152 O O . ASP D 1 146 ? 38.832 27.460 42.717 1.00 93.64 381 ASP D O 1
ATOM 8157 N N . GLU D 1 147 ? 39.158 26.332 40.786 1.00 93.78 382 GLU D N 1
ATOM 8158 C CA . GLU D 1 147 ? 40.363 27.053 40.446 1.00 94.52 382 GLU D CA 1
ATOM 8159 C C . GLU D 1 147 ? 40.107 28.540 40.425 1.00 95.12 382 GLU D C 1
ATOM 8160 O O . GLU D 1 147 ? 39.140 29.006 39.828 1.00 94.56 382 GLU D O 1
ATOM 8166 N N . ILE D 1 148 ? 40.962 29.282 41.116 1.00 96.78 383 ILE D N 1
ATOM 8167 C CA . ILE D 1 148 ? 40.832 30.722 41.150 1.00 98.89 383 ILE D CA 1
ATOM 8168 C C . ILE D 1 148 ? 41.730 31.448 40.139 1.00 100.38 383 ILE D C 1
ATOM 8169 O O . ILE D 1 148 ? 42.649 30.861 39.562 1.00 99.93 383 ILE D O 1
ATOM 8174 N N . LEU D 1 149 ? 41.346 32.693 39.859 1.00 101.83 384 LEU D N 1
ATOM 8175 C CA . LEU D 1 149 ? 42.009 33.616 38.939 1.00 103.00 384 LEU D CA 1
ATOM 8176 C C . LEU D 1 149 ? 43.504 33.445 38.669 1.00 103.44 384 LEU D C 1
ATOM 8177 O O . LEU D 1 149 ? 44.253 32.835 39.441 1.00 103.00 384 LEU D O 1
ATOM 8182 N N . SER D 1 150 ? 43.934 34.167 37.642 1.00 103.86 385 SER D N 1
ATOM 8183 C CA . SER D 1 150 ? 45.309 34.187 37.199 1.00 104.56 385 SER D CA 1
ATOM 8184 C C . SER D 1 150 ? 45.339 35.067 35.964 1.00 104.64 385 SER D C 1
ATOM 8185 O O . SER D 1 150 ? 44.295 35.542 35.508 1.00 103.76 385 SER D O 1
ATOM 8188 N N . GLN D 1 151 ? 46.532 35.409 35.502 1.00 105.37 386 GLN D N 1
ATOM 8189 C CA . GLN D 1 151 ? 46.630 36.168 34.261 1.00 105.88 386 GLN D CA 1
ATOM 8190 C C . GLN D 1 151 ? 46.400 35.071 33.215 1.00 104.93 386 GLN D C 1
ATOM 8191 O O . GLN D 1 151 ? 46.235 35.337 32.021 1.00 105.09 386 GLN D O 1
ATOM 8197 N N . LYS D 1 152 ? 46.432 33.834 33.720 1.00 103.63 387 LYS D N 1
ATOM 8198 C CA . LYS D 1 152 ? 46.227 32.605 32.972 1.00 102.75 387 LYS D CA 1
ATOM 8199 C C . LYS D 1 152 ? 44.723 32.384 32.842 1.00 100.27 387 LYS D C 1
ATOM 8200 O O . LYS D 1 152 ? 44.280 31.384 32.279 1.00 100.28 387 LYS D O 1
ATOM 8206 N N . SER D 1 153 ? 43.951 33.323 33.381 1.00 97.88 388 SER D N 1
ATOM 8207 C CA . SER D 1 153 ? 42.494 33.266 33.331 1.00 95.16 388 SER D CA 1
ATOM 8208 C C . SER D 1 153 ? 41.938 33.657 31.951 1.00 91.68 388 SER D C 1
ATOM 8209 O O . SER D 1 153 ? 42.331 34.677 31.375 1.00 91.04 388 SER D O 1
ATOM 8212 N N . PRO D 1 154 ? 40.985 32.862 31.427 1.00 88.52 389 PRO D N 1
ATOM 8213 C CA . PRO D 1 154 ? 40.364 33.095 30.124 1.00 85.75 389 PRO D CA 1
ATOM 8214 C C . PRO D 1 154 ? 39.542 34.365 30.097 1.00 83.11 389 PRO D C 1
ATOM 8215 O O . PRO D 1 154 ? 38.810 34.647 31.053 1.00 84.20 389 PRO D O 1
ATOM 8219 N N . LYS D 1 155 ? 39.697 35.134 29.018 1.00 78.37 390 LYS D N 1
ATOM 8220 C CA . LYS D 1 155 ? 38.954 36.380 28.830 1.00 74.31 390 LYS D CA 1
ATOM 8221 C C . LYS D 1 155 ? 38.118 36.290 27.539 1.00 69.25 390 LYS D C 1
ATOM 8222 O O . LYS D 1 155 ? 38.651 36.215 26.434 1.00 69.44 390 LYS D O 1
ATOM 8228 N N . PHE D 1 156 ? 36.797 36.271 27.693 1.00 63.30 391 PHE D N 1
ATOM 8229 C CA . PHE D 1 156 ? 35.898 36.146 26.550 1.00 57.64 391 PHE D CA 1
ATOM 8230 C C . PHE D 1 156 ? 34.642 36.998 26.613 1.00 55.74 391 PHE D C 1
ATOM 8231 O O . PHE D 1 156 ? 34.020 37.136 27.665 1.00 56.01 391 PHE D O 1
ATOM 8239 N N . ALA D 1 157 ? 34.234 37.533 25.472 1.00 52.62 392 ALA D N 1
ATOM 8240 C CA . ALA D 1 157 ? 33.033 38.346 25.448 1.00 50.88 392 ALA D CA 1
ATOM 8241 C C . ALA D 1 157 ? 31.839 37.580 24.912 1.00 50.58 392 ALA D C 1
ATOM 8242 O O . ALA D 1 157 ? 31.977 36.791 23.975 1.00 51.37 392 ALA D O 1
ATOM 8244 N N . ILE D 1 158 ? 30.680 37.767 25.544 1.00 49.16 393 ILE D N 1
ATOM 8245 C CA . ILE D 1 158 ? 29.431 37.170 25.067 1.00 46.71 393 ILE D CA 1
ATOM 8246 C C . ILE D 1 158 ? 28.493 38.342 24.797 1.00 46.54 393 ILE D C 1
ATOM 8247 O O . ILE D 1 158 ? 28.445 39.311 25.559 1.00 45.96 393 ILE D O 1
ATOM 8252 N N . ARG D 1 159 ? 27.725 38.240 23.722 1.00 47.40 394 ARG D N 1
ATOM 8253 C CA . ARG D 1 159 ? 26.810 39.308 23.322 1.00 47.02 394 ARG D CA 1
ATOM 8254 C C . ARG D 1 159 ? 25.401 38.781 23.083 1.00 45.24 394 ARG D C 1
ATOM 8255 O O . ARG D 1 159 ? 25.225 37.761 22.422 1.00 47.02 394 ARG D O 1
ATOM 8263 N N . HIS D 1 160 ? 24.410 39.452 23.662 1.00 42.60 395 HIS D N 1
ATOM 8264 C CA . HIS D 1 160 ? 23.017 39.063 23.488 1.00 40.95 395 HIS D CA 1
ATOM 8265 C C . HIS D 1 160 ? 22.206 40.283 23.079 1.00 41.62 395 HIS D C 1
ATOM 8266 O O . HIS D 1 160 ? 22.588 41.409 23.383 1.00 42.54 395 HIS D O 1
ATOM 8273 N N . THR D 1 161 ? 21.066 40.056 22.431 1.00 43.09 396 THR D N 1
ATOM 8274 C CA . THR D 1 161 ? 20.193 41.136 21.950 1.00 43.01 396 THR D CA 1
ATOM 8275 C C . THR D 1 161 ? 19.359 41.764 23.061 1.00 43.21 396 THR D C 1
ATOM 8276 O O . THR D 1 161 ? 19.442 41.352 24.223 1.00 42.36 396 THR D O 1
ATOM 8280 N N . ALA D 1 162 ? 18.538 42.747 22.704 1.00 42.97 397 ALA D N 1
ATOM 8281 C CA . ALA D 1 162 ? 17.691 43.404 23.699 1.00 42.52 397 ALA D CA 1
ATOM 8282 C C . ALA D 1 162 ? 16.755 42.412 24.373 1.00 42.61 397 ALA D C 1
ATOM 8283 O O . ALA D 1 162 ? 16.406 42.571 25.541 1.00 42.53 397 ALA D O 1
ATOM 8285 N N . THR D 1 163 ? 16.326 41.398 23.626 1.00 42.93 398 THR D N 1
ATOM 8286 C CA . THR D 1 163 ? 15.428 40.396 24.178 1.00 41.04 398 THR D CA 1
ATOM 8287 C C . THR D 1 163 ? 16.186 39.255 24.879 1.00 40.21 398 THR D C 1
ATOM 8288 O O . THR D 1 163 ? 15.603 38.216 25.189 1.00 42.12 398 THR D O 1
ATOM 8292 N N . GLY D 1 164 ? 17.479 39.439 25.125 1.00 38.49 399 GLY D N 1
ATOM 8293 C CA . GLY D 1 164 ? 18.241 38.409 25.814 1.00 38.13 399 GLY D CA 1
ATOM 8294 C C . GLY D 1 164 ? 18.799 37.201 25.055 1.00 38.41 399 GLY D C 1
ATOM 8295 O O . GLY D 1 164 ? 19.292 36.265 25.693 1.00 36.62 399 GLY D O 1
ATOM 8296 N N . ILE D 1 165 ? 18.750 37.199 23.723 1.00 37.90 400 ILE D N 1
ATOM 8297 C CA . ILE D 1 165 ? 19.293 36.062 22.984 1.00 39.11 400 ILE D CA 1
ATOM 8298 C C . ILE D 1 165 ? 20.754 36.227 22.549 1.00 37.72 400 ILE D C 1
ATOM 8299 O O . ILE D 1 165 ? 21.126 37.185 21.898 1.00 37.21 400 ILE D O 1
ATOM 8304 N N . ILE D 1 166 ? 21.583 35.284 22.980 1.00 37.46 401 ILE D N 1
ATOM 8305 C CA . ILE D 1 166 ? 23.007 35.265 22.695 1.00 35.89 401 ILE D CA 1
ATOM 8306 C C . ILE D 1 166 ? 23.270 35.194 21.209 1.00 35.94 401 ILE D C 1
ATOM 8307 O O . ILE D 1 166 ? 22.892 34.226 20.547 1.00 33.85 401 ILE D O 1
ATOM 8312 N N . SER D 1 167 ? 23.964 36.206 20.697 1.00 36.41 402 SER D N 1
ATOM 8313 C CA . SER D 1 167 ? 24.283 36.266 19.281 1.00 38.62 402 SER D CA 1
ATOM 8314 C C . SER D 1 167 ? 25.756 36.064 18.893 1.00 39.95 402 SER D C 1
ATOM 8315 O O . SER D 1 167 ? 26.053 35.747 17.732 1.00 39.76 402 SER D O 1
ATOM 8318 N N . HIS D 1 168 ? 26.675 36.254 19.838 1.00 41.21 403 HIS D N 1
ATOM 8319 C CA . HIS D 1 168 ? 28.107 36.073 19.547 1.00 43.96 403 HIS D CA 1
ATOM 8320 C C . HIS D 1 168 ? 28.879 35.511 20.746 1.00 42.46 403 HIS D C 1
ATOM 8321 O O . HIS D 1 168 ? 28.571 35.843 21.888 1.00 43.47 403 HIS D O 1
ATOM 8328 N N . VAL D 1 169 ? 29.836 34.619 20.505 1.00 41.13 404 VAL D N 1
ATOM 8329 C CA . VAL D 1 169 ? 30.676 34.110 21.596 1.00 43.01 404 VAL D CA 1
ATOM 8330 C C . VAL D 1 169 ? 32.113 33.937 21.118 1.00 43.18 404 VAL D C 1
ATOM 8331 O O . VAL D 1 169 ? 32.371 33.369 20.053 1.00 42.68 404 VAL D O 1
ATOM 8335 N N . ASP D 1 170 ? 33.041 34.462 21.909 1.00 44.79 405 ASP D N 1
ATOM 8336 C CA . ASP D 1 170 ? 34.464 34.384 21.616 1.00 46.67 405 ASP D CA 1
ATOM 8337 C C . ASP D 1 170 ? 35.071 32.997 21.784 1.00 49.00 405 ASP D C 1
ATOM 8338 O O . ASP D 1 170 ? 34.655 32.223 22.666 1.00 49.43 405 ASP D O 1
ATOM 8343 N N . SER D 1 171 ? 36.067 32.704 20.944 1.00 49.59 406 SER D N 1
ATOM 8344 C CA . SER D 1 171 ? 36.770 31.418 20.946 1.00 50.20 406 SER D CA 1
ATOM 8345 C C . SER D 1 171 ? 37.070 30.921 22.336 1.00 49.17 406 SER D C 1
ATOM 8346 O O . SER D 1 171 ? 36.763 29.785 22.680 1.00 48.63 406 SER D O 1
ATOM 8349 N N . ALA D 1 172 ? 37.669 31.812 23.120 1.00 48.68 407 ALA D N 1
ATOM 8350 C CA . ALA D 1 172 ? 38.076 31.540 24.487 1.00 47.72 407 ALA D CA 1
ATOM 8351 C C . ALA D 1 172 ? 36.949 31.033 25.378 1.00 47.82 407 ALA D C 1
ATOM 8352 O O . ALA D 1 172 ? 37.180 30.277 26.310 1.00 50.03 407 ALA D O 1
ATOM 8354 N N . ALA D 1 173 ? 35.723 31.426 25.076 1.00 46.61 408 ALA D N 1
ATOM 8355 C CA . ALA D 1 173 ? 34.580 30.990 25.849 1.00 46.12 408 ALA D CA 1
ATOM 8356 C C . ALA D 1 173 ? 34.360 29.476 25.810 1.00 46.94 408 ALA D C 1
ATOM 8357 O O . ALA D 1 173 ? 33.620 28.937 26.635 1.00 47.48 408 ALA D O 1
ATOM 8359 N N . VAL D 1 174 ? 34.992 28.791 24.858 1.00 47.33 409 VAL D N 1
ATOM 8360 C CA . VAL D 1 174 ? 34.803 27.351 24.727 1.00 48.00 409 VAL D CA 1
ATOM 8361 C C . VAL D 1 174 ? 35.509 26.492 25.765 1.00 49.76 409 VAL D C 1
ATOM 8362 O O . VAL D 1 174 ? 34.914 25.545 26.291 1.00 50.06 409 VAL D O 1
ATOM 8366 N N . SER D 1 175 ? 36.763 26.810 26.070 1.00 50.83 410 SER D N 1
ATOM 8367 C CA . SER D 1 175 ? 37.486 26.028 27.074 1.00 50.39 410 SER D CA 1
ATOM 8368 C C . SER D 1 175 ? 37.143 26.466 28.483 1.00 48.50 410 SER D C 1
ATOM 8369 O O . SER D 1 175 ? 37.467 25.774 29.441 1.00 49.27 410 SER D O 1
ATOM 8372 N N . ALA D 1 176 ? 36.488 27.612 28.620 1.00 46.13 411 ALA D N 1
ATOM 8373 C CA . ALA D 1 176 ? 36.134 28.087 29.947 1.00 44.37 411 ALA D CA 1
ATOM 8374 C C . ALA D 1 176 ? 34.740 27.688 30.419 1.00 43.51 411 ALA D C 1
ATOM 8375 O O . ALA D 1 176 ? 34.539 27.480 31.612 1.00 42.96 411 ALA D O 1
ATOM 8377 N N . LEU D 1 177 ? 33.779 27.586 29.500 1.00 42.07 412 LEU D N 1
ATOM 8378 C CA . LEU D 1 177 ? 32.407 27.234 29.881 1.00 41.68 412 LEU D CA 1
ATOM 8379 C C . LEU D 1 177 ? 31.902 25.879 29.357 1.00 41.56 412 LEU D C 1
ATOM 8380 O O . LEU D 1 177 ? 30.805 25.434 29.723 1.00 39.78 412 LEU D O 1
ATOM 8385 N N . GLY D 1 178 ? 32.704 25.228 28.512 1.00 41.15 413 GLY D N 1
ATOM 8386 C CA . GLY D 1 178 ? 32.333 23.936 27.953 1.00 40.16 413 GLY D CA 1
ATOM 8387 C C . GLY D 1 178 ? 31.337 24.003 26.812 1.00 39.66 413 GLY D C 1
ATOM 8388 O O . GLY D 1 178 ? 30.915 22.973 26.294 1.00 40.29 413 GLY D O 1
ATOM 8389 N N . TYR D 1 179 ? 30.990 25.214 26.395 1.00 38.17 414 TYR D N 1
ATOM 8390 C CA . TYR D 1 179 ? 30.028 25.405 25.320 1.00 38.38 414 TYR D CA 1
ATOM 8391 C C . TYR D 1 179 ? 30.673 25.848 24.025 1.00 37.62 414 TYR D C 1
ATOM 8392 O O . TYR D 1 179 ? 31.510 26.751 24.012 1.00 37.30 414 TYR D O 1
ATOM 8401 N N . LEU D 1 180 ? 30.275 25.222 22.927 1.00 35.22 415 LEU D N 1
ATOM 8402 C CA . LEU D 1 180 ? 30.782 25.649 21.643 1.00 33.36 415 LEU D CA 1
ATOM 8403 C C . LEU D 1 180 ? 29.859 26.823 21.331 1.00 34.04 415 LEU D C 1
ATOM 8404 O O . LEU D 1 180 ? 28.770 26.923 21.904 1.00 34.54 415 LEU D O 1
ATOM 8409 N N . PRO D 1 181 ? 30.292 27.752 20.466 1.00 32.75 416 PRO D N 1
ATOM 8410 C CA . PRO D 1 181 ? 29.457 28.896 20.127 1.00 30.65 416 PRO D CA 1
ATOM 8411 C C . PRO D 1 181 ? 28.045 28.536 19.734 1.00 31.47 416 PRO D C 1
ATOM 8412 O O . PRO D 1 181 ? 27.092 29.035 20.310 1.00 31.35 416 PRO D O 1
ATOM 8416 N N . GLN D 1 182 ? 27.929 27.607 18.796 1.00 33.67 417 GLN D N 1
ATOM 8417 C CA . GLN D 1 182 ? 26.639 27.153 18.290 1.00 35.66 417 GLN D CA 1
ATOM 8418 C C . GLN D 1 182 ? 25.695 26.561 19.355 1.00 35.65 417 GLN D C 1
ATOM 8419 O O . GLN D 1 182 ? 24.490 26.448 19.120 1.00 34.09 417 GLN D O 1
ATOM 8425 N N . ASP D 1 183 ? 26.247 26.176 20.506 1.00 36.52 418 ASP D N 1
ATOM 8426 C CA . ASP D 1 183 ? 25.452 25.617 21.603 1.00 39.41 418 ASP D CA 1
ATOM 8427 C C . ASP D 1 183 ? 24.774 26.742 22.367 1.00 40.99 418 ASP D C 1
ATOM 8428 O O . ASP D 1 183 ? 23.727 26.542 22.995 1.00 44.36 418 ASP D O 1
ATOM 8433 N N . LEU D 1 184 ? 25.434 27.896 22.369 1.00 39.50 419 LEU D N 1
ATOM 8434 C CA . LEU D 1 184 ? 24.985 29.081 23.067 1.00 36.76 419 LEU D CA 1
ATOM 8435 C C . LEU D 1 184 ? 24.177 30.055 22.225 1.00 36.93 419 LEU D C 1
ATOM 8436 O O . LEU D 1 184 ? 23.227 30.675 22.735 1.00 35.25 419 LEU D O 1
ATOM 8441 N N . ILE D 1 185 ? 24.578 30.224 20.958 1.00 35.71 420 ILE D N 1
ATOM 8442 C CA . ILE D 1 185 ? 23.926 31.184 20.061 1.00 35.82 420 ILE D CA 1
ATOM 8443 C C . ILE D 1 185 ? 22.500 30.831 19.662 1.00 37.00 420 ILE D C 1
ATOM 8444 O O . ILE D 1 185 ? 22.278 29.962 18.834 1.00 40.48 420 ILE D O 1
ATOM 8449 N N . GLY D 1 186 ? 21.531 31.531 20.233 1.00 37.42 421 GLY D N 1
ATOM 8450 C CA . GLY D 1 186 ? 20.145 31.251 19.924 1.00 36.81 421 GLY D CA 1
ATOM 8451 C C . GLY D 1 186 ? 19.364 31.110 21.204 1.00 37.72 421 GLY D C 1
ATOM 8452 O O . GLY D 1 186 ? 18.165 31.353 21.238 1.00 37.00 421 GLY D O 1
ATOM 8453 N N . ARG D 1 187 ? 20.058 30.714 22.263 1.00 39.47 422 ARG D N 1
ATOM 8454 C CA . ARG D 1 187 ? 19.451 30.541 23.580 1.00 43.09 422 ARG D CA 1
ATOM 8455 C C . ARG D 1 187 ? 19.368 31.876 24.314 1.00 44.31 422 ARG D C 1
ATOM 8456 O O . ARG D 1 187 ? 19.983 32.860 23.902 1.00 44.23 422 ARG D O 1
ATOM 8464 N N . SER D 1 188 ? 18.638 31.891 25.425 1.00 45.08 423 SER D N 1
ATOM 8465 C CA . SER D 1 188 ? 18.493 33.099 26.208 1.00 45.48 423 SER D CA 1
ATOM 8466 C C . SER D 1 188 ? 19.604 33.187 27.232 1.00 46.85 423 SER D C 1
ATOM 8467 O O . SER D 1 188 ? 19.803 32.258 28.015 1.00 47.21 423 SER D O 1
ATOM 8470 N N . ILE D 1 189 ? 20.308 34.319 27.245 1.00 46.89 424 ILE D N 1
ATOM 8471 C CA . ILE D 1 189 ? 21.398 34.547 28.187 1.00 46.47 424 ILE D CA 1
ATOM 8472 C C . ILE D 1 189 ? 20.932 34.247 29.624 1.00 47.59 424 ILE D C 1
ATOM 8473 O O . ILE D 1 189 ? 21.731 33.899 30.496 1.00 47.53 424 ILE D O 1
ATOM 8478 N N . MET D 1 190 ? 19.613 34.302 29.806 1.00 49.10 425 MET D N 1
ATOM 8479 C CA . MET D 1 190 ? 18.916 34.080 31.065 1.00 50.67 425 MET D CA 1
ATOM 8480 C C . MET D 1 190 ? 18.932 32.657 31.620 1.00 51.96 425 MET D C 1
ATOM 8481 O O . MET D 1 190 ? 18.807 32.469 32.829 1.00 53.56 425 MET D O 1
ATOM 8486 N N . ASP D 1 191 ? 19.032 31.651 30.760 1.00 52.62 426 ASP D N 1
ATOM 8487 C CA . ASP D 1 191 ? 19.020 30.264 31.240 1.00 53.13 426 ASP D CA 1
ATOM 8488 C C . ASP D 1 191 ? 20.263 29.923 32.042 1.00 52.81 426 ASP D C 1
ATOM 8489 O O . ASP D 1 191 ? 20.264 28.978 32.834 1.00 53.29 426 ASP D O 1
ATOM 8494 N N . PHE D 1 192 ? 21.295 30.741 31.886 1.00 51.71 427 PHE D N 1
ATOM 8495 C CA . PHE D 1 192 ? 22.564 30.481 32.527 1.00 50.40 427 PHE D CA 1
ATOM 8496 C C . PHE D 1 192 ? 22.826 31.149 33.840 1.00 51.07 427 PHE D C 1
ATOM 8497 O O . PHE D 1 192 ? 23.893 30.970 34.414 1.00 51.36 427 PHE D O 1
ATOM 8505 N N . TYR D 1 193 ? 21.863 31.927 34.313 1.00 52.33 428 TYR D N 1
ATOM 8506 C CA . TYR D 1 193 ? 21.998 32.604 35.594 1.00 54.37 428 TYR D CA 1
ATOM 8507 C C . TYR D 1 193 ? 21.391 31.688 36.650 1.00 58.03 428 TYR D C 1
ATOM 8508 O O . TYR D 1 193 ? 20.429 30.981 36.366 1.00 57.17 428 TYR D O 1
ATOM 8517 N N . HIS D 1 194 ? 21.984 31.663 37.842 1.00 63.76 429 HIS D N 1
ATOM 8518 C CA . HIS D 1 194 ? 21.492 30.815 38.932 1.00 70.43 429 HIS D CA 1
ATOM 8519 C C . HIS D 1 194 ? 20.111 31.288 39.400 1.00 73.81 429 HIS D C 1
ATOM 8520 O O . HIS D 1 194 ? 19.889 32.496 39.555 1.00 73.93 429 HIS D O 1
ATOM 8527 N N . HIS D 1 195 ? 19.200 30.344 39.656 1.00 77.02 430 HIS D N 1
ATOM 8528 C CA . HIS D 1 195 ? 17.839 30.691 40.091 1.00 80.33 430 HIS D CA 1
ATOM 8529 C C . HIS D 1 195 ? 17.734 31.663 41.275 1.00 81.90 430 HIS D C 1
ATOM 8530 O O . HIS D 1 195 ? 16.819 32.495 41.311 1.00 82.76 430 HIS D O 1
ATOM 8537 N N . GLU D 1 196 ? 18.684 31.582 42.210 1.00 82.50 431 GLU D N 1
ATOM 8538 C CA . GLU D 1 196 ? 18.713 32.459 43.385 1.00 83.19 431 GLU D CA 1
ATOM 8539 C C . GLU D 1 196 ? 19.183 33.879 43.039 1.00 83.56 431 GLU D C 1
ATOM 8540 O O . GLU D 1 196 ? 18.780 34.858 43.670 1.00 84.26 431 GLU D O 1
ATOM 8546 N N . ASP D 1 197 ? 20.040 33.981 42.030 1.00 83.01 432 ASP D N 1
ATOM 8547 C CA . ASP D 1 197 ? 20.604 35.259 41.615 1.00 81.93 432 ASP D CA 1
ATOM 8548 C C . ASP D 1 197 ? 19.778 36.101 40.641 1.00 81.26 432 ASP D C 1
ATOM 8549 O O . ASP D 1 197 ? 20.191 37.205 40.288 1.00 81.33 432 ASP D O 1
ATOM 8554 N N . LEU D 1 198 ? 18.616 35.617 40.214 1.00 80.25 433 LEU D N 1
ATOM 8555 C CA . LEU D 1 198 ? 17.815 36.376 39.250 1.00 79.53 433 LEU D CA 1
ATOM 8556 C C . LEU D 1 198 ? 17.469 37.807 39.642 1.00 79.32 433 LEU D C 1
ATOM 8557 O O . LEU D 1 198 ? 17.182 38.643 38.780 1.00 78.42 433 LEU D O 1
ATOM 8562 N N . SER D 1 199 ? 17.506 38.092 40.939 1.00 78.91 434 SER D N 1
ATOM 8563 C CA . SER D 1 199 ? 17.224 39.438 41.410 1.00 77.66 434 SER D CA 1
ATOM 8564 C C . SER D 1 199 ? 18.491 40.275 41.279 1.00 75.69 434 SER D C 1
ATOM 8565 O O . SER D 1 199 ? 18.454 41.372 40.715 1.00 74.73 434 SER D O 1
ATOM 8568 N N . VAL D 1 200 ? 19.619 39.745 41.757 1.00 73.91 435 VAL D N 1
ATOM 8569 C CA . VAL D 1 200 ? 20.889 40.474 41.658 1.00 73.22 435 VAL D CA 1
ATOM 8570 C C . VAL D 1 200 ? 21.233 40.780 40.195 1.00 72.08 435 VAL D C 1
ATOM 8571 O O . VAL D 1 200 ? 21.700 41.869 39.870 1.00 72.62 435 VAL D O 1
ATOM 8575 N N . MET D 1 201 ? 20.918 39.851 39.305 1.00 69.61 436 MET D N 1
ATOM 8576 C CA . MET D 1 201 ? 21.175 40.068 37.901 1.00 67.72 436 MET D CA 1
ATOM 8577 C C . MET D 1 201 ? 20.284 41.198 37.407 1.00 67.29 436 MET D C 1
ATOM 8578 O O . MET D 1 201 ? 20.708 42.014 36.602 1.00 66.83 436 MET D O 1
ATOM 8583 N N . LYS D 1 202 ? 19.057 41.251 37.930 1.00 68.63 437 LYS D N 1
ATOM 8584 C CA . LYS D 1 202 ? 18.070 42.264 37.543 1.00 68.60 437 LYS D CA 1
ATOM 8585 C C . LYS D 1 202 ? 18.551 43.680 37.808 1.00 68.08 437 LYS D C 1
ATOM 8586 O O . LYS D 1 202 ? 18.246 44.597 37.042 1.00 67.22 437 LYS D O 1
ATOM 8592 N N . GLU D 1 203 ? 19.291 43.868 38.893 1.00 67.25 438 GLU D N 1
ATOM 8593 C CA . GLU D 1 203 ? 19.789 45.197 39.178 1.00 68.08 438 GLU D CA 1
ATOM 8594 C C . GLU D 1 203 ? 20.970 45.522 38.263 1.00 66.06 438 GLU D C 1
ATOM 8595 O O . GLU D 1 203 ? 21.039 46.629 37.723 1.00 65.36 438 GLU D O 1
ATOM 8601 N N . THR D 1 204 ? 21.873 44.562 38.049 1.00 63.72 439 THR D N 1
ATOM 8602 C CA . THR D 1 204 ? 23.020 44.818 37.179 1.00 62.23 439 THR D CA 1
ATOM 8603 C C . THR D 1 204 ? 22.515 45.230 35.803 1.00 62.26 439 THR D C 1
ATOM 8604 O O . THR D 1 204 ? 23.025 46.182 35.213 1.00 62.80 439 THR D O 1
ATOM 8608 N N . TYR D 1 205 ? 21.488 44.535 35.312 1.00 62.09 440 TYR D N 1
ATOM 8609 C CA . TYR D 1 205 ? 20.898 44.866 34.016 1.00 61.71 440 TYR D CA 1
ATOM 8610 C C . TYR D 1 205 ? 20.262 46.237 34.089 1.00 62.17 440 TYR D C 1
ATOM 8611 O O . TYR D 1 205 ? 20.254 46.972 33.107 1.00 61.84 440 TYR D O 1
ATOM 8620 N N . GLU D 1 206 ? 19.743 46.588 35.260 1.00 62.92 441 GLU D N 1
ATOM 8621 C CA . GLU D 1 206 ? 19.140 47.896 35.418 1.00 63.92 441 GLU D CA 1
ATOM 8622 C C . GLU D 1 206 ? 20.225 48.957 35.379 1.00 62.51 441 GLU D C 1
ATOM 8623 O O . GLU D 1 206 ? 20.007 50.061 34.878 1.00 62.56 441 GLU D O 1
ATOM 8629 N N . THR D 1 207 ? 21.408 48.601 35.868 1.00 60.67 442 THR D N 1
ATOM 8630 C CA . THR D 1 207 ? 22.528 49.525 35.882 1.00 59.36 442 THR D CA 1
ATOM 8631 C C . THR D 1 207 ? 23.040 49.675 34.459 1.00 59.28 442 THR D C 1
ATOM 8632 O O . THR D 1 207 ? 23.626 50.697 34.111 1.00 58.04 442 THR D O 1
ATOM 8636 N N . VAL D 1 208 ? 22.764 48.674 33.626 1.00 59.56 443 VAL D N 1
ATOM 8637 C CA . VAL D 1 208 ? 23.179 48.695 32.222 1.00 60.79 443 VAL D CA 1
ATOM 8638 C C . VAL D 1 208 ? 22.361 49.732 31.458 1.00 61.34 443 VAL D C 1
ATOM 8639 O O . VAL D 1 208 ? 22.893 50.531 30.684 1.00 61.41 443 VAL D O 1
ATOM 8643 N N . MET D 1 209 ? 21.055 49.700 31.682 1.00 62.57 444 MET D N 1
ATOM 8644 C CA . MET D 1 209 ? 20.147 50.626 31.032 1.00 63.80 444 MET D CA 1
ATOM 8645 C C . MET D 1 209 ? 20.476 52.059 31.419 1.00 64.52 444 MET D C 1
ATOM 8646 O O . MET D 1 209 ? 20.428 52.949 30.575 1.00 63.70 444 MET D O 1
ATOM 8651 N N . LYS D 1 210 ? 20.825 52.274 32.688 1.00 66.34 445 LYS D N 1
ATOM 8652 C CA . LYS D 1 210 ? 21.178 53.611 33.164 1.00 68.43 445 LYS D CA 1
ATOM 8653 C C . LYS D 1 210 ? 22.431 54.117 32.468 1.00 68.06 445 LYS D C 1
ATOM 8654 O O . LYS D 1 210 ? 22.468 55.267 32.017 1.00 69.66 445 LYS D O 1
ATOM 8660 N N . LYS D 1 211 ? 23.447 53.258 32.369 1.00 66.51 446 LYS D N 1
ATOM 8661 C CA . LYS D 1 211 ? 24.699 53.619 31.707 1.00 64.54 446 LYS D CA 1
ATOM 8662 C C . LYS D 1 211 ? 24.468 53.858 30.220 1.00 63.87 446 LYS D C 1
ATOM 8663 O O . LYS D 1 211 ? 25.301 54.462 29.552 1.00 65.30 446 LYS D O 1
ATOM 8669 N N . GLY D 1 212 ? 23.342 53.370 29.702 1.00 62.11 447 GLY D N 1
ATOM 8670 C CA . GLY D 1 212 ? 23.025 53.548 28.293 1.00 59.78 447 GLY D CA 1
ATOM 8671 C C . GLY D 1 212 ? 22.781 54.998 27.920 1.00 59.23 447 GLY D C 1
ATOM 8672 O O . GLY D 1 212 ? 22.750 55.341 26.745 1.00 58.60 447 GLY D O 1
ATOM 8673 N N . GLN D 1 213 ? 22.592 55.847 28.929 1.00 59.05 448 GLN D N 1
ATOM 8674 C CA . GLN D 1 213 ? 22.360 57.272 28.736 1.00 59.53 448 GLN D CA 1
ATOM 8675 C C . GLN D 1 213 ? 23.592 57.907 28.099 1.00 60.30 448 GLN D C 1
ATOM 8676 O O . GLN D 1 213 ? 23.499 58.952 27.455 1.00 60.19 448 GLN D O 1
ATOM 8682 N N . THR D 1 214 ? 24.746 57.271 28.315 1.00 61.29 449 THR D N 1
ATOM 8683 C CA . THR D 1 214 ? 26.045 57.713 27.796 1.00 60.59 449 THR D CA 1
ATOM 8684 C C . THR D 1 214 ? 26.622 56.617 26.915 1.00 61.00 449 THR D C 1
ATOM 8685 O O . THR D 1 214 ? 26.798 55.486 27.368 1.00 62.17 449 THR D O 1
ATOM 8689 N N . ALA D 1 215 ? 26.952 56.953 25.673 1.00 61.09 450 ALA D N 1
ATOM 8690 C CA . ALA D 1 215 ? 27.525 55.976 24.757 1.00 60.45 450 ALA D CA 1
ATOM 8691 C C . ALA D 1 215 ? 28.860 55.535 25.314 1.00 60.82 450 ALA D C 1
ATOM 8692 O O . ALA D 1 215 ? 29.601 56.351 25.842 1.00 61.99 450 ALA D O 1
ATOM 8694 N N . GLY D 1 216 ? 29.141 54.240 25.240 1.00 61.74 451 GLY D N 1
ATOM 8695 C CA . GLY D 1 216 ? 30.418 53.724 25.705 1.00 62.25 451 GLY D CA 1
ATOM 8696 C C . GLY D 1 216 ? 30.655 53.599 27.197 1.00 62.97 451 GLY D C 1
ATOM 8697 O O . GLY D 1 216 ? 31.751 53.224 27.613 1.00 63.06 451 GLY D O 1
ATOM 8698 N N . ALA D 1 217 ? 29.660 53.939 28.010 1.00 64.22 452 ALA D N 1
ATOM 8699 C CA . ALA D 1 217 ? 29.807 53.822 29.458 1.00 65.06 452 ALA D CA 1
ATOM 8700 C C . ALA D 1 217 ? 29.879 52.332 29.799 1.00 65.54 452 ALA D C 1
ATOM 8701 O O . ALA D 1 217 ? 29.051 51.546 29.335 1.00 67.82 452 ALA D O 1
ATOM 8703 N N . SER D 1 218 ? 30.905 51.929 30.540 1.00 64.31 453 SER D N 1
ATOM 8704 C CA . SER D 1 218 ? 31.029 50.529 30.917 1.00 63.73 453 SER D CA 1
ATOM 8705 C C . SER D 1 218 ? 31.047 50.406 32.426 1.00 62.96 453 SER D C 1
ATOM 8706 O O . SER D 1 218 ? 31.141 51.407 33.131 1.00 63.95 453 SER D O 1
ATOM 8709 N N . PHE D 1 219 ? 30.932 49.179 32.921 1.00 62.40 454 PHE D N 1
ATOM 8710 C CA . PHE D 1 219 ? 30.983 48.941 34.353 1.00 63.49 454 PHE D CA 1
ATOM 8711 C C . PHE D 1 219 ? 31.215 47.487 34.739 1.00 65.12 454 PHE D C 1
ATOM 8712 O O . PHE D 1 219 ? 30.841 46.574 34.009 1.00 65.41 454 PHE D O 1
ATOM 8720 N N . CYS D 1 220 ? 31.865 47.286 35.881 1.00 67.10 455 CYS D N 1
ATOM 8721 C CA . CYS D 1 220 ? 32.147 45.950 36.375 1.00 70.29 455 CYS D CA 1
ATOM 8722 C C . CYS D 1 220 ? 31.188 45.562 37.486 1.00 69.41 455 CYS D C 1
ATOM 8723 O O . CYS D 1 220 ? 30.924 46.345 38.399 1.00 69.71 455 CYS D O 1
ATOM 8726 N N . SER D 1 221 ? 30.647 44.353 37.391 1.00 68.47 456 SER D N 1
ATOM 8727 C CA . SER D 1 221 ? 29.713 43.876 38.389 1.00 67.55 456 SER D CA 1
ATOM 8728 C C . SER D 1 221 ? 30.370 42.876 39.300 1.00 67.75 456 SER D C 1
ATOM 8729 O O . SER D 1 221 ? 31.319 42.192 38.928 1.00 68.56 456 SER D O 1
ATOM 8732 N N . LYS D 1 222 ? 29.817 42.777 40.494 1.00 68.19 457 LYS D N 1
ATOM 8733 C CA . LYS D 1 222 ? 30.273 41.850 41.508 1.00 68.49 457 LYS D CA 1
ATOM 8734 C C . LYS D 1 222 ? 30.079 40.435 40.959 1.00 67.34 457 LYS D C 1
ATOM 8735 O O . LYS D 1 222 ? 29.059 40.146 40.321 1.00 67.55 457 LYS D O 1
ATOM 8741 N N . PRO D 1 223 ? 31.064 39.548 41.173 1.00 65.48 458 PRO D N 1
ATOM 8742 C CA . PRO D 1 223 ? 31.011 38.162 40.709 1.00 64.38 458 PRO D CA 1
ATOM 8743 C C . PRO D 1 223 ? 29.654 37.475 40.914 1.00 63.59 458 PRO D C 1
ATOM 8744 O O . PRO D 1 223 ? 29.018 37.617 41.968 1.00 62.59 458 PRO D O 1
ATOM 8748 N N . TYR D 1 224 ? 29.211 36.756 39.879 1.00 61.88 459 TYR D N 1
ATOM 8749 C CA . TYR D 1 224 ? 27.943 36.024 39.905 1.00 59.24 459 TYR D CA 1
ATOM 8750 C C . TYR D 1 224 ? 28.113 34.639 39.278 1.00 57.93 459 TYR D C 1
ATOM 8751 O O . TYR D 1 224 ? 29.123 34.371 38.633 1.00 58.33 459 TYR D O 1
ATOM 8760 N N . ARG D 1 225 ? 27.113 33.775 39.444 1.00 56.84 460 ARG D N 1
ATOM 8761 C CA . ARG D 1 225 ? 27.161 32.408 38.911 1.00 56.28 460 ARG D CA 1
ATOM 8762 C C . ARG D 1 225 ? 26.652 32.211 37.483 1.00 55.20 460 ARG D C 1
ATOM 8763 O O . ARG D 1 225 ? 25.543 32.617 37.141 1.00 56.24 460 ARG D O 1
ATOM 8771 N N . PHE D 1 226 ? 27.460 31.558 36.658 1.00 53.48 461 PHE D N 1
ATOM 8772 C CA . PHE D 1 226 ? 27.060 31.271 35.294 1.00 51.96 461 PHE D CA 1
ATOM 8773 C C . PHE D 1 226 ? 27.022 29.754 35.144 1.00 52.57 461 PHE D C 1
ATOM 8774 O O . PHE D 1 226 ? 27.943 29.055 35.564 1.00 52.60 461 PHE D O 1
ATOM 8782 N N . LEU D 1 227 ? 25.927 29.260 34.577 1.00 53.60 462 LEU D N 1
ATOM 8783 C CA . LEU D 1 227 ? 25.719 27.838 34.377 1.00 54.13 462 LEU D CA 1
ATOM 8784 C C . LEU D 1 227 ? 26.522 27.284 33.200 1.00 55.06 462 LEU D C 1
ATOM 8785 O O . LEU D 1 227 ? 26.203 27.568 32.036 1.00 54.83 462 LEU D O 1
ATOM 8790 N N . ILE D 1 228 ? 27.553 26.494 33.495 1.00 54.69 463 ILE D N 1
ATOM 8791 C CA . ILE D 1 228 ? 28.363 25.922 32.431 1.00 55.70 463 ILE D CA 1
ATOM 8792 C C . ILE D 1 228 ? 27.817 24.585 31.937 1.00 57.18 463 ILE D C 1
ATOM 8793 O O . ILE D 1 228 ? 26.840 24.062 32.480 1.00 55.33 463 ILE D O 1
ATOM 8798 N N . GLN D 1 229 ? 28.466 24.050 30.901 1.00 59.38 464 GLN D N 1
ATOM 8799 C CA . GLN D 1 229 ? 28.062 22.800 30.260 1.00 61.87 464 GLN D CA 1
ATOM 8800 C C . GLN D 1 229 ? 27.756 21.590 31.154 1.00 62.41 464 GLN D C 1
ATOM 8801 O O . GLN D 1 229 ? 26.636 21.072 31.126 1.00 61.74 464 GLN D O 1
ATOM 8807 N N . ASN D 1 230 ? 28.726 21.142 31.945 1.00 62.55 465 ASN D N 1
ATOM 8808 C CA . ASN D 1 230 ? 28.507 19.978 32.793 1.00 62.18 465 ASN D CA 1
ATOM 8809 C C . ASN D 1 230 ? 27.411 20.177 33.848 1.00 62.95 465 ASN D C 1
ATOM 8810 O O . ASN D 1 230 ? 27.048 19.237 34.549 1.00 64.14 465 ASN D O 1
ATOM 8815 N N . GLY D 1 231 ? 26.881 21.396 33.950 1.00 63.08 466 GLY D N 1
ATOM 8816 C CA . GLY D 1 231 ? 25.837 21.675 34.923 1.00 63.21 466 GLY D CA 1
ATOM 8817 C C . GLY D 1 231 ? 26.317 22.388 36.177 1.00 63.47 466 GLY D C 1
ATOM 8818 O O . GLY D 1 231 ? 25.511 22.766 37.025 1.00 64.35 466 GLY D O 1
ATOM 8819 N N . CYS D 1 232 ? 27.633 22.509 36.325 1.00 63.23 467 CYS D N 1
ATOM 8820 C CA . CYS D 1 232 ? 28.234 23.207 37.460 1.00 62.62 467 CYS D CA 1
ATOM 8821 C C . CYS D 1 232 ? 28.210 24.704 37.177 1.00 59.90 467 CYS D C 1
ATOM 8822 O O . CYS D 1 232 ? 27.980 25.125 36.042 1.00 58.66 467 CYS D O 1
ATOM 8825 N N . TYR D 1 233 ? 28.429 25.503 38.217 1.00 58.54 468 TYR D N 1
ATOM 8826 C CA . TYR D 1 233 ? 28.439 26.958 38.082 1.00 56.81 468 TYR D CA 1
ATOM 8827 C C . TYR D 1 233 ? 29.824 27.531 38.263 1.00 56.14 468 TYR D C 1
ATOM 8828 O O . TYR D 1 233 ? 30.699 26.896 38.847 1.00 56.06 468 TYR D O 1
ATOM 8837 N N . VAL D 1 234 ? 30.036 28.714 37.704 1.00 55.75 469 VAL D N 1
ATOM 8838 C CA . VAL D 1 234 ? 31.313 29.392 37.836 1.00 55.95 469 VAL D CA 1
ATOM 8839 C C . VAL D 1 234 ? 31.019 30.817 38.162 1.00 55.78 469 VAL D C 1
ATOM 8840 O O . VAL D 1 234 ? 29.944 31.307 37.863 1.00 56.06 469 VAL D O 1
ATOM 8844 N N . LEU D 1 235 ? 31.960 31.466 38.824 1.00 56.75 470 LEU D N 1
ATOM 8845 C CA . LEU D 1 235 ? 31.800 32.860 39.161 1.00 58.55 470 LEU D CA 1
ATOM 8846 C C . LEU D 1 235 ? 32.482 33.622 38.057 1.00 58.90 470 LEU D C 1
ATOM 8847 O O . LEU D 1 235 ? 33.644 33.384 37.746 1.00 59.40 470 LEU D O 1
ATOM 8852 N N . LEU D 1 236 ? 31.701 34.467 37.403 1.00 59.75 471 LEU D N 1
ATOM 8853 C CA . LEU D 1 236 ? 32.169 35.270 36.290 1.00 60.55 471 LEU D CA 1
ATOM 8854 C C . LEU D 1 236 ? 32.217 36.745 36.661 1.00 61.48 471 LEU D C 1
ATOM 8855 O O . LEU D 1 236 ? 31.231 37.293 37.156 1.00 61.21 471 LEU D O 1
ATOM 8860 N N . GLU D 1 237 ? 33.376 37.377 36.504 1.00 62.42 472 GLU D N 1
ATOM 8861 C CA . GLU D 1 237 ? 33.425 38.799 36.790 1.00 64.24 472 GLU D CA 1
ATOM 8862 C C . GLU D 1 237 ? 33.288 39.420 35.407 1.00 63.14 472 GLU D C 1
ATOM 8863 O O . GLU D 1 237 ? 34.075 39.138 34.502 1.00 63.22 472 GLU D O 1
ATOM 8869 N N . THR D 1 238 ? 32.215 40.182 35.230 1.00 61.19 473 THR D N 1
ATOM 8870 C CA . THR D 1 238 ? 31.910 40.793 33.947 1.00 59.07 473 THR D CA 1
ATOM 8871 C C . THR D 1 238 ? 32.076 42.310 33.884 1.00 58.60 473 THR D C 1
ATOM 8872 O O . THR D 1 238 ? 31.965 43.001 34.899 1.00 58.47 473 THR D O 1
ATOM 8876 N N . GLU D 1 239 ? 32.339 42.809 32.675 1.00 57.13 474 GLU D N 1
ATOM 8877 C CA . GLU D 1 239 ? 32.461 44.241 32.411 1.00 55.36 474 GLU D CA 1
ATOM 8878 C C . GLU D 1 239 ? 31.403 44.530 31.353 1.00 52.91 474 GLU D C 1
ATOM 8879 O O . GLU D 1 239 ? 31.601 44.233 30.174 1.00 52.60 474 GLU D O 1
ATOM 8885 N N . TRP D 1 240 ? 30.304 45.150 31.776 1.00 50.04 475 TRP D N 1
ATOM 8886 C CA . TRP D 1 240 ? 29.175 45.440 30.900 1.00 47.54 475 TRP D CA 1
ATOM 8887 C C . TRP D 1 240 ? 29.207 46.683 30.022 1.00 45.74 475 TRP D C 1
ATOM 8888 O O . TRP D 1 240 ? 29.441 47.785 30.492 1.00 45.78 475 TRP D O 1
ATOM 8899 N N . THR D 1 241 ? 28.952 46.479 28.735 1.00 45.48 476 THR D N 1
ATOM 8900 C CA . THR D 1 241 ? 28.881 47.555 27.752 1.00 45.16 476 THR D CA 1
ATOM 8901 C C . THR D 1 241 ? 27.621 47.287 26.950 1.00 43.28 476 THR D C 1
ATOM 8902 O O . THR D 1 241 ? 27.141 46.158 26.894 1.00 42.21 476 THR D O 1
ATOM 8906 N N . SER D 1 242 ? 27.127 48.314 26.278 1.00 42.38 477 SER D N 1
ATOM 8907 C CA . SER D 1 242 ? 25.919 48.171 25.489 1.00 41.60 477 SER D CA 1
ATOM 8908 C C . SER D 1 242 ? 25.961 49.066 24.278 1.00 40.40 477 SER D C 1
ATOM 8909 O O . SER D 1 242 ? 26.827 49.932 24.167 1.00 40.07 477 SER D O 1
ATOM 8912 N N . PHE D 1 243 ? 25.091 48.781 23.319 1.00 39.89 478 PHE D N 1
ATOM 8913 C CA . PHE D 1 243 ? 24.973 49.646 22.155 1.00 42.07 478 PHE D CA 1
ATOM 8914 C C . PHE D 1 243 ? 23.524 50.109 22.113 1.00 42.85 478 PHE D C 1
ATOM 8915 O O . PHE D 1 243 ? 22.618 49.368 22.497 1.00 44.02 478 PHE D O 1
ATOM 8923 N N . VAL D 1 244 ? 23.314 51.362 21.735 1.00 42.32 479 VAL D N 1
ATOM 8924 C CA . VAL D 1 244 ? 21.962 51.890 21.622 1.00 41.87 479 VAL D CA 1
ATOM 8925 C C . VAL D 1 244 ? 21.824 52.518 20.236 1.00 43.42 479 VAL D C 1
ATOM 8926 O O . VAL D 1 244 ? 22.788 53.128 19.735 1.00 43.42 479 VAL D O 1
ATOM 8930 N N . ASN D 1 245 ? 20.692 52.286 19.567 1.00 42.72 480 ASN D N 1
ATOM 8931 C CA . ASN D 1 245 ? 20.532 52.875 18.240 1.00 44.80 480 ASN D CA 1
ATOM 8932 C C . ASN D 1 245 ? 20.328 54.367 18.474 1.00 46.75 480 ASN D C 1
ATOM 8933 O O . ASN D 1 245 ? 19.349 54.777 19.103 1.00 47.92 480 ASN D O 1
ATOM 8938 N N . PRO D 1 246 ? 21.271 55.201 17.999 1.00 47.16 481 PRO D N 1
ATOM 8939 C CA . PRO D 1 246 ? 21.145 56.643 18.194 1.00 47.23 481 PRO D CA 1
ATOM 8940 C C . PRO D 1 246 ? 19.878 57.229 17.584 1.00 48.66 481 PRO D C 1
ATOM 8941 O O . PRO D 1 246 ? 19.412 58.263 18.039 1.00 48.92 481 PRO D O 1
ATOM 8945 N N . TRP D 1 247 ? 19.275 56.528 16.622 1.00 49.56 482 TRP D N 1
ATOM 8946 C CA . TRP D 1 247 ? 18.052 57.015 15.973 1.00 50.46 482 TRP D CA 1
ATOM 8947 C C . TRP D 1 247 ? 16.730 56.543 16.567 1.00 49.81 482 TRP D C 1
ATOM 8948 O O . TRP D 1 247 ? 15.804 57.341 16.742 1.00 49.61 482 TRP D O 1
ATOM 8959 N N . SER D 1 248 ? 16.628 55.245 16.830 1.00 48.64 483 SER D N 1
ATOM 8960 C CA . SER D 1 248 ? 15.407 54.697 17.392 1.00 48.41 483 SER D CA 1
ATOM 8961 C C . SER D 1 248 ? 15.457 54.783 18.896 1.00 47.62 483 SER D C 1
ATOM 8962 O O . SER D 1 248 ? 14.443 54.613 19.561 1.00 48.73 483 SER D O 1
ATOM 8965 N N . ARG D 1 249 ? 16.651 55.045 19.419 1.00 46.83 484 ARG D N 1
ATOM 8966 C CA . ARG D 1 249 ? 16.898 55.157 20.856 1.00 45.58 484 ARG D CA 1
ATOM 8967 C C . ARG D 1 249 ? 16.666 53.862 21.631 1.00 44.12 484 ARG D C 1
ATOM 8968 O O . ARG D 1 249 ? 16.683 53.858 22.854 1.00 45.21 484 ARG D O 1
ATOM 8976 N N . LYS D 1 250 ? 16.449 52.763 20.926 1.00 43.14 485 LYS D N 1
ATOM 8977 C CA . LYS D 1 250 ? 16.232 51.491 21.589 1.00 43.38 485 LYS D CA 1
ATOM 8978 C C . LYS D 1 250 ? 17.556 50.707 21.738 1.00 43.46 485 LYS D C 1
ATOM 8979 O O . LYS D 1 250 ? 18.495 50.889 20.945 1.00 42.87 485 LYS D O 1
ATOM 8985 N N . LEU D 1 251 ? 17.653 49.903 22.802 1.00 43.02 486 LEU D N 1
ATOM 8986 C CA . LEU D 1 251 ? 18.839 49.081 23.069 1.00 43.23 486 LEU D CA 1
ATOM 8987 C C . LEU D 1 251 ? 19.018 48.057 21.953 1.00 45.31 486 LEU D C 1
ATOM 8988 O O . LEU D 1 251 ? 18.104 47.273 21.663 1.00 46.49 486 LEU D O 1
ATOM 8993 N N . GLU D 1 252 ? 20.196 48.050 21.339 1.00 45.88 487 GLU D N 1
ATOM 8994 C CA . GLU D 1 252 ? 20.464 47.129 20.248 1.00 46.79 487 GLU D CA 1
ATOM 8995 C C . GLU D 1 252 ? 20.994 45.771 20.735 1.00 47.11 487 GLU D C 1
ATOM 8996 O O . GLU D 1 252 ? 20.516 44.712 20.292 1.00 48.06 487 GLU D O 1
ATOM 9002 N N . PHE D 1 253 ? 21.956 45.801 21.657 1.00 44.39 488 PHE D N 1
ATOM 9003 C CA . PHE D 1 253 ? 22.525 44.579 22.209 1.00 43.03 488 PHE D CA 1
ATOM 9004 C C . PHE D 1 253 ? 23.388 44.881 23.413 1.00 43.89 488 PHE D C 1
ATOM 9005 O O . PHE D 1 253 ? 23.829 46.008 23.608 1.00 45.66 488 PHE D O 1
ATOM 9013 N N . VAL D 1 254 ? 23.640 43.851 24.205 1.00 44.66 489 VAL D N 1
ATOM 9014 C CA . VAL D 1 254 ? 24.456 43.956 25.400 1.00 44.68 489 VAL D CA 1
ATOM 9015 C C . VAL D 1 254 ? 25.600 42.964 25.295 1.00 45.17 489 VAL D C 1
ATOM 9016 O O . VAL D 1 254 ? 25.368 41.786 25.044 1.00 47.31 489 VAL D O 1
ATOM 9020 N N . VAL D 1 255 ? 26.833 43.439 25.457 1.00 44.80 490 VAL D N 1
ATOM 9021 C CA . VAL D 1 255 ? 28.009 42.567 25.386 1.00 44.47 490 VAL D CA 1
ATOM 9022 C C . VAL D 1 255 ? 28.790 42.559 26.684 1.00 45.76 490 VAL D C 1
ATOM 9023 O O . VAL D 1 255 ? 29.178 43.609 27.191 1.00 46.67 490 VAL D O 1
ATOM 9027 N N . GLY D 1 256 ? 29.034 41.357 27.198 1.00 47.08 491 GLY D N 1
ATOM 9028 C CA . GLY D 1 256 ? 29.755 41.199 28.448 1.00 48.68 491 GLY D CA 1
ATOM 9029 C C . GLY D 1 256 ? 31.152 40.617 28.335 1.00 50.25 491 GLY D C 1
ATOM 9030 O O . GLY D 1 256 ? 31.358 39.552 27.753 1.00 50.75 491 GLY D O 1
ATOM 9031 N N . HIS D 1 257 ? 32.124 41.338 28.883 1.00 51.31 492 HIS D N 1
ATOM 9032 C CA . HIS D 1 257 ? 33.506 40.892 28.872 1.00 51.37 492 HIS D CA 1
ATOM 9033 C C . HIS D 1 257 ? 33.738 40.121 30.142 1.00 51.54 492 HIS D C 1
ATOM 9034 O O . HIS D 1 257 ? 33.818 40.679 31.229 1.00 51.10 492 HIS D O 1
ATOM 9041 N N . HIS D 1 258 ? 33.719 38.808 29.988 1.00 53.95 493 HIS D N 1
ATOM 9042 C CA . HIS D 1 258 ? 33.894 37.901 31.102 1.00 56.49 493 HIS D CA 1
ATOM 9043 C C . HIS D 1 258 ? 35.337 37.454 31.311 1.00 56.95 493 HIS D C 1
ATOM 9044 O O . HIS D 1 258 ? 36.201 37.612 30.446 1.00 55.94 493 HIS D O 1
ATOM 9051 N N . ARG D 1 259 ? 35.562 36.917 32.503 1.00 58.41 494 ARG D N 1
ATOM 9052 C CA . ARG D 1 259 ? 36.835 36.406 32.972 1.00 59.61 494 ARG D CA 1
ATOM 9053 C C . ARG D 1 259 ? 36.328 35.544 34.098 1.00 58.57 494 ARG D C 1
ATOM 9054 O O . ARG D 1 259 ? 35.449 35.974 34.841 1.00 58.00 494 ARG D O 1
ATOM 9062 N N . VAL D 1 260 ? 36.817 34.312 34.191 1.00 59.33 495 VAL D N 1
ATOM 9063 C CA . VAL D 1 260 ? 36.344 33.393 35.230 1.00 61.11 495 VAL D CA 1
ATOM 9064 C C . VAL D 1 260 ? 36.897 33.697 36.608 1.00 62.71 495 VAL D C 1
ATOM 9065 O O . VAL D 1 260 ? 38.084 33.477 36.883 1.00 64.12 495 VAL D O 1
ATOM 9069 N N . PHE D 1 261 ? 36.014 34.155 37.487 1.00 63.73 496 PHE D N 1
ATOM 9070 C CA . PHE D 1 261 ? 36.407 34.494 38.842 1.00 65.04 496 PHE D CA 1
ATOM 9071 C C . PHE D 1 261 ? 36.673 33.216 39.606 1.00 64.99 496 PHE D C 1
ATOM 9072 O O . PHE D 1 261 ? 37.664 33.097 40.292 1.00 65.22 496 PHE D O 1
ATOM 9080 N N . GLN D 1 262 ? 35.792 32.243 39.483 1.00 65.76 497 GLN D N 1
ATOM 9081 C CA . GLN D 1 262 ? 36.017 30.985 40.166 1.00 68.33 497 GLN D CA 1
ATOM 9082 C C . GLN D 1 262 ? 35.733 29.818 39.229 1.00 70.34 497 GLN D C 1
ATOM 9083 O O . GLN D 1 262 ? 34.778 29.845 38.425 1.00 72.10 497 GLN D O 1
ATOM 9089 N N . GLY D 1 263 ? 36.626 28.837 39.257 1.00 71.18 498 GLY D N 1
ATOM 9090 C CA . GLY D 1 263 ? 36.449 27.675 38.413 1.00 71.82 498 GLY D CA 1
ATOM 9091 C C . GLY D 1 263 ? 35.347 26.782 38.929 1.00 72.91 498 GLY D C 1
ATOM 9092 O O . GLY D 1 263 ? 34.858 26.962 40.043 1.00 71.33 498 GLY D O 1
ATOM 9093 N N . PRO D 1 264 ? 34.926 25.811 38.122 1.00 74.76 499 PRO D N 1
ATOM 9094 C CA . PRO D 1 264 ? 33.866 24.874 38.497 1.00 77.05 499 PRO D CA 1
ATOM 9095 C C . PRO D 1 264 ? 34.349 23.821 39.457 1.00 79.05 499 PRO D C 1
ATOM 9096 O O . PRO D 1 264 ? 35.534 23.701 39.725 1.00 78.86 499 PRO D O 1
ATOM 9100 N N . LYS D 1 265 ? 33.417 23.012 39.940 1.00 82.26 500 LYS D N 1
ATOM 9101 C CA . LYS D 1 265 ? 33.750 21.893 40.826 1.00 85.70 500 LYS D CA 1
ATOM 9102 C C . LYS D 1 265 ? 34.390 20.718 40.034 1.00 87.19 500 LYS D C 1
ATOM 9103 O O . LYS D 1 265 ? 35.216 19.994 40.617 1.00 87.67 500 LYS D O 1
ATOM 9109 N N . GLN D 1 266 ? 33.953 20.497 38.770 1.00 88.56 501 GLN D N 1
ATOM 9110 C CA . GLN D 1 266 ? 34.437 19.438 37.827 1.00 89.97 501 GLN D CA 1
ATOM 9111 C C . GLN D 1 266 ? 35.346 20.084 36.807 1.00 89.53 501 GLN D C 1
ATOM 9112 O O . GLN D 1 266 ? 34.964 20.872 35.973 1.00 89.76 501 GLN D O 1
ATOM 9118 N N . CYS D 1 267 ? 36.610 19.886 37.027 1.00 89.66 502 CYS D N 1
ATOM 9119 C CA . CYS D 1 267 ? 37.570 20.482 36.131 1.00 89.49 502 CYS D CA 1
ATOM 9120 C C . CYS D 1 267 ? 37.196 20.404 34.669 1.00 88.70 502 CYS D C 1
ATOM 9121 O O . CYS D 1 267 ? 37.058 21.421 33.999 1.00 88.49 502 CYS D O 1
ATOM 9124 N N . ASN D 1 268 ? 37.158 19.188 34.149 1.00 87.76 503 ASN D N 1
ATOM 9125 C CA . ASN D 1 268 ? 36.790 19.021 32.760 1.00 86.51 503 ASN D CA 1
ATOM 9126 C C . ASN D 1 268 ? 35.415 19.633 32.626 1.00 84.14 503 ASN D C 1
ATOM 9127 O O . ASN D 1 268 ? 34.502 19.254 33.341 1.00 83.49 503 ASN D O 1
ATOM 9132 N N . VAL D 1 269 ? 35.282 20.579 31.711 1.00 81.49 504 VAL D N 1
ATOM 9133 C CA . VAL D 1 269 ? 34.038 21.296 31.514 1.00 79.53 504 VAL D CA 1
ATOM 9134 C C . VAL D 1 269 ? 33.127 20.739 30.390 1.00 79.49 504 VAL D C 1
ATOM 9135 O O . VAL D 1 269 ? 31.974 21.152 30.243 1.00 76.97 504 VAL D O 1
ATOM 9139 N N . PHE D 1 270 ? 33.624 19.747 29.657 1.00 80.81 505 PHE D N 1
ATOM 9140 C CA . PHE D 1 270 ? 32.885 19.149 28.550 1.00 82.40 505 PHE D CA 1
ATOM 9141 C C . PHE D 1 270 ? 32.105 17.875 28.845 1.00 86.55 505 PHE D C 1
ATOM 9142 O O . PHE D 1 270 ? 31.134 17.571 28.145 1.00 85.34 505 PHE D O 1
ATOM 9150 N N . GLU D 1 271 ? 32.528 17.131 29.868 1.00 92.17 506 GLU D N 1
ATOM 9151 C CA . GLU D 1 271 ? 31.869 15.868 30.214 1.00 96.87 506 GLU D CA 1
ATOM 9152 C C . GLU D 1 271 ? 30.381 16.017 30.536 1.00 99.39 506 GLU D C 1
ATOM 9153 O O . GLU D 1 271 ? 29.870 17.126 30.729 1.00 98.38 506 GLU D O 1
ATOM 9159 N N . ALA D 1 272 ? 29.683 14.887 30.523 1.00 103.40 507 ALA D N 1
ATOM 9160 C CA . ALA D 1 272 ? 28.259 14.858 30.814 1.00 107.68 507 ALA D CA 1
ATOM 9161 C C . ALA D 1 272 ? 28.030 15.373 32.232 1.00 110.74 507 ALA D C 1
ATOM 9162 O O . ALA D 1 272 ? 28.895 15.220 33.098 1.00 110.51 507 ALA D O 1
ATOM 9164 N N . ALA D 1 273 ? 26.854 15.966 32.446 1.00 114.75 508 ALA D N 1
ATOM 9165 C CA . ALA D 1 273 ? 26.436 16.557 33.726 1.00 118.41 508 ALA D CA 1
ATOM 9166 C C . ALA D 1 273 ? 26.661 15.737 35.006 1.00 120.43 508 ALA D C 1
ATOM 9167 O O . ALA D 1 273 ? 25.818 14.921 35.392 1.00 121.05 508 ALA D O 1
ATOM 9169 N N . PRO D 1 274 ? 27.799 15.960 35.691 1.00 121.98 509 PRO D N 1
ATOM 9170 C CA . PRO D 1 274 ? 28.099 15.229 36.923 1.00 123.68 509 PRO D CA 1
ATOM 9171 C C . PRO D 1 274 ? 27.474 15.938 38.128 1.00 125.68 509 PRO D C 1
ATOM 9172 O O . PRO D 1 274 ? 28.016 16.931 38.620 1.00 126.70 509 PRO D O 1
ATOM 9176 N N . THR D 1 275 ? 26.308 15.446 38.554 1.00 127.27 510 THR D N 1
ATOM 9177 C CA . THR D 1 275 ? 25.540 15.991 39.690 1.00 128.81 510 THR D CA 1
ATOM 9178 C C . THR D 1 275 ? 25.192 17.493 39.563 1.00 129.87 510 THR D C 1
ATOM 9179 O O . THR D 1 275 ? 25.101 18.020 38.448 1.00 130.46 510 THR D O 1
ATOM 9183 N N . CYS D 1 276 ? 24.884 18.129 40.696 1.00 130.41 511 CYS D N 1
ATOM 9184 C CA . CYS D 1 276 ? 24.577 19.563 40.774 1.00 130.69 511 CYS D CA 1
ATOM 9185 C C . CYS D 1 276 ? 23.278 20.086 40.124 1.00 131.60 511 CYS D C 1
ATOM 9186 O O . CYS D 1 276 ? 23.347 20.817 39.132 1.00 132.01 511 CYS D O 1
ATOM 9189 N N . LYS D 1 277 ? 22.116 19.770 40.706 1.00 132.28 512 LYS D N 1
ATOM 9190 C CA . LYS D 1 277 ? 20.814 20.242 40.190 1.00 133.41 512 LYS D CA 1
ATOM 9191 C C . LYS D 1 277 ? 19.655 20.029 41.162 1.00 134.15 512 LYS D C 1
ATOM 9192 O O . LYS D 1 277 ? 19.747 19.166 42.036 1.00 134.46 512 LYS D O 1
ATOM 9198 N N . LEU D 1 278 ? 18.580 20.814 40.969 1.00 135.06 513 LEU D N 1
ATOM 9199 C CA . LEU D 1 278 ? 17.306 20.811 41.746 1.00 136.09 513 LEU D CA 1
ATOM 9200 C C . LEU D 1 278 ? 16.850 22.195 42.250 1.00 136.95 513 LEU D C 1
ATOM 9201 O O . LEU D 1 278 ? 17.671 23.043 42.604 1.00 137.52 513 LEU D O 1
ATOM 9206 N N . LYS D 1 279 ? 15.531 22.387 42.319 1.00 137.61 514 LYS D N 1
ATOM 9207 C CA . LYS D 1 279 ? 14.902 23.628 42.810 1.00 138.55 514 LYS D CA 1
ATOM 9208 C C . LYS D 1 279 ? 13.389 23.430 43.054 1.00 138.84 514 LYS D C 1
ATOM 9209 O O . LYS D 1 279 ? 12.798 22.486 42.527 1.00 139.33 514 LYS D O 1
ATOM 9215 N N . ILE D 1 280 ? 12.766 24.321 43.830 1.00 138.59 515 ILE D N 1
ATOM 9216 C CA . ILE D 1 280 ? 11.342 24.196 44.169 1.00 138.07 515 ILE D CA 1
ATOM 9217 C C . ILE D 1 280 ? 10.269 24.452 43.091 1.00 137.32 515 ILE D C 1
ATOM 9218 O O . ILE D 1 280 ? 10.194 25.528 42.486 1.00 137.25 515 ILE D O 1
ATOM 9223 N N . SER D 1 281 ? 9.414 23.438 42.936 1.00 136.23 516 SER D N 1
ATOM 9224 C CA . SER D 1 281 ? 8.286 23.366 41.998 1.00 134.91 516 SER D CA 1
ATOM 9225 C C . SER D 1 281 ? 7.776 24.650 41.350 1.00 134.31 516 SER D C 1
ATOM 9226 O O . SER D 1 281 ? 7.984 24.886 40.158 1.00 133.42 516 SER D O 1
ATOM 9229 N N . GLU D 1 282 ? 7.082 25.467 42.133 1.00 133.91 517 GLU D N 1
ATOM 9230 C CA . GLU D 1 282 ? 6.502 26.699 41.614 1.00 133.34 517 GLU D CA 1
ATOM 9231 C C . GLU D 1 282 ? 7.300 27.991 41.760 1.00 132.80 517 GLU D C 1
ATOM 9232 O O . GLU D 1 282 ? 8.067 28.329 40.865 1.00 132.44 517 GLU D O 1
ATOM 9238 N N . GLU D 1 283 ? 7.147 28.671 42.898 1.00 132.30 518 GLU D N 1
ATOM 9239 C CA . GLU D 1 283 ? 7.798 29.960 43.151 1.00 131.57 518 GLU D CA 1
ATOM 9240 C C . GLU D 1 283 ? 9.257 30.144 42.731 1.00 130.55 518 GLU D C 1
ATOM 9241 O O . GLU D 1 283 ? 9.657 31.245 42.364 1.00 130.91 518 GLU D O 1
ATOM 9247 N N . ALA D 1 284 ? 10.068 29.095 42.788 1.00 128.63 519 ALA D N 1
ATOM 9248 C CA . ALA D 1 284 ? 11.441 29.267 42.349 1.00 126.63 519 ALA D CA 1
ATOM 9249 C C . ALA D 1 284 ? 11.392 29.530 40.849 1.00 125.40 519 ALA D C 1
ATOM 9250 O O . ALA D 1 284 ? 11.852 30.565 40.375 1.00 125.31 519 ALA D O 1
ATOM 9252 N N . GLN D 1 285 ? 10.686 28.659 40.136 1.00 123.59 520 GLN D N 1
ATOM 9253 C CA . GLN D 1 285 ? 10.544 28.757 38.684 1.00 121.62 520 GLN D CA 1
ATOM 9254 C C . GLN D 1 285 ? 9.582 29.871 38.251 1.00 120.23 520 GLN D C 1
ATOM 9255 O O . GLN D 1 285 ? 9.836 30.563 37.266 1.00 119.74 520 GLN D O 1
ATOM 9261 N N . SER D 1 286 ? 8.504 30.064 39.010 1.00 119.15 521 SER D N 1
ATOM 9262 C CA . SER D 1 286 ? 7.518 31.099 38.689 1.00 118.22 521 SER D CA 1
ATOM 9263 C C . SER D 1 286 ? 8.006 32.515 38.999 1.00 117.17 521 SER D C 1
ATOM 9264 O O . SER D 1 286 ? 7.838 33.418 38.181 1.00 117.42 521 SER D O 1
ATOM 9267 N N . ARG D 1 287 ? 8.550 32.724 40.196 1.00 115.38 522 ARG D N 1
ATOM 9268 C CA . ARG D 1 287 ? 9.084 34.032 40.581 1.00 113.45 522 ARG D CA 1
ATOM 9269 C C . ARG D 1 287 ? 10.208 34.355 39.596 1.00 110.83 522 ARG D C 1
ATOM 9270 O O . ARG D 1 287 ? 10.321 35.480 39.102 1.00 110.62 522 ARG D O 1
ATOM 9278 N N . ASN D 1 288 ? 11.006 33.340 39.277 1.00 107.77 523 ASN D N 1
ATOM 9279 C CA . ASN D 1 288 ? 12.107 33.508 38.345 1.00 104.88 523 ASN D CA 1
ATOM 9280 C C . ASN D 1 288 ? 11.609 33.970 36.990 1.00 102.60 523 ASN D C 1
ATOM 9281 O O . ASN D 1 288 ? 12.034 35.011 36.493 1.00 101.50 523 ASN D O 1
ATOM 9286 N N . THR D 1 289 ? 10.677 33.217 36.417 1.00 100.61 524 THR D N 1
ATOM 9287 C CA . THR D 1 289 ? 10.147 33.554 35.107 1.00 99.53 524 THR D CA 1
ATOM 9288 C C . THR D 1 289 ? 9.520 34.947 35.043 1.00 99.80 524 THR D C 1
ATOM 9289 O O . THR D 1 289 ? 9.395 35.514 33.959 1.00 100.42 524 THR D O 1
ATOM 9293 N N . ARG D 1 290 ? 9.129 35.496 36.194 1.00 99.70 525 ARG D N 1
ATOM 9294 C CA . ARG D 1 290 ? 8.544 36.840 36.240 1.00 99.02 525 ARG D CA 1
ATOM 9295 C C . ARG D 1 290 ? 9.665 37.856 36.245 1.00 97.59 525 ARG D C 1
ATOM 9296 O O . ARG D 1 290 ? 9.528 38.953 35.711 1.00 97.57 525 ARG D O 1
ATOM 9304 N N . ILE D 1 291 ? 10.764 37.486 36.889 1.00 95.96 526 ILE D N 1
ATOM 9305 C CA . ILE D 1 291 ? 11.928 38.343 36.976 1.00 94.88 526 ILE D CA 1
ATOM 9306 C C . ILE D 1 291 ? 12.517 38.538 35.587 1.00 93.84 526 ILE D C 1
ATOM 9307 O O . ILE D 1 291 ? 12.826 39.663 35.201 1.00 93.47 526 ILE D O 1
ATOM 9312 N N . LYS D 1 292 ? 12.633 37.445 34.832 1.00 93.13 527 LYS D N 1
ATOM 9313 C CA . LYS D 1 292 ? 13.167 37.489 33.467 1.00 91.89 527 LYS D CA 1
ATOM 9314 C C . LYS D 1 292 ? 12.249 38.344 32.614 1.00 91.48 527 LYS D C 1
ATOM 9315 O O . LYS D 1 292 ? 12.709 39.120 31.778 1.00 91.21 527 LYS D O 1
ATOM 9321 N N . GLU D 1 293 ? 10.947 38.202 32.850 1.00 91.74 528 GLU D N 1
ATOM 9322 C CA . GLU D 1 293 ? 9.933 38.967 32.132 1.00 92.22 528 GLU D CA 1
ATOM 9323 C C . GLU D 1 293 ? 10.223 40.455 32.299 1.00 91.16 528 GLU D C 1
ATOM 9324 O O . GLU D 1 293 ? 10.214 41.217 31.332 1.00 91.62 528 GLU D O 1
ATOM 9330 N N . ASP D 1 294 ? 10.487 40.849 33.542 1.00 89.52 529 ASP D N 1
ATOM 9331 C CA . ASP D 1 294 ? 10.770 42.237 33.874 1.00 88.28 529 ASP D CA 1
ATOM 9332 C C . ASP D 1 294 ? 12.088 42.704 33.269 1.00 86.85 529 ASP D C 1
ATOM 9333 O O . ASP D 1 294 ? 12.183 43.832 32.785 1.00 87.31 529 ASP D O 1
ATOM 9338 N N . ILE D 1 295 ? 13.100 41.840 33.284 1.00 84.72 530 ILE D N 1
ATOM 9339 C CA . ILE D 1 295 ? 14.397 42.214 32.743 1.00 82.13 530 ILE D CA 1
ATOM 9340 C C . ILE D 1 295 ? 14.278 42.606 31.279 1.00 80.35 530 ILE D C 1
ATOM 9341 O O . ILE D 1 295 ? 14.669 43.708 30.901 1.00 79.44 530 ILE D O 1
ATOM 9346 N N . VAL D 1 296 ? 13.715 41.720 30.464 1.00 78.87 531 VAL D N 1
ATOM 9347 C CA . VAL D 1 296 ? 13.554 42.015 29.047 1.00 78.99 531 VAL D CA 1
ATOM 9348 C C . VAL D 1 296 ? 12.635 43.211 28.845 1.00 78.38 531 VAL D C 1
ATOM 9349 O O . VAL D 1 296 ? 12.871 44.042 27.972 1.00 76.71 531 VAL D O 1
ATOM 9353 N N . LYS D 1 297 ? 11.611 43.310 29.685 1.00 79.82 532 LYS D N 1
ATOM 9354 C CA . LYS D 1 297 ? 10.648 44.405 29.618 1.00 81.28 532 LYS D CA 1
ATOM 9355 C C . LYS D 1 297 ? 11.362 45.740 29.856 1.00 81.12 532 LYS D C 1
ATOM 9356 O O . LYS D 1 297 ? 10.956 46.777 29.327 1.00 82.17 532 LYS D O 1
ATOM 9362 N N . ARG D 1 298 ? 12.424 45.708 30.656 1.00 80.36 533 ARG D N 1
ATOM 9363 C CA . ARG D 1 298 ? 13.213 46.905 30.927 1.00 79.46 533 ARG D CA 1
ATOM 9364 C C . ARG D 1 298 ? 14.223 47.134 29.787 1.00 77.28 533 ARG D C 1
ATOM 9365 O O . ARG D 1 298 ? 14.465 48.270 29.380 1.00 75.88 533 ARG D O 1
ATOM 9373 N N . LEU D 1 299 ? 14.770 46.048 29.246 1.00 75.08 534 LEU D N 1
ATOM 9374 C CA . LEU D 1 299 ? 15.739 46.132 28.158 1.00 72.64 534 LEU D CA 1
ATOM 9375 C C . LEU D 1 299 ? 15.098 46.642 26.887 1.00 73.76 534 LEU D C 1
ATOM 9376 O O . LEU D 1 299 ? 15.782 47.131 25.992 1.00 74.78 534 LEU D O 1
ATOM 9381 N N . ALA D 1 300 ? 13.779 46.516 26.800 1.00 74.63 535 ALA D N 1
ATOM 9382 C CA . ALA D 1 300 ? 13.056 46.973 25.624 1.00 74.35 535 ALA D CA 1
ATOM 9383 C C . ALA D 1 300 ? 12.727 48.446 25.773 1.00 74.52 535 ALA D C 1
ATOM 9384 O O . ALA D 1 300 ? 12.357 49.102 24.806 1.00 75.50 535 ALA D O 1
ATOM 9386 N N . GLU D 1 301 ? 12.872 48.963 26.988 1.00 75.10 536 GLU D N 1
ATOM 9387 C CA . GLU D 1 301 ? 12.588 50.368 27.259 1.00 76.23 536 GLU D CA 1
ATOM 9388 C C . GLU D 1 301 ? 13.506 51.323 26.511 1.00 75.41 536 GLU D C 1
ATOM 9389 O O . GLU D 1 301 ? 14.718 51.115 26.431 1.00 76.00 536 GLU D O 1
ATOM 9395 N N . THR D 1 302 ? 12.904 52.366 25.956 1.00 74.36 537 THR D N 1
ATOM 9396 C CA . THR D 1 302 ? 13.622 53.389 25.211 1.00 73.66 537 THR D CA 1
ATOM 9397 C C . THR D 1 302 ? 14.627 54.093 26.131 1.00 72.96 537 THR D C 1
ATOM 9398 O O . THR D 1 302 ? 14.415 54.140 27.341 1.00 71.40 537 THR D O 1
ATOM 9402 N N . VAL D 1 303 ? 15.747 54.568 25.580 1.00 73.38 538 VAL D N 1
ATOM 9403 C CA . VAL D 1 303 ? 16.744 55.260 26.407 1.00 74.60 538 VAL D CA 1
ATOM 9404 C C . VAL D 1 303 ? 16.889 56.735 26.081 1.00 75.87 538 VAL D C 1
ATOM 9405 O O . VAL D 1 303 ? 16.702 57.175 24.946 1.00 75.40 538 VAL D O 1
ATOM 9409 N N . SER D 1 304 ? 17.283 57.481 27.101 1.00 78.07 539 SER D N 1
ATOM 9410 C CA . SER D 1 304 ? 17.462 58.913 26.998 1.00 79.52 539 SER D CA 1
ATOM 9411 C C . SER D 1 304 ? 18.837 59.329 26.511 1.00 80.53 539 SER D C 1
ATOM 9412 O O . SER D 1 304 ? 19.854 58.931 27.068 1.00 81.37 539 SER D O 1
ATOM 9415 N N . ARG D 1 305 ? 18.847 60.103 25.437 1.00 82.23 540 ARG D N 1
ATOM 9416 C CA . ARG D 1 305 ? 20.066 60.660 24.865 1.00 84.21 540 ARG D CA 1
ATOM 9417 C C . ARG D 1 305 ? 19.591 62.081 24.616 1.00 88.12 540 ARG D C 1
ATOM 9418 O O . ARG D 1 305 ? 19.229 62.451 23.496 1.00 88.03 540 ARG D O 1
ATOM 9426 N N . PRO D 1 306 ? 19.544 62.889 25.691 1.00 92.22 541 PRO D N 1
ATOM 9427 C CA . PRO D 1 306 ? 19.102 64.284 25.667 1.00 95.60 541 PRO D CA 1
ATOM 9428 C C . PRO D 1 306 ? 19.740 65.253 24.678 1.00 98.97 541 PRO D C 1
ATOM 9429 O O . PRO D 1 306 ? 20.830 65.027 24.141 1.00 98.44 541 PRO D O 1
ATOM 9433 N N . SER D 1 307 ? 18.989 66.321 24.429 1.00 103.97 542 SER D N 1
ATOM 9434 C CA . SER D 1 307 ? 19.368 67.407 23.539 1.00 109.05 542 SER D CA 1
ATOM 9435 C C . SER D 1 307 ? 20.105 68.493 24.337 1.00 112.50 542 SER D C 1
ATOM 9436 O O . SER D 1 307 ? 19.519 69.513 24.744 1.00 113.28 542 SER D O 1
ATOM 9439 N N . GLU D 1 308 ? 21.384 68.231 24.607 1.00 116.08 543 GLU D N 1
ATOM 9440 C CA . GLU D 1 308 ? 22.241 69.149 25.363 1.00 119.20 543 GLU D CA 1
ATOM 9441 C C . GLU D 1 308 ? 23.059 69.996 24.405 1.00 121.13 543 GLU D C 1
ATOM 9442 O O . GLU D 1 308 ? 23.582 71.068 24.791 1.00 121.07 543 GLU D O 1
ATOM 9448 N N . THR D 1 309 ? 23.165 69.492 23.169 1.00 123.27 544 THR D N 1
ATOM 9449 C CA . THR D 1 309 ? 23.916 70.143 22.081 1.00 125.51 544 THR D CA 1
ATOM 9450 C C . THR D 1 309 ? 23.224 71.446 21.633 1.00 126.73 544 THR D C 1
ATOM 9451 O O . THR D 1 309 ? 22.562 71.527 20.614 1.00 126.31 544 THR D O 1
ATOM 9455 N N . VAL D 1 310 ? 23.364 72.433 22.498 1.00 128.18 545 VAL D N 1
ATOM 9456 C CA . VAL D 1 310 ? 22.751 73.747 22.391 1.00 128.87 545 VAL D CA 1
ATOM 9457 C C . VAL D 1 310 ? 23.859 74.672 22.903 1.00 130.03 545 VAL D C 1
ATOM 9458 O O . VAL D 1 310 ? 24.302 75.644 22.293 1.00 130.22 545 VAL D O 1
ATOM 9462 N N . LYS D 1 311 ? 24.232 74.486 24.128 1.00 131.35 546 LYS D N 1
ATOM 9463 C CA . LYS D 1 311 ? 25.309 75.265 24.727 1.00 132.68 546 LYS D CA 1
ATOM 9464 C C . LYS D 1 311 ? 26.585 74.850 24.009 1.00 133.87 546 LYS D C 1
ATOM 9465 O O . LYS D 1 311 ? 27.596 75.560 24.010 1.00 134.05 546 LYS D O 1
ATOM 9471 N N . GLN D 1 312 ? 26.562 73.589 23.582 1.00 135.19 547 GLN D N 1
ATOM 9472 C CA . GLN D 1 312 ? 27.661 72.953 22.875 1.00 136.06 547 GLN D CA 1
ATOM 9473 C C . GLN D 1 312 ? 28.120 73.647 21.622 1.00 136.11 547 GLN D C 1
ATOM 9474 O O . GLN D 1 312 ? 28.813 73.036 20.815 1.00 136.85 547 GLN D O 1
ATOM 9480 N N . GLU D 1 313 ? 27.702 74.897 21.437 1.00 135.78 548 GLU D N 1
ATOM 9481 C CA . GLU D 1 313 ? 28.165 75.655 20.293 1.00 134.95 548 GLU D CA 1
ATOM 9482 C C . GLU D 1 313 ? 29.439 76.372 20.709 1.00 134.58 548 GLU D C 1
ATOM 9483 O O . GLU D 1 313 ? 29.712 77.500 20.309 1.00 134.43 548 GLU D O 1
ATOM 9489 N N . VAL D 1 314 ? 30.140 75.692 21.616 1.00 134.33 549 VAL D N 1
ATOM 9490 C CA . VAL D 1 314 ? 31.440 76.068 22.157 1.00 133.46 549 VAL D CA 1
ATOM 9491 C C . VAL D 1 314 ? 32.380 75.236 21.284 1.00 132.63 549 VAL D C 1
ATOM 9492 O O . VAL D 1 314 ? 33.567 75.536 21.153 1.00 132.56 549 VAL D O 1
ATOM 9496 N N . SER D 1 315 ? 31.807 74.169 20.721 1.00 131.69 550 SER D N 1
ATOM 9497 C CA . SER D 1 315 ? 32.480 73.238 19.823 1.00 130.36 550 SER D CA 1
ATOM 9498 C C . SER D 1 315 ? 31.970 73.450 18.389 1.00 129.15 550 SER D C 1
ATOM 9499 O O . SER D 1 315 ? 32.679 73.172 17.420 1.00 129.59 550 SER D O 1
ATOM 9502 N N . ARG D 1 316 ? 30.746 73.958 18.259 1.00 127.31 551 ARG D N 1
ATOM 9503 C CA . ARG D 1 316 ? 30.168 74.248 16.950 1.00 125.92 551 ARG D CA 1
ATOM 9504 C C . ARG D 1 316 ? 31.044 75.350 16.343 1.00 125.54 551 ARG D C 1
ATOM 9505 O O . ARG D 1 316 ? 31.374 75.318 15.151 1.00 124.72 551 ARG D O 1
ATOM 9513 N N . ARG D 1 317 ? 31.463 76.284 17.203 1.00 125.12 552 ARG D N 1
ATOM 9514 C CA . ARG D 1 317 ? 32.305 77.428 16.821 1.00 123.87 552 ARG D CA 1
ATOM 9515 C C . ARG D 1 317 ? 33.803 77.183 17.024 1.00 122.27 552 ARG D C 1
ATOM 9516 O O . ARG D 1 317 ? 34.622 77.979 16.560 1.00 122.50 552 ARG D O 1
ATOM 9524 N N . CYS D 1 318 ? 34.146 76.133 17.772 1.00 119.92 553 CYS D N 1
ATOM 9525 C CA . CYS D 1 318 ? 35.539 75.793 18.042 1.00 117.60 553 CYS D CA 1
ATOM 9526 C C . CYS D 1 318 ? 36.208 75.460 16.717 1.00 114.80 553 CYS D C 1
ATOM 9527 O O . CYS D 1 318 ? 35.942 74.418 16.123 1.00 114.05 553 CYS D O 1
ATOM 9530 N N . GLN D 1 319 ? 37.037 76.382 16.237 1.00 112.58 554 GLN D N 1
ATOM 9531 C CA . GLN D 1 319 ? 37.747 76.215 14.969 1.00 110.48 554 GLN D CA 1
ATOM 9532 C C . GLN D 1 319 ? 38.542 74.909 14.928 1.00 108.08 554 GLN D C 1
ATOM 9533 O O . GLN D 1 319 ? 38.788 74.351 13.857 1.00 107.04 554 GLN D O 1
ATOM 9539 N N . ALA D 1 320 ? 38.924 74.425 16.106 1.00 105.44 555 ALA D N 1
ATOM 9540 C CA . ALA D 1 320 ? 39.686 73.193 16.233 1.00 102.67 555 ALA D CA 1
ATOM 9541 C C . ALA D 1 320 ? 38.883 71.975 15.778 1.00 100.79 555 ALA D C 1
ATOM 9542 O O . ALA D 1 320 ? 39.358 71.174 14.962 1.00 100.66 555 ALA D O 1
ATOM 9544 N N . LEU D 1 321 ? 37.666 71.846 16.304 1.00 97.86 556 LEU D N 1
ATOM 9545 C CA . LEU D 1 321 ? 36.792 70.731 15.961 1.00 94.68 556 LEU D CA 1
ATOM 9546 C C . LEU D 1 321 ? 36.454 70.708 14.475 1.00 93.30 556 LEU D C 1
ATOM 9547 O O . LEU D 1 321 ? 36.461 69.651 13.854 1.00 93.59 556 LEU D O 1
ATOM 9552 N N . ALA D 1 322 ? 36.182 71.881 13.910 1.00 91.43 557 ALA D N 1
ATOM 9553 C CA . ALA D 1 322 ? 35.836 72.007 12.494 1.00 89.32 557 ALA D CA 1
ATOM 9554 C C . ALA D 1 322 ? 36.985 71.641 11.557 1.00 87.84 557 ALA D C 1
ATOM 9555 O O . ALA D 1 322 ? 36.765 71.107 10.472 1.00 87.89 557 ALA D O 1
ATOM 9557 N N . SER D 1 323 ? 38.209 71.936 11.973 1.00 87.01 558 SER D N 1
ATOM 9558 C CA . SER D 1 323 ? 39.371 71.616 11.157 1.00 86.88 558 SER D CA 1
ATOM 9559 C C . SER D 1 323 ? 39.609 70.116 11.193 1.00 85.64 558 SER D C 1
ATOM 9560 O O . SER D 1 323 ? 40.033 69.522 10.200 1.00 84.38 558 SER D O 1
ATOM 9563 N N . PHE D 1 324 ? 39.309 69.517 12.344 1.00 85.08 559 PHE D N 1
ATOM 9564 C CA . PHE D 1 324 ? 39.484 68.083 12.563 1.00 85.29 559 PHE D CA 1
ATOM 9565 C C . PHE D 1 324 ? 38.551 67.212 11.727 1.00 86.35 559 PHE D C 1
ATOM 9566 O O . PHE D 1 324 ? 38.972 66.200 11.151 1.00 86.32 559 PHE D O 1
ATOM 9574 N N . MET D 1 325 ? 37.273 67.586 11.713 1.00 86.70 560 MET D N 1
ATOM 9575 C CA . MET D 1 325 ? 36.255 66.851 10.970 1.00 86.14 560 MET D CA 1
ATOM 9576 C C . MET D 1 325 ? 36.422 67.041 9.468 1.00 86.64 560 MET D C 1
ATOM 9577 O O . MET D 1 325 ? 36.123 66.140 8.680 1.00 86.16 560 MET D O 1
ATOM 9582 N N . GLU D 1 326 ? 36.916 68.215 9.083 1.00 87.43 561 GLU D N 1
ATOM 9583 C CA . GLU D 1 326 ? 37.150 68.528 7.683 1.00 88.38 561 GLU D CA 1
ATOM 9584 C C . GLU D 1 326 ? 38.210 67.547 7.170 1.00 86.85 561 GLU D C 1
ATOM 9585 O O . GLU D 1 326 ? 38.147 67.080 6.037 1.00 86.74 561 GLU D O 1
ATOM 9591 N N . THR D 1 327 ? 39.159 67.214 8.038 1.00 86.18 562 THR D N 1
ATOM 9592 C CA . THR D 1 327 ? 40.239 66.291 7.712 1.00 86.01 562 THR D CA 1
ATOM 9593 C C . THR D 1 327 ? 39.772 64.849 7.811 1.00 85.32 562 THR D C 1
ATOM 9594 O O . THR D 1 327 ? 40.182 64.007 7.012 1.00 84.98 562 THR D O 1
ATOM 9598 N N . LEU D 1 328 ? 38.944 64.568 8.818 1.00 84.58 563 LEU D N 1
ATOM 9599 C CA . LEU D 1 328 ? 38.400 63.229 9.043 1.00 83.38 563 LEU D CA 1
ATOM 9600 C C . LEU D 1 328 ? 37.567 62.802 7.839 1.00 83.68 563 LEU D C 1
ATOM 9601 O O . LEU D 1 328 ? 37.561 61.629 7.466 1.00 82.76 563 LEU D O 1
ATOM 9606 N N . MET D 1 329 ? 36.884 63.770 7.229 1.00 84.44 564 MET D N 1
ATOM 9607 C CA . MET D 1 329 ? 36.070 63.524 6.048 1.00 86.55 564 MET D CA 1
ATOM 9608 C C . MET D 1 329 ? 36.953 63.048 4.886 1.00 89.62 564 MET D C 1
ATOM 9609 O O . MET D 1 329 ? 36.576 62.144 4.146 1.00 89.72 564 MET D O 1
ATOM 9614 N N . ASP D 1 330 ? 38.122 63.667 4.727 1.00 93.00 565 ASP D N 1
ATOM 9615 C CA . ASP D 1 330 ? 39.065 63.298 3.667 1.00 96.93 565 ASP D CA 1
ATOM 9616 C C . ASP D 1 330 ? 39.730 61.949 3.911 1.00 99.63 565 ASP D C 1
ATOM 9617 O O . ASP D 1 330 ? 39.743 61.095 3.022 1.00 99.84 565 ASP D O 1
ATOM 9622 N N . GLU D 1 331 ? 40.291 61.772 5.111 1.00 102.66 566 GLU D N 1
ATOM 9623 C CA . GLU D 1 331 ? 40.968 60.528 5.491 1.00 105.47 566 GLU D CA 1
ATOM 9624 C C . GLU D 1 331 ? 40.089 59.312 5.211 1.00 106.38 566 GLU D C 1
ATOM 9625 O O . GLU D 1 331 ? 40.594 58.196 5.064 1.00 106.67 566 GLU D O 1
ATOM 9631 N N . VAL D 1 332 ? 38.776 59.551 5.128 1.00 107.14 567 VAL D N 1
ATOM 9632 C CA . VAL D 1 332 ? 37.774 58.520 4.851 1.00 107.04 567 VAL D CA 1
ATOM 9633 C C . VAL D 1 332 ? 37.319 58.582 3.395 1.00 107.50 567 VAL D C 1
ATOM 9634 O O . VAL D 1 332 ? 37.064 57.554 2.770 1.00 107.63 567 VAL D O 1
ATOM 9638 N N . SER D 1 333 ? 37.206 59.792 2.860 1.00 108.58 568 SER D N 1
ATOM 9639 C CA . SER D 1 333 ? 36.780 59.981 1.477 1.00 109.77 568 SER D CA 1
ATOM 9640 C C . SER D 1 333 ? 37.758 59.317 0.507 1.00 111.30 568 SER D C 1
ATOM 9641 O O . SER D 1 333 ? 37.382 58.937 -0.602 1.00 110.68 568 SER D O 1
ATOM 9644 N N . ARG D 1 334 ? 39.004 59.163 0.951 1.00 113.75 569 ARG D N 1
ATOM 9645 C CA . ARG D 1 334 ? 40.064 58.554 0.150 1.00 116.35 569 ARG D CA 1
ATOM 9646 C C . ARG D 1 334 ? 40.236 57.050 0.351 1.00 118.24 569 ARG D C 1
ATOM 9647 O O . ARG D 1 334 ? 40.140 56.269 -0.595 1.00 117.08 569 ARG D O 1
ATOM 9655 N N . ALA D 1 335 ? 40.526 56.668 1.591 1.00 121.35 570 ALA D N 1
ATOM 9656 C CA . ALA D 1 335 ? 40.769 55.276 1.974 1.00 124.94 570 ALA D CA 1
ATOM 9657 C C . ALA D 1 335 ? 39.788 54.220 1.468 1.00 127.25 570 ALA D C 1
ATOM 9658 O O . ALA D 1 335 ? 40.143 53.371 0.646 1.00 127.31 570 ALA D O 1
ATOM 9660 N N . ASP D 1 336 ? 38.556 54.282 1.963 1.00 130.16 571 ASP D N 1
ATOM 9661 C CA . ASP D 1 336 ? 37.520 53.313 1.614 1.00 132.96 571 ASP D CA 1
ATOM 9662 C C . ASP D 1 336 ? 37.045 53.292 0.151 1.00 134.99 571 ASP D C 1
ATOM 9663 O O . ASP D 1 336 ? 37.037 52.226 -0.478 1.00 135.27 571 ASP D O 1
ATOM 9668 N N . LEU D 1 337 ? 36.654 54.453 -0.382 1.00 137.00 572 LEU D N 1
ATOM 9669 C CA . LEU D 1 337 ? 36.155 54.545 -1.758 1.00 138.80 572 LEU D CA 1
ATOM 9670 C C . LEU D 1 337 ? 37.208 54.427 -2.881 1.00 140.19 572 LEU D C 1
ATOM 9671 O O . LEU D 1 337 ? 36.925 53.852 -3.938 1.00 139.73 572 LEU D O 1
ATOM 9676 N N . LYS D 1 338 ? 38.408 54.973 -2.663 1.00 142.18 573 LYS D N 1
ATOM 9677 C CA . LYS D 1 338 ? 39.484 54.941 -3.672 1.00 144.00 573 LYS D CA 1
ATOM 9678 C C . LYS D 1 338 ? 40.270 53.627 -3.760 1.00 145.06 573 LYS D C 1
ATOM 9679 O O . LYS D 1 338 ? 40.528 53.126 -4.857 1.00 145.12 573 LYS D O 1
ATOM 9685 N N . LEU D 1 339 ? 40.668 53.082 -2.612 1.00 146.25 574 LEU D N 1
ATOM 9686 C CA . LEU D 1 339 ? 41.423 51.829 -2.583 1.00 146.81 574 LEU D CA 1
ATOM 9687 C C . LEU D 1 339 ? 40.585 50.741 -1.892 1.00 147.02 574 LEU D C 1
ATOM 9688 O O . LEU D 1 339 ? 41.163 49.930 -1.132 1.00 147.21 574 LEU D O 1
ATOM 9693 N N . LYS E 1 1 ? -11.969 -24.407 -65.260 1.00 100.13 236 LYS E N 1
ATOM 9694 C CA . LYS E 1 1 ? -10.799 -25.161 -64.823 1.00 99.69 236 LYS E CA 1
ATOM 9695 C C . LYS E 1 1 ? -9.835 -25.481 -65.977 1.00 99.07 236 LYS E C 1
ATOM 9696 O O . LYS E 1 1 ? -9.996 -25.000 -67.108 1.00 99.53 236 LYS E O 1
ATOM 9702 N N . GLU E 1 2 ? -8.834 -26.301 -65.666 1.00 97.52 237 GLU E N 1
ATOM 9703 C CA . GLU E 1 2 ? -7.810 -26.736 -66.614 1.00 94.87 237 GLU E CA 1
ATOM 9704 C C . GLU E 1 2 ? -6.970 -27.816 -65.928 1.00 92.10 237 GLU E C 1
ATOM 9705 O O . GLU E 1 2 ? -6.461 -27.594 -64.823 1.00 91.39 237 GLU E O 1
ATOM 9711 N N . ASP E 1 3 ? -6.870 -28.985 -66.572 1.00 88.38 238 ASP E N 1
ATOM 9712 C CA . ASP E 1 3 ? -6.100 -30.121 -66.061 1.00 83.94 238 ASP E CA 1
ATOM 9713 C C . ASP E 1 3 ? -4.988 -29.653 -65.124 1.00 78.68 238 ASP E C 1
ATOM 9714 O O . ASP E 1 3 ? -4.133 -28.868 -65.518 1.00 77.79 238 ASP E O 1
ATOM 9719 N N . SER E 1 4 ? -5.088 -30.027 -63.853 1.00 72.82 239 SER E N 1
ATOM 9720 C CA . SER E 1 4 ? -4.071 -29.665 -62.870 1.00 66.65 239 SER E CA 1
ATOM 9721 C C . SER E 1 4 ? -4.153 -30.628 -61.697 1.00 63.03 239 SER E C 1
ATOM 9722 O O . SER E 1 4 ? -5.196 -31.219 -61.449 1.00 62.19 239 SER E O 1
ATOM 9725 N N . PHE E 1 5 ? -3.030 -30.853 -61.029 1.00 59.96 240 PHE E N 1
ATOM 9726 C CA . PHE E 1 5 ? -3.030 -31.746 -59.889 1.00 57.51 240 PHE E CA 1
ATOM 9727 C C . PHE E 1 5 ? -2.272 -31.134 -58.742 1.00 54.28 240 PHE E C 1
ATOM 9728 O O . PHE E 1 5 ? -1.347 -30.360 -58.954 1.00 55.75 240 PHE E O 1
ATOM 9736 N N . CYS E 1 6 ? -2.661 -31.494 -57.530 1.00 50.50 241 CYS E N 1
ATOM 9737 C CA . CYS E 1 6 ? -1.998 -31.001 -56.350 1.00 49.19 241 CYS E CA 1
ATOM 9738 C C . CYS E 1 6 ? -1.445 -32.168 -55.603 1.00 48.27 241 CYS E C 1
ATOM 9739 O O . CYS E 1 6 ? -1.747 -33.307 -55.925 1.00 49.10 241 CYS E O 1
ATOM 9742 N N . CYS E 1 7 ? -0.632 -31.878 -54.600 1.00 47.74 242 CYS E N 1
ATOM 9743 C CA . CYS E 1 7 ? -0.028 -32.911 -53.778 1.00 47.97 242 CYS E CA 1
ATOM 9744 C C . CYS E 1 7 ? 0.550 -32.275 -52.521 1.00 49.01 242 CYS E C 1
ATOM 9745 O O . CYS E 1 7 ? 1.128 -31.198 -52.565 1.00 49.76 242 CYS E O 1
ATOM 9748 N N . VAL E 1 8 ? 0.386 -32.952 -51.394 1.00 49.80 243 VAL E N 1
ATOM 9749 C CA . VAL E 1 8 ? 0.866 -32.436 -50.125 1.00 48.27 243 VAL E CA 1
ATOM 9750 C C . VAL E 1 8 ? 2.230 -33.008 -49.752 1.00 47.77 243 VAL E C 1
ATOM 9751 O O . VAL E 1 8 ? 2.439 -34.212 -49.838 1.00 47.97 243 VAL E O 1
ATOM 9755 N N . ILE E 1 9 ? 3.155 -32.130 -49.358 1.00 48.08 244 ILE E N 1
ATOM 9756 C CA . ILE E 1 9 ? 4.521 -32.514 -48.962 1.00 47.47 244 ILE E CA 1
ATOM 9757 C C . ILE E 1 9 ? 4.781 -32.206 -47.483 1.00 46.98 244 ILE E C 1
ATOM 9758 O O . ILE E 1 9 ? 4.240 -31.253 -46.939 1.00 45.65 244 ILE E O 1
ATOM 9763 N N . SER E 1 10 ? 5.647 -32.989 -46.852 1.00 47.24 245 SER E N 1
ATOM 9764 C CA . SER E 1 10 ? 5.979 -32.773 -45.447 1.00 49.13 245 SER E CA 1
ATOM 9765 C C . SER E 1 10 ? 7.289 -32.003 -45.317 1.00 49.33 245 SER E C 1
ATOM 9766 O O . SER E 1 10 ? 8.341 -32.519 -45.677 1.00 51.98 245 SER E O 1
ATOM 9769 N N . MET E 1 11 ? 7.245 -30.789 -44.776 1.00 48.48 246 MET E N 1
ATOM 9770 C CA . MET E 1 11 ? 8.464 -29.997 -44.634 1.00 48.72 246 MET E CA 1
ATOM 9771 C C . MET E 1 11 ? 9.466 -30.553 -43.633 1.00 50.09 246 MET E C 1
ATOM 9772 O O . MET E 1 11 ? 10.521 -29.959 -43.389 1.00 51.05 246 MET E O 1
ATOM 9777 N N . HIS E 1 12 ? 9.146 -31.716 -43.082 1.00 50.46 247 HIS E N 1
ATOM 9778 C CA . HIS E 1 12 ? 10.019 -32.373 -42.129 1.00 51.49 247 HIS E CA 1
ATOM 9779 C C . HIS E 1 12 ? 11.001 -33.274 -42.876 1.00 50.74 247 HIS E C 1
ATOM 9780 O O . HIS E 1 12 ? 12.193 -33.254 -42.595 1.00 50.87 247 HIS E O 1
ATOM 9787 N N . ASP E 1 13 ? 10.500 -34.029 -43.847 1.00 50.85 248 ASP E N 1
ATOM 9788 C CA . ASP E 1 13 ? 11.340 -34.945 -44.623 1.00 52.43 248 ASP E CA 1
ATOM 9789 C C . ASP E 1 13 ? 11.210 -34.825 -46.139 1.00 50.95 248 ASP E C 1
ATOM 9790 O O . ASP E 1 13 ? 11.877 -35.539 -46.886 1.00 49.32 248 ASP E O 1
ATOM 9795 N N . GLY E 1 14 ? 10.325 -33.940 -46.583 1.00 50.47 249 GLY E N 1
ATOM 9796 C CA . GLY E 1 14 ? 10.116 -33.726 -48.002 1.00 49.59 249 GLY E CA 1
ATOM 9797 C C . GLY E 1 14 ? 9.466 -34.867 -48.757 1.00 48.92 249 GLY E C 1
ATOM 9798 O O . GLY E 1 14 ? 9.570 -34.920 -49.977 1.00 48.95 249 GLY E O 1
ATOM 9799 N N . ILE E 1 15 ? 8.812 -35.789 -48.059 1.00 49.03 250 ILE E N 1
ATOM 9800 C CA . ILE E 1 15 ? 8.133 -36.905 -48.738 1.00 49.15 250 ILE E CA 1
ATOM 9801 C C . ILE E 1 15 ? 6.686 -36.493 -49.063 1.00 47.97 250 ILE E C 1
ATOM 9802 O O . ILE E 1 15 ? 6.088 -35.682 -48.337 1.00 47.01 250 ILE E O 1
ATOM 9807 N N . VAL E 1 16 ? 6.132 -36.996 -50.161 1.00 46.63 251 VAL E N 1
ATOM 9808 C CA . VAL E 1 16 ? 4.762 -36.616 -50.480 1.00 48.57 251 VAL E CA 1
ATOM 9809 C C . VAL E 1 16 ? 3.714 -37.498 -49.800 1.00 49.67 251 VAL E C 1
ATOM 9810 O O . VAL E 1 16 ? 3.731 -38.721 -49.905 1.00 50.52 251 VAL E O 1
ATOM 9814 N N . LEU E 1 17 ? 2.860 -36.836 -49.030 1.00 50.34 252 LEU E N 1
ATOM 9815 C CA . LEU E 1 17 ? 1.797 -37.466 -48.272 1.00 52.62 252 LEU E CA 1
ATOM 9816 C C . LEU E 1 17 ? 0.492 -37.665 -49.045 1.00 54.86 252 LEU E C 1
ATOM 9817 O O . LEU E 1 17 ? -0.280 -38.571 -48.741 1.00 56.64 252 LEU E O 1
ATOM 9822 N N . TYR E 1 18 ? 0.224 -36.797 -50.012 1.00 56.69 253 TYR E N 1
ATOM 9823 C CA . TYR E 1 18 ? -1.011 -36.882 -50.779 1.00 58.03 253 TYR E CA 1
ATOM 9824 C C . TYR E 1 18 ? -0.868 -36.441 -52.228 1.00 58.84 253 TYR E C 1
ATOM 9825 O O . TYR E 1 18 ? 0.098 -35.791 -52.606 1.00 59.19 253 TYR E O 1
ATOM 9834 N N . THR E 1 19 ? -1.877 -36.780 -53.019 1.00 59.08 254 THR E N 1
ATOM 9835 C CA . THR E 1 19 ? -1.914 -36.468 -54.428 1.00 59.08 254 THR E CA 1
ATOM 9836 C C . THR E 1 19 ? -3.369 -36.476 -54.850 1.00 59.07 254 THR E C 1
ATOM 9837 O O . THR E 1 19 ? -4.077 -37.432 -54.550 1.00 60.22 254 THR E O 1
ATOM 9841 N N . THR E 1 20 ? -3.838 -35.404 -55.488 1.00 57.08 255 THR E N 1
ATOM 9842 C CA . THR E 1 20 ? -5.220 -35.380 -55.957 1.00 55.26 255 THR E CA 1
ATOM 9843 C C . THR E 1 20 ? -5.296 -36.384 -57.106 1.00 55.50 255 THR E C 1
ATOM 9844 O O . THR E 1 20 ? -4.351 -36.499 -57.884 1.00 54.88 255 THR E O 1
ATOM 9848 N N . PRO E 1 21 ? -6.420 -37.120 -57.225 1.00 56.11 256 PRO E N 1
ATOM 9849 C CA . PRO E 1 21 ? -6.713 -38.145 -58.239 1.00 56.02 256 PRO E CA 1
ATOM 9850 C C . PRO E 1 21 ? -6.377 -37.810 -59.698 1.00 55.57 256 PRO E C 1
ATOM 9851 O O . PRO E 1 21 ? -6.157 -38.717 -60.524 1.00 55.62 256 PRO E O 1
ATOM 9855 N N . SER E 1 22 ? -6.383 -36.516 -60.017 1.00 53.75 257 SER E N 1
ATOM 9856 C CA . SER E 1 22 ? -6.068 -36.049 -61.360 1.00 50.96 257 SER E CA 1
ATOM 9857 C C . SER E 1 22 ? -4.609 -36.258 -61.731 1.00 49.15 257 SER E C 1
ATOM 9858 O O . SER E 1 22 ? -4.250 -36.156 -62.888 1.00 50.13 257 SER E O 1
ATOM 9861 N N . ILE E 1 23 ? -3.769 -36.598 -60.764 1.00 48.53 258 ILE E N 1
ATOM 9862 C CA . ILE E 1 23 ? -2.354 -36.835 -61.043 1.00 48.31 258 ILE E CA 1
ATOM 9863 C C . ILE E 1 23 ? -2.188 -37.871 -62.156 1.00 50.85 258 ILE E C 1
ATOM 9864 O O . ILE E 1 23 ? -1.196 -37.863 -62.879 1.00 52.53 258 ILE E O 1
ATOM 9869 N N . THR E 1 24 ? -3.186 -38.737 -62.308 1.00 53.19 259 THR E N 1
ATOM 9870 C CA . THR E 1 24 ? -3.136 -39.795 -63.305 1.00 53.76 259 THR E CA 1
ATOM 9871 C C . THR E 1 24 ? -3.590 -39.317 -64.670 1.00 54.35 259 THR E C 1
ATOM 9872 O O . THR E 1 24 ? -3.151 -39.831 -65.693 1.00 54.65 259 THR E O 1
ATOM 9876 N N . ASP E 1 25 ? -4.456 -38.314 -64.689 1.00 55.97 260 ASP E N 1
ATOM 9877 C CA . ASP E 1 25 ? -4.947 -37.765 -65.953 1.00 56.79 260 ASP E CA 1
ATOM 9878 C C . ASP E 1 25 ? -3.948 -36.754 -66.538 1.00 54.72 260 ASP E C 1
ATOM 9879 O O . ASP E 1 25 ? -3.867 -36.591 -67.756 1.00 53.07 260 ASP E O 1
ATOM 9884 N N . VAL E 1 26 ? -3.142 -36.149 -65.665 1.00 53.35 261 VAL E N 1
ATOM 9885 C CA . VAL E 1 26 ? -2.140 -35.160 -66.057 1.00 52.82 261 VAL E CA 1
ATOM 9886 C C . VAL E 1 26 ? -0.723 -35.720 -66.245 1.00 52.67 261 VAL E C 1
ATOM 9887 O O . VAL E 1 26 ? -0.111 -35.515 -67.286 1.00 53.16 261 VAL E O 1
ATOM 9891 N N . LEU E 1 27 ? -0.183 -36.380 -65.230 1.00 52.13 262 LEU E N 1
ATOM 9892 C CA . LEU E 1 27 ? 1.158 -36.937 -65.341 1.00 54.35 262 LEU E CA 1
ATOM 9893 C C . LEU E 1 27 ? 1.177 -38.451 -65.507 1.00 58.33 262 LEU E C 1
ATOM 9894 O O . LEU E 1 27 ? 2.245 -39.071 -65.460 1.00 59.01 262 LEU E O 1
ATOM 9899 N N . GLY E 1 28 ? -0.004 -39.044 -65.674 1.00 61.23 263 GLY E N 1
ATOM 9900 C CA . GLY E 1 28 ? -0.102 -40.481 -65.852 1.00 63.92 263 GLY E CA 1
ATOM 9901 C C . GLY E 1 28 ? 0.347 -41.337 -64.680 1.00 66.00 263 GLY E C 1
ATOM 9902 O O . GLY E 1 28 ? 0.538 -42.535 -64.849 1.00 67.57 263 GLY E O 1
ATOM 9903 N N . TYR E 1 29 ? 0.560 -40.745 -63.512 1.00 67.26 264 TYR E N 1
ATOM 9904 C CA . TYR E 1 29 ? 0.980 -41.535 -62.367 1.00 69.63 264 TYR E CA 1
ATOM 9905 C C . TYR E 1 29 ? -0.213 -42.184 -61.683 1.00 71.06 264 TYR E C 1
ATOM 9906 O O . TYR E 1 29 ? -1.264 -41.567 -61.542 1.00 69.93 264 TYR E O 1
ATOM 9915 N N . PRO E 1 30 ? -0.077 -43.462 -61.300 1.00 72.79 265 PRO E N 1
ATOM 9916 C CA . PRO E 1 30 ? -1.131 -44.218 -60.620 1.00 74.51 265 PRO E CA 1
ATOM 9917 C C . PRO E 1 30 ? -1.471 -43.577 -59.277 1.00 76.32 265 PRO E C 1
ATOM 9918 O O . PRO E 1 30 ? -0.577 -43.178 -58.526 1.00 75.25 265 PRO E O 1
ATOM 9922 N N . ARG E 1 31 ? -2.770 -43.490 -58.998 1.00 79.04 266 ARG E N 1
ATOM 9923 C CA . ARG E 1 31 ? -3.315 -42.892 -57.780 1.00 81.87 266 ARG E CA 1
ATOM 9924 C C . ARG E 1 31 ? -2.336 -42.546 -56.657 1.00 81.93 266 ARG E C 1
ATOM 9925 O O . ARG E 1 31 ? -2.061 -41.370 -56.410 1.00 82.92 266 ARG E O 1
ATOM 9933 N N . ASP E 1 32 ? -1.813 -43.561 -55.979 1.00 81.68 267 ASP E N 1
ATOM 9934 C CA . ASP E 1 32 ? -0.896 -43.319 -54.873 1.00 81.44 267 ASP E CA 1
ATOM 9935 C C . ASP E 1 32 ? 0.522 -43.837 -55.089 1.00 79.60 267 ASP E C 1
ATOM 9936 O O . ASP E 1 32 ? 1.166 -44.327 -54.155 1.00 79.21 267 ASP E O 1
ATOM 9941 N N . MET E 1 33 ? 1.025 -43.676 -56.312 1.00 77.42 268 MET E N 1
ATOM 9942 C CA . MET E 1 33 ? 2.379 -44.117 -56.640 1.00 74.40 268 MET E CA 1
ATOM 9943 C C . MET E 1 33 ? 3.425 -43.088 -56.224 1.00 71.31 268 MET E C 1
ATOM 9944 O O . MET E 1 33 ? 4.620 -43.374 -56.221 1.00 70.98 268 MET E O 1
ATOM 9949 N N . TRP E 1 34 ? 2.967 -41.884 -55.902 1.00 67.82 269 TRP E N 1
ATOM 9950 C CA . TRP E 1 34 ? 3.852 -40.816 -55.461 1.00 64.58 269 TRP E CA 1
ATOM 9951 C C . TRP E 1 34 ? 4.004 -40.806 -53.942 1.00 63.49 269 TRP E C 1
ATOM 9952 O O . TRP E 1 34 ? 4.996 -40.300 -53.420 1.00 63.67 269 TRP E O 1
ATOM 9963 N N . LEU E 1 35 ? 3.017 -41.348 -53.234 1.00 62.41 270 LEU E N 1
ATOM 9964 C CA . LEU E 1 35 ? 3.062 -41.379 -51.776 1.00 60.93 270 LEU E CA 1
ATOM 9965 C C . LEU E 1 35 ? 4.350 -42.003 -51.224 1.00 60.88 270 LEU E C 1
ATOM 9966 O O . LEU E 1 35 ? 4.900 -42.950 -51.797 1.00 60.89 270 LEU E O 1
ATOM 9971 N N . GLY E 1 36 ? 4.825 -41.450 -50.111 1.00 59.78 271 GLY E N 1
ATOM 9972 C CA . GLY E 1 36 ? 6.032 -41.940 -49.479 1.00 58.95 271 GLY E CA 1
ATOM 9973 C C . GLY E 1 36 ? 7.302 -41.605 -50.234 1.00 59.24 271 GLY E C 1
ATOM 9974 O O . GLY E 1 36 ? 8.402 -41.855 -49.740 1.00 59.93 271 GLY E O 1
ATOM 9975 N N . ARG E 1 37 ? 7.163 -41.033 -51.426 1.00 58.35 272 ARG E N 1
ATOM 9976 C CA . ARG E 1 37 ? 8.326 -40.681 -52.225 1.00 57.58 272 ARG E CA 1
ATOM 9977 C C . ARG E 1 37 ? 8.758 -39.230 -52.067 1.00 56.70 272 ARG E C 1
ATOM 9978 O O . ARG E 1 37 ? 7.957 -38.373 -51.700 1.00 55.81 272 ARG E O 1
ATOM 9986 N N . SER E 1 38 ? 10.059 -39.001 -52.260 1.00 56.31 273 SER E N 1
ATOM 9987 C CA . SER E 1 38 ? 10.690 -37.680 -52.171 1.00 54.06 273 SER E CA 1
ATOM 9988 C C . SER E 1 38 ? 10.351 -36.859 -53.436 1.00 52.63 273 SER E C 1
ATOM 9989 O O . SER E 1 38 ? 10.687 -37.253 -54.557 1.00 52.60 273 SER E O 1
ATOM 9992 N N . PHE E 1 39 ? 9.692 -35.717 -53.241 1.00 50.71 274 PHE E N 1
ATOM 9993 C CA . PHE E 1 39 ? 9.243 -34.857 -54.337 1.00 49.49 274 PHE E CA 1
ATOM 9994 C C . PHE E 1 39 ? 10.260 -34.448 -55.393 1.00 50.13 274 PHE E C 1
ATOM 9995 O O . PHE E 1 39 ? 9.989 -34.560 -56.594 1.00 51.07 274 PHE E O 1
ATOM 10003 N N . ILE E 1 40 ? 11.421 -33.970 -54.959 1.00 49.82 275 ILE E N 1
ATOM 10004 C CA . ILE E 1 40 ? 12.447 -33.523 -55.895 1.00 50.48 275 ILE E CA 1
ATOM 10005 C C . ILE E 1 40 ? 12.858 -34.560 -56.937 1.00 49.28 275 ILE E C 1
ATOM 10006 O O . ILE E 1 40 ? 13.462 -34.209 -57.940 1.00 51.16 275 ILE E O 1
ATOM 10011 N N . ASP E 1 41 ? 12.515 -35.822 -56.722 1.00 47.10 276 ASP E N 1
ATOM 10012 C CA . ASP E 1 41 ? 12.874 -36.867 -57.670 1.00 45.80 276 ASP E CA 1
ATOM 10013 C C . ASP E 1 41 ? 12.041 -36.765 -58.929 1.00 44.16 276 ASP E C 1
ATOM 10014 O O . ASP E 1 41 ? 12.297 -37.455 -59.911 1.00 43.51 276 ASP E O 1
ATOM 10019 N N . PHE E 1 42 ? 11.036 -35.900 -58.894 1.00 43.42 277 PHE E N 1
ATOM 10020 C CA . PHE E 1 42 ? 10.165 -35.707 -60.048 1.00 42.93 277 PHE E CA 1
ATOM 10021 C C . PHE E 1 42 ? 10.498 -34.432 -60.811 1.00 42.73 277 PHE E C 1
ATOM 10022 O O . PHE E 1 42 ? 10.078 -34.237 -61.954 1.00 42.44 277 PHE E O 1
ATOM 10030 N N . VAL E 1 43 ? 11.312 -33.598 -60.174 1.00 42.49 278 VAL E N 1
ATOM 10031 C CA . VAL E 1 43 ? 11.761 -32.339 -60.733 1.00 41.64 278 VAL E CA 1
ATOM 10032 C C . VAL E 1 43 ? 13.053 -32.552 -61.510 1.00 40.28 278 VAL E C 1
ATOM 10033 O O . VAL E 1 43 ? 13.990 -33.159 -61.004 1.00 40.05 278 VAL E O 1
ATOM 10037 N N . HIS E 1 44 ? 13.088 -32.034 -62.736 1.00 39.37 279 HIS E N 1
ATOM 10038 C CA . HIS E 1 44 ? 14.253 -32.134 -63.622 1.00 40.04 279 HIS E CA 1
ATOM 10039 C C . HIS E 1 44 ? 15.483 -31.496 -62.975 1.00 39.91 279 HIS E C 1
ATOM 10040 O O . HIS E 1 44 ? 15.393 -30.448 -62.328 1.00 38.24 279 HIS E O 1
ATOM 10047 N N . LEU E 1 45 ? 16.633 -32.126 -63.176 1.00 39.70 280 LEU E N 1
ATOM 10048 C CA . LEU E 1 45 ? 17.893 -31.656 -62.602 1.00 41.80 280 LEU E CA 1
ATOM 10049 C C . LEU E 1 45 ? 18.124 -30.162 -62.786 1.00 43.15 280 LEU E C 1
ATOM 10050 O O . LEU E 1 45 ? 18.476 -29.457 -61.844 1.00 44.84 280 LEU E O 1
ATOM 10055 N N . LYS E 1 46 ? 17.898 -29.696 -64.008 1.00 44.34 281 LYS E N 1
ATOM 10056 C CA . LYS E 1 46 ? 18.076 -28.303 -64.377 1.00 43.90 281 LYS E CA 1
ATOM 10057 C C . LYS E 1 46 ? 17.180 -27.348 -63.617 1.00 43.82 281 LYS E C 1
ATOM 10058 O O . LYS E 1 46 ? 17.449 -26.164 -63.594 1.00 45.79 281 LYS E O 1
ATOM 10064 N N . ASP E 1 47 ? 16.107 -27.835 -63.010 1.00 43.61 282 ASP E N 1
ATOM 10065 C CA . ASP E 1 47 ? 15.221 -26.924 -62.313 1.00 45.73 282 ASP E CA 1
ATOM 10066 C C . ASP E 1 47 ? 15.247 -26.976 -60.807 1.00 46.61 282 ASP E C 1
ATOM 10067 O O . ASP E 1 47 ? 14.630 -26.152 -60.144 1.00 46.61 282 ASP E O 1
ATOM 10072 N N . ARG E 1 48 ? 15.951 -27.949 -60.262 1.00 47.66 283 ARG E N 1
ATOM 10073 C CA . ARG E 1 48 ? 16.029 -28.088 -58.824 1.00 47.92 283 ARG E CA 1
ATOM 10074 C C . ARG E 1 48 ? 16.583 -26.861 -58.098 1.00 47.08 283 ARG E C 1
ATOM 10075 O O . ARG E 1 48 ? 16.207 -26.574 -56.953 1.00 46.01 283 ARG E O 1
ATOM 10083 N N . ALA E 1 49 ? 17.463 -26.126 -58.764 1.00 46.06 284 ALA E N 1
ATOM 10084 C CA . ALA E 1 49 ? 18.029 -24.940 -58.153 1.00 43.47 284 ALA E CA 1
ATOM 10085 C C . ALA E 1 49 ? 16.927 -23.914 -58.030 1.00 42.97 284 ALA E C 1
ATOM 10086 O O . ALA E 1 49 ? 16.871 -23.171 -57.059 1.00 43.30 284 ALA E O 1
ATOM 10088 N N . THR E 1 50 ? 16.027 -23.892 -59.006 1.00 42.28 285 THR E N 1
ATOM 10089 C CA . THR E 1 50 ? 14.922 -22.943 -58.988 1.00 40.92 285 THR E CA 1
ATOM 10090 C C . THR E 1 50 ? 13.875 -23.363 -57.966 1.00 41.10 285 THR E C 1
ATOM 10091 O O . THR E 1 50 ? 13.214 -22.515 -57.369 1.00 42.41 285 THR E O 1
ATOM 10095 N N . PHE E 1 51 ? 13.736 -24.672 -57.762 1.00 39.84 286 PHE E N 1
ATOM 10096 C CA . PHE E 1 51 ? 12.784 -25.201 -56.805 1.00 40.06 286 PHE E CA 1
ATOM 10097 C C . PHE E 1 51 ? 13.265 -24.833 -55.405 1.00 41.34 286 PHE E C 1
ATOM 10098 O O . PHE E 1 51 ? 12.537 -24.219 -54.617 1.00 41.50 286 PHE E O 1
ATOM 10106 N N . ALA E 1 52 ? 14.521 -25.159 -55.127 1.00 42.06 287 ALA E N 1
ATOM 10107 C CA . ALA E 1 52 ? 15.134 -24.869 -53.833 1.00 42.03 287 ALA E CA 1
ATOM 10108 C C . ALA E 1 52 ? 14.967 -23.412 -53.462 1.00 42.46 287 ALA E C 1
ATOM 10109 O O . ALA E 1 52 ? 14.452 -23.092 -52.394 1.00 42.66 287 ALA E O 1
ATOM 10111 N N . SER E 1 53 ? 15.390 -22.542 -54.374 1.00 43.60 288 SER E N 1
ATOM 10112 C CA . SER E 1 53 ? 15.328 -21.111 -54.189 1.00 44.05 288 SER E CA 1
ATOM 10113 C C . SER E 1 53 ? 13.934 -20.716 -53.781 1.00 45.25 288 SER E C 1
ATOM 10114 O O . SER E 1 53 ? 13.757 -20.036 -52.773 1.00 46.06 288 SER E O 1
ATOM 10117 N N . GLN E 1 54 ? 12.942 -21.213 -54.514 1.00 45.31 289 GLN E N 1
ATOM 10118 C CA . GLN E 1 54 ? 11.549 -20.888 -54.228 1.00 45.50 289 GLN E CA 1
ATOM 10119 C C . GLN E 1 54 ? 10.995 -21.323 -52.863 1.00 46.87 289 GLN E C 1
ATOM 10120 O O . GLN E 1 54 ? 10.411 -20.485 -52.172 1.00 47.15 289 GLN E O 1
ATOM 10126 N N . ILE E 1 55 ? 11.144 -22.585 -52.445 1.00 47.35 290 ILE E N 1
ATOM 10127 C CA . ILE E 1 55 ? 10.604 -22.917 -51.124 1.00 48.64 290 ILE E CA 1
ATOM 10128 C C . ILE E 1 55 ? 11.457 -22.326 -50.013 1.00 48.23 290 ILE E C 1
ATOM 10129 O O . ILE E 1 55 ? 11.016 -22.253 -48.875 1.00 46.84 290 ILE E O 1
ATOM 10134 N N . THR E 1 56 ? 12.653 -21.855 -50.361 1.00 50.64 291 THR E N 1
ATOM 10135 C CA . THR E 1 56 ? 13.555 -21.239 -49.386 1.00 52.60 291 THR E CA 1
ATOM 10136 C C . THR E 1 56 ? 13.113 -19.828 -49.081 1.00 53.42 291 THR E C 1
ATOM 10137 O O . THR E 1 56 ? 12.929 -19.457 -47.927 1.00 54.17 291 THR E O 1
ATOM 10141 N N . THR E 1 57 ? 12.960 -19.041 -50.134 1.00 55.30 292 THR E N 1
ATOM 10142 C CA . THR E 1 57 ? 12.553 -17.651 -49.988 1.00 56.33 292 THR E CA 1
ATOM 10143 C C . THR E 1 57 ? 11.037 -17.538 -49.901 1.00 55.77 292 THR E C 1
ATOM 10144 O O . THR E 1 57 ? 10.479 -16.455 -50.039 1.00 55.81 292 THR E O 1
ATOM 10148 N N . GLY E 1 58 ? 10.386 -18.664 -49.641 1.00 55.92 293 GLY E N 1
ATOM 10149 C CA . GLY E 1 58 ? 8.943 -18.683 -49.531 1.00 58.39 293 GLY E CA 1
ATOM 10150 C C . GLY E 1 58 ? 8.473 -19.328 -48.245 1.00 60.43 293 GLY E C 1
ATOM 10151 O O . GLY E 1 58 ? 7.281 -19.304 -47.942 1.00 59.55 293 GLY E O 1
ATOM 10152 N N . ILE E 1 59 ? 9.400 -19.934 -47.506 1.00 63.69 294 ILE E N 1
ATOM 10153 C CA . ILE E 1 59 ? 9.084 -20.590 -46.244 1.00 66.98 294 ILE E CA 1
ATOM 10154 C C . ILE E 1 59 ? 8.748 -19.506 -45.216 1.00 71.50 294 ILE E C 1
ATOM 10155 O O . ILE E 1 59 ? 9.598 -18.694 -44.841 1.00 71.98 294 ILE E O 1
ATOM 10160 N N . PRO E 1 60 ? 7.488 -19.498 -44.742 1.00 75.78 295 PRO E N 1
ATOM 10161 C CA . PRO E 1 60 ? 6.831 -18.603 -43.775 1.00 78.03 295 PRO E CA 1
ATOM 10162 C C . PRO E 1 60 ? 7.550 -17.992 -42.566 1.00 79.36 295 PRO E C 1
ATOM 10163 O O . PRO E 1 60 ? 6.970 -17.140 -41.892 1.00 80.78 295 PRO E O 1
ATOM 10167 N N . ILE E 1 61 ? 8.775 -18.402 -42.259 1.00 80.58 296 ILE E N 1
ATOM 10168 C CA . ILE E 1 61 ? 9.450 -17.799 -41.105 1.00 82.24 296 ILE E CA 1
ATOM 10169 C C . ILE E 1 61 ? 9.927 -16.370 -41.389 1.00 82.76 296 ILE E C 1
ATOM 10170 O O . ILE E 1 61 ? 9.152 -15.433 -41.077 1.00 82.27 296 ILE E O 1
ATOM 10175 N N . ALA E 1 72 ? -0.328 -12.739 -55.287 1.00 97.66 307 ALA E N 1
ATOM 10176 C CA . ALA E 1 72 ? -0.407 -14.189 -54.921 1.00 97.44 307 ALA E CA 1
ATOM 10177 C C . ALA E 1 72 ? 0.884 -14.695 -54.257 1.00 96.75 307 ALA E C 1
ATOM 10178 O O . ALA E 1 72 ? 1.890 -13.973 -54.179 1.00 96.91 307 ALA E O 1
ATOM 10180 N N . LYS E 1 73 ? 0.833 -15.925 -53.747 1.00 95.21 308 LYS E N 1
ATOM 10181 C CA . LYS E 1 73 ? 1.987 -16.553 -53.111 1.00 93.09 308 LYS E CA 1
ATOM 10182 C C . LYS E 1 73 ? 2.934 -16.986 -54.245 1.00 90.76 308 LYS E C 1
ATOM 10183 O O . LYS E 1 73 ? 2.656 -16.728 -55.426 1.00 90.83 308 LYS E O 1
ATOM 10189 N N . SER E 1 74 ? 4.042 -17.639 -53.900 1.00 87.37 309 SER E N 1
ATOM 10190 C CA . SER E 1 74 ? 5.000 -18.071 -54.918 1.00 83.17 309 SER E CA 1
ATOM 10191 C C . SER E 1 74 ? 4.423 -18.998 -55.996 1.00 78.70 309 SER E C 1
ATOM 10192 O O . SER E 1 74 ? 3.671 -19.939 -55.712 1.00 78.00 309 SER E O 1
ATOM 10195 N N . THR E 1 75 ? 4.743 -18.661 -57.241 1.00 73.15 310 THR E N 1
ATOM 10196 C CA . THR E 1 75 ? 4.322 -19.410 -58.411 1.00 67.28 310 THR E CA 1
ATOM 10197 C C . THR E 1 75 ? 5.525 -19.368 -59.347 1.00 63.30 310 THR E C 1
ATOM 10198 O O . THR E 1 75 ? 6.166 -18.333 -59.474 1.00 63.70 310 THR E O 1
ATOM 10202 N N . PHE E 1 76 ? 5.876 -20.508 -59.933 1.00 58.59 311 PHE E N 1
ATOM 10203 C CA . PHE E 1 76 ? 7.035 -20.601 -60.818 1.00 53.87 311 PHE E CA 1
ATOM 10204 C C . PHE E 1 76 ? 6.939 -21.830 -61.718 1.00 52.08 311 PHE E C 1
ATOM 10205 O O . PHE E 1 76 ? 6.023 -22.630 -61.573 1.00 49.68 311 PHE E O 1
ATOM 10213 N N . CYS E 1 77 ? 7.922 -22.004 -62.603 1.00 51.52 312 CYS E N 1
ATOM 10214 C CA . CYS E 1 77 ? 7.933 -23.131 -63.533 1.00 49.91 312 CYS E CA 1
ATOM 10215 C C . CYS E 1 77 ? 8.980 -24.187 -63.237 1.00 46.25 312 CYS E C 1
ATOM 10216 O O . CYS E 1 77 ? 10.034 -23.905 -62.687 1.00 45.55 312 CYS E O 1
ATOM 10219 N N . VAL E 1 78 ? 8.684 -25.416 -63.624 1.00 43.55 313 VAL E N 1
ATOM 10220 C CA . VAL E 1 78 ? 9.594 -26.507 -63.370 1.00 41.85 313 VAL E CA 1
ATOM 10221 C C . VAL E 1 78 ? 9.204 -27.668 -64.263 1.00 40.83 313 VAL E C 1
ATOM 10222 O O . VAL E 1 78 ? 8.060 -27.760 -64.655 1.00 39.72 313 VAL E O 1
ATOM 10226 N N . MET E 1 79 ? 10.163 -28.501 -64.654 1.00 43.25 314 MET E N 1
ATOM 10227 C CA . MET E 1 79 ? 9.866 -29.673 -65.496 1.00 45.23 314 MET E CA 1
ATOM 10228 C C . MET E 1 79 ? 9.649 -30.897 -64.614 1.00 46.73 314 MET E C 1
ATOM 10229 O O . MET E 1 79 ? 10.472 -31.176 -63.741 1.00 48.52 314 MET E O 1
ATOM 10234 N N . LEU E 1 80 ? 8.531 -31.596 -64.817 1.00 47.58 315 LEU E N 1
ATOM 10235 C CA . LEU E 1 80 ? 8.201 -32.801 -64.055 1.00 47.31 315 LEU E CA 1
ATOM 10236 C C . LEU E 1 80 ? 8.238 -34.014 -64.976 1.00 51.43 315 LEU E C 1
ATOM 10237 O O . LEU E 1 80 ? 7.973 -33.881 -66.171 1.00 51.32 315 LEU E O 1
ATOM 10242 N N . ARG E 1 81 ? 8.562 -35.193 -64.434 1.00 56.87 316 ARG E N 1
ATOM 10243 C CA . ARG E 1 81 ? 8.625 -36.427 -65.242 1.00 61.78 316 ARG E CA 1
ATOM 10244 C C . ARG E 1 81 ? 7.339 -37.245 -65.313 1.00 64.56 316 ARG E C 1
ATOM 10245 O O . ARG E 1 81 ? 6.647 -37.417 -64.313 1.00 64.20 316 ARG E O 1
ATOM 10253 N N . ARG E 1 82 ? 7.013 -37.710 -66.518 1.00 69.07 317 ARG E N 1
ATOM 10254 C CA . ARG E 1 82 ? 5.826 -38.525 -66.746 1.00 74.27 317 ARG E CA 1
ATOM 10255 C C . ARG E 1 82 ? 6.138 -39.953 -66.343 1.00 78.88 317 ARG E C 1
ATOM 10256 O O . ARG E 1 82 ? 7.253 -40.422 -66.560 1.00 80.09 317 ARG E O 1
ATOM 10264 N N . TYR E 1 83 ? 5.126 -40.656 -65.838 1.00 83.65 318 TYR E N 1
ATOM 10265 C CA . TYR E 1 83 ? 5.258 -42.045 -65.428 1.00 87.43 318 TYR E CA 1
ATOM 10266 C C . TYR E 1 83 ? 5.555 -42.906 -66.653 1.00 89.12 318 TYR E C 1
ATOM 10267 O O . TYR E 1 83 ? 4.994 -42.670 -67.732 1.00 87.84 318 TYR E O 1
ATOM 10276 N N . ARG E 1 84 ? 6.485 -43.856 -66.503 1.00 91.91 319 ARG E N 1
ATOM 10277 C CA . ARG E 1 84 ? 6.879 -44.786 -67.588 1.00 94.93 319 ARG E CA 1
ATOM 10278 C C . ARG E 1 84 ? 6.703 -44.222 -69.011 1.00 96.28 319 ARG E C 1
ATOM 10279 O O . ARG E 1 84 ? 7.637 -43.543 -69.497 1.00 97.37 319 ARG E O 1
ATOM 10287 N N . PRO E 1 97 ? 11.498 -44.025 -73.787 1.00 70.75 332 PRO E N 1
ATOM 10288 C CA . PRO E 1 97 ? 12.102 -43.826 -72.504 1.00 68.88 332 PRO E CA 1
ATOM 10289 C C . PRO E 1 97 ? 11.769 -42.564 -71.722 1.00 68.71 332 PRO E C 1
ATOM 10290 O O . PRO E 1 97 ? 10.630 -42.300 -71.491 1.00 68.07 332 PRO E O 1
ATOM 10294 N N . VAL E 1 98 ? 12.772 -41.740 -71.395 1.00 60.85 333 VAL E N 1
ATOM 10295 C CA . VAL E 1 98 ? 12.547 -40.699 -70.352 1.00 62.03 333 VAL E CA 1
ATOM 10296 C C . VAL E 1 98 ? 12.083 -39.326 -70.771 1.00 62.57 333 VAL E C 1
ATOM 10297 O O . VAL E 1 98 ? 12.914 -38.581 -71.289 1.00 63.07 333 VAL E O 1
ATOM 10301 N N . SER E 1 99 ? 10.854 -38.907 -70.413 1.00 56.58 334 SER E N 1
ATOM 10302 C CA . SER E 1 99 ? 10.410 -37.580 -70.809 1.00 55.57 334 SER E CA 1
ATOM 10303 C C . SER E 1 99 ? 10.009 -36.725 -69.619 1.00 54.49 334 SER E C 1
ATOM 10304 O O . SER E 1 99 ? 9.713 -37.247 -68.546 1.00 54.21 334 SER E O 1
ATOM 10307 N N . TYR E 1 100 ? 9.997 -35.410 -69.821 1.00 50.76 335 TYR E N 1
ATOM 10308 C CA . TYR E 1 100 ? 9.638 -34.436 -68.793 1.00 48.61 335 TYR E CA 1
ATOM 10309 C C . TYR E 1 100 ? 8.678 -33.463 -69.458 1.00 47.72 335 TYR E C 1
ATOM 10310 O O . TYR E 1 100 ? 8.712 -33.312 -70.669 1.00 49.02 335 TYR E O 1
ATOM 10319 N N . GLU E 1 101 ? 7.801 -32.845 -68.677 1.00 47.30 336 GLU E N 1
ATOM 10320 C CA . GLU E 1 101 ? 6.859 -31.884 -69.212 1.00 47.67 336 GLU E CA 1
ATOM 10321 C C . GLU E 1 101 ? 6.794 -30.632 -68.320 1.00 46.69 336 GLU E C 1
ATOM 10322 O O . GLU E 1 101 ? 6.976 -30.707 -67.102 1.00 46.25 336 GLU E O 1
ATOM 10328 N N . PRO E 1 102 ? 6.598 -29.452 -68.936 1.00 44.27 337 PRO E N 1
ATOM 10329 C CA . PRO E 1 102 ? 6.514 -28.173 -68.223 1.00 42.83 337 PRO E CA 1
ATOM 10330 C C . PRO E 1 102 ? 5.217 -27.984 -67.419 1.00 42.20 337 PRO E C 1
ATOM 10331 O O . PRO E 1 102 ? 4.119 -28.340 -67.862 1.00 41.37 337 PRO E O 1
ATOM 10335 N N . PHE E 1 103 ? 5.376 -27.383 -66.246 1.00 41.04 338 PHE E N 1
ATOM 10336 C CA . PHE E 1 103 ? 4.301 -27.133 -65.307 1.00 39.19 338 PHE E CA 1
ATOM 10337 C C . PHE E 1 103 ? 4.515 -25.829 -64.560 1.00 38.47 338 PHE E C 1
ATOM 10338 O O . PHE E 1 103 ? 5.632 -25.513 -64.143 1.00 36.80 338 PHE E O 1
ATOM 10346 N N . ARG E 1 104 ? 3.413 -25.124 -64.328 1.00 38.26 339 ARG E N 1
ATOM 10347 C CA . ARG E 1 104 ? 3.394 -23.873 -63.588 1.00 38.84 339 ARG E CA 1
ATOM 10348 C C . ARG E 1 104 ? 2.961 -24.304 -62.176 1.00 39.42 339 ARG E C 1
ATOM 10349 O O . ARG E 1 104 ? 1.841 -24.769 -61.999 1.00 41.16 339 ARG E O 1
ATOM 10357 N N . LEU E 1 105 ? 3.868 -24.225 -61.199 1.00 39.70 340 LEU E N 1
ATOM 10358 C CA . LEU E 1 105 ? 3.580 -24.625 -59.811 1.00 39.97 340 LEU E CA 1
ATOM 10359 C C . LEU E 1 105 ? 3.148 -23.501 -58.892 1.00 41.45 340 LEU E C 1
ATOM 10360 O O . LEU E 1 105 ? 3.632 -22.372 -59.001 1.00 39.67 340 LEU E O 1
ATOM 10365 N N . GLY E 1 106 ? 2.306 -23.860 -57.922 1.00 43.23 341 GLY E N 1
ATOM 10366 C CA . GLY E 1 106 ? 1.822 -22.898 -56.947 1.00 46.23 341 GLY E CA 1
ATOM 10367 C C . GLY E 1 106 ? 2.030 -23.377 -55.521 1.00 48.38 341 GLY E C 1
ATOM 10368 O O . GLY E 1 106 ? 1.302 -24.244 -55.063 1.00 50.74 341 GLY E O 1
ATOM 10369 N N . LEU E 1 107 ? 2.993 -22.796 -54.811 1.00 49.79 342 LEU E N 1
ATOM 10370 C CA . LEU E 1 107 ? 3.282 -23.199 -53.440 1.00 51.68 342 LEU E CA 1
ATOM 10371 C C . LEU E 1 107 ? 2.360 -22.602 -52.402 1.00 54.45 342 LEU E C 1
ATOM 10372 O O . LEU E 1 107 ? 2.067 -21.413 -52.442 1.00 56.09 342 LEU E O 1
ATOM 10377 N N . THR E 1 108 ? 1.968 -23.410 -51.422 1.00 58.35 343 THR E N 1
ATOM 10378 C CA . THR E 1 108 ? 1.077 -22.954 -50.348 1.00 61.84 343 THR E CA 1
ATOM 10379 C C . THR E 1 108 ? 1.504 -23.595 -49.041 1.00 62.74 343 THR E C 1
ATOM 10380 O O . THR E 1 108 ? 1.386 -24.807 -48.882 1.00 61.63 343 THR E O 1
ATOM 10384 N N . PHE E 1 109 ? 2.012 -22.790 -48.114 1.00 65.44 344 PHE E N 1
ATOM 10385 C CA . PHE E 1 109 ? 2.429 -23.308 -46.815 1.00 68.44 344 PHE E CA 1
ATOM 10386 C C . PHE E 1 109 ? 1.270 -23.187 -45.839 1.00 73.09 344 PHE E C 1
ATOM 10387 O O . PHE E 1 109 ? 0.722 -22.103 -45.632 1.00 74.04 344 PHE E O 1
ATOM 10395 N N . ARG E 1 110 ? 0.865 -24.324 -45.286 1.00 78.67 345 ARG E N 1
ATOM 10396 C CA . ARG E 1 110 ? -0.240 -24.373 -44.343 1.00 84.46 345 ARG E CA 1
ATOM 10397 C C . ARG E 1 110 ? 0.137 -25.346 -43.234 1.00 87.64 345 ARG E C 1
ATOM 10398 O O . ARG E 1 110 ? 0.613 -26.447 -43.501 1.00 85.98 345 ARG E O 1
ATOM 10406 N N . GLU E 1 111 ? -0.060 -24.919 -41.988 1.00 93.14 346 GLU E N 1
ATOM 10407 C CA . GLU E 1 111 ? 0.288 -25.720 -40.811 1.00 98.82 346 GLU E CA 1
ATOM 10408 C C . GLU E 1 111 ? -0.455 -27.049 -40.692 1.00 101.94 346 GLU E C 1
ATOM 10409 O O . GLU E 1 111 ? -1.617 -27.161 -41.076 1.00 102.03 346 GLU E O 1
ATOM 10415 N N . ALA E 1 112 ? 0.240 -28.031 -40.122 1.00 106.05 347 ALA E N 1
ATOM 10416 C CA . ALA E 1 112 ? -0.243 -29.400 -39.910 1.00 110.39 347 ALA E CA 1
ATOM 10417 C C . ALA E 1 112 ? -1.716 -29.577 -39.509 1.00 113.60 347 ALA E C 1
ATOM 10418 O O . ALA E 1 112 ? -2.225 -28.866 -38.636 1.00 114.47 347 ALA E O 1
ATOM 10420 N N . PRO E 1 113 ? -2.409 -30.553 -40.133 1.00 116.39 348 PRO E N 1
ATOM 10421 C CA . PRO E 1 113 ? -3.821 -30.875 -39.886 1.00 118.76 348 PRO E CA 1
ATOM 10422 C C . PRO E 1 113 ? -4.061 -32.017 -38.890 1.00 121.07 348 PRO E C 1
ATOM 10423 O O . PRO E 1 113 ? -3.225 -32.316 -38.027 1.00 121.42 348 PRO E O 1
ATOM 10427 N N . GLU E 1 114 ? -5.246 -32.613 -39.018 1.00 123.46 349 GLU E N 1
ATOM 10428 C CA . GLU E 1 114 ? -5.713 -33.742 -38.213 1.00 125.77 349 GLU E CA 1
ATOM 10429 C C . GLU E 1 114 ? -5.435 -33.842 -36.710 1.00 126.48 349 GLU E C 1
ATOM 10430 O O . GLU E 1 114 ? -6.155 -33.248 -35.910 1.00 126.72 349 GLU E O 1
ATOM 10436 N N . GLU E 1 115 ? -4.434 -34.628 -36.321 1.00 126.95 350 GLU E N 1
ATOM 10437 C CA . GLU E 1 115 ? -4.122 -34.823 -34.905 1.00 127.48 350 GLU E CA 1
ATOM 10438 C C . GLU E 1 115 ? -2.709 -34.343 -34.555 1.00 127.25 350 GLU E C 1
ATOM 10439 O O . GLU E 1 115 ? -2.515 -33.717 -33.490 1.00 126.38 350 GLU E O 1
ATOM 10445 N N . GLY E 1 126 ? 7.138 -26.710 -30.879 1.00 94.64 361 GLY E N 1
ATOM 10446 C CA . GLY E 1 126 ? 7.388 -27.279 -32.237 1.00 94.91 361 GLY E CA 1
ATOM 10447 C C . GLY E 1 126 ? 6.219 -27.067 -33.184 1.00 94.86 361 GLY E C 1
ATOM 10448 O O . GLY E 1 126 ? 5.055 -27.201 -32.791 1.00 94.89 361 GLY E O 1
ATOM 10449 N N . THR E 1 127 ? 6.529 -26.726 -34.433 1.00 94.06 362 THR E N 1
ATOM 10450 C CA . THR E 1 127 ? 5.505 -26.495 -35.449 1.00 93.30 362 THR E CA 1
ATOM 10451 C C . THR E 1 127 ? 5.735 -27.345 -36.708 1.00 91.80 362 THR E C 1
ATOM 10452 O O . THR E 1 127 ? 6.739 -27.199 -37.412 1.00 91.91 362 THR E O 1
ATOM 10456 N N . ASN E 1 128 ? 4.809 -28.267 -36.952 1.00 89.95 363 ASN E N 1
ATOM 10457 C CA . ASN E 1 128 ? 4.863 -29.148 -38.110 1.00 87.00 363 ASN E CA 1
ATOM 10458 C C . ASN E 1 128 ? 4.271 -28.388 -39.292 1.00 83.89 363 ASN E C 1
ATOM 10459 O O . ASN E 1 128 ? 3.102 -28.016 -39.268 1.00 84.63 363 ASN E O 1
ATOM 10464 N N . MET E 1 129 ? 5.078 -28.158 -40.321 1.00 80.08 364 MET E N 1
ATOM 10465 C CA . MET E 1 129 ? 4.626 -27.419 -41.493 1.00 75.49 364 MET E CA 1
ATOM 10466 C C . MET E 1 129 ? 4.292 -28.323 -42.667 1.00 72.52 364 MET E C 1
ATOM 10467 O O . MET E 1 129 ? 4.841 -29.414 -42.793 1.00 72.44 364 MET E O 1
ATOM 10472 N N . LEU E 1 130 ? 3.390 -27.853 -43.523 1.00 69.65 365 LEU E N 1
ATOM 10473 C CA . LEU E 1 130 ? 2.954 -28.599 -44.697 1.00 65.34 365 LEU E CA 1
ATOM 10474 C C . LEU E 1 130 ? 3.045 -27.734 -45.958 1.00 62.48 365 LEU E C 1
ATOM 10475 O O . LEU E 1 130 ? 2.734 -26.546 -45.947 1.00 62.10 365 LEU E O 1
ATOM 10480 N N . LEU E 1 131 ? 3.485 -28.346 -47.045 1.00 59.59 366 LEU E N 1
ATOM 10481 C CA . LEU E 1 131 ? 3.654 -27.655 -48.308 1.00 56.58 366 LEU E CA 1
ATOM 10482 C C . LEU E 1 131 ? 2.650 -28.205 -49.299 1.00 56.44 366 LEU E C 1
ATOM 10483 O O . LEU E 1 131 ? 2.550 -29.415 -49.481 1.00 57.58 366 LEU E O 1
ATOM 10488 N N . VAL E 1 132 ? 1.903 -27.319 -49.944 1.00 54.94 367 VAL E N 1
ATOM 10489 C CA . VAL E 1 132 ? 0.909 -27.750 -50.916 1.00 52.56 367 VAL E CA 1
ATOM 10490 C C . VAL E 1 132 ? 1.238 -27.206 -52.296 1.00 51.47 367 VAL E C 1
ATOM 10491 O O . VAL E 1 132 ? 1.068 -26.015 -52.558 1.00 52.73 367 VAL E O 1
ATOM 10495 N N . ILE E 1 133 ? 1.667 -28.088 -53.187 1.00 49.02 368 ILE E N 1
ATOM 10496 C CA . ILE E 1 133 ? 2.013 -27.694 -54.541 1.00 47.78 368 ILE E CA 1
ATOM 10497 C C . ILE E 1 133 ? 0.930 -28.087 -55.547 1.00 48.59 368 ILE E C 1
ATOM 10498 O O . ILE E 1 133 ? 0.471 -29.224 -55.533 1.00 49.44 368 ILE E O 1
ATOM 10503 N N . CYS E 1 134 ? 0.480 -27.137 -56.368 1.00 48.86 369 CYS E N 1
ATOM 10504 C CA . CYS E 1 134 ? -0.495 -27.448 -57.412 1.00 51.22 369 CYS E CA 1
ATOM 10505 C C . CYS E 1 134 ? 0.127 -27.133 -58.753 1.00 49.73 369 CYS E C 1
ATOM 10506 O O . CYS E 1 134 ? 0.316 -25.971 -59.089 1.00 51.88 369 CYS E O 1
ATOM 10509 N N . ALA E 1 135 ? 0.491 -28.178 -59.485 1.00 47.90 370 ALA E N 1
ATOM 10510 C CA . ALA E 1 135 ? 1.099 -28.031 -60.794 1.00 47.75 370 ALA E CA 1
ATOM 10511 C C . ALA E 1 135 ? 0.048 -28.131 -61.899 1.00 47.74 370 ALA E C 1
ATOM 10512 O O . ALA E 1 135 ? -0.714 -29.096 -61.967 1.00 48.90 370 ALA E O 1
ATOM 10514 N N . THR E 1 136 ? 0.000 -27.121 -62.755 1.00 46.83 371 THR E N 1
ATOM 10515 C CA . THR E 1 136 ? -0.936 -27.105 -63.871 1.00 46.26 371 THR E CA 1
ATOM 10516 C C . THR E 1 136 ? -0.099 -27.022 -65.146 1.00 46.21 371 THR E C 1
ATOM 10517 O O . THR E 1 136 ? 0.695 -26.114 -65.305 1.00 47.13 371 THR E O 1
ATOM 10521 N N . PRO E 1 137 ? -0.281 -27.965 -66.080 1.00 47.13 372 PRO E N 1
ATOM 10522 C CA . PRO E 1 137 ? 0.472 -28.007 -67.338 1.00 47.82 372 PRO E CA 1
ATOM 10523 C C . PRO E 1 137 ? 0.479 -26.794 -68.276 1.00 46.78 372 PRO E C 1
ATOM 10524 O O . PRO E 1 137 ? -0.492 -26.034 -68.378 1.00 47.02 372 PRO E O 1
ATOM 10528 N N . ILE E 1 138 ? 1.635 -26.633 -68.916 1.00 47.06 373 ILE E N 1
ATOM 10529 C CA . ILE E 1 138 ? 1.942 -25.571 -69.865 1.00 46.30 373 ILE E CA 1
ATOM 10530 C C . ILE E 1 138 ? 2.015 -26.228 -71.215 1.00 46.26 373 ILE E C 1
ATOM 10531 O O . ILE E 1 138 ? 2.744 -27.208 -71.394 1.00 44.12 373 ILE E O 1
ATOM 10536 N N . LYS E 1 139 ? 1.257 -25.684 -72.159 1.00 48.78 374 LYS E N 1
ATOM 10537 C CA . LYS E 1 139 ? 1.221 -26.215 -73.514 1.00 51.54 374 LYS E CA 1
ATOM 10538 C C . LYS E 1 139 ? 1.612 -25.161 -74.535 1.00 52.16 374 LYS E C 1
ATOM 10539 O O . LYS E 1 139 ? 1.473 -23.966 -74.279 1.00 51.88 374 LYS E O 1
ATOM 10545 N N . SER E 1 140 ? 2.135 -25.616 -75.672 1.00 53.54 375 SER E N 1
ATOM 10546 C CA . SER E 1 140 ? 2.559 -24.740 -76.758 1.00 54.79 375 SER E CA 1
ATOM 10547 C C . SER E 1 140 ? 1.457 -23.843 -77.319 1.00 56.90 375 SER E C 1
ATOM 10548 O O . SER E 1 140 ? 0.344 -24.296 -77.603 1.00 56.55 375 SER E O 1
ATOM 10551 N N . SER E 1 141 ? 1.813 -22.579 -77.533 1.00 59.56 376 SER E N 1
ATOM 10552 C CA . SER E 1 141 ? 0.903 -21.561 -78.058 1.00 61.61 376 SER E CA 1
ATOM 10553 C C . SER E 1 141 ? 0.489 -21.829 -79.502 1.00 62.71 376 SER E C 1
ATOM 10554 O O . SER E 1 141 ? -0.385 -21.152 -80.028 1.00 65.20 376 SER E O 1
ATOM 10557 N N . TYR E 1 142 ? 1.107 -22.821 -80.135 1.00 63.45 377 TYR E N 1
ATOM 10558 C CA . TYR E 1 142 ? 0.825 -23.125 -81.534 1.00 63.60 377 TYR E CA 1
ATOM 10559 C C . TYR E 1 142 ? -0.139 -24.267 -81.850 1.00 65.61 377 TYR E C 1
ATOM 10560 O O . TYR E 1 142 ? -0.106 -25.333 -81.237 1.00 66.79 377 TYR E O 1
ATOM 10569 N N . LYS E 1 143 ? -1.018 -24.003 -82.810 1.00 67.49 378 LYS E N 1
ATOM 10570 C CA . LYS E 1 143 ? -1.999 -24.971 -83.279 1.00 68.92 378 LYS E CA 1
ATOM 10571 C C . LYS E 1 143 ? -1.464 -25.609 -84.571 1.00 68.40 378 LYS E C 1
ATOM 10572 O O . LYS E 1 143 ? -1.384 -26.838 -84.668 1.00 68.81 378 LYS E O 1
ATOM 10578 N N . VAL E 1 144 ? -1.077 -24.766 -85.539 1.00 66.20 379 VAL E N 1
ATOM 10579 C CA . VAL E 1 144 ? -0.541 -25.226 -86.830 1.00 63.75 379 VAL E CA 1
ATOM 10580 C C . VAL E 1 144 ? 0.863 -24.666 -87.102 1.00 62.84 379 VAL E C 1
ATOM 10581 O O . VAL E 1 144 ? 1.195 -23.561 -86.668 1.00 63.13 379 VAL E O 1
ATOM 10585 N N . PRO E 1 145 ? 1.675 -25.393 -87.890 1.00 61.71 380 PRO E N 1
ATOM 10586 C CA . PRO E 1 145 ? 3.045 -25.031 -88.255 1.00 60.75 380 PRO E CA 1
ATOM 10587 C C . PRO E 1 145 ? 3.161 -23.779 -89.120 1.00 60.42 380 PRO E C 1
ATOM 10588 O O . PRO E 1 145 ? 2.400 -23.594 -90.070 1.00 60.49 380 PRO E O 1
ATOM 10592 N N . ASP E 1 146 ? 4.160 -22.956 -88.802 1.00 60.88 381 ASP E N 1
ATOM 10593 C CA . ASP E 1 146 ? 4.439 -21.702 -89.505 1.00 61.37 381 ASP E CA 1
ATOM 10594 C C . ASP E 1 146 ? 3.284 -20.725 -89.316 1.00 61.52 381 ASP E C 1
ATOM 10595 O O . ASP E 1 146 ? 2.993 -19.902 -90.181 1.00 61.64 381 ASP E O 1
ATOM 10600 N N . GLU E 1 147 ? 2.656 -20.819 -88.149 1.00 61.57 382 GLU E N 1
ATOM 10601 C CA . GLU E 1 147 ? 1.520 -19.991 -87.782 1.00 60.72 382 GLU E CA 1
ATOM 10602 C C . GLU E 1 147 ? 1.836 -18.504 -87.890 1.00 61.21 382 GLU E C 1
ATOM 10603 O O . GLU E 1 147 ? 2.934 -18.079 -87.557 1.00 62.14 382 GLU E O 1
ATOM 10609 N N . ILE E 1 148 ? 0.902 -17.742 -88.452 1.00 61.65 383 ILE E N 1
ATOM 10610 C CA . ILE E 1 148 ? 1.031 -16.291 -88.568 1.00 62.89 383 ILE E CA 1
ATOM 10611 C C . ILE E 1 148 ? -0.066 -15.794 -87.635 1.00 64.27 383 ILE E C 1
ATOM 10612 O O . ILE E 1 148 ? -1.241 -15.960 -87.930 1.00 64.18 383 ILE E O 1
ATOM 10617 N N . LEU E 1 149 ? 0.315 -15.198 -86.509 1.00 67.01 384 LEU E N 1
ATOM 10618 C CA . LEU E 1 149 ? -0.657 -14.756 -85.502 1.00 70.78 384 LEU E CA 1
ATOM 10619 C C . LEU E 1 149 ? -1.176 -13.336 -85.644 1.00 73.85 384 LEU E C 1
ATOM 10620 O O . LEU E 1 149 ? -0.660 -12.575 -86.463 1.00 75.28 384 LEU E O 1
ATOM 10625 N N . SER E 1 150 ? -2.166 -12.981 -84.812 1.00 76.81 385 SER E N 1
ATOM 10626 C CA . SER E 1 150 ? -2.790 -11.653 -84.837 1.00 80.61 385 SER E CA 1
ATOM 10627 C C . SER E 1 150 ? -2.851 -10.881 -83.512 1.00 82.99 385 SER E C 1
ATOM 10628 O O . SER E 1 150 ? -1.857 -10.335 -83.051 1.00 82.69 385 SER E O 1
ATOM 10631 N N . GLN E 1 151 ? -4.050 -10.759 -82.954 1.00 86.78 386 GLN E N 1
ATOM 10632 C CA . GLN E 1 151 ? -4.265 -10.035 -81.703 1.00 89.75 386 GLN E CA 1
ATOM 10633 C C . GLN E 1 151 ? -4.209 -11.035 -80.558 1.00 90.59 386 GLN E C 1
ATOM 10634 O O . GLN E 1 151 ? -3.792 -10.708 -79.448 1.00 89.27 386 GLN E O 1
ATOM 10640 N N . LYS E 1 152 ? -4.635 -12.261 -80.860 1.00 92.64 387 LYS E N 1
ATOM 10641 C CA . LYS E 1 152 ? -4.633 -13.378 -79.916 1.00 94.39 387 LYS E CA 1
ATOM 10642 C C . LYS E 1 152 ? -3.164 -13.701 -79.600 1.00 93.48 387 LYS E C 1
ATOM 10643 O O . LYS E 1 152 ? -2.857 -14.553 -78.756 1.00 94.08 387 LYS E O 1
ATOM 10649 N N . SER E 1 153 ? -2.272 -13.007 -80.305 1.00 91.60 388 SER E N 1
ATOM 10650 C CA . SER E 1 153 ? -0.832 -13.150 -80.166 1.00 89.04 388 SER E CA 1
ATOM 10651 C C . SER E 1 153 ? -0.378 -12.880 -78.741 1.00 86.02 388 SER E C 1
ATOM 10652 O O . SER E 1 153 ? -0.752 -11.879 -78.133 1.00 85.17 388 SER E O 1
ATOM 10655 N N . PRO E 1 154 ? 0.397 -13.807 -78.172 1.00 83.51 389 PRO E N 1
ATOM 10656 C CA . PRO E 1 154 ? 0.898 -13.646 -76.812 1.00 79.70 389 PRO E CA 1
ATOM 10657 C C . PRO E 1 154 ? 2.030 -12.639 -76.908 1.00 75.45 389 PRO E C 1
ATOM 10658 O O . PRO E 1 154 ? 2.923 -12.779 -77.750 1.00 73.75 389 PRO E O 1
ATOM 10662 N N . LYS E 1 155 ? 1.931 -11.591 -76.101 1.00 71.32 390 LYS E N 1
ATOM 10663 C CA . LYS E 1 155 ? 2.929 -10.535 -76.042 1.00 67.68 390 LYS E CA 1
ATOM 10664 C C . LYS E 1 155 ? 3.709 -10.744 -74.752 1.00 63.29 390 LYS E C 1
ATOM 10665 O O . LYS E 1 155 ? 3.127 -10.984 -73.694 1.00 64.14 390 LYS E O 1
ATOM 10671 N N . PHE E 1 156 ? 5.028 -10.703 -74.846 1.00 57.64 391 PHE E N 1
ATOM 10672 C CA . PHE E 1 156 ? 5.859 -10.889 -73.676 1.00 51.80 391 PHE E CA 1
ATOM 10673 C C . PHE E 1 156 ? 7.068 -9.978 -73.747 1.00 49.28 391 PHE E C 1
ATOM 10674 O O . PHE E 1 156 ? 7.292 -9.299 -74.742 1.00 50.02 391 PHE E O 1
ATOM 10682 N N . ALA E 1 157 ? 7.856 -9.955 -72.688 1.00 46.01 392 ALA E N 1
ATOM 10683 C CA . ALA E 1 157 ? 9.032 -9.109 -72.698 1.00 42.52 392 ALA E CA 1
ATOM 10684 C C . ALA E 1 157 ? 10.260 -9.777 -72.128 1.00 38.64 392 ALA E C 1
ATOM 10685 O O . ALA E 1 157 ? 10.184 -10.431 -71.096 1.00 36.73 392 ALA E O 1
ATOM 10687 N N . ILE E 1 158 ? 11.378 -9.644 -72.844 1.00 35.57 393 ILE E N 1
ATOM 10688 C CA . ILE E 1 158 ? 12.668 -10.153 -72.381 1.00 31.58 393 ILE E CA 1
ATOM 10689 C C . ILE E 1 158 ? 13.612 -8.980 -72.107 1.00 32.65 393 ILE E C 1
ATOM 10690 O O . ILE E 1 158 ? 13.661 -7.993 -72.835 1.00 33.03 393 ILE E O 1
ATOM 10695 N N . ARG E 1 159 ? 14.356 -9.091 -71.027 1.00 34.78 394 ARG E N 1
ATOM 10696 C CA . ARG E 1 159 ? 15.268 -8.041 -70.646 1.00 36.32 394 ARG E CA 1
ATOM 10697 C C . ARG E 1 159 ? 16.685 -8.568 -70.457 1.00 36.06 394 ARG E C 1
ATOM 10698 O O . ARG E 1 159 ? 16.901 -9.571 -69.766 1.00 35.60 394 ARG E O 1
ATOM 10706 N N . HIS E 1 160 ? 17.642 -7.923 -71.120 1.00 35.70 395 HIS E N 1
ATOM 10707 C CA . HIS E 1 160 ? 19.038 -8.324 -70.996 1.00 35.89 395 HIS E CA 1
ATOM 10708 C C . HIS E 1 160 ? 19.929 -7.157 -70.641 1.00 37.10 395 HIS E C 1
ATOM 10709 O O . HIS E 1 160 ? 19.610 -6.008 -70.955 1.00 39.57 395 HIS E O 1
ATOM 10716 N N . THR E 1 161 ? 21.071 -7.456 -70.035 1.00 38.00 396 THR E N 1
ATOM 10717 C CA . THR E 1 161 ? 22.031 -6.428 -69.611 1.00 40.80 396 THR E CA 1
ATOM 10718 C C . THR E 1 161 ? 22.863 -5.809 -70.738 1.00 40.48 396 THR E C 1
ATOM 10719 O O . THR E 1 161 ? 22.740 -6.198 -71.912 1.00 40.96 396 THR E O 1
ATOM 10723 N N . ALA E 1 162 ? 23.734 -4.868 -70.373 1.00 38.02 397 ALA E N 1
ATOM 10724 C CA . ALA E 1 162 ? 24.588 -4.226 -71.367 1.00 35.53 397 ALA E CA 1
ATOM 10725 C C . ALA E 1 162 ? 25.576 -5.214 -72.006 1.00 33.75 397 ALA E C 1
ATOM 10726 O O . ALA E 1 162 ? 25.998 -5.021 -73.143 1.00 32.52 397 ALA E O 1
ATOM 10728 N N . THR E 1 163 ? 25.965 -6.252 -71.265 1.00 31.65 398 THR E N 1
ATOM 10729 C CA . THR E 1 163 ? 26.893 -7.253 -71.784 1.00 31.43 398 THR E CA 1
ATOM 10730 C C . THR E 1 163 ? 26.114 -8.341 -72.526 1.00 32.21 398 THR E C 1
ATOM 10731 O O . THR E 1 163 ? 26.676 -9.364 -72.945 1.00 31.51 398 THR E O 1
ATOM 10735 N N . GLY E 1 164 ? 24.804 -8.110 -72.657 1.00 33.66 399 GLY E N 1
ATOM 10736 C CA . GLY E 1 164 ? 23.905 -9.021 -73.349 1.00 31.54 399 GLY E CA 1
ATOM 10737 C C . GLY E 1 164 ? 23.337 -10.202 -72.583 1.00 30.84 399 GLY E C 1
ATOM 10738 O O . GLY E 1 164 ? 22.918 -11.168 -73.216 1.00 29.82 399 GLY E O 1
ATOM 10739 N N . ILE E 1 165 ? 23.329 -10.171 -71.251 1.00 30.88 400 ILE E N 1
ATOM 10740 C CA . ILE E 1 165 ? 22.775 -11.319 -70.537 1.00 32.73 400 ILE E CA 1
ATOM 10741 C C . ILE E 1 165 ? 21.343 -11.139 -70.081 1.00 31.14 400 ILE E C 1
ATOM 10742 O O . ILE E 1 165 ? 20.964 -10.126 -69.499 1.00 31.13 400 ILE E O 1
ATOM 10747 N N . ILE E 1 166 ? 20.543 -12.140 -70.396 1.00 29.52 401 ILE E N 1
ATOM 10748 C CA . ILE E 1 166 ? 19.153 -12.137 -70.044 1.00 28.30 401 ILE E CA 1
ATOM 10749 C C . ILE E 1 166 ? 19.003 -12.115 -68.524 1.00 29.70 401 ILE E C 1
ATOM 10750 O O . ILE E 1 166 ? 19.586 -12.941 -67.795 1.00 28.83 401 ILE E O 1
ATOM 10755 N N . SER E 1 167 ? 18.267 -11.122 -68.047 1.00 28.66 402 SER E N 1
ATOM 10756 C CA . SER E 1 167 ? 18.033 -10.994 -66.634 1.00 29.21 402 SER E CA 1
ATOM 10757 C C . SER E 1 167 ? 16.557 -11.193 -66.287 1.00 30.96 402 SER E C 1
ATOM 10758 O O . SER E 1 167 ? 16.233 -11.545 -65.158 1.00 31.46 402 SER E O 1
ATOM 10761 N N . HIS E 1 168 ? 15.661 -10.980 -67.248 1.00 33.17 403 HIS E N 1
ATOM 10762 C CA . HIS E 1 168 ? 14.233 -11.138 -66.989 1.00 36.97 403 HIS E CA 1
ATOM 10763 C C . HIS E 1 168 ? 13.456 -11.674 -68.190 1.00 36.19 403 HIS E C 1
ATOM 10764 O O . HIS E 1 168 ? 13.731 -11.291 -69.312 1.00 33.40 403 HIS E O 1
ATOM 10771 N N . VAL E 1 169 ? 12.482 -12.551 -67.938 1.00 37.14 404 VAL E N 1
ATOM 10772 C CA . VAL E 1 169 ? 11.627 -13.110 -68.997 1.00 38.66 404 VAL E CA 1
ATOM 10773 C C . VAL E 1 169 ? 10.173 -13.197 -68.536 1.00 38.99 404 VAL E C 1
ATOM 10774 O O . VAL E 1 169 ? 9.888 -13.593 -67.406 1.00 38.72 404 VAL E O 1
ATOM 10778 N N . ASP E 1 170 ? 9.261 -12.796 -69.411 1.00 40.39 405 ASP E N 1
ATOM 10779 C CA . ASP E 1 170 ? 7.843 -12.819 -69.100 1.00 42.97 405 ASP E CA 1
ATOM 10780 C C . ASP E 1 170 ? 7.178 -14.186 -69.220 1.00 44.38 405 ASP E C 1
ATOM 10781 O O . ASP E 1 170 ? 7.650 -15.067 -69.947 1.00 45.43 405 ASP E O 1
ATOM 10786 N N . SER E 1 171 ? 6.082 -14.345 -68.480 1.00 44.74 406 SER E N 1
ATOM 10787 C CA . SER E 1 171 ? 5.295 -15.571 -68.436 1.00 44.00 406 SER E CA 1
ATOM 10788 C C . SER E 1 171 ? 4.864 -16.015 -69.817 1.00 41.79 406 SER E C 1
ATOM 10789 O O . SER E 1 171 ? 5.030 -17.189 -70.176 1.00 41.82 406 SER E O 1
ATOM 10792 N N . ALA E 1 172 ? 4.308 -15.083 -70.588 1.00 39.62 407 ALA E N 1
ATOM 10793 C CA . ALA E 1 172 ? 3.852 -15.405 -71.942 1.00 39.07 407 ALA E CA 1
ATOM 10794 C C . ALA E 1 172 ? 4.971 -15.963 -72.832 1.00 36.23 407 ALA E C 1
ATOM 10795 O O . ALA E 1 172 ? 4.693 -16.640 -73.809 1.00 35.57 407 ALA E O 1
ATOM 10797 N N . ALA E 1 173 ? 6.226 -15.721 -72.448 1.00 35.23 408 ALA E N 1
ATOM 10798 C CA . ALA E 1 173 ? 7.398 -16.188 -73.186 1.00 34.29 408 ALA E CA 1
ATOM 10799 C C . ALA E 1 173 ? 7.618 -17.699 -73.165 1.00 34.24 408 ALA E C 1
ATOM 10800 O O . ALA E 1 173 ? 8.238 -18.250 -74.088 1.00 34.08 408 ALA E O 1
ATOM 10802 N N . VAL E 1 174 ? 7.123 -18.366 -72.119 1.00 34.56 409 VAL E N 1
ATOM 10803 C CA . VAL E 1 174 ? 7.286 -19.814 -71.989 1.00 33.52 409 VAL E CA 1
ATOM 10804 C C . VAL E 1 174 ? 6.590 -20.637 -73.079 1.00 33.32 409 VAL E C 1
ATOM 10805 O O . VAL E 1 174 ? 7.223 -21.474 -73.720 1.00 30.57 409 VAL E O 1
ATOM 10809 N N . SER E 1 175 ? 5.317 -20.361 -73.335 1.00 34.41 410 SER E N 1
ATOM 10810 C CA . SER E 1 175 ? 4.598 -21.091 -74.381 1.00 36.44 410 SER E CA 1
ATOM 10811 C C . SER E 1 175 ? 5.063 -20.713 -75.786 1.00 36.60 410 SER E C 1
ATOM 10812 O O . SER E 1 175 ? 5.150 -21.568 -76.672 1.00 37.57 410 SER E O 1
ATOM 10815 N N . ALA E 1 176 ? 5.408 -19.439 -75.960 1.00 36.22 411 ALA E N 1
ATOM 10816 C CA . ALA E 1 176 ? 5.870 -18.926 -77.236 1.00 35.93 411 ALA E CA 1
ATOM 10817 C C . ALA E 1 176 ? 7.259 -19.366 -77.666 1.00 36.32 411 ALA E C 1
ATOM 10818 O O . ALA E 1 176 ? 7.503 -19.519 -78.860 1.00 37.09 411 ALA E O 1
ATOM 10820 N N . LEU E 1 177 ? 8.185 -19.555 -76.735 1.00 35.63 412 LEU E N 1
ATOM 10821 C CA . LEU E 1 177 ? 9.517 -19.929 -77.178 1.00 37.17 412 LEU E CA 1
ATOM 10822 C C . LEU E 1 177 ? 9.931 -21.298 -76.720 1.00 37.55 412 LEU E C 1
ATOM 10823 O O . LEU E 1 177 ? 10.890 -21.876 -77.252 1.00 37.36 412 LEU E O 1
ATOM 10828 N N . GLY E 1 178 ? 9.202 -21.814 -75.733 1.00 36.76 413 GLY E N 1
ATOM 10829 C CA . GLY E 1 178 ? 9.501 -23.125 -75.183 1.00 35.11 413 GLY E CA 1
ATOM 10830 C C . GLY E 1 178 ? 10.592 -23.152 -74.128 1.00 34.18 413 GLY E C 1
ATOM 10831 O O . GLY E 1 178 ? 11.111 -24.211 -73.806 1.00 35.79 413 GLY E O 1
ATOM 10832 N N . TYR E 1 179 ? 10.971 -21.990 -73.617 1.00 33.64 414 TYR E N 1
ATOM 10833 C CA . TYR E 1 179 ? 11.998 -21.903 -72.588 1.00 34.66 414 TYR E CA 1
ATOM 10834 C C . TYR E 1 179 ? 11.352 -21.523 -71.254 1.00 35.57 414 TYR E C 1
ATOM 10835 O O . TYR E 1 179 ? 10.371 -20.770 -71.215 1.00 36.30 414 TYR E O 1
ATOM 10844 N N . LEU E 1 180 ? 11.857 -22.077 -70.162 1.00 34.89 415 LEU E N 1
ATOM 10845 C CA . LEU E 1 180 ? 11.339 -21.686 -68.861 1.00 34.38 415 LEU E CA 1
ATOM 10846 C C . LEU E 1 180 ? 12.218 -20.505 -68.471 1.00 33.36 415 LEU E C 1
ATOM 10847 O O . LEU E 1 180 ? 13.344 -20.402 -68.946 1.00 32.99 415 LEU E O 1
ATOM 10852 N N . PRO E 1 181 ? 11.709 -19.585 -67.637 1.00 32.82 416 PRO E N 1
ATOM 10853 C CA . PRO E 1 181 ? 12.459 -18.406 -67.191 1.00 32.87 416 PRO E CA 1
ATOM 10854 C C . PRO E 1 181 ? 13.918 -18.674 -66.872 1.00 34.13 416 PRO E C 1
ATOM 10855 O O . PRO E 1 181 ? 14.817 -18.033 -67.407 1.00 34.32 416 PRO E O 1
ATOM 10859 N N . GLN E 1 182 ? 14.133 -19.662 -66.014 1.00 36.84 417 GLN E N 1
ATOM 10860 C CA . GLN E 1 182 ? 15.458 -20.080 -65.572 1.00 37.92 417 GLN E CA 1
ATOM 10861 C C . GLN E 1 182 ? 16.379 -20.600 -66.689 1.00 38.72 417 GLN E C 1
ATOM 10862 O O . GLN E 1 182 ? 17.602 -20.484 -66.586 1.00 39.40 417 GLN E O 1
ATOM 10868 N N . ASP E 1 183 ? 15.796 -21.183 -67.735 1.00 38.62 418 ASP E N 1
ATOM 10869 C CA . ASP E 1 183 ? 16.575 -21.695 -68.860 1.00 40.65 418 ASP E CA 1
ATOM 10870 C C . ASP E 1 183 ? 17.209 -20.574 -69.667 1.00 39.07 418 ASP E C 1
ATOM 10871 O O . ASP E 1 183 ? 18.231 -20.772 -70.328 1.00 40.92 418 ASP E O 1
ATOM 10876 N N . LEU E 1 184 ? 16.558 -19.420 -69.661 1.00 35.97 419 LEU E N 1
ATOM 10877 C CA . LEU E 1 184 ? 17.023 -18.273 -70.411 1.00 35.02 419 LEU E CA 1
ATOM 10878 C C . LEU E 1 184 ? 17.847 -17.307 -69.560 1.00 35.47 419 LEU E C 1
ATOM 10879 O O . LEU E 1 184 ? 18.846 -16.747 -70.022 1.00 34.42 419 LEU E O 1
ATOM 10884 N N . ILE E 1 185 ? 17.423 -17.101 -68.318 1.00 34.46 420 ILE E N 1
ATOM 10885 C CA . ILE E 1 185 ? 18.115 -16.182 -67.434 1.00 34.98 420 ILE E CA 1
ATOM 10886 C C . ILE E 1 185 ? 19.524 -16.625 -67.133 1.00 36.92 420 ILE E C 1
ATOM 10887 O O . ILE E 1 185 ? 19.723 -17.708 -66.588 1.00 39.91 420 ILE E O 1
ATOM 10892 N N . GLY E 1 186 ? 20.501 -15.791 -67.488 1.00 36.69 421 GLY E N 1
ATOM 10893 C CA . GLY E 1 186 ? 21.893 -16.150 -67.257 1.00 34.72 421 GLY E CA 1
ATOM 10894 C C . GLY E 1 186 ? 22.648 -16.283 -68.558 1.00 34.81 421 GLY E C 1
ATOM 10895 O O . GLY E 1 186 ? 23.828 -15.976 -68.620 1.00 34.67 421 GLY E O 1
ATOM 10896 N N . ARG E 1 187 ? 21.949 -16.740 -69.596 1.00 36.50 422 ARG E N 1
ATOM 10897 C CA . ARG E 1 187 ? 22.492 -16.930 -70.951 1.00 37.87 422 ARG E CA 1
ATOM 10898 C C . ARG E 1 187 ? 22.626 -15.602 -71.720 1.00 38.78 422 ARG E C 1
ATOM 10899 O O . ARG E 1 187 ? 22.029 -14.594 -71.336 1.00 39.68 422 ARG E O 1
ATOM 10907 N N . SER E 1 188 ? 23.372 -15.617 -72.825 1.00 39.82 423 SER E N 1
ATOM 10908 C CA . SER E 1 188 ? 23.565 -14.421 -73.653 1.00 39.65 423 SER E CA 1
ATOM 10909 C C . SER E 1 188 ? 22.491 -14.287 -74.732 1.00 38.66 423 SER E C 1
ATOM 10910 O O . SER E 1 188 ? 22.291 -15.210 -75.518 1.00 37.39 423 SER E O 1
ATOM 10913 N N . ILE E 1 189 ? 21.860 -13.118 -74.825 1.00 38.65 424 ILE E N 1
ATOM 10914 C CA . ILE E 1 189 ? 20.812 -12.890 -75.834 1.00 40.49 424 ILE E CA 1
ATOM 10915 C C . ILE E 1 189 ? 21.253 -13.174 -77.277 1.00 40.67 424 ILE E C 1
ATOM 10916 O O . ILE E 1 189 ? 20.428 -13.502 -78.126 1.00 41.43 424 ILE E O 1
ATOM 10921 N N . MET E 1 190 ? 22.557 -13.064 -77.521 1.00 41.89 425 MET E N 1
ATOM 10922 C CA . MET E 1 190 ? 23.171 -13.288 -78.824 1.00 40.57 425 MET E CA 1
ATOM 10923 C C . MET E 1 190 ? 23.130 -14.737 -79.297 1.00 41.13 425 MET E C 1
ATOM 10924 O O . MET E 1 190 ? 23.242 -14.984 -80.488 1.00 41.10 425 MET E O 1
ATOM 10929 N N . ASP E 1 191 ? 23.026 -15.693 -78.373 1.00 43.14 426 ASP E N 1
ATOM 10930 C CA . ASP E 1 191 ? 22.967 -17.119 -78.731 1.00 43.93 426 ASP E CA 1
ATOM 10931 C C . ASP E 1 191 ? 21.699 -17.425 -79.502 1.00 42.71 426 ASP E C 1
ATOM 10932 O O . ASP E 1 191 ? 21.635 -18.396 -80.244 1.00 42.48 426 ASP E O 1
ATOM 10937 N N . PHE E 1 192 ? 20.685 -16.602 -79.310 1.00 41.61 427 PHE E N 1
ATOM 10938 C CA . PHE E 1 192 ? 19.424 -16.839 -79.963 1.00 42.96 427 PHE E CA 1
ATOM 10939 C C . PHE E 1 192 ? 19.219 -16.184 -81.316 1.00 43.22 427 PHE E C 1
ATOM 10940 O O . PHE E 1 192 ? 18.194 -16.407 -81.964 1.00 44.47 427 PHE E O 1
ATOM 10948 N N . TYR E 1 193 ? 20.169 -15.364 -81.745 1.00 41.88 428 TYR E N 1
ATOM 10949 C CA . TYR E 1 193 ? 20.037 -14.725 -83.049 1.00 42.57 428 TYR E CA 1
ATOM 10950 C C . TYR E 1 193 ? 20.688 -15.605 -84.115 1.00 46.99 428 TYR E C 1
ATOM 10951 O O . TYR E 1 193 ? 21.810 -16.089 -83.938 1.00 48.43 428 TYR E O 1
ATOM 10960 N N . HIS E 1 194 ? 19.961 -15.849 -85.201 1.00 51.72 429 HIS E N 1
ATOM 10961 C CA . HIS E 1 194 ? 20.447 -16.701 -86.291 1.00 57.02 429 HIS E CA 1
ATOM 10962 C C . HIS E 1 194 ? 21.823 -16.269 -86.819 1.00 59.04 429 HIS E C 1
ATOM 10963 O O . HIS E 1 194 ? 22.118 -15.068 -86.897 1.00 58.71 429 HIS E O 1
ATOM 10970 N N . HIS E 1 195 ? 22.655 -17.249 -87.190 1.00 61.22 430 HIS E N 1
ATOM 10971 C CA . HIS E 1 195 ? 24.013 -16.970 -87.674 1.00 63.01 430 HIS E CA 1
ATOM 10972 C C . HIS E 1 195 ? 24.085 -16.066 -88.890 1.00 64.14 430 HIS E C 1
ATOM 10973 O O . HIS E 1 195 ? 25.083 -15.370 -89.084 1.00 65.96 430 HIS E O 1
ATOM 10980 N N . GLU E 1 196 ? 23.020 -16.062 -89.689 1.00 63.59 431 GLU E N 1
ATOM 10981 C CA . GLU E 1 196 ? 22.934 -15.216 -90.879 1.00 62.45 431 GLU E CA 1
ATOM 10982 C C . GLU E 1 196 ? 22.535 -13.770 -90.547 1.00 61.13 431 GLU E C 1
ATOM 10983 O O . GLU E 1 196 ? 23.012 -12.817 -91.170 1.00 61.22 431 GLU E O 1
ATOM 10989 N N . ASP E 1 197 ? 21.654 -13.617 -89.565 1.00 59.50 432 ASP E N 1
ATOM 10990 C CA . ASP E 1 197 ? 21.143 -12.305 -89.186 1.00 57.59 432 ASP E CA 1
ATOM 10991 C C . ASP E 1 197 ? 21.921 -11.513 -88.137 1.00 56.57 432 ASP E C 1
ATOM 10992 O O . ASP E 1 197 ? 21.422 -10.506 -87.653 1.00 55.82 432 ASP E O 1
ATOM 10997 N N . LEU E 1 198 ? 23.123 -11.946 -87.771 1.00 56.51 433 LEU E N 1
ATOM 10998 C CA . LEU E 1 198 ? 23.891 -11.204 -86.773 1.00 55.80 433 LEU E CA 1
ATOM 10999 C C . LEU E 1 198 ? 24.167 -9.770 -87.197 1.00 55.85 433 LEU E C 1
ATOM 11000 O O . LEU E 1 198 ? 24.238 -8.864 -86.364 1.00 55.97 433 LEU E O 1
ATOM 11005 N N . SER E 1 199 ? 24.257 -9.571 -88.507 1.00 56.96 434 SER E N 1
ATOM 11006 C CA . SER E 1 199 ? 24.521 -8.269 -89.107 1.00 57.47 434 SER E CA 1
ATOM 11007 C C . SER E 1 199 ? 23.374 -7.291 -88.919 1.00 56.08 434 SER E C 1
ATOM 11008 O O . SER E 1 199 ? 23.568 -6.170 -88.443 1.00 56.17 434 SER E O 1
ATOM 11011 N N . VAL E 1 200 ? 22.179 -7.723 -89.303 1.00 55.39 435 VAL E N 1
ATOM 11012 C CA . VAL E 1 200 ? 20.982 -6.900 -89.187 1.00 55.44 435 VAL E CA 1
ATOM 11013 C C . VAL E 1 200 ? 20.677 -6.531 -87.724 1.00 55.68 435 VAL E C 1
ATOM 11014 O O . VAL E 1 200 ? 20.178 -5.436 -87.435 1.00 57.04 435 VAL E O 1
ATOM 11018 N N . MET E 1 201 ? 21.042 -7.418 -86.805 1.00 53.69 436 MET E N 1
ATOM 11019 C CA . MET E 1 201 ? 20.822 -7.176 -85.393 1.00 52.32 436 MET E CA 1
ATOM 11020 C C . MET E 1 201 ? 21.795 -6.129 -84.905 1.00 52.15 436 MET E C 1
ATOM 11021 O O . MET E 1 201 ? 21.473 -5.332 -84.030 1.00 50.57 436 MET E O 1
ATOM 11026 N N . LYS E 1 202 ? 22.989 -6.139 -85.487 1.00 54.42 437 LYS E N 1
ATOM 11027 C CA . LYS E 1 202 ? 24.032 -5.185 -85.132 1.00 55.26 437 LYS E CA 1
ATOM 11028 C C . LYS E 1 202 ? 23.566 -3.764 -85.435 1.00 54.98 437 LYS E C 1
ATOM 11029 O O . LYS E 1 202 ? 23.891 -2.837 -84.692 1.00 53.61 437 LYS E O 1
ATOM 11035 N N . GLU E 1 203 ? 22.804 -3.592 -86.515 1.00 55.40 438 GLU E N 1
ATOM 11036 C CA . GLU E 1 203 ? 22.305 -2.263 -86.868 1.00 57.52 438 GLU E CA 1
ATOM 11037 C C . GLU E 1 203 ? 21.103 -1.870 -86.018 1.00 56.01 438 GLU E C 1
ATOM 11038 O O . GLU E 1 203 ? 20.882 -0.692 -85.744 1.00 56.68 438 GLU E O 1
ATOM 11044 N N . THR E 1 204 ? 20.327 -2.854 -85.586 1.00 54.61 439 THR E N 1
ATOM 11045 C CA . THR E 1 204 ? 19.179 -2.561 -84.750 1.00 53.34 439 THR E CA 1
ATOM 11046 C C . THR E 1 204 ? 19.685 -2.126 -83.366 1.00 54.22 439 THR E C 1
ATOM 11047 O O . THR E 1 204 ? 19.112 -1.221 -82.742 1.00 52.52 439 THR E O 1
ATOM 11051 N N . TYR E 1 205 ? 20.742 -2.787 -82.878 1.00 54.19 440 TYR E N 1
ATOM 11052 C CA . TYR E 1 205 ? 21.327 -2.430 -81.586 1.00 54.41 440 TYR E CA 1
ATOM 11053 C C . TYR E 1 205 ? 21.986 -1.063 -81.677 1.00 56.91 440 TYR E C 1
ATOM 11054 O O . TYR E 1 205 ? 21.931 -0.276 -80.730 1.00 56.74 440 TYR E O 1
ATOM 11063 N N . GLU E 1 206 ? 22.597 -0.768 -82.821 1.00 59.52 441 GLU E N 1
ATOM 11064 C CA . GLU E 1 206 ? 23.186 0.545 -83.002 1.00 63.23 441 GLU E CA 1
ATOM 11065 C C . GLU E 1 206 ? 22.035 1.547 -82.938 1.00 62.37 441 GLU E C 1
ATOM 11066 O O . GLU E 1 206 ? 22.182 2.611 -82.341 1.00 63.07 441 GLU E O 1
ATOM 11072 N N . THR E 1 207 ? 20.877 1.176 -83.489 1.00 60.81 442 THR E N 1
ATOM 11073 C CA . THR E 1 207 ? 19.696 2.041 -83.445 1.00 60.30 442 THR E CA 1
ATOM 11074 C C . THR E 1 207 ? 19.194 2.185 -82.005 1.00 60.35 442 THR E C 1
ATOM 11075 O O . THR E 1 207 ? 18.669 3.235 -81.644 1.00 62.13 442 THR E O 1
ATOM 11079 N N . VAL E 1 208 ? 19.328 1.131 -81.194 1.00 58.99 443 VAL E N 1
ATOM 11080 C CA . VAL E 1 208 ? 18.914 1.190 -79.782 1.00 57.64 443 VAL E CA 1
ATOM 11081 C C . VAL E 1 208 ? 19.823 2.173 -79.022 1.00 56.78 443 VAL E C 1
ATOM 11082 O O . VAL E 1 208 ? 19.354 2.944 -78.173 1.00 55.44 443 VAL E O 1
ATOM 11086 N N . MET E 1 209 ? 21.120 2.133 -79.337 1.00 56.58 444 MET E N 1
ATOM 11087 C CA . MET E 1 209 ? 22.114 3.020 -78.718 1.00 55.89 444 MET E CA 1
ATOM 11088 C C . MET E 1 209 ? 21.907 4.476 -79.100 1.00 54.92 444 MET E C 1
ATOM 11089 O O . MET E 1 209 ? 22.094 5.365 -78.270 1.00 54.24 444 MET E O 1
ATOM 11094 N N . LYS E 1 210 ? 21.538 4.716 -80.357 1.00 54.31 445 LYS E N 1
ATOM 11095 C CA . LYS E 1 210 ? 21.286 6.075 -80.829 1.00 55.09 445 LYS E CA 1
ATOM 11096 C C . LYS E 1 210 ? 20.030 6.619 -80.157 1.00 53.85 445 LYS E C 1
ATOM 11097 O O . LYS E 1 210 ? 20.011 7.757 -79.676 1.00 53.31 445 LYS E O 1
ATOM 11103 N N . LYS E 1 211 ? 18.998 5.780 -80.099 1.00 52.20 446 LYS E N 1
ATOM 11104 C CA . LYS E 1 211 ? 17.737 6.144 -79.467 1.00 50.82 446 LYS E CA 1
ATOM 11105 C C . LYS E 1 211 ? 17.912 6.353 -77.960 1.00 48.92 446 LYS E C 1
ATOM 11106 O O . LYS E 1 211 ? 17.028 6.893 -77.291 1.00 48.34 446 LYS E O 1
ATOM 11112 N N . GLY E 1 212 ? 19.041 5.888 -77.433 1.00 47.00 447 GLY E N 1
ATOM 11113 C CA . GLY E 1 212 ? 19.326 6.031 -76.019 1.00 47.51 447 GLY E CA 1
ATOM 11114 C C . GLY E 1 212 ? 19.542 7.475 -75.611 1.00 48.89 447 GLY E C 1
ATOM 11115 O O . GLY E 1 212 ? 19.473 7.799 -74.427 1.00 49.11 447 GLY E O 1
ATOM 11116 N N . GLN E 1 213 ? 19.822 8.336 -76.588 1.00 49.94 448 GLN E N 1
ATOM 11117 C CA . GLN E 1 213 ? 20.035 9.754 -76.345 1.00 50.41 448 GLN E CA 1
ATOM 11118 C C . GLN E 1 213 ? 18.777 10.397 -75.801 1.00 51.07 448 GLN E C 1
ATOM 11119 O O . GLN E 1 213 ? 18.844 11.449 -75.187 1.00 51.23 448 GLN E O 1
ATOM 11125 N N . THR E 1 214 ? 17.629 9.781 -76.080 1.00 52.97 449 THR E N 1
ATOM 11126 C CA . THR E 1 214 ? 16.322 10.270 -75.635 1.00 53.80 449 THR E CA 1
ATOM 11127 C C . THR E 1 214 ? 15.733 9.217 -74.720 1.00 53.44 449 THR E C 1
ATOM 11128 O O . THR E 1 214 ? 15.512 8.094 -75.159 1.00 54.25 449 THR E O 1
ATOM 11132 N N . ALA E 1 215 ? 15.449 9.576 -73.472 1.00 53.10 450 ALA E N 1
ATOM 11133 C CA . ALA E 1 215 ? 14.890 8.622 -72.523 1.00 53.54 450 ALA E CA 1
ATOM 11134 C C . ALA E 1 215 ? 13.583 8.023 -73.013 1.00 54.23 450 ALA E C 1
ATOM 11135 O O . ALA E 1 215 ? 12.790 8.709 -73.641 1.00 55.54 450 ALA E O 1
ATOM 11137 N N . GLY E 1 216 ? 13.387 6.732 -72.759 1.00 54.69 451 GLY E N 1
ATOM 11138 C CA . GLY E 1 216 ? 12.161 6.058 -73.153 1.00 55.53 451 GLY E CA 1
ATOM 11139 C C . GLY E 1 216 ? 11.744 6.137 -74.610 1.00 56.25 451 GLY E C 1
ATOM 11140 O O . GLY E 1 216 ? 10.565 5.957 -74.928 1.00 56.26 451 GLY E O 1
ATOM 11141 N N . ALA E 1 217 ? 12.696 6.428 -75.491 1.00 56.45 452 ALA E N 1
ATOM 11142 C CA . ALA E 1 217 ? 12.423 6.502 -76.926 1.00 56.99 452 ALA E CA 1
ATOM 11143 C C . ALA E 1 217 ? 12.370 5.060 -77.437 1.00 56.68 452 ALA E C 1
ATOM 11144 O O . ALA E 1 217 ? 13.331 4.321 -77.256 1.00 58.12 452 ALA E O 1
ATOM 11146 N N . SER E 1 218 ? 11.258 4.641 -78.035 1.00 55.89 453 SER E N 1
ATOM 11147 C CA . SER E 1 218 ? 11.171 3.264 -78.520 1.00 56.12 453 SER E CA 1
ATOM 11148 C C . SER E 1 218 ? 11.229 3.131 -80.039 1.00 57.19 453 SER E C 1
ATOM 11149 O O . SER E 1 218 ? 11.305 4.129 -80.756 1.00 59.14 453 SER E O 1
ATOM 11152 N N . PHE E 1 219 ? 11.195 1.891 -80.527 1.00 57.01 454 PHE E N 1
ATOM 11153 C CA . PHE E 1 219 ? 11.205 1.627 -81.960 1.00 58.04 454 PHE E CA 1
ATOM 11154 C C . PHE E 1 219 ? 11.024 0.139 -82.311 1.00 59.88 454 PHE E C 1
ATOM 11155 O O . PHE E 1 219 ? 11.477 -0.737 -81.583 1.00 60.81 454 PHE E O 1
ATOM 11163 N N . CYS E 1 220 ? 10.308 -0.142 -83.395 1.00 61.91 455 CYS E N 1
ATOM 11164 C CA . CYS E 1 220 ? 10.090 -1.514 -83.832 1.00 64.53 455 CYS E CA 1
ATOM 11165 C C . CYS E 1 220 ? 11.140 -1.875 -84.863 1.00 64.12 455 CYS E C 1
ATOM 11166 O O . CYS E 1 220 ? 11.701 -1.004 -85.522 1.00 64.46 455 CYS E O 1
ATOM 11169 N N . SER E 1 221 ? 11.371 -3.167 -85.030 1.00 63.12 456 SER E N 1
ATOM 11170 C CA . SER E 1 221 ? 12.357 -3.638 -85.979 1.00 62.45 456 SER E CA 1
ATOM 11171 C C . SER E 1 221 ? 11.748 -4.649 -86.935 1.00 62.76 456 SER E C 1
ATOM 11172 O O . SER E 1 221 ? 10.785 -5.325 -86.598 1.00 64.49 456 SER E O 1
ATOM 11175 N N . LYS E 1 222 ? 12.312 -4.748 -88.132 1.00 62.95 457 LYS E N 1
ATOM 11176 C CA . LYS E 1 222 ? 11.847 -5.696 -89.140 1.00 63.16 457 LYS E CA 1
ATOM 11177 C C . LYS E 1 222 ? 12.010 -7.099 -88.569 1.00 61.01 457 LYS E C 1
ATOM 11178 O O . LYS E 1 222 ? 13.114 -7.494 -88.193 1.00 61.67 457 LYS E O 1
ATOM 11184 N N . PRO E 1 223 ? 10.915 -7.874 -88.513 1.00 58.11 458 PRO E N 1
ATOM 11185 C CA . PRO E 1 223 ? 10.896 -9.244 -87.987 1.00 56.44 458 PRO E CA 1
ATOM 11186 C C . PRO E 1 223 ? 12.148 -10.051 -88.294 1.00 54.38 458 PRO E C 1
ATOM 11187 O O . PRO E 1 223 ? 12.552 -10.170 -89.450 1.00 55.89 458 PRO E O 1
ATOM 11191 N N . TYR E 1 224 ? 12.747 -10.606 -87.244 1.00 51.08 459 TYR E N 1
ATOM 11192 C CA . TYR E 1 224 ? 13.975 -11.397 -87.350 1.00 47.41 459 TYR E CA 1
ATOM 11193 C C . TYR E 1 224 ? 13.820 -12.755 -86.643 1.00 45.68 459 TYR E C 1
ATOM 11194 O O . TYR E 1 224 ? 13.008 -12.888 -85.731 1.00 43.44 459 TYR E O 1
ATOM 11203 N N . ARG E 1 225 ? 14.654 -13.725 -87.030 1.00 45.00 460 ARG E N 1
ATOM 11204 C CA . ARG E 1 225 ? 14.645 -15.084 -86.474 1.00 43.46 460 ARG E CA 1
ATOM 11205 C C . ARG E 1 225 ? 15.215 -15.201 -85.067 1.00 42.09 460 ARG E C 1
ATOM 11206 O O . ARG E 1 225 ? 16.238 -14.600 -84.754 1.00 43.26 460 ARG E O 1
ATOM 11214 N N . PHE E 1 226 ? 14.571 -16.030 -84.246 1.00 39.30 461 PHE E N 1
ATOM 11215 C CA . PHE E 1 226 ? 14.975 -16.255 -82.860 1.00 37.31 461 PHE E CA 1
ATOM 11216 C C . PHE E 1 226 ? 14.853 -17.738 -82.562 1.00 37.42 461 PHE E C 1
ATOM 11217 O O . PHE E 1 226 ? 13.790 -18.325 -82.742 1.00 37.85 461 PHE E O 1
ATOM 11225 N N . LEU E 1 227 ? 15.942 -18.319 -82.073 1.00 36.57 462 LEU E N 1
ATOM 11226 C CA . LEU E 1 227 ? 16.008 -19.730 -81.734 1.00 37.34 462 LEU E CA 1
ATOM 11227 C C . LEU E 1 227 ? 15.136 -20.150 -80.547 1.00 37.52 462 LEU E C 1
ATOM 11228 O O . LEU E 1 227 ? 15.334 -19.700 -79.420 1.00 37.17 462 LEU E O 1
ATOM 11233 N N . ILE E 1 228 ? 14.179 -21.030 -80.794 1.00 37.32 463 ILE E N 1
ATOM 11234 C CA . ILE E 1 228 ? 13.341 -21.508 -79.710 1.00 39.02 463 ILE E CA 1
ATOM 11235 C C . ILE E 1 228 ? 13.843 -22.859 -79.201 1.00 41.02 463 ILE E C 1
ATOM 11236 O O . ILE E 1 228 ? 14.688 -23.489 -79.832 1.00 41.65 463 ILE E O 1
ATOM 11241 N N . GLN E 1 229 ? 13.329 -23.277 -78.048 1.00 42.03 464 GLN E N 1
ATOM 11242 C CA . GLN E 1 229 ? 13.708 -24.536 -77.424 1.00 46.43 464 GLN E CA 1
ATOM 11243 C C . GLN E 1 229 ? 13.943 -25.734 -78.344 1.00 47.84 464 GLN E C 1
ATOM 11244 O O . GLN E 1 229 ? 14.977 -26.386 -78.258 1.00 48.44 464 GLN E O 1
ATOM 11250 N N . ASN E 1 230 ? 12.986 -26.055 -79.201 1.00 48.68 465 ASN E N 1
ATOM 11251 C CA . ASN E 1 230 ? 13.164 -27.201 -80.072 1.00 49.45 465 ASN E CA 1
ATOM 11252 C C . ASN E 1 230 ? 14.151 -27.021 -81.224 1.00 51.91 465 ASN E C 1
ATOM 11253 O O . ASN E 1 230 ? 14.179 -27.845 -82.134 1.00 53.09 465 ASN E O 1
ATOM 11258 N N . GLY E 1 231 ? 14.924 -25.937 -81.217 1.00 52.65 466 GLY E N 1
ATOM 11259 C CA . GLY E 1 231 ? 15.902 -25.731 -82.273 1.00 54.44 466 GLY E CA 1
ATOM 11260 C C . GLY E 1 231 ? 15.464 -25.076 -83.575 1.00 56.18 466 GLY E C 1
ATOM 11261 O O . GLY E 1 231 ? 16.304 -24.629 -84.360 1.00 55.58 466 GLY E O 1
ATOM 11262 N N . CYS E 1 232 ? 14.171 -25.064 -83.863 1.00 58.99 467 CYS E N 1
ATOM 11263 C CA . CYS E 1 232 ? 13.734 -24.406 -85.081 1.00 63.30 467 CYS E CA 1
ATOM 11264 C C . CYS E 1 232 ? 13.568 -22.915 -84.783 1.00 58.79 467 CYS E C 1
ATOM 11265 O O . CYS E 1 232 ? 13.699 -22.490 -83.637 1.00 57.39 467 CYS E O 1
ATOM 11268 N N . TYR E 1 233 ? 13.375 -22.104 -85.815 1.00 55.50 468 TYR E N 1
ATOM 11269 C CA . TYR E 1 233 ? 13.246 -20.668 -85.603 1.00 51.76 468 TYR E CA 1
ATOM 11270 C C . TYR E 1 233 ? 11.855 -20.081 -85.775 1.00 51.57 468 TYR E C 1
ATOM 11271 O O . TYR E 1 233 ? 10.964 -20.697 -86.367 1.00 50.89 468 TYR E O 1
ATOM 11280 N N . VAL E 1 234 ? 11.674 -18.904 -85.175 1.00 50.65 469 VAL E N 1
ATOM 11281 C CA . VAL E 1 234 ? 10.438 -18.136 -85.263 1.00 48.25 469 VAL E CA 1
ATOM 11282 C C . VAL E 1 234 ? 10.853 -16.711 -85.574 1.00 47.97 469 VAL E C 1
ATOM 11283 O O . VAL E 1 234 ? 12.005 -16.335 -85.390 1.00 46.58 469 VAL E O 1
ATOM 11287 N N . LEU E 1 235 ? 9.916 -15.936 -86.090 1.00 47.56 470 LEU E N 1
ATOM 11288 C CA . LEU E 1 235 ? 10.174 -14.551 -86.383 1.00 46.57 470 LEU E CA 1
ATOM 11289 C C . LEU E 1 235 ? 9.540 -13.754 -85.250 1.00 46.29 470 LEU E C 1
ATOM 11290 O O . LEU E 1 235 ? 8.434 -14.041 -84.824 1.00 47.41 470 LEU E O 1
ATOM 11295 N N . LEU E 1 236 ? 10.277 -12.810 -84.696 1.00 46.30 471 LEU E N 1
ATOM 11296 C CA . LEU E 1 236 ? 9.762 -11.994 -83.613 1.00 45.97 471 LEU E CA 1
ATOM 11297 C C . LEU E 1 236 ? 9.638 -10.572 -84.100 1.00 46.72 471 LEU E C 1
ATOM 11298 O O . LEU E 1 236 ? 10.443 -10.128 -84.922 1.00 46.01 471 LEU E O 1
ATOM 11303 N N . GLU E 1 237 ? 8.597 -9.874 -83.657 1.00 47.94 472 GLU E N 1
ATOM 11304 C CA . GLU E 1 237 ? 8.473 -8.465 -84.009 1.00 49.92 472 GLU E CA 1
ATOM 11305 C C . GLU E 1 237 ? 8.632 -7.801 -82.659 1.00 47.88 472 GLU E C 1
ATOM 11306 O O . GLU E 1 237 ? 7.833 -8.013 -81.755 1.00 47.87 472 GLU E O 1
ATOM 11312 N N . THR E 1 238 ? 9.777 -7.153 -82.485 1.00 46.76 473 THR E N 1
ATOM 11313 C CA . THR E 1 238 ? 10.112 -6.508 -81.224 1.00 44.44 473 THR E CA 1
ATOM 11314 C C . THR E 1 238 ? 9.964 -4.996 -81.216 1.00 43.44 473 THR E C 1
ATOM 11315 O O . THR E 1 238 ? 9.949 -4.352 -82.259 1.00 42.58 473 THR E O 1
ATOM 11319 N N . GLU E 1 239 ? 9.841 -4.454 -80.013 1.00 42.64 474 GLU E N 1
ATOM 11320 C CA . GLU E 1 239 ? 9.766 -3.029 -79.809 1.00 43.05 474 GLU E CA 1
ATOM 11321 C C . GLU E 1 239 ? 10.852 -2.745 -78.801 1.00 40.30 474 GLU E C 1
ATOM 11322 O O . GLU E 1 239 ? 10.676 -3.026 -77.627 1.00 39.87 474 GLU E O 1
ATOM 11328 N N . TRP E 1 240 ? 11.967 -2.192 -79.269 1.00 38.09 475 TRP E N 1
ATOM 11329 C CA . TRP E 1 240 ? 13.113 -1.897 -78.423 1.00 37.78 475 TRP E CA 1
ATOM 11330 C C . TRP E 1 240 ? 13.086 -0.583 -77.662 1.00 38.22 475 TRP E C 1
ATOM 11331 O O . TRP E 1 240 ? 12.867 0.486 -78.229 1.00 39.60 475 TRP E O 1
ATOM 11342 N N . THR E 1 241 ? 13.336 -0.686 -76.366 1.00 37.81 476 THR E N 1
ATOM 11343 C CA . THR E 1 241 ? 13.395 0.458 -75.471 1.00 39.77 476 THR E CA 1
ATOM 11344 C C . THR E 1 241 ? 14.615 0.149 -74.619 1.00 40.49 476 THR E C 1
ATOM 11345 O O . THR E 1 241 ? 15.122 -0.969 -74.672 1.00 41.84 476 THR E O 1
ATOM 11349 N N . SER E 1 242 ? 15.095 1.110 -73.839 1.00 40.43 477 SER E N 1
ATOM 11350 C CA . SER E 1 242 ? 16.265 0.863 -73.000 1.00 39.14 477 SER E CA 1
ATOM 11351 C C . SER E 1 242 ? 16.363 1.818 -71.833 1.00 37.75 477 SER E C 1
ATOM 11352 O O . SER E 1 242 ? 15.583 2.758 -71.728 1.00 37.18 477 SER E O 1
ATOM 11355 N N . PHE E 1 243 ? 17.273 1.505 -70.915 1.00 38.16 478 PHE E N 1
ATOM 11356 C CA . PHE E 1 243 ? 17.534 2.347 -69.753 1.00 38.63 478 PHE E CA 1
ATOM 11357 C C . PHE E 1 243 ? 19.010 2.742 -69.635 1.00 39.83 478 PHE E C 1
ATOM 11358 O O . PHE E 1 243 ? 19.892 1.889 -69.615 1.00 40.78 478 PHE E O 1
ATOM 11366 N N . VAL E 1 244 ? 19.271 4.040 -69.563 1.00 40.46 479 VAL E N 1
ATOM 11367 C CA . VAL E 1 244 ? 20.634 4.521 -69.409 1.00 40.62 479 VAL E CA 1
ATOM 11368 C C . VAL E 1 244 ? 20.721 5.200 -68.059 1.00 42.55 479 VAL E C 1
ATOM 11369 O O . VAL E 1 244 ? 19.837 5.993 -67.714 1.00 43.74 479 VAL E O 1
ATOM 11373 N N . ASN E 1 245 ? 21.731 4.823 -67.271 1.00 44.63 480 ASN E N 1
ATOM 11374 C CA . ASN E 1 245 ? 21.945 5.411 -65.953 1.00 47.23 480 ASN E CA 1
ATOM 11375 C C . ASN E 1 245 ? 22.251 6.895 -66.212 1.00 49.00 480 ASN E C 1
ATOM 11376 O O . ASN E 1 245 ? 23.284 7.227 -66.795 1.00 49.38 480 ASN E O 1
ATOM 11381 N N . PRO E 1 246 ? 21.356 7.802 -65.766 1.00 49.24 481 PRO E N 1
ATOM 11382 C CA . PRO E 1 246 ? 21.496 9.248 -65.949 1.00 49.81 481 PRO E CA 1
ATOM 11383 C C . PRO E 1 246 ? 22.775 9.856 -65.395 1.00 51.34 481 PRO E C 1
ATOM 11384 O O . PRO E 1 246 ? 23.299 10.837 -65.934 1.00 50.36 481 PRO E O 1
ATOM 11388 N N . TRP E 1 247 ? 23.303 9.233 -64.352 1.00 52.36 482 TRP E N 1
ATOM 11389 C CA . TRP E 1 247 ? 24.516 9.715 -63.723 1.00 52.98 482 TRP E CA 1
ATOM 11390 C C . TRP E 1 247 ? 25.815 9.232 -64.371 1.00 52.84 482 TRP E C 1
ATOM 11391 O O . TRP E 1 247 ? 26.680 10.051 -64.715 1.00 54.43 482 TRP E O 1
ATOM 11402 N N . SER E 1 248 ? 25.929 7.921 -64.572 1.00 50.96 483 SER E N 1
ATOM 11403 C CA . SER E 1 248 ? 27.117 7.326 -65.177 1.00 50.14 483 SER E CA 1
ATOM 11404 C C . SER E 1 248 ? 27.063 7.446 -66.685 1.00 49.67 483 SER E C 1
ATOM 11405 O O . SER E 1 248 ? 28.089 7.384 -67.359 1.00 48.99 483 SER E O 1
ATOM 11408 N N . ARG E 1 249 ? 25.844 7.563 -67.200 1.00 50.18 484 ARG E N 1
ATOM 11409 C CA . ARG E 1 249 ? 25.571 7.689 -68.630 1.00 50.51 484 ARG E CA 1
ATOM 11410 C C . ARG E 1 249 ? 25.768 6.413 -69.428 1.00 48.73 484 ARG E C 1
ATOM 11411 O O . ARG E 1 249 ? 25.755 6.450 -70.660 1.00 48.21 484 ARG E O 1
ATOM 11419 N N . LYS E 1 250 ? 25.963 5.293 -68.739 1.00 47.00 485 LYS E N 1
ATOM 11420 C CA . LYS E 1 250 ? 26.148 4.029 -69.431 1.00 46.61 485 LYS E CA 1
ATOM 11421 C C . LYS E 1 250 ? 24.843 3.229 -69.520 1.00 44.66 485 LYS E C 1
ATOM 11422 O O . LYS E 1 250 ? 23.932 3.423 -68.719 1.00 42.43 485 LYS E O 1
ATOM 11428 N N . LEU E 1 251 ? 24.748 2.361 -70.525 1.00 43.84 486 LEU E N 1
ATOM 11429 C CA . LEU E 1 251 ? 23.560 1.527 -70.720 1.00 43.28 486 LEU E CA 1
ATOM 11430 C C . LEU E 1 251 ? 23.411 0.546 -69.578 1.00 43.28 486 LEU E C 1
ATOM 11431 O O . LEU E 1 251 ? 24.343 -0.200 -69.242 1.00 43.45 486 LEU E O 1
ATOM 11436 N N . GLU E 1 252 ? 22.233 0.573 -68.970 1.00 43.08 487 GLU E N 1
ATOM 11437 C CA . GLU E 1 252 ? 21.940 -0.289 -67.845 1.00 41.91 487 GLU E CA 1
ATOM 11438 C C . GLU E 1 252 ? 21.330 -1.607 -68.323 1.00 41.68 487 GLU E C 1
ATOM 11439 O O . GLU E 1 252 ? 21.734 -2.672 -67.834 1.00 43.19 487 GLU E O 1
ATOM 11445 N N . PHE E 1 253 ? 20.409 -1.542 -69.297 1.00 39.40 488 PHE E N 1
ATOM 11446 C CA . PHE E 1 253 ? 19.759 -2.736 -69.865 1.00 37.93 488 PHE E CA 1
ATOM 11447 C C . PHE E 1 253 ? 18.921 -2.475 -71.104 1.00 38.76 488 PHE E C 1
ATOM 11448 O O . PHE E 1 253 ? 18.564 -1.334 -71.394 1.00 39.29 488 PHE E O 1
ATOM 11456 N N . VAL E 1 254 ? 18.655 -3.539 -71.860 1.00 39.44 489 VAL E N 1
ATOM 11457 C CA . VAL E 1 254 ? 17.817 -3.454 -73.062 1.00 38.94 489 VAL E CA 1
ATOM 11458 C C . VAL E 1 254 ? 16.638 -4.434 -72.989 1.00 39.33 489 VAL E C 1
ATOM 11459 O O . VAL E 1 254 ? 16.820 -5.652 -72.869 1.00 41.31 489 VAL E O 1
ATOM 11463 N N . VAL E 1 255 ? 15.431 -3.888 -73.050 1.00 37.74 490 VAL E N 1
ATOM 11464 C CA . VAL E 1 255 ? 14.225 -4.693 -72.998 1.00 36.60 490 VAL E CA 1
ATOM 11465 C C . VAL E 1 255 ? 13.566 -4.715 -74.354 1.00 36.20 490 VAL E C 1
ATOM 11466 O O . VAL E 1 255 ? 13.484 -3.692 -75.023 1.00 35.49 490 VAL E O 1
ATOM 11470 N N . GLY E 1 256 ? 13.177 -5.913 -74.779 1.00 36.91 491 GLY E N 1
ATOM 11471 C CA . GLY E 1 256 ? 12.510 -6.086 -76.052 1.00 37.43 491 GLY E CA 1
ATOM 11472 C C . GLY E 1 256 ? 11.105 -6.625 -75.858 1.00 38.47 491 GLY E C 1
ATOM 11473 O O . GLY E 1 256 ? 10.929 -7.674 -75.254 1.00 39.21 491 GLY E O 1
ATOM 11474 N N . HIS E 1 257 ? 10.095 -5.873 -76.288 1.00 38.89 492 HIS E N 1
ATOM 11475 C CA . HIS E 1 257 ? 8.717 -6.331 -76.181 1.00 38.75 492 HIS E CA 1
ATOM 11476 C C . HIS E 1 257 ? 8.431 -7.121 -77.416 1.00 37.52 492 HIS E C 1
ATOM 11477 O O . HIS E 1 257 ? 8.313 -6.588 -78.511 1.00 35.05 492 HIS E O 1
ATOM 11484 N N . HIS E 1 258 ? 8.382 -8.423 -77.224 1.00 40.04 493 HIS E N 1
ATOM 11485 C CA . HIS E 1 258 ? 8.162 -9.338 -78.307 1.00 41.93 493 HIS E CA 1
ATOM 11486 C C . HIS E 1 258 ? 6.717 -9.757 -78.512 1.00 42.76 493 HIS E C 1
ATOM 11487 O O . HIS E 1 258 ? 5.850 -9.597 -77.653 1.00 40.57 493 HIS E O 1
ATOM 11494 N N . ARG E 1 259 ? 6.487 -10.244 -79.716 1.00 44.23 494 ARG E N 1
ATOM 11495 C CA . ARG E 1 259 ? 5.213 -10.751 -80.167 1.00 46.00 494 ARG E CA 1
ATOM 11496 C C . ARG E 1 259 ? 5.664 -11.699 -81.283 1.00 46.40 494 ARG E C 1
ATOM 11497 O O . ARG E 1 259 ? 6.626 -11.400 -82.004 1.00 45.76 494 ARG E O 1
ATOM 11505 N N . VAL E 1 260 ? 5.045 -12.870 -81.376 1.00 46.49 495 VAL E N 1
ATOM 11506 C CA . VAL E 1 260 ? 5.446 -13.824 -82.410 1.00 48.37 495 VAL E CA 1
ATOM 11507 C C . VAL E 1 260 ? 4.846 -13.465 -83.770 1.00 48.13 495 VAL E C 1
ATOM 11508 O O . VAL E 1 260 ? 3.628 -13.430 -83.919 1.00 49.35 495 VAL E O 1
ATOM 11512 N N . PHE E 1 261 ? 5.694 -13.175 -84.751 1.00 47.27 496 PHE E N 1
ATOM 11513 C CA . PHE E 1 261 ? 5.211 -12.836 -86.086 1.00 47.49 496 PHE E CA 1
ATOM 11514 C C . PHE E 1 261 ? 4.883 -14.139 -86.818 1.00 48.05 496 PHE E C 1
ATOM 11515 O O . PHE E 1 261 ? 3.795 -14.307 -87.373 1.00 48.70 496 PHE E O 1
ATOM 11523 N N . GLN E 1 262 ? 5.823 -15.070 -86.800 1.00 48.03 497 GLN E N 1
ATOM 11524 C CA . GLN E 1 262 ? 5.607 -16.349 -87.431 1.00 48.90 497 GLN E CA 1
ATOM 11525 C C . GLN E 1 262 ? 6.029 -17.469 -86.489 1.00 49.91 497 GLN E C 1
ATOM 11526 O O . GLN E 1 262 ? 7.104 -17.419 -85.887 1.00 49.52 497 GLN E O 1
ATOM 11532 N N . GLY E 1 263 ? 5.158 -18.462 -86.332 1.00 50.28 498 GLY E N 1
ATOM 11533 C CA . GLY E 1 263 ? 5.462 -19.576 -85.455 1.00 51.17 498 GLY E CA 1
ATOM 11534 C C . GLY E 1 263 ? 6.523 -20.492 -86.032 1.00 52.38 498 GLY E C 1
ATOM 11535 O O . GLY E 1 263 ? 7.022 -20.263 -87.140 1.00 52.62 498 GLY E O 1
ATOM 11536 N N . PRO E 1 264 ? 6.897 -21.544 -85.294 1.00 52.87 499 PRO E N 1
ATOM 11537 C CA . PRO E 1 264 ? 7.905 -22.518 -85.712 1.00 54.87 499 PRO E CA 1
ATOM 11538 C C . PRO E 1 264 ? 7.381 -23.540 -86.710 1.00 57.23 499 PRO E C 1
ATOM 11539 O O . PRO E 1 264 ? 6.179 -23.746 -86.844 1.00 56.45 499 PRO E O 1
ATOM 11543 N N . LYS E 1 265 ? 8.308 -24.193 -87.390 1.00 61.57 500 LYS E N 1
ATOM 11544 C CA . LYS E 1 265 ? 7.967 -25.212 -88.363 1.00 66.32 500 LYS E CA 1
ATOM 11545 C C . LYS E 1 265 ? 7.382 -26.417 -87.610 1.00 68.06 500 LYS E C 1
ATOM 11546 O O . LYS E 1 265 ? 6.590 -27.175 -88.166 1.00 68.31 500 LYS E O 1
ATOM 11552 N N . GLN E 1 266 ? 7.723 -26.535 -86.321 1.00 70.78 501 GLN E N 1
ATOM 11553 C CA . GLN E 1 266 ? 7.253 -27.619 -85.449 1.00 72.54 501 GLN E CA 1
ATOM 11554 C C . GLN E 1 266 ? 6.303 -27.106 -84.364 1.00 73.48 501 GLN E C 1
ATOM 11555 O O . GLN E 1 266 ? 6.724 -26.386 -83.465 1.00 72.51 501 GLN E O 1
ATOM 11561 N N . CYS E 1 267 ? 5.040 -27.530 -84.427 1.00 75.26 502 CYS E N 1
ATOM 11562 C CA . CYS E 1 267 ? 3.996 -27.117 -83.482 1.00 75.93 502 CYS E CA 1
ATOM 11563 C C . CYS E 1 267 ? 4.428 -27.062 -82.028 1.00 76.55 502 CYS E C 1
ATOM 11564 O O . CYS E 1 267 ? 4.523 -25.986 -81.447 1.00 75.80 502 CYS E O 1
ATOM 11567 N N . ASN E 1 268 ? 4.641 -28.238 -81.443 1.00 78.00 503 ASN E N 1
ATOM 11568 C CA . ASN E 1 268 ? 5.045 -28.375 -80.046 1.00 78.22 503 ASN E CA 1
ATOM 11569 C C . ASN E 1 268 ? 6.397 -27.704 -79.881 1.00 77.04 503 ASN E C 1
ATOM 11570 O O . ASN E 1 268 ? 7.336 -27.988 -80.612 1.00 75.72 503 ASN E O 1
ATOM 11575 N N . VAL E 1 269 ? 6.467 -26.779 -78.937 1.00 76.35 504 VAL E N 1
ATOM 11576 C CA . VAL E 1 269 ? 7.678 -26.020 -78.698 1.00 75.98 504 VAL E CA 1
ATOM 11577 C C . VAL E 1 269 ? 8.578 -26.628 -77.622 1.00 76.97 504 VAL E C 1
ATOM 11578 O O . VAL E 1 269 ? 9.740 -26.242 -77.476 1.00 75.42 504 VAL E O 1
ATOM 11582 N N . PHE E 1 270 ? 8.052 -27.623 -76.917 1.00 79.26 505 PHE E N 1
ATOM 11583 C CA . PHE E 1 270 ? 8.774 -28.272 -75.829 1.00 81.86 505 PHE E CA 1
ATOM 11584 C C . PHE E 1 270 ? 9.512 -29.576 -76.129 1.00 86.29 505 PHE E C 1
ATOM 11585 O O . PHE E 1 270 ? 10.387 -29.962 -75.346 1.00 87.63 505 PHE E O 1
ATOM 11593 N N . GLU E 1 271 ? 9.163 -30.264 -77.221 1.00 90.55 506 GLU E N 1
ATOM 11594 C CA . GLU E 1 271 ? 9.820 -31.534 -77.560 1.00 94.62 506 GLU E CA 1
ATOM 11595 C C . GLU E 1 271 ? 11.305 -31.362 -77.902 1.00 96.55 506 GLU E C 1
ATOM 11596 O O . GLU E 1 271 ? 11.757 -30.258 -78.213 1.00 96.38 506 GLU E O 1
ATOM 11602 N N . ALA E 1 272 ? 12.065 -32.450 -77.797 1.00 99.58 507 ALA E N 1
ATOM 11603 C CA . ALA E 1 272 ? 13.503 -32.432 -78.086 1.00 102.48 507 ALA E CA 1
ATOM 11604 C C . ALA E 1 272 ? 13.787 -31.946 -79.511 1.00 103.74 507 ALA E C 1
ATOM 11605 O O . ALA E 1 272 ? 12.902 -31.996 -80.365 1.00 103.49 507 ALA E O 1
ATOM 11607 N N . ALA E 1 273 ? 15.033 -31.525 -79.753 1.00 105.34 508 ALA E N 1
ATOM 11608 C CA . ALA E 1 273 ? 15.505 -30.994 -81.046 1.00 107.22 508 ALA E CA 1
ATOM 11609 C C . ALA E 1 273 ? 15.194 -31.796 -82.330 1.00 108.24 508 ALA E C 1
ATOM 11610 O O . ALA E 1 273 ? 15.994 -32.642 -82.753 1.00 108.52 508 ALA E O 1
ATOM 11612 N N . PRO E 1 274 ? 14.054 -31.493 -82.996 1.00 108.44 509 PRO E N 1
ATOM 11613 C CA . PRO E 1 274 ? 13.663 -32.189 -84.225 1.00 109.00 509 PRO E CA 1
ATOM 11614 C C . PRO E 1 274 ? 14.236 -31.477 -85.458 1.00 109.75 509 PRO E C 1
ATOM 11615 O O . PRO E 1 274 ? 13.669 -30.490 -85.926 1.00 110.15 509 PRO E O 1
ATOM 11619 N N . THR E 1 275 ? 15.362 -31.983 -85.964 1.00 110.52 510 THR E N 1
ATOM 11620 C CA . THR E 1 275 ? 16.070 -31.418 -87.124 1.00 111.38 510 THR E CA 1
ATOM 11621 C C . THR E 1 275 ? 16.503 -29.940 -86.913 1.00 111.04 510 THR E C 1
ATOM 11622 O O . THR E 1 275 ? 16.920 -29.572 -85.809 1.00 111.20 510 THR E O 1
ATOM 11626 N N . CYS E 1 276 ? 16.509 -29.137 -87.977 1.00 110.14 511 CYS E N 1
ATOM 11627 C CA . CYS E 1 276 ? 16.851 -27.715 -87.894 1.00 110.12 511 CYS E CA 1
ATOM 11628 C C . CYS E 1 276 ? 18.256 -27.321 -87.355 1.00 113.29 511 CYS E C 1
ATOM 11629 O O . CYS E 1 276 ? 18.315 -26.692 -86.299 1.00 114.68 511 CYS E O 1
ATOM 11632 N N . LYS E 1 277 ? 19.363 -27.643 -88.059 1.00 115.83 512 LYS E N 1
ATOM 11633 C CA . LYS E 1 277 ? 20.755 -27.257 -87.626 1.00 118.54 512 LYS E CA 1
ATOM 11634 C C . LYS E 1 277 ? 21.926 -27.527 -88.605 1.00 120.23 512 LYS E C 1
ATOM 11635 O O . LYS E 1 277 ? 21.845 -28.443 -89.416 1.00 120.82 512 LYS E O 1
ATOM 11641 N N . LEU E 1 278 ? 22.996 -26.718 -88.499 1.00 122.21 513 LEU E N 1
ATOM 11642 C CA . LEU E 1 278 ? 24.274 -26.792 -89.289 1.00 124.30 513 LEU E CA 1
ATOM 11643 C C . LEU E 1 278 ? 24.906 -25.416 -89.614 1.00 125.27 513 LEU E C 1
ATOM 11644 O O . LEU E 1 278 ? 24.191 -24.445 -89.830 1.00 125.49 513 LEU E O 1
ATOM 11649 N N . LYS E 1 279 ? 26.240 -25.373 -89.650 1.00 126.03 514 LYS E N 1
ATOM 11650 C CA . LYS E 1 279 ? 26.994 -24.141 -89.816 1.00 126.71 514 LYS E CA 1
ATOM 11651 C C . LYS E 1 279 ? 28.375 -24.258 -90.529 1.00 127.05 514 LYS E C 1
ATOM 11652 O O . LYS E 1 279 ? 28.995 -25.311 -90.505 1.00 127.32 514 LYS E O 1
ATOM 11658 N N . ILE E 1 280 ? 28.855 -23.206 -91.209 1.00 127.69 515 ILE E N 1
ATOM 11659 C CA . ILE E 1 280 ? 30.211 -23.223 -91.808 1.00 127.92 515 ILE E CA 1
ATOM 11660 C C . ILE E 1 280 ? 31.266 -22.712 -90.811 1.00 127.62 515 ILE E C 1
ATOM 11661 O O . ILE E 1 280 ? 31.463 -21.507 -90.646 1.00 127.11 515 ILE E O 1
ATOM 11666 N N . SER E 1 281 ? 31.958 -23.664 -90.195 1.00 127.99 516 SER E N 1
ATOM 11667 C CA . SER E 1 281 ? 33.023 -23.411 -89.220 1.00 128.65 516 SER E CA 1
ATOM 11668 C C . SER E 1 281 ? 33.726 -22.050 -89.251 1.00 129.07 516 SER E C 1
ATOM 11669 O O . SER E 1 281 ? 33.296 -21.090 -88.614 1.00 129.27 516 SER E O 1
ATOM 11672 N N . GLU E 1 282 ? 34.794 -21.994 -90.036 1.00 129.40 517 GLU E N 1
ATOM 11673 C CA . GLU E 1 282 ? 35.627 -20.803 -90.210 1.00 129.75 517 GLU E CA 1
ATOM 11674 C C . GLU E 1 282 ? 34.915 -19.440 -90.253 1.00 128.93 517 GLU E C 1
ATOM 11675 O O . GLU E 1 282 ? 34.594 -18.864 -89.216 1.00 129.07 517 GLU E O 1
ATOM 11681 N N . GLU E 1 283 ? 34.686 -18.934 -91.462 1.00 127.91 518 GLU E N 1
ATOM 11682 C CA . GLU E 1 283 ? 34.050 -17.641 -91.697 1.00 126.58 518 GLU E CA 1
ATOM 11683 C C . GLU E 1 283 ? 32.705 -17.401 -91.013 1.00 124.70 518 GLU E C 1
ATOM 11684 O O . GLU E 1 283 ? 32.171 -16.296 -91.105 1.00 126.01 518 GLU E O 1
ATOM 11690 N N . ALA E 1 284 ? 32.133 -18.415 -90.363 1.00 120.78 519 ALA E N 1
ATOM 11691 C CA . ALA E 1 284 ? 30.851 -18.216 -89.686 1.00 116.95 519 ALA E CA 1
ATOM 11692 C C . ALA E 1 284 ? 31.008 -17.982 -88.194 1.00 114.17 519 ALA E C 1
ATOM 11693 O O . ALA E 1 284 ? 30.781 -16.879 -87.710 1.00 113.76 519 ALA E O 1
ATOM 11695 N N . GLN E 1 285 ? 31.415 -19.021 -87.474 1.00 111.07 520 GLN E N 1
ATOM 11696 C CA . GLN E 1 285 ? 31.595 -18.935 -86.033 1.00 108.03 520 GLN E CA 1
ATOM 11697 C C . GLN E 1 285 ? 32.539 -17.793 -85.653 1.00 105.40 520 GLN E C 1
ATOM 11698 O O . GLN E 1 285 ? 32.300 -17.080 -84.676 1.00 104.69 520 GLN E O 1
ATOM 11704 N N . SER E 1 286 ? 33.582 -17.606 -86.458 1.00 102.59 521 SER E N 1
ATOM 11705 C CA . SER E 1 286 ? 34.578 -16.561 -86.231 1.00 100.05 521 SER E CA 1
ATOM 11706 C C . SER E 1 286 ? 34.049 -15.168 -86.536 1.00 97.88 521 SER E C 1
ATOM 11707 O O . SER E 1 286 ? 34.306 -14.227 -85.784 1.00 97.56 521 SER E O 1
ATOM 11710 N N . ARG E 1 287 ? 33.355 -15.028 -87.664 1.00 95.43 522 ARG E N 1
ATOM 11711 C CA . ARG E 1 287 ? 32.777 -13.742 -88.070 1.00 93.29 522 ARG E CA 1
ATOM 11712 C C . ARG E 1 287 ? 31.679 -13.410 -87.066 1.00 89.96 522 ARG E C 1
ATOM 11713 O O . ARG E 1 287 ? 31.629 -12.306 -86.514 1.00 88.31 522 ARG E O 1
ATOM 11721 N N . ASN E 1 288 ? 30.843 -14.406 -86.791 1.00 86.56 523 ASN E N 1
ATOM 11722 C CA . ASN E 1 288 ? 29.759 -14.258 -85.845 1.00 82.62 523 ASN E CA 1
ATOM 11723 C C . ASN E 1 288 ? 30.289 -13.874 -84.491 1.00 80.51 523 ASN E C 1
ATOM 11724 O O . ASN E 1 288 ? 29.787 -12.943 -83.882 1.00 80.41 523 ASN E O 1
ATOM 11729 N N . THR E 1 289 ? 31.347 -14.540 -84.050 1.00 79.04 524 THR E N 1
ATOM 11730 C CA . THR E 1 289 ? 31.926 -14.230 -82.749 1.00 79.25 524 THR E CA 1
ATOM 11731 C C . THR E 1 289 ? 32.499 -12.805 -82.680 1.00 78.36 524 THR E C 1
ATOM 11732 O O . THR E 1 289 ? 32.602 -12.229 -81.598 1.00 77.51 524 THR E O 1
ATOM 11736 N N . ARG E 1 290 ? 32.871 -12.245 -83.830 1.00 78.69 525 ARG E N 1
ATOM 11737 C CA . ARG E 1 290 ? 33.397 -10.883 -83.868 1.00 78.92 525 ARG E CA 1
ATOM 11738 C C . ARG E 1 290 ? 32.244 -9.894 -83.791 1.00 76.32 525 ARG E C 1
ATOM 11739 O O . ARG E 1 290 ? 32.299 -8.928 -83.031 1.00 75.60 525 ARG E O 1
ATOM 11747 N N . ILE E 1 291 ? 31.213 -10.136 -84.599 1.00 72.09 526 ILE E N 1
ATOM 11748 C CA . ILE E 1 291 ? 30.037 -9.279 -84.639 1.00 68.51 526 ILE E CA 1
ATOM 11749 C C . ILE E 1 291 ? 29.459 -9.080 -83.237 1.00 67.87 526 ILE E C 1
ATOM 11750 O O . ILE E 1 291 ? 29.232 -7.942 -82.804 1.00 65.97 526 ILE E O 1
ATOM 11755 N N . LYS E 1 292 ? 29.259 -10.185 -82.519 1.00 66.87 527 LYS E N 1
ATOM 11756 C CA . LYS E 1 292 ? 28.725 -10.133 -81.170 1.00 65.47 527 LYS E CA 1
ATOM 11757 C C . LYS E 1 292 ? 29.652 -9.291 -80.330 1.00 66.56 527 LYS E C 1
ATOM 11758 O O . LYS E 1 292 ? 29.195 -8.424 -79.599 1.00 67.19 527 LYS E O 1
ATOM 11764 N N . GLU E 1 293 ? 30.956 -9.522 -80.478 1.00 67.67 528 GLU E N 1
ATOM 11765 C CA . GLU E 1 293 ? 31.972 -8.765 -79.745 1.00 69.26 528 GLU E CA 1
ATOM 11766 C C . GLU E 1 293 ? 31.816 -7.249 -79.961 1.00 67.90 528 GLU E C 1
ATOM 11767 O O . GLU E 1 293 ? 32.072 -6.461 -79.054 1.00 67.25 528 GLU E O 1
ATOM 11773 N N . ASP E 1 294 ? 31.387 -6.852 -81.158 1.00 66.06 529 ASP E N 1
ATOM 11774 C CA . ASP E 1 294 ? 31.204 -5.437 -81.484 1.00 65.01 529 ASP E CA 1
ATOM 11775 C C . ASP E 1 294 ? 29.935 -4.865 -80.857 1.00 63.33 529 ASP E C 1
ATOM 11776 O O . ASP E 1 294 ? 29.892 -3.693 -80.486 1.00 61.56 529 ASP E O 1
ATOM 11781 N N . ILE E 1 295 ? 28.897 -5.695 -80.774 1.00 62.69 530 ILE E N 1
ATOM 11782 C CA . ILE E 1 295 ? 27.607 -5.291 -80.212 1.00 61.84 530 ILE E CA 1
ATOM 11783 C C . ILE E 1 295 ? 27.702 -5.047 -78.711 1.00 61.51 530 ILE E C 1
ATOM 11784 O O . ILE E 1 295 ? 27.108 -4.102 -78.196 1.00 60.54 530 ILE E O 1
ATOM 11789 N N . VAL E 1 296 ? 28.429 -5.916 -78.012 1.00 61.88 531 VAL E N 1
ATOM 11790 C CA . VAL E 1 296 ? 28.626 -5.767 -76.571 1.00 62.97 531 VAL E CA 1
ATOM 11791 C C . VAL E 1 296 ? 29.581 -4.580 -76.348 1.00 63.01 531 VAL E C 1
ATOM 11792 O O . VAL E 1 296 ? 29.480 -3.856 -75.345 1.00 63.05 531 VAL E O 1
ATOM 11796 N N . LYS E 1 297 ? 30.451 -4.360 -77.336 1.00 63.66 532 LYS E N 1
ATOM 11797 C CA . LYS E 1 297 ? 31.428 -3.274 -77.330 1.00 64.20 532 LYS E CA 1
ATOM 11798 C C . LYS E 1 297 ? 30.691 -1.949 -77.493 1.00 63.01 532 LYS E C 1
ATOM 11799 O O . LYS E 1 297 ? 30.945 -1.007 -76.754 1.00 62.55 532 LYS E O 1
ATOM 11805 N N . ARG E 1 298 ? 29.766 -1.877 -78.445 1.00 62.90 533 ARG E N 1
ATOM 11806 C CA . ARG E 1 298 ? 29.016 -0.644 -78.643 1.00 63.22 533 ARG E CA 1
ATOM 11807 C C . ARG E 1 298 ? 28.027 -0.416 -77.504 1.00 62.61 533 ARG E C 1
ATOM 11808 O O . ARG E 1 298 ? 27.799 0.720 -77.080 1.00 61.93 533 ARG E O 1
ATOM 11816 N N . LEU E 1 299 ? 27.471 -1.509 -76.990 1.00 62.12 534 LEU E N 1
ATOM 11817 C CA . LEU E 1 299 ? 26.502 -1.444 -75.908 1.00 60.85 534 LEU E CA 1
ATOM 11818 C C . LEU E 1 299 ? 27.136 -0.881 -74.651 1.00 62.38 534 LEU E C 1
ATOM 11819 O O . LEU E 1 299 ? 26.442 -0.327 -73.803 1.00 62.12 534 LEU E O 1
ATOM 11824 N N . ALA E 1 300 ? 28.458 -1.002 -74.548 1.00 63.77 535 ALA E N 1
ATOM 11825 C CA . ALA E 1 300 ? 29.192 -0.496 -73.387 1.00 65.57 535 ALA E CA 1
ATOM 11826 C C . ALA E 1 300 ? 29.578 0.978 -73.533 1.00 66.64 535 ALA E C 1
ATOM 11827 O O . ALA E 1 300 ? 29.994 1.617 -72.556 1.00 67.09 535 ALA E O 1
ATOM 11829 N N . GLU E 1 301 ? 29.444 1.503 -74.753 1.00 67.34 536 GLU E N 1
ATOM 11830 C CA . GLU E 1 301 ? 29.778 2.893 -75.059 1.00 68.55 536 GLU E CA 1
ATOM 11831 C C . GLU E 1 301 ? 28.838 3.859 -74.372 1.00 68.73 536 GLU E C 1
ATOM 11832 O O . GLU E 1 301 ? 27.631 3.617 -74.313 1.00 69.29 536 GLU E O 1
ATOM 11838 N N . THR E 1 302 ? 29.413 4.947 -73.856 1.00 68.76 537 THR E N 1
ATOM 11839 C CA . THR E 1 302 ? 28.681 5.987 -73.139 1.00 69.09 537 THR E CA 1
ATOM 11840 C C . THR E 1 302 ? 27.702 6.756 -74.023 1.00 69.10 537 THR E C 1
ATOM 11841 O O . THR E 1 302 ? 27.991 7.040 -75.182 1.00 68.05 537 THR E O 1
ATOM 11845 N N . VAL E 1 303 ? 26.530 7.071 -73.476 1.00 70.98 538 VAL E N 1
ATOM 11846 C CA . VAL E 1 303 ? 25.517 7.786 -74.245 1.00 73.54 538 VAL E CA 1
ATOM 11847 C C . VAL E 1 303 ? 25.466 9.291 -73.989 1.00 75.54 538 VAL E C 1
ATOM 11848 O O . VAL E 1 303 ? 25.769 9.777 -72.893 1.00 75.42 538 VAL E O 1
ATOM 11852 N N . SER E 1 304 ? 25.038 10.005 -75.024 1.00 77.90 539 SER E N 1
ATOM 11853 C CA . SER E 1 304 ? 24.934 11.454 -75.021 1.00 80.63 539 SER E CA 1
ATOM 11854 C C . SER E 1 304 ? 23.633 12.044 -74.457 1.00 82.44 539 SER E C 1
ATOM 11855 O O . SER E 1 304 ? 22.594 12.003 -75.111 1.00 82.85 539 SER E O 1
ATOM 11858 N N . ARG E 1 305 ? 23.697 12.585 -73.243 1.00 85.21 540 ARG E N 1
ATOM 11859 C CA . ARG E 1 305 ? 22.541 13.229 -72.603 1.00 89.28 540 ARG E CA 1
ATOM 11860 C C . ARG E 1 305 ? 22.984 14.674 -72.339 1.00 93.28 540 ARG E C 1
ATOM 11861 O O . ARG E 1 305 ? 23.326 15.042 -71.208 1.00 92.88 540 ARG E O 1
ATOM 11869 N N . PRO E 1 306 ? 22.949 15.519 -73.390 1.00 97.62 541 PRO E N 1
ATOM 11870 C CA . PRO E 1 306 ? 23.346 16.932 -73.360 1.00 101.59 541 PRO E CA 1
ATOM 11871 C C . PRO E 1 306 ? 22.616 17.886 -72.419 1.00 105.86 541 PRO E C 1
ATOM 11872 O O . PRO E 1 306 ? 21.422 17.743 -72.135 1.00 105.05 541 PRO E O 1
ATOM 11876 N N . SER E 1 307 ? 23.377 18.880 -71.967 1.00 111.42 542 SER E N 1
ATOM 11877 C CA . SER E 1 307 ? 22.915 19.925 -71.059 1.00 116.52 542 SER E CA 1
ATOM 11878 C C . SER E 1 307 ? 22.233 21.071 -71.824 1.00 119.93 542 SER E C 1
ATOM 11879 O O . SER E 1 307 ? 22.755 22.188 -71.922 1.00 120.76 542 SER E O 1
ATOM 11882 N N . GLU E 1 308 ? 21.068 20.757 -72.387 1.00 123.63 543 GLU E N 1
ATOM 11883 C CA . GLU E 1 308 ? 20.251 21.703 -73.152 1.00 126.69 543 GLU E CA 1
ATOM 11884 C C . GLU E 1 308 ? 19.496 22.611 -72.173 1.00 128.17 543 GLU E C 1
ATOM 11885 O O . GLU E 1 308 ? 19.058 23.711 -72.532 1.00 127.62 543 GLU E O 1
ATOM 11891 N N . THR E 1 309 ? 19.376 22.123 -70.935 1.00 130.40 544 THR E N 1
ATOM 11892 C CA . THR E 1 309 ? 18.676 22.795 -69.834 1.00 132.36 544 THR E CA 1
ATOM 11893 C C . THR E 1 309 ? 19.354 24.063 -69.283 1.00 133.11 544 THR E C 1
ATOM 11894 O O . THR E 1 309 ? 19.986 24.056 -68.221 1.00 132.89 544 THR E O 1
ATOM 11898 N N . VAL E 1 310 ? 19.222 25.140 -70.053 1.00 133.88 545 VAL E N 1
ATOM 11899 C CA . VAL E 1 310 ? 19.738 26.471 -69.735 1.00 134.36 545 VAL E CA 1
ATOM 11900 C C . VAL E 1 310 ? 18.690 27.357 -70.385 1.00 135.11 545 VAL E C 1
ATOM 11901 O O . VAL E 1 310 ? 18.165 28.275 -69.755 1.00 135.16 545 VAL E O 1
ATOM 11905 N N . LYS E 1 311 ? 18.395 27.056 -71.655 1.00 135.87 546 LYS E N 1
ATOM 11906 C CA . LYS E 1 311 ? 17.363 27.764 -72.413 1.00 136.24 546 LYS E CA 1
ATOM 11907 C C . LYS E 1 311 ? 16.077 27.404 -71.691 1.00 136.60 546 LYS E C 1
ATOM 11908 O O . LYS E 1 311 ? 15.146 28.211 -71.575 1.00 136.62 546 LYS E O 1
ATOM 11914 N N . GLN E 1 312 ? 16.057 26.157 -71.221 1.00 136.77 547 GLN E N 1
ATOM 11915 C CA . GLN E 1 312 ? 14.927 25.572 -70.524 1.00 136.56 547 GLN E CA 1
ATOM 11916 C C . GLN E 1 312 ? 14.490 26.258 -69.238 1.00 136.16 547 GLN E C 1
ATOM 11917 O O . GLN E 1 312 ? 13.874 25.636 -68.371 1.00 136.17 547 GLN E O 1
ATOM 11923 N N . GLU E 1 313 ? 14.852 27.532 -69.103 1.00 135.49 548 GLU E N 1
ATOM 11924 C CA . GLU E 1 313 ? 14.419 28.315 -67.962 1.00 134.28 548 GLU E CA 1
ATOM 11925 C C . GLU E 1 313 ? 13.175 29.059 -68.447 1.00 133.92 548 GLU E C 1
ATOM 11926 O O . GLU E 1 313 ? 12.963 30.239 -68.169 1.00 134.03 548 GLU E O 1
ATOM 11932 N N . VAL E 1 314 ? 12.438 28.342 -69.297 1.00 133.22 549 VAL E N 1
ATOM 11933 C CA . VAL E 1 314 ? 11.164 28.758 -69.873 1.00 132.24 549 VAL E CA 1
ATOM 11934 C C . VAL E 1 314 ? 10.170 28.041 -68.954 1.00 131.45 549 VAL E C 1
ATOM 11935 O O . VAL E 1 314 ? 9.050 28.500 -68.727 1.00 131.07 549 VAL E O 1
ATOM 11939 N N . SER E 1 315 ? 10.647 26.928 -68.397 1.00 130.61 550 SER E N 1
ATOM 11940 C CA . SER E 1 315 ? 9.911 26.084 -67.471 1.00 129.76 550 SER E CA 1
ATOM 11941 C C . SER E 1 315 ? 10.476 26.255 -66.054 1.00 129.14 550 SER E C 1
ATOM 11942 O O . SER E 1 315 ? 9.789 25.999 -65.063 1.00 128.94 550 SER E O 1
ATOM 11945 N N . ARG E 1 316 ? 11.732 26.690 -65.963 1.00 128.69 551 ARG E N 1
ATOM 11946 C CA . ARG E 1 316 ? 12.372 26.944 -64.672 1.00 128.31 551 ARG E CA 1
ATOM 11947 C C . ARG E 1 316 ? 11.606 28.134 -64.100 1.00 127.83 551 ARG E C 1
ATOM 11948 O O . ARG E 1 316 ? 11.318 28.193 -62.896 1.00 127.46 551 ARG E O 1
ATOM 11956 N N . ARG E 1 317 ? 11.224 29.041 -65.004 1.00 126.91 552 ARG E N 1
ATOM 11957 C CA . ARG E 1 317 ? 10.480 30.256 -64.664 1.00 125.44 552 ARG E CA 1
ATOM 11958 C C . ARG E 1 317 ? 8.971 30.092 -64.814 1.00 123.75 552 ARG E C 1
ATOM 11959 O O . ARG E 1 317 ? 8.219 30.959 -64.372 1.00 123.88 552 ARG E O 1
ATOM 11967 N N . CYS E 1 318 ? 8.549 29.036 -65.514 1.00 121.51 553 CYS E N 1
ATOM 11968 C CA . CYS E 1 318 ? 7.127 28.756 -65.719 1.00 118.57 553 CYS E CA 1
ATOM 11969 C C . CYS E 1 318 ? 6.490 28.402 -64.370 1.00 116.10 553 CYS E C 1
ATOM 11970 O O . CYS E 1 318 ? 6.852 27.405 -63.736 1.00 116.10 553 CYS E O 1
ATOM 11973 N N . GLN E 1 319 ? 5.583 29.266 -63.918 1.00 113.06 554 GLN E N 1
ATOM 11974 C CA . GLN E 1 319 ? 4.888 29.102 -62.638 1.00 110.32 554 GLN E CA 1
ATOM 11975 C C . GLN E 1 319 ? 4.092 27.803 -62.573 1.00 107.54 554 GLN E C 1
ATOM 11976 O O . GLN E 1 319 ? 3.911 27.228 -61.503 1.00 106.46 554 GLN E O 1
ATOM 11982 N N . ALA E 1 320 ? 3.637 27.343 -63.731 1.00 105.15 555 ALA E N 1
ATOM 11983 C CA . ALA E 1 320 ? 2.863 26.119 -63.822 1.00 102.52 555 ALA E CA 1
ATOM 11984 C C . ALA E 1 320 ? 3.665 24.894 -63.369 1.00 100.26 555 ALA E C 1
ATOM 11985 O O . ALA E 1 320 ? 3.204 24.122 -62.521 1.00 100.73 555 ALA E O 1
ATOM 11987 N N . LEU E 1 321 ? 4.877 24.750 -63.905 1.00 96.72 556 LEU E N 1
ATOM 11988 C CA . LEU E 1 321 ? 5.751 23.625 -63.590 1.00 93.26 556 LEU E CA 1
ATOM 11989 C C . LEU E 1 321 ? 6.124 23.519 -62.113 1.00 91.34 556 LEU E C 1
ATOM 11990 O O . LEU E 1 321 ? 6.030 22.445 -61.521 1.00 90.74 556 LEU E O 1
ATOM 11995 N N . ALA E 1 322 ? 6.524 24.636 -61.516 1.00 89.61 557 ALA E N 1
ATOM 11996 C CA . ALA E 1 322 ? 6.905 24.663 -60.104 1.00 87.87 557 ALA E CA 1
ATOM 11997 C C . ALA E 1 322 ? 5.755 24.315 -59.151 1.00 86.15 557 ALA E C 1
ATOM 11998 O O . ALA E 1 322 ? 5.989 23.795 -58.062 1.00 85.75 557 ALA E O 1
ATOM 12000 N N . SER E 1 323 ? 4.522 24.608 -59.556 1.00 84.71 558 SER E N 1
ATOM 12001 C CA . SER E 1 323 ? 3.358 24.307 -58.728 1.00 83.61 558 SER E CA 1
ATOM 12002 C C . SER E 1 323 ? 3.013 22.842 -58.832 1.00 82.07 558 SER E C 1
ATOM 12003 O O . SER E 1 323 ? 2.457 22.265 -57.898 1.00 80.87 558 SER E O 1
ATOM 12006 N N . PHE E 1 324 ? 3.314 22.263 -59.991 1.00 80.76 559 PHE E N 1
ATOM 12007 C CA . PHE E 1 324 ? 3.063 20.852 -60.241 1.00 80.73 559 PHE E CA 1
ATOM 12008 C C . PHE E 1 324 ? 4.086 19.960 -59.531 1.00 81.56 559 PHE E C 1
ATOM 12009 O O . PHE E 1 324 ? 3.801 18.796 -59.212 1.00 81.13 559 PHE E O 1
ATOM 12017 N N . MET E 1 325 ? 5.299 20.483 -59.363 1.00 81.74 560 MET E N 1
ATOM 12018 C CA . MET E 1 325 ? 6.372 19.755 -58.690 1.00 80.74 560 MET E CA 1
ATOM 12019 C C . MET E 1 325 ? 6.273 19.927 -57.176 1.00 80.31 560 MET E C 1
ATOM 12020 O O . MET E 1 325 ? 6.644 19.031 -56.414 1.00 79.49 560 MET E O 1
ATOM 12025 N N . GLU E 1 326 ? 5.788 21.092 -56.754 1.00 80.13 561 GLU E N 1
ATOM 12026 C CA . GLU E 1 326 ? 5.604 21.391 -55.343 1.00 80.30 561 GLU E CA 1
ATOM 12027 C C . GLU E 1 326 ? 4.565 20.380 -54.839 1.00 79.02 561 GLU E C 1
ATOM 12028 O O . GLU E 1 326 ? 4.731 19.762 -53.781 1.00 78.50 561 GLU E O 1
ATOM 12034 N N . THR E 1 327 ? 3.533 20.173 -55.657 1.00 77.99 562 THR E N 1
ATOM 12035 C CA . THR E 1 327 ? 2.440 19.250 -55.361 1.00 77.52 562 THR E CA 1
ATOM 12036 C C . THR E 1 327 ? 2.854 17.789 -55.502 1.00 76.71 562 THR E C 1
ATOM 12037 O O . THR E 1 327 ? 2.426 16.940 -54.719 1.00 76.45 562 THR E O 1
ATOM 12041 N N . LEU E 1 328 ? 3.671 17.505 -56.514 1.00 76.25 563 LEU E N 1
ATOM 12042 C CA . LEU E 1 328 ? 4.179 16.160 -56.758 1.00 74.69 563 LEU E CA 1
ATOM 12043 C C . LEU E 1 328 ? 5.012 15.693 -55.563 1.00 75.92 563 LEU E C 1
ATOM 12044 O O . LEU E 1 328 ? 4.994 14.523 -55.196 1.00 75.95 563 LEU E O 1
ATOM 12049 N N . MET E 1 329 ? 5.758 16.620 -54.975 1.00 77.24 564 MET E N 1
ATOM 12050 C CA . MET E 1 329 ? 6.588 16.329 -53.821 1.00 78.74 564 MET E CA 1
ATOM 12051 C C . MET E 1 329 ? 5.734 15.923 -52.610 1.00 82.03 564 MET E C 1
ATOM 12052 O O . MET E 1 329 ? 6.185 15.151 -51.763 1.00 81.77 564 MET E O 1
ATOM 12057 N N . ASP E 1 330 ? 4.518 16.463 -52.519 1.00 86.00 565 ASP E N 1
ATOM 12058 C CA . ASP E 1 330 ? 3.600 16.144 -51.423 1.00 90.16 565 ASP E CA 1
ATOM 12059 C C . ASP E 1 330 ? 2.879 14.815 -51.644 1.00 92.84 565 ASP E C 1
ATOM 12060 O O . ASP E 1 330 ? 2.768 14.005 -50.723 1.00 92.85 565 ASP E O 1
ATOM 12065 N N . GLU E 1 331 ? 2.403 14.590 -52.868 1.00 95.84 566 GLU E N 1
ATOM 12066 C CA . GLU E 1 331 ? 1.707 13.350 -53.214 1.00 98.70 566 GLU E CA 1
ATOM 12067 C C . GLU E 1 331 ? 2.582 12.136 -52.922 1.00 99.85 566 GLU E C 1
ATOM 12068 O O . GLU E 1 331 ? 2.082 11.019 -52.798 1.00 100.19 566 GLU E O 1
ATOM 12074 N N . VAL E 1 332 ? 3.890 12.376 -52.838 1.00 101.38 567 VAL E N 1
ATOM 12075 C CA . VAL E 1 332 ? 4.888 11.350 -52.556 1.00 102.61 567 VAL E CA 1
ATOM 12076 C C . VAL E 1 332 ? 5.284 11.429 -51.094 1.00 104.28 567 VAL E C 1
ATOM 12077 O O . VAL E 1 332 ? 5.393 10.410 -50.419 1.00 104.89 567 VAL E O 1
ATOM 12081 N N . SER E 1 333 ? 5.520 12.646 -50.616 1.00 106.45 568 SER E N 1
ATOM 12082 C CA . SER E 1 333 ? 5.899 12.884 -49.227 1.00 108.51 568 SER E CA 1
ATOM 12083 C C . SER E 1 333 ? 4.936 12.146 -48.296 1.00 110.81 568 SER E C 1
ATOM 12084 O O . SER E 1 333 ? 5.348 11.515 -47.318 1.00 110.74 568 SER E O 1
ATOM 12087 N N . ARG E 1 334 ? 3.657 12.173 -48.663 1.00 113.74 569 ARG E N 1
ATOM 12088 C CA . ARG E 1 334 ? 2.599 11.528 -47.895 1.00 116.54 569 ARG E CA 1
ATOM 12089 C C . ARG E 1 334 ? 2.512 10.019 -48.092 1.00 118.55 569 ARG E C 1
ATOM 12090 O O . ARG E 1 334 ? 2.871 9.254 -47.207 1.00 118.40 569 ARG E O 1
ATOM 12098 N N . ALA E 1 335 ? 2.054 9.615 -49.272 1.00 121.65 570 ALA E N 1
ATOM 12099 C CA . ALA E 1 335 ? 1.863 8.212 -49.647 1.00 125.13 570 ALA E CA 1
ATOM 12100 C C . ALA E 1 335 ? 2.834 7.148 -49.119 1.00 127.37 570 ALA E C 1
ATOM 12101 O O . ALA E 1 335 ? 2.469 6.308 -48.291 1.00 127.06 570 ALA E O 1
ATOM 12103 N N . ASP E 1 336 ? 4.065 7.194 -49.616 1.00 130.63 571 ASP E N 1
ATOM 12104 C CA . ASP E 1 336 ? 5.109 6.228 -49.275 1.00 133.72 571 ASP E CA 1
ATOM 12105 C C . ASP E 1 336 ? 5.613 6.203 -47.825 1.00 135.72 571 ASP E C 1
ATOM 12106 O O . ASP E 1 336 ? 5.691 5.125 -47.222 1.00 135.90 571 ASP E O 1
ATOM 12111 N N . LEU E 1 337 ? 5.981 7.369 -47.288 1.00 137.70 572 LEU E N 1
ATOM 12112 C CA . LEU E 1 337 ? 6.502 7.464 -45.919 1.00 139.40 572 LEU E CA 1
ATOM 12113 C C . LEU E 1 337 ? 5.450 7.381 -44.795 1.00 140.67 572 LEU E C 1
ATOM 12114 O O . LEU E 1 337 ? 5.751 6.893 -43.700 1.00 140.38 572 LEU E O 1
ATOM 12119 N N . LYS E 1 338 ? 4.229 7.855 -45.059 1.00 142.51 573 LYS E N 1
ATOM 12120 C CA . LYS E 1 338 ? 3.143 7.839 -44.062 1.00 143.88 573 LYS E CA 1
ATOM 12121 C C . LYS E 1 338 ? 2.309 6.558 -44.022 1.00 144.70 573 LYS E C 1
ATOM 12122 O O . LYS E 1 338 ? 1.903 6.120 -42.945 1.00 144.72 573 LYS E O 1
ATOM 12128 N N . LEU E 1 339 ? 2.035 5.975 -45.189 1.00 145.68 574 LEU E N 1
ATOM 12129 C CA . LEU E 1 339 ? 1.247 4.740 -45.272 1.00 146.42 574 LEU E CA 1
ATOM 12130 C C . LEU E 1 339 ? 2.071 3.610 -45.911 1.00 146.92 574 LEU E C 1
ATOM 12131 O O . LEU E 1 339 ? 1.454 2.649 -46.432 1.00 147.11 574 LEU E O 1
ATOM 12136 N N . LYS F 1 1 ? 3.994 14.840 -38.238 1.00 109.74 236 LYS F N 1
ATOM 12137 C CA . LYS F 1 1 ? 5.068 14.766 -39.221 1.00 109.64 236 LYS F CA 1
ATOM 12138 C C . LYS F 1 1 ? 6.432 14.438 -38.595 1.00 108.56 236 LYS F C 1
ATOM 12139 O O . LYS F 1 1 ? 6.514 13.977 -37.451 1.00 108.66 236 LYS F O 1
ATOM 12145 N N . GLU F 1 2 ? 7.491 14.672 -39.369 1.00 107.06 237 GLU F N 1
ATOM 12146 C CA . GLU F 1 2 ? 8.873 14.427 -38.956 1.00 104.80 237 GLU F CA 1
ATOM 12147 C C . GLU F 1 2 ? 9.803 15.074 -39.989 1.00 101.97 237 GLU F C 1
ATOM 12148 O O . GLU F 1 2 ? 9.631 14.869 -41.194 1.00 101.59 237 GLU F O 1
ATOM 12154 N N . ASP F 1 3 ? 10.765 15.864 -39.505 1.00 98.32 238 ASP F N 1
ATOM 12155 C CA . ASP F 1 3 ? 11.730 16.571 -40.353 1.00 94.48 238 ASP F CA 1
ATOM 12156 C C . ASP F 1 3 ? 12.200 15.788 -41.559 1.00 90.90 238 ASP F C 1
ATOM 12157 O O . ASP F 1 3 ? 12.770 14.711 -41.417 1.00 90.58 238 ASP F O 1
ATOM 12162 N N . SER F 1 4 ? 11.948 16.345 -42.744 1.00 86.50 239 SER F N 1
ATOM 12163 C CA . SER F 1 4 ? 12.328 15.714 -44.007 1.00 80.71 239 SER F CA 1
ATOM 12164 C C . SER F 1 4 ? 12.183 16.642 -45.205 1.00 76.10 239 SER F C 1
ATOM 12165 O O . SER F 1 4 ? 11.317 17.509 -45.237 1.00 75.33 239 SER F O 1
ATOM 12168 N N . PHE F 1 5 ? 13.017 16.419 -46.209 1.00 71.93 240 PHE F N 1
ATOM 12169 C CA . PHE F 1 5 ? 12.954 17.205 -47.425 1.00 68.06 240 PHE F CA 1
ATOM 12170 C C . PHE F 1 5 ? 12.745 16.266 -48.594 1.00 64.60 240 PHE F C 1
ATOM 12171 O O . PHE F 1 5 ? 12.821 15.048 -48.452 1.00 65.22 240 PHE F O 1
ATOM 12179 N N . CYS F 1 6 ? 12.469 16.841 -49.749 1.00 60.33 241 CYS F N 1
ATOM 12180 C CA . CYS F 1 6 ? 12.274 16.063 -50.950 1.00 58.90 241 CYS F CA 1
ATOM 12181 C C . CYS F 1 6 ? 12.868 16.863 -52.070 1.00 56.76 241 CYS F C 1
ATOM 12182 O O . CYS F 1 6 ? 13.248 18.015 -51.886 1.00 58.58 241 CYS F O 1
ATOM 12185 N N . CYS F 1 7 ? 12.947 16.259 -53.240 1.00 52.85 242 CYS F N 1
ATOM 12186 C CA . CYS F 1 7 ? 13.510 16.943 -54.377 1.00 49.67 242 CYS F CA 1
ATOM 12187 C C . CYS F 1 7 ? 13.081 16.180 -55.598 1.00 47.58 242 CYS F C 1
ATOM 12188 O O . CYS F 1 7 ? 12.548 15.086 -55.481 1.00 47.00 242 CYS F O 1
ATOM 12191 N N . VAL F 1 8 ? 13.319 16.744 -56.772 1.00 45.33 243 VAL F N 1
ATOM 12192 C CA . VAL F 1 8 ? 12.918 16.089 -58.004 1.00 43.71 243 VAL F CA 1
ATOM 12193 C C . VAL F 1 8 ? 14.096 15.992 -58.958 1.00 43.05 243 VAL F C 1
ATOM 12194 O O . VAL F 1 8 ? 14.567 17.002 -59.453 1.00 44.50 243 VAL F O 1
ATOM 12198 N N . ILE F 1 9 ? 14.583 14.780 -59.199 1.00 42.81 244 ILE F N 1
ATOM 12199 C CA . ILE F 1 9 ? 15.704 14.579 -60.116 1.00 43.60 244 ILE F CA 1
ATOM 12200 C C . ILE F 1 9 ? 15.148 14.317 -61.512 1.00 43.49 244 ILE F C 1
ATOM 12201 O O . ILE F 1 9 ? 13.977 14.021 -61.662 1.00 45.45 244 ILE F O 1
ATOM 12206 N N . SER F 1 10 ? 15.981 14.449 -62.532 1.00 44.15 245 SER F N 1
ATOM 12207 C CA . SER F 1 10 ? 15.567 14.186 -63.905 1.00 45.29 245 SER F CA 1
ATOM 12208 C C . SER F 1 10 ? 16.261 12.903 -64.398 1.00 45.97 245 SER F C 1
ATOM 12209 O O . SER F 1 10 ? 17.474 12.777 -64.308 1.00 47.20 245 SER F O 1
ATOM 12212 N N . MET F 1 11 ? 15.503 11.939 -64.900 1.00 46.31 246 MET F N 1
ATOM 12213 C CA . MET F 1 11 ? 16.121 10.712 -65.371 1.00 48.50 246 MET F CA 1
ATOM 12214 C C . MET F 1 11 ? 16.829 10.866 -66.715 1.00 51.58 246 MET F C 1
ATOM 12215 O O . MET F 1 11 ? 17.261 9.873 -67.329 1.00 52.55 246 MET F O 1
ATOM 12220 N N . HIS F 1 12 ? 16.948 12.107 -67.178 1.00 53.86 247 HIS F N 1
ATOM 12221 C CA . HIS F 1 12 ? 17.621 12.375 -68.442 1.00 55.99 247 HIS F CA 1
ATOM 12222 C C . HIS F 1 12 ? 19.096 12.495 -68.172 1.00 56.44 247 HIS F C 1
ATOM 12223 O O . HIS F 1 12 ? 19.885 11.716 -68.689 1.00 57.74 247 HIS F O 1
ATOM 12230 N N . ASP F 1 13 ? 19.447 13.434 -67.302 1.00 56.39 248 ASP F N 1
ATOM 12231 C CA . ASP F 1 13 ? 20.840 13.708 -66.976 1.00 57.22 248 ASP F CA 1
ATOM 12232 C C . ASP F 1 13 ? 21.218 13.591 -65.496 1.00 56.60 248 ASP F C 1
ATOM 12233 O O . ASP F 1 13 ? 22.357 13.878 -65.108 1.00 55.87 248 ASP F O 1
ATOM 12238 N N . GLY F 1 14 ? 20.242 13.233 -64.669 1.00 55.29 249 GLY F N 1
ATOM 12239 C CA . GLY F 1 14 ? 20.492 13.065 -63.250 1.00 54.45 249 GLY F CA 1
ATOM 12240 C C . GLY F 1 14 ? 20.646 14.295 -62.377 1.00 54.24 249 GLY F C 1
ATOM 12241 O O . GLY F 1 14 ? 20.985 14.166 -61.195 1.00 53.09 249 GLY F O 1
ATOM 12242 N N . ILE F 1 15 ? 20.392 15.482 -62.921 1.00 54.51 250 ILE F N 1
ATOM 12243 C CA . ILE F 1 15 ? 20.518 16.714 -62.131 1.00 53.92 250 ILE F CA 1
ATOM 12244 C C . ILE F 1 15 ? 19.229 17.016 -61.364 1.00 52.20 250 ILE F C 1
ATOM 12245 O O . ILE F 1 15 ? 18.145 16.651 -61.808 1.00 52.04 250 ILE F O 1
ATOM 12250 N N . VAL F 1 16 ? 19.347 17.603 -60.178 1.00 50.99 251 VAL F N 1
ATOM 12251 C CA . VAL F 1 16 ? 18.153 17.926 -59.403 1.00 49.70 251 VAL F CA 1
ATOM 12252 C C . VAL F 1 16 ? 17.480 19.198 -59.899 1.00 49.09 251 VAL F C 1
ATOM 12253 O O . VAL F 1 16 ? 18.124 20.220 -60.106 1.00 47.23 251 VAL F O 1
ATOM 12257 N N . LEU F 1 17 ? 16.178 19.081 -60.141 1.00 50.08 252 LEU F N 1
ATOM 12258 C CA . LEU F 1 17 ? 15.343 20.156 -60.654 1.00 50.50 252 LEU F CA 1
ATOM 12259 C C . LEU F 1 17 ? 14.658 21.014 -59.610 1.00 51.55 252 LEU F C 1
ATOM 12260 O O . LEU F 1 17 ? 14.620 22.221 -59.752 1.00 53.22 252 LEU F O 1
ATOM 12265 N N . TYR F 1 18 ? 14.112 20.398 -58.569 1.00 52.77 253 TYR F N 1
ATOM 12266 C CA . TYR F 1 18 ? 13.391 21.137 -57.540 1.00 55.33 253 TYR F CA 1
ATOM 12267 C C . TYR F 1 18 ? 13.666 20.514 -56.183 1.00 56.48 253 TYR F C 1
ATOM 12268 O O . TYR F 1 18 ? 13.967 19.334 -56.098 1.00 56.10 253 TYR F O 1
ATOM 12277 N N . THR F 1 19 ? 13.528 21.312 -55.126 1.00 59.30 254 THR F N 1
ATOM 12278 C CA . THR F 1 19 ? 13.780 20.874 -53.756 1.00 61.94 254 THR F CA 1
ATOM 12279 C C . THR F 1 19 ? 12.866 21.589 -52.777 1.00 63.25 254 THR F C 1
ATOM 12280 O O . THR F 1 19 ? 12.569 22.765 -52.975 1.00 65.43 254 THR F O 1
ATOM 12284 N N . THR F 1 20 ? 12.434 20.902 -51.719 1.00 63.76 255 THR F N 1
ATOM 12285 C CA . THR F 1 20 ? 11.592 21.554 -50.719 1.00 65.61 255 THR F CA 1
ATOM 12286 C C . THR F 1 20 ? 12.484 22.492 -49.901 1.00 68.23 255 THR F C 1
ATOM 12287 O O . THR F 1 20 ? 13.680 22.251 -49.749 1.00 67.61 255 THR F O 1
ATOM 12291 N N . PRO F 1 21 ? 11.915 23.588 -49.385 1.00 71.01 256 PRO F N 1
ATOM 12292 C CA . PRO F 1 21 ? 12.659 24.567 -48.583 1.00 72.79 256 PRO F CA 1
ATOM 12293 C C . PRO F 1 21 ? 13.331 23.957 -47.349 1.00 73.68 256 PRO F C 1
ATOM 12294 O O . PRO F 1 21 ? 14.415 24.391 -46.947 1.00 74.71 256 PRO F O 1
ATOM 12298 N N . SER F 1 22 ? 12.683 22.940 -46.778 1.00 73.19 257 SER F N 1
ATOM 12299 C CA . SER F 1 22 ? 13.160 22.242 -45.584 1.00 72.56 257 SER F CA 1
ATOM 12300 C C . SER F 1 22 ? 14.540 21.609 -45.728 1.00 72.76 257 SER F C 1
ATOM 12301 O O . SER F 1 22 ? 15.148 21.197 -44.738 1.00 72.07 257 SER F O 1
ATOM 12304 N N . ILE F 1 23 ? 15.034 21.548 -46.963 1.00 73.15 258 ILE F N 1
ATOM 12305 C CA . ILE F 1 23 ? 16.344 20.969 -47.252 1.00 73.98 258 ILE F CA 1
ATOM 12306 C C . ILE F 1 23 ? 17.405 21.628 -46.386 1.00 74.77 258 ILE F C 1
ATOM 12307 O O . ILE F 1 23 ? 18.297 20.965 -45.882 1.00 75.88 258 ILE F O 1
ATOM 12312 N N . THR F 1 24 ? 17.267 22.927 -46.166 1.00 76.19 259 THR F N 1
ATOM 12313 C CA . THR F 1 24 ? 18.228 23.662 -45.366 1.00 77.53 259 THR F CA 1
ATOM 12314 C C . THR F 1 24 ? 18.123 23.261 -43.897 1.00 79.35 259 THR F C 1
ATOM 12315 O O . THR F 1 24 ? 19.137 23.078 -43.223 1.00 80.05 259 THR F O 1
ATOM 12319 N N . ASP F 1 25 ? 16.896 23.092 -43.417 1.00 80.91 260 ASP F N 1
ATOM 12320 C CA . ASP F 1 25 ? 16.656 22.710 -42.026 1.00 82.27 260 ASP F CA 1
ATOM 12321 C C . ASP F 1 25 ? 17.121 21.278 -41.766 1.00 82.83 260 ASP F C 1
ATOM 12322 O O . ASP F 1 25 ? 17.445 20.926 -40.629 1.00 83.82 260 ASP F O 1
ATOM 12327 N N . VAL F 1 26 ? 17.159 20.467 -42.826 1.00 82.06 261 VAL F N 1
ATOM 12328 C CA . VAL F 1 26 ? 17.536 19.055 -42.728 1.00 81.28 261 VAL F CA 1
ATOM 12329 C C . VAL F 1 26 ? 18.993 18.728 -43.030 1.00 80.35 261 VAL F C 1
ATOM 12330 O O . VAL F 1 26 ? 19.640 18.012 -42.267 1.00 80.40 261 VAL F O 1
ATOM 12334 N N . LEU F 1 27 ? 19.500 19.222 -44.153 1.00 80.02 262 LEU F N 1
ATOM 12335 C CA . LEU F 1 27 ? 20.887 18.975 -44.545 1.00 80.08 262 LEU F CA 1
ATOM 12336 C C . LEU F 1 27 ? 21.776 20.206 -44.467 1.00 80.77 262 LEU F C 1
ATOM 12337 O O . LEU F 1 27 ? 22.989 20.105 -44.623 1.00 81.57 262 LEU F O 1
ATOM 12342 N N . GLY F 1 28 ? 21.169 21.370 -44.260 1.00 81.57 263 GLY F N 1
ATOM 12343 C CA . GLY F 1 28 ? 21.933 22.601 -44.156 1.00 81.87 263 GLY F CA 1
ATOM 12344 C C . GLY F 1 28 ? 22.273 23.246 -45.483 1.00 81.99 263 GLY F C 1
ATOM 12345 O O . GLY F 1 28 ? 22.983 24.248 -45.525 1.00 82.12 263 GLY F O 1
ATOM 12346 N N . TYR F 1 29 ? 21.781 22.669 -46.571 1.00 82.56 264 TYR F N 1
ATOM 12347 C CA . TYR F 1 29 ? 22.039 23.213 -47.895 1.00 83.45 264 TYR F CA 1
ATOM 12348 C C . TYR F 1 29 ? 21.182 24.427 -48.212 1.00 84.57 264 TYR F C 1
ATOM 12349 O O . TYR F 1 29 ? 19.966 24.408 -48.034 1.00 84.60 264 TYR F O 1
ATOM 12358 N N . PRO F 1 30 ? 21.818 25.510 -48.676 1.00 85.90 265 PRO F N 1
ATOM 12359 C CA . PRO F 1 30 ? 21.106 26.738 -49.024 1.00 86.84 265 PRO F CA 1
ATOM 12360 C C . PRO F 1 30 ? 20.014 26.449 -50.040 1.00 88.08 265 PRO F C 1
ATOM 12361 O O . PRO F 1 30 ? 20.295 26.028 -51.155 1.00 88.25 265 PRO F O 1
ATOM 12365 N N . ARG F 1 31 ? 18.773 26.574 -49.579 1.00 90.18 266 ARG F N 1
ATOM 12366 C CA . ARG F 1 31 ? 17.552 26.377 -50.361 1.00 91.67 266 ARG F CA 1
ATOM 12367 C C . ARG F 1 31 ? 17.672 25.788 -51.780 1.00 91.23 266 ARG F C 1
ATOM 12368 O O . ARG F 1 31 ? 17.196 24.681 -52.041 1.00 92.35 266 ARG F O 1
ATOM 12376 N N . ASP F 1 32 ? 18.334 26.506 -52.679 1.00 89.72 267 ASP F N 1
ATOM 12377 C CA . ASP F 1 32 ? 18.462 26.050 -54.052 1.00 88.07 267 ASP F CA 1
ATOM 12378 C C . ASP F 1 32 ? 19.892 25.850 -54.533 1.00 86.02 267 ASP F C 1
ATOM 12379 O O . ASP F 1 32 ? 20.192 26.028 -55.714 1.00 84.54 267 ASP F O 1
ATOM 12384 N N . MET F 1 33 ? 20.773 25.467 -53.615 1.00 84.82 268 MET F N 1
ATOM 12385 C CA . MET F 1 33 ? 22.164 25.223 -53.968 1.00 83.46 268 MET F CA 1
ATOM 12386 C C . MET F 1 33 ? 22.226 23.872 -54.651 1.00 81.15 268 MET F C 1
ATOM 12387 O O . MET F 1 33 ? 23.124 23.617 -55.450 1.00 81.25 268 MET F O 1
ATOM 12392 N N . TRP F 1 34 ? 21.262 23.013 -54.319 1.00 78.52 269 TRP F N 1
ATOM 12393 C CA . TRP F 1 34 ? 21.168 21.669 -54.883 1.00 75.44 269 TRP F CA 1
ATOM 12394 C C . TRP F 1 34 ? 20.825 21.682 -56.354 1.00 73.59 269 TRP F C 1
ATOM 12395 O O . TRP F 1 34 ? 21.368 20.897 -57.130 1.00 72.93 269 TRP F O 1
ATOM 12406 N N . LEU F 1 35 ? 19.968 22.621 -56.740 1.00 71.77 270 LEU F N 1
ATOM 12407 C CA . LEU F 1 35 ? 19.533 22.747 -58.120 1.00 69.78 270 LEU F CA 1
ATOM 12408 C C . LEU F 1 35 ? 20.676 22.656 -59.127 1.00 68.39 270 LEU F C 1
ATOM 12409 O O . LEU F 1 35 ? 21.776 23.138 -58.882 1.00 68.25 270 LEU F O 1
ATOM 12414 N N . GLY F 1 36 ? 20.423 21.957 -60.223 1.00 67.70 271 GLY F N 1
ATOM 12415 C CA . GLY F 1 36 ? 21.423 21.816 -61.260 1.00 67.64 271 GLY F CA 1
ATOM 12416 C C . GLY F 1 36 ? 22.556 20.832 -61.012 1.00 67.05 271 GLY F C 1
ATOM 12417 O O . GLY F 1 36 ? 23.226 20.451 -61.972 1.00 68.58 271 GLY F O 1
ATOM 12418 N N . ARG F 1 37 ? 22.782 20.420 -59.763 1.00 65.42 272 ARG F N 1
ATOM 12419 C CA . ARG F 1 37 ? 23.866 19.478 -59.449 1.00 63.70 272 ARG F CA 1
ATOM 12420 C C . ARG F 1 37 ? 23.454 18.020 -59.550 1.00 60.99 272 ARG F C 1
ATOM 12421 O O . ARG F 1 37 ? 22.285 17.683 -59.382 1.00 62.26 272 ARG F O 1
ATOM 12429 N N . SER F 1 38 ? 24.420 17.165 -59.867 1.00 56.91 273 SER F N 1
ATOM 12430 C CA . SER F 1 38 ? 24.185 15.732 -60.008 1.00 51.70 273 SER F CA 1
ATOM 12431 C C . SER F 1 38 ? 23.843 15.098 -58.657 1.00 48.98 273 SER F C 1
ATOM 12432 O O . SER F 1 38 ? 24.689 15.052 -57.774 1.00 48.01 273 SER F O 1
ATOM 12435 N N . PHE F 1 39 ? 22.624 14.565 -58.528 1.00 46.08 274 PHE F N 1
ATOM 12436 C CA . PHE F 1 39 ? 22.162 13.950 -57.280 1.00 42.95 274 PHE F CA 1
ATOM 12437 C C . PHE F 1 39 ? 23.114 13.015 -56.526 1.00 42.69 274 PHE F C 1
ATOM 12438 O O . PHE F 1 39 ? 23.304 13.187 -55.315 1.00 42.06 274 PHE F O 1
ATOM 12446 N N . ILE F 1 40 ? 23.699 12.037 -57.222 1.00 43.06 275 ILE F N 1
ATOM 12447 C CA . ILE F 1 40 ? 24.586 11.056 -56.574 1.00 45.78 275 ILE F CA 1
ATOM 12448 C C . ILE F 1 40 ? 25.762 11.653 -55.827 1.00 46.88 275 ILE F C 1
ATOM 12449 O O . ILE F 1 40 ? 26.284 11.052 -54.883 1.00 47.22 275 ILE F O 1
ATOM 12454 N N . ASP F 1 41 ? 26.175 12.838 -56.248 1.00 48.28 276 ASP F N 1
ATOM 12455 C CA . ASP F 1 41 ? 27.282 13.511 -55.603 1.00 49.02 276 ASP F CA 1
ATOM 12456 C C . ASP F 1 41 ? 27.024 13.668 -54.089 1.00 47.20 276 ASP F C 1
ATOM 12457 O O . ASP F 1 41 ? 27.970 13.738 -53.313 1.00 49.35 276 ASP F O 1
ATOM 12462 N N . PHE F 1 42 ? 25.762 13.632 -53.661 1.00 44.95 277 PHE F N 1
ATOM 12463 C CA . PHE F 1 42 ? 25.434 13.770 -52.239 1.00 44.19 277 PHE F CA 1
ATOM 12464 C C . PHE F 1 42 ? 25.204 12.447 -51.517 1.00 44.64 277 PHE F C 1
ATOM 12465 O O . PHE F 1 42 ? 24.896 12.441 -50.316 1.00 44.80 277 PHE F O 1
ATOM 12473 N N . VAL F 1 43 ? 25.321 11.343 -52.261 1.00 42.95 278 VAL F N 1
ATOM 12474 C CA . VAL F 1 43 ? 25.152 9.987 -51.736 1.00 40.17 278 VAL F CA 1
ATOM 12475 C C . VAL F 1 43 ? 26.527 9.413 -51.466 1.00 40.38 278 VAL F C 1
ATOM 12476 O O . VAL F 1 43 ? 27.426 9.567 -52.278 1.00 40.99 278 VAL F O 1
ATOM 12480 N N . HIS F 1 44 ? 26.668 8.694 -50.361 1.00 42.06 279 HIS F N 1
ATOM 12481 C CA . HIS F 1 44 ? 27.943 8.096 -50.000 1.00 43.66 279 HIS F CA 1
ATOM 12482 C C . HIS F 1 44 ? 28.376 6.968 -50.925 1.00 45.92 279 HIS F C 1
ATOM 12483 O O . HIS F 1 44 ? 27.545 6.218 -51.443 1.00 46.81 279 HIS F O 1
ATOM 12490 N N . LEU F 1 45 ? 29.694 6.835 -51.087 1.00 46.86 280 LEU F N 1
ATOM 12491 C CA . LEU F 1 45 ? 30.296 5.823 -51.946 1.00 45.27 280 LEU F CA 1
ATOM 12492 C C . LEU F 1 45 ? 29.767 4.455 -51.607 1.00 44.88 280 LEU F C 1
ATOM 12493 O O . LEU F 1 45 ? 29.263 3.736 -52.472 1.00 43.69 280 LEU F O 1
ATOM 12498 N N . LYS F 1 46 ? 29.855 4.119 -50.323 1.00 45.64 281 LYS F N 1
ATOM 12499 C CA . LYS F 1 46 ? 29.418 2.813 -49.832 1.00 45.99 281 LYS F CA 1
ATOM 12500 C C . LYS F 1 46 ? 27.955 2.594 -50.174 1.00 45.07 281 LYS F C 1
ATOM 12501 O O . LYS F 1 46 ? 27.512 1.457 -50.301 1.00 46.75 281 LYS F O 1
ATOM 12507 N N . ASP F 1 47 ? 27.233 3.683 -50.416 1.00 42.22 282 ASP F N 1
ATOM 12508 C CA . ASP F 1 47 ? 25.822 3.579 -50.714 1.00 41.12 282 ASP F CA 1
ATOM 12509 C C . ASP F 1 47 ? 25.415 3.789 -52.165 1.00 41.66 282 ASP F C 1
ATOM 12510 O O . ASP F 1 47 ? 24.251 3.599 -52.506 1.00 40.83 282 ASP F O 1
ATOM 12515 N N . ARG F 1 48 ? 26.363 4.152 -53.022 1.00 43.67 283 ARG F N 1
ATOM 12516 C CA . ARG F 1 48 ? 26.071 4.398 -54.440 1.00 46.24 283 ARG F CA 1
ATOM 12517 C C . ARG F 1 48 ? 25.614 3.164 -55.216 1.00 46.46 283 ARG F C 1
ATOM 12518 O O . ARG F 1 48 ? 24.711 3.249 -56.052 1.00 46.84 283 ARG F O 1
ATOM 12526 N N . ALA F 1 49 ? 26.268 2.034 -54.958 1.00 46.54 284 ALA F N 1
ATOM 12527 C CA . ALA F 1 49 ? 25.935 0.756 -55.582 1.00 45.75 284 ALA F CA 1
ATOM 12528 C C . ALA F 1 49 ? 24.496 0.331 -55.207 1.00 43.91 284 ALA F C 1
ATOM 12529 O O . ALA F 1 49 ? 23.755 -0.218 -56.022 1.00 41.51 284 ALA F O 1
ATOM 12531 N N . THR F 1 50 ? 24.128 0.584 -53.956 1.00 41.97 285 THR F N 1
ATOM 12532 C CA . THR F 1 50 ? 22.802 0.277 -53.447 1.00 40.03 285 THR F CA 1
ATOM 12533 C C . THR F 1 50 ? 21.758 1.147 -54.127 1.00 39.88 285 THR F C 1
ATOM 12534 O O . THR F 1 50 ? 20.727 0.651 -54.567 1.00 40.56 285 THR F O 1
ATOM 12538 N N . PHE F 1 51 ? 22.046 2.443 -54.208 1.00 40.26 286 PHE F N 1
ATOM 12539 C CA . PHE F 1 51 ? 21.166 3.435 -54.828 1.00 41.62 286 PHE F CA 1
ATOM 12540 C C . PHE F 1 51 ? 20.922 3.191 -56.326 1.00 43.52 286 PHE F C 1
ATOM 12541 O O . PHE F 1 51 ? 19.823 3.460 -56.810 1.00 44.18 286 PHE F O 1
ATOM 12549 N N . ALA F 1 52 ? 21.942 2.731 -57.059 1.00 44.73 287 ALA F N 1
ATOM 12550 C CA . ALA F 1 52 ? 21.813 2.439 -58.498 1.00 45.27 287 ALA F CA 1
ATOM 12551 C C . ALA F 1 52 ? 20.860 1.259 -58.695 1.00 46.15 287 ALA F C 1
ATOM 12552 O O . ALA F 1 52 ? 19.976 1.298 -59.543 1.00 45.67 287 ALA F O 1
ATOM 12554 N N . SER F 1 53 ? 21.068 0.206 -57.907 1.00 47.69 288 SER F N 1
ATOM 12555 C CA . SER F 1 53 ? 20.242 -1.000 -57.953 1.00 48.00 288 SER F CA 1
ATOM 12556 C C . SER F 1 53 ? 18.778 -0.685 -57.695 1.00 46.89 288 SER F C 1
ATOM 12557 O O . SER F 1 53 ? 17.901 -1.282 -58.302 1.00 46.63 288 SER F O 1
ATOM 12560 N N . GLN F 1 54 ? 18.530 0.219 -56.754 1.00 46.60 289 GLN F N 1
ATOM 12561 C CA . GLN F 1 54 ? 17.178 0.617 -56.403 1.00 46.54 289 GLN F CA 1
ATOM 12562 C C . GLN F 1 54 ? 16.446 1.323 -57.520 1.00 46.94 289 GLN F C 1
ATOM 12563 O O . GLN F 1 54 ? 15.271 1.052 -57.734 1.00 48.94 289 GLN F O 1
ATOM 12569 N N . ILE F 1 55 ? 17.117 2.226 -58.235 1.00 47.01 290 ILE F N 1
ATOM 12570 C CA . ILE F 1 55 ? 16.436 2.906 -59.322 1.00 46.43 290 ILE F CA 1
ATOM 12571 C C . ILE F 1 55 ? 16.449 2.045 -60.566 1.00 46.98 290 ILE F C 1
ATOM 12572 O O . ILE F 1 55 ? 15.560 2.147 -61.394 1.00 48.49 290 ILE F O 1
ATOM 12577 N N . THR F 1 56 ? 17.416 1.147 -60.678 1.00 48.56 291 THR F N 1
ATOM 12578 C CA . THR F 1 56 ? 17.461 0.264 -61.841 1.00 50.58 291 THR F CA 1
ATOM 12579 C C . THR F 1 56 ? 16.335 -0.764 -61.824 1.00 50.37 291 THR F C 1
ATOM 12580 O O . THR F 1 56 ? 15.696 -0.994 -62.851 1.00 50.07 291 THR F O 1
ATOM 12584 N N . THR F 1 57 ? 16.095 -1.384 -60.669 1.00 50.67 292 THR F N 1
ATOM 12585 C CA . THR F 1 57 ? 15.035 -2.389 -60.558 1.00 50.93 292 THR F CA 1
ATOM 12586 C C . THR F 1 57 ? 13.671 -1.798 -60.182 1.00 51.36 292 THR F C 1
ATOM 12587 O O . THR F 1 57 ? 12.748 -2.531 -59.808 1.00 52.41 292 THR F O 1
ATOM 12591 N N . GLY F 1 58 ? 13.532 -0.480 -60.321 1.00 50.93 293 GLY F N 1
ATOM 12592 C CA . GLY F 1 58 ? 12.280 0.169 -59.973 1.00 51.18 293 GLY F CA 1
ATOM 12593 C C . GLY F 1 58 ? 11.786 1.197 -60.967 1.00 52.42 293 GLY F C 1
ATOM 12594 O O . GLY F 1 58 ? 10.782 1.863 -60.716 1.00 52.89 293 GLY F O 1
ATOM 12595 N N . ILE F 1 59 ? 12.448 1.266 -62.120 1.00 52.20 294 ILE F N 1
ATOM 12596 C CA . ILE F 1 59 ? 12.139 2.213 -63.180 1.00 52.28 294 ILE F CA 1
ATOM 12597 C C . ILE F 1 59 ? 10.914 1.805 -64.016 1.00 52.26 294 ILE F C 1
ATOM 12598 O O . ILE F 1 59 ? 10.053 2.684 -64.301 1.00 51.78 294 ILE F O 1
ATOM 12603 N N . ALA F 1 72 ? 3.618 -0.314 -51.178 1.00 103.33 307 ALA F N 1
ATOM 12604 C CA . ALA F 1 72 ? 4.331 0.993 -51.330 1.00 102.96 307 ALA F CA 1
ATOM 12605 C C . ALA F 1 72 ? 5.489 0.914 -52.334 1.00 102.18 307 ALA F C 1
ATOM 12606 O O . ALA F 1 72 ? 5.944 -0.183 -52.691 1.00 102.40 307 ALA F O 1
ATOM 12608 N N . LYS F 1 73 ? 5.952 2.080 -52.794 1.00 100.70 308 LYS F N 1
ATOM 12609 C CA . LYS F 1 73 ? 7.057 2.158 -53.756 1.00 98.24 308 LYS F CA 1
ATOM 12610 C C . LYS F 1 73 ? 8.416 2.036 -53.058 1.00 96.35 308 LYS F C 1
ATOM 12611 O O . LYS F 1 73 ? 8.532 2.298 -51.859 1.00 96.73 308 LYS F O 1
ATOM 12617 N N . SER F 1 74 ? 9.431 1.638 -53.823 1.00 93.97 309 SER F N 1
ATOM 12618 C CA . SER F 1 74 ? 10.802 1.446 -53.334 1.00 91.67 309 SER F CA 1
ATOM 12619 C C . SER F 1 74 ? 11.277 2.367 -52.199 1.00 88.92 309 SER F C 1
ATOM 12620 O O . SER F 1 74 ? 11.362 3.580 -52.366 1.00 89.83 309 SER F O 1
ATOM 12623 N N . THR F 1 75 ? 11.596 1.776 -51.048 1.00 84.86 310 THR F N 1
ATOM 12624 C CA . THR F 1 75 ? 12.053 2.534 -49.879 1.00 81.08 310 THR F CA 1
ATOM 12625 C C . THR F 1 75 ? 13.299 1.897 -49.233 1.00 78.69 310 THR F C 1
ATOM 12626 O O . THR F 1 75 ? 13.284 0.717 -48.874 1.00 78.89 310 THR F O 1
ATOM 12630 N N . PHE F 1 76 ? 14.360 2.696 -49.072 1.00 74.60 311 PHE F N 1
ATOM 12631 C CA . PHE F 1 76 ? 15.624 2.226 -48.501 1.00 69.48 311 PHE F CA 1
ATOM 12632 C C . PHE F 1 76 ? 16.485 3.317 -47.854 1.00 67.95 311 PHE F C 1
ATOM 12633 O O . PHE F 1 76 ? 16.172 4.501 -47.913 1.00 67.04 311 PHE F O 1
ATOM 12641 N N . CYS F 1 77 ? 17.634 2.900 -47.335 1.00 66.84 312 CYS F N 1
ATOM 12642 C CA . CYS F 1 77 ? 18.558 3.792 -46.650 1.00 65.65 312 CYS F CA 1
ATOM 12643 C C . CYS F 1 77 ? 19.859 4.126 -47.400 1.00 64.05 312 CYS F C 1
ATOM 12644 O O . CYS F 1 77 ? 20.393 3.327 -48.172 1.00 63.40 312 CYS F O 1
ATOM 12647 N N . VAL F 1 78 ? 20.412 5.291 -47.085 1.00 62.12 313 VAL F N 1
ATOM 12648 C CA . VAL F 1 78 ? 21.623 5.786 -47.723 1.00 59.95 313 VAL F CA 1
ATOM 12649 C C . VAL F 1 78 ? 22.205 6.869 -46.808 1.00 59.48 313 VAL F C 1
ATOM 12650 O O . VAL F 1 78 ? 21.507 7.382 -45.949 1.00 58.57 313 VAL F O 1
ATOM 12654 N N . MET F 1 79 ? 23.492 7.169 -46.960 1.00 60.44 314 MET F N 1
ATOM 12655 C CA . MET F 1 79 ? 24.153 8.225 -46.177 1.00 60.93 314 MET F CA 1
ATOM 12656 C C . MET F 1 79 ? 24.343 9.463 -47.056 1.00 60.44 314 MET F C 1
ATOM 12657 O O . MET F 1 79 ? 25.089 9.412 -48.035 1.00 57.40 314 MET F O 1
ATOM 12662 N N . LEU F 1 80 ? 23.640 10.549 -46.721 1.00 61.45 315 LEU F N 1
ATOM 12663 C CA . LEU F 1 80 ? 23.731 11.808 -47.468 1.00 61.73 315 LEU F CA 1
ATOM 12664 C C . LEU F 1 80 ? 24.725 12.730 -46.788 1.00 63.08 315 LEU F C 1
ATOM 12665 O O . LEU F 1 80 ? 24.907 12.657 -45.577 1.00 62.31 315 LEU F O 1
ATOM 12670 N N . ARG F 1 81 ? 25.365 13.602 -47.557 1.00 65.78 316 ARG F N 1
ATOM 12671 C CA . ARG F 1 81 ? 26.335 14.522 -46.976 1.00 69.05 316 ARG F CA 1
ATOM 12672 C C . ARG F 1 81 ? 25.750 15.859 -46.568 1.00 69.78 316 ARG F C 1
ATOM 12673 O O . ARG F 1 81 ? 24.965 16.447 -47.303 1.00 69.13 316 ARG F O 1
ATOM 12681 N N . ARG F 1 82 ? 26.152 16.343 -45.399 1.00 71.94 317 ARG F N 1
ATOM 12682 C CA . ARG F 1 82 ? 25.670 17.626 -44.903 1.00 75.01 317 ARG F CA 1
ATOM 12683 C C . ARG F 1 82 ? 26.412 18.764 -45.589 1.00 77.15 317 ARG F C 1
ATOM 12684 O O . ARG F 1 82 ? 27.429 18.545 -46.244 1.00 76.63 317 ARG F O 1
ATOM 12692 N N . TYR F 1 83 ? 25.880 19.975 -45.445 1.00 81.10 318 TYR F N 1
ATOM 12693 C CA . TYR F 1 83 ? 26.492 21.167 -46.018 1.00 84.35 318 TYR F CA 1
ATOM 12694 C C . TYR F 1 83 ? 27.523 21.643 -45.022 1.00 85.52 318 TYR F C 1
ATOM 12695 O O . TYR F 1 83 ? 27.201 21.862 -43.849 1.00 84.63 318 TYR F O 1
ATOM 12704 N N . ARG F 1 84 ? 28.760 21.791 -45.487 1.00 87.56 319 ARG F N 1
ATOM 12705 C CA . ARG F 1 84 ? 29.831 22.247 -44.612 1.00 90.30 319 ARG F CA 1
ATOM 12706 C C . ARG F 1 84 ? 30.370 23.619 -45.022 1.00 90.06 319 ARG F C 1
ATOM 12707 O O . ARG F 1 84 ? 29.694 24.612 -44.677 1.00 89.71 319 ARG F O 1
ATOM 12715 N N . VAL F 1 98 ? 34.177 16.561 -43.778 1.00 74.95 333 VAL F N 1
ATOM 12716 C CA . VAL F 1 98 ? 32.699 16.642 -43.997 1.00 75.29 333 VAL F CA 1
ATOM 12717 C C . VAL F 1 98 ? 31.970 15.411 -43.452 1.00 74.19 333 VAL F C 1
ATOM 12718 O O . VAL F 1 98 ? 32.435 14.272 -43.601 1.00 74.30 333 VAL F O 1
ATOM 12722 N N . SER F 1 99 ? 30.819 15.646 -42.826 1.00 72.01 334 SER F N 1
ATOM 12723 C CA . SER F 1 99 ? 30.037 14.558 -42.256 1.00 69.43 334 SER F CA 1
ATOM 12724 C C . SER F 1 99 ? 28.866 14.098 -43.131 1.00 66.45 334 SER F C 1
ATOM 12725 O O . SER F 1 99 ? 28.390 14.833 -43.994 1.00 63.90 334 SER F O 1
ATOM 12728 N N . TYR F 1 100 ? 28.451 12.851 -42.915 1.00 64.15 335 TYR F N 1
ATOM 12729 C CA . TYR F 1 100 ? 27.336 12.237 -43.626 1.00 62.28 335 TYR F CA 1
ATOM 12730 C C . TYR F 1 100 ? 26.313 11.763 -42.606 1.00 60.69 335 TYR F C 1
ATOM 12731 O O . TYR F 1 100 ? 26.676 11.300 -41.530 1.00 60.92 335 TYR F O 1
ATOM 12740 N N . GLU F 1 101 ? 25.035 11.853 -42.950 1.00 59.15 336 GLU F N 1
ATOM 12741 C CA . GLU F 1 101 ? 23.968 11.434 -42.041 1.00 57.72 336 GLU F CA 1
ATOM 12742 C C . GLU F 1 101 ? 23.020 10.386 -42.647 1.00 55.08 336 GLU F C 1
ATOM 12743 O O . GLU F 1 101 ? 22.699 10.446 -43.832 1.00 54.48 336 GLU F O 1
ATOM 12749 N N . PRO F 1 102 ? 22.590 9.394 -41.847 1.00 52.80 337 PRO F N 1
ATOM 12750 C CA . PRO F 1 102 ? 21.678 8.343 -42.313 1.00 52.89 337 PRO F CA 1
ATOM 12751 C C . PRO F 1 102 ? 20.285 8.861 -42.675 1.00 53.46 337 PRO F C 1
ATOM 12752 O O . PRO F 1 102 ? 19.681 9.644 -41.942 1.00 53.48 337 PRO F O 1
ATOM 12756 N N . PHE F 1 103 ? 19.774 8.387 -43.803 1.00 54.28 338 PHE F N 1
ATOM 12757 C CA . PHE F 1 103 ? 18.469 8.799 -44.293 1.00 54.99 338 PHE F CA 1
ATOM 12758 C C . PHE F 1 103 ? 17.684 7.646 -44.880 1.00 55.18 338 PHE F C 1
ATOM 12759 O O . PHE F 1 103 ? 18.240 6.770 -45.545 1.00 55.57 338 PHE F O 1
ATOM 12767 N N . ARG F 1 104 ? 16.376 7.690 -44.674 1.00 54.98 339 ARG F N 1
ATOM 12768 C CA . ARG F 1 104 ? 15.457 6.697 -45.213 1.00 55.35 339 ARG F CA 1
ATOM 12769 C C . ARG F 1 104 ? 14.874 7.376 -46.447 1.00 53.88 339 ARG F C 1
ATOM 12770 O O . ARG F 1 104 ? 14.161 8.363 -46.323 1.00 55.68 339 ARG F O 1
ATOM 12778 N N . LEU F 1 105 ? 15.188 6.883 -47.634 1.00 51.68 340 LEU F N 1
ATOM 12779 C CA . LEU F 1 105 ? 14.661 7.501 -48.842 1.00 50.50 340 LEU F CA 1
ATOM 12780 C C . LEU F 1 105 ? 13.363 6.860 -49.291 1.00 50.24 340 LEU F C 1
ATOM 12781 O O . LEU F 1 105 ? 13.045 5.754 -48.885 1.00 50.88 340 LEU F O 1
ATOM 12786 N N . GLY F 1 106 ? 12.589 7.591 -50.080 1.00 49.78 341 GLY F N 1
ATOM 12787 C CA . GLY F 1 106 ? 11.348 7.072 -50.613 1.00 49.43 341 GLY F CA 1
ATOM 12788 C C . GLY F 1 106 ? 11.337 7.507 -52.065 1.00 51.44 341 GLY F C 1
ATOM 12789 O O . GLY F 1 106 ? 11.262 8.712 -52.337 1.00 51.67 341 GLY F O 1
ATOM 12790 N N . LEU F 1 107 ? 11.518 6.560 -52.990 1.00 52.60 342 LEU F N 1
ATOM 12791 C CA . LEU F 1 107 ? 11.537 6.872 -54.424 1.00 53.65 342 LEU F CA 1
ATOM 12792 C C . LEU F 1 107 ? 10.168 6.802 -55.059 1.00 54.13 342 LEU F C 1
ATOM 12793 O O . LEU F 1 107 ? 9.260 6.158 -54.546 1.00 54.56 342 LEU F O 1
ATOM 12798 N N . THR F 1 108 ? 10.042 7.447 -56.210 1.00 54.86 343 THR F N 1
ATOM 12799 C CA . THR F 1 108 ? 8.801 7.462 -56.958 1.00 55.87 343 THR F CA 1
ATOM 12800 C C . THR F 1 108 ? 9.138 8.002 -58.327 1.00 56.20 343 THR F C 1
ATOM 12801 O O . THR F 1 108 ? 9.825 9.007 -58.442 1.00 56.22 343 THR F O 1
ATOM 12805 N N . PHE F 1 109 ? 8.722 7.289 -59.362 1.00 57.27 344 PHE F N 1
ATOM 12806 C CA . PHE F 1 109 ? 8.940 7.741 -60.725 1.00 57.81 344 PHE F CA 1
ATOM 12807 C C . PHE F 1 109 ? 7.582 8.208 -61.205 1.00 60.86 344 PHE F C 1
ATOM 12808 O O . PHE F 1 109 ? 6.583 7.498 -61.079 1.00 61.86 344 PHE F O 1
ATOM 12816 N N . ARG F 1 110 ? 7.523 9.450 -61.649 1.00 64.21 345 ARG F N 1
ATOM 12817 C CA . ARG F 1 110 ? 6.283 10.011 -62.137 1.00 67.72 345 ARG F CA 1
ATOM 12818 C C . ARG F 1 110 ? 6.660 10.616 -63.467 1.00 70.11 345 ARG F C 1
ATOM 12819 O O . ARG F 1 110 ? 7.731 11.201 -63.596 1.00 68.22 345 ARG F O 1
ATOM 12827 N N . GLU F 1 111 ? 5.837 10.391 -64.481 1.00 74.89 346 GLU F N 1
ATOM 12828 C CA . GLU F 1 111 ? 6.148 10.931 -65.792 1.00 80.01 346 GLU F CA 1
ATOM 12829 C C . GLU F 1 111 ? 6.134 12.452 -65.748 1.00 82.70 346 GLU F C 1
ATOM 12830 O O . GLU F 1 111 ? 5.236 13.056 -65.155 1.00 82.89 346 GLU F O 1
ATOM 12836 N N . ALA F 1 112 ? 7.188 13.056 -66.294 1.00 86.38 347 ALA F N 1
ATOM 12837 C CA . ALA F 1 112 ? 7.313 14.506 -66.351 1.00 90.47 347 ALA F CA 1
ATOM 12838 C C . ALA F 1 112 ? 6.181 14.995 -67.238 1.00 93.95 347 ALA F C 1
ATOM 12839 O O . ALA F 1 112 ? 5.971 14.464 -68.328 1.00 93.69 347 ALA F O 1
ATOM 12841 N N . PRO F 1 113 ? 5.432 16.010 -66.782 1.00 98.38 348 PRO F N 1
ATOM 12842 C CA . PRO F 1 113 ? 4.313 16.550 -67.560 1.00 102.22 348 PRO F CA 1
ATOM 12843 C C . PRO F 1 113 ? 4.780 16.963 -68.951 1.00 105.48 348 PRO F C 1
ATOM 12844 O O . PRO F 1 113 ? 5.537 17.927 -69.104 1.00 105.28 348 PRO F O 1
ATOM 12848 N N . GLU F 1 114 ? 4.373 16.158 -69.935 1.00 109.32 349 GLU F N 1
ATOM 12849 C CA . GLU F 1 114 ? 4.701 16.349 -71.342 1.00 113.29 349 GLU F CA 1
ATOM 12850 C C . GLU F 1 114 ? 4.800 17.839 -71.645 1.00 115.68 349 GLU F C 1
ATOM 12851 O O . GLU F 1 114 ? 3.866 18.602 -71.378 1.00 115.26 349 GLU F O 1
ATOM 12857 N N . GLU F 1 115 ? 5.978 18.245 -72.113 1.00 119.35 350 GLU F N 1
ATOM 12858 C CA . GLU F 1 115 ? 6.276 19.635 -72.453 1.00 122.96 350 GLU F CA 1
ATOM 12859 C C . GLU F 1 115 ? 5.120 20.312 -73.201 1.00 124.72 350 GLU F C 1
ATOM 12860 O O . GLU F 1 115 ? 4.530 19.722 -74.118 1.00 125.30 350 GLU F O 1
ATOM 12866 N N . ALA F 1 116 ? 4.779 21.527 -72.760 1.00 126.08 351 ALA F N 1
ATOM 12867 C CA . ALA F 1 116 ? 3.693 22.333 -73.339 1.00 127.64 351 ALA F CA 1
ATOM 12868 C C . ALA F 1 116 ? 3.669 22.341 -74.880 1.00 128.94 351 ALA F C 1
ATOM 12869 O O . ALA F 1 116 ? 2.598 22.291 -75.502 1.00 129.02 351 ALA F O 1
ATOM 12871 N N . ARG F 1 117 ? 4.868 22.437 -75.455 1.00 130.35 352 ARG F N 1
ATOM 12872 C CA . ARG F 1 117 ? 5.175 22.455 -76.895 1.00 131.45 352 ARG F CA 1
ATOM 12873 C C . ARG F 1 117 ? 6.458 23.246 -77.233 1.00 132.14 352 ARG F C 1
ATOM 12874 O O . ARG F 1 117 ? 6.650 23.654 -78.386 1.00 131.56 352 ARG F O 1
ATOM 12882 N N . PRO F 1 118 ? 7.368 23.445 -76.248 1.00 133.10 353 PRO F N 1
ATOM 12883 C CA . PRO F 1 118 ? 8.568 24.205 -76.611 1.00 134.11 353 PRO F CA 1
ATOM 12884 C C . PRO F 1 118 ? 9.828 23.477 -77.108 1.00 135.36 353 PRO F C 1
ATOM 12885 O O . PRO F 1 118 ? 10.318 23.767 -78.204 1.00 135.49 353 PRO F O 1
ATOM 12889 N N . ASP F 1 119 ? 10.329 22.520 -76.325 1.00 136.73 354 ASP F N 1
ATOM 12890 C CA . ASP F 1 119 ? 11.594 21.835 -76.640 1.00 137.57 354 ASP F CA 1
ATOM 12891 C C . ASP F 1 119 ? 11.684 20.472 -77.329 1.00 137.44 354 ASP F C 1
ATOM 12892 O O . ASP F 1 119 ? 11.704 20.395 -78.559 1.00 137.10 354 ASP F O 1
ATOM 12897 N N . ASN F 1 120 ? 11.786 19.404 -76.539 1.00 137.51 355 ASN F N 1
ATOM 12898 C CA . ASN F 1 120 ? 11.961 18.076 -77.115 1.00 137.97 355 ASN F CA 1
ATOM 12899 C C . ASN F 1 120 ? 10.843 17.222 -77.687 1.00 138.38 355 ASN F C 1
ATOM 12900 O O . ASN F 1 120 ? 9.907 16.798 -76.998 1.00 138.37 355 ASN F O 1
ATOM 12905 N N . TYR F 1 121 ? 11.033 16.934 -78.973 1.00 138.58 356 TYR F N 1
ATOM 12906 C CA . TYR F 1 121 ? 10.149 16.130 -79.800 1.00 138.61 356 TYR F CA 1
ATOM 12907 C C . TYR F 1 121 ? 9.979 14.700 -79.286 1.00 138.72 356 TYR F C 1
ATOM 12908 O O . TYR F 1 121 ? 9.176 13.963 -79.903 1.00 138.66 356 TYR F O 1
ATOM 12917 N N . GLY F 1 126 ? 9.544 9.938 -77.900 1.00 89.11 361 GLY F N 1
ATOM 12918 C CA . GLY F 1 126 ? 10.090 9.580 -76.563 1.00 90.06 361 GLY F CA 1
ATOM 12919 C C . GLY F 1 126 ? 9.222 10.039 -75.402 1.00 90.50 361 GLY F C 1
ATOM 12920 O O . GLY F 1 126 ? 8.096 10.508 -75.600 1.00 91.42 361 GLY F O 1
ATOM 12921 N N . THR F 1 127 ? 9.761 9.919 -74.188 1.00 90.11 362 THR F N 1
ATOM 12922 C CA . THR F 1 127 ? 9.058 10.308 -72.966 1.00 88.96 362 THR F CA 1
ATOM 12923 C C . THR F 1 127 ? 10.036 10.595 -71.820 1.00 87.06 362 THR F C 1
ATOM 12924 O O . THR F 1 127 ? 10.867 9.753 -71.476 1.00 88.03 362 THR F O 1
ATOM 12928 N N . ASN F 1 128 ? 9.930 11.778 -71.224 1.00 84.27 363 ASN F N 1
ATOM 12929 C CA . ASN F 1 128 ? 10.817 12.144 -70.119 1.00 80.88 363 ASN F CA 1
ATOM 12930 C C . ASN F 1 128 ? 10.293 11.660 -68.764 1.00 76.72 363 ASN F C 1
ATOM 12931 O O . ASN F 1 128 ? 9.138 11.908 -68.413 1.00 75.55 363 ASN F O 1
ATOM 12936 N N . MET F 1 129 ? 11.177 11.011 -68.003 1.00 72.19 364 MET F N 1
ATOM 12937 C CA . MET F 1 129 ? 10.869 10.467 -66.678 1.00 67.39 364 MET F CA 1
ATOM 12938 C C . MET F 1 129 ? 11.395 11.359 -65.543 1.00 63.66 364 MET F C 1
ATOM 12939 O O . MET F 1 129 ? 12.456 11.976 -65.672 1.00 63.33 364 MET F O 1
ATOM 12944 N N . LEU F 1 130 ? 10.664 11.389 -64.424 1.00 59.23 365 LEU F N 1
ATOM 12945 C CA . LEU F 1 130 ? 11.008 12.216 -63.256 1.00 54.16 365 LEU F CA 1
ATOM 12946 C C . LEU F 1 130 ? 11.103 11.404 -61.967 1.00 51.37 365 LEU F C 1
ATOM 12947 O O . LEU F 1 130 ? 10.158 10.707 -61.607 1.00 50.53 365 LEU F O 1
ATOM 12952 N N . LEU F 1 131 ? 12.220 11.531 -61.255 1.00 47.64 366 LEU F N 1
ATOM 12953 C CA . LEU F 1 131 ? 12.418 10.808 -60.000 1.00 46.64 366 LEU F CA 1
ATOM 12954 C C . LEU F 1 131 ? 12.187 11.697 -58.769 1.00 46.70 366 LEU F C 1
ATOM 12955 O O . LEU F 1 131 ? 12.879 12.695 -58.581 1.00 49.66 366 LEU F O 1
ATOM 12960 N N . VAL F 1 132 ? 11.212 11.349 -57.936 1.00 44.73 367 VAL F N 1
ATOM 12961 C CA . VAL F 1 132 ? 10.940 12.137 -56.744 1.00 43.61 367 VAL F CA 1
ATOM 12962 C C . VAL F 1 132 ? 11.401 11.364 -55.532 1.00 43.84 367 VAL F C 1
ATOM 12963 O O . VAL F 1 132 ? 10.943 10.254 -55.295 1.00 43.95 367 VAL F O 1
ATOM 12967 N N . ILE F 1 133 ? 12.347 11.948 -54.799 1.00 44.57 368 ILE F N 1
ATOM 12968 C CA . ILE F 1 133 ? 12.925 11.348 -53.596 1.00 44.60 368 ILE F CA 1
ATOM 12969 C C . ILE F 1 133 ? 12.565 12.160 -52.359 1.00 47.66 368 ILE F C 1
ATOM 12970 O O . ILE F 1 133 ? 12.626 13.387 -52.384 1.00 49.07 368 ILE F O 1
ATOM 12975 N N . CYS F 1 134 ? 12.209 11.479 -51.279 1.00 50.16 369 CYS F N 1
ATOM 12976 C CA . CYS F 1 134 ? 11.897 12.157 -50.031 1.00 53.98 369 CYS F CA 1
ATOM 12977 C C . CYS F 1 134 ? 12.775 11.598 -48.932 1.00 55.19 369 CYS F C 1
ATOM 12978 O O . CYS F 1 134 ? 12.613 10.448 -48.510 1.00 56.45 369 CYS F O 1
ATOM 12981 N N . ALA F 1 135 ? 13.711 12.416 -48.470 1.00 55.22 370 ALA F N 1
ATOM 12982 C CA . ALA F 1 135 ? 14.650 11.990 -47.449 1.00 55.46 370 ALA F CA 1
ATOM 12983 C C . ALA F 1 135 ? 14.282 12.382 -46.043 1.00 55.73 370 ALA F C 1
ATOM 12984 O O . ALA F 1 135 ? 14.139 13.559 -45.739 1.00 57.48 370 ALA F O 1
ATOM 12986 N N . THR F 1 136 ? 14.101 11.386 -45.193 1.00 55.31 371 THR F N 1
ATOM 12987 C CA . THR F 1 136 ? 13.808 11.641 -43.794 1.00 56.34 371 THR F CA 1
ATOM 12988 C C . THR F 1 136 ? 14.933 10.985 -42.992 1.00 56.92 371 THR F C 1
ATOM 12989 O O . THR F 1 136 ? 15.272 9.827 -43.211 1.00 56.37 371 THR F O 1
ATOM 12993 N N . PRO F 1 137 ? 15.586 11.758 -42.110 1.00 58.09 372 PRO F N 1
ATOM 12994 C CA . PRO F 1 137 ? 16.689 11.268 -41.283 1.00 58.96 372 PRO F CA 1
ATOM 12995 C C . PRO F 1 137 ? 16.348 10.176 -40.267 1.00 59.67 372 PRO F C 1
ATOM 12996 O O . PRO F 1 137 ? 15.214 10.056 -39.793 1.00 58.91 372 PRO F O 1
ATOM 13000 N N . ILE F 1 138 ? 17.357 9.358 -39.989 1.00 60.72 373 ILE F N 1
ATOM 13001 C CA . ILE F 1 138 ? 17.268 8.252 -39.051 1.00 62.50 373 ILE F CA 1
ATOM 13002 C C . ILE F 1 138 ? 18.126 8.621 -37.843 1.00 63.48 373 ILE F C 1
ATOM 13003 O O . ILE F 1 138 ? 19.298 8.955 -37.994 1.00 65.83 373 ILE F O 1
ATOM 13008 N N . LYS F 1 139 ? 17.547 8.582 -36.651 1.00 63.12 374 LYS F N 1
ATOM 13009 C CA . LYS F 1 139 ? 18.294 8.894 -35.443 1.00 63.62 374 LYS F CA 1
ATOM 13010 C C . LYS F 1 139 ? 18.441 7.637 -34.588 1.00 64.27 374 LYS F C 1
ATOM 13011 O O . LYS F 1 139 ? 17.671 6.676 -34.711 1.00 63.78 374 LYS F O 1
ATOM 13017 N N . SER F 1 140 ? 19.466 7.645 -33.745 1.00 64.30 375 SER F N 1
ATOM 13018 C CA . SER F 1 140 ? 19.750 6.543 -32.853 1.00 63.94 375 SER F CA 1
ATOM 13019 C C . SER F 1 140 ? 18.553 6.219 -31.961 1.00 64.67 375 SER F C 1
ATOM 13020 O O . SER F 1 140 ? 17.810 7.109 -31.547 1.00 64.16 375 SER F O 1
ATOM 13023 N N . SER F 1 141 ? 18.390 4.933 -31.664 1.00 65.80 376 SER F N 1
ATOM 13024 C CA . SER F 1 141 ? 17.296 4.431 -30.833 1.00 66.99 376 SER F CA 1
ATOM 13025 C C . SER F 1 141 ? 17.505 4.643 -29.329 1.00 67.13 376 SER F C 1
ATOM 13026 O O . SER F 1 141 ? 16.650 4.268 -28.527 1.00 67.66 376 SER F O 1
ATOM 13029 N N . TYR F 1 142 ? 18.616 5.265 -28.944 1.00 67.25 377 TYR F N 1
ATOM 13030 C CA . TYR F 1 142 ? 18.905 5.448 -27.526 1.00 67.59 377 TYR F CA 1
ATOM 13031 C C . TYR F 1 142 ? 19.070 6.877 -27.018 1.00 68.98 377 TYR F C 1
ATOM 13032 O O . TYR F 1 142 ? 19.933 7.633 -27.472 1.00 68.93 377 TYR F O 1
ATOM 13041 N N . LYS F 1 143 ? 18.255 7.225 -26.032 1.00 70.98 378 LYS F N 1
ATOM 13042 C CA . LYS F 1 143 ? 18.299 8.552 -25.440 1.00 72.71 378 LYS F CA 1
ATOM 13043 C C . LYS F 1 143 ? 19.420 8.631 -24.405 1.00 72.58 378 LYS F C 1
ATOM 13044 O O . LYS F 1 143 ? 20.173 9.601 -24.383 1.00 72.36 378 LYS F O 1
ATOM 13050 N N . VAL F 1 144 ? 19.556 7.588 -23.586 1.00 71.65 379 VAL F N 1
ATOM 13051 C CA . VAL F 1 144 ? 20.579 7.549 -22.547 1.00 71.14 379 VAL F CA 1
ATOM 13052 C C . VAL F 1 144 ? 21.445 6.293 -22.640 1.00 71.08 379 VAL F C 1
ATOM 13053 O O . VAL F 1 144 ? 21.009 5.269 -23.165 1.00 69.61 379 VAL F O 1
ATOM 13057 N N . PRO F 1 145 ? 22.684 6.360 -22.116 1.00 71.83 380 PRO F N 1
ATOM 13058 C CA . PRO F 1 145 ? 23.671 5.269 -22.098 1.00 72.55 380 PRO F CA 1
ATOM 13059 C C . PRO F 1 145 ? 23.250 4.048 -21.281 1.00 72.73 380 PRO F C 1
ATOM 13060 O O . PRO F 1 145 ? 22.490 4.171 -20.326 1.00 72.83 380 PRO F O 1
ATOM 13064 N N . ASP F 1 146 ? 23.744 2.875 -21.676 1.00 73.01 381 ASP F N 1
ATOM 13065 C CA . ASP F 1 146 ? 23.424 1.619 -21.001 1.00 73.66 381 ASP F CA 1
ATOM 13066 C C . ASP F 1 146 ? 21.911 1.470 -20.804 1.00 73.11 381 ASP F C 1
ATOM 13067 O O . ASP F 1 146 ? 21.456 0.897 -19.807 1.00 73.81 381 ASP F O 1
ATOM 13072 N N . GLU F 1 147 ? 21.144 1.976 -21.768 1.00 71.28 382 GLU F N 1
ATOM 13073 C CA . GLU F 1 147 ? 19.684 1.944 -21.724 1.00 68.98 382 GLU F CA 1
ATOM 13074 C C . GLU F 1 147 ? 19.156 0.546 -21.418 1.00 67.56 382 GLU F C 1
ATOM 13075 O O . GLU F 1 147 ? 19.579 -0.433 -22.028 1.00 66.83 382 GLU F O 1
ATOM 13081 N N . ILE F 1 148 ? 18.275 0.453 -20.427 1.00 66.80 383 ILE F N 1
ATOM 13082 C CA . ILE F 1 148 ? 17.705 -0.834 -20.024 1.00 66.58 383 ILE F CA 1
ATOM 13083 C C . ILE F 1 148 ? 16.482 -1.270 -20.827 1.00 64.86 383 ILE F C 1
ATOM 13084 O O . ILE F 1 148 ? 15.889 -0.479 -21.556 1.00 63.62 383 ILE F O 1
ATOM 13089 N N . LEU F 1 149 ? 16.087 -2.526 -20.656 1.00 64.82 384 LEU F N 1
ATOM 13090 C CA . LEU F 1 149 ? 14.965 -3.087 -21.409 1.00 66.26 384 LEU F CA 1
ATOM 13091 C C . LEU F 1 149 ? 13.555 -2.603 -21.095 1.00 66.14 384 LEU F C 1
ATOM 13092 O O . LEU F 1 149 ? 13.110 -2.620 -19.948 1.00 65.46 384 LEU F O 1
ATOM 13097 N N . SER F 1 150 ? 12.833 -2.281 -22.164 1.00 66.43 385 SER F N 1
ATOM 13098 C CA . SER F 1 150 ? 11.462 -1.806 -22.088 1.00 67.81 385 SER F CA 1
ATOM 13099 C C . SER F 1 150 ? 10.672 -2.250 -23.316 1.00 69.31 385 SER F C 1
ATOM 13100 O O . SER F 1 150 ? 11.192 -2.925 -24.197 1.00 70.00 385 SER F O 1
ATOM 13103 N N . GLN F 1 151 ? 9.400 -1.881 -23.353 1.00 70.66 386 GLN F N 1
ATOM 13104 C CA . GLN F 1 151 ? 8.546 -2.197 -24.482 1.00 71.48 386 GLN F CA 1
ATOM 13105 C C . GLN F 1 151 ? 9.003 -1.295 -25.638 1.00 70.52 386 GLN F C 1
ATOM 13106 O O . GLN F 1 151 ? 8.760 -1.588 -26.809 1.00 70.85 386 GLN F O 1
ATOM 13112 N N . LYS F 1 152 ? 9.683 -0.203 -25.294 1.00 69.38 387 LYS F N 1
ATOM 13113 C CA . LYS F 1 152 ? 10.193 0.756 -26.270 1.00 67.93 387 LYS F CA 1
ATOM 13114 C C . LYS F 1 152 ? 11.527 0.298 -26.881 1.00 66.84 387 LYS F C 1
ATOM 13115 O O . LYS F 1 152 ? 11.997 0.884 -27.854 1.00 67.99 387 LYS F O 1
ATOM 13121 N N . SER F 1 153 ? 12.118 -0.763 -26.335 1.00 64.72 388 SER F N 1
ATOM 13122 C CA . SER F 1 153 ? 13.377 -1.295 -26.863 1.00 62.66 388 SER F CA 1
ATOM 13123 C C . SER F 1 153 ? 13.222 -1.845 -28.299 1.00 61.36 388 SER F C 1
ATOM 13124 O O . SER F 1 153 ? 12.168 -2.401 -28.672 1.00 61.05 388 SER F O 1
ATOM 13127 N N . PRO F 1 154 ? 14.275 -1.687 -29.125 1.00 59.14 389 PRO F N 1
ATOM 13128 C CA . PRO F 1 154 ? 14.276 -2.152 -30.512 1.00 57.35 389 PRO F CA 1
ATOM 13129 C C . PRO F 1 154 ? 14.170 -3.665 -30.674 1.00 55.17 389 PRO F C 1
ATOM 13130 O O . PRO F 1 154 ? 14.899 -4.419 -30.028 1.00 55.49 389 PRO F O 1
ATOM 13134 N N . LYS F 1 155 ? 13.230 -4.104 -31.503 1.00 52.37 390 LYS F N 1
ATOM 13135 C CA . LYS F 1 155 ? 13.091 -5.528 -31.794 1.00 50.92 390 LYS F CA 1
ATOM 13136 C C . LYS F 1 155 ? 13.188 -5.698 -33.324 1.00 47.46 390 LYS F C 1
ATOM 13137 O O . LYS F 1 155 ? 12.487 -5.031 -34.082 1.00 47.14 390 LYS F O 1
ATOM 13143 N N . PHE F 1 156 ? 14.138 -6.519 -33.761 1.00 42.70 391 PHE F N 1
ATOM 13144 C CA . PHE F 1 156 ? 14.391 -6.753 -35.173 1.00 37.87 391 PHE F CA 1
ATOM 13145 C C . PHE F 1 156 ? 14.965 -8.142 -35.405 1.00 37.33 391 PHE F C 1
ATOM 13146 O O . PHE F 1 156 ? 15.547 -8.754 -34.503 1.00 37.26 391 PHE F O 1
ATOM 13154 N N . ALA F 1 157 ? 14.853 -8.626 -36.633 1.00 35.03 392 ALA F N 1
ATOM 13155 C CA . ALA F 1 157 ? 15.383 -9.937 -36.942 1.00 32.70 392 ALA F CA 1
ATOM 13156 C C . ALA F 1 157 ? 16.500 -9.855 -37.952 1.00 31.63 392 ALA F C 1
ATOM 13157 O O . ALA F 1 157 ? 16.496 -8.995 -38.834 1.00 29.91 392 ALA F O 1
ATOM 13159 N N . ILE F 1 158 ? 17.475 -10.739 -37.769 1.00 31.96 393 ILE F N 1
ATOM 13160 C CA . ILE F 1 158 ? 18.634 -10.878 -38.658 1.00 32.78 393 ILE F CA 1
ATOM 13161 C C . ILE F 1 158 ? 18.752 -12.339 -39.138 1.00 33.98 393 ILE F C 1
ATOM 13162 O O . ILE F 1 158 ? 18.783 -13.286 -38.347 1.00 33.28 393 ILE F O 1
ATOM 13167 N N . ARG F 1 159 ? 18.856 -12.510 -40.445 1.00 36.33 394 ARG F N 1
ATOM 13168 C CA . ARG F 1 159 ? 18.970 -13.840 -41.015 1.00 38.98 394 ARG F CA 1
ATOM 13169 C C . ARG F 1 159 ? 20.318 -14.082 -41.658 1.00 37.81 394 ARG F C 1
ATOM 13170 O O . ARG F 1 159 ? 20.850 -13.207 -42.333 1.00 39.29 394 ARG F O 1
ATOM 13178 N N . HIS F 1 160 ? 20.886 -15.259 -41.443 1.00 36.89 395 HIS F N 1
ATOM 13179 C CA . HIS F 1 160 ? 22.157 -15.562 -42.083 1.00 38.24 395 HIS F CA 1
ATOM 13180 C C . HIS F 1 160 ? 22.188 -16.983 -42.613 1.00 39.52 395 HIS F C 1
ATOM 13181 O O . HIS F 1 160 ? 21.422 -17.843 -42.171 1.00 40.15 395 HIS F O 1
ATOM 13188 N N . THR F 1 161 ? 23.066 -17.213 -43.586 1.00 39.73 396 THR F N 1
ATOM 13189 C CA . THR F 1 161 ? 23.197 -18.515 -44.234 1.00 40.36 396 THR F CA 1
ATOM 13190 C C . THR F 1 161 ? 23.893 -19.553 -43.372 1.00 39.98 396 THR F C 1
ATOM 13191 O O . THR F 1 161 ? 24.335 -19.253 -42.266 1.00 39.99 396 THR F O 1
ATOM 13195 N N . ALA F 1 162 ? 23.968 -20.780 -43.869 1.00 38.74 397 ALA F N 1
ATOM 13196 C CA . ALA F 1 162 ? 24.618 -21.833 -43.115 1.00 37.62 397 ALA F CA 1
ATOM 13197 C C . ALA F 1 162 ? 26.096 -21.485 -42.952 1.00 37.55 397 ALA F C 1
ATOM 13198 O O . ALA F 1 162 ? 26.723 -21.865 -41.958 1.00 36.94 397 ALA F O 1
ATOM 13200 N N . THR F 1 163 ? 26.640 -20.742 -43.918 1.00 36.56 398 THR F N 1
ATOM 13201 C CA . THR F 1 163 ? 28.043 -20.344 -43.878 1.00 36.85 398 THR F CA 1
ATOM 13202 C C . THR F 1 163 ? 28.215 -19.124 -43.000 1.00 37.44 398 THR F C 1
ATOM 13203 O O . THR F 1 163 ? 29.334 -18.666 -42.778 1.00 39.42 398 THR F O 1
ATOM 13207 N N . GLY F 1 164 ? 27.090 -18.563 -42.565 1.00 36.90 399 GLY F N 1
ATOM 13208 C CA . GLY F 1 164 ? 27.114 -17.413 -41.680 1.00 36.13 399 GLY F CA 1
ATOM 13209 C C . GLY F 1 164 ? 27.089 -16.024 -42.290 1.00 36.20 399 GLY F C 1
ATOM 13210 O O . GLY F 1 164 ? 27.328 -15.044 -41.583 1.00 33.42 399 GLY F O 1
ATOM 13211 N N . ILE F 1 165 ? 26.807 -15.912 -43.586 1.00 36.42 400 ILE F N 1
ATOM 13212 C CA . ILE F 1 165 ? 26.774 -14.590 -44.215 1.00 37.81 400 ILE F CA 1
ATOM 13213 C C . ILE F 1 165 ? 25.376 -13.990 -44.088 1.00 36.05 400 ILE F C 1
ATOM 13214 O O . ILE F 1 165 ? 24.383 -14.631 -44.408 1.00 37.36 400 ILE F O 1
ATOM 13219 N N . ILE F 1 166 ? 25.312 -12.824 -43.461 1.00 34.06 401 ILE F N 1
ATOM 13220 C CA . ILE F 1 166 ? 24.063 -12.141 -43.231 1.00 33.50 401 ILE F CA 1
ATOM 13221 C C . ILE F 1 166 ? 23.362 -11.877 -44.541 1.00 35.85 401 ILE F C 1
ATOM 13222 O O . ILE F 1 166 ? 23.970 -11.334 -45.461 1.00 36.54 401 ILE F O 1
ATOM 13227 N N . SER F 1 167 ? 22.062 -12.178 -44.599 1.00 36.61 402 SER F N 1
ATOM 13228 C CA . SER F 1 167 ? 21.301 -11.985 -45.828 1.00 35.37 402 SER F CA 1
ATOM 13229 C C . SER F 1 167 ? 20.164 -11.001 -45.764 1.00 35.02 402 SER F C 1
ATOM 13230 O O . SER F 1 167 ? 19.806 -10.410 -46.783 1.00 34.13 402 SER F O 1
ATOM 13233 N N . HIS F 1 168 ? 19.570 -10.853 -44.582 1.00 37.62 403 HIS F N 1
ATOM 13234 C CA . HIS F 1 168 ? 18.447 -9.922 -44.387 1.00 39.30 403 HIS F CA 1
ATOM 13235 C C . HIS F 1 168 ? 18.481 -9.317 -43.002 1.00 38.29 403 HIS F C 1
ATOM 13236 O O . HIS F 1 168 ? 18.845 -9.980 -42.038 1.00 37.23 403 HIS F O 1
ATOM 13243 N N . VAL F 1 169 ? 18.104 -8.049 -42.913 1.00 39.51 404 VAL F N 1
ATOM 13244 C CA . VAL F 1 169 ? 18.024 -7.345 -41.629 1.00 41.48 404 VAL F CA 1
ATOM 13245 C C . VAL F 1 169 ? 16.774 -6.459 -41.666 1.00 42.52 404 VAL F C 1
ATOM 13246 O O . VAL F 1 169 ? 16.535 -5.760 -42.655 1.00 42.10 404 VAL F O 1
ATOM 13250 N N . ASP F 1 170 ? 15.947 -6.540 -40.622 1.00 43.72 405 ASP F N 1
ATOM 13251 C CA . ASP F 1 170 ? 14.721 -5.740 -40.549 1.00 44.50 405 ASP F CA 1
ATOM 13252 C C . ASP F 1 170 ? 15.109 -4.286 -40.478 1.00 44.49 405 ASP F C 1
ATOM 13253 O O . ASP F 1 170 ? 16.231 -3.963 -40.080 1.00 42.88 405 ASP F O 1
ATOM 13258 N N . SER F 1 171 ? 14.179 -3.411 -40.855 1.00 45.68 406 SER F N 1
ATOM 13259 C CA . SER F 1 171 ? 14.436 -1.976 -40.844 1.00 46.36 406 SER F CA 1
ATOM 13260 C C . SER F 1 171 ? 14.753 -1.451 -39.452 1.00 46.48 406 SER F C 1
ATOM 13261 O O . SER F 1 171 ? 15.626 -0.609 -39.285 1.00 47.55 406 SER F O 1
ATOM 13264 N N . ALA F 1 172 ? 14.078 -1.980 -38.441 1.00 47.36 407 ALA F N 1
ATOM 13265 C CA . ALA F 1 172 ? 14.326 -1.534 -37.081 1.00 47.93 407 ALA F CA 1
ATOM 13266 C C . ALA F 1 172 ? 15.780 -1.699 -36.612 1.00 47.44 407 ALA F C 1
ATOM 13267 O O . ALA F 1 172 ? 16.197 -1.088 -35.633 1.00 47.97 407 ALA F O 1
ATOM 13269 N N . ALA F 1 173 ? 16.554 -2.514 -37.314 1.00 46.48 408 ALA F N 1
ATOM 13270 C CA . ALA F 1 173 ? 17.932 -2.752 -36.921 1.00 45.54 408 ALA F CA 1
ATOM 13271 C C . ALA F 1 173 ? 18.830 -1.552 -37.112 1.00 45.48 408 ALA F C 1
ATOM 13272 O O . ALA F 1 173 ? 19.784 -1.389 -36.361 1.00 46.92 408 ALA F O 1
ATOM 13274 N N . VAL F 1 174 ? 18.526 -0.707 -38.096 1.00 44.64 409 VAL F N 1
ATOM 13275 C CA . VAL F 1 174 ? 19.350 0.476 -38.367 1.00 44.39 409 VAL F CA 1
ATOM 13276 C C . VAL F 1 174 ? 19.559 1.405 -37.172 1.00 45.82 409 VAL F C 1
ATOM 13277 O O . VAL F 1 174 ? 20.694 1.732 -36.839 1.00 49.00 409 VAL F O 1
ATOM 13281 N N . SER F 1 175 ? 18.481 1.832 -36.525 1.00 45.91 410 SER F N 1
ATOM 13282 C CA . SER F 1 175 ? 18.594 2.735 -35.381 1.00 45.94 410 SER F CA 1
ATOM 13283 C C . SER F 1 175 ? 19.154 2.080 -34.125 1.00 47.03 410 SER F C 1
ATOM 13284 O O . SER F 1 175 ? 19.692 2.759 -33.240 1.00 48.88 410 SER F O 1
ATOM 13287 N N . ALA F 1 176 ? 19.048 0.761 -34.042 1.00 46.67 411 ALA F N 1
ATOM 13288 C CA . ALA F 1 176 ? 19.561 0.055 -32.882 1.00 46.22 411 ALA F CA 1
ATOM 13289 C C . ALA F 1 176 ? 21.000 -0.421 -33.024 1.00 46.69 411 ALA F C 1
ATOM 13290 O O . ALA F 1 176 ? 21.688 -0.566 -32.029 1.00 47.68 411 ALA F O 1
ATOM 13292 N N . LEU F 1 177 ? 21.448 -0.692 -34.246 1.00 46.75 412 LEU F N 1
ATOM 13293 C CA . LEU F 1 177 ? 22.799 -1.178 -34.453 1.00 45.37 412 LEU F CA 1
ATOM 13294 C C . LEU F 1 177 ? 23.689 -0.204 -35.206 1.00 45.74 412 LEU F C 1
ATOM 13295 O O . LEU F 1 177 ? 24.880 -0.429 -35.350 1.00 48.20 412 LEU F O 1
ATOM 13300 N N . GLY F 1 178 ? 23.123 0.880 -35.703 1.00 44.48 413 GLY F N 1
ATOM 13301 C CA . GLY F 1 178 ? 23.946 1.841 -36.404 1.00 43.31 413 GLY F CA 1
ATOM 13302 C C . GLY F 1 178 ? 24.332 1.495 -37.824 1.00 44.36 413 GLY F C 1
ATOM 13303 O O . GLY F 1 178 ? 24.838 2.365 -38.523 1.00 45.74 413 GLY F O 1
ATOM 13304 N N . TYR F 1 179 ? 24.125 0.251 -38.260 1.00 45.09 414 TYR F N 1
ATOM 13305 C CA . TYR F 1 179 ? 24.458 -0.135 -39.634 1.00 43.96 414 TYR F CA 1
ATOM 13306 C C . TYR F 1 179 ? 23.293 0.040 -40.586 1.00 44.09 414 TYR F C 1
ATOM 13307 O O . TYR F 1 179 ? 22.135 -0.097 -40.210 1.00 43.74 414 TYR F O 1
ATOM 13316 N N . LEU F 1 180 ? 23.618 0.339 -41.833 1.00 44.81 415 LEU F N 1
ATOM 13317 C CA . LEU F 1 180 ? 22.613 0.432 -42.869 1.00 45.21 415 LEU F CA 1
ATOM 13318 C C . LEU F 1 180 ? 22.512 -1.025 -43.309 1.00 44.95 415 LEU F C 1
ATOM 13319 O O . LEU F 1 180 ? 23.434 -1.810 -43.068 1.00 44.00 415 LEU F O 1
ATOM 13324 N N . PRO F 1 181 ? 21.397 -1.426 -43.927 1.00 45.24 416 PRO F N 1
ATOM 13325 C CA . PRO F 1 181 ? 21.319 -2.827 -44.348 1.00 45.20 416 PRO F CA 1
ATOM 13326 C C . PRO F 1 181 ? 22.543 -3.256 -45.167 1.00 45.94 416 PRO F C 1
ATOM 13327 O O . PRO F 1 181 ? 23.146 -4.301 -44.900 1.00 44.56 416 PRO F O 1
ATOM 13331 N N . GLN F 1 182 ? 22.952 -2.405 -46.105 1.00 46.99 417 GLN F N 1
ATOM 13332 C CA . GLN F 1 182 ? 24.102 -2.693 -46.951 1.00 50.03 417 GLN F CA 1
ATOM 13333 C C . GLN F 1 182 ? 25.426 -2.974 -46.235 1.00 49.63 417 GLN F C 1
ATOM 13334 O O . GLN F 1 182 ? 26.163 -3.869 -46.638 1.00 51.54 417 GLN F O 1
ATOM 13340 N N . ASP F 1 183 ? 25.717 -2.245 -45.163 1.00 47.98 418 ASP F N 1
ATOM 13341 C CA . ASP F 1 183 ? 26.959 -2.446 -44.425 1.00 47.65 418 ASP F CA 1
ATOM 13342 C C . ASP F 1 183 ? 26.941 -3.760 -43.648 1.00 47.93 418 ASP F C 1
ATOM 13343 O O . ASP F 1 183 ? 27.934 -4.122 -43.013 1.00 48.91 418 ASP F O 1
ATOM 13348 N N . LEU F 1 184 ? 25.823 -4.483 -43.725 1.00 47.90 419 LEU F N 1
ATOM 13349 C CA . LEU F 1 184 ? 25.628 -5.743 -42.994 1.00 45.81 419 LEU F CA 1
ATOM 13350 C C . LEU F 1 184 ? 25.445 -6.970 -43.859 1.00 45.60 419 LEU F C 1
ATOM 13351 O O . LEU F 1 184 ? 25.973 -8.034 -43.552 1.00 46.03 419 LEU F O 1
ATOM 13356 N N . ILE F 1 185 ? 24.635 -6.844 -44.900 1.00 44.47 420 ILE F N 1
ATOM 13357 C CA . ILE F 1 185 ? 24.392 -7.967 -45.791 1.00 44.74 420 ILE F CA 1
ATOM 13358 C C . ILE F 1 185 ? 25.677 -8.357 -46.512 1.00 45.02 420 ILE F C 1
ATOM 13359 O O . ILE F 1 185 ? 26.383 -7.504 -47.048 1.00 46.42 420 ILE F O 1
ATOM 13364 N N . GLY F 1 186 ? 25.970 -9.652 -46.518 1.00 45.76 421 GLY F N 1
ATOM 13365 C CA . GLY F 1 186 ? 27.174 -10.14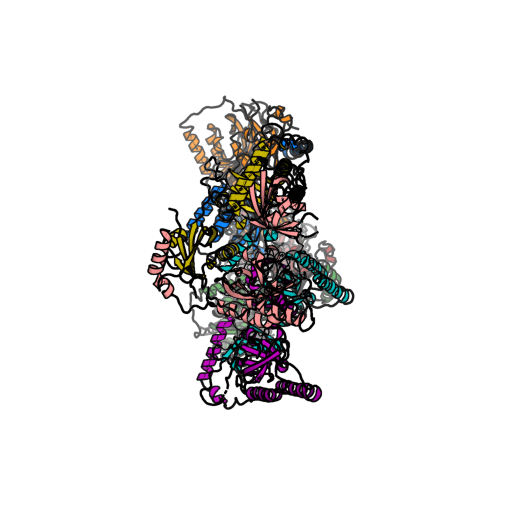9 -47.154 1.00 45.01 421 GLY F CA 1
ATOM 13366 C C . GLY F 1 186 ? 28.295 -10.254 -46.137 1.00 46.00 421 GLY F C 1
ATOM 13367 O O . GLY F 1 186 ? 29.334 -10.852 -46.403 1.00 45.69 421 GLY F O 1
ATOM 13368 N N . ARG F 1 187 ? 28.102 -9.639 -44.978 1.00 47.10 422 ARG F N 1
ATOM 13369 C CA . ARG F 1 187 ? 29.102 -9.684 -43.917 1.00 50.46 422 ARG F CA 1
ATOM 13370 C C . ARG F 1 187 ? 28.910 -10.975 -43.135 1.00 50.86 422 ARG F C 1
ATOM 13371 O O . ARG F 1 187 ? 27.829 -11.572 -43.167 1.00 50.72 422 ARG F O 1
ATOM 13379 N N . SER F 1 188 ? 29.956 -11.416 -42.446 1.00 50.99 423 SER F N 1
ATOM 13380 C CA . SER F 1 188 ? 29.834 -12.623 -41.641 1.00 50.83 423 SER F CA 1
ATOM 13381 C C . SER F 1 188 ? 29.347 -12.248 -40.243 1.00 52.81 423 SER F C 1
ATOM 13382 O O . SER F 1 188 ? 29.960 -11.414 -39.573 1.00 54.22 423 SER F O 1
ATOM 13385 N N . ILE F 1 189 ? 28.249 -12.866 -39.811 1.00 52.62 424 ILE F N 1
ATOM 13386 C CA . ILE F 1 189 ? 27.680 -12.611 -38.498 1.00 51.33 424 ILE F CA 1
ATOM 13387 C C . ILE F 1 189 ? 28.734 -12.870 -37.416 1.00 51.19 424 ILE F C 1
ATOM 13388 O O . ILE F 1 189 ? 28.710 -12.249 -36.360 1.00 51.74 424 ILE F O 1
ATOM 13393 N N . MET F 1 190 ? 29.697 -13.734 -37.723 1.00 52.11 425 MET F N 1
ATOM 13394 C CA . MET F 1 190 ? 30.775 -14.081 -36.798 1.00 52.92 425 MET F CA 1
ATOM 13395 C C . MET F 1 190 ? 31.594 -12.886 -36.328 1.00 54.10 425 MET F C 1
ATOM 13396 O O . MET F 1 190 ? 31.965 -12.816 -35.154 1.00 55.48 425 MET F O 1
ATOM 13401 N N . ASP F 1 191 ? 31.861 -11.951 -37.243 1.00 53.66 426 ASP F N 1
ATOM 13402 C CA . ASP F 1 191 ? 32.657 -10.756 -36.971 1.00 52.86 426 ASP F CA 1
ATOM 13403 C C . ASP F 1 191 ? 32.007 -9.768 -36.015 1.00 53.55 426 ASP F C 1
ATOM 13404 O O . ASP F 1 191 ? 32.571 -8.703 -35.744 1.00 55.20 426 ASP F O 1
ATOM 13409 N N . PHE F 1 192 ? 30.834 -10.113 -35.493 1.00 52.85 427 PHE F N 1
ATOM 13410 C CA . PHE F 1 192 ? 30.125 -9.210 -34.592 1.00 53.94 427 PHE F CA 1
ATOM 13411 C C . PHE F 1 192 ? 30.010 -9.652 -33.148 1.00 54.63 427 PHE F C 1
ATOM 13412 O O . PHE F 1 192 ? 29.646 -8.854 -32.275 1.00 54.88 427 PHE F O 1
ATOM 13420 N N . TYR F 1 193 ? 30.317 -10.920 -32.901 1.00 54.00 428 TYR F N 1
ATOM 13421 C CA . TYR F 1 193 ? 30.275 -11.455 -31.557 1.00 54.54 428 TYR F CA 1
ATOM 13422 C C . TYR F 1 193 ? 31.561 -11.035 -30.856 1.00 57.13 428 TYR F C 1
ATOM 13423 O O . TYR F 1 193 ? 32.616 -10.946 -31.480 1.00 56.98 428 TYR F O 1
ATOM 13432 N N . HIS F 1 194 ? 31.470 -10.730 -29.569 1.00 61.78 429 HIS F N 1
ATOM 13433 C CA . HIS F 1 194 ? 32.660 -10.327 -28.824 1.00 65.70 429 HIS F CA 1
ATOM 13434 C C . HIS F 1 194 ? 33.605 -11.520 -28.697 1.00 66.58 429 HIS F C 1
ATOM 13435 O O . HIS F 1 194 ? 33.182 -12.626 -28.352 1.00 64.99 429 HIS F O 1
ATOM 13442 N N . HIS F 1 195 ? 34.881 -11.277 -28.993 1.00 69.17 430 HIS F N 1
ATOM 13443 C CA . HIS F 1 195 ? 35.926 -12.300 -28.925 1.00 71.59 430 HIS F CA 1
ATOM 13444 C C . HIS F 1 195 ? 35.920 -13.168 -27.647 1.00 71.60 430 HIS F C 1
ATOM 13445 O O . HIS F 1 195 ? 36.448 -14.283 -27.648 1.00 72.34 430 HIS F O 1
ATOM 13452 N N . GLU F 1 196 ? 35.330 -12.655 -26.569 1.00 70.84 431 GLU F N 1
ATOM 13453 C CA . GLU F 1 196 ? 35.228 -13.395 -25.309 1.00 70.32 431 GLU F CA 1
ATOM 13454 C C . GLU F 1 196 ? 34.056 -14.385 -25.345 1.00 68.41 431 GLU F C 1
ATOM 13455 O O . GLU F 1 196 ? 34.118 -15.467 -24.760 1.00 67.50 431 GLU F O 1
ATOM 13461 N N . ASP F 1 197 ? 33.006 -14.024 -26.073 1.00 66.73 432 ASP F N 1
ATOM 13462 C CA . ASP F 1 197 ? 31.815 -14.859 -26.173 1.00 65.23 432 ASP F CA 1
ATOM 13463 C C . ASP F 1 197 ? 31.747 -15.936 -27.262 1.00 63.39 432 ASP F C 1
ATOM 13464 O O . ASP F 1 197 ? 30.734 -16.631 -27.383 1.00 62.74 432 ASP F O 1
ATOM 13469 N N . LEU F 1 198 ? 32.820 -16.108 -28.027 1.00 60.20 433 LEU F N 1
ATOM 13470 C CA . LEU F 1 198 ? 32.819 -17.105 -29.088 1.00 57.34 433 LEU F CA 1
ATOM 13471 C C . LEU F 1 198 ? 32.572 -18.522 -28.609 1.00 56.55 433 LEU F C 1
ATOM 13472 O O . LEU F 1 198 ? 31.977 -19.304 -29.320 1.00 56.24 433 LEU F O 1
ATOM 13477 N N . SER F 1 199 ? 32.991 -18.845 -27.392 1.00 58.16 434 SER F N 1
ATOM 13478 C CA . SER F 1 199 ? 32.771 -20.187 -26.854 1.00 60.41 434 SER F CA 1
ATOM 13479 C C . SER F 1 199 ? 31.324 -20.395 -26.422 1.00 61.34 434 SER F C 1
ATOM 13480 O O . SER F 1 199 ? 30.766 -21.480 -26.605 1.00 60.26 434 SER F O 1
ATOM 13483 N N . VAL F 1 200 ? 30.734 -19.367 -25.813 1.00 62.97 435 VAL F N 1
ATOM 13484 C CA . VAL F 1 200 ? 29.337 -19.435 -25.382 1.00 64.57 435 VAL F CA 1
ATOM 13485 C C . VAL F 1 200 ? 28.445 -19.333 -26.615 1.00 65.06 435 VAL F C 1
ATOM 13486 O O . VAL F 1 200 ? 27.368 -19.929 -26.681 1.00 65.67 435 VAL F O 1
ATOM 13490 N N . MET F 1 201 ? 28.903 -18.574 -27.601 1.00 65.71 436 MET F N 1
ATOM 13491 C CA . MET F 1 201 ? 28.144 -18.419 -28.823 1.00 65.60 436 MET F CA 1
ATOM 13492 C C . MET F 1 201 ? 28.125 -19.777 -29.513 1.00 64.91 436 MET F C 1
ATOM 13493 O O . MET F 1 201 ? 27.069 -20.257 -29.907 1.00 65.07 436 MET F O 1
ATOM 13498 N N . LYS F 1 202 ? 29.283 -20.437 -29.530 1.00 64.51 437 LYS F N 1
ATOM 13499 C CA . LYS F 1 202 ? 29.434 -21.741 -30.153 1.00 64.15 437 LYS F CA 1
ATOM 13500 C C . LYS F 1 202 ? 28.407 -22.729 -29.646 1.00 64.86 437 LYS F C 1
ATOM 13501 O O . LYS F 1 202 ? 27.823 -23.472 -30.426 1.00 64.18 437 LYS F O 1
ATOM 13507 N N . GLU F 1 203 ? 28.183 -22.739 -28.338 1.00 66.50 438 GLU F N 1
ATOM 13508 C CA . GLU F 1 203 ? 27.212 -23.665 -27.774 1.00 68.68 438 GLU F CA 1
ATOM 13509 C C . GLU F 1 203 ? 25.780 -23.271 -28.146 1.00 67.07 438 GLU F C 1
ATOM 13510 O O . GLU F 1 203 ? 24.930 -24.147 -28.337 1.00 67.15 438 GLU F O 1
ATOM 13516 N N . THR F 1 204 ? 25.524 -21.967 -28.282 1.00 64.67 439 THR F N 1
ATOM 13517 C CA . THR F 1 204 ? 24.195 -21.494 -28.655 1.00 62.21 439 THR F CA 1
ATOM 13518 C C . THR F 1 204 ? 23.879 -22.063 -30.042 1.00 61.86 439 THR F C 1
ATOM 13519 O O . THR F 1 204 ? 22.770 -22.526 -30.281 1.00 62.30 439 THR F O 1
ATOM 13523 N N . TYR F 1 205 ? 24.883 -22.110 -30.917 1.00 61.53 440 TYR F N 1
ATOM 13524 C CA . TYR F 1 205 ? 24.719 -22.658 -32.265 1.00 61.79 440 TYR F CA 1
ATOM 13525 C C . TYR F 1 205 ? 24.602 -24.188 -32.270 1.00 64.65 440 TYR F C 1
ATOM 13526 O O . TYR F 1 205 ? 23.856 -24.764 -33.072 1.00 64.77 440 TYR F O 1
ATOM 13535 N N . GLU F 1 206 ? 25.338 -24.859 -31.389 1.00 67.52 441 GLU F N 1
ATOM 13536 C CA . GLU F 1 206 ? 25.247 -26.312 -31.331 1.00 69.97 441 GLU F CA 1
ATOM 13537 C C . GLU F 1 206 ? 23.817 -26.662 -30.971 1.00 69.24 441 GLU F C 1
ATOM 13538 O O . GLU F 1 206 ? 23.285 -27.678 -31.422 1.00 69.62 441 GLU F O 1
ATOM 13544 N N . THR F 1 207 ? 23.180 -25.752 -30.233 1.00 68.39 442 THR F N 1
ATOM 13545 C CA . THR F 1 207 ? 21.790 -25.896 -29.812 1.00 67.03 442 THR F CA 1
ATOM 13546 C C . THR F 1 207 ? 20.879 -25.591 -30.996 1.00 65.40 442 THR F C 1
ATOM 13547 O O . THR F 1 207 ? 19.823 -26.210 -31.131 1.00 65.73 442 THR F O 1
ATOM 13551 N N . VAL F 1 208 ? 21.298 -24.641 -31.840 1.00 63.30 443 VAL F N 1
ATOM 13552 C CA . VAL F 1 208 ? 20.544 -24.231 -33.034 1.00 60.79 443 VAL F CA 1
ATOM 13553 C C . VAL F 1 208 ? 20.384 -25.421 -33.962 1.00 60.54 443 VAL F C 1
ATOM 13554 O O . VAL F 1 208 ? 19.338 -25.577 -34.583 1.00 60.36 443 VAL F O 1
ATOM 13558 N N . MET F 1 209 ? 21.408 -26.273 -34.019 1.00 61.14 444 MET F N 1
ATOM 13559 C CA . MET F 1 209 ? 21.395 -27.480 -34.858 1.00 62.19 444 MET F CA 1
ATOM 13560 C C . MET F 1 209 ? 20.657 -28.669 -34.226 1.00 63.10 444 MET F C 1
ATOM 13561 O O . MET F 1 209 ? 20.214 -29.582 -34.940 1.00 62.67 444 MET F O 1
ATOM 13566 N N . LYS F 1 210 ? 20.590 -28.695 -32.893 1.00 64.28 445 LYS F N 1
ATOM 13567 C CA . LYS F 1 210 ? 19.866 -29.756 -32.188 1.00 65.77 445 LYS F CA 1
ATOM 13568 C C . LYS F 1 210 ? 18.390 -29.478 -32.427 1.00 64.89 445 LYS F C 1
ATOM 13569 O O . LYS F 1 210 ? 17.628 -30.379 -32.777 1.00 65.05 445 LYS F O 1
ATOM 13575 N N . LYS F 1 211 ? 18.014 -28.211 -32.252 1.00 63.31 446 LYS F N 1
ATOM 13576 C CA . LYS F 1 211 ? 16.648 -27.751 -32.451 1.00 62.38 446 LYS F CA 1
ATOM 13577 C C . LYS F 1 211 ? 16.277 -27.789 -33.929 1.00 61.88 446 LYS F C 1
ATOM 13578 O O . LYS F 1 211 ? 15.162 -27.448 -34.309 1.00 62.02 446 LYS F O 1
ATOM 13584 N N . GLY F 1 212 ? 17.240 -28.168 -34.759 1.00 61.49 447 GLY F N 1
ATOM 13585 C CA . GLY F 1 212 ? 17.003 -28.270 -36.185 1.00 61.84 447 GLY F CA 1
ATOM 13586 C C . GLY F 1 212 ? 16.450 -29.633 -36.566 1.00 62.07 447 GLY F C 1
ATOM 13587 O O . GLY F 1 212 ? 16.107 -29.855 -37.734 1.00 60.85 447 GLY F O 1
ATOM 13588 N N . GLN F 1 213 ? 16.421 -30.554 -35.594 1.00 61.90 448 GLN F N 1
ATOM 13589 C CA . GLN F 1 213 ? 15.891 -31.913 -35.773 1.00 61.58 448 GLN F CA 1
ATOM 13590 C C . GLN F 1 213 ? 14.357 -31.823 -35.789 1.00 61.58 448 GLN F C 1
ATOM 13591 O O . GLN F 1 213 ? 13.651 -32.748 -36.208 1.00 59.43 448 GLN F O 1
ATOM 13597 N N . THR F 1 214 ? 13.863 -30.683 -35.318 1.00 62.21 449 THR F N 1
ATOM 13598 C CA . THR F 1 214 ? 12.441 -30.400 -35.257 1.00 62.73 449 THR F CA 1
ATOM 13599 C C . THR F 1 214 ? 12.188 -29.061 -35.929 1.00 62.67 449 THR F C 1
ATOM 13600 O O . THR F 1 214 ? 12.656 -28.022 -35.452 1.00 61.22 449 THR F O 1
ATOM 13604 N N . ALA F 1 215 ? 11.435 -29.092 -37.026 1.00 63.07 450 ALA F N 1
ATOM 13605 C CA . ALA F 1 215 ? 11.121 -27.885 -37.776 1.00 63.17 450 ALA F CA 1
ATOM 13606 C C . ALA F 1 215 ? 10.403 -26.867 -36.912 1.00 63.77 450 ALA F C 1
ATOM 13607 O O . ALA F 1 215 ? 9.579 -27.228 -36.081 1.00 64.18 450 ALA F O 1
ATOM 13609 N N . GLY F 1 216 ? 10.803 -25.607 -37.052 1.00 65.86 451 GLY F N 1
ATOM 13610 C CA . GLY F 1 216 ? 10.184 -24.512 -36.317 1.00 67.04 451 GLY F CA 1
ATOM 13611 C C . GLY F 1 216 ? 10.439 -24.380 -34.826 1.00 68.01 451 GLY F C 1
ATOM 13612 O O . GLY F 1 216 ? 9.895 -23.474 -34.190 1.00 68.07 451 GLY F O 1
ATOM 13613 N N . ALA F 1 217 ? 11.257 -25.268 -34.263 1.00 68.28 452 ALA F N 1
ATOM 13614 C CA . ALA F 1 217 ? 11.554 -25.224 -32.839 1.00 67.58 452 ALA F CA 1
ATOM 13615 C C . ALA F 1 217 ? 12.433 -24.034 -32.524 1.00 67.96 452 ALA F C 1
ATOM 13616 O O . ALA F 1 217 ? 13.454 -23.808 -33.182 1.00 68.68 452 ALA F O 1
ATOM 13618 N N . SER F 1 218 ? 12.004 -23.251 -31.540 1.00 67.53 453 SER F N 1
ATOM 13619 C CA . SER F 1 218 ? 12.757 -22.084 -31.116 1.00 66.38 453 SER F CA 1
ATOM 13620 C C . SER F 1 218 ? 13.261 -22.255 -29.694 1.00 66.32 453 SER F C 1
ATOM 13621 O O . SER F 1 218 ? 12.895 -23.201 -28.989 1.00 64.96 453 SER F O 1
ATOM 13624 N N . PHE F 1 219 ? 14.144 -21.347 -29.302 1.00 67.23 454 PHE F N 1
ATOM 13625 C CA . PHE F 1 219 ? 14.685 -21.327 -27.957 1.00 67.58 454 PHE F CA 1
ATOM 13626 C C . PHE F 1 219 ? 15.309 -19.966 -27.722 1.00 67.63 454 PHE F C 1
ATOM 13627 O O . PHE F 1 219 ? 15.784 -19.338 -28.661 1.00 68.22 454 PHE F O 1
ATOM 13635 N N . CYS F 1 220 ? 15.206 -19.475 -26.491 1.00 68.67 455 CYS F N 1
ATOM 13636 C CA . CYS F 1 220 ? 15.793 -18.196 -26.115 1.00 69.91 455 CYS F CA 1
ATOM 13637 C C . CYS F 1 220 ? 17.165 -18.394 -25.490 1.00 68.65 455 CYS F C 1
ATOM 13638 O O . CYS F 1 220 ? 17.379 -19.313 -24.698 1.00 67.47 455 CYS F O 1
ATOM 13641 N N . SER F 1 221 ? 18.102 -17.548 -25.903 1.00 68.54 456 SER F N 1
ATOM 13642 C CA . SER F 1 221 ? 19.467 -17.599 -25.415 1.00 66.98 456 SER F CA 1
ATOM 13643 C C . SER F 1 221 ? 19.635 -16.481 -24.417 1.00 66.99 456 SER F C 1
ATOM 13644 O O . SER F 1 221 ? 18.897 -15.490 -24.444 1.00 68.28 456 SER F O 1
ATOM 13647 N N . LYS F 1 222 ? 20.590 -16.669 -23.519 1.00 65.85 457 LYS F N 1
ATOM 13648 C CA . LYS F 1 222 ? 20.914 -15.683 -22.513 1.00 65.19 457 LYS F CA 1
ATOM 13649 C C . LYS F 1 222 ? 21.551 -14.557 -23.318 1.00 63.73 457 LYS F C 1
ATOM 13650 O O . LYS F 1 222 ? 22.164 -14.809 -24.357 1.00 64.26 457 LYS F O 1
ATOM 13656 N N . PRO F 1 223 ? 21.324 -13.297 -22.914 1.00 62.46 458 PRO F N 1
ATOM 13657 C CA . PRO F 1 223 ? 21.896 -12.145 -23.625 1.00 60.86 458 PRO F CA 1
ATOM 13658 C C . PRO F 1 223 ? 23.395 -12.290 -23.902 1.00 59.78 458 PRO F C 1
ATOM 13659 O O . PRO F 1 223 ? 24.113 -12.937 -23.139 1.00 59.83 458 PRO F O 1
ATOM 13663 N N . TYR F 1 224 ? 23.843 -11.736 -25.029 1.00 58.18 459 TYR F N 1
ATOM 13664 C CA . TYR F 1 224 ? 25.253 -11.785 -25.438 1.00 55.55 459 TYR F CA 1
ATOM 13665 C C . TYR F 1 224 ? 25.589 -10.487 -26.173 1.00 54.76 459 TYR F C 1
ATOM 13666 O O . TYR F 1 224 ? 24.691 -9.807 -26.679 1.00 53.57 459 TYR F O 1
ATOM 13675 N N . ARG F 1 225 ? 26.878 -10.157 -26.248 1.00 54.06 460 ARG F N 1
ATOM 13676 C CA . ARG F 1 225 ? 27.323 -8.924 -26.895 1.00 53.00 460 ARG F CA 1
ATOM 13677 C C . ARG F 1 225 ? 27.338 -8.947 -28.417 1.00 52.71 460 ARG F C 1
ATOM 13678 O O . ARG F 1 225 ? 27.674 -9.966 -29.033 1.00 54.19 460 ARG F O 1
ATOM 13686 N N . PHE F 1 226 ? 27.027 -7.795 -29.010 1.00 50.61 461 PHE F N 1
ATOM 13687 C CA . PHE F 1 226 ? 26.965 -7.642 -30.456 1.00 49.44 461 PHE F CA 1
ATOM 13688 C C . PHE F 1 226 ? 27.636 -6.333 -30.843 1.00 49.39 461 PHE F C 1
ATOM 13689 O O . PHE F 1 226 ? 27.292 -5.286 -30.309 1.00 49.78 461 PHE F O 1
ATOM 13697 N N . LEU F 1 227 ? 28.575 -6.374 -31.780 1.00 49.42 462 LEU F N 1
ATOM 13698 C CA . LEU F 1 227 ? 29.260 -5.147 -32.185 1.00 51.39 462 LEU F CA 1
ATOM 13699 C C . LEU F 1 227 ? 28.410 -4.217 -33.060 1.00 51.82 462 LEU F C 1
ATOM 13700 O O . LEU F 1 227 ? 27.939 -4.616 -34.120 1.00 52.57 462 LEU F O 1
ATOM 13705 N N . ILE F 1 228 ? 28.208 -2.981 -32.618 1.00 52.81 463 ILE F N 1
ATOM 13706 C CA . ILE F 1 228 ? 27.456 -2.027 -33.429 1.00 54.39 463 ILE F CA 1
ATOM 13707 C C . ILE F 1 228 ? 28.433 -1.036 -34.066 1.00 56.93 463 ILE F C 1
ATOM 13708 O O . ILE F 1 228 ? 29.548 -0.866 -33.574 1.00 59.24 463 ILE F O 1
ATOM 13713 N N . GLN F 1 229 ? 28.007 -0.405 -35.159 1.00 57.88 464 GLN F N 1
ATOM 13714 C CA . GLN F 1 229 ? 28.783 0.581 -35.916 1.00 59.10 464 GLN F CA 1
ATOM 13715 C C . GLN F 1 229 ? 29.859 1.388 -35.164 1.00 59.87 464 GLN F C 1
ATOM 13716 O O . GLN F 1 229 ? 31.036 1.348 -35.520 1.00 58.29 464 GLN F O 1
ATOM 13722 N N . ASN F 1 230 ? 29.452 2.116 -34.129 1.00 61.52 465 ASN F N 1
ATOM 13723 C CA . ASN F 1 230 ? 30.377 2.940 -33.358 1.00 63.90 465 ASN F CA 1
ATOM 13724 C C . ASN F 1 230 ? 31.485 2.233 -32.546 1.00 66.14 465 ASN F C 1
ATOM 13725 O O . ASN F 1 230 ? 32.137 2.867 -31.712 1.00 67.49 465 ASN F O 1
ATOM 13730 N N . GLY F 1 231 ? 31.702 0.939 -32.772 1.00 67.28 466 GLY F N 1
ATOM 13731 C CA . GLY F 1 231 ? 32.746 0.227 -32.042 1.00 68.56 466 GLY F CA 1
ATOM 13732 C C . GLY F 1 231 ? 32.400 -0.354 -30.673 1.00 70.11 466 GLY F C 1
ATOM 13733 O O . GLY F 1 231 ? 33.024 -1.334 -30.245 1.00 70.15 466 GLY F O 1
ATOM 13734 N N . CYS F 1 232 ? 31.453 0.262 -29.962 1.00 71.57 467 CYS F N 1
ATOM 13735 C CA . CYS F 1 232 ? 31.043 -0.224 -28.642 1.00 72.51 467 CYS F CA 1
ATOM 13736 C C . CYS F 1 232 ? 29.935 -1.266 -28.793 1.00 68.87 467 CYS F C 1
ATOM 13737 O O . CYS F 1 232 ? 29.232 -1.293 -29.799 1.00 67.83 467 CYS F O 1
ATOM 13740 N N . TYR F 1 233 ? 29.810 -2.143 -27.805 1.00 65.65 468 TYR F N 1
ATOM 13741 C CA . TYR F 1 233 ? 28.831 -3.221 -27.840 1.00 63.88 468 TYR F CA 1
ATOM 13742 C C . TYR F 1 233 ? 27.462 -2.973 -27.229 1.00 62.92 468 TYR F C 1
ATOM 13743 O O . TYR F 1 233 ? 27.227 -1.958 -26.565 1.00 63.05 468 TYR F O 1
ATOM 13752 N N . VAL F 1 234 ? 26.569 -3.936 -27.470 1.00 60.71 469 VAL F N 1
ATOM 13753 C CA . VAL F 1 234 ? 25.199 -3.947 -26.947 1.00 58.09 469 VAL F CA 1
ATOM 13754 C C . VAL F 1 234 ? 24.876 -5.375 -26.525 1.00 56.83 469 VAL F C 1
ATOM 13755 O O . VAL F 1 234 ? 25.588 -6.306 -26.874 1.00 56.43 469 VAL F O 1
ATOM 13759 N N . LEU F 1 235 ? 23.808 -5.530 -25.752 1.00 57.21 470 LEU F N 1
ATOM 13760 C CA . LEU F 1 235 ? 23.356 -6.839 -25.301 1.00 55.03 470 LEU F CA 1
ATOM 13761 C C . LEU F 1 235 ? 22.088 -7.181 -26.044 1.00 53.99 470 LEU F C 1
ATOM 13762 O O . LEU F 1 235 ? 21.171 -6.363 -26.160 1.00 52.96 470 LEU F O 1
ATOM 13767 N N . LEU F 1 236 ? 22.057 -8.398 -26.562 1.00 53.45 471 LEU F N 1
ATOM 13768 C CA . LEU F 1 236 ? 20.920 -8.887 -27.326 1.00 53.00 471 LEU F CA 1
ATOM 13769 C C . LEU F 1 236 ? 20.405 -10.181 -26.746 1.00 52.93 471 LEU F C 1
ATOM 13770 O O . LEU F 1 236 ? 21.180 -11.087 -26.429 1.00 54.18 471 LEU F O 1
ATOM 13775 N N . GLU F 1 237 ? 19.105 -10.251 -26.527 1.00 53.06 472 GLU F N 1
ATOM 13776 C CA . GLU F 1 237 ? 18.558 -11.504 -26.068 1.00 53.89 472 GLU F CA 1
ATOM 13777 C C . GLU F 1 237 ? 17.769 -11.924 -27.292 1.00 52.25 472 GLU F C 1
ATOM 13778 O O . GLU F 1 237 ? 16.942 -11.178 -27.816 1.00 51.42 472 GLU F O 1
ATOM 13784 N N . THR F 1 238 ? 18.180 -13.069 -27.817 1.00 51.52 473 THR F N 1
ATOM 13785 C CA . THR F 1 238 ? 17.657 -13.617 -29.048 1.00 50.40 473 THR F CA 1
ATOM 13786 C C . THR F 1 238 ? 16.830 -14.887 -28.997 1.00 49.92 473 THR F C 1
ATOM 13787 O O . THR F 1 238 ? 17.119 -15.818 -28.247 1.00 46.22 473 THR F O 1
ATOM 13791 N N . GLU F 1 239 ? 15.820 -14.918 -29.859 1.00 50.70 474 GLU F N 1
ATOM 13792 C CA . GLU F 1 239 ? 14.981 -16.082 -30.014 1.00 51.64 474 GLU F CA 1
ATOM 13793 C C . GLU F 1 239 ? 15.404 -16.635 -31.380 1.00 51.13 474 GLU F C 1
ATOM 13794 O O . GLU F 1 239 ? 15.173 -16.008 -32.427 1.00 50.50 474 GLU F O 1
ATOM 13800 N N . TRP F 1 240 ? 16.104 -17.765 -31.343 1.00 50.09 475 TRP F N 1
ATOM 13801 C CA . TRP F 1 240 ? 16.622 -18.406 -32.541 1.00 50.70 475 TRP F CA 1
ATOM 13802 C C . TRP F 1 240 ? 15.668 -19.387 -33.170 1.00 50.74 475 TRP F C 1
ATOM 13803 O O . TRP F 1 240 ? 15.094 -20.228 -32.486 1.00 51.54 475 TRP F O 1
ATOM 13814 N N . THR F 1 241 ? 15.589 -19.328 -34.493 1.00 50.80 476 THR F N 1
ATOM 13815 C CA . THR F 1 241 ? 14.761 -20.234 -35.283 1.00 51.53 476 THR F CA 1
ATOM 13816 C C . THR F 1 241 ? 15.571 -20.494 -36.551 1.00 49.27 476 THR F C 1
ATOM 13817 O O . THR F 1 241 ? 16.403 -19.661 -36.927 1.00 48.22 476 THR F O 1
ATOM 13821 N N . SER F 1 242 ? 15.327 -21.633 -37.204 1.00 46.92 477 SER F N 1
ATOM 13822 C CA . SER F 1 242 ? 16.049 -21.990 -38.433 1.00 44.47 477 SER F CA 1
ATOM 13823 C C . SER F 1 242 ? 15.171 -22.684 -39.484 1.00 44.62 477 SER F C 1
ATOM 13824 O O . SER F 1 242 ? 13.953 -22.809 -39.308 1.00 47.06 477 SER F O 1
ATOM 13827 N N . PHE F 1 243 ? 15.787 -23.031 -40.615 1.00 43.34 478 PHE F N 1
ATOM 13828 C CA . PHE F 1 243 ? 15.134 -23.761 -41.699 1.00 41.30 478 PHE F CA 1
ATOM 13829 C C . PHE F 1 243 ? 16.130 -24.705 -42.351 1.00 40.88 478 PHE F C 1
ATOM 13830 O O . PHE F 1 243 ? 17.183 -24.296 -42.827 1.00 39.97 478 PHE F O 1
ATOM 13838 N N . VAL F 1 244 ? 15.787 -25.981 -42.342 1.00 41.19 479 VAL F N 1
ATOM 13839 C CA . VAL F 1 244 ? 16.624 -27.018 -42.920 1.00 38.87 479 VAL F CA 1
ATOM 13840 C C . VAL F 1 244 ? 15.915 -27.566 -44.154 1.00 39.67 479 VAL F C 1
ATOM 13841 O O . VAL F 1 244 ? 14.761 -27.977 -44.069 1.00 38.74 479 VAL F O 1
ATOM 13845 N N . ASN F 1 245 ? 16.592 -27.522 -45.300 1.00 42.35 480 ASN F N 1
ATOM 13846 C CA . ASN F 1 245 ? 16.051 -28.050 -46.562 1.00 45.67 480 ASN F CA 1
ATOM 13847 C C . ASN F 1 245 ? 15.603 -29.481 -46.219 1.00 47.12 480 ASN F C 1
ATOM 13848 O O . ASN F 1 245 ? 16.427 -30.333 -45.908 1.00 49.35 480 ASN F O 1
ATOM 13853 N N . PRO F 1 246 ? 14.292 -29.762 -46.267 1.00 48.19 481 PRO F N 1
ATOM 13854 C CA . PRO F 1 246 ? 13.881 -31.121 -45.918 1.00 48.43 481 PRO F CA 1
ATOM 13855 C C . PRO F 1 246 ? 14.414 -32.191 -46.834 1.00 49.13 481 PRO F C 1
ATOM 13856 O O . PRO F 1 246 ? 14.639 -33.303 -46.383 1.00 50.29 481 PRO F O 1
ATOM 13860 N N . TRP F 1 247 ? 14.691 -31.827 -48.087 1.00 49.53 482 TRP F N 1
ATOM 13861 C CA . TRP F 1 247 ? 15.193 -32.766 -49.091 1.00 49.80 482 TRP F CA 1
ATOM 13862 C C . TRP F 1 247 ? 16.691 -33.010 -49.099 1.00 49.99 482 TRP F C 1
ATOM 13863 O O . TRP F 1 247 ? 17.133 -34.040 -49.589 1.00 51.44 482 TRP F O 1
ATOM 13874 N N . SER F 1 248 ? 17.474 -32.070 -48.576 1.00 50.79 483 SER F N 1
ATOM 13875 C CA . SER F 1 248 ? 18.934 -32.219 -48.556 1.00 49.67 483 SER F CA 1
ATOM 13876 C C . SER F 1 248 ? 19.482 -32.404 -47.139 1.00 49.91 483 SER F C 1
ATOM 13877 O O . SER F 1 248 ? 20.681 -32.654 -46.942 1.00 48.16 483 SER F O 1
ATOM 13880 N N . ARG F 1 249 ? 18.581 -32.289 -46.164 1.00 50.58 484 ARG F N 1
ATOM 13881 C CA . ARG F 1 249 ? 18.896 -32.446 -44.744 1.00 52.41 484 ARG F CA 1
ATOM 13882 C C . ARG F 1 249 ? 20.001 -31.504 -44.295 1.00 50.00 484 ARG F C 1
ATOM 13883 O O . ARG F 1 249 ? 20.733 -31.784 -43.344 1.00 48.72 484 ARG F O 1
ATOM 13891 N N . LYS F 1 250 ? 20.125 -30.394 -45.014 1.00 48.75 485 LYS F N 1
ATOM 13892 C CA . LYS F 1 250 ? 21.127 -29.380 -44.735 1.00 46.55 485 LYS F CA 1
ATOM 13893 C C . LYS F 1 250 ? 20.502 -28.082 -44.233 1.00 45.23 485 LYS F C 1
ATOM 13894 O O . LYS F 1 250 ? 19.366 -27.760 -44.579 1.00 43.69 485 LYS F O 1
ATOM 13900 N N . LEU F 1 251 ? 21.229 -27.385 -43.362 1.00 44.81 486 LEU F N 1
ATOM 13901 C CA . LEU F 1 251 ? 20.781 -26.108 -42.811 1.00 43.75 486 LEU F CA 1
ATOM 13902 C C . LEU F 1 251 ? 20.762 -25.043 -43.915 1.00 44.67 486 LEU F C 1
ATOM 13903 O O . LEU F 1 251 ? 21.728 -24.893 -44.670 1.00 45.34 486 LEU F O 1
ATOM 13908 N N . GLU F 1 252 ? 19.672 -24.287 -43.976 1.00 45.45 487 GLU F N 1
ATOM 13909 C CA . GLU F 1 252 ? 19.488 -23.264 -44.990 1.00 45.35 487 GLU F CA 1
ATOM 13910 C C . GLU F 1 252 ? 19.867 -21.869 -44.494 1.00 44.16 487 GLU F C 1
ATOM 13911 O O . GLU F 1 252 ? 20.670 -21.177 -45.104 1.00 43.44 487 GLU F O 1
ATOM 13917 N N . PHE F 1 253 ? 19.269 -21.459 -43.386 1.00 44.26 488 PHE F N 1
ATOM 13918 C CA . PHE F 1 253 ? 19.535 -20.147 -42.802 1.00 43.71 488 PHE F CA 1
ATOM 13919 C C . PHE F 1 253 ? 19.005 -20.081 -41.369 1.00 44.10 488 PHE F C 1
ATOM 13920 O O . PHE F 1 253 ? 17.998 -20.693 -41.025 1.00 44.46 488 PHE F O 1
ATOM 13928 N N . VAL F 1 254 ? 19.717 -19.340 -40.539 1.00 43.78 489 VAL F N 1
ATOM 13929 C CA . VAL F 1 254 ? 19.358 -19.153 -39.153 1.00 41.44 489 VAL F CA 1
ATOM 13930 C C . VAL F 1 254 ? 18.796 -17.750 -39.031 1.00 43.30 489 VAL F C 1
ATOM 13931 O O . VAL F 1 254 ? 19.362 -16.780 -39.569 1.00 44.41 489 VAL F O 1
ATOM 13935 N N . VAL F 1 255 ? 17.661 -17.632 -38.365 1.00 42.67 490 VAL F N 1
ATOM 13936 C CA . VAL F 1 255 ? 17.097 -16.319 -38.171 1.00 43.60 490 VAL F CA 1
ATOM 13937 C C . VAL F 1 255 ? 17.008 -16.076 -36.695 1.00 42.29 490 VAL F C 1
ATOM 13938 O O . VAL F 1 255 ? 16.568 -16.937 -35.941 1.00 41.97 490 VAL F O 1
ATOM 13942 N N . GLY F 1 256 ? 17.566 -14.940 -36.295 1.00 42.57 491 GLY F N 1
ATOM 13943 C CA . GLY F 1 256 ? 17.569 -14.543 -34.910 1.00 43.69 491 GLY F CA 1
ATOM 13944 C C . GLY F 1 256 ? 16.679 -13.345 -34.672 1.00 43.78 491 GLY F C 1
ATOM 13945 O O . GLY F 1 256 ? 16.879 -12.291 -35.269 1.00 44.88 491 GLY F O 1
ATOM 13946 N N . HIS F 1 257 ? 15.643 -13.520 -33.860 1.00 43.90 492 HIS F N 1
ATOM 13947 C CA . HIS F 1 257 ? 14.760 -12.404 -33.537 1.00 45.22 492 HIS F CA 1
ATOM 13948 C C . HIS F 1 257 ? 15.366 -11.668 -32.344 1.00 43.92 492 HIS F C 1
ATOM 13949 O O . HIS F 1 257 ? 15.478 -12.212 -31.247 1.00 43.87 492 HIS F O 1
ATOM 13956 N N . HIS F 1 258 ? 15.796 -10.442 -32.580 1.00 42.40 493 HIS F N 1
ATOM 13957 C CA . HIS F 1 258 ? 16.446 -9.690 -31.534 1.00 43.70 493 HIS F CA 1
ATOM 13958 C C . HIS F 1 258 ? 15.675 -8.626 -30.784 1.00 45.41 493 HIS F C 1
ATOM 13959 O O . HIS F 1 258 ? 14.756 -7.984 -31.297 1.00 45.29 493 HIS F O 1
ATOM 13966 N N . ARG F 1 259 ? 16.118 -8.427 -29.553 1.00 46.81 494 ARG F N 1
ATOM 13967 C CA . ARG F 1 259 ? 15.565 -7.428 -28.674 1.00 50.19 494 ARG F CA 1
ATOM 13968 C C . ARG F 1 259 ? 16.748 -6.905 -27.875 1.00 50.32 494 ARG F C 1
ATOM 13969 O O . ARG F 1 259 ? 17.487 -7.680 -27.270 1.00 49.66 494 ARG F O 1
ATOM 13977 N N . VAL F 1 260 ? 16.974 -5.601 -27.936 1.00 51.12 495 VAL F N 1
ATOM 13978 C CA . VAL F 1 260 ? 18.095 -5.030 -27.214 1.00 52.77 495 VAL F CA 1
ATOM 13979 C C . VAL F 1 260 ? 17.863 -5.027 -25.698 1.00 55.28 495 VAL F C 1
ATOM 13980 O O . VAL F 1 260 ? 17.061 -4.244 -25.167 1.00 55.38 495 VAL F O 1
ATOM 13984 N N . PHE F 1 261 ? 18.553 -5.946 -25.024 1.00 56.22 496 PHE F N 1
ATOM 13985 C CA . PHE F 1 261 ? 18.489 -6.110 -23.578 1.00 57.01 496 PHE F CA 1
ATOM 13986 C C . PHE F 1 261 ? 19.080 -4.899 -22.885 1.00 58.49 496 PHE F C 1
ATOM 13987 O O . PHE F 1 261 ? 18.575 -4.435 -21.878 1.00 61.12 496 PHE F O 1
ATOM 13995 N N . GLN F 1 262 ? 20.188 -4.419 -23.418 1.00 59.88 497 GLN F N 1
ATOM 13996 C CA . GLN F 1 262 ? 20.864 -3.263 -22.864 1.00 60.30 497 GLN F CA 1
ATOM 13997 C C . GLN F 1 262 ? 21.519 -2.519 -24.018 1.00 61.13 497 GLN F C 1
ATOM 13998 O O . GLN F 1 262 ? 22.126 -3.119 -24.904 1.00 59.09 497 GLN F O 1
ATOM 14004 N N . GLY F 1 263 ? 21.366 -1.202 -24.005 1.00 62.58 498 GLY F N 1
ATOM 14005 C CA . GLY F 1 263 ? 21.931 -0.383 -25.051 1.00 64.33 498 GLY F CA 1
ATOM 14006 C C . GLY F 1 263 ? 23.426 -0.186 -24.951 1.00 65.63 498 GLY F C 1
ATOM 14007 O O . GLY F 1 263 ? 24.072 -0.653 -24.027 1.00 65.13 498 GLY F O 1
ATOM 14008 N N . PRO F 1 264 ? 24.004 0.525 -25.914 1.00 67.48 499 PRO F N 1
ATOM 14009 C CA . PRO F 1 264 ? 25.438 0.814 -25.969 1.00 70.64 499 PRO F CA 1
ATOM 14010 C C . PRO F 1 264 ? 25.851 1.899 -24.961 1.00 73.77 499 PRO F C 1
ATOM 14011 O O . PRO F 1 264 ? 25.009 2.643 -24.441 1.00 73.60 499 PRO F O 1
ATOM 14015 N N . LYS F 1 265 ? 27.152 1.979 -24.695 1.00 76.14 500 LYS F N 1
ATOM 14016 C CA . LYS F 1 265 ? 27.659 2.980 -23.773 1.00 79.46 500 LYS F CA 1
ATOM 14017 C C . LYS F 1 265 ? 27.533 4.363 -24.405 1.00 81.45 500 LYS F C 1
ATOM 14018 O O . LYS F 1 265 ? 27.314 5.360 -23.713 1.00 81.94 500 LYS F O 1
ATOM 14024 N N . GLN F 1 266 ? 27.705 4.428 -25.723 1.00 84.51 501 GLN F N 1
ATOM 14025 C CA . GLN F 1 266 ? 27.594 5.693 -26.468 1.00 87.96 501 GLN F CA 1
ATOM 14026 C C . GLN F 1 266 ? 26.237 5.709 -27.146 1.00 89.83 501 GLN F C 1
ATOM 14027 O O . GLN F 1 266 ? 25.934 4.822 -27.921 1.00 89.72 501 GLN F O 1
ATOM 14033 N N . CYS F 1 267 ? 25.432 6.723 -26.849 1.00 92.34 502 CYS F N 1
ATOM 14034 C CA . CYS F 1 267 ? 24.089 6.845 -27.410 1.00 94.66 502 CYS F CA 1
ATOM 14035 C C . CYS F 1 267 ? 24.016 6.897 -28.939 1.00 93.94 502 CYS F C 1
ATOM 14036 O O . CYS F 1 267 ? 23.252 6.147 -29.537 1.00 94.11 502 CYS F O 1
ATOM 14039 N N . ASN F 1 268 ? 24.815 7.761 -29.569 1.00 93.59 503 ASN F N 1
ATOM 14040 C CA . ASN F 1 268 ? 24.830 7.895 -31.040 1.00 92.37 503 ASN F CA 1
ATOM 14041 C C . ASN F 1 268 ? 25.552 6.767 -31.751 1.00 90.45 503 ASN F C 1
ATOM 14042 O O . ASN F 1 268 ? 26.767 6.818 -31.968 1.00 89.08 503 ASN F O 1
ATOM 14047 N N . VAL F 1 269 ? 24.782 5.765 -32.150 1.00 89.49 504 VAL F N 1
ATOM 14048 C CA . VAL F 1 269 ? 25.330 4.593 -32.814 1.00 88.97 504 VAL F CA 1
ATOM 14049 C C . VAL F 1 269 ? 25.932 4.847 -34.190 1.00 89.63 504 VAL F C 1
ATOM 14050 O O . VAL F 1 269 ? 26.721 4.040 -34.668 1.00 89.62 504 VAL F O 1
ATOM 14054 N N . PHE F 1 270 ? 25.575 5.958 -34.822 1.00 90.50 505 PHE F N 1
ATOM 14055 C CA . PHE F 1 270 ? 26.098 6.235 -36.144 1.00 92.51 505 PHE F CA 1
ATOM 14056 C C . PHE F 1 270 ? 27.520 6.767 -36.138 1.00 93.86 505 PHE F C 1
ATOM 14057 O O . PHE F 1 270 ? 28.405 6.207 -36.791 1.00 93.84 505 PHE F O 1
ATOM 14065 N N . GLU F 1 271 ? 27.755 7.811 -35.354 1.00 95.81 506 GLU F N 1
ATOM 14066 C CA . GLU F 1 271 ? 29.095 8.382 -35.257 1.00 97.37 506 GLU F CA 1
ATOM 14067 C C . GLU F 1 271 ? 29.994 7.417 -34.508 1.00 98.32 506 GLU F C 1
ATOM 14068 O O . GLU F 1 271 ? 29.663 6.973 -33.405 1.00 98.53 506 GLU F O 1
ATOM 14074 N N . ALA F 1 272 ? 31.116 7.073 -35.132 1.00 99.52 507 ALA F N 1
ATOM 14075 C CA . ALA F 1 272 ? 32.079 6.160 -34.522 1.00 101.42 507 ALA F CA 1
ATOM 14076 C C . ALA F 1 272 ? 32.717 6.800 -33.285 1.00 102.14 507 ALA F C 1
ATOM 14077 O O . ALA F 1 272 ? 33.354 7.852 -33.391 1.00 102.47 507 ALA F O 1
ATOM 14079 N N . ALA F 1 273 ? 32.569 6.131 -32.135 1.00 102.62 508 ALA F N 1
ATOM 14080 C CA . ALA F 1 273 ? 33.110 6.588 -30.858 1.00 103.35 508 ALA F CA 1
ATOM 14081 C C . ALA F 1 273 ? 34.458 5.938 -30.509 1.00 103.83 508 ALA F C 1
ATOM 14082 O O . ALA F 1 273 ? 34.558 4.723 -30.328 1.00 103.16 508 ALA F O 1
ATOM 14084 N N . PRO F 1 274 ? 35.521 6.755 -30.428 1.00 104.73 509 PRO F N 1
ATOM 14085 C CA . PRO F 1 274 ? 36.854 6.246 -30.105 1.00 105.50 509 PRO F CA 1
ATOM 14086 C C . PRO F 1 274 ? 37.099 6.067 -28.600 1.00 106.64 509 PRO F C 1
ATOM 14087 O O . PRO F 1 274 ? 37.903 6.792 -28.011 1.00 107.31 509 PRO F O 1
ATOM 14091 N N . THR F 1 275 ? 36.400 5.114 -27.978 1.00 107.36 510 THR F N 1
ATOM 14092 C CA . THR F 1 275 ? 36.560 4.841 -26.540 1.00 107.73 510 THR F CA 1
ATOM 14093 C C . THR F 1 275 ? 36.686 3.331 -26.300 1.00 107.53 510 THR F C 1
ATOM 14094 O O . THR F 1 275 ? 37.316 2.887 -25.336 1.00 107.44 510 THR F O 1
ATOM 14098 N N . CYS F 1 276 ? 36.080 2.558 -27.198 1.00 107.50 511 CYS F N 1
ATOM 14099 C CA . CYS F 1 276 ? 36.087 1.096 -27.148 1.00 107.40 511 CYS F CA 1
ATOM 14100 C C . CYS F 1 276 ? 37.095 0.577 -28.193 1.00 109.87 511 CYS F C 1
ATOM 14101 O O . CYS F 1 276 ? 37.048 1.007 -29.348 1.00 109.88 511 CYS F O 1
ATOM 14104 N N . LYS F 1 277 ? 37.998 -0.331 -27.799 1.00 112.85 512 LYS F N 1
ATOM 14105 C CA . LYS F 1 277 ? 39.016 -0.872 -28.727 1.00 115.59 512 LYS F CA 1
ATOM 14106 C C . LYS F 1 277 ? 39.608 -2.269 -28.413 1.00 117.23 512 LYS F C 1
ATOM 14107 O O . LYS F 1 277 ? 38.890 -3.271 -28.437 1.00 117.14 512 LYS F O 1
ATOM 14113 N N . LEU F 1 278 ? 40.932 -2.307 -28.196 1.00 119.75 513 LEU F N 1
ATOM 14114 C CA . LEU F 1 278 ? 41.751 -3.505 -27.886 1.00 122.18 513 LEU F CA 1
ATOM 14115 C C . LEU F 1 278 ? 42.092 -4.408 -29.083 1.00 123.05 513 LEU F C 1
ATOM 14116 O O . LEU F 1 278 ? 41.617 -4.185 -30.197 1.00 123.04 513 LEU F O 1
ATOM 14121 N N . LYS F 1 279 ? 42.933 -5.415 -28.847 1.00 124.09 514 LYS F N 1
ATOM 14122 C CA . LYS F 1 279 ? 43.340 -6.337 -29.902 1.00 125.55 514 LYS F CA 1
ATOM 14123 C C . LYS F 1 279 ? 43.623 -7.790 -29.491 1.00 126.57 514 LYS F C 1
ATOM 14124 O O . LYS F 1 279 ? 42.785 -8.667 -29.716 1.00 126.58 514 LYS F O 1
ATOM 14130 N N . ILE F 1 280 ? 44.791 -8.019 -28.880 1.00 127.59 515 ILE F N 1
ATOM 14131 C CA . ILE F 1 280 ? 45.289 -9.338 -28.448 1.00 128.23 515 ILE F CA 1
ATOM 14132 C C . ILE F 1 280 ? 45.364 -10.378 -29.568 1.00 128.81 515 ILE F C 1
ATOM 14133 O O . ILE F 1 280 ? 44.347 -10.908 -30.018 1.00 129.42 515 ILE F O 1
ATOM 14138 N N . SER F 1 281 ? 46.585 -10.633 -30.031 1.00 129.19 516 SER F N 1
ATOM 14139 C CA . SER F 1 281 ? 46.828 -11.598 -31.098 1.00 129.42 516 SER F CA 1
ATOM 14140 C C . SER F 1 281 ? 47.031 -13.004 -30.522 1.00 130.32 516 SER F C 1
ATOM 14141 O O . SER F 1 281 ? 46.586 -13.295 -29.405 1.00 130.22 516 SER F O 1
ATOM 14144 N N . GLU F 1 282 ? 47.709 -13.857 -31.291 1.00 131.34 517 GLU F N 1
ATOM 14145 C CA . GLU F 1 282 ? 47.997 -15.252 -30.934 1.00 132.49 517 GLU F CA 1
ATOM 14146 C C . GLU F 1 282 ? 46.815 -16.058 -30.371 1.00 132.29 517 GLU F C 1
ATOM 14147 O O . GLU F 1 282 ? 45.907 -16.428 -31.116 1.00 132.43 517 GLU F O 1
ATOM 14153 N N . GLU F 1 283 ? 46.815 -16.305 -29.062 1.00 131.63 518 GLU F N 1
ATOM 14154 C CA . GLU F 1 283 ? 45.759 -17.073 -28.399 1.00 131.20 518 GLU F CA 1
ATOM 14155 C C . GLU F 1 283 ? 44.355 -16.462 -28.493 1.00 130.87 518 GLU F C 1
ATOM 14156 O O . GLU F 1 283 ? 43.382 -17.044 -28.004 1.00 130.96 518 GLU F O 1
ATOM 14162 N N . ALA F 1 284 ? 44.259 -15.270 -29.077 1.00 129.94 519 ALA F N 1
ATOM 14163 C CA . ALA F 1 284 ? 42.973 -14.601 -29.236 1.00 128.23 519 ALA F CA 1
ATOM 14164 C C . ALA F 1 284 ? 42.630 -14.481 -30.715 1.00 126.92 519 ALA F C 1
ATOM 14165 O O . ALA F 1 284 ? 41.678 -15.098 -31.183 1.00 127.39 519 ALA F O 1
ATOM 14167 N N . GLN F 1 285 ? 43.423 -13.709 -31.453 1.00 125.05 520 GLN F N 1
ATOM 14168 C CA . GLN F 1 285 ? 43.191 -13.530 -32.882 1.00 123.51 520 GLN F CA 1
ATOM 14169 C C . GLN F 1 285 ? 43.155 -14.893 -33.585 1.00 122.04 520 GLN F C 1
ATOM 14170 O O . GLN F 1 285 ? 42.286 -15.147 -34.421 1.00 122.11 520 GLN F O 1
ATOM 14176 N N . SER F 1 286 ? 44.072 -15.780 -33.210 1.00 120.02 521 SER F N 1
ATOM 14177 C CA . SER F 1 286 ? 44.136 -17.109 -33.807 1.00 117.75 521 SER F CA 1
ATOM 14178 C C . SER F 1 286 ? 43.106 -18.061 -33.213 1.00 115.93 521 SER F C 1
ATOM 14179 O O . SER F 1 286 ? 42.225 -18.536 -33.931 1.00 116.24 521 SER F O 1
ATOM 14182 N N . ARG F 1 287 ? 43.203 -18.324 -31.909 1.00 113.08 522 ARG F N 1
ATOM 14183 C CA . ARG F 1 287 ? 42.271 -19.231 -31.235 1.00 110.53 522 ARG F CA 1
ATOM 14184 C C . ARG F 1 287 ? 40.810 -18.955 -31.589 1.00 107.97 522 ARG F C 1
ATOM 14185 O O . ARG F 1 287 ? 40.044 -19.889 -31.832 1.00 107.78 522 ARG F O 1
ATOM 14193 N N . ASN F 1 288 ? 40.439 -17.677 -31.644 1.00 104.83 523 ASN F N 1
ATOM 14194 C CA . ASN F 1 288 ? 39.070 -17.275 -31.977 1.00 100.77 523 ASN F CA 1
ATOM 14195 C C . ASN F 1 288 ? 38.721 -17.547 -33.422 1.00 98.34 523 ASN F C 1
ATOM 14196 O O . ASN F 1 288 ? 37.667 -18.109 -33.716 1.00 97.77 523 ASN F O 1
ATOM 14201 N N . THR F 1 289 ? 39.619 -17.164 -34.322 1.00 95.77 524 THR F N 1
ATOM 14202 C CA . THR F 1 289 ? 39.385 -17.381 -35.736 1.00 92.94 524 THR F CA 1
ATOM 14203 C C . THR F 1 289 ? 39.205 -18.876 -36.002 1.00 91.38 524 THR F C 1
ATOM 14204 O O . THR F 1 289 ? 38.496 -19.260 -36.925 1.00 91.57 524 THR F O 1
ATOM 14208 N N . ARG F 1 290 ? 39.788 -19.710 -35.145 1.00 89.15 525 ARG F N 1
ATOM 14209 C CA . ARG F 1 290 ? 39.663 -21.156 -35.289 1.00 87.49 525 ARG F CA 1
ATOM 14210 C C . ARG F 1 290 ? 38.346 -21.653 -34.733 1.00 84.80 525 ARG F C 1
ATOM 14211 O O . ARG F 1 290 ? 37.890 -22.734 -35.095 1.00 84.48 525 ARG F O 1
ATOM 14219 N N . ILE F 1 291 ? 37.781 -20.898 -33.796 1.00 82.03 526 ILE F N 1
ATOM 14220 C CA . ILE F 1 291 ? 36.507 -21.258 -33.184 1.00 79.34 526 ILE F CA 1
ATOM 14221 C C . ILE F 1 291 ? 35.378 -20.946 -34.156 1.00 77.18 526 ILE F C 1
ATOM 14222 O O . ILE F 1 291 ? 34.430 -21.722 -34.295 1.00 76.88 526 ILE F O 1
ATOM 14227 N N . LYS F 1 292 ? 35.496 -19.813 -34.838 1.00 73.66 527 LYS F N 1
ATOM 14228 C CA . LYS F 1 292 ? 34.500 -19.411 -35.815 1.00 71.68 527 LYS F CA 1
ATOM 14229 C C . LYS F 1 292 ? 34.314 -20.520 -36.862 1.00 71.30 527 LYS F C 1
ATOM 14230 O O . LYS F 1 292 ? 33.216 -20.704 -37.376 1.00 71.23 527 LYS F O 1
ATOM 14236 N N . GLU F 1 293 ? 35.380 -21.271 -37.152 1.00 71.31 528 GLU F N 1
ATOM 14237 C CA . GLU F 1 293 ? 35.330 -22.376 -38.118 1.00 71.05 528 GLU F CA 1
ATOM 14238 C C . GLU F 1 293 ? 34.598 -23.587 -37.572 1.00 70.48 528 GLU F C 1
ATOM 14239 O O . GLU F 1 293 ? 33.886 -24.259 -38.306 1.00 69.93 528 GLU F O 1
ATOM 14245 N N . ASP F 1 294 ? 34.844 -23.902 -36.302 1.00 70.85 529 ASP F N 1
ATOM 14246 C CA . ASP F 1 294 ? 34.194 -25.023 -35.634 1.00 70.66 529 ASP F CA 1
ATOM 14247 C C . ASP F 1 294 ? 32.704 -24.794 -35.800 1.00 69.34 529 ASP F C 1
ATOM 14248 O O . ASP F 1 294 ? 31.961 -25.696 -36.196 1.00 69.08 529 ASP F O 1
ATOM 14253 N N . ILE F 1 295 ? 32.289 -23.557 -35.535 1.00 67.23 530 ILE F N 1
ATOM 14254 C CA . ILE F 1 295 ? 30.893 -23.169 -35.650 1.00 65.83 530 ILE F CA 1
ATOM 14255 C C . ILE F 1 295 ? 30.386 -23.433 -37.066 1.00 65.15 530 ILE F C 1
ATOM 14256 O O . ILE F 1 295 ? 29.633 -24.379 -37.296 1.00 65.16 530 ILE F O 1
ATOM 14261 N N . VAL F 1 296 ? 30.862 -22.641 -38.020 1.00 64.27 531 VAL F N 1
ATOM 14262 C CA . VAL F 1 296 ? 30.433 -22.765 -39.404 1.00 63.77 531 VAL F CA 1
ATOM 14263 C C . VAL F 1 296 ? 30.552 -24.182 -39.949 1.00 64.98 531 VAL F C 1
ATOM 14264 O O . VAL F 1 296 ? 29.785 -24.562 -40.829 1.00 66.87 531 VAL F O 1
ATOM 14268 N N . LYS F 1 297 ? 31.454 -24.983 -39.383 1.00 66.53 532 LYS F N 1
ATOM 14269 C CA . LYS F 1 297 ? 31.643 -26.374 -39.814 1.00 67.48 532 LYS F CA 1
ATOM 14270 C C . LYS F 1 297 ? 30.537 -27.242 -39.220 1.00 68.48 532 LYS F C 1
ATOM 14271 O O . LYS F 1 297 ? 30.126 -28.241 -39.807 1.00 68.36 532 LYS F O 1
ATOM 14277 N N . ARG F 1 298 ? 30.056 -26.842 -38.049 1.00 69.47 533 ARG F N 1
ATOM 14278 C CA . ARG F 1 298 ? 28.980 -27.549 -37.368 1.00 70.64 533 ARG F CA 1
ATOM 14279 C C . ARG F 1 298 ? 27.671 -27.328 -38.132 1.00 70.07 533 ARG F C 1
ATOM 14280 O O . ARG F 1 298 ? 26.865 -28.256 -38.298 1.00 69.89 533 ARG F O 1
ATOM 14288 N N . LEU F 1 299 ? 27.465 -26.084 -38.572 1.00 67.22 534 LEU F N 1
ATOM 14289 C CA . LEU F 1 299 ? 26.274 -25.688 -39.325 1.00 64.52 534 LEU F CA 1
ATOM 14290 C C . LEU F 1 299 ? 26.209 -26.404 -40.671 1.00 63.92 534 LEU F C 1
ATOM 14291 O O . LEU F 1 299 ? 25.143 -26.546 -41.273 1.00 64.45 534 LEU F O 1
ATOM 14296 N N . ALA F 1 300 ? 27.366 -26.870 -41.123 1.00 62.80 535 ALA F N 1
ATOM 14297 C CA . ALA F 1 300 ? 27.483 -27.572 -42.394 1.00 62.98 535 ALA F CA 1
ATOM 14298 C C . ALA F 1 300 ? 27.149 -29.055 -42.286 1.00 63.19 535 ALA F C 1
ATOM 14299 O O . ALA F 1 300 ? 27.129 -29.758 -43.299 1.00 63.30 535 ALA F O 1
ATOM 14301 N N . GLU F 1 301 ? 26.974 -29.542 -41.056 1.00 64.26 536 GLU F N 1
ATOM 14302 C CA . GLU F 1 301 ? 26.657 -30.951 -40.811 1.00 64.70 536 GLU F CA 1
ATOM 14303 C C . GLU F 1 301 ? 25.218 -31.265 -41.186 1.00 63.68 536 GLU F C 1
ATOM 14304 O O . GLU F 1 301 ? 24.355 -30.395 -41.121 1.00 64.47 536 GLU F O 1
ATOM 14310 N N . THR F 1 302 ? 24.972 -32.501 -41.604 1.00 62.82 537 THR F N 1
ATOM 14311 C CA . THR F 1 302 ? 23.636 -32.923 -41.993 1.00 62.27 537 THR F CA 1
ATOM 14312 C C . THR F 1 302 ? 22.759 -33.176 -40.756 1.00 62.89 537 THR F C 1
ATOM 14313 O O . THR F 1 302 ? 23.224 -33.726 -39.751 1.00 61.97 537 THR F O 1
ATOM 14317 N N . VAL F 1 303 ? 21.508 -32.714 -40.804 1.00 63.93 538 VAL F N 1
ATOM 14318 C CA . VAL F 1 303 ? 20.569 -32.909 -39.683 1.00 64.64 538 VAL F CA 1
ATOM 14319 C C . VAL F 1 303 ? 19.604 -34.078 -39.948 1.00 66.70 538 VAL F C 1
ATOM 14320 O O . VAL F 1 303 ? 19.030 -34.178 -41.026 1.00 65.13 538 VAL F O 1
ATOM 14324 N N . SER F 1 304 ? 19.468 -34.967 -38.969 1.00 71.16 539 SER F N 1
ATOM 14325 C CA . SER F 1 304 ? 18.607 -36.130 -39.129 1.00 75.75 539 SER F CA 1
ATOM 14326 C C . SER F 1 304 ? 17.117 -35.806 -39.004 1.00 79.13 539 SER F C 1
ATOM 14327 O O . SER F 1 304 ? 16.732 -34.991 -38.186 1.00 78.19 539 SER F O 1
ATOM 14330 N N . ARG F 1 305 ? 16.294 -36.492 -39.781 1.00 84.27 540 ARG F N 1
ATOM 14331 C CA . ARG F 1 305 ? 14.887 -36.270 -39.783 1.00 90.18 540 ARG F CA 1
ATOM 14332 C C . ARG F 1 305 ? 14.321 -37.654 -40.243 1.00 95.20 540 ARG F C 1
ATOM 14333 O O . ARG F 1 305 ? 13.870 -37.825 -41.339 1.00 95.95 540 ARG F O 1
ATOM 14341 N N . PRO F 1 306 ? 14.386 -38.697 -39.426 1.00 99.58 541 PRO F N 1
ATOM 14342 C CA . PRO F 1 306 ? 13.854 -40.009 -39.780 1.00 103.35 541 PRO F CA 1
ATOM 14343 C C . PRO F 1 306 ? 12.357 -40.258 -39.626 1.00 106.52 541 PRO F C 1
ATOM 14344 O O . PRO F 1 306 ? 11.645 -39.370 -39.130 1.00 106.47 541 PRO F O 1
ATOM 14348 N N . SER F 1 307 ? 11.933 -41.464 -40.063 1.00 110.02 542 SER F N 1
ATOM 14349 C CA . SER F 1 307 ? 10.516 -41.793 -40.111 1.00 113.95 542 SER F CA 1
ATOM 14350 C C . SER F 1 307 ? 10.040 -43.034 -39.302 1.00 116.30 542 SER F C 1
ATOM 14351 O O . SER F 1 307 ? 10.241 -44.171 -39.785 1.00 115.98 542 SER F O 1
ATOM 14354 N N . GLU F 1 308 ? 9.484 -42.800 -38.076 1.00 119.43 543 GLU F N 1
ATOM 14355 C CA . GLU F 1 308 ? 8.926 -43.829 -37.176 1.00 121.72 543 GLU F CA 1
ATOM 14356 C C . GLU F 1 308 ? 7.589 -44.133 -37.844 1.00 123.35 543 GLU F C 1
ATOM 14357 O O . GLU F 1 308 ? 6.961 -45.135 -37.585 1.00 123.86 543 GLU F O 1
ATOM 14363 N N . THR F 1 309 ? 7.150 -43.210 -38.683 1.00 124.87 544 THR F N 1
ATOM 14364 C CA . THR F 1 309 ? 5.941 -43.315 -39.479 1.00 125.74 544 THR F CA 1
ATOM 14365 C C . THR F 1 309 ? 6.352 -44.100 -40.751 1.00 126.58 544 THR F C 1
ATOM 14366 O O . THR F 1 309 ? 7.434 -43.868 -41.292 1.00 126.88 544 THR F O 1
ATOM 14370 N N . VAL F 1 310 ? 5.534 -45.049 -41.209 1.00 127.43 545 VAL F N 1
ATOM 14371 C CA . VAL F 1 310 ? 5.930 -45.874 -42.358 1.00 128.27 545 VAL F CA 1
ATOM 14372 C C . VAL F 1 310 ? 5.070 -45.888 -43.624 1.00 128.82 545 VAL F C 1
ATOM 14373 O O . VAL F 1 310 ? 4.579 -44.852 -44.073 1.00 128.85 545 VAL F O 1
ATOM 14377 N N . LYS F 1 311 ? 4.940 -47.092 -44.182 1.00 129.38 546 LYS F N 1
ATOM 14378 C CA . LYS F 1 311 ? 4.205 -47.417 -45.405 1.00 129.73 546 LYS F CA 1
ATOM 14379 C C . LYS F 1 311 ? 2.731 -47.028 -45.496 1.00 130.04 546 LYS F C 1
ATOM 14380 O O . LYS F 1 311 ? 2.395 -46.016 -46.111 1.00 129.98 546 LYS F O 1
ATOM 14386 N N . GLN F 1 312 ? 1.858 -47.867 -44.930 1.00 130.09 547 GLN F N 1
ATOM 14387 C CA . GLN F 1 312 ? 0.414 -47.647 -44.993 1.00 130.08 547 GLN F CA 1
ATOM 14388 C C . GLN F 1 312 ? -0.165 -46.487 -44.183 1.00 129.78 547 GLN F C 1
ATOM 14389 O O . GLN F 1 312 ? -1.334 -46.144 -44.361 1.00 129.92 547 GLN F O 1
ATOM 14395 N N . GLU F 1 313 ? 0.625 -45.887 -43.293 1.00 129.63 548 GLU F N 1
ATOM 14396 C CA . GLU F 1 313 ? 0.126 -44.736 -42.536 1.00 129.69 548 GLU F CA 1
ATOM 14397 C C . GLU F 1 313 ? -0.007 -43.565 -43.517 1.00 129.49 548 GLU F C 1
ATOM 14398 O O . GLU F 1 313 ? -0.713 -42.589 -43.243 1.00 129.89 548 GLU F O 1
ATOM 14404 N N . VAL F 1 314 ? 0.677 -43.682 -44.659 1.00 128.76 549 VAL F N 1
ATOM 14405 C CA . VAL F 1 314 ? 0.647 -42.667 -45.711 1.00 128.17 549 VAL F CA 1
ATOM 14406 C C . VAL F 1 314 ? -0.651 -42.799 -46.538 1.00 128.18 549 VAL F C 1
ATOM 14407 O O . VAL F 1 314 ? -1.110 -41.824 -47.145 1.00 128.35 549 VAL F O 1
ATOM 14411 N N . SER F 1 315 ? -1.234 -44.003 -46.551 1.00 127.84 550 SER F N 1
ATOM 14412 C CA . SER F 1 315 ? -2.491 -44.267 -47.267 1.00 127.14 550 SER F CA 1
ATOM 14413 C C . SER F 1 315 ? -3.710 -44.366 -46.315 1.00 126.09 550 SER F C 1
ATOM 14414 O O . SER F 1 315 ? -4.839 -44.604 -46.754 1.00 125.25 550 SER F O 1
ATOM 14417 N N . ARG F 1 316 ? -3.459 -44.216 -45.015 1.00 125.31 551 ARG F N 1
ATOM 14418 C CA . ARG F 1 316 ? -4.493 -44.247 -43.980 1.00 124.44 551 ARG F CA 1
ATOM 14419 C C . ARG F 1 316 ? -4.986 -42.793 -43.878 1.00 123.34 551 ARG F C 1
ATOM 14420 O O . ARG F 1 316 ? -5.904 -42.455 -43.106 1.00 123.82 551 ARG F O 1
ATOM 14428 N N . ARG F 1 317 ? -4.316 -41.932 -44.646 1.00 121.25 552 ARG F N 1
ATOM 14429 C CA . ARG F 1 317 ? -4.648 -40.520 -44.709 1.00 118.91 552 ARG F CA 1
ATOM 14430 C C . ARG F 1 317 ? -4.919 -39.997 -46.129 1.00 117.87 552 ARG F C 1
ATOM 14431 O O . ARG F 1 317 ? -4.580 -38.879 -46.471 1.00 118.01 552 ARG F O 1
ATOM 14439 N N . CYS F 1 318 ? -5.570 -40.823 -46.945 1.00 116.50 553 CYS F N 1
ATOM 14440 C CA . CYS F 1 318 ? -5.950 -40.422 -48.301 1.00 114.63 553 CYS F CA 1
ATOM 14441 C C . CYS F 1 318 ? -7.243 -39.600 -48.149 1.00 112.94 553 CYS F C 1
ATOM 14442 O O . CYS F 1 318 ? -7.436 -38.579 -48.821 1.00 112.92 553 CYS F O 1
ATOM 14445 N N . GLN F 1 319 ? -8.121 -40.076 -47.262 1.00 110.60 554 GLN F N 1
ATOM 14446 C CA . GLN F 1 319 ? -9.404 -39.436 -46.988 1.00 108.14 554 GLN F CA 1
ATOM 14447 C C . GLN F 1 319 ? -9.242 -38.232 -46.066 1.00 107.87 554 GLN F C 1
ATOM 14448 O O . GLN F 1 319 ? -10.016 -37.278 -46.160 1.00 108.88 554 GLN F O 1
ATOM 14454 N N . ALA F 1 320 ? -8.240 -38.274 -45.187 1.00 106.06 555 ALA F N 1
ATOM 14455 C CA . ALA F 1 320 ? -7.995 -37.179 -44.258 1.00 103.88 555 ALA F CA 1
ATOM 14456 C C . ALA F 1 320 ? -7.343 -36.040 -45.002 1.00 102.97 555 ALA F C 1
ATOM 14457 O O . ALA F 1 320 ? -7.696 -34.872 -44.802 1.00 102.23 555 ALA F O 1
ATOM 14459 N N . LEU F 1 321 ? -6.391 -36.396 -45.865 1.00 102.21 556 LEU F N 1
ATOM 14460 C CA . LEU F 1 321 ? -5.658 -35.418 -46.666 1.00 102.28 556 LEU F CA 1
ATOM 14461 C C . LEU F 1 321 ? -6.478 -34.853 -47.829 1.00 101.85 556 LEU F C 1
ATOM 14462 O O . LEU F 1 321 ? -6.294 -33.696 -48.212 1.00 101.98 556 LEU F O 1
ATOM 14467 N N . ALA F 1 322 ? -7.375 -35.662 -48.392 1.00 101.38 557 ALA F N 1
ATOM 14468 C CA . ALA F 1 322 ? -8.231 -35.191 -49.483 1.00 100.73 557 ALA F CA 1
ATOM 14469 C C . ALA F 1 322 ? -9.185 -34.182 -48.862 1.00 100.45 557 ALA F C 1
ATOM 14470 O O . ALA F 1 322 ? -9.478 -33.144 -49.455 1.00 100.98 557 ALA F O 1
ATOM 14472 N N . SER F 1 323 ? -9.630 -34.485 -47.642 1.00 99.89 558 SER F N 1
ATOM 14473 C CA . SER F 1 323 ? -10.538 -33.617 -46.896 1.00 98.92 558 SER F CA 1
ATOM 14474 C C . SER F 1 323 ? -9.791 -32.343 -46.553 1.00 98.27 558 SER F C 1
ATOM 14475 O O . SER F 1 323 ? -10.348 -31.246 -46.593 1.00 97.43 558 SER F O 1
ATOM 14478 N N . PHE F 1 324 ? -8.515 -32.507 -46.227 1.00 98.25 559 PHE F N 1
ATOM 14479 C CA . PHE F 1 324 ? -7.661 -31.377 -45.890 1.00 98.54 559 PHE F CA 1
ATOM 14480 C C . PHE F 1 324 ? -7.463 -30.516 -47.131 1.00 97.62 559 PHE F C 1
ATOM 14481 O O . PHE F 1 324 ? -7.579 -29.292 -47.067 1.00 97.71 559 PHE F O 1
ATOM 14489 N N . MET F 1 325 ? -7.175 -31.175 -48.252 1.00 96.77 560 MET F N 1
ATOM 14490 C CA . MET F 1 325 ? -6.952 -30.509 -49.531 1.00 95.84 560 MET F CA 1
ATOM 14491 C C . MET F 1 325 ? -8.254 -29.930 -50.066 1.00 96.14 560 MET F C 1
ATOM 14492 O O . MET F 1 325 ? -8.247 -29.039 -50.912 1.00 95.47 560 MET F O 1
ATOM 14497 N N . GLU F 1 326 ? -9.370 -30.418 -49.534 1.00 97.80 561 GLU F N 1
ATOM 14498 C CA . GLU F 1 326 ? -10.692 -29.965 -49.949 1.00 100.30 561 GLU F CA 1
ATOM 14499 C C . GLU F 1 326 ? -10.993 -28.544 -49.457 1.00 101.33 561 GLU F C 1
ATOM 14500 O O . GLU F 1 326 ? -11.389 -27.686 -50.245 1.00 101.93 561 GLU F O 1
ATOM 14506 N N . THR F 1 327 ? -10.831 -28.308 -48.156 1.00 102.32 562 THR F N 1
ATOM 14507 C CA . THR F 1 327 ? -11.072 -26.985 -47.578 1.00 103.44 562 THR F CA 1
ATOM 14508 C C . THR F 1 327 ? -10.006 -25.989 -48.029 1.00 104.50 562 THR F C 1
ATOM 14509 O O . THR F 1 327 ? -10.264 -24.788 -48.144 1.00 104.68 562 THR F O 1
ATOM 14513 N N . LEU F 1 328 ? -8.813 -26.506 -48.305 1.00 105.72 563 LEU F N 1
ATOM 14514 C CA . LEU F 1 328 ? -7.686 -25.700 -48.752 1.00 106.82 563 LEU F CA 1
ATOM 14515 C C . LEU F 1 328 ? -7.947 -25.258 -50.197 1.00 107.22 563 LEU F C 1
ATOM 14516 O O . LEU F 1 328 ? -7.171 -24.499 -50.788 1.00 107.26 563 LEU F O 1
ATOM 14521 N N . MET F 1 329 ? -9.077 -25.714 -50.736 1.00 107.49 564 MET F N 1
ATOM 14522 C CA . MET F 1 329 ? -9.477 -25.411 -52.103 1.00 108.05 564 MET F CA 1
ATOM 14523 C C . MET F 1 329 ? -10.569 -24.364 -52.176 1.00 107.11 564 MET F C 1
ATOM 14524 O O . MET F 1 329 ? -10.620 -23.585 -53.130 1.00 107.37 564 MET F O 1
ATOM 14529 N N . ASP F 1 330 ? -11.488 -24.377 -51.213 1.00 105.77 565 ASP F N 1
ATOM 14530 C CA . ASP F 1 330 ? -12.565 -23.376 -51.216 1.00 104.93 565 ASP F CA 1
ATOM 14531 C C . ASP F 1 330 ? -12.091 -21.949 -50.883 1.00 103.57 565 ASP F C 1
ATOM 14532 O O . ASP F 1 330 ? -12.783 -20.980 -51.195 1.00 103.68 565 ASP F O 1
ATOM 14537 N N . GLU F 1 331 ? -10.888 -21.827 -50.313 1.00 100.90 566 GLU F N 1
ATOM 14538 C CA . GLU F 1 331 ? -10.308 -20.520 -49.963 1.00 97.83 566 GLU F CA 1
ATOM 14539 C C . GLU F 1 331 ? -9.692 -19.848 -51.213 1.00 96.28 566 GLU F C 1
ATOM 14540 O O . GLU F 1 331 ? -9.819 -20.416 -52.337 1.00 93.73 566 GLU F O 1
ATOM 14546 N N . LYS G 1 1 ? -42.420 -42.561 -51.189 1.00 95.62 236 LYS G N 1
ATOM 14547 C CA . LYS G 1 1 ? -41.208 -42.071 -51.835 1.00 95.99 236 LYS G CA 1
ATOM 14548 C C . LYS G 1 1 ? -40.107 -41.824 -50.804 1.00 95.53 236 LYS G C 1
ATOM 14549 O O . LYS G 1 1 ? -40.191 -42.300 -49.667 1.00 95.46 236 LYS G O 1
ATOM 14555 N N . GLU G 1 2 ? -39.061 -41.115 -51.225 1.00 94.65 237 GLU G N 1
ATOM 14556 C CA . GLU G 1 2 ? -37.941 -40.756 -50.354 1.00 93.36 237 GLU G CA 1
ATOM 14557 C C . GLU G 1 2 ? -37.172 -39.573 -50.937 1.00 91.32 237 GLU G C 1
ATOM 14558 O O . GLU G 1 2 ? -36.662 -39.659 -52.056 1.00 91.43 237 GLU G O 1
ATOM 14564 N N . ASP G 1 3 ? -37.124 -38.476 -50.175 1.00 88.05 238 ASP G N 1
ATOM 14565 C CA . ASP G 1 3 ? -36.430 -37.249 -50.566 1.00 84.95 238 ASP G CA 1
ATOM 14566 C C . ASP G 1 3 ? -35.224 -37.498 -51.472 1.00 80.42 238 ASP G C 1
ATOM 14567 O O . ASP G 1 3 ? -34.191 -37.961 -51.004 1.00 81.05 238 ASP G O 1
ATOM 14572 N N . SER G 1 4 ? -35.372 -37.214 -52.766 1.00 74.05 239 SER G N 1
ATOM 14573 C CA . SER G 1 4 ? -34.291 -37.403 -53.736 1.00 67.47 239 SER G CA 1
ATOM 14574 C C . SER G 1 4 ? -34.447 -36.449 -54.911 1.00 64.27 239 SER G C 1
ATOM 14575 O O . SER G 1 4 ? -35.548 -36.004 -55.213 1.00 64.70 239 SER G O 1
ATOM 14578 N N . PHE G 1 5 ? -33.346 -36.132 -55.577 1.00 60.40 240 PHE G N 1
ATOM 14579 C CA . PHE G 1 5 ? -33.412 -35.238 -56.725 1.00 57.54 240 PHE G CA 1
ATOM 14580 C C . PHE G 1 5 ? -32.687 -35.826 -57.929 1.00 56.32 240 PHE G C 1
ATOM 14581 O O . PHE G 1 5 ? -31.752 -36.596 -57.776 1.00 57.26 240 PHE G O 1
ATOM 14589 N N . CYS G 1 6 ? -33.130 -35.476 -59.126 1.00 55.73 241 CYS G N 1
ATOM 14590 C CA . CYS G 1 6 ? -32.484 -35.962 -60.334 1.00 54.54 241 CYS G CA 1
ATOM 14591 C C . CYS G 1 6 ? -31.892 -34.785 -61.092 1.00 52.36 241 CYS G C 1
ATOM 14592 O O . CYS G 1 6 ? -32.279 -33.644 -60.876 1.00 51.38 241 CYS G O 1
ATOM 14595 N N . CYS G 1 7 ? -30.912 -35.068 -61.937 1.00 51.71 242 CYS G N 1
ATOM 14596 C CA . CYS G 1 7 ? -30.269 -34.040 -62.741 1.00 52.67 242 CYS G CA 1
ATOM 14597 C C . CYS G 1 7 ? -29.892 -34.628 -64.096 1.00 50.53 242 CYS G C 1
ATOM 14598 O O . CYS G 1 7 ? -29.664 -35.822 -64.209 1.00 49.89 242 CYS G O 1
ATOM 14601 N N . VAL G 1 8 ? -29.894 -33.794 -65.132 1.00 49.45 243 VAL G N 1
ATOM 14602 C CA . VAL G 1 8 ? -29.551 -34.236 -66.481 1.00 47.01 243 VAL G CA 1
ATOM 14603 C C . VAL G 1 8 ? -28.236 -33.600 -66.909 1.00 45.94 243 VAL G C 1
ATOM 14604 O O . VAL G 1 8 ? -28.138 -32.386 -67.021 1.00 45.00 243 VAL G O 1
ATOM 14608 N N . ILE G 1 9 ? -27.237 -34.437 -67.158 1.00 45.78 244 ILE G N 1
ATOM 14609 C CA . ILE G 1 9 ? -25.898 -33.982 -67.556 1.00 45.74 244 ILE G CA 1
ATOM 14610 C C . ILE G 1 9 ? -25.677 -34.185 -69.073 1.00 45.49 244 ILE G C 1
ATOM 14611 O O . ILE G 1 9 ? -26.277 -35.068 -69.672 1.00 44.71 244 ILE G O 1
ATOM 14616 N N . SER G 1 10 ? -24.843 -33.348 -69.688 1.00 46.46 245 SER G N 1
ATOM 14617 C CA . SER G 1 10 ? -24.515 -33.485 -71.114 1.00 49.56 245 SER G CA 1
ATOM 14618 C C . SER G 1 10 ? -23.222 -34.293 -71.205 1.00 50.28 245 SER G C 1
ATOM 14619 O O . SER G 1 10 ? -22.213 -33.893 -70.647 1.00 50.69 245 SER G O 1
ATOM 14622 N N . MET G 1 11 ? -23.237 -35.420 -71.906 1.00 51.25 246 MET G N 1
ATOM 14623 C CA . MET G 1 11 ? -22.029 -36.220 -72.002 1.00 51.83 246 MET G CA 1
ATOM 14624 C C . MET G 1 11 ? -20.983 -35.587 -72.886 1.00 52.77 246 MET G C 1
ATOM 14625 O O . MET G 1 11 ? -19.872 -36.099 -72.980 1.00 53.47 246 MET G O 1
ATOM 14630 N N . HIS G 1 12 ? -21.353 -34.485 -73.541 1.00 54.15 247 HIS G N 1
ATOM 14631 C CA . HIS G 1 12 ? -20.458 -33.731 -74.425 1.00 54.18 247 HIS G CA 1
ATOM 14632 C C . HIS G 1 12 ? -19.410 -32.981 -73.593 1.00 52.55 247 HIS G C 1
ATOM 14633 O O . HIS G 1 12 ? -18.213 -33.282 -73.653 1.00 51.12 247 HIS G O 1
ATOM 14640 N N . ASP G 1 13 ? -19.868 -32.025 -72.794 1.00 51.30 248 ASP G N 1
ATOM 14641 C CA . ASP G 1 13 ? -18.962 -31.262 -71.944 1.00 50.99 248 ASP G CA 1
ATOM 14642 C C . ASP G 1 13 ? -19.042 -31.612 -70.464 1.00 48.98 248 ASP G C 1
ATOM 14643 O O . ASP G 1 13 ? -18.257 -31.105 -69.663 1.00 48.82 248 ASP G O 1
ATOM 14648 N N . GLY G 1 14 ? -20.009 -32.455 -70.109 1.00 47.06 249 GLY G N 1
ATOM 14649 C CA . GLY G 1 14 ? -20.188 -32.874 -68.731 1.00 45.07 249 GLY G CA 1
ATOM 14650 C C . GLY G 1 14 ? -20.866 -31.874 -67.816 1.00 45.83 249 GLY G C 1
ATOM 14651 O O . GLY G 1 14 ? -20.676 -31.940 -66.593 1.00 46.89 249 GLY G O 1
ATOM 14652 N N . ILE G 1 15 ? -21.638 -30.946 -68.385 1.00 44.45 250 ILE G N 1
ATOM 14653 C CA . ILE G 1 15 ? -22.333 -29.930 -67.584 1.00 44.69 250 ILE G CA 1
ATOM 14654 C C . ILE G 1 15 ? -23.785 -30.314 -67.295 1.00 43.19 250 ILE G C 1
ATOM 14655 O O . ILE G 1 15 ? -24.411 -31.032 -68.068 1.00 41.02 250 ILE G O 1
ATOM 14660 N N . VAL G 1 16 ? -24.333 -29.832 -66.186 1.00 44.28 251 VAL G N 1
ATOM 14661 C CA . VAL G 1 16 ? -25.726 -30.167 -65.886 1.00 46.11 251 VAL G CA 1
ATOM 14662 C C . VAL G 1 16 ? -26.724 -29.205 -66.533 1.00 44.94 251 VAL G C 1
ATOM 14663 O O . VAL G 1 16 ? -26.616 -27.981 -66.422 1.00 44.05 251 VAL G O 1
ATOM 14667 N N . LEU G 1 17 ? -27.651 -29.807 -67.270 1.00 44.46 252 LEU G N 1
ATOM 14668 C CA . LEU G 1 17 ? -28.701 -29.115 -68.015 1.00 44.61 252 LEU G CA 1
ATOM 14669 C C . LEU G 1 17 ? -29.965 -28.786 -67.220 1.00 45.04 252 LEU G C 1
ATOM 14670 O O . LEU G 1 17 ? -30.582 -27.743 -67.417 1.00 44.90 252 LEU G O 1
ATOM 14675 N N . TYR G 1 18 ? -30.347 -29.700 -66.339 1.00 46.15 253 TYR G N 1
ATOM 14676 C CA . TYR G 1 18 ? -31.541 -29.553 -65.549 1.00 47.32 253 TYR G CA 1
ATOM 14677 C C . TYR G 1 18 ? -31.399 -30.224 -64.196 1.00 48.35 253 TYR G C 1
ATOM 14678 O O . TYR G 1 18 ? -30.611 -31.163 -64.017 1.00 47.77 253 TYR G O 1
ATOM 14687 N N . THR G 1 19 ? -32.148 -29.700 -63.235 1.00 48.72 254 THR G N 1
ATOM 14688 C CA . THR G 1 19 ? -32.176 -30.252 -61.895 1.00 49.74 254 THR G CA 1
ATOM 14689 C C . THR G 1 19 ? -33.648 -30.278 -61.546 1.00 47.96 254 THR G C 1
ATOM 14690 O O . THR G 1 19 ? -34.393 -29.441 -62.036 1.00 48.35 254 THR G O 1
ATOM 14694 N N . THR G 1 20 ? -34.085 -31.289 -60.792 1.00 45.87 255 THR G N 1
ATOM 14695 C CA . THR G 1 20 ? -35.481 -31.361 -60.378 1.00 42.01 255 THR G CA 1
ATOM 14696 C C . THR G 1 20 ? -35.608 -30.361 -59.239 1.00 41.25 255 THR G C 1
ATOM 14697 O O . THR G 1 20 ? -34.614 -30.021 -58.598 1.00 38.91 255 THR G O 1
ATOM 14701 N N . PRO G 1 21 ? -36.825 -29.828 -59.016 1.00 41.56 256 PRO G N 1
ATOM 14702 C CA . PRO G 1 21 ? -37.096 -28.850 -57.964 1.00 41.97 256 PRO G CA 1
ATOM 14703 C C . PRO G 1 21 ? -36.772 -29.304 -56.534 1.00 43.84 256 PRO G C 1
ATOM 14704 O O . PRO G 1 21 ? -36.520 -28.473 -55.661 1.00 44.37 256 PRO G O 1
ATOM 14708 N N . SER G 1 22 ? -36.767 -30.616 -56.305 1.00 45.98 257 SER G N 1
ATOM 14709 C CA . SER G 1 22 ? -36.469 -31.199 -54.982 1.00 47.08 257 SER G CA 1
ATOM 14710 C C . SER G 1 22 ? -35.010 -31.007 -54.506 1.00 46.34 257 SER G C 1
ATOM 14711 O O . SER G 1 22 ? -34.680 -31.262 -53.336 1.00 44.65 257 SER G O 1
ATOM 14714 N N . ILE G 1 23 ? -34.150 -30.552 -55.419 1.00 45.07 258 ILE G N 1
ATOM 14715 C CA . ILE G 1 23 ? -32.737 -30.331 -55.136 1.00 43.45 258 ILE G CA 1
ATOM 14716 C C . ILE G 1 23 ? -32.532 -29.240 -54.104 1.00 44.56 258 ILE G C 1
ATOM 14717 O O . ILE G 1 23 ? -31.536 -29.235 -53.382 1.00 44.39 258 ILE G O 1
ATOM 14722 N N . THR G 1 24 ? -33.481 -28.310 -54.042 1.00 45.66 259 THR G N 1
ATOM 14723 C CA . THR G 1 24 ? -33.373 -27.214 -53.100 1.00 47.36 259 THR G CA 1
ATOM 14724 C C . THR G 1 24 ? -33.705 -27.700 -51.712 1.00 47.70 259 THR G C 1
ATOM 14725 O O . THR G 1 24 ? -33.276 -27.106 -50.732 1.00 48.74 259 THR G O 1
ATOM 14729 N N . ASP G 1 25 ? -34.441 -28.807 -51.643 1.00 49.71 260 ASP G N 1
ATOM 14730 C CA . ASP G 1 25 ? -34.843 -29.414 -50.374 1.00 49.69 260 ASP G CA 1
ATOM 14731 C C . ASP G 1 25 ? -33.824 -30.437 -49.921 1.00 48.51 260 ASP G C 1
ATOM 14732 O O . ASP G 1 25 ? -33.470 -30.481 -48.745 1.00 48.93 260 ASP G O 1
ATOM 14737 N N . VAL G 1 26 ? -33.364 -31.264 -50.855 1.00 47.24 261 VAL G N 1
ATOM 14738 C CA . VAL G 1 26 ? -32.382 -32.284 -50.541 1.00 46.86 261 VAL G CA 1
ATOM 14739 C C . VAL G 1 26 ? -30.971 -31.743 -50.294 1.00 47.22 261 VAL G C 1
ATOM 14740 O O . VAL G 1 26 ? -30.348 -32.111 -49.311 1.00 46.60 261 VAL G O 1
ATOM 14744 N N . LEU G 1 27 ? -30.488 -30.852 -51.157 1.00 48.83 262 LEU G N 1
ATOM 14745 C CA . LEU G 1 27 ? -29.148 -30.298 -51.019 1.00 51.56 262 LEU G CA 1
ATOM 14746 C C . LEU G 1 27 ? -29.046 -28.794 -50.836 1.00 54.00 262 LEU G C 1
ATOM 14747 O O . LEU G 1 27 ? -27.960 -28.235 -50.967 1.00 55.78 262 LEU G O 1
ATOM 14752 N N . GLY G 1 28 ? -30.169 -28.131 -50.590 1.00 55.17 263 GLY G N 1
ATOM 14753 C CA . GLY G 1 28 ? -30.136 -26.698 -50.366 1.00 57.30 263 GLY G CA 1
ATOM 14754 C C . GLY G 1 28 ? -29.830 -25.783 -51.537 1.00 58.08 263 GLY G C 1
ATOM 14755 O O . GLY G 1 28 ? -30.034 -24.575 -51.438 1.00 58.50 263 GLY G O 1
ATOM 14756 N N . TYR G 1 29 ? -29.345 -26.334 -52.639 1.00 59.26 264 TYR G N 1
ATOM 14757 C CA . TYR G 1 29 ? -29.019 -25.519 -53.803 1.00 62.71 264 TYR G CA 1
ATOM 14758 C C . TYR G 1 29 ? -30.228 -24.856 -54.462 1.00 65.69 264 TYR G C 1
ATOM 14759 O O . TYR G 1 29 ? -31.199 -25.521 -54.829 1.00 66.09 264 TYR G O 1
ATOM 14768 N N . PRO G 1 30 ? -30.165 -23.527 -54.643 1.00 68.77 265 PRO G N 1
ATOM 14769 C CA . PRO G 1 30 ? -31.245 -22.759 -55.257 1.00 71.26 265 PRO G CA 1
ATOM 14770 C C . PRO G 1 30 ? -31.634 -23.307 -56.619 1.00 73.78 265 PRO G C 1
ATOM 14771 O O . PRO G 1 30 ? -30.784 -23.486 -57.501 1.00 72.89 265 PRO G O 1
ATOM 14775 N N . ARG G 1 31 ? -32.930 -23.592 -56.745 1.00 77.08 266 ARG G N 1
ATOM 14776 C CA . ARG G 1 31 ? -33.566 -24.131 -57.948 1.00 79.08 266 ARG G CA 1
ATOM 14777 C C . ARG G 1 31 ? -32.662 -24.389 -59.151 1.00 77.03 266 ARG G C 1
ATOM 14778 O O . ARG G 1 31 ? -32.472 -25.541 -59.547 1.00 76.92 266 ARG G O 1
ATOM 14786 N N . ASP G 1 32 ? -32.142 -23.323 -59.755 1.00 75.42 267 ASP G N 1
ATOM 14787 C CA . ASP G 1 32 ? -31.264 -23.495 -60.903 1.00 73.52 267 ASP G CA 1
ATOM 14788 C C . ASP G 1 32 ? -29.858 -22.890 -60.792 1.00 70.09 267 ASP G C 1
ATOM 14789 O O . ASP G 1 32 ? -29.389 -22.164 -61.667 1.00 67.78 267 ASP G O 1
ATOM 14794 N N . MET G 1 33 ? -29.162 -23.278 -59.732 1.00 67.07 268 MET G N 1
ATOM 14795 C CA . MET G 1 33 ? -27.805 -22.820 -59.512 1.00 65.81 268 MET G CA 1
ATOM 14796 C C . MET G 1 33 ? -26.772 -23.815 -60.080 1.00 64.29 268 MET G C 1
ATOM 14797 O O . MET G 1 33 ? -25.602 -23.459 -60.278 1.00 63.60 268 MET G O 1
ATOM 14802 N N . TRP G 1 34 ? -27.191 -25.068 -60.287 1.00 61.35 269 TRP G N 1
ATOM 14803 C CA . TRP G 1 34 ? -26.319 -26.100 -60.859 1.00 58.06 269 TRP G CA 1
ATOM 14804 C C . TRP G 1 34 ? -26.279 -25.958 -62.374 1.00 57.68 269 TRP G C 1
ATOM 14805 O O . TRP G 1 34 ? -25.428 -26.556 -63.036 1.00 57.64 269 TRP G O 1
ATOM 14816 N N . LEU G 1 35 ? -27.214 -25.181 -62.918 1.00 57.27 270 LEU G N 1
ATOM 14817 C CA . LEU G 1 35 ? -27.305 -24.969 -64.361 1.00 56.74 270 LEU G CA 1
ATOM 14818 C C . LEU G 1 35 ? -26.039 -24.417 -64.971 1.00 55.43 270 LEU G C 1
ATOM 14819 O O . LEU G 1 35 ? -25.493 -23.424 -64.494 1.00 53.64 270 LEU G O 1
ATOM 14824 N N . GLY G 1 36 ? -25.566 -25.112 -66.004 1.00 54.95 271 GLY G N 1
ATOM 14825 C CA . GLY G 1 36 ? -24.361 -24.716 -66.704 1.00 55.49 271 GLY G CA 1
ATOM 14826 C C . GLY G 1 36 ? -23.048 -25.140 -66.059 1.00 56.82 271 GLY G C 1
ATOM 14827 O O . GLY G 1 36 ? -21.997 -25.037 -66.693 1.00 57.78 271 GLY G O 1
ATOM 14828 N N . ARG G 1 37 ? -23.083 -25.611 -64.812 1.00 56.46 272 ARG G N 1
ATOM 14829 C CA . ARG G 1 37 ? -21.860 -26.042 -64.132 1.00 55.72 272 ARG G CA 1
ATOM 14830 C C . ARG G 1 37 ? -21.420 -27.497 -64.433 1.00 53.97 272 ARG G C 1
ATOM 14831 O O . ARG G 1 37 ? -22.155 -28.271 -65.065 1.00 52.11 272 ARG G O 1
ATOM 14839 N N . SER G 1 38 ? -20.178 -27.816 -64.059 1.00 51.41 273 SER G N 1
ATOM 14840 C CA . SER G 1 38 ? -19.606 -29.150 -64.261 1.00 49.98 273 SER G CA 1
ATOM 14841 C C . SER G 1 38 ? -20.095 -30.048 -63.124 1.00 48.25 273 SER G C 1
ATOM 14842 O O . SER G 1 38 ? -19.936 -29.715 -61.951 1.00 47.69 273 SER G O 1
ATOM 14845 N N . PHE G 1 39 ? -20.659 -31.198 -63.460 1.00 46.31 274 PHE G N 1
ATOM 14846 C CA . PHE G 1 39 ? -21.190 -32.074 -62.423 1.00 45.44 274 PHE G CA 1
ATOM 14847 C C . PHE G 1 39 ? -20.250 -32.531 -61.314 1.00 45.91 274 PHE G C 1
ATOM 14848 O O . PHE G 1 39 ? -20.634 -32.500 -60.141 1.00 44.08 274 PHE G O 1
ATOM 14856 N N . ILE G 1 40 ? -19.046 -32.974 -61.678 1.00 46.46 275 ILE G N 1
ATOM 14857 C CA . ILE G 1 40 ? -18.084 -33.451 -60.694 1.00 48.27 275 ILE G CA 1
ATOM 14858 C C . ILE G 1 40 ? -17.634 -32.419 -59.672 1.00 48.35 275 ILE G C 1
ATOM 14859 O O . ILE G 1 40 ? -16.999 -32.781 -58.694 1.00 49.20 275 ILE G O 1
ATOM 14864 N N . ASP G 1 41 ? -17.924 -31.141 -59.909 1.00 49.33 276 ASP G N 1
ATOM 14865 C CA . ASP G 1 41 ? -17.546 -30.070 -58.971 1.00 50.15 276 ASP G CA 1
ATOM 14866 C C . ASP G 1 41 ? -18.321 -30.244 -57.649 1.00 48.17 276 ASP G C 1
ATOM 14867 O O . ASP G 1 41 ? -18.090 -29.546 -56.662 1.00 49.36 276 ASP G O 1
ATOM 14872 N N . PHE G 1 42 ? -19.302 -31.124 -57.657 1.00 43.98 277 PHE G N 1
ATOM 14873 C CA . PHE G 1 42 ? -20.083 -31.310 -56.466 1.00 41.89 277 PHE G CA 1
ATOM 14874 C C . PHE G 1 42 ? -19.749 -32.631 -55.835 1.00 41.93 277 PHE G C 1
ATOM 14875 O O . PHE G 1 42 ? -20.176 -32.925 -54.719 1.00 42.71 277 PHE G O 1
ATOM 14883 N N . VAL G 1 43 ? -18.977 -33.427 -56.564 1.00 41.72 278 VAL G N 1
ATOM 14884 C CA . VAL G 1 43 ? -18.542 -34.737 -56.100 1.00 41.00 278 VAL G CA 1
ATOM 14885 C C . VAL G 1 43 ? -17.201 -34.646 -55.374 1.00 40.79 278 VAL G C 1
ATOM 14886 O O . VAL G 1 43 ? -16.186 -34.308 -55.969 1.00 40.32 278 VAL G O 1
ATOM 14890 N N . HIS G 1 44 ? -17.218 -34.983 -54.090 1.00 41.96 279 HIS G N 1
ATOM 14891 C CA . HIS G 1 44 ? -16.032 -34.981 -53.233 1.00 41.97 279 HIS G CA 1
ATOM 14892 C C . HIS G 1 44 ? -14.847 -35.576 -53.975 1.00 42.26 279 HIS G C 1
ATOM 14893 O O . HIS G 1 44 ? -15.032 -36.357 -54.902 1.00 40.82 279 HIS G O 1
ATOM 14900 N N . LEU G 1 45 ? -13.636 -35.180 -53.588 1.00 43.59 280 LEU G N 1
ATOM 14901 C CA . LEU G 1 45 ? -12.423 -35.679 -54.240 1.00 45.36 280 LEU G CA 1
ATOM 14902 C C . LEU G 1 45 ? -12.241 -37.190 -54.138 1.00 45.47 280 LEU G C 1
ATOM 14903 O O . LEU G 1 45 ? -11.928 -37.870 -55.121 1.00 43.52 280 LEU G O 1
ATOM 14908 N N . LYS G 1 46 ? -12.436 -37.701 -52.927 1.00 46.46 281 LYS G N 1
ATOM 14909 C CA . LYS G 1 46 ? -12.259 -39.116 -52.639 1.00 46.53 281 LYS G CA 1
ATOM 14910 C C . LYS G 1 46 ? -13.162 -40.040 -53.450 1.00 45.96 281 LYS G C 1
ATOM 14911 O O . LYS G 1 46 ? -12.884 -41.230 -53.589 1.00 45.60 281 LYS G O 1
ATOM 14917 N N . ASP G 1 47 ? -14.214 -39.480 -54.028 1.00 45.75 282 ASP G N 1
ATOM 14918 C CA . ASP G 1 47 ? -15.145 -40.274 -54.805 1.00 46.33 282 ASP G CA 1
ATOM 14919 C C . ASP G 1 47 ? -15.149 -39.981 -56.304 1.00 46.96 282 ASP G C 1
ATOM 14920 O O . ASP G 1 47 ? -15.873 -40.640 -57.048 1.00 50.12 282 ASP G O 1
ATOM 14925 N N . ARG G 1 48 ? -14.355 -39.017 -56.769 1.00 45.42 283 ARG G N 1
ATOM 14926 C CA . ARG G 1 48 ? -14.358 -38.708 -58.195 1.00 41.95 283 ARG G CA 1
ATOM 14927 C C . ARG G 1 48 ? -13.852 -39.907 -58.956 1.00 40.69 283 ARG G C 1
ATOM 14928 O O . ARG G 1 48 ? -14.459 -40.328 -59.934 1.00 38.50 283 ARG G O 1
ATOM 14936 N N . ALA G 1 49 ? -12.802 -40.520 -58.424 1.00 40.79 284 ALA G N 1
ATOM 14937 C CA . ALA G 1 49 ? -12.217 -41.718 -59.017 1.00 41.92 284 ALA G CA 1
ATOM 14938 C C . ALA G 1 49 ? -13.286 -42.821 -59.172 1.00 42.44 284 ALA G C 1
ATOM 14939 O O . ALA G 1 49 ? -13.320 -43.505 -60.202 1.00 41.62 284 ALA G O 1
ATOM 14941 N N . THR G 1 50 ? -14.137 -42.997 -58.149 1.00 40.95 285 THR G N 1
ATOM 14942 C CA . THR G 1 50 ? -15.210 -43.986 -58.208 1.00 40.42 285 THR G CA 1
ATOM 14943 C C . THR G 1 50 ? -16.229 -43.523 -59.248 1.00 40.39 285 THR G C 1
ATOM 14944 O O . THR G 1 50 ? -16.703 -44.328 -60.065 1.00 41.06 285 THR G O 1
ATOM 14948 N N . PHE G 1 51 ? -16.539 -42.227 -59.240 1.00 38.87 286 PHE G N 1
ATOM 14949 C CA . PHE G 1 51 ? -17.485 -41.675 -60.200 1.00 40.41 286 PHE G CA 1
ATOM 14950 C C . PHE G 1 51 ? -17.015 -41.869 -61.651 1.00 43.87 286 PHE G C 1
ATOM 14951 O O . PHE G 1 51 ? -17.759 -42.390 -62.485 1.00 44.31 286 PHE G O 1
ATOM 14959 N N . ALA G 1 52 ? -15.769 -41.494 -61.937 1.00 47.56 287 ALA G N 1
ATOM 14960 C CA . ALA G 1 52 ? -15.213 -41.612 -63.290 1.00 49.61 287 ALA G CA 1
ATOM 14961 C C . ALA G 1 52 ? -15.214 -43.039 -63.779 1.00 50.22 287 ALA G C 1
ATOM 14962 O O . ALA G 1 52 ? -15.389 -43.289 -64.968 1.00 50.54 287 ALA G O 1
ATOM 14964 N N . SER G 1 53 ? -15.034 -43.974 -62.854 1.00 51.53 288 SER G N 1
ATOM 14965 C CA . SER G 1 53 ? -14.990 -45.382 -63.216 1.00 53.12 288 SER G CA 1
ATOM 14966 C C . SER G 1 53 ? -16.372 -45.960 -63.495 1.00 53.51 288 SER G C 1
ATOM 14967 O O . SER G 1 53 ? -16.520 -46.870 -64.310 1.00 53.56 288 SER G O 1
ATOM 14970 N N . GLN G 1 54 ? -17.382 -45.412 -62.825 1.00 55.14 289 GLN G N 1
ATOM 14971 C CA . GLN G 1 54 ? -18.755 -45.851 -63.012 1.00 55.66 289 GLN G CA 1
ATOM 14972 C C . GLN G 1 54 ? -19.370 -45.443 -64.346 1.00 56.83 289 GLN G C 1
ATOM 14973 O O . GLN G 1 54 ? -20.079 -46.255 -64.951 1.00 57.38 289 GLN G O 1
ATOM 14979 N N . ILE G 1 55 ? -19.112 -44.210 -64.810 1.00 56.51 290 ILE G N 1
ATOM 14980 C CA . ILE G 1 55 ? -19.664 -43.785 -66.099 1.00 55.80 290 ILE G CA 1
ATOM 14981 C C . ILE G 1 55 ? -18.819 -44.271 -67.281 1.00 55.70 290 ILE G C 1
ATOM 14982 O O . ILE G 1 55 ? -19.240 -44.182 -68.434 1.00 57.52 290 ILE G O 1
ATOM 14987 N N . THR G 1 56 ? -17.636 -44.806 -66.999 1.00 54.99 291 THR G N 1
ATOM 14988 C CA . THR G 1 56 ? -16.782 -45.336 -68.060 1.00 54.72 291 THR G CA 1
ATOM 14989 C C . THR G 1 56 ? -17.277 -46.738 -68.420 1.00 56.17 291 THR G C 1
ATOM 14990 O O . THR G 1 56 ? -17.676 -46.995 -69.553 1.00 56.12 291 THR G O 1
ATOM 14994 N N . THR G 1 57 ? -17.309 -47.624 -67.428 1.00 57.61 292 THR G N 1
ATOM 14995 C CA . THR G 1 57 ? -17.762 -48.997 -67.639 1.00 57.99 292 THR G CA 1
ATOM 14996 C C . THR G 1 57 ? -19.254 -49.056 -67.911 1.00 57.63 292 THR G C 1
ATOM 14997 O O . THR G 1 57 ? -19.774 -50.099 -68.282 1.00 56.01 292 THR G O 1
ATOM 15001 N N . GLY G 1 58 ? -19.929 -47.925 -67.748 1.00 59.61 293 GLY G N 1
ATOM 15002 C CA . GLY G 1 58 ? -21.367 -47.874 -67.948 1.00 62.55 293 GLY G CA 1
ATOM 15003 C C . GLY G 1 58 ? -21.893 -47.194 -69.196 1.00 64.14 293 GLY G C 1
ATOM 15004 O O . GLY G 1 58 ? -23.083 -47.312 -69.504 1.00 62.49 293 GLY G O 1
ATOM 15005 N N . ILE G 1 59 ? -21.025 -46.459 -69.886 1.00 68.04 294 ILE G N 1
ATOM 15006 C CA . ILE G 1 59 ? -21.398 -45.760 -71.114 1.00 72.45 294 ILE G CA 1
ATOM 15007 C C . ILE G 1 59 ? -21.861 -46.814 -72.153 1.00 76.92 294 ILE G C 1
ATOM 15008 O O . ILE G 1 59 ? -21.162 -47.807 -72.398 1.00 77.78 294 ILE G O 1
ATOM 15013 N N . PRO G 1 60 ? -23.060 -46.615 -72.752 1.00 80.72 295 PRO G N 1
ATOM 15014 C CA . PRO G 1 60 ? -23.716 -47.479 -73.749 1.00 83.49 295 PRO G CA 1
ATOM 15015 C C . PRO G 1 60 ? -22.990 -48.001 -75.008 1.00 86.47 295 PRO G C 1
ATOM 15016 O O . PRO G 1 60 ? -23.599 -48.711 -75.810 1.00 87.41 295 PRO G O 1
ATOM 15020 N N . ILE G 1 61 ? -21.710 -47.684 -75.189 1.00 89.43 296 ILE G N 1
ATOM 15021 C CA . ILE G 1 61 ? -20.974 -48.195 -76.354 1.00 91.80 296 ILE G CA 1
ATOM 15022 C C . ILE G 1 61 ? -20.309 -49.552 -76.084 1.00 92.21 296 ILE G C 1
ATOM 15023 O O . ILE G 1 61 ? -21.000 -50.591 -76.222 1.00 93.19 296 ILE G O 1
ATOM 15028 N N . ALA G 1 72 ? -30.979 -53.927 -62.541 1.00 92.09 307 ALA G N 1
ATOM 15029 C CA . ALA G 1 72 ? -30.962 -52.449 -62.737 1.00 92.67 307 ALA G CA 1
ATOM 15030 C C . ALA G 1 72 ? -29.632 -51.968 -63.344 1.00 92.82 307 ALA G C 1
ATOM 15031 O O . ALA G 1 72 ? -28.683 -52.751 -63.486 1.00 93.29 307 ALA G O 1
ATOM 15033 N N . LYS G 1 73 ? -29.586 -50.689 -63.734 1.00 92.12 308 LYS G N 1
ATOM 15034 C CA . LYS G 1 73 ? -28.377 -50.067 -64.309 1.00 89.80 308 LYS G CA 1
ATOM 15035 C C . LYS G 1 73 ? -27.386 -49.768 -63.161 1.00 86.90 308 LYS G C 1
ATOM 15036 O O . LYS G 1 73 ? -27.633 -50.146 -62.003 1.00 87.92 308 LYS G O 1
ATOM 15042 N N . SER G 1 74 ? -26.273 -49.104 -63.467 1.00 82.01 309 SER G N 1
ATOM 15043 C CA . SER G 1 74 ? -25.280 -48.791 -62.439 1.00 76.57 309 SER G CA 1
ATOM 15044 C C . SER G 1 74 ? -25.813 -47.946 -61.274 1.00 70.69 309 SER G C 1
ATOM 15045 O O . SER G 1 74 ? -26.521 -46.959 -61.477 1.00 69.94 309 SER G O 1
ATOM 15048 N N . THR G 1 75 ? -25.521 -48.407 -60.056 1.00 64.45 310 THR G N 1
ATOM 15049 C CA . THR G 1 75 ? -25.915 -47.741 -58.811 1.00 58.69 310 THR G CA 1
ATOM 15050 C C . THR G 1 75 ? -24.779 -47.803 -57.766 1.00 55.18 310 THR G C 1
ATOM 15051 O O . THR G 1 75 ? -24.377 -48.880 -57.329 1.00 55.06 310 THR G O 1
ATOM 15055 N N . PHE G 1 76 ? -24.251 -46.637 -57.400 1.00 50.31 311 PHE G N 1
ATOM 15056 C CA . PHE G 1 76 ? -23.174 -46.545 -56.422 1.00 46.58 311 PHE G CA 1
ATOM 15057 C C . PHE G 1 76 ? -23.338 -45.356 -55.449 1.00 45.09 311 PHE G C 1
ATOM 15058 O O . PHE G 1 76 ? -24.271 -44.569 -55.558 1.00 44.61 311 PHE G O 1
ATOM 15066 N N . CYS G 1 77 ? -22.423 -45.238 -54.496 1.00 43.17 312 CYS G N 1
ATOM 15067 C CA . CYS G 1 77 ? -22.484 -44.174 -53.519 1.00 42.67 312 CYS G CA 1
ATOM 15068 C C . CYS G 1 77 ? -21.415 -43.124 -53.710 1.00 39.72 312 CYS G C 1
ATOM 15069 O O . CYS G 1 77 ? -20.349 -43.403 -54.212 1.00 37.74 312 CYS G O 1
ATOM 15072 N N . VAL G 1 78 ? -21.673 -41.921 -53.230 1.00 39.05 313 VAL G N 1
ATOM 15073 C CA . VAL G 1 78 ? -20.719 -40.848 -53.409 1.00 38.51 313 VAL G CA 1
ATOM 15074 C C . VAL G 1 78 ? -21.087 -39.730 -52.447 1.00 39.36 313 VAL G C 1
ATOM 15075 O O . VAL G 1 78 ? -22.164 -39.764 -51.874 1.00 40.83 313 VAL G O 1
ATOM 15079 N N . MET G 1 79 ? -20.177 -38.784 -52.210 1.00 39.57 314 MET G N 1
ATOM 15080 C CA . MET G 1 79 ? -20.460 -37.646 -51.321 1.00 37.41 314 MET G CA 1
ATOM 15081 C C . MET G 1 79 ? -20.701 -36.406 -52.192 1.00 38.42 314 MET G C 1
ATOM 15082 O O . MET G 1 79 ? -19.986 -36.175 -53.172 1.00 36.60 314 MET G O 1
ATOM 15087 N N . LEU G 1 80 ? -21.759 -35.664 -51.875 1.00 39.52 315 LEU G N 1
ATOM 15088 C CA . LEU G 1 80 ? -22.102 -34.437 -52.589 1.00 40.59 315 LEU G CA 1
ATOM 15089 C C . LEU G 1 80 ? -22.025 -33.298 -51.579 1.00 43.05 315 LEU G C 1
ATOM 15090 O O . LEU G 1 80 ? -22.307 -33.511 -50.404 1.00 42.64 315 LEU G O 1
ATOM 15095 N N . ARG G 1 81 ? -21.618 -32.104 -52.012 1.00 46.22 316 ARG G N 1
ATOM 15096 C CA . ARG G 1 81 ? -21.535 -30.987 -51.084 1.00 50.36 316 ARG G CA 1
ATOM 15097 C C . ARG G 1 81 ? -22.795 -30.165 -50.996 1.00 53.30 316 ARG G C 1
ATOM 15098 O O . ARG G 1 81 ? -23.480 -29.949 -51.988 1.00 52.97 316 ARG G O 1
ATOM 15106 N N . ARG G 1 82 ? -23.121 -29.752 -49.777 1.00 57.90 317 ARG G N 1
ATOM 15107 C CA . ARG G 1 82 ? -24.303 -28.942 -49.538 1.00 62.79 317 ARG G CA 1
ATOM 15108 C C . ARG G 1 82 ? -24.010 -27.514 -49.913 1.00 65.95 317 ARG G C 1
ATOM 15109 O O . ARG G 1 82 ? -22.880 -27.042 -49.789 1.00 66.87 317 ARG G O 1
ATOM 15117 N N . TYR G 1 83 ? -25.063 -26.804 -50.281 1.00 70.37 318 TYR G N 1
ATOM 15118 C CA . TYR G 1 83 ? -24.958 -25.400 -50.625 1.00 75.05 318 TYR G CA 1
ATOM 15119 C C . TYR G 1 83 ? -24.582 -24.654 -49.338 1.00 76.88 318 TYR G C 1
ATOM 15120 O O . TYR G 1 83 ? -25.184 -24.885 -48.287 1.00 77.50 318 TYR G O 1
ATOM 15129 N N . ARG G 1 84 ? -23.559 -23.807 -49.399 1.00 78.90 319 ARG G N 1
ATOM 15130 C CA . ARG G 1 84 ? -23.163 -23.061 -48.209 1.00 81.45 319 ARG G CA 1
ATOM 15131 C C . ARG G 1 84 ? -23.091 -21.561 -48.457 1.00 80.13 319 ARG G C 1
ATOM 15132 O O . ARG G 1 84 ? -24.074 -20.895 -48.075 1.00 79.00 319 ARG G O 1
ATOM 15140 N N . VAL G 1 98 ? -16.928 -26.091 -45.813 1.00 73.26 333 VAL G N 1
ATOM 15141 C CA . VAL G 1 98 ? -18.225 -26.644 -46.313 1.00 72.72 333 VAL G CA 1
ATOM 15142 C C . VAL G 1 98 ? -18.366 -28.127 -45.929 1.00 70.52 333 VAL G C 1
ATOM 15143 O O . VAL G 1 98 ? -17.391 -28.768 -45.514 1.00 71.56 333 VAL G O 1
ATOM 15147 N N . SER G 1 99 ? -19.580 -28.659 -46.044 1.00 66.95 334 SER G N 1
ATOM 15148 C CA . SER G 1 99 ? -19.824 -30.050 -45.702 1.00 63.79 334 SER G CA 1
ATOM 15149 C C . SER G 1 99 ? -20.396 -30.873 -46.862 1.00 60.16 334 SER G C 1
ATOM 15150 O O . SER G 1 99 ? -21.006 -30.331 -47.789 1.00 58.84 334 SER G O 1
ATOM 15153 N N . TYR G 1 100 ? -20.161 -32.185 -46.787 1.00 55.27 335 TYR G N 1
ATOM 15154 C CA . TYR G 1 100 ? -20.632 -33.167 -47.750 1.00 50.24 335 TYR G CA 1
ATOM 15155 C C . TYR G 1 100 ? -21.585 -34.140 -47.041 1.00 50.11 335 TYR G C 1
ATOM 15156 O O . TYR G 1 100 ? -21.583 -34.257 -45.807 1.00 49.42 335 TYR G O 1
ATOM 15165 N N . GLU G 1 101 ? -22.413 -34.819 -47.831 1.00 49.29 336 GLU G N 1
ATOM 15166 C CA . GLU G 1 101 ? -23.364 -35.808 -47.335 1.00 46.59 336 GLU G CA 1
ATOM 15167 C C . GLU G 1 101 ? -23.403 -36.981 -48.315 1.00 43.34 336 GLU G C 1
ATOM 15168 O O . GLU G 1 101 ? -23.235 -36.811 -49.516 1.00 43.23 336 GLU G O 1
ATOM 15174 N N . PRO G 1 102 ? -23.637 -38.196 -47.812 1.00 41.34 337 PRO G N 1
ATOM 15175 C CA . PRO G 1 102 ? -23.683 -39.376 -48.678 1.00 39.47 337 PRO G CA 1
ATOM 15176 C C . PRO G 1 102 ? -24.946 -39.471 -49.512 1.00 38.33 337 PRO G C 1
ATOM 15177 O O . PRO G 1 102 ? -26.043 -39.160 -49.032 1.00 36.14 337 PRO G O 1
ATOM 15181 N N . PHE G 1 103 ? -24.769 -40.003 -50.722 1.00 38.00 338 PHE G N 1
ATOM 15182 C CA . PHE G 1 103 ? -25.822 -40.214 -51.704 1.00 37.68 338 PHE G CA 1
ATOM 15183 C C . PHE G 1 103 ? -25.662 -41.517 -52.485 1.00 39.26 338 PHE G C 1
ATOM 15184 O O . PHE G 1 103 ? -24.554 -41.936 -52.820 1.00 38.52 338 PHE G O 1
ATOM 15192 N N . ARG G 1 104 ? -26.781 -42.183 -52.731 1.00 41.80 339 ARG G N 1
ATOM 15193 C CA . ARG G 1 104 ? -26.788 -43.410 -53.505 1.00 42.86 339 ARG G CA 1
ATOM 15194 C C . ARG G 1 104 ? -27.305 -42.904 -54.837 1.00 44.62 339 ARG G C 1
ATOM 15195 O O . ARG G 1 104 ? -28.427 -42.405 -54.937 1.00 47.85 339 ARG G O 1
ATOM 15203 N N . LEU G 1 105 ? -26.448 -42.949 -55.840 1.00 44.37 340 LEU G N 1
ATOM 15204 C CA . LEU G 1 105 ? -26.803 -42.459 -57.153 1.00 44.04 340 LEU G CA 1
ATOM 15205 C C . LEU G 1 105 ? -27.201 -43.541 -58.128 1.00 44.22 340 LEU G C 1
ATOM 15206 O O . LEU G 1 105 ? -26.593 -44.596 -58.162 1.00 43.27 340 LEU G O 1
ATOM 15211 N N . GLY G 1 106 ? -28.204 -43.241 -58.946 1.00 46.05 341 GLY G N 1
ATOM 15212 C CA . GLY G 1 106 ? -28.642 -44.157 -59.985 1.00 48.56 341 GLY G CA 1
ATOM 15213 C C . GLY G 1 106 ? -28.424 -43.507 -61.357 1.00 50.97 341 GLY G C 1
ATOM 15214 O O . GLY G 1 106 ? -29.129 -42.557 -61.711 1.00 51.71 341 GLY G O 1
ATOM 15215 N N . LEU G 1 107 ? -27.426 -43.980 -62.110 1.00 51.97 342 LEU G N 1
ATOM 15216 C CA . LEU G 1 107 ? -27.119 -43.451 -63.443 1.00 53.29 342 LEU G CA 1
ATOM 15217 C C . LEU G 1 107 ? -28.089 -43.978 -64.486 1.00 55.02 342 LEU G C 1
ATOM 15218 O O . LEU G 1 107 ? -28.542 -45.109 -64.380 1.00 57.28 342 LEU G O 1
ATOM 15223 N N . THR G 1 108 ? -28.367 -43.192 -65.524 1.00 56.50 343 THR G N 1
ATOM 15224 C CA . THR G 1 108 ? -29.267 -43.633 -66.597 1.00 58.25 343 THR G CA 1
ATOM 15225 C C . THR G 1 108 ? -28.898 -42.948 -67.915 1.00 59.47 343 THR G C 1
ATOM 15226 O O . THR G 1 108 ? -29.149 -41.754 -68.080 1.00 60.20 343 THR G O 1
ATOM 15230 N N . PHE G 1 109 ? -28.300 -43.696 -68.842 1.00 60.06 344 PHE G N 1
ATOM 15231 C CA . PHE G 1 109 ? -27.910 -43.141 -70.139 1.00 61.00 344 PHE G CA 1
ATOM 15232 C C . PHE G 1 109 ? -29.054 -43.188 -71.149 1.00 64.12 344 PHE G C 1
ATOM 15233 O O . PHE G 1 109 ? -29.529 -44.257 -71.521 1.00 64.58 344 PHE G O 1
ATOM 15241 N N . ARG G 1 110 ? -29.479 -42.019 -71.610 1.00 68.58 345 ARG G N 1
ATOM 15242 C CA . ARG G 1 110 ? -30.570 -41.932 -72.567 1.00 72.87 345 ARG G CA 1
ATOM 15243 C C . ARG G 1 110 ? -30.222 -40.896 -73.641 1.00 75.69 345 ARG G C 1
ATOM 15244 O O . ARG G 1 110 ? -29.469 -39.954 -73.393 1.00 74.35 345 ARG G O 1
ATOM 15252 N N . GLU G 1 111 ? -30.745 -41.094 -74.846 1.00 80.24 346 GLU G N 1
ATOM 15253 C CA . GLU G 1 111 ? -30.463 -40.185 -75.947 1.00 84.76 346 GLU G CA 1
ATOM 15254 C C . GLU G 1 111 ? -31.238 -38.875 -75.918 1.00 87.19 346 GLU G C 1
ATOM 15255 O O . GLU G 1 111 ? -32.382 -38.816 -75.476 1.00 85.46 346 GLU G O 1
ATOM 15261 N N . ALA G 1 112 ? -30.584 -37.842 -76.441 1.00 91.49 347 ALA G N 1
ATOM 15262 C CA . ALA G 1 112 ? -31.098 -36.477 -76.541 1.00 95.58 347 ALA G CA 1
ATOM 15263 C C . ALA G 1 112 ? -32.537 -36.336 -77.064 1.00 98.49 347 ALA G C 1
ATOM 15264 O O . ALA G 1 112 ? -32.911 -36.926 -78.075 1.00 97.78 347 ALA G O 1
ATOM 15266 N N . PRO G 1 113 ? -33.350 -35.511 -76.386 1.00 102.32 348 PRO G N 1
ATOM 15267 C CA . PRO G 1 113 ? -34.756 -35.228 -76.707 1.00 105.64 348 PRO G CA 1
ATOM 15268 C C . PRO G 1 113 ? -34.973 -34.049 -77.676 1.00 109.04 348 PRO G C 1
ATOM 15269 O O . PRO G 1 113 ? -34.330 -33.944 -78.728 1.00 108.58 348 PRO G O 1
ATOM 15273 N N . GLU G 1 114 ? -35.908 -33.183 -77.285 1.00 112.89 349 GLU G N 1
ATOM 15274 C CA . GLU G 1 114 ? -36.318 -31.973 -78.005 1.00 116.46 349 GLU G CA 1
ATOM 1527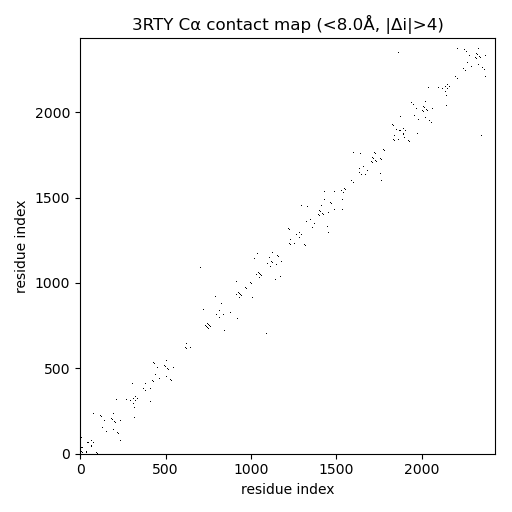5 C C . GLU G 1 114 ? -36.130 -31.777 -79.513 1.00 118.23 349 GLU G C 1
ATOM 15276 O O . GLU G 1 114 ? -36.891 -32.331 -80.305 1.00 118.76 349 GLU G O 1
ATOM 15282 N N . GLU G 1 115 ? -35.178 -30.935 -79.907 1.00 119.89 350 GLU G N 1
ATOM 15283 C CA . GLU G 1 115 ? -34.946 -30.649 -81.323 1.00 121.39 350 GLU G CA 1
ATOM 15284 C C . GLU G 1 115 ? -33.491 -30.941 -81.696 1.00 121.14 350 GLU G C 1
ATOM 15285 O O . GLU G 1 115 ? -33.240 -31.506 -82.780 1.00 120.56 350 GLU G O 1
ATOM 15291 N N . GLY G 1 126 ? -23.392 -38.686 -86.009 1.00 97.69 361 GLY G N 1
ATOM 15292 C CA . GLY G 1 126 ? -23.070 -38.153 -84.655 1.00 98.37 361 GLY G CA 1
ATOM 15293 C C . GLY G 1 126 ? -24.247 -38.300 -83.706 1.00 98.59 361 GLY G C 1
ATOM 15294 O O . GLY G 1 126 ? -25.384 -37.972 -84.064 1.00 99.00 361 GLY G O 1
ATOM 15295 N N . THR G 1 127 ? -23.978 -38.795 -82.500 1.00 97.81 362 THR G N 1
ATOM 15296 C CA . THR G 1 127 ? -25.031 -38.992 -81.506 1.00 96.91 362 THR G CA 1
ATOM 15297 C C . THR G 1 127 ? -24.804 -38.179 -80.245 1.00 95.69 362 THR G C 1
ATOM 15298 O O . THR G 1 127 ? -23.697 -38.135 -79.711 1.00 96.90 362 THR G O 1
ATOM 15302 N N . ASN G 1 128 ? -25.859 -37.520 -79.778 1.00 93.85 363 ASN G N 1
ATOM 15303 C CA . ASN G 1 128 ? -25.777 -36.721 -78.563 1.00 91.60 363 ASN G CA 1
ATOM 15304 C C . ASN G 1 128 ? -26.363 -37.530 -77.402 1.00 88.69 363 ASN G C 1
ATOM 15305 O O . ASN G 1 128 ? -27.564 -37.812 -77.364 1.00 88.96 363 ASN G O 1
ATOM 15310 N N . MET G 1 129 ? -25.497 -37.920 -76.474 1.00 84.42 364 MET G N 1
ATOM 15311 C CA . MET G 1 129 ? -25.906 -38.711 -75.321 1.00 78.83 364 MET G CA 1
ATOM 15312 C C . MET G 1 129 ? -26.289 -37.817 -74.146 1.00 74.04 364 MET G C 1
ATOM 15313 O O . MET G 1 129 ? -25.817 -36.683 -74.033 1.00 74.01 364 MET G O 1
ATOM 15318 N N . LEU G 1 130 ? -27.110 -38.354 -73.252 1.00 68.07 365 LEU G N 1
ATOM 15319 C CA . LEU G 1 130 ? -27.560 -37.621 -72.077 1.00 62.13 365 LEU G CA 1
ATOM 15320 C C . LEU G 1 130 ? -27.488 -38.496 -70.819 1.00 59.13 365 LEU G C 1
ATOM 15321 O O . LEU G 1 130 ? -28.086 -39.572 -70.754 1.00 59.77 365 LEU G O 1
ATOM 15326 N N . LEU G 1 131 ? -26.733 -38.050 -69.825 1.00 54.30 366 LEU G N 1
ATOM 15327 C CA . LEU G 1 131 ? -26.628 -38.807 -68.588 1.00 48.84 366 LEU G CA 1
ATOM 15328 C C . LEU G 1 131 ? -27.635 -38.295 -67.582 1.00 46.28 366 LEU G C 1
ATOM 15329 O O . LEU G 1 131 ? -27.685 -37.102 -67.287 1.00 45.60 366 LEU G O 1
ATOM 15334 N N . VAL G 1 132 ? -28.474 -39.183 -67.080 1.00 44.02 367 VAL G N 1
ATOM 15335 C CA . VAL G 1 132 ? -29.432 -38.778 -66.059 1.00 42.09 367 VAL G CA 1
ATOM 15336 C C . VAL G 1 132 ? -29.027 -39.394 -64.715 1.00 41.45 367 VAL G C 1
ATOM 15337 O O . VAL G 1 132 ? -28.775 -40.590 -64.625 1.00 41.59 367 VAL G O 1
ATOM 15341 N N . ILE G 1 133 ? -28.902 -38.548 -63.695 1.00 41.85 368 ILE G N 1
ATOM 15342 C CA . ILE G 1 133 ? -28.506 -38.978 -62.363 1.00 43.87 368 ILE G CA 1
ATOM 15343 C C . ILE G 1 133 ? -29.542 -38.665 -61.290 1.00 45.01 368 ILE G C 1
ATOM 15344 O O . ILE G 1 133 ? -29.879 -37.508 -61.077 1.00 45.00 368 ILE G O 1
ATOM 15349 N N . CYS G 1 134 ? -30.050 -39.699 -60.624 1.00 47.52 369 CYS G N 1
ATOM 15350 C CA . CYS G 1 134 ? -31.005 -39.495 -59.541 1.00 49.85 369 CYS G CA 1
ATOM 15351 C C . CYS G 1 134 ? -30.292 -39.764 -58.222 1.00 48.23 369 CYS G C 1
ATOM 15352 O O . CYS G 1 134 ? -29.846 -40.875 -57.952 1.00 49.86 369 CYS G O 1
ATOM 15355 N N . ALA G 1 135 ? -30.125 -38.696 -57.452 1.00 46.48 370 ALA G N 1
ATOM 15356 C CA . ALA G 1 135 ? -29.424 -38.718 -56.185 1.00 44.98 370 ALA G CA 1
ATOM 15357 C C . ALA G 1 135 ? -30.297 -38.735 -54.947 1.00 44.93 370 ALA G C 1
ATOM 15358 O O . ALA G 1 135 ? -30.935 -37.734 -54.605 1.00 46.74 370 ALA G O 1
ATOM 15360 N N . THR G 1 136 ? -30.284 -39.867 -54.253 1.00 43.41 371 THR G N 1
ATOM 15361 C CA . THR G 1 136 ? -31.029 -40.047 -53.016 1.00 42.07 371 THR G CA 1
ATOM 15362 C C . THR G 1 136 ? -30.003 -40.126 -51.880 1.00 42.52 371 THR G C 1
ATOM 15363 O O . THR G 1 136 ? -28.957 -40.756 -52.007 1.00 42.49 371 THR G O 1
ATOM 15367 N N . PRO G 1 137 ? -30.301 -39.490 -50.748 1.00 43.05 372 PRO G N 1
ATOM 15368 C CA . PRO G 1 137 ? -29.454 -39.429 -49.559 1.00 42.30 372 PRO G CA 1
ATOM 15369 C C . PRO G 1 137 ? -29.408 -40.694 -48.748 1.00 41.89 372 PRO G C 1
ATOM 15370 O O . PRO G 1 137 ? -30.388 -41.432 -48.690 1.00 41.91 372 PRO G O 1
ATOM 15374 N N . ILE G 1 138 ? -28.273 -40.916 -48.090 1.00 41.57 373 ILE G N 1
ATOM 15375 C CA . ILE G 1 138 ? -28.094 -42.091 -47.238 1.00 40.87 373 ILE G CA 1
ATOM 15376 C C . ILE G 1 138 ? -28.135 -41.624 -45.794 1.00 42.58 373 ILE G C 1
ATOM 15377 O O . ILE G 1 138 ? -27.610 -40.558 -45.470 1.00 42.94 373 ILE G O 1
ATOM 15382 N N . LYS G 1 139 ? -28.817 -42.378 -44.937 1.00 45.22 374 LYS G N 1
ATOM 15383 C CA . LYS G 1 139 ? -28.898 -42.000 -43.530 1.00 48.35 374 LYS G CA 1
ATOM 15384 C C . LYS G 1 139 ? -28.388 -43.062 -42.555 1.00 48.15 374 LYS G C 1
ATOM 15385 O O . LYS G 1 139 ? -28.271 -44.239 -42.911 1.00 46.74 374 LYS G O 1
ATOM 15391 N N . SER G 1 140 ? -27.991 -42.615 -41.361 1.00 48.89 375 SER G N 1
ATOM 15392 C CA . SER G 1 140 ? -27.479 -43.514 -40.327 1.00 51.07 375 SER G CA 1
ATOM 15393 C C . SER G 1 140 ? -28.546 -44.478 -39.825 1.00 52.54 375 SER G C 1
ATOM 15394 O O . SER G 1 140 ? -29.692 -44.085 -39.582 1.00 51.65 375 SER G O 1
ATOM 15397 N N . SER G 1 141 ? -28.150 -45.735 -39.652 1.00 53.33 376 SER G N 1
ATOM 15398 C CA . SER G 1 141 ? -29.056 -46.775 -39.184 1.00 56.67 376 SER G CA 1
ATOM 15399 C C . SER G 1 141 ? -29.325 -46.697 -37.678 1.00 57.62 376 SER G C 1
ATOM 15400 O O . SER G 1 141 ? -29.951 -47.594 -37.107 1.00 59.11 376 SER G O 1
ATOM 15403 N N . TYR G 1 142 ? -28.890 -45.618 -37.040 1.00 57.63 377 TYR G N 1
ATOM 15404 C CA . TYR G 1 142 ? -29.064 -45.496 -35.602 1.00 58.14 377 TYR G CA 1
ATOM 15405 C C . TYR G 1 142 ? -29.966 -44.373 -35.100 1.00 58.92 377 TYR G C 1
ATOM 15406 O O . TYR G 1 142 ? -29.828 -43.216 -35.498 1.00 57.73 377 TYR G O 1
ATOM 15415 N N . LYS G 1 143 ? -30.883 -44.744 -34.205 1.00 60.86 378 LYS G N 1
ATOM 15416 C CA . LYS G 1 143 ? -31.848 -43.822 -33.602 1.00 62.61 378 LYS G CA 1
ATOM 15417 C C . LYS G 1 143 ? -31.391 -43.315 -32.237 1.00 61.94 378 LYS G C 1
ATOM 15418 O O . LYS G 1 143 ? -31.586 -42.146 -31.910 1.00 61.16 378 LYS G O 1
ATOM 15424 N N . VAL G 1 144 ? -30.774 -44.196 -31.453 1.00 62.27 379 VAL G N 1
ATOM 15425 C CA . VAL G 1 144 ? -30.298 -43.846 -30.111 1.00 63.09 379 VAL G CA 1
ATOM 15426 C C . VAL G 1 144 ? -28.831 -44.241 -29.852 1.00 62.55 379 VAL G C 1
ATOM 15427 O O . VAL G 1 144 ? -28.301 -45.156 -30.484 1.00 64.29 379 VAL G O 1
ATOM 15431 N N . PRO G 1 145 ? -28.147 -43.533 -28.937 1.00 61.87 380 PRO G N 1
ATOM 15432 C CA . PRO G 1 145 ? -26.749 -43.871 -28.647 1.00 61.26 380 PRO G CA 1
ATOM 15433 C C . PRO G 1 145 ? -26.629 -45.241 -27.994 1.00 61.48 380 PRO G C 1
ATOM 15434 O O . PRO G 1 145 ? -27.487 -45.648 -27.211 1.00 61.61 380 PRO G O 1
ATOM 15438 N N . ASP G 1 146 ? -25.575 -45.963 -28.354 1.00 62.55 381 ASP G N 1
ATOM 15439 C CA . ASP G 1 146 ? -25.318 -47.305 -27.832 1.00 62.22 381 ASP G CA 1
ATOM 15440 C C . ASP G 1 146 ? -26.508 -48.246 -28.017 1.00 61.27 381 ASP G C 1
ATOM 15441 O O . ASP G 1 146 ? -26.796 -49.075 -27.161 1.00 61.24 381 ASP G O 1
ATOM 15446 N N . GLU G 1 147 ? -27.162 -48.131 -29.170 1.00 60.16 382 GLU G N 1
ATOM 15447 C CA . GLU G 1 147 ? -28.318 -48.948 -29.505 1.00 60.30 382 GLU G CA 1
ATOM 15448 C C . GLU G 1 147 ? -27.992 -50.442 -29.532 1.00 61.76 382 GLU G C 1
ATOM 15449 O O . GLU G 1 147 ? -26.905 -50.833 -29.930 1.00 63.13 382 GLU G O 1
ATOM 15455 N N . ILE G 1 148 ? -28.921 -51.266 -29.058 1.00 63.07 383 ILE G N 1
ATOM 15456 C CA . ILE G 1 148 ? -28.748 -52.718 -29.036 1.00 63.84 383 ILE G CA 1
ATOM 15457 C C . ILE G 1 148 ? -29.796 -53.275 -29.988 1.00 66.17 383 ILE G C 1
ATOM 15458 O O . ILE G 1 148 ? -30.986 -53.255 -29.687 1.00 66.52 383 ILE G O 1
ATOM 15463 N N . LEU G 1 149 ? -29.344 -53.777 -31.132 1.00 69.42 384 LEU G N 1
ATOM 15464 C CA . LEU G 1 149 ? -30.239 -54.265 -32.182 1.00 73.75 384 LEU G CA 1
ATOM 15465 C C . LEU G 1 149 ? -30.786 -55.686 -32.118 1.00 77.20 384 LEU G C 1
ATOM 15466 O O . LEU G 1 149 ? -30.201 -56.558 -31.476 1.00 77.05 384 LEU G O 1
ATOM 15471 N N . SER G 1 150 ? -31.880 -55.909 -32.856 1.00 81.81 385 SER G N 1
ATOM 15472 C CA . SER G 1 150 ? -32.574 -57.200 -32.910 1.00 87.14 385 SER G CA 1
ATOM 15473 C C . SER G 1 150 ? -32.729 -57.852 -34.296 1.00 89.86 385 SER G C 1
ATOM 15474 O O . SER G 1 150 ? -31.792 -58.447 -34.819 1.00 90.35 385 SER G O 1
ATOM 15477 N N . GLN G 1 151 ? -33.940 -57.823 -34.846 1.00 93.05 386 GLN G N 1
ATOM 15478 C CA . GLN G 1 151 ? -34.200 -58.419 -36.151 1.00 96.39 386 GLN G CA 1
ATOM 15479 C C . GLN G 1 151 ? -34.202 -57.336 -37.226 1.00 98.67 386 GLN G C 1
ATOM 15480 O O . GLN G 1 151 ? -33.908 -57.605 -38.393 1.00 98.74 386 GLN G O 1
ATOM 15486 N N . LYS G 1 152 ? -34.548 -56.113 -36.816 1.00 101.25 387 LYS G N 1
ATOM 15487 C CA . LYS G 1 152 ? -34.574 -54.937 -37.702 1.00 102.51 387 LYS G CA 1
ATOM 15488 C C . LYS G 1 152 ? -33.120 -54.643 -38.104 1.00 101.56 387 LYS G C 1
ATOM 15489 O O . LYS G 1 152 ? -32.848 -53.873 -39.036 1.00 102.30 387 LYS G O 1
ATOM 15495 N N . SER G 1 153 ? -32.207 -55.293 -37.379 1.00 99.42 388 SER G N 1
ATOM 15496 C CA . SER G 1 153 ? -30.766 -55.191 -37.561 1.00 96.46 388 SER G CA 1
ATOM 15497 C C . SER G 1 153 ? -30.332 -55.357 -39.014 1.00 94.15 388 SER G C 1
ATOM 15498 O O . SER G 1 153 ? -30.688 -56.342 -39.676 1.00 94.29 388 SER G O 1
ATOM 15501 N N . PRO G 1 154 ? -29.569 -54.382 -39.535 1.00 91.24 389 PRO G N 1
ATOM 15502 C CA . PRO G 1 154 ? -29.102 -54.468 -40.919 1.00 86.73 389 PRO G CA 1
ATOM 15503 C C . PRO G 1 154 ? -27.905 -55.408 -40.905 1.00 81.87 389 PRO G C 1
ATOM 15504 O O . PRO G 1 154 ? -26.944 -55.177 -40.163 1.00 81.66 389 PRO G O 1
ATOM 15508 N N . LYS G 1 155 ? -28.023 -56.520 -41.621 1.00 75.97 390 LYS G N 1
ATOM 15509 C CA . LYS G 1 155 ? -26.943 -57.497 -41.728 1.00 70.94 390 LYS G CA 1
ATOM 15510 C C . LYS G 1 155 ? -26.133 -57.114 -42.982 1.00 65.49 390 LYS G C 1
ATOM 15511 O O . LYS G 1 155 ? -26.684 -56.603 -43.951 1.00 64.78 390 LYS G O 1
ATOM 15517 N N . PHE G 1 156 ? -24.823 -57.309 -42.946 1.00 59.57 391 PHE G N 1
ATOM 15518 C CA . PHE G 1 156 ? -23.984 -56.944 -44.083 1.00 53.02 391 PHE G CA 1
ATOM 15519 C C . PHE G 1 156 ? -22.654 -57.703 -44.098 1.00 50.29 391 PHE G C 1
ATOM 15520 O O . PHE G 1 156 ? -22.087 -58.019 -43.050 1.00 49.12 391 PHE G O 1
ATOM 15528 N N . ALA G 1 157 ? -22.147 -57.970 -45.294 1.00 47.22 392 ALA G N 1
ATOM 15529 C CA . ALA G 1 157 ? -20.888 -58.690 -45.431 1.00 45.00 392 ALA G CA 1
ATOM 15530 C C . ALA G 1 157 ? -19.722 -57.856 -45.962 1.00 43.03 392 ALA G C 1
ATOM 15531 O O . ALA G 1 157 ? -19.875 -57.034 -46.875 1.00 40.29 392 ALA G O 1
ATOM 15533 N N . ILE G 1 158 ? -18.563 -58.050 -45.339 1.00 40.63 393 ILE G N 1
ATOM 15534 C CA . ILE G 1 158 ? -17.336 -57.386 -45.754 1.00 40.04 393 ILE G CA 1
ATOM 15535 C C . ILE G 1 158 ? -16.346 -58.515 -46.052 1.00 40.68 393 ILE G C 1
ATOM 15536 O O . ILE G 1 158 ? -16.104 -59.370 -45.208 1.00 39.46 393 ILE G O 1
ATOM 15541 N N . ARG G 1 159 ? -15.795 -58.510 -47.263 1.00 41.86 394 ARG G N 1
ATOM 15542 C CA . ARG G 1 159 ? -14.860 -59.535 -47.709 1.00 43.70 394 ARG G CA 1
ATOM 15543 C C . ARG G 1 159 ? -13.425 -59.055 -47.959 1.00 43.54 394 ARG G C 1
ATOM 15544 O O . ARG G 1 159 ? -13.207 -58.033 -48.598 1.00 44.47 394 ARG G O 1
ATOM 15552 N N . HIS G 1 160 ? -12.450 -59.796 -47.443 1.00 43.07 395 HIS G N 1
ATOM 15553 C CA . HIS G 1 160 ? -11.052 -59.436 -47.631 1.00 43.21 395 HIS G CA 1
ATOM 15554 C C . HIS G 1 160 ? -10.170 -60.599 -48.051 1.00 44.19 395 HIS G C 1
ATOM 15555 O O . HIS G 1 160 ? -10.443 -61.748 -47.731 1.00 45.58 395 HIS G O 1
ATOM 15562 N N . THR G 1 161 ? -9.079 -60.279 -48.738 1.00 44.76 396 THR G N 1
ATOM 15563 C CA . THR G 1 161 ? -8.141 -61.271 -49.241 1.00 43.03 396 THR G CA 1
ATOM 15564 C C . THR G 1 161 ? -7.320 -61.891 -48.119 1.00 41.97 396 THR G C 1
ATOM 15565 O O . THR G 1 161 ? -7.482 -61.539 -46.957 1.00 39.38 396 THR G O 1
ATOM 15569 N N . ALA G 1 162 ? -6.445 -62.822 -48.485 1.00 43.69 397 ALA G N 1
ATOM 15570 C CA . ALA G 1 162 ? -5.596 -63.539 -47.530 1.00 44.14 397 ALA G CA 1
ATOM 15571 C C . ALA G 1 162 ? -4.593 -62.635 -46.847 1.00 43.68 397 ALA G C 1
ATOM 15572 O O . ALA G 1 162 ? -4.092 -62.951 -45.766 1.00 42.46 397 ALA G O 1
ATOM 15574 N N . THR G 1 163 ? -4.298 -61.513 -47.489 1.00 43.11 398 THR G N 1
ATOM 15575 C CA . THR G 1 163 ? -3.345 -60.578 -46.935 1.00 43.71 398 THR G CA 1
ATOM 15576 C C . THR G 1 163 ? -4.023 -59.548 -46.026 1.00 43.58 398 THR G C 1
ATOM 15577 O O . THR G 1 163 ? -3.359 -58.758 -45.359 1.00 45.38 398 THR G O 1
ATOM 15581 N N . GLY G 1 164 ? -5.352 -59.599 -45.974 1.00 43.24 399 GLY G N 1
ATOM 15582 C CA . GLY G 1 164 ? -6.112 -58.699 -45.119 1.00 39.82 399 GLY G CA 1
ATOM 15583 C C . GLY G 1 164 ? -6.716 -57.473 -45.783 1.00 37.82 399 GLY G C 1
ATOM 15584 O O . GLY G 1 164 ? -7.192 -56.582 -45.076 1.00 35.14 399 GLY G O 1
ATOM 15585 N N . ILE G 1 165 ? -6.673 -57.396 -47.115 1.00 35.90 400 ILE G N 1
ATOM 15586 C CA . ILE G 1 165 ? -7.249 -56.235 -47.795 1.00 36.17 400 ILE G CA 1
ATOM 15587 C C . ILE G 1 165 ? -8.685 -56.425 -48.243 1.00 33.90 400 ILE G C 1
ATOM 15588 O O . ILE G 1 165 ? -9.001 -57.348 -48.983 1.00 32.56 400 ILE G O 1
ATOM 15593 N N . ILE G 1 166 ? -9.535 -55.522 -47.764 1.00 33.23 401 ILE G N 1
ATOM 15594 C CA . ILE G 1 166 ? -10.966 -55.469 -48.045 1.00 31.10 401 ILE G CA 1
ATOM 15595 C C . ILE G 1 166 ? -11.235 -55.362 -49.557 1.00 32.35 401 ILE G C 1
ATOM 15596 O O . ILE G 1 166 ? -10.861 -54.380 -50.196 1.00 33.00 401 ILE G O 1
ATOM 15601 N N . SER G 1 167 ? -11.871 -56.360 -50.145 1.00 30.05 402 SER G N 1
ATOM 15602 C CA . SER G 1 167 ? -12.136 -56.243 -51.554 1.00 31.72 402 SER G CA 1
ATOM 15603 C C . SER G 1 167 ? -13.619 -56.069 -51.855 1.00 33.57 402 SER G C 1
ATOM 15604 O O . SER G 1 167 ? -14.005 -55.738 -52.986 1.00 31.77 402 SER G O 1
ATOM 15607 N N . HIS G 1 168 ? -14.451 -56.287 -50.839 1.00 35.71 403 HIS G N 1
ATOM 15608 C CA . HIS G 1 168 ? -15.903 -56.164 -50.994 1.00 39.33 403 HIS G CA 1
ATOM 15609 C C . HIS G 1 168 ? -16.646 -55.756 -49.726 1.00 39.88 403 HIS G C 1
ATOM 15610 O O . HIS G 1 168 ? -16.270 -56.129 -48.608 1.00 37.66 403 HIS G O 1
ATOM 15617 N N . VAL G 1 169 ? -17.727 -55.000 -49.939 1.00 41.05 404 VAL G N 1
ATOM 15618 C CA . VAL G 1 169 ? -18.603 -54.497 -48.868 1.00 39.30 404 VAL G CA 1
ATOM 15619 C C . VAL G 1 169 ? -20.066 -54.396 -49.348 1.00 38.72 404 VAL G C 1
ATOM 15620 O O . VAL G 1 169 ? -20.343 -53.837 -50.405 1.00 37.88 404 VAL G O 1
ATOM 15624 N N . ASP G 1 170 ? -20.992 -54.971 -48.590 1.00 39.49 405 ASP G N 1
ATOM 15625 C CA . ASP G 1 170 ? -22.405 -54.925 -48.961 1.00 42.41 405 ASP G CA 1
ATOM 15626 C C . ASP G 1 170 ? -23.007 -53.543 -48.802 1.00 43.96 405 ASP G C 1
ATOM 15627 O O . ASP G 1 170 ? -22.514 -52.723 -48.030 1.00 44.49 405 ASP G O 1
ATOM 15632 N N . SER G 1 171 ? -24.128 -53.328 -49.485 1.00 45.16 406 SER G N 1
ATOM 15633 C CA . SER G 1 171 ? -24.860 -52.064 -49.429 1.00 44.95 406 SER G CA 1
ATOM 15634 C C . SER G 1 171 ? -25.145 -51.596 -47.998 1.00 43.68 406 SER G C 1
ATOM 15635 O O . SER G 1 171 ? -24.848 -50.451 -47.628 1.00 43.06 406 SER G O 1
ATOM 15638 N N . ALA G 1 172 ? -25.710 -52.502 -47.202 1.00 41.54 407 ALA G N 1
ATOM 15639 C CA . ALA G 1 172 ? -26.087 -52.217 -45.821 1.00 42.16 407 ALA G CA 1
ATOM 15640 C C . ALA G 1 172 ? -24.965 -51.687 -44.941 1.00 41.38 407 ALA G C 1
ATOM 15641 O O . ALA G 1 172 ? -25.218 -50.992 -43.954 1.00 40.91 407 ALA G O 1
ATOM 15643 N N . ALA G 1 173 ? -23.732 -52.023 -45.305 1.00 39.18 408 ALA G N 1
ATOM 15644 C CA . ALA G 1 173 ? -22.560 -51.598 -44.566 1.00 37.03 408 ALA G CA 1
ATOM 15645 C C . ALA G 1 173 ? -22.481 -50.093 -44.432 1.00 37.66 408 ALA G C 1
ATOM 15646 O O . ALA G 1 173 ? -22.028 -49.591 -43.408 1.00 38.98 408 ALA G O 1
ATOM 15648 N N . VAL G 1 174 ? -22.926 -49.370 -45.458 1.00 37.90 409 VAL G N 1
ATOM 15649 C CA . VAL G 1 174 ? -22.863 -47.916 -45.443 1.00 37.24 409 VAL G CA 1
ATOM 15650 C C . VAL G 1 174 ? -23.553 -47.247 -44.253 1.00 36.66 409 VAL G C 1
ATOM 15651 O O . VAL G 1 174 ? -22.909 -46.532 -43.486 1.00 35.61 409 VAL G O 1
ATOM 15655 N N . SER G 1 175 ? -24.845 -47.488 -44.079 1.00 37.47 410 SER G N 1
ATOM 15656 C CA . SER G 1 175 ? -25.571 -46.872 -42.966 1.00 38.18 410 SER G CA 1
ATOM 15657 C C . SER G 1 175 ? -25.057 -47.336 -41.603 1.00 38.81 410 SER G C 1
ATOM 15658 O O . SER G 1 175 ? -25.073 -46.570 -40.647 1.00 39.42 410 SER G O 1
ATOM 15661 N N . ALA G 1 176 ? -24.603 -48.587 -41.518 1.00 39.73 411 ALA G N 1
ATOM 15662 C CA . ALA G 1 176 ? -24.095 -49.151 -40.255 1.00 40.22 411 ALA G CA 1
ATOM 15663 C C . ALA G 1 176 ? -22.684 -48.755 -39.842 1.00 39.38 411 ALA G C 1
ATOM 15664 O O . ALA G 1 176 ? -22.387 -48.679 -38.658 1.00 39.59 411 ALA G O 1
ATOM 15666 N N . LEU G 1 177 ? -21.809 -48.534 -40.809 1.00 39.36 412 LEU G N 1
ATOM 15667 C CA . LEU G 1 177 ? -20.439 -48.190 -40.495 1.00 40.28 412 LEU G CA 1
ATOM 15668 C C . LEU G 1 177 ? -20.088 -46.753 -40.847 1.00 40.36 412 LEU G C 1
ATOM 15669 O O . LEU G 1 177 ? -19.169 -46.172 -40.273 1.00 38.56 412 LEU G O 1
ATOM 15674 N N . GLY G 1 178 ? -20.800 -46.191 -41.813 1.00 39.65 413 GLY G N 1
ATOM 15675 C CA . GLY G 1 178 ? -20.514 -44.832 -42.194 1.00 38.65 413 GLY G CA 1
ATOM 15676 C C . GLY G 1 178 ? -19.469 -44.692 -43.274 1.00 38.33 413 GLY G C 1
ATOM 15677 O O . GLY G 1 178 ? -19.081 -43.574 -43.599 1.00 43.21 413 GLY G O 1
ATOM 15678 N N . TYR G 1 179 ? -18.946 -45.800 -43.775 1.00 36.13 414 TYR G N 1
ATOM 15679 C CA . TYR G 1 179 ? -17.969 -45.730 -44.849 1.00 34.61 414 TYR G CA 1
ATOM 15680 C C . TYR G 1 179 ? -18.687 -46.012 -46.154 1.00 33.34 414 TYR G C 1
ATOM 15681 O O . TYR G 1 179 ? -19.679 -46.745 -46.185 1.00 33.87 414 TYR G O 1
ATOM 15690 N N . LEU G 1 180 ? -18.183 -45.424 -47.227 1.00 30.90 415 LEU G N 1
ATOM 15691 C CA . LEU G 1 180 ? -18.699 -45.696 -48.556 1.00 31.04 415 LEU G CA 1
ATOM 15692 C C . LEU G 1 180 ? -17.797 -46.862 -49.028 1.00 31.54 415 LEU G C 1
ATOM 15693 O O . LEU G 1 180 ? -16.621 -46.939 -48.634 1.00 31.56 415 LEU G O 1
ATOM 15698 N N . PRO G 1 181 ? -18.338 -47.800 -49.833 1.00 29.51 416 PRO G N 1
ATOM 15699 C CA . PRO G 1 181 ? -17.559 -48.943 -50.313 1.00 29.32 416 PRO G CA 1
ATOM 15700 C C . PRO G 1 181 ? -16.143 -48.616 -50.732 1.00 32.11 416 PRO G C 1
ATOM 15701 O O . PRO G 1 181 ? -15.206 -49.331 -50.370 1.00 34.50 416 PRO G O 1
ATOM 15705 N N . GLN G 1 182 ? -15.980 -47.505 -51.445 1.00 32.16 417 GLN G N 1
ATOM 15706 C CA . GLN G 1 182 ? -14.668 -47.107 -51.906 1.00 32.02 417 GLN G CA 1
ATOM 15707 C C . GLN G 1 182 ? -13.750 -46.648 -50.779 1.00 33.17 417 GLN G C 1
ATOM 15708 O O . GLN G 1 182 ? -12.531 -46.717 -50.916 1.00 33.97 417 GLN G O 1
ATOM 15714 N N . ASP G 1 183 ? -14.337 -46.219 -49.660 1.00 34.01 418 ASP G N 1
ATOM 15715 C CA . ASP G 1 183 ? -13.586 -45.749 -48.489 1.00 36.15 418 ASP G CA 1
ATOM 15716 C C . ASP G 1 183 ? -12.898 -46.935 -47.792 1.00 36.70 418 ASP G C 1
ATOM 15717 O O . ASP G 1 183 ? -11.841 -46.796 -47.161 1.00 38.08 418 ASP G O 1
ATOM 15722 N N . LEU G 1 184 ? -13.545 -48.091 -47.885 1.00 35.08 419 LEU G N 1
ATOM 15723 C CA . LEU G 1 184 ? -13.096 -49.317 -47.254 1.00 32.33 419 LEU G CA 1
ATOM 15724 C C . LEU G 1 184 ? -12.276 -50.204 -48.170 1.00 32.64 419 LEU G C 1
ATOM 15725 O O . LEU G 1 184 ? -11.276 -50.780 -47.758 1.00 32.93 419 LEU G O 1
ATOM 15730 N N . ILE G 1 185 ? -12.721 -50.378 -49.399 1.00 32.49 420 ILE G N 1
ATOM 15731 C CA . ILE G 1 185 ? -11.972 -51.231 -50.313 1.00 34.28 420 ILE G CA 1
ATOM 15732 C C . ILE G 1 185 ? -10.527 -50.765 -50.521 1.00 33.84 420 ILE G C 1
ATOM 15733 O O . ILE G 1 185 ? -10.291 -49.592 -50.767 1.00 36.92 420 ILE G O 1
ATOM 15738 N N . GLY G 1 186 ? -9.571 -51.667 -50.319 1.00 32.56 421 GLY G N 1
ATOM 15739 C CA . GLY G 1 186 ? -8.171 -51.344 -50.519 1.00 32.30 421 GLY G CA 1
ATOM 15740 C C . GLY G 1 186 ? -7.364 -51.286 -49.248 1.00 35.19 421 GLY G C 1
ATOM 15741 O O . GLY G 1 186 ? -6.160 -51.544 -49.250 1.00 36.23 421 GLY G O 1
ATOM 15742 N N . ARG G 1 187 ? -8.038 -50.919 -48.164 1.00 36.76 422 ARG G N 1
ATOM 15743 C CA . ARG G 1 187 ? -7.444 -50.797 -46.837 1.00 37.73 422 ARG G CA 1
ATOM 15744 C C . ARG G 1 187 ? -7.343 -52.185 -46.213 1.00 38.84 422 ARG G C 1
ATOM 15745 O O . ARG G 1 187 ? -7.974 -53.120 -46.685 1.00 40.63 422 ARG G O 1
ATOM 15753 N N . SER G 1 188 ? -6.602 -52.292 -45.114 1.00 38.84 423 SER G N 1
ATOM 15754 C CA . SER G 1 188 ? -6.428 -53.549 -44.391 1.00 39.16 423 SER G CA 1
ATOM 15755 C C . SER G 1 188 ? -7.465 -53.685 -43.281 1.00 41.08 423 SER G C 1
ATOM 15756 O O . SER G 1 188 ? -7.515 -52.847 -42.378 1.00 40.75 423 SER G O 1
ATOM 15759 N N . ILE G 1 189 ? -8.228 -54.779 -43.296 1.00 42.01 424 ILE G N 1
ATOM 15760 C CA . ILE G 1 189 ? -9.267 -55.002 -42.290 1.00 42.98 424 ILE G CA 1
ATOM 15761 C C . ILE G 1 189 ? -8.700 -54.829 -40.878 1.00 43.98 424 ILE G C 1
ATOM 15762 O O . ILE G 1 189 ? -9.395 -54.419 -39.954 1.00 43.41 424 ILE G O 1
ATOM 15767 N N . MET G 1 190 ? -7.412 -55.108 -40.735 1.00 46.03 425 MET G N 1
ATOM 15768 C CA . MET G 1 190 ? -6.722 -54.991 -39.460 1.00 46.80 425 MET G CA 1
ATOM 15769 C C . MET G 1 190 ? -6.777 -53.561 -38.892 1.00 47.45 425 MET G C 1
ATOM 15770 O O . MET G 1 190 ? -6.678 -53.378 -37.681 1.00 46.75 425 MET G O 1
ATOM 15775 N N . ASP G 1 191 ? -6.921 -52.556 -39.761 1.00 48.64 426 ASP G N 1
ATOM 15776 C CA . ASP G 1 191 ? -6.965 -51.151 -39.323 1.00 49.34 426 ASP G CA 1
ATOM 15777 C C . ASP G 1 191 ? -8.193 -50.793 -38.509 1.00 48.52 426 ASP G C 1
ATOM 15778 O O . ASP G 1 191 ? -8.229 -49.731 -37.884 1.00 49.00 426 ASP G O 1
ATOM 15783 N N . PHE G 1 192 ? -9.202 -51.658 -38.530 1.00 47.10 427 PHE G N 1
ATOM 15784 C CA . PHE G 1 192 ? -10.436 -51.369 -37.826 1.00 45.90 427 PHE G CA 1
ATOM 15785 C C . PHE G 1 192 ? -10.725 -52.100 -36.544 1.00 47.19 427 PHE G C 1
ATOM 15786 O O . PHE G 1 192 ? -11.735 -51.834 -35.900 1.00 48.09 427 PHE G O 1
ATOM 15794 N N . TYR G 1 193 ? -9.840 -53.017 -36.173 1.00 49.16 428 TYR G N 1
ATOM 15795 C CA . TYR G 1 193 ? -9.974 -53.761 -34.927 1.00 50.59 428 TYR G CA 1
ATOM 15796 C C . TYR G 1 193 ? -9.351 -52.892 -33.842 1.00 53.66 428 TYR G C 1
ATOM 15797 O O . TYR G 1 193 ? -8.371 -52.190 -34.107 1.00 53.28 428 TYR G O 1
ATOM 15806 N N . HIS G 1 194 ? -9.917 -52.932 -32.636 1.00 57.75 429 HIS G N 1
ATOM 15807 C CA . HIS G 1 194 ? -9.417 -52.138 -31.498 1.00 62.74 429 HIS G CA 1
ATOM 15808 C C . HIS G 1 194 ? -8.035 -52.642 -31.069 1.00 64.95 429 HIS G C 1
ATOM 15809 O O . HIS G 1 194 ? -7.841 -53.848 -30.926 1.00 66.33 429 HIS G O 1
ATOM 15816 N N . HIS G 1 195 ? -7.091 -51.730 -30.843 1.00 67.29 430 HIS G N 1
ATOM 15817 C CA . HIS G 1 195 ? -5.725 -52.108 -30.452 1.00 70.05 430 HIS G CA 1
ATOM 15818 C C . HIS G 1 195 ? -5.625 -53.145 -29.326 1.00 70.37 430 HIS G C 1
ATOM 15819 O O . HIS G 1 195 ? -4.796 -54.056 -29.393 1.00 70.48 430 HIS G O 1
ATOM 15826 N N . GLU G 1 196 ? -6.482 -53.022 -28.313 1.00 70.48 431 GLU G N 1
ATOM 15827 C CA . GLU G 1 196 ? -6.507 -53.967 -27.189 1.00 69.91 431 GLU G CA 1
ATOM 15828 C C . GLU G 1 196 ? -7.009 -55.343 -27.631 1.00 68.65 431 GLU G C 1
ATOM 15829 O O . GLU G 1 196 ? -6.699 -56.349 -27.007 1.00 68.81 431 GLU G O 1
ATOM 15835 N N . ASP G 1 197 ? -7.805 -55.366 -28.696 1.00 67.49 432 ASP G N 1
ATOM 15836 C CA . ASP G 1 197 ? -8.409 -56.591 -29.215 1.00 65.77 432 ASP G CA 1
ATOM 15837 C C . ASP G 1 197 ? -7.616 -57.393 -30.240 1.00 64.52 432 ASP G C 1
ATOM 15838 O O . ASP G 1 197 ? -8.058 -58.467 -30.649 1.00 63.72 432 ASP G O 1
ATOM 15843 N N . LEU G 1 198 ? -6.467 -56.892 -30.674 1.00 63.49 433 LEU G N 1
ATOM 15844 C CA . LEU G 1 198 ? -5.703 -57.617 -31.681 1.00 63.24 433 LEU G CA 1
ATOM 15845 C C . LEU G 1 198 ? -5.433 -59.072 -31.347 1.00 64.08 433 LEU G C 1
ATOM 15846 O O . LEU G 1 198 ? -5.354 -59.906 -32.242 1.00 64.37 433 LEU G O 1
ATOM 15851 N N . SER G 1 199 ? -5.351 -59.375 -30.052 1.00 65.55 434 SER G N 1
ATOM 15852 C CA . SER G 1 199 ? -5.115 -60.738 -29.580 1.00 65.20 434 SER G CA 1
ATOM 15853 C C . SER G 1 199 ? -6.355 -61.628 -29.718 1.00 64.11 434 SER G C 1
ATOM 15854 O O . SER G 1 199 ? -6.243 -62.781 -30.124 1.00 63.49 434 SER G O 1
ATOM 15857 N N . VAL G 1 200 ? -7.531 -61.106 -29.370 1.00 63.26 435 VAL G N 1
ATOM 15858 C CA . VAL G 1 200 ? -8.769 -61.885 -29.494 1.00 61.75 435 VAL G CA 1
ATOM 15859 C C . VAL G 1 200 ? -9.088 -62.120 -30.977 1.00 61.50 435 VAL G C 1
ATOM 15860 O O . VAL G 1 200 ? -9.707 -63.122 -31.355 1.00 62.16 435 VAL G O 1
ATOM 15864 N N . MET G 1 201 ? -8.604 -61.218 -31.820 1.00 59.50 436 MET G N 1
ATOM 15865 C CA . MET G 1 201 ? -8.824 -61.331 -33.245 1.00 57.27 436 MET G CA 1
ATOM 15866 C C . MET G 1 201 ? -7.874 -62.380 -33.824 1.00 56.22 436 MET G C 1
ATOM 15867 O O . MET G 1 201 ? -8.256 -63.159 -34.699 1.00 54.68 436 MET G O 1
ATOM 15872 N N . LYS G 1 202 ? -6.647 -62.424 -33.303 1.00 57.04 437 LYS G N 1
ATOM 15873 C CA . LYS G 1 202 ? -5.653 -63.394 -33.765 1.00 57.37 437 LYS G CA 1
ATOM 15874 C C . LYS G 1 202 ? -6.188 -64.800 -33.597 1.00 57.61 437 LYS G C 1
ATOM 15875 O O . LYS G 1 202 ? -5.989 -65.640 -34.470 1.00 57.73 437 LYS G O 1
ATOM 15881 N N . GLU G 1 203 ? -6.870 -65.049 -32.477 1.00 58.33 438 GLU G N 1
ATOM 15882 C CA . GLU G 1 203 ? -7.456 -66.361 -32.224 1.00 59.32 438 GLU G CA 1
ATOM 15883 C C . GLU G 1 203 ? -8.690 -66.600 -33.099 1.00 56.91 438 GLU G C 1
ATOM 15884 O O . GLU G 1 203 ? -8.899 -67.721 -33.576 1.00 58.45 438 GLU G O 1
ATOM 15890 N N . THR G 1 204 ? -9.484 -65.559 -33.354 1.00 52.46 439 THR G N 1
ATOM 15891 C CA . THR G 1 204 ? -10.650 -65.736 -34.212 1.00 48.62 439 THR G CA 1
ATOM 15892 C C . THR G 1 204 ? -10.122 -66.151 -35.580 1.00 48.43 439 THR G C 1
ATOM 15893 O O . THR G 1 204 ? -10.617 -67.103 -36.173 1.00 47.28 439 THR G O 1
ATOM 15897 N N . TYR G 1 205 ? -9.069 -65.475 -36.044 1.00 49.03 440 TYR G N 1
ATOM 15898 C CA . TYR G 1 205 ? -8.481 -65.787 -37.347 1.00 50.79 440 TYR G CA 1
ATOM 15899 C C . TYR G 1 205 ? -7.867 -67.168 -37.376 1.00 52.99 440 TYR G C 1
ATOM 15900 O O . TYR G 1 205 ? -7.907 -67.858 -38.402 1.00 52.17 440 TYR G O 1
ATOM 15909 N N . GLU G 1 206 ? -7.317 -67.584 -36.238 1.00 55.59 441 GLU G N 1
ATOM 15910 C CA . GLU G 1 206 ? -6.734 -68.909 -36.153 1.00 58.04 441 GLU G CA 1
ATOM 15911 C C . GLU G 1 206 ? -7.862 -69.929 -36.263 1.00 57.96 441 GLU G C 1
ATOM 15912 O O . GLU G 1 206 ? -7.746 -70.883 -37.042 1.00 58.34 441 GLU G O 1
ATOM 15918 N N . THR G 1 207 ? -8.993 -69.663 -35.597 1.00 56.77 442 THR G N 1
ATOM 15919 C CA . THR G 1 207 ? -10.150 -70.559 -35.686 1.00 56.02 442 THR G CA 1
ATOM 15920 C C . THR G 1 207 ? -10.580 -70.670 -37.140 1.00 55.87 442 THR G C 1
ATOM 15921 O O . THR G 1 207 ? -10.862 -71.757 -37.614 1.00 57.00 442 THR G O 1
ATOM 15925 N N . VAL G 1 208 ? -10.608 -69.545 -37.849 1.00 55.45 443 VAL G N 1
ATOM 15926 C CA . VAL G 1 208 ? -11.009 -69.541 -39.256 1.00 55.79 443 VAL G CA 1
ATOM 15927 C C . VAL G 1 208 ? -10.168 -70.499 -40.102 1.00 56.40 443 VAL G C 1
ATOM 15928 O O . VAL G 1 208 ? -10.694 -71.180 -40.990 1.00 54.97 443 VAL G O 1
ATOM 15932 N N . MET G 1 209 ? -8.873 -70.571 -39.793 1.00 57.65 444 MET G N 1
ATOM 15933 C CA . MET G 1 209 ? -7.950 -71.453 -40.514 1.00 59.32 444 MET G CA 1
ATOM 15934 C C . MET G 1 209 ? -8.229 -72.954 -40.285 1.00 59.23 444 MET G C 1
ATOM 15935 O O . MET G 1 209 ? -8.038 -73.777 -41.184 1.00 57.96 444 MET G O 1
ATOM 15940 N N . LYS G 1 210 ? -8.667 -73.300 -39.078 1.00 60.46 445 LYS G N 1
ATOM 15941 C CA . LYS G 1 210 ? -8.982 -74.690 -38.744 1.00 62.03 445 LYS G CA 1
ATOM 15942 C C . LYS G 1 210 ? -10.256 -75.047 -39.494 1.00 61.04 445 LYS G C 1
ATOM 15943 O O . LYS G 1 210 ? -10.338 -76.082 -40.137 1.00 60.89 445 LYS G O 1
ATOM 15949 N N . LYS G 1 211 ? -11.217 -74.134 -39.469 1.00 61.37 446 LYS G N 1
ATOM 15950 C CA . LYS G 1 211 ? -12.478 -74.327 -40.163 1.00 62.40 446 LYS G CA 1
ATOM 15951 C C . LYS G 1 211 ? -12.235 -74.403 -41.667 1.00 63.23 446 LYS G C 1
ATOM 15952 O O . LYS G 1 211 ? -13.107 -74.842 -42.412 1.00 64.83 446 LYS G O 1
ATOM 15958 N N . GLY G 1 212 ? -11.072 -73.930 -42.114 1.00 63.06 447 GLY G N 1
ATOM 15959 C CA . GLY G 1 212 ? -10.747 -73.963 -43.531 1.00 61.62 447 GLY G CA 1
ATOM 15960 C C . GLY G 1 212 ? -10.520 -75.387 -43.994 1.00 62.02 447 GLY G C 1
ATOM 15961 O O . GLY G 1 212 ? -10.610 -75.676 -45.189 1.00 61.03 447 GLY G O 1
ATOM 15962 N N . GLN G 1 213 ? -10.241 -76.270 -43.030 1.00 62.49 448 GLN G N 1
ATOM 15963 C CA . GLN G 1 213 ? -9.999 -77.699 -43.266 1.00 63.08 448 GLN G CA 1
ATOM 15964 C C . GLN G 1 213 ? -11.192 -78.305 -43.986 1.00 64.00 448 GLN G C 1
ATOM 15965 O O . GLN G 1 213 ? -11.045 -79.225 -44.793 1.00 64.53 448 GLN G O 1
ATOM 15971 N N . THR G 1 214 ? -12.374 -77.806 -43.626 1.00 64.75 449 THR G N 1
ATOM 15972 C CA . THR G 1 214 ? -13.643 -78.242 -44.193 1.00 65.50 449 THR G CA 1
ATOM 15973 C C . THR G 1 214 ? -14.258 -77.085 -44.947 1.00 66.36 449 THR G C 1
ATOM 15974 O O . THR G 1 214 ? -14.404 -75.994 -44.397 1.00 67.64 449 THR G O 1
ATOM 15978 N N . ALA G 1 215 ? -14.632 -77.317 -46.200 1.00 67.25 450 ALA G N 1
ATOM 15979 C CA . ALA G 1 215 ? -15.237 -76.259 -47.002 1.00 67.16 450 ALA G CA 1
ATOM 15980 C C . ALA G 1 215 ? -16.613 -75.948 -46.448 1.00 67.52 450 ALA G C 1
ATOM 15981 O O . ALA G 1 215 ? -17.292 -76.826 -45.913 1.00 67.15 450 ALA G O 1
ATOM 15983 N N . GLY G 1 216 ? -16.987 -74.678 -46.526 1.00 68.85 451 GLY G N 1
ATOM 15984 C CA . GLY G 1 216 ? -18.282 -74.255 -46.035 1.00 70.39 451 GLY G CA 1
ATOM 15985 C C . GLY G 1 216 ? -18.414 -74.163 -44.525 1.00 70.99 451 GLY G C 1
ATOM 15986 O O . GLY G 1 216 ? -19.430 -73.675 -44.021 1.00 71.10 451 GLY G O 1
ATOM 15987 N N . ALA G 1 217 ? -17.429 -74.662 -43.788 1.00 71.12 452 ALA G N 1
ATOM 15988 C CA . ALA G 1 217 ? -17.514 -74.575 -42.342 1.00 72.26 452 ALA G CA 1
ATOM 15989 C C . ALA G 1 217 ? -17.471 -73.097 -41.941 1.00 73.39 452 ALA G C 1
ATOM 15990 O O . ALA G 1 217 ? -16.638 -72.325 -42.416 1.00 75.33 452 ALA G O 1
ATOM 15992 N N . SER G 1 218 ? -18.444 -72.695 -41.141 1.00 73.46 453 SER G N 1
ATOM 15993 C CA . SER G 1 218 ? -18.534 -71.329 -40.668 1.00 73.92 453 SER G CA 1
ATOM 15994 C C . SER G 1 218 ? -18.472 -71.360 -39.145 1.00 74.77 453 SER G C 1
ATOM 15995 O O . SER G 1 218 ? -18.236 -72.415 -38.554 1.00 75.83 453 SER G O 1
ATOM 15998 N N . PHE G 1 219 ? -18.661 -70.199 -38.520 1.00 75.29 454 PHE G N 1
ATOM 15999 C CA . PHE G 1 219 ? -18.657 -70.084 -37.064 1.00 75.08 454 PHE G CA 1
ATOM 16000 C C . PHE G 1 219 ? -18.804 -68.643 -36.596 1.00 75.24 454 PHE G C 1
ATOM 16001 O O . PHE G 1 219 ? -18.159 -67.730 -37.119 1.00 75.12 454 PHE G O 1
ATOM 16009 N N . CYS G 1 220 ? -19.636 -68.469 -35.575 1.00 75.77 455 CYS G N 1
ATOM 16010 C CA . CYS G 1 220 ? -19.906 -67.170 -34.981 1.00 75.73 455 CYS G CA 1
ATOM 16011 C C . CYS G 1 220 ? -19.019 -66.947 -33.772 1.00 73.34 455 CYS G C 1
ATOM 16012 O O . CYS G 1 220 ? -18.897 -67.810 -32.905 1.00 72.79 455 CYS G O 1
ATOM 16015 N N . SER G 1 221 ? -18.395 -65.778 -33.729 1.00 72.21 456 SER G N 1
ATOM 16016 C CA . SER G 1 221 ? -17.509 -65.424 -32.637 1.00 70.28 456 SER G CA 1
ATOM 16017 C C . SER G 1 221 ? -18.209 -64.521 -31.642 1.00 68.51 456 SER G C 1
ATOM 16018 O O . SER G 1 221 ? -19.383 -64.170 -31.796 1.00 67.21 456 SER G O 1
ATOM 16021 N N . LYS G 1 222 ? -17.474 -64.198 -30.592 1.00 67.80 457 LYS G N 1
ATOM 16022 C CA . LYS G 1 222 ? -17.947 -63.317 -29.547 1.00 68.52 457 LYS G CA 1
ATOM 16023 C C . LYS G 1 222 ? -17.750 -61.891 -30.079 1.00 65.68 457 LYS G C 1
ATOM 16024 O O . LYS G 1 222 ? -16.730 -61.589 -30.710 1.00 64.16 457 LYS G O 1
ATOM 16030 N N . PRO G 1 223 ? -18.752 -61.016 -29.874 1.00 63.39 458 PRO G N 1
ATOM 16031 C CA . PRO G 1 223 ? -18.777 -59.605 -30.298 1.00 61.17 458 PRO G CA 1
ATOM 16032 C C . PRO G 1 223 ? -17.475 -58.847 -30.051 1.00 58.09 458 PRO G C 1
ATOM 16033 O O . PRO G 1 223 ? -16.956 -58.855 -28.931 1.00 57.01 458 PRO G O 1
ATOM 16037 N N . TYR G 1 224 ? -16.958 -58.200 -31.100 1.00 54.85 459 TYR G N 1
ATOM 16038 C CA . TYR G 1 224 ? -15.718 -57.418 -31.012 1.00 51.37 459 TYR G CA 1
ATOM 16039 C C . TYR G 1 224 ? -15.918 -55.992 -31.500 1.00 48.17 459 TYR G C 1
ATOM 16040 O O . TYR G 1 224 ? -16.861 -55.726 -32.232 1.00 46.31 459 TYR G O 1
ATOM 16049 N N . ARG G 1 225 ? -15.057 -55.078 -31.058 1.00 47.12 460 ARG G N 1
ATOM 16050 C CA . ARG G 1 225 ? -15.134 -53.667 -31.474 1.00 47.04 460 ARG G CA 1
ATOM 16051 C C . ARG G 1 225 ? -14.563 -53.450 -32.882 1.00 45.13 460 ARG G C 1
ATOM 16052 O O . ARG G 1 225 ? -13.522 -54.014 -33.246 1.00 43.78 460 ARG G O 1
ATOM 16060 N N . PHE G 1 226 ? -15.244 -52.605 -33.656 1.00 44.00 461 PHE G N 1
ATOM 16061 C CA . PHE G 1 226 ? -14.858 -52.289 -35.043 1.00 40.70 461 PHE G CA 1
ATOM 16062 C C . PHE G 1 226 ? -14.939 -50.788 -35.248 1.00 41.50 461 PHE G C 1
ATOM 16063 O O . PHE G 1 226 ? -15.929 -50.153 -34.878 1.00 41.31 461 PHE G O 1
ATOM 16071 N N . LEU G 1 227 ? -13.887 -50.226 -35.833 1.00 42.57 462 LEU G N 1
ATOM 16072 C CA . LEU G 1 227 ? -13.831 -48.798 -36.079 1.00 43.04 462 LEU G CA 1
ATOM 16073 C C . LEU G 1 227 ? -14.738 -48.445 -37.219 1.00 43.71 462 LEU G C 1
ATOM 16074 O O . LEU G 1 227 ? -14.721 -49.086 -38.261 1.00 43.83 462 LEU G O 1
ATOM 16079 N N . ILE G 1 228 ? -15.567 -47.442 -36.992 1.00 46.06 463 ILE G N 1
ATOM 16080 C CA . ILE G 1 228 ? -16.478 -46.966 -38.009 1.00 48.68 463 ILE G CA 1
ATOM 16081 C C . ILE G 1 228 ? -16.027 -45.571 -38.441 1.00 50.85 463 ILE G C 1
ATOM 16082 O O . ILE G 1 228 ? -15.003 -45.082 -37.963 1.00 51.90 463 ILE G O 1
ATOM 16087 N N . GLN G 1 229 ? -16.786 -44.933 -39.326 1.00 52.91 464 GLN G N 1
ATOM 16088 C CA . GLN G 1 229 ? -16.431 -43.616 -39.843 1.00 55.58 464 GLN G CA 1
ATOM 16089 C C . GLN G 1 229 ? -16.209 -42.500 -38.843 1.00 55.95 464 GLN G C 1
ATOM 16090 O O . GLN G 1 229 ? -15.172 -41.842 -38.886 1.00 57.19 464 GLN G O 1
ATOM 16096 N N . ASN G 1 230 ? -17.151 -42.284 -37.936 1.00 55.90 465 ASN G N 1
ATOM 16097 C CA . ASN G 1 230 ? -16.994 -41.197 -36.976 1.00 57.03 465 ASN G CA 1
ATOM 16098 C C . ASN G 1 230 ? -15.925 -41.334 -35.895 1.00 57.42 465 ASN G C 1
ATOM 16099 O O . ASN G 1 230 ? -15.909 -40.545 -34.967 1.00 58.22 465 ASN G O 1
ATOM 16104 N N . GLY G 1 231 ? -15.054 -42.334 -35.987 1.00 58.48 466 GLY G N 1
ATOM 16105 C CA . GLY G 1 231 ? -14.017 -42.491 -34.976 1.00 60.57 466 GLY G CA 1
ATOM 16106 C C . GLY G 1 231 ? -14.383 -43.279 -33.724 1.00 61.37 466 GLY G C 1
ATOM 16107 O O . GLY G 1 231 ? -13.500 -43.716 -32.983 1.00 60.46 466 GLY G O 1
ATOM 16108 N N . CYS G 1 232 ? -15.673 -43.425 -33.445 1.00 63.66 467 CYS G N 1
ATOM 16109 C CA . CYS G 1 232 ? -16.088 -44.191 -32.277 1.00 66.04 467 CYS G CA 1
ATOM 16110 C C . CYS G 1 232 ? -16.269 -45.662 -32.706 1.00 62.33 467 CYS G C 1
ATOM 16111 O O . CYS G 1 232 ? -16.268 -45.962 -33.898 1.00 60.80 467 CYS G O 1
ATOM 16114 N N . TYR G 1 233 ? -16.300 -46.581 -31.745 1.00 58.52 468 TYR G N 1
ATOM 16115 C CA . TYR G 1 233 ? -16.398 -48.007 -32.056 1.00 54.37 468 TYR G CA 1
ATOM 16116 C C . TYR G 1 233 ? -17.749 -48.659 -31.828 1.00 52.26 468 TYR G C 1
ATOM 16117 O O . TYR G 1 233 ? -18.498 -48.254 -30.952 1.00 53.14 468 TYR G O 1
ATOM 16126 N N . VAL G 1 234 ? -18.056 -49.668 -32.633 1.00 49.69 469 VAL G N 1
ATOM 16127 C CA . VAL G 1 234 ? -19.293 -50.422 -32.479 1.00 47.91 469 VAL G CA 1
ATOM 16128 C C . VAL G 1 234 ? -18.902 -51.875 -32.218 1.00 47.29 469 VAL G C 1
ATOM 16129 O O . VAL G 1 234 ? -17.736 -52.245 -32.375 1.00 45.57 469 VAL G O 1
ATOM 16133 N N . LEU G 1 235 ? -19.856 -52.675 -31.756 1.00 45.46 470 LEU G N 1
ATOM 16134 C CA . LEU G 1 235 ? -19.591 -54.084 -31.525 1.00 44.09 470 LEU G CA 1
ATOM 16135 C C . LEU G 1 235 ? -20.315 -54.857 -32.615 1.00 43.85 470 LEU G C 1
ATOM 16136 O O . LEU G 1 235 ? -21.471 -54.595 -32.921 1.00 42.92 470 LEU G O 1
ATOM 16141 N N . LEU G 1 236 ? -19.606 -55.788 -33.230 1.00 45.23 471 LEU G N 1
ATOM 16142 C CA . LEU G 1 236 ? -20.168 -56.597 -34.309 1.00 45.48 471 LEU G CA 1
ATOM 16143 C C . LEU G 1 236 ? -20.268 -58.054 -33.920 1.00 46.06 471 LEU G C 1
ATOM 16144 O O . LEU G 1 236 ? -19.463 -58.559 -33.136 1.00 45.79 471 LEU G O 1
ATOM 16149 N N . GLU G 1 237 ? -21.295 -58.724 -34.409 1.00 47.90 472 GLU G N 1
ATOM 16150 C CA . GLU G 1 237 ? -21.351 -60.145 -34.162 1.00 51.39 472 GLU G CA 1
ATOM 16151 C C . GLU G 1 237 ? -21.142 -60.689 -35.578 1.00 50.32 472 GLU G C 1
ATOM 16152 O O . GLU G 1 237 ? -21.783 -60.233 -36.540 1.00 47.90 472 GLU G O 1
ATOM 16158 N N . THR G 1 238 ? -20.101 -61.511 -35.722 1.00 49.33 473 THR G N 1
ATOM 16159 C CA . THR G 1 238 ? -19.742 -62.039 -37.028 1.00 49.05 473 THR G CA 1
ATOM 16160 C C . THR G 1 238 ? -19.731 -63.548 -37.201 1.00 48.85 473 THR G C 1
ATOM 16161 O O . THR G 1 238 ? -19.218 -64.289 -36.368 1.00 46.97 473 THR G O 1
ATOM 16165 N N . GLU G 1 239 ? -20.297 -63.981 -38.318 1.00 48.13 474 GLU G N 1
ATOM 16166 C CA . GLU G 1 239 ? -20.273 -65.370 -38.692 1.00 48.09 474 GLU G CA 1
ATOM 16167 C C . GLU G 1 239 ? -19.152 -65.335 -39.744 1.00 47.04 474 GLU G C 1
ATOM 16168 O O . GLU G 1 239 ? -19.217 -64.564 -40.702 1.00 46.31 474 GLU G O 1
ATOM 16174 N N . TRP G 1 240 ? -18.092 -66.109 -39.522 1.00 45.49 475 TRP G N 1
ATOM 16175 C CA . TRP G 1 240 ? -16.945 -66.140 -40.429 1.00 42.78 475 TRP G CA 1
ATOM 16176 C C . TRP G 1 240 ? -16.877 -67.331 -41.397 1.00 41.65 475 TRP G C 1
ATOM 16177 O O . TRP G 1 240 ? -16.953 -68.469 -40.977 1.00 40.81 475 TRP G O 1
ATOM 16188 N N . THR G 1 241 ? -16.761 -67.065 -42.694 1.00 42.06 476 THR G N 1
ATOM 16189 C CA . THR G 1 241 ? -16.599 -68.144 -43.673 1.00 43.74 476 THR G CA 1
ATOM 16190 C C . THR G 1 241 ? -15.386 -67.800 -44.539 1.00 44.83 476 THR G C 1
ATOM 16191 O O . THR G 1 241 ? -14.957 -66.646 -44.581 1.00 46.47 476 THR G O 1
ATOM 16195 N N . SER G 1 242 ? -14.829 -68.797 -45.216 1.00 44.85 477 SER G N 1
ATOM 16196 C CA . SER G 1 242 ? -13.665 -68.576 -46.053 1.00 44.86 477 SER G CA 1
ATOM 16197 C C . SER G 1 242 ? -13.741 -69.361 -47.347 1.00 46.00 477 SER G C 1
ATOM 16198 O O . SER G 1 242 ? -14.745 -70.011 -47.642 1.00 48.57 477 SER G O 1
ATOM 16201 N N . PHE G 1 243 ? -12.692 -69.257 -48.147 1.00 45.70 478 PHE G N 1
ATOM 16202 C CA . PHE G 1 243 ? -12.624 -69.981 -49.397 1.00 45.22 478 PHE G CA 1
ATOM 16203 C C . PHE G 1 243 ? -11.168 -70.290 -49.642 1.00 46.69 478 PHE G C 1
ATOM 16204 O O . PHE G 1 243 ? -10.323 -69.395 -49.668 1.00 47.79 478 PHE G O 1
ATOM 16212 N N . VAL G 1 244 ? -10.879 -71.573 -49.784 1.00 47.34 479 VAL G N 1
ATOM 16213 C CA . VAL G 1 244 ? -9.524 -72.041 -50.020 1.00 47.67 479 VAL G CA 1
ATOM 16214 C C . VAL G 1 244 ? -9.440 -72.677 -51.405 1.00 50.93 479 VAL G C 1
ATOM 16215 O O . VAL G 1 244 ? -10.160 -73.643 -51.682 1.00 53.18 479 VAL G O 1
ATOM 16219 N N . ASN G 1 245 ? -8.582 -72.134 -52.274 1.00 52.56 480 ASN G N 1
ATOM 16220 C CA . ASN G 1 245 ? -8.409 -72.678 -53.620 1.00 53.28 480 ASN G CA 1
ATOM 16221 C C . ASN G 1 245 ? -8.100 -74.161 -53.391 1.00 55.18 480 ASN G C 1
ATOM 16222 O O . ASN G 1 245 ? -7.063 -74.517 -52.830 1.00 57.37 480 ASN G O 1
ATOM 16227 N N . PRO G 1 246 ? -9.036 -75.038 -53.772 1.00 55.38 481 PRO G N 1
ATOM 16228 C CA . PRO G 1 246 ? -8.905 -76.487 -53.612 1.00 55.84 481 PRO G CA 1
ATOM 16229 C C . PRO G 1 246 ? -7.638 -77.040 -54.251 1.00 57.32 481 PRO G C 1
ATOM 16230 O O . PRO G 1 246 ? -7.072 -78.009 -53.762 1.00 55.75 481 PRO G O 1
ATOM 16234 N N . TRP G 1 247 ? -7.217 -76.413 -55.348 1.00 59.48 482 TRP G N 1
ATOM 16235 C CA . TRP G 1 247 ? -6.029 -76.815 -56.092 1.00 62.15 482 TRP G CA 1
ATOM 16236 C C . TRP G 1 247 ? -4.710 -76.388 -55.448 1.00 62.87 482 TRP G C 1
ATOM 16237 O O . TRP G 1 247 ? -3.831 -77.227 -55.210 1.00 63.74 482 TRP G O 1
ATOM 16248 N N . SER G 1 248 ? -4.580 -75.094 -55.153 1.00 62.65 483 SER G N 1
ATOM 16249 C CA . SER G 1 248 ? -3.369 -74.571 -54.534 1.00 62.34 483 SER G CA 1
ATOM 16250 C C . SER G 1 248 ? -3.364 -74.780 -53.028 1.00 62.39 483 SER G C 1
ATOM 16251 O O . SER G 1 248 ? -2.326 -74.641 -52.395 1.00 63.13 483 SER G O 1
ATOM 16254 N N . ARG G 1 249 ? -4.523 -75.095 -52.457 1.00 62.67 484 ARG G N 1
ATOM 16255 C CA . ARG G 1 249 ? -4.655 -75.311 -51.010 1.00 62.83 484 ARG G CA 1
ATOM 16256 C C . ARG G 1 249 ? -4.431 -74.045 -50.148 1.00 61.63 484 ARG G C 1
ATOM 16257 O O . ARG G 1 249 ? -4.444 -74.114 -48.909 1.00 59.77 484 ARG G O 1
ATOM 16265 N N . LYS G 1 250 ? -4.240 -72.896 -50.797 1.00 60.40 485 LYS G N 1
ATOM 16266 C CA . LYS G 1 250 ? -4.012 -71.646 -50.077 1.00 59.29 485 LYS G CA 1
ATOM 16267 C C . LYS G 1 250 ? -5.309 -70.860 -49.901 1.00 57.39 485 LYS G C 1
ATOM 16268 O O . LYS G 1 250 ? -6.169 -70.908 -50.774 1.00 56.65 485 LYS G O 1
ATOM 16274 N N . LEU G 1 251 ? -5.456 -70.163 -48.769 1.00 55.83 486 LEU G N 1
ATOM 16275 C CA . LEU G 1 251 ? -6.654 -69.354 -48.502 1.00 55.43 486 LEU G CA 1
ATOM 16276 C C . LEU G 1 251 ? -6.792 -68.228 -49.538 1.00 56.15 486 LEU G C 1
ATOM 16277 O O . LEU G 1 251 ? -5.843 -67.473 -49.779 1.00 56.76 486 LEU G O 1
ATOM 16282 N N . GLU G 1 252 ? -7.960 -68.148 -50.173 1.00 55.02 487 GLU G N 1
ATOM 16283 C CA . GLU G 1 252 ? -8.217 -67.141 -51.192 1.00 54.07 487 GLU G CA 1
ATOM 16284 C C . GLU G 1 252 ? -8.769 -65.848 -50.582 1.00 52.84 487 GLU G C 1
ATOM 16285 O O . GLU G 1 252 ? -8.295 -64.750 -50.883 1.00 52.17 487 GLU G O 1
ATOM 16291 N N . PHE G 1 253 ? -9.776 -65.989 -49.723 1.00 50.92 488 PHE G N 1
ATOM 16292 C CA . PHE G 1 253 ? -10.388 -64.848 -49.053 1.00 46.60 488 PHE G CA 1
ATOM 16293 C C . PHE G 1 253 ? -11.204 -65.249 -47.833 1.00 44.51 488 PHE G C 1
ATOM 16294 O O . PHE G 1 253 ? -11.509 -66.420 -47.626 1.00 42.64 488 PHE G O 1
ATOM 16302 N N . VAL G 1 254 ? -11.528 -64.246 -47.026 1.00 43.14 489 VAL G N 1
ATOM 16303 C CA . VAL G 1 254 ? -12.315 -64.394 -45.811 1.00 42.33 489 VAL G CA 1
ATOM 16304 C C . VAL G 1 254 ? -13.484 -63.417 -45.883 1.00 42.45 489 VAL G C 1
ATOM 16305 O O . VAL G 1 254 ? -13.305 -62.221 -46.105 1.00 42.89 489 VAL G O 1
ATOM 16309 N N . VAL G 1 255 ? -14.689 -63.931 -45.713 1.00 42.00 490 VAL G N 1
ATOM 16310 C CA . VAL G 1 255 ? -15.855 -63.077 -45.736 1.00 40.56 490 VAL G CA 1
ATOM 16311 C C . VAL G 1 255 ? -16.520 -63.191 -44.395 1.00 38.57 490 VAL G C 1
ATOM 16312 O O . VAL G 1 255 ? -16.606 -64.277 -43.834 1.00 39.17 490 VAL G O 1
ATOM 16316 N N . GLY G 1 256 ? -16.883 -62.042 -43.842 1.00 38.00 491 GLY G N 1
ATOM 16317 C CA . GLY G 1 256 ? -17.539 -61.993 -42.552 1.00 38.93 491 GLY G CA 1
ATOM 16318 C C . GLY G 1 256 ? -18.949 -61.447 -42.647 1.00 40.80 491 GLY G C 1
ATOM 16319 O O . GLY G 1 256 ? -19.183 -60.429 -43.296 1.00 41.45 491 GLY G O 1
ATOM 16320 N N . HIS G 1 257 ? -19.913 -62.171 -42.090 1.00 42.87 492 HIS G N 1
ATOM 16321 C CA . HIS G 1 257 ? -21.294 -61.703 -42.103 1.00 45.30 492 HIS G CA 1
ATOM 16322 C C . HIS G 1 257 ? -21.517 -60.949 -40.831 1.00 45.19 492 HIS G C 1
ATOM 16323 O O . HIS G 1 257 ? -21.470 -61.498 -39.732 1.00 47.20 492 HIS G O 1
ATOM 16330 N N . HIS G 1 258 ? -21.660 -59.650 -40.991 1.00 43.62 493 HIS G N 1
ATOM 16331 C CA . HIS G 1 258 ? -21.818 -58.794 -39.861 1.00 42.53 493 HIS G CA 1
ATOM 16332 C C . HIS G 1 258 ? -23.246 -58.414 -39.566 1.00 44.38 493 HIS G C 1
ATOM 16333 O O . HIS G 1 258 ? -24.126 -58.428 -40.429 1.00 42.18 493 HIS G O 1
ATOM 16340 N N . ARG G 1 259 ? -23.443 -58.079 -38.303 1.00 45.48 494 ARG G N 1
ATOM 16341 C CA . ARG G 1 259 ? -24.710 -57.660 -37.765 1.00 47.31 494 ARG G CA 1
ATOM 16342 C C . ARG G 1 259 ? -24.218 -56.843 -36.583 1.00 47.46 494 ARG G C 1
ATOM 16343 O O . ARG G 1 259 ? -23.402 -57.327 -35.805 1.00 47.92 494 ARG G O 1
ATOM 16351 N N . VAL G 1 260 ? -24.638 -55.592 -36.483 1.00 47.55 495 VAL G N 1
ATOM 16352 C CA . VAL G 1 260 ? -24.186 -54.754 -35.377 1.00 48.88 495 VAL G CA 1
ATOM 16353 C C . VAL G 1 260 ? -24.862 -55.176 -34.081 1.00 49.40 495 VAL G C 1
ATOM 16354 O O . VAL G 1 260 ? -26.063 -54.977 -33.902 1.00 49.03 495 VAL G O 1
ATOM 16358 N N . PHE G 1 261 ? -24.069 -55.747 -33.179 1.00 50.54 496 PHE G N 1
ATOM 16359 C CA . PHE G 1 261 ? -24.543 -56.205 -31.881 1.00 52.14 496 PHE G CA 1
ATOM 16360 C C . PHE G 1 261 ? -25.004 -54.997 -31.107 1.00 51.54 496 PHE G C 1
ATOM 16361 O O . PHE G 1 261 ? -26.128 -54.954 -30.605 1.00 52.72 496 PHE G O 1
ATOM 16369 N N . GLN G 1 262 ? -24.117 -54.015 -31.025 1.00 51.40 497 GLN G N 1
ATOM 16370 C CA . GLN G 1 262 ? -24.391 -52.770 -30.326 1.00 51.19 497 GLN G CA 1
ATOM 16371 C C . GLN G 1 262 ? -23.828 -51.573 -31.081 1.00 49.35 497 GLN G C 1
ATOM 16372 O O . GLN G 1 262 ? -22.651 -51.557 -31.442 1.00 48.34 497 GLN G O 1
ATOM 16378 N N . GLY G 1 263 ? -24.694 -50.593 -31.324 1.00 47.98 498 GLY G N 1
ATOM 16379 C CA . GLY G 1 263 ? -24.309 -49.374 -32.007 1.00 47.08 498 GLY G CA 1
ATOM 16380 C C . GLY G 1 263 ? -23.316 -48.498 -31.252 1.00 47.25 498 GLY G C 1
ATOM 16381 O O . GLY G 1 263 ? -22.948 -48.781 -30.099 1.00 43.75 498 GLY G O 1
ATOM 16382 N N . PRO G 1 264 ? -22.875 -47.402 -31.896 1.00 48.77 499 PRO G N 1
ATOM 16383 C CA . PRO G 1 264 ? -21.922 -46.390 -31.429 1.00 51.37 499 PRO G CA 1
ATOM 16384 C C . PRO G 1 264 ? -22.460 -45.326 -30.481 1.00 53.66 499 PRO G C 1
ATOM 16385 O O . PRO G 1 264 ? -23.650 -45.014 -30.465 1.00 51.67 499 PRO G O 1
ATOM 16389 N N . LYS G 1 265 ? -21.531 -44.725 -29.746 1.00 58.55 500 LYS G N 1
ATOM 16390 C CA . LYS G 1 265 ? -21.834 -43.674 -28.792 1.00 62.65 500 LYS G CA 1
ATOM 16391 C C . LYS G 1 265 ? -22.494 -42.505 -29.529 1.00 64.89 500 LYS G C 1
ATOM 16392 O O . LYS G 1 265 ? -23.459 -41.919 -29.041 1.00 65.19 500 LYS G O 1
ATOM 16398 N N . GLN G 1 266 ? -22.023 -42.229 -30.741 1.00 67.59 501 GLN G N 1
ATOM 16399 C CA . GLN G 1 266 ? -22.587 -41.165 -31.561 1.00 70.65 501 GLN G CA 1
ATOM 16400 C C . GLN G 1 266 ? -23.524 -41.744 -32.617 1.00 71.70 501 GLN G C 1
ATOM 16401 O O . GLN G 1 266 ? -23.086 -42.494 -33.485 1.00 71.12 501 GLN G O 1
ATOM 16407 N N . CYS G 1 267 ? -24.804 -41.365 -32.554 1.00 73.24 502 CYS G N 1
ATOM 16408 C CA . CYS G 1 267 ? -25.833 -41.852 -33.491 1.00 73.54 502 CYS G CA 1
ATOM 16409 C C . CYS G 1 267 ? -25.515 -41.579 -34.961 1.00 73.38 502 CYS G C 1
ATOM 16410 O O . CYS G 1 267 ? -25.683 -42.456 -35.800 1.00 72.55 502 CYS G O 1
ATOM 16413 N N . ASN G 1 268 ? -25.130 -40.343 -35.279 1.00 74.31 503 ASN G N 1
ATOM 16414 C CA . ASN G 1 268 ? -24.804 -39.984 -36.654 1.00 75.38 503 ASN G CA 1
ATOM 16415 C C . ASN G 1 268 ? -23.487 -40.659 -36.999 1.00 74.93 503 ASN G C 1
ATOM 16416 O O . ASN G 1 268 ? -22.462 -40.396 -36.378 1.00 73.66 503 ASN G O 1
ATOM 16421 N N . VAL G 1 269 ? -23.538 -41.563 -37.969 1.00 75.46 504 VAL G N 1
ATOM 16422 C CA . VAL G 1 269 ? -22.367 -42.325 -38.374 1.00 76.01 504 VAL G CA 1
ATOM 16423 C C . VAL G 1 269 ? -21.600 -41.711 -39.545 1.00 76.97 504 VAL G C 1
ATOM 16424 O O . VAL G 1 269 ? -20.687 -42.332 -40.087 1.00 75.36 504 VAL G O 1
ATOM 16428 N N . PHE G 1 270 ? -21.934 -40.471 -39.888 1.00 79.04 505 PHE G N 1
ATOM 16429 C CA . PHE G 1 270 ? -21.285 -39.799 -41.003 1.00 80.69 505 PHE G CA 1
ATOM 16430 C C . PHE G 1 270 ? -20.484 -38.546 -40.668 1.00 84.89 505 PHE G C 1
ATOM 16431 O O . PHE G 1 270 ? -19.577 -38.181 -41.419 1.00 85.63 505 PHE G O 1
ATOM 16439 N N . GLU G 1 271 ? -20.790 -37.895 -39.547 1.00 90.35 506 GLU G N 1
ATOM 16440 C CA . GLU G 1 271 ? -20.078 -36.663 -39.190 1.00 96.51 506 GLU G CA 1
ATOM 16441 C C . GLU G 1 271 ? -18.579 -36.838 -38.961 1.00 99.08 506 GLU G C 1
ATOM 16442 O O . GLU G 1 271 ? -18.067 -37.958 -38.905 1.00 99.38 506 GLU G O 1
ATOM 16448 N N . ALA G 1 272 ? -17.878 -35.711 -38.884 1.00 102.76 507 ALA G N 1
ATOM 16449 C CA . ALA G 1 272 ? -16.437 -35.704 -38.662 1.00 105.83 507 ALA G CA 1
ATOM 16450 C C . ALA G 1 272 ? -16.140 -36.275 -37.283 1.00 107.36 507 ALA G C 1
ATOM 16451 O O . ALA G 1 272 ? -16.957 -36.140 -36.375 1.00 107.23 507 ALA G O 1
ATOM 16453 N N . ALA G 1 273 ? -14.959 -36.876 -37.141 1.00 109.73 508 ALA G N 1
ATOM 16454 C CA . ALA G 1 273 ? -14.481 -37.518 -35.906 1.00 112.08 508 ALA G CA 1
ATOM 16455 C C . ALA G 1 273 ? -14.716 -36.812 -34.561 1.00 113.59 508 ALA G C 1
ATOM 16456 O O . ALA G 1 273 ? -13.867 -36.035 -34.110 1.00 113.97 508 ALA G O 1
ATOM 16458 N N . PRO G 1 274 ? -15.844 -37.119 -33.878 1.00 114.92 509 PRO G N 1
ATOM 16459 C CA . PRO G 1 274 ? -16.187 -36.521 -32.580 1.00 115.47 509 PRO G CA 1
ATOM 16460 C C . PRO G 1 274 ? -15.555 -37.315 -31.422 1.00 115.94 509 PRO G C 1
ATOM 16461 O O . PRO G 1 274 ? -16.058 -38.380 -31.029 1.00 115.74 509 PRO G O 1
ATOM 16465 N N . THR G 1 275 ? -14.434 -36.798 -30.907 1.00 115.74 510 THR G N 1
ATOM 16466 C CA . THR G 1 275 ? -13.670 -37.415 -29.807 1.00 115.29 510 THR G CA 1
ATOM 16467 C C . THR G 1 275 ? -13.346 -38.888 -30.145 1.00 114.96 510 THR G C 1
ATOM 16468 O O . THR G 1 275 ? -13.256 -39.244 -31.331 1.00 115.24 510 THR G O 1
ATOM 16472 N N . CYS G 1 276 ? -13.094 -39.713 -29.126 1.00 113.59 511 CYS G N 1
ATOM 16473 C CA . CYS G 1 276 ? -12.799 -41.141 -29.314 1.00 111.93 511 CYS G CA 1
ATOM 16474 C C . CYS G 1 276 ? -11.368 -41.537 -29.872 1.00 114.47 511 CYS G C 1
ATOM 16475 O O . CYS G 1 276 ? -11.331 -42.198 -30.899 1.00 115.06 511 CYS G O 1
ATOM 16478 N N . LYS G 1 277 ? -10.244 -41.228 -29.196 1.00 117.30 512 LYS G N 1
ATOM 16479 C CA . LYS G 1 277 ? -8.904 -41.581 -29.709 1.00 120.71 512 LYS G CA 1
ATOM 16480 C C . LYS G 1 277 ? -7.599 -41.473 -28.778 1.00 122.15 512 LYS G C 1
ATOM 16481 O O . LYS G 1 277 ? -7.476 -40.482 -28.066 1.00 122.59 512 LYS G O 1
ATOM 16487 N N . LEU G 1 278 ? -6.651 -42.462 -28.779 1.00 123.77 513 LEU G N 1
ATOM 16488 C CA . LEU G 1 278 ? -5.312 -42.496 -28.085 1.00 125.06 513 LEU G CA 1
ATOM 16489 C C . LEU G 1 278 ? -4.676 -43.912 -28.067 1.00 126.22 513 LEU G C 1
ATOM 16490 O O . LEU G 1 278 ? -5.375 -44.907 -28.005 1.00 126.45 513 LEU G O 1
ATOM 16495 N N . LYS G 1 279 ? -3.346 -43.992 -28.188 1.00 127.59 514 LYS G N 1
ATOM 16496 C CA . LYS G 1 279 ? -2.592 -45.275 -28.058 1.00 128.64 514 LYS G CA 1
ATOM 16497 C C . LYS G 1 279 ? -1.160 -45.119 -27.479 1.00 129.43 514 LYS G C 1
ATOM 16498 O O . LYS G 1 279 ? -0.436 -44.175 -27.849 1.00 129.29 514 LYS G O 1
ATOM 16504 N N . ILE G 1 280 ? -0.820 -45.944 -26.480 1.00 130.41 515 ILE G N 1
ATOM 16505 C CA . ILE G 1 280 ? 0.538 -45.945 -25.931 1.00 131.38 515 ILE G CA 1
ATOM 16506 C C . ILE G 1 280 ? 1.565 -46.427 -26.973 1.00 131.58 515 ILE G C 1
ATOM 16507 O O . ILE G 1 280 ? 1.804 -47.617 -27.140 1.00 131.54 515 ILE G O 1
ATOM 16512 N N . SER G 1 281 ? 2.216 -45.449 -27.596 1.00 131.88 516 SER G N 1
ATOM 16513 C CA . SER G 1 281 ? 3.234 -45.635 -28.629 1.00 132.45 516 SER G CA 1
ATOM 16514 C C . SER G 1 281 ? 3.967 -46.971 -28.604 1.00 132.80 516 SER G C 1
ATOM 16515 O O . SER G 1 281 ? 3.496 -47.938 -29.189 1.00 132.66 516 SER G O 1
ATOM 16518 N N . GLU G 1 282 ? 5.067 -47.027 -27.857 1.00 133.67 517 GLU G N 1
ATOM 16519 C CA . GLU G 1 282 ? 5.906 -48.224 -27.735 1.00 134.73 517 GLU G CA 1
ATOM 16520 C C . GLU G 1 282 ? 5.242 -49.619 -27.733 1.00 134.80 517 GLU G C 1
ATOM 16521 O O . GLU G 1 282 ? 5.109 -50.256 -28.781 1.00 134.77 517 GLU G O 1
ATOM 16527 N N . GLU G 1 283 ? 4.855 -50.085 -26.547 1.00 134.45 518 GLU G N 1
ATOM 16528 C CA . GLU G 1 283 ? 4.240 -51.397 -26.346 1.00 133.57 518 GLU G CA 1
ATOM 16529 C C . GLU G 1 283 ? 2.899 -51.650 -27.045 1.00 132.37 518 GLU G C 1
ATOM 16530 O O . GLU G 1 283 ? 2.331 -52.736 -26.906 1.00 132.98 518 GLU G O 1
ATOM 16536 N N . ALA G 1 284 ? 2.382 -50.664 -27.774 1.00 130.17 519 ALA G N 1
ATOM 16537 C CA . ALA G 1 284 ? 1.111 -50.845 -28.475 1.00 127.70 519 ALA G CA 1
ATOM 16538 C C . ALA G 1 284 ? 1.303 -50.994 -29.982 1.00 125.47 519 ALA G C 1
ATOM 16539 O O . ALA G 1 284 ? 1.210 -52.096 -30.510 1.00 125.41 519 ALA G O 1
ATOM 16541 N N . GLN G 1 285 ? 1.601 -49.893 -30.665 1.00 122.73 520 GLN G N 1
ATOM 16542 C CA . GLN G 1 285 ? 1.801 -49.918 -32.109 1.00 120.21 520 GLN G CA 1
ATOM 16543 C C . GLN G 1 285 ? 2.803 -50.994 -32.530 1.00 118.01 520 GLN G C 1
ATOM 16544 O O . GLN G 1 285 ? 2.686 -51.562 -33.613 1.00 117.21 520 GLN G O 1
ATOM 16550 N N . SER G 1 286 ? 3.776 -51.269 -31.663 1.00 115.71 521 SER G N 1
ATOM 16551 C CA . SER G 1 286 ? 4.798 -52.280 -31.932 1.00 113.60 521 SER G CA 1
ATOM 16552 C C . SER G 1 286 ? 4.260 -53.692 -31.682 1.00 111.92 521 SER G C 1
ATOM 16553 O O . SER G 1 286 ? 4.464 -54.594 -32.495 1.00 111.79 521 SER G O 1
ATOM 16556 N N . ARG G 1 287 ? 3.592 -53.886 -30.546 1.00 109.90 522 ARG G N 1
ATOM 16557 C CA . ARG G 1 287 ? 3.014 -55.189 -30.200 1.00 107.14 522 ARG G CA 1
ATOM 16558 C C . ARG G 1 287 ? 1.914 -55.504 -31.208 1.00 104.27 522 ARG G C 1
ATOM 16559 O O . ARG G 1 287 ? 1.808 -56.623 -31.706 1.00 104.44 522 ARG G O 1
ATOM 16567 N N . ASN G 1 288 ? 1.117 -54.488 -31.516 1.00 100.64 523 ASN G N 1
ATOM 16568 C CA . ASN G 1 288 ? 0.029 -54.611 -32.459 1.00 97.27 523 ASN G CA 1
ATOM 16569 C C . ASN G 1 288 ? 0.530 -54.905 -33.860 1.00 95.11 523 ASN G C 1
ATOM 16570 O O . ASN G 1 288 ? 0.058 -55.845 -34.493 1.00 94.82 523 ASN G O 1
ATOM 16575 N N . THR G 1 289 ? 1.501 -54.131 -34.337 1.00 92.57 524 THR G N 1
ATOM 16576 C CA . THR G 1 289 ? 2.031 -54.367 -35.675 1.00 90.46 524 THR G CA 1
ATOM 16577 C C . THR G 1 289 ? 2.573 -55.799 -35.760 1.00 89.68 524 THR G C 1
ATOM 16578 O O . THR G 1 289 ? 2.507 -56.426 -36.812 1.00 89.85 524 THR G O 1
ATOM 16582 N N . ARG G 1 290 ? 3.069 -56.327 -34.642 1.00 89.13 525 ARG G N 1
ATOM 16583 C CA . ARG G 1 290 ? 3.579 -57.693 -34.609 1.00 88.72 525 ARG G CA 1
ATOM 16584 C C . ARG G 1 290 ? 2.440 -58.696 -34.724 1.00 87.02 525 ARG G C 1
ATOM 16585 O O . ARG G 1 290 ? 2.519 -59.622 -35.524 1.00 87.89 525 ARG G O 1
ATOM 16593 N N . ILE G 1 291 ? 1.379 -58.506 -33.935 1.00 83.88 526 ILE G N 1
ATOM 16594 C CA . ILE G 1 291 ? 0.225 -59.408 -33.963 1.00 80.75 526 ILE G CA 1
ATOM 16595 C C . ILE G 1 291 ? -0.350 -59.493 -35.373 1.00 79.25 526 ILE G C 1
ATOM 16596 O O . ILE G 1 291 ? -0.650 -60.584 -35.868 1.00 78.42 526 ILE G O 1
ATOM 16601 N N . LYS G 1 292 ? -0.488 -58.336 -36.016 1.00 76.84 527 LYS G N 1
ATOM 16602 C CA . LYS G 1 292 ? -1.002 -58.269 -37.378 1.00 74.79 527 LYS G CA 1
ATOM 16603 C C . LYS G 1 292 ? -0.054 -59.019 -38.320 1.00 75.06 527 LYS G C 1
ATOM 16604 O O . LYS G 1 292 ? -0.491 -59.644 -39.284 1.00 75.75 527 LYS G O 1
ATOM 16610 N N . GLU G 1 293 ? 1.243 -58.955 -38.018 1.00 74.38 528 GLU G N 1
ATOM 16611 C CA . GLU G 1 293 ? 2.281 -59.635 -38.792 1.00 73.54 528 GLU G CA 1
ATOM 16612 C C . GLU G 1 293 ? 1.990 -61.135 -38.748 1.00 71.12 528 GLU G C 1
ATOM 16613 O O . GLU G 1 293 ? 2.077 -61.822 -39.762 1.00 71.54 528 GLU G O 1
ATOM 16619 N N . ASP G 1 294 ? 1.644 -61.619 -37.555 1.00 68.14 529 ASP G N 1
ATOM 16620 C CA . ASP G 1 294 ? 1.351 -63.027 -37.311 1.00 65.38 529 ASP G CA 1
ATOM 16621 C C . ASP G 1 294 ? 0.072 -63.497 -37.991 1.00 64.44 529 ASP G C 1
ATOM 16622 O O . ASP G 1 294 ? 0.039 -64.575 -38.582 1.00 63.68 529 ASP G O 1
ATOM 16627 N N . ILE G 1 295 ? -0.991 -62.708 -37.845 1.00 62.49 530 ILE G N 1
ATOM 16628 C CA . ILE G 1 295 ? -2.297 -63.018 -38.415 1.00 60.02 530 ILE G CA 1
ATOM 16629 C C . ILE G 1 295 ? -2.237 -63.266 -39.910 1.00 60.95 530 ILE G C 1
ATOM 16630 O O . ILE G 1 295 ? -2.752 -64.267 -40.400 1.00 61.88 530 ILE G O 1
ATOM 16635 N N . VAL G 1 296 ? -1.578 -62.360 -40.622 1.00 62.07 531 VAL G N 1
ATOM 16636 C CA . VAL G 1 296 ? -1.418 -62.445 -42.065 1.00 63.29 531 VAL G CA 1
ATOM 16637 C C . VAL G 1 296 ? -0.497 -63.616 -42.436 1.00 63.66 531 VAL G C 1
ATOM 16638 O O . VAL G 1 296 ? -0.711 -64.306 -43.434 1.00 62.59 531 VAL G O 1
ATOM 16642 N N . LYS G 1 297 ? 0.488 -63.866 -41.579 1.00 66.51 532 LYS G N 1
ATOM 16643 C CA . LYS G 1 297 ? 1.455 -64.945 -41.764 1.00 69.16 532 LYS G CA 1
ATOM 16644 C C . LYS G 1 297 ? 0.706 -66.274 -41.735 1.00 69.88 532 LYS G C 1
ATOM 16645 O O . LYS G 1 297 ? 0.895 -67.128 -42.608 1.00 69.74 532 LYS G O 1
ATOM 16651 N N . ARG G 1 298 ? -0.151 -66.436 -40.729 1.00 70.51 533 ARG G N 1
ATOM 16652 C CA . ARG G 1 298 ? -0.926 -67.651 -40.589 1.00 70.31 533 ARG G CA 1
ATOM 16653 C C . ARG G 1 298 ? -1.965 -67.786 -41.677 1.00 69.42 533 ARG G C 1
ATOM 16654 O O . ARG G 1 298 ? -2.297 -68.897 -42.069 1.00 69.66 533 ARG G O 1
ATOM 16662 N N . LEU G 1 299 ? -2.491 -66.666 -42.156 1.00 69.11 534 LEU G N 1
ATOM 16663 C CA . LEU G 1 299 ? -3.489 -66.716 -43.220 1.00 70.46 534 LEU G CA 1
ATOM 16664 C C . LEU G 1 299 ? -2.891 -67.235 -44.538 1.00 71.51 534 LEU G C 1
ATOM 16665 O O . LEU G 1 299 ? -3.558 -67.930 -45.321 1.00 69.87 534 LEU G O 1
ATOM 16670 N N . ALA G 1 300 ? -1.610 -66.939 -44.746 1.00 73.73 535 ALA G N 1
ATOM 16671 C CA . ALA G 1 300 ? -0.898 -67.385 -45.941 1.00 76.00 535 ALA G CA 1
ATOM 16672 C C . ALA G 1 300 ? -0.452 -68.844 -45.789 1.00 77.29 535 ALA G C 1
ATOM 16673 O O . ALA G 1 300 ? 0.118 -69.424 -46.712 1.00 77.45 535 ALA G O 1
ATOM 16675 N N . GLU G 1 301 ? -0.695 -69.426 -44.615 1.00 79.18 536 GLU G N 1
ATOM 16676 C CA . GLU G 1 301 ? -0.338 -70.820 -44.364 1.00 80.49 536 GLU G CA 1
ATOM 16677 C C . GLU G 1 301 ? -1.241 -71.726 -45.172 1.00 81.31 536 GLU G C 1
ATOM 16678 O O . GLU G 1 301 ? -2.435 -71.471 -45.317 1.00 81.83 536 GLU G O 1
ATOM 16684 N N . THR G 1 302 ? -0.655 -72.787 -45.697 1.00 82.81 537 THR G N 1
ATOM 16685 C CA . THR G 1 302 ? -1.380 -73.756 -46.498 1.00 84.13 537 THR G CA 1
ATOM 16686 C C . THR G 1 302 ? -2.307 -74.624 -45.627 1.00 84.69 537 THR G C 1
ATOM 16687 O O . THR G 1 302 ? -1.893 -75.124 -44.574 1.00 84.67 537 THR G O 1
ATOM 16691 N N . VAL G 1 303 ? -3.576 -74.738 -46.032 1.00 85.55 538 VAL G N 1
ATOM 16692 C CA . VAL G 1 303 ? -4.547 -75.534 -45.276 1.00 86.21 538 VAL G CA 1
ATOM 16693 C C . VAL G 1 303 ? -4.626 -76.979 -45.758 1.00 87.43 538 VAL G C 1
ATOM 16694 O O . VAL G 1 303 ? -4.332 -77.290 -46.918 1.00 86.69 538 VAL G O 1
ATOM 16698 N N . SER G 1 304 ? -5.052 -77.852 -44.854 1.00 89.36 539 SER G N 1
ATOM 16699 C CA . SER G 1 304 ? -5.165 -79.269 -45.149 1.00 91.91 539 SER G CA 1
ATOM 16700 C C . SER G 1 304 ? -6.550 -79.683 -45.626 1.00 93.74 539 SER G C 1
ATOM 16701 O O . SER G 1 304 ? -7.561 -79.212 -45.106 1.00 94.58 539 SER G O 1
ATOM 16704 N N . ARG G 1 305 ? -6.575 -80.525 -46.655 1.00 96.17 540 ARG G N 1
ATOM 16705 C CA . ARG G 1 305 ? -7.805 -81.082 -47.226 1.00 99.59 540 ARG G CA 1
ATOM 16706 C C . ARG G 1 305 ? -7.379 -82.517 -47.567 1.00 102.09 540 ARG G C 1
ATOM 16707 O O . ARG G 1 305 ? -7.202 -82.872 -48.733 1.00 101.42 540 ARG G O 1
ATOM 16715 N N . PRO G 1 306 ? -7.235 -83.364 -46.532 1.00 105.56 541 PRO G N 1
ATOM 16716 C CA . PRO G 1 306 ? -6.823 -84.773 -46.576 1.00 109.05 541 PRO G CA 1
ATOM 16717 C C . PRO G 1 306 ? -7.424 -85.730 -47.604 1.00 112.59 541 PRO G C 1
ATOM 16718 O O . PRO G 1 306 ? -8.584 -85.602 -48.013 1.00 112.61 541 PRO G O 1
ATOM 16722 N N . SER G 1 307 ? -6.599 -86.710 -47.981 1.00 116.46 542 SER G N 1
ATOM 16723 C CA . SER G 1 307 ? -6.942 -87.756 -48.944 1.00 119.89 542 SER G CA 1
ATOM 16724 C C . SER G 1 307 ? -7.612 -88.940 -48.237 1.00 121.85 542 SER G C 1
ATOM 16725 O O . SER G 1 307 ? -6.988 -89.969 -47.956 1.00 122.12 542 SER G O 1
ATOM 16728 N N . GLU G 1 308 ? -8.897 -88.767 -47.955 1.00 124.28 543 GLU G N 1
ATOM 16729 C CA . GLU G 1 308 ? -9.700 -89.773 -47.272 1.00 126.62 543 GLU G CA 1
ATOM 16730 C C . GLU G 1 308 ? -10.534 -90.567 -48.270 1.00 127.80 543 GLU G C 1
ATOM 16731 O O . GLU G 1 308 ? -11.022 -91.663 -47.965 1.00 127.20 543 GLU G O 1
ATOM 16737 N N . THR G 1 309 ? -10.687 -89.987 -49.461 1.00 129.66 544 THR G N 1
ATOM 16738 C CA . THR G 1 309 ? -11.467 -90.569 -50.547 1.00 131.44 544 THR G CA 1
ATOM 16739 C C . THR G 1 309 ? -10.815 -91.795 -51.198 1.00 132.13 544 THR G C 1
ATOM 16740 O O . THR G 1 309 ? -10.211 -91.717 -52.275 1.00 132.02 544 THR G O 1
ATOM 16744 N N . VAL G 1 310 ? -10.919 -92.913 -50.484 1.00 133.09 545 VAL G N 1
ATOM 16745 C CA . VAL G 1 310 ? -10.412 -94.224 -50.890 1.00 133.62 545 VAL G CA 1
ATOM 16746 C C . VAL G 1 310 ? -11.421 -95.205 -50.290 1.00 134.20 545 VAL G C 1
ATOM 16747 O O . VAL G 1 310 ? -11.853 -96.143 -50.961 1.00 134.41 545 VAL G O 1
ATOM 16751 N N . LYS G 1 311 ? -11.785 -94.983 -49.023 1.00 134.61 546 LYS G N 1
ATOM 16752 C CA . LYS G 1 311 ? -12.805 -95.800 -48.354 1.00 134.56 546 LYS G CA 1
ATOM 16753 C C . LYS G 1 311 ? -14.116 -95.255 -48.916 1.00 134.48 546 LYS G C 1
ATOM 16754 O O . LYS G 1 311 ? -15.166 -95.901 -48.848 1.00 134.37 546 LYS G O 1
ATOM 16760 N N . GLN G 1 312 ? -14.039 -94.008 -49.381 1.00 134.07 547 GLN G N 1
ATOM 16761 C CA . GLN G 1 312 ? -15.165 -93.292 -49.947 1.00 133.39 547 GLN G CA 1
ATOM 16762 C C . GLN G 1 312 ? -15.705 -93.916 -51.212 1.00 132.95 547 GLN G C 1
ATOM 16763 O O . GLN G 1 312 ? -16.512 -93.315 -51.915 1.00 132.78 547 GLN G O 1
ATOM 16769 N N . GLU G 1 313 ? -15.230 -95.121 -51.517 1.00 132.83 548 GLU G N 1
ATOM 16770 C CA . GLU G 1 313 ? -15.735 -95.844 -52.668 1.00 132.71 548 GLU G CA 1
ATOM 16771 C C . GLU G 1 313 ? -16.976 -96.598 -52.193 1.00 132.65 548 GLU G C 1
ATOM 16772 O O . GLU G 1 313 ? -17.189 -97.776 -52.490 1.00 132.84 548 GLU G O 1
ATOM 16778 N N . VAL G 1 314 ? -17.707 -95.894 -51.328 1.00 132.39 549 VAL G N 1
ATOM 16779 C CA . VAL G 1 314 ? -18.974 -96.314 -50.747 1.00 131.99 549 VAL G CA 1
ATOM 16780 C C . VAL G 1 314 ? -19.962 -95.474 -51.557 1.00 132.04 549 VAL G C 1
ATOM 16781 O O . VAL G 1 314 ? -21.122 -95.847 -51.729 1.00 132.29 549 VAL G O 1
ATOM 16785 N N . SER G 1 315 ? -19.463 -94.336 -52.049 1.00 131.73 550 SER G N 1
ATOM 16786 C CA . SER G 1 315 ? -20.216 -93.404 -52.881 1.00 131.04 550 SER G CA 1
ATOM 16787 C C . SER G 1 315 ? -19.707 -93.527 -54.322 1.00 130.30 550 SER G C 1
ATOM 16788 O O . SER G 1 315 ? -20.411 -93.178 -55.275 1.00 129.91 550 SER G O 1
ATOM 16791 N N . ARG G 1 316 ? -18.470 -94.009 -54.460 1.00 129.64 551 ARG G N 1
ATOM 16792 C CA . ARG G 1 316 ? -17.850 -94.235 -55.765 1.00 128.86 551 ARG G CA 1
ATOM 16793 C C . ARG G 1 316 ? -18.610 -95.430 -56.353 1.00 128.03 551 ARG G C 1
ATOM 16794 O O . ARG G 1 316 ? -18.766 -95.551 -57.570 1.00 128.28 551 ARG G O 1
ATOM 16802 N N . ARG G 1 317 ? -19.105 -96.302 -55.475 1.00 126.66 552 ARG G N 1
ATOM 16803 C CA . ARG G 1 317 ? -19.876 -97.459 -55.911 1.00 125.65 552 ARG G CA 1
ATOM 16804 C C . ARG G 1 317 ? -21.373 -97.203 -55.687 1.00 124.76 552 ARG G C 1
ATOM 16805 O O . ARG G 1 317 ? -22.201 -97.780 -56.368 1.00 125.54 552 ARG G O 1
ATOM 16813 N N . CYS G 1 318 ? -21.718 -96.301 -54.767 1.00 123.05 553 CYS G N 1
ATOM 16814 C CA . CYS G 1 318 ? -23.129 -96.010 -54.480 1.00 121.20 553 CYS G CA 1
ATOM 16815 C C . CYS G 1 318 ? -23.850 -95.550 -55.728 1.00 118.85 553 CYS G C 1
ATOM 16816 O O . CYS G 1 318 ? -23.585 -94.458 -56.249 1.00 118.19 553 CYS G O 1
ATOM 16819 N N . GLN G 1 319 ? -24.797 -96.378 -56.163 1.00 116.53 554 GLN G N 1
ATOM 16820 C CA . GLN G 1 319 ? -25.572 -96.136 -57.369 1.00 114.33 554 GLN G CA 1
ATOM 16821 C C . GLN G 1 319 ? -26.364 -94.826 -57.404 1.00 112.23 554 GLN G C 1
ATOM 16822 O O . GLN G 1 319 ? -26.549 -94.244 -58.472 1.00 112.11 554 GLN G O 1
ATOM 16828 N N . ALA G 1 320 ? -26.797 -94.347 -56.243 1.00 109.71 555 ALA G N 1
ATOM 16829 C CA . ALA G 1 320 ? -27.569 -93.108 -56.172 1.00 107.15 555 ALA G CA 1
ATOM 16830 C C . ALA G 1 320 ? -26.762 -91.890 -56.620 1.00 105.23 555 ALA G C 1
ATOM 16831 O O . ALA G 1 320 ? -27.231 -91.091 -57.433 1.00 104.14 555 ALA G O 1
ATOM 16833 N N . LEU G 1 321 ? -25.553 -91.760 -56.074 1.00 103.21 556 LEU G N 1
ATOM 16834 C CA . LEU G 1 321 ? -24.660 -90.653 -56.397 1.00 101.12 556 LEU G CA 1
ATOM 16835 C C . LEU G 1 321 ? -24.382 -90.631 -57.895 1.00 100.29 556 LEU G C 1
ATOM 16836 O O . LEU G 1 321 ? -24.565 -89.607 -58.552 1.00 100.32 556 LEU G O 1
ATOM 16841 N N . ALA G 1 322 ? -23.993 -91.782 -58.437 1.00 99.24 557 ALA G N 1
ATOM 16842 C CA . ALA G 1 322 ? -23.702 -91.910 -59.862 1.00 98.07 557 ALA G CA 1
ATOM 16843 C C . ALA G 1 322 ? -24.886 -91.458 -60.704 1.00 97.25 557 ALA G C 1
ATOM 16844 O O . ALA G 1 322 ? -24.711 -90.773 -61.709 1.00 96.61 557 ALA G O 1
ATOM 16846 N N . SER G 1 323 ? -26.088 -91.838 -60.270 1.00 97.48 558 SER G N 1
ATOM 16847 C CA . SER G 1 323 ? -27.339 -91.485 -60.951 1.00 97.29 558 SER G CA 1
ATOM 16848 C C . SER G 1 323 ? -27.571 -89.978 -60.891 1.00 96.58 558 SER G C 1
ATOM 16849 O O . SER G 1 323 ? -28.008 -89.359 -61.863 1.00 96.13 558 SER G O 1
ATOM 16852 N N . PHE G 1 324 ? -27.284 -89.409 -59.726 1.00 95.92 559 PHE G N 1
ATOM 16853 C CA . PHE G 1 324 ? -27.432 -87.987 -59.485 1.00 95.47 559 PHE G CA 1
ATOM 16854 C C . PHE G 1 324 ? -26.543 -87.184 -60.431 1.00 95.12 559 PHE G C 1
ATOM 16855 O O . PHE G 1 324 ? -27.026 -86.318 -61.161 1.00 95.12 559 PHE G O 1
ATOM 16863 N N . MET G 1 325 ? -25.253 -87.516 -60.436 1.00 94.24 560 MET G N 1
ATOM 16864 C CA . MET G 1 325 ? -24.243 -86.840 -61.253 1.00 93.13 560 MET G CA 1
ATOM 16865 C C . MET G 1 325 ? -24.416 -86.978 -62.763 1.00 92.60 560 MET G C 1
ATOM 16866 O O . MET G 1 325 ? -24.047 -86.079 -63.526 1.00 92.69 560 MET G O 1
ATOM 16871 N N . GLU G 1 326 ? -24.949 -88.114 -63.195 1.00 91.84 561 GLU G N 1
ATOM 16872 C CA . GLU G 1 326 ? -25.183 -88.363 -64.614 1.00 90.25 561 GLU G CA 1
ATOM 16873 C C . GLU G 1 326 ? -26.167 -87.294 -65.101 1.00 88.75 561 GLU G C 1
ATOM 16874 O O . GLU G 1 326 ? -25.944 -86.656 -66.128 1.00 87.41 561 GLU G O 1
ATOM 16880 N N . THR G 1 327 ? -27.212 -87.072 -64.297 1.00 88.18 562 THR G N 1
ATOM 16881 C CA . THR G 1 327 ? -28.273 -86.094 -64.571 1.00 87.47 562 THR G CA 1
ATOM 16882 C C . THR G 1 327 ? -27.851 -84.653 -64.293 1.00 86.93 562 THR G C 1
ATOM 16883 O O . THR G 1 327 ? -28.311 -83.730 -64.967 1.00 86.24 562 THR G O 1
ATOM 16887 N N . LEU G 1 328 ? -27.010 -84.463 -63.277 1.00 87.05 563 LEU G N 1
ATOM 16888 C CA . LEU G 1 328 ? -26.502 -83.134 -62.919 1.00 87.40 563 LEU G CA 1
ATOM 16889 C C . LEU G 1 328 ? -25.667 -82.601 -64.086 1.00 87.97 563 LEU G C 1
ATOM 16890 O O . LEU G 1 328 ? -25.636 -81.398 -64.367 1.00 86.39 563 LEU G O 1
ATOM 16895 N N . MET G 1 329 ? -25.002 -83.535 -64.757 1.00 89.74 564 MET G N 1
ATOM 16896 C CA . MET G 1 329 ? -24.161 -83.251 -65.901 1.00 91.54 564 MET G CA 1
ATOM 16897 C C . MET G 1 329 ? -25.045 -82.831 -67.077 1.00 92.95 564 MET G C 1
ATOM 16898 O O . MET G 1 329 ? -24.653 -81.999 -67.894 1.00 92.70 564 MET G O 1
ATOM 16903 N N . ASP G 1 330 ? -26.235 -83.423 -67.159 1.00 94.59 565 ASP G N 1
ATOM 16904 C CA . ASP G 1 330 ? -27.176 -83.103 -68.221 1.00 96.80 565 ASP G CA 1
ATOM 16905 C C . ASP G 1 330 ? -27.854 -81.770 -67.960 1.00 98.57 565 ASP G C 1
ATOM 16906 O O . ASP G 1 330 ? -27.851 -80.900 -68.828 1.00 99.54 565 ASP G O 1
ATOM 16911 N N . GLU G 1 331 ? -28.388 -81.594 -66.751 1.00 100.56 566 GLU G N 1
ATOM 16912 C CA . GLU G 1 331 ? -29.060 -80.346 -66.367 1.00 102.40 566 GLU G CA 1
ATOM 16913 C C . GLU G 1 331 ? -28.216 -79.107 -66.709 1.00 103.05 566 GLU G C 1
ATOM 16914 O O . GLU G 1 331 ? -28.753 -78.060 -67.076 1.00 102.58 566 GLU G O 1
ATOM 16920 N N . VAL G 1 332 ? -26.895 -79.246 -66.613 1.00 104.42 567 VAL G N 1
ATOM 16921 C CA . VAL G 1 332 ? -25.971 -78.157 -66.917 1.00 105.67 567 VAL G CA 1
ATOM 16922 C C . VAL G 1 332 ? -25.550 -78.155 -68.382 1.00 107.61 567 VAL G C 1
ATOM 16923 O O . VAL G 1 332 ? -25.447 -77.090 -68.994 1.00 108.06 567 VAL G O 1
ATOM 16927 N N . SER G 1 333 ? -25.291 -79.344 -68.931 1.00 109.63 568 SER G N 1
ATOM 16928 C CA . SER G 1 333 ? -24.871 -79.488 -70.330 1.00 111.45 568 SER G CA 1
ATOM 16929 C C . SER G 1 333 ? -25.896 -78.873 -71.265 1.00 112.84 568 SER G C 1
ATOM 16930 O O . SER G 1 333 ? -25.563 -78.419 -72.361 1.00 112.68 568 SER G O 1
ATOM 16933 N N . ARG G 1 334 ? -27.143 -78.860 -70.811 1.00 115.01 569 ARG G N 1
ATOM 16934 C CA . ARG G 1 334 ? -28.239 -78.303 -71.579 1.00 117.88 569 ARG G CA 1
ATOM 16935 C C . ARG G 1 334 ? -28.439 -76.812 -71.328 1.00 119.72 569 ARG G C 1
ATOM 16936 O O . ARG G 1 334 ? -28.302 -76.004 -72.246 1.00 120.31 569 ARG G O 1
ATOM 16944 N N . ALA G 1 335 ? -28.701 -76.456 -70.070 1.00 121.83 570 ALA G N 1
ATOM 16945 C CA . ALA G 1 335 ? -28.966 -75.073 -69.663 1.00 123.90 570 ALA G CA 1
ATOM 16946 C C . ALA G 1 335 ? -28.022 -73.969 -70.141 1.00 125.49 570 ALA G C 1
ATOM 16947 O O . ALA G 1 335 ? -28.464 -73.025 -70.799 1.00 125.70 570 ALA G O 1
ATOM 16949 N N . ASP G 1 336 ? -26.731 -74.096 -69.837 1.00 127.60 571 ASP G N 1
ATOM 16950 C CA . ASP G 1 336 ? -25.739 -73.073 -70.208 1.00 129.70 571 ASP G CA 1
ATOM 16951 C C . ASP G 1 336 ? -25.350 -73.013 -71.698 1.00 130.20 571 ASP G C 1
ATOM 16952 O O . ASP G 1 336 ? -25.597 -71.996 -72.359 1.00 130.37 571 ASP G O 1
ATOM 16957 N N . LEU G 1 337 ? -24.750 -74.090 -72.214 1.00 130.36 572 LEU G N 1
ATOM 16958 C CA . LEU G 1 337 ? -24.305 -74.147 -73.609 1.00 130.31 572 LEU G CA 1
ATOM 16959 C C . LEU G 1 337 ? -25.405 -73.964 -74.659 1.00 130.11 572 LEU G C 1
ATOM 16960 O O . LEU G 1 337 ? -25.228 -73.215 -75.621 1.00 129.87 572 LEU G O 1
ATOM 16965 N N . LYS G 1 338 ? -26.535 -74.642 -74.472 1.00 130.09 573 LYS G N 1
ATOM 16966 C CA . LYS G 1 338 ? -27.658 -74.575 -75.416 1.00 130.19 573 LYS G CA 1
ATOM 16967 C C . LYS G 1 338 ? -28.475 -73.280 -75.393 1.00 130.39 573 LYS G C 1
ATOM 16968 O O . LYS G 1 338 ? -28.877 -72.779 -76.448 1.00 130.75 573 LYS G O 1
ATOM 16974 N N . LEU G 1 339 ? -28.723 -72.741 -74.203 1.00 129.89 574 LEU G N 1
ATOM 16975 C CA . LEU G 1 339 ? -29.500 -71.516 -74.085 1.00 129.49 574 LEU G CA 1
ATOM 16976 C C . LEU G 1 339 ? -28.615 -70.403 -73.520 1.00 129.18 574 LEU G C 1
ATOM 16977 O O . LEU G 1 339 ? -29.182 -69.372 -73.087 1.00 129.31 574 LEU G O 1
ATOM 16982 N N . LYS H 1 1 ? -26.482 -80.176 -81.504 1.00 104.69 236 LYS H N 1
ATOM 16983 C CA . LYS H 1 1 ? -25.403 -80.256 -80.525 1.00 104.47 236 LYS H CA 1
ATOM 16984 C C . LYS H 1 1 ? -24.042 -79.856 -81.110 1.00 104.26 236 LYS H C 1
ATOM 16985 O O . LYS H 1 1 ? -23.962 -79.159 -82.128 1.00 104.59 236 LYS H O 1
ATOM 16991 N N . GLU H 1 2 ? -22.982 -80.296 -80.435 1.00 103.22 237 GLU H N 1
ATOM 16992 C CA . GLU H 1 2 ? -21.593 -80.042 -80.814 1.00 101.38 237 GLU H CA 1
ATOM 16993 C C . GLU H 1 2 ? -20.737 -80.835 -79.821 1.00 100.04 237 GLU H C 1
ATOM 16994 O O . GLU H 1 2 ? -21.005 -80.816 -78.614 1.00 99.15 237 GLU H O 1
ATOM 17000 N N . ASP H 1 3 ? -19.765 -81.586 -80.343 1.00 98.36 238 ASP H N 1
ATOM 17001 C CA . ASP H 1 3 ? -18.864 -82.407 -79.527 1.00 96.55 238 ASP H CA 1
ATOM 17002 C C . ASP H 1 3 ? -18.429 -81.721 -78.234 1.00 94.10 238 ASP H C 1
ATOM 17003 O O . ASP H 1 3 ? -17.927 -80.598 -78.258 1.00 94.50 238 ASP H O 1
ATOM 17008 N N . SER H 1 4 ? -18.629 -82.398 -77.107 1.00 90.38 239 SER H N 1
ATOM 17009 C CA . SER H 1 4 ? -18.264 -81.844 -75.809 1.00 86.49 239 SER H CA 1
ATOM 17010 C C . SER H 1 4 ? -18.394 -82.868 -74.696 1.00 84.71 239 SER H C 1
ATOM 17011 O O . SER H 1 4 ? -19.137 -83.843 -74.810 1.00 85.07 239 SER H O 1
ATOM 17014 N N . PHE H 1 5 ? -17.689 -82.611 -73.600 1.00 81.70 240 PHE H N 1
ATOM 17015 C CA . PHE H 1 5 ? -17.737 -83.483 -72.440 1.00 78.21 240 PHE H CA 1
ATOM 17016 C C . PHE H 1 5 ? -18.001 -82.649 -71.192 1.00 75.91 240 PHE H C 1
ATOM 17017 O O . PHE H 1 5 ? -17.911 -81.427 -71.229 1.00 75.91 240 PHE H O 1
ATOM 17025 N N . CYS H 1 6 ? -18.367 -83.305 -70.101 1.00 73.44 241 CYS H N 1
ATOM 17026 C CA . CYS H 1 6 ? -18.623 -82.607 -68.852 1.00 72.32 241 CYS H CA 1
ATOM 17027 C C . CYS H 1 6 ? -18.088 -83.433 -67.707 1.00 70.73 241 CYS H C 1
ATOM 17028 O O . CYS H 1 6 ? -18.070 -84.662 -67.763 1.00 72.56 241 CYS H O 1
ATOM 17031 N N . CYS H 1 7 ? -17.625 -82.759 -66.671 1.00 66.93 242 CYS H N 1
ATOM 17032 C CA . CYS H 1 7 ? -17.096 -83.461 -65.529 1.00 64.01 242 CYS H CA 1
ATOM 17033 C C . CYS H 1 7 ? -17.555 -82.768 -64.273 1.00 61.99 242 CYS H C 1
ATOM 17034 O O . CYS H 1 7 ? -18.145 -81.693 -64.327 1.00 62.32 242 CYS H O 1
ATOM 17037 N N . VAL H 1 8 ? -17.302 -83.402 -63.142 1.00 59.12 243 VAL H N 1
ATOM 17038 C CA . VAL H 1 8 ? -17.715 -82.873 -61.862 1.00 57.10 243 VAL H CA 1
ATOM 17039 C C . VAL H 1 8 ? -16.493 -82.924 -60.951 1.00 56.34 243 VAL H C 1
ATOM 17040 O O . VAL H 1 8 ? -15.933 -83.995 -60.714 1.00 55.77 243 VAL H O 1
ATOM 17044 N N . ILE H 1 9 ? -16.079 -81.752 -60.466 1.00 54.72 244 ILE H N 1
ATOM 17045 C CA . ILE H 1 9 ? -14.906 -81.601 -59.603 1.00 53.60 244 ILE H CA 1
ATOM 17046 C C . ILE H 1 9 ? -15.355 -81.416 -58.150 1.00 53.07 244 ILE H C 1
ATOM 17047 O O . ILE H 1 9 ? -16.428 -80.891 -57.907 1.00 54.92 244 ILE H O 1
ATOM 17052 N N . SER H 1 10 ? -14.559 -81.858 -57.183 1.00 51.68 245 SER H N 1
ATOM 17053 C CA . SER H 1 10 ? -14.910 -81.638 -55.781 1.00 52.25 245 SER H CA 1
ATOM 17054 C C . SER H 1 10 ? -14.222 -80.341 -55.361 1.00 53.82 245 SER H C 1
ATOM 17055 O O . SER H 1 10 ? -13.016 -80.215 -55.540 1.00 55.74 245 SER H O 1
ATOM 17058 N N . MET H 1 11 ? -14.951 -79.359 -54.837 1.00 55.04 246 MET H N 1
ATOM 17059 C CA . MET H 1 11 ? -14.276 -78.122 -54.431 1.00 55.70 246 MET H CA 1
ATOM 17060 C C . MET H 1 11 ? -13.513 -78.319 -53.132 1.00 58.32 246 MET H C 1
ATOM 17061 O O . MET H 1 11 ? -12.875 -77.379 -52.638 1.00 59.69 246 MET H O 1
ATOM 17066 N N . HIS H 1 12 ? -13.591 -79.532 -52.575 1.00 58.99 247 HIS H N 1
ATOM 17067 C CA . HIS H 1 12 ? -12.875 -79.859 -51.344 1.00 58.42 247 HIS H CA 1
ATOM 17068 C C . HIS H 1 12 ? -11.377 -80.013 -51.603 1.00 59.17 247 HIS H C 1
ATOM 17069 O O . HIS H 1 12 ? -10.564 -79.340 -50.971 1.00 60.46 247 HIS H O 1
ATOM 17076 N N . ASP H 1 13 ? -11.019 -80.907 -52.521 1.00 58.47 248 ASP H N 1
ATOM 17077 C CA . ASP H 1 13 ? -9.618 -81.167 -52.825 1.00 59.43 248 ASP H CA 1
ATOM 17078 C C . ASP H 1 13 ? -9.222 -80.896 -54.271 1.00 59.16 248 ASP H C 1
ATOM 17079 O O . ASP H 1 13 ? -8.075 -81.110 -54.664 1.00 59.12 248 ASP H O 1
ATOM 17084 N N . GLY H 1 14 ? -10.181 -80.457 -55.071 1.00 58.67 249 GLY H N 1
ATOM 17085 C CA . GLY H 1 14 ? -9.885 -80.176 -56.458 1.00 57.87 249 GLY H CA 1
ATOM 17086 C C . GLY H 1 14 ? -9.835 -81.342 -57.431 1.00 57.84 249 GLY H C 1
ATOM 17087 O O . GLY H 1 14 ? -9.564 -81.097 -58.605 1.00 58.94 249 GLY H O 1
ATOM 17088 N N . ILE H 1 15 ? -10.090 -82.583 -57.000 1.00 57.06 250 ILE H N 1
ATOM 17089 C CA . ILE H 1 15 ? -10.063 -83.727 -57.941 1.00 57.83 250 ILE H CA 1
ATOM 17090 C C . ILE H 1 15 ? -11.358 -83.911 -58.747 1.00 56.98 250 ILE H C 1
ATOM 17091 O O . ILE H 1 15 ? -12.422 -83.448 -58.339 1.00 57.01 250 ILE H O 1
ATOM 17096 N N . VAL H 1 16 ? -11.258 -84.526 -59.920 1.00 56.21 251 VAL H N 1
ATOM 17097 C CA . VAL H 1 16 ? -12.447 -84.755 -60.731 1.00 56.84 251 VAL H CA 1
ATOM 17098 C C . VAL H 1 16 ? -13.125 -86.035 -60.266 1.00 58.77 251 VAL H C 1
ATOM 17099 O O . VAL H 1 16 ? -12.471 -87.043 -60.021 1.00 58.18 251 VAL H O 1
ATOM 17103 N N . LEU H 1 17 ? -14.437 -85.958 -60.087 1.00 61.60 252 LEU H N 1
ATOM 17104 C CA . LEU H 1 17 ? -15.220 -87.084 -59.600 1.00 65.32 252 LEU H CA 1
ATOM 17105 C C . LEU H 1 17 ? -15.939 -87.896 -60.673 1.00 68.10 252 LEU H C 1
ATOM 17106 O O . LEU H 1 17 ? -15.948 -89.134 -60.623 1.00 69.28 252 LEU H O 1
ATOM 17111 N N . TYR H 1 18 ? -16.504 -87.208 -61.658 1.00 69.64 253 TYR H N 1
ATOM 17112 C CA . TYR H 1 18 ? -17.240 -87.886 -62.706 1.00 71.93 253 TYR H CA 1
ATOM 17113 C C . TYR H 1 18 ? -16.954 -87.217 -64.034 1.00 71.63 253 TYR H C 1
ATOM 17114 O O . TYR H 1 18 ? -16.631 -86.032 -64.076 1.00 71.30 253 TYR H O 1
ATOM 17123 N N . THR H 1 19 ? -17.059 -87.983 -65.117 1.00 72.05 254 THR H N 1
ATOM 17124 C CA . THR H 1 19 ? -16.804 -87.458 -66.459 1.00 72.58 254 THR H CA 1
ATOM 17125 C C . THR H 1 19 ? -17.828 -88.057 -67.413 1.00 72.69 254 THR H C 1
ATOM 17126 O O . THR H 1 19 ? -18.483 -89.041 -67.077 1.00 72.70 254 THR H O 1
ATOM 17130 N N . THR H 1 20 ? -18.007 -87.435 -68.573 1.00 72.64 255 THR H N 1
ATOM 17131 C CA . THR H 1 20 ? -18.914 -87.981 -69.567 1.00 73.86 255 THR H CA 1
ATOM 17132 C C . THR H 1 20 ? -18.050 -88.917 -70.411 1.00 76.47 255 THR H C 1
ATOM 17133 O O . THR H 1 20 ? -16.826 -88.775 -70.444 1.00 76.90 255 THR H O 1
ATOM 17137 N N . PRO H 1 21 ? -18.668 -89.921 -71.060 1.00 78.79 256 PRO H N 1
ATOM 17138 C CA . PRO H 1 21 ? -17.931 -90.873 -71.905 1.00 80.20 256 PRO H CA 1
ATOM 17139 C C . PRO H 1 21 ? -17.270 -90.190 -73.109 1.00 81.02 256 PRO H C 1
ATOM 17140 O O . PRO H 1 21 ? -16.149 -90.544 -73.499 1.00 82.28 256 PRO H O 1
ATOM 17144 N N . SER H 1 22 ? -17.970 -89.208 -73.679 1.00 80.58 257 SER H N 1
ATOM 17145 C CA . SER H 1 22 ? -17.492 -88.449 -74.837 1.00 79.68 257 SER H CA 1
ATOM 17146 C C . SER H 1 22 ? -16.100 -87.830 -74.654 1.00 79.97 257 SER H C 1
ATOM 17147 O O . SER H 1 22 ? -15.476 -87.409 -75.622 1.00 79.51 257 SER H O 1
ATOM 17150 N N . ILE H 1 23 ? -15.624 -87.798 -73.410 1.00 80.71 258 ILE H N 1
ATOM 17151 C CA . ILE H 1 23 ? -14.317 -87.248 -73.068 1.00 81.42 258 ILE H CA 1
ATOM 17152 C C . ILE H 1 23 ? -13.241 -87.848 -73.977 1.00 83.11 258 ILE H C 1
ATOM 17153 O O . ILE H 1 23 ? -12.376 -87.141 -74.492 1.00 83.95 258 ILE H O 1
ATOM 17158 N N . THR H 1 24 ? -13.347 -89.148 -74.220 1.00 84.74 259 THR H N 1
ATOM 17159 C CA . THR H 1 24 ? -12.402 -89.858 -75.062 1.00 85.64 259 THR H CA 1
ATOM 17160 C C . THR H 1 24 ? -12.554 -89.424 -76.522 1.00 87.03 259 THR H C 1
ATOM 17161 O O . THR H 1 24 ? -11.582 -89.374 -77.272 1.00 88.74 259 THR H O 1
ATOM 17165 N N . ASP H 1 25 ? -13.779 -89.111 -76.924 1.00 87.67 260 ASP H N 1
ATOM 17166 C CA . ASP H 1 25 ? -14.041 -88.673 -78.287 1.00 88.49 260 ASP H CA 1
ATOM 17167 C C . ASP H 1 25 ? -13.573 -87.231 -78.480 1.00 88.20 260 ASP H C 1
ATOM 17168 O O . ASP H 1 25 ? -13.320 -86.799 -79.606 1.00 88.38 260 ASP H O 1
ATOM 17173 N N . VAL H 1 26 ? -13.446 -86.499 -77.372 1.00 87.70 261 VAL H N 1
ATOM 17174 C CA . VAL H 1 26 ? -13.029 -85.099 -77.405 1.00 86.97 261 VAL H CA 1
ATOM 17175 C C . VAL H 1 26 ? -11.525 -84.921 -77.213 1.00 85.80 261 VAL H C 1
ATOM 17176 O O . VAL H 1 26 ? -10.816 -84.526 -78.134 1.00 85.39 261 VAL H O 1
ATOM 17180 N N . LEU H 1 27 ? -11.056 -85.190 -76.002 1.00 85.25 262 LEU H N 1
ATOM 17181 C CA . LEU H 1 27 ? -9.647 -85.048 -75.665 1.00 86.31 262 LEU H CA 1
ATOM 17182 C C . LEU H 1 27 ? -8.839 -86.313 -75.897 1.00 87.50 262 LEU H C 1
ATOM 17183 O O . LEU H 1 27 ? -7.603 -86.282 -75.902 1.00 87.98 262 LEU H O 1
ATOM 17188 N N . GLY H 1 28 ? -9.543 -87.423 -76.084 1.00 88.53 263 GLY H N 1
ATOM 17189 C CA . GLY H 1 28 ? -8.882 -88.696 -76.299 1.00 89.25 263 GLY H CA 1
ATOM 17190 C C . GLY H 1 28 ? -8.548 -89.402 -75.001 1.00 89.77 263 GLY H C 1
ATOM 17191 O O . GLY H 1 28 ? -8.026 -90.515 -75.012 1.00 89.90 263 GLY H O 1
ATOM 17192 N N . TYR H 1 29 ? -8.827 -88.753 -73.879 1.00 90.71 264 TYR H N 1
ATOM 17193 C CA . TYR H 1 29 ? -8.542 -89.352 -72.589 1.00 92.76 264 TYR H CA 1
ATOM 17194 C C . TYR H 1 29 ? -9.389 -90.593 -72.343 1.00 94.62 264 TYR H C 1
ATOM 17195 O O . TYR H 1 29 ? -10.596 -90.595 -72.584 1.00 94.70 264 TYR H O 1
ATOM 17204 N N . PRO H 1 30 ? -8.744 -91.687 -71.906 1.00 96.26 265 PRO H N 1
ATOM 17205 C CA . PRO H 1 30 ? -9.403 -92.962 -71.619 1.00 97.72 265 PRO H CA 1
ATOM 17206 C C . PRO H 1 30 ? -10.509 -92.806 -70.585 1.00 98.79 265 PRO H C 1
ATOM 17207 O O . PRO H 1 30 ? -10.234 -92.513 -69.419 1.00 98.32 265 PRO H O 1
ATOM 17211 N N . ARG H 1 31 ? -11.750 -92.986 -71.046 1.00 100.14 266 ARG H N 1
ATOM 17212 C CA . ARG H 1 31 ? -12.976 -92.905 -70.240 1.00 100.71 266 ARG H CA 1
ATOM 17213 C C . ARG H 1 31 ? -12.811 -92.366 -68.822 1.00 100.40 266 ARG H C 1
ATOM 17214 O O . ARG H 1 31 ? -13.204 -91.230 -68.538 1.00 101.04 266 ARG H O 1
ATOM 17222 N N . ASP H 1 32 ? -12.254 -93.188 -67.935 1.00 99.20 267 ASP H N 1
ATOM 17223 C CA . ASP H 1 32 ? -12.049 -92.776 -66.557 1.00 98.02 267 ASP H CA 1
ATOM 17224 C C . ASP H 1 32 ? -10.583 -92.723 -66.130 1.00 96.55 267 ASP H C 1
ATOM 17225 O O . ASP H 1 32 ? -10.182 -93.274 -65.101 1.00 96.83 267 ASP H O 1
ATOM 17230 N N . MET H 1 33 ? -9.779 -92.057 -66.948 1.00 95.02 268 MET H N 1
ATOM 17231 C CA . MET H 1 33 ? -8.366 -91.889 -66.645 1.00 93.83 268 MET H CA 1
ATOM 17232 C C . MET H 1 33 ? -8.256 -90.554 -65.904 1.00 91.87 268 MET H C 1
ATOM 17233 O O . MET H 1 33 ? -7.269 -90.291 -65.213 1.00 91.32 268 MET H O 1
ATOM 17238 N N . TRP H 1 34 ? -9.289 -89.724 -66.068 1.00 89.44 269 TRP H N 1
ATOM 17239 C CA . TRP H 1 34 ? -9.379 -88.415 -65.426 1.00 86.69 269 TRP H CA 1
ATOM 17240 C C . TRP H 1 34 ? -9.770 -88.553 -63.963 1.00 85.19 269 TRP H C 1
ATOM 17241 O O . TRP H 1 34 ? -9.353 -87.755 -63.128 1.00 85.75 269 TRP H O 1
ATOM 17252 N N . LEU H 1 35 ? -10.577 -89.564 -63.658 1.00 82.67 270 LEU H N 1
ATOM 17253 C CA . LEU H 1 35 ? -11.023 -89.794 -62.293 1.00 80.21 270 LEU H CA 1
ATOM 17254 C C . LEU H 1 35 ? -9.852 -89.867 -61.332 1.00 78.90 270 LEU H C 1
ATOM 17255 O O . LEU H 1 35 ? -8.838 -90.495 -61.630 1.00 79.13 270 LEU H O 1
ATOM 17260 N N . GLY H 1 36 ? -10.001 -89.201 -60.192 1.00 77.57 271 GLY H N 1
ATOM 17261 C CA . GLY H 1 36 ? -8.974 -89.205 -59.166 1.00 77.15 271 GLY H CA 1
ATOM 17262 C C . GLY H 1 36 ? -7.828 -88.216 -59.303 1.00 76.86 271 GLY H C 1
ATOM 17263 O O . GLY H 1 36 ? -7.011 -88.097 -58.383 1.00 77.45 271 GLY H O 1
ATOM 17264 N N . ARG H 1 37 ? -7.767 -87.503 -60.427 1.00 75.11 272 ARG H N 1
ATOM 17265 C CA . ARG H 1 37 ? -6.697 -86.536 -60.671 1.00 73.54 272 ARG H CA 1
ATOM 17266 C C . ARG H 1 37 ? -7.133 -85.082 -60.487 1.00 70.83 272 ARG H C 1
ATOM 17267 O O . ARG H 1 37 ? -8.321 -84.771 -60.535 1.00 70.98 272 ARG H O 1
ATOM 17275 N N . SER H 1 38 ? -6.154 -84.207 -60.270 1.00 66.83 273 SER H N 1
ATOM 17276 C CA . SER H 1 38 ? -6.384 -82.780 -60.086 1.00 63.23 273 SER H CA 1
ATOM 17277 C C . SER H 1 38 ? -6.680 -82.117 -61.428 1.00 61.13 273 SER H C 1
ATOM 17278 O O . SER H 1 38 ? -5.829 -82.056 -62.298 1.00 61.32 273 SER H O 1
ATOM 17281 N N . PHE H 1 39 ? -7.881 -81.576 -61.571 1.00 59.17 274 PHE H N 1
ATOM 17282 C CA . PHE H 1 39 ? -8.302 -80.945 -62.813 1.00 56.66 274 PHE H CA 1
ATOM 17283 C C . PHE H 1 39 ? -7.334 -79.944 -63.459 1.00 56.96 274 PHE H C 1
ATOM 17284 O O . PHE H 1 39 ? -7.190 -79.966 -64.677 1.00 57.04 274 PHE H O 1
ATOM 17292 N N . ILE H 1 40 ? -6.667 -79.086 -62.676 1.00 58.14 275 ILE H N 1
ATOM 17293 C CA . ILE H 1 40 ? -5.741 -78.084 -63.249 1.00 59.88 275 ILE H CA 1
ATOM 17294 C C . ILE H 1 40 ? -4.533 -78.676 -63.965 1.00 60.10 275 ILE H C 1
ATOM 17295 O O . ILE H 1 40 ? -3.831 -77.983 -64.696 1.00 59.51 275 ILE H O 1
ATOM 17300 N N . ASP H 1 41 ? -4.290 -79.958 -63.746 1.00 61.52 276 ASP H N 1
ATOM 17301 C CA . ASP H 1 41 ? -3.188 -80.640 -64.390 1.00 63.07 276 ASP H CA 1
ATOM 17302 C C . ASP H 1 41 ? -3.445 -80.821 -65.886 1.00 62.71 276 ASP H C 1
ATOM 17303 O O . ASP H 1 41 ? -2.554 -81.235 -66.619 1.00 64.78 276 ASP H O 1
ATOM 17308 N N . PHE H 1 42 ? -4.659 -80.524 -66.336 1.00 61.11 277 PHE H N 1
ATOM 17309 C CA . PHE H 1 42 ? -5.005 -80.647 -67.750 1.00 59.62 277 PHE H CA 1
ATOM 17310 C C . PHE H 1 42 ? -5.176 -79.279 -68.383 1.00 58.49 277 PHE H C 1
ATOM 17311 O O . PHE H 1 42 ? -5.281 -79.151 -69.605 1.00 57.53 277 PHE H O 1
ATOM 17319 N N . VAL H 1 43 ? -5.208 -78.268 -67.518 1.00 58.12 278 VAL H N 1
ATOM 17320 C CA . VAL H 1 43 ? -5.349 -76.863 -67.890 1.00 57.46 278 VAL H CA 1
ATOM 17321 C C . VAL H 1 43 ? -3.958 -76.304 -68.170 1.00 55.63 278 VAL H C 1
ATOM 17322 O O . VAL H 1 43 ? -3.026 -76.517 -67.395 1.00 53.86 278 VAL H O 1
ATOM 17326 N N . HIS H 1 44 ? -3.834 -75.574 -69.271 1.00 55.20 279 HIS H N 1
ATOM 17327 C CA . HIS H 1 44 ? -2.565 -74.981 -69.654 1.00 55.14 279 HIS H CA 1
ATOM 17328 C C . HIS H 1 44 ? -2.052 -73.988 -68.600 1.00 56.28 279 HIS H C 1
ATOM 17329 O O . HIS H 1 44 ? -2.805 -73.501 -67.758 1.00 56.92 279 HIS H O 1
ATOM 17336 N N . LEU H 1 45 ? -0.766 -73.677 -68.664 1.00 57.17 280 LEU H N 1
ATOM 17337 C CA . LEU H 1 45 ? -0.162 -72.771 -67.708 1.00 57.63 280 LEU H CA 1
ATOM 17338 C C . LEU H 1 45 ? -0.665 -71.330 -67.816 1.00 57.66 280 LEU H C 1
ATOM 17339 O O . LEU H 1 45 ? -1.066 -70.730 -66.816 1.00 57.83 280 LEU H O 1
ATOM 17344 N N . LYS H 1 46 ? -0.633 -70.781 -69.029 1.00 57.38 281 LYS H N 1
ATOM 17345 C CA . LYS H 1 46 ? -1.049 -69.402 -69.273 1.00 57.33 281 LYS H CA 1
ATOM 17346 C C . LYS H 1 46 ? -2.527 -69.168 -68.969 1.00 56.88 281 LYS H C 1
ATOM 17347 O O . LYS H 1 46 ? -3.001 -68.027 -68.961 1.00 58.85 281 LYS H O 1
ATOM 17353 N N . ASP H 1 47 ? -3.252 -70.243 -68.685 1.00 55.62 282 ASP H N 1
ATOM 17354 C CA . ASP H 1 47 ? -4.670 -70.122 -68.386 1.00 54.61 282 ASP H CA 1
ATOM 17355 C C . ASP H 1 47 ? -5.045 -70.569 -66.971 1.00 54.57 282 ASP H C 1
ATOM 17356 O O . ASP H 1 47 ? -6.226 -70.672 -66.638 1.00 55.64 282 ASP H O 1
ATOM 17361 N N . ARG H 1 48 ? -4.064 -70.845 -66.129 1.00 53.80 283 ARG H N 1
ATOM 17362 C CA . ARG H 1 48 ? -4.418 -71.239 -64.781 1.00 54.86 283 ARG H CA 1
ATOM 17363 C C . ARG H 1 48 ? -4.824 -70.034 -63.964 1.00 54.80 283 ARG H C 1
ATOM 17364 O O . ARG H 1 48 ? -5.644 -70.160 -63.067 1.00 56.53 283 ARG H O 1
ATOM 17372 N N . ALA H 1 49 ? -4.271 -68.866 -64.281 1.00 53.99 284 ALA H N 1
ATOM 17373 C CA . ALA H 1 49 ? -4.596 -67.648 -63.542 1.00 53.26 284 ALA H CA 1
ATOM 17374 C C . ALA H 1 49 ? -5.989 -67.177 -63.904 1.00 53.29 284 ALA H C 1
ATOM 17375 O O . ALA H 1 49 ? -6.676 -66.551 -63.092 1.00 52.09 284 ALA H O 1
ATOM 17377 N N . THR H 1 50 ? -6.386 -67.466 -65.142 1.00 54.24 285 THR H N 1
ATOM 17378 C CA . THR H 1 50 ? -7.711 -67.106 -65.639 1.00 54.40 285 THR H CA 1
ATOM 17379 C C . THR H 1 50 ? -8.709 -68.054 -64.979 1.00 54.99 285 THR H C 1
ATOM 17380 O O . THR H 1 50 ? -9.704 -67.622 -64.403 1.00 57.03 285 THR H O 1
ATOM 17384 N N . PHE H 1 51 ? -8.385 -69.342 -64.992 1.00 54.74 286 PHE H N 1
ATOM 17385 C CA . PHE H 1 51 ? -9.240 -70.347 -64.385 1.00 53.91 286 PHE H CA 1
ATOM 17386 C C . PHE H 1 51 ? -9.504 -70.032 -62.907 1.00 53.74 286 PHE H C 1
ATOM 17387 O O . PHE H 1 51 ? -10.650 -70.028 -62.476 1.00 55.04 286 PHE H O 1
ATOM 17395 N N . ALA H 1 52 ? -8.452 -69.697 -62.161 1.00 54.15 287 ALA H N 1
ATOM 17396 C CA . ALA H 1 52 ? -8.556 -69.379 -60.734 1.00 54.05 287 ALA H CA 1
ATOM 17397 C C . ALA H 1 52 ? -9.455 -68.180 -60.501 1.00 54.66 287 ALA H C 1
ATOM 17398 O O . ALA H 1 52 ? -10.356 -68.221 -59.666 1.00 54.22 287 ALA H O 1
ATOM 17400 N N . SER H 1 53 ? -9.194 -67.114 -61.253 1.00 56.16 288 SER H N 1
ATOM 17401 C CA . SER H 1 53 ? -9.976 -65.879 -61.183 1.00 56.78 288 SER H CA 1
ATOM 17402 C C . SER H 1 53 ? -11.452 -66.202 -61.333 1.00 56.39 288 SER H C 1
ATOM 17403 O O . SER H 1 53 ? -12.285 -65.671 -60.613 1.00 56.91 288 SER H O 1
ATOM 17406 N N . GLN H 1 54 ? -11.756 -67.105 -62.255 1.00 56.17 289 GLN H N 1
ATOM 17407 C CA . GLN H 1 54 ? -13.126 -67.507 -62.507 1.00 57.23 289 GLN H CA 1
ATOM 17408 C C . GLN H 1 54 ? -13.843 -68.289 -61.404 1.00 57.14 289 GLN H C 1
ATOM 17409 O O . GLN H 1 54 ? -14.977 -67.950 -61.054 1.00 57.77 289 GLN H O 1
ATOM 17415 N N . ILE H 1 55 ? -13.224 -69.330 -60.852 1.00 56.28 290 ILE H N 1
ATOM 17416 C CA . ILE H 1 55 ? -13.935 -70.079 -59.816 1.00 57.39 290 ILE H CA 1
ATOM 17417 C C . ILE H 1 55 ? -14.028 -69.246 -58.548 1.00 57.78 290 ILE H C 1
ATOM 17418 O O . ILE H 1 55 ? -15.041 -69.242 -57.849 1.00 56.66 290 ILE H O 1
ATOM 17423 N N . THR H 1 56 ? -12.990 -68.447 -58.341 1.00 59.54 291 THR H N 1
ATOM 17424 C CA . THR H 1 56 ? -12.874 -67.584 -57.187 1.00 58.50 291 THR H CA 1
ATOM 17425 C C . THR H 1 56 ? -13.992 -66.571 -57.154 1.00 59.00 291 THR H C 1
ATOM 17426 O O . THR H 1 56 ? -14.797 -66.580 -56.227 1.00 60.53 291 THR H O 1
ATOM 17430 N N . THR H 1 57 ? -14.091 -65.749 -58.193 1.00 57.99 292 THR H N 1
ATOM 17431 C CA . THR H 1 57 ? -15.131 -64.738 -58.241 1.00 56.27 292 THR H CA 1
ATOM 17432 C C . THR H 1 57 ? -16.506 -65.309 -58.574 1.00 56.47 292 THR H C 1
ATOM 17433 O O . THR H 1 57 ? -17.441 -64.550 -58.778 1.00 57.78 292 THR H O 1
ATOM 17437 N N . GLY H 1 58 ? -16.640 -66.634 -58.612 1.00 56.71 293 GLY H N 1
ATOM 17438 C CA . GLY H 1 58 ? -17.932 -67.236 -58.920 1.00 58.03 293 GLY H CA 1
ATOM 17439 C C . GLY H 1 58 ? -18.464 -68.184 -57.852 1.00 59.02 293 GLY H C 1
ATOM 17440 O O . GLY H 1 58 ? -19.550 -68.754 -57.989 1.00 59.94 293 GLY H O 1
ATOM 17441 N N . ILE H 1 59 ? -17.712 -68.341 -56.770 1.00 58.27 294 ILE H N 1
ATOM 17442 C CA . ILE H 1 59 ? -18.108 -69.244 -55.698 1.00 58.28 294 ILE H CA 1
ATOM 17443 C C . ILE H 1 59 ? -19.226 -68.654 -54.814 1.00 57.40 294 ILE H C 1
ATOM 17444 O O . ILE H 1 59 ? -20.287 -69.316 -54.685 1.00 54.85 294 ILE H O 1
ATOM 17449 N N . ALA H 1 72 ? -26.404 -65.718 -67.689 1.00 104.59 307 ALA H N 1
ATOM 17450 C CA . ALA H 1 72 ? -26.050 -67.126 -67.338 1.00 105.29 307 ALA H CA 1
ATOM 17451 C C . ALA H 1 72 ? -24.893 -67.161 -66.334 1.00 105.49 307 ALA H C 1
ATOM 17452 O O . ALA H 1 72 ? -24.454 -66.109 -65.851 1.00 104.86 307 ALA H O 1
ATOM 17454 N N . LYS H 1 73 ? -24.425 -68.373 -66.016 1.00 105.72 308 LYS H N 1
ATOM 17455 C CA . LYS H 1 73 ? -23.306 -68.583 -65.088 1.00 104.99 308 LYS H CA 1
ATOM 17456 C C . LYS H 1 73 ? -21.969 -68.418 -65.833 1.00 104.40 308 LYS H C 1
ATOM 17457 O O . LYS H 1 73 ? -21.937 -68.377 -67.067 1.00 104.76 308 LYS H O 1
ATOM 17463 N N . SER H 1 74 ? -20.878 -68.314 -65.075 1.00 103.02 309 SER H N 1
ATOM 17464 C CA . SER H 1 74 ? -19.528 -68.140 -65.622 1.00 101.56 309 SER H CA 1
ATOM 17465 C C . SER H 1 74 ? -19.143 -69.016 -66.835 1.00 99.49 309 SER H C 1
ATOM 17466 O O . SER H 1 74 ? -19.253 -70.245 -66.788 1.00 99.46 309 SER H O 1
ATOM 17469 N N . THR H 1 75 ? -18.688 -68.365 -67.912 1.00 96.49 310 THR H N 1
ATOM 17470 C CA . THR H 1 75 ? -18.266 -69.043 -69.148 1.00 93.21 310 THR H CA 1
ATOM 17471 C C . THR H 1 75 ? -17.077 -68.313 -69.811 1.00 91.60 310 THR H C 1
ATOM 17472 O O . THR H 1 75 ? -17.201 -67.178 -70.281 1.00 91.50 310 THR H O 1
ATOM 17476 N N . PHE H 1 76 ? -15.929 -68.991 -69.845 1.00 89.03 311 PHE H N 1
ATOM 17477 C CA . PHE H 1 76 ? -14.677 -68.451 -70.394 1.00 86.27 311 PHE H CA 1
ATOM 17478 C C . PHE H 1 76 ? -13.904 -69.481 -71.246 1.00 85.12 311 PHE H C 1
ATOM 17479 O O . PHE H 1 76 ? -14.317 -70.634 -71.349 1.00 85.49 311 PHE H O 1
ATOM 17487 N N . CYS H 1 77 ? -12.753 -69.076 -71.793 1.00 82.99 312 CYS H N 1
ATOM 17488 C CA . CYS H 1 77 ? -11.931 -69.960 -72.623 1.00 81.76 312 CYS H CA 1
ATOM 17489 C C . CYS H 1 77 ? -10.591 -70.362 -71.995 1.00 79.83 312 CYS H C 1
ATOM 17490 O O . CYS H 1 77 ? -9.842 -69.522 -71.497 1.00 79.47 312 CYS H O 1
ATOM 17493 N N . VAL H 1 78 ? -10.267 -71.651 -72.098 1.00 77.88 313 VAL H N 1
ATOM 17494 C CA . VAL H 1 78 ? -9.043 -72.225 -71.529 1.00 76.29 313 VAL H CA 1
ATOM 17495 C C . VAL H 1 78 ? -8.472 -73.276 -72.493 1.00 75.40 313 VAL H C 1
ATOM 17496 O O . VAL H 1 78 ? -9.207 -73.860 -73.277 1.00 75.43 313 VAL H O 1
ATOM 17500 N N . MET H 1 79 ? -7.159 -73.489 -72.453 1.00 75.04 314 MET H N 1
ATOM 17501 C CA . MET H 1 79 ? -6.502 -74.504 -73.286 1.00 74.07 314 MET H CA 1
ATOM 17502 C C . MET H 1 79 ? -6.344 -75.778 -72.456 1.00 74.69 314 MET H C 1
ATOM 17503 O O . MET H 1 79 ? -5.900 -75.713 -71.307 1.00 74.29 314 MET H O 1
ATOM 17508 N N . LEU H 1 80 ? -6.712 -76.923 -73.032 1.00 75.95 315 LEU H N 1
ATOM 17509 C CA . LEU H 1 80 ? -6.594 -78.219 -72.350 1.00 76.96 315 LEU H CA 1
ATOM 17510 C C . LEU H 1 80 ? -5.630 -79.145 -73.096 1.00 77.74 315 LEU H C 1
ATOM 17511 O O . LEU H 1 80 ? -5.493 -79.039 -74.316 1.00 76.52 315 LEU H O 1
ATOM 17516 N N . ARG H 1 81 ? -4.946 -80.030 -72.373 1.00 79.83 316 ARG H N 1
ATOM 17517 C CA . ARG H 1 81 ? -4.011 -80.943 -73.030 1.00 83.75 316 ARG H CA 1
ATOM 17518 C C . ARG H 1 81 ? -4.635 -82.266 -73.472 1.00 85.62 316 ARG H C 1
ATOM 17519 O O . ARG H 1 81 ? -5.328 -82.926 -72.696 1.00 84.55 316 ARG H O 1
ATOM 17527 N N . ARG H 1 82 ? -4.397 -82.615 -74.743 1.00 89.11 317 ARG H N 1
ATOM 17528 C CA . ARG H 1 82 ? -4.896 -83.851 -75.370 1.00 91.64 317 ARG H CA 1
ATOM 17529 C C . ARG H 1 82 ? -4.156 -85.070 -74.851 1.00 94.41 317 ARG H C 1
ATOM 17530 O O . ARG H 1 82 ? -3.033 -84.969 -74.347 1.00 94.91 317 ARG H O 1
ATOM 17538 N N . TYR H 1 83 ? -4.760 -86.233 -75.050 1.00 97.19 318 TYR H N 1
ATOM 17539 C CA . TYR H 1 83 ? -4.144 -87.473 -74.623 1.00 100.11 318 TYR H CA 1
ATOM 17540 C C . TYR H 1 83 ? -3.096 -87.855 -75.668 1.00 101.53 318 TYR H C 1
ATOM 17541 O O . TYR H 1 83 ? -3.433 -88.066 -76.837 1.00 100.65 318 TYR H O 1
ATOM 17550 N N . ARG H 1 84 ? -1.828 -87.883 -75.255 1.00 103.59 319 ARG H N 1
ATOM 17551 C CA . ARG H 1 84 ? -0.726 -88.243 -76.151 1.00 106.02 319 ARG H CA 1
ATOM 17552 C C . ARG H 1 84 ? -0.231 -89.662 -75.873 1.00 106.17 319 ARG H C 1
ATOM 17553 O O . ARG H 1 84 ? -1.076 -90.584 -75.832 1.00 106.36 319 ARG H O 1
ATOM 17561 N N . VAL H 1 98 ? 3.536 -82.957 -76.368 1.00 92.08 333 VAL H N 1
ATOM 17562 C CA . VAL H 1 98 ? 2.039 -82.975 -76.387 1.00 91.54 333 VAL H CA 1
ATOM 17563 C C . VAL H 1 98 ? 1.389 -81.620 -76.747 1.00 90.51 333 VAL H C 1
ATOM 17564 O O . VAL H 1 98 ? 1.873 -80.545 -76.369 1.00 90.71 333 VAL H O 1
ATOM 17568 N N . SER H 1 99 ? 0.300 -81.690 -77.506 1.00 88.32 334 SER H N 1
ATOM 17569 C CA . SER H 1 99 ? -0.422 -80.502 -77.946 1.00 86.60 334 SER H CA 1
ATOM 17570 C C . SER H 1 99 ? -1.559 -80.087 -77.003 1.00 85.37 334 SER H C 1
ATOM 17571 O O . SER H 1 99 ? -2.027 -80.878 -76.176 1.00 84.93 334 SER H O 1
ATOM 17574 N N . TYR H 1 100 ? -1.997 -78.837 -77.148 1.00 83.16 335 TYR H N 1
ATOM 17575 C CA . TYR H 1 100 ? -3.080 -78.281 -76.338 1.00 80.72 335 TYR H CA 1
ATOM 17576 C C . TYR H 1 100 ? -4.188 -77.721 -77.233 1.00 79.64 335 TYR H C 1
ATOM 17577 O O . TYR H 1 100 ? -3.915 -77.060 -78.244 1.00 78.65 335 TYR H O 1
ATOM 17586 N N . GLU H 1 101 ? -5.438 -77.963 -76.847 1.00 78.27 336 GLU H N 1
ATOM 17587 C CA . GLU H 1 101 ? -6.576 -77.478 -77.626 1.00 77.44 336 GLU H CA 1
ATOM 17588 C C . GLU H 1 101 ? -7.506 -76.518 -76.894 1.00 74.70 336 GLU H C 1
ATOM 17589 O O . GLU H 1 101 ? -7.731 -76.663 -75.697 1.00 73.94 336 GLU H O 1
ATOM 17595 N N . PRO H 1 102 ? -8.051 -75.519 -77.614 1.00 72.80 337 PRO H N 1
ATOM 17596 C CA . PRO H 1 102 ? -8.966 -74.506 -77.083 1.00 72.10 337 PRO H CA 1
ATOM 17597 C C . PRO H 1 102 ? -10.375 -75.038 -76.747 1.00 71.94 337 PRO H C 1
ATOM 17598 O O . PRO H 1 102 ? -10.980 -75.779 -77.528 1.00 71.83 337 PRO H O 1
ATOM 17602 N N . PHE H 1 103 ? -10.867 -74.671 -75.563 1.00 71.17 338 PHE H N 1
ATOM 17603 C CA . PHE H 1 103 ? -12.181 -75.074 -75.081 1.00 70.24 338 PHE H CA 1
ATOM 17604 C C . PHE H 1 103 ? -12.913 -73.919 -74.400 1.00 70.48 338 PHE H C 1
ATOM 17605 O O . PHE H 1 103 ? -12.307 -73.095 -73.722 1.00 70.54 338 PHE H O 1
ATOM 17613 N N . ARG H 1 104 ? -14.223 -73.865 -74.611 1.00 70.88 339 ARG H N 1
ATOM 17614 C CA . ARG H 1 104 ? -15.100 -72.850 -74.024 1.00 71.01 339 ARG H CA 1
ATOM 17615 C C . ARG H 1 104 ? -15.778 -73.549 -72.840 1.00 69.80 339 ARG H C 1
ATOM 17616 O O . ARG H 1 104 ? -16.654 -74.393 -73.027 1.00 71.38 339 ARG H O 1
ATOM 17624 N N . LEU H 1 105 ? -15.351 -73.235 -71.624 1.00 67.37 340 LEU H N 1
ATOM 17625 C CA . LEU H 1 105 ? -15.920 -73.886 -70.452 1.00 65.47 340 LEU H CA 1
ATOM 17626 C C . LEU H 1 105 ? -17.193 -73.287 -69.875 1.00 65.58 340 LEU H C 1
ATOM 17627 O O . LEU H 1 105 ? -17.425 -72.082 -69.936 1.00 65.27 340 LEU H O 1
ATOM 17632 N N . GLY H 1 106 ? -18.024 -74.167 -69.328 1.00 66.16 341 GLY H N 1
ATOM 17633 C CA . GLY H 1 106 ? -19.271 -73.763 -68.711 1.00 65.81 341 GLY H CA 1
ATOM 17634 C C . GLY H 1 106 ? -19.294 -74.244 -67.273 1.00 66.63 341 GLY H C 1
ATOM 17635 O O . GLY H 1 106 ? -19.549 -75.419 -67.013 1.00 67.02 341 GLY H O 1
ATOM 17636 N N . LEU H 1 107 ? -18.949 -73.356 -66.344 1.00 67.08 342 LEU H N 1
ATOM 17637 C CA . LEU H 1 107 ? -18.945 -73.686 -64.925 1.00 66.86 342 LEU H CA 1
ATOM 17638 C C . LEU H 1 107 ? -20.352 -73.606 -64.357 1.00 67.64 342 LEU H C 1
ATOM 17639 O O . LEU H 1 107 ? -21.227 -72.933 -64.910 1.00 67.84 342 LEU H O 1
ATOM 17644 N N . THR H 1 108 ? -20.537 -74.273 -63.222 1.00 67.90 343 THR H N 1
ATOM 17645 C CA . THR H 1 108 ? -21.797 -74.287 -62.493 1.00 68.22 343 THR H CA 1
ATOM 17646 C C . THR H 1 108 ? -21.533 -74.918 -61.143 1.00 68.14 343 THR H C 1
ATOM 17647 O O . THR H 1 108 ? -21.002 -76.022 -61.057 1.00 67.94 343 THR H O 1
ATOM 17651 N N . PHE H 1 109 ? -21.853 -74.197 -60.082 1.00 68.93 344 PHE H N 1
ATOM 17652 C CA . PHE H 1 109 ? -21.659 -74.746 -58.756 1.00 70.76 344 PHE H CA 1
ATOM 17653 C C . PHE H 1 109 ? -22.981 -75.311 -58.269 1.00 72.62 344 PHE H C 1
ATOM 17654 O O . PHE H 1 109 ? -24.015 -74.642 -58.303 1.00 72.44 344 PHE H O 1
ATOM 17662 N N . ARG H 1 110 ? -22.957 -76.583 -57.909 1.00 75.24 345 ARG H N 1
ATOM 17663 C CA . ARG H 1 110 ? -24.144 -77.255 -57.426 1.00 79.08 345 ARG H CA 1
ATOM 17664 C C . ARG H 1 110 ? -23.742 -77.899 -56.115 1.00 81.12 345 ARG H C 1
ATOM 17665 O O . ARG H 1 110 ? -22.659 -78.465 -56.006 1.00 80.74 345 ARG H O 1
ATOM 17673 N N . GLU H 1 111 ? -24.567 -77.750 -55.091 1.00 84.88 346 GLU H N 1
ATOM 17674 C CA . GLU H 1 111 ? -24.217 -78.337 -53.816 1.00 89.90 346 GLU H CA 1
ATOM 17675 C C . GLU H 1 111 ? -24.229 -79.850 -53.907 1.00 92.27 346 GLU H C 1
ATOM 17676 O O . GLU H 1 111 ? -25.186 -80.444 -54.408 1.00 92.41 346 GLU H O 1
ATOM 17682 N N . ALA H 1 112 ? -23.131 -80.460 -53.469 1.00 95.66 347 ALA H N 1
ATOM 17683 C CA . ALA H 1 112 ? -23.004 -81.908 -53.474 1.00 99.64 347 ALA H CA 1
ATOM 17684 C C . ALA H 1 112 ? -24.096 -82.453 -52.559 1.00 102.36 347 ALA H C 1
ATOM 17685 O O . ALA H 1 112 ? -24.120 -82.142 -51.362 1.00 102.31 347 ALA H O 1
ATOM 17687 N N . PRO H 1 113 ? -24.994 -83.299 -53.108 1.00 104.96 348 PRO H N 1
ATOM 17688 C CA . PRO H 1 113 ? -26.103 -83.900 -52.364 1.00 106.79 348 PRO H CA 1
ATOM 17689 C C . PRO H 1 113 ? -25.612 -84.483 -51.052 1.00 108.70 348 PRO H C 1
ATOM 17690 O O . PRO H 1 113 ? -24.872 -85.470 -51.030 1.00 108.40 348 PRO H O 1
ATOM 17694 N N . GLU H 1 114 ? -25.987 -83.794 -49.976 1.00 111.11 349 GLU H N 1
ATOM 17695 C CA . GLU H 1 114 ? -25.646 -84.146 -48.604 1.00 113.72 349 GLU H CA 1
ATOM 17696 C C . GLU H 1 114 ? -25.552 -85.659 -48.452 1.00 115.73 349 GLU H C 1
ATOM 17697 O O . GLU H 1 114 ? -26.472 -86.388 -48.836 1.00 115.87 349 GLU H O 1
ATOM 17703 N N . GLU H 1 115 ? -24.406 -86.121 -47.957 1.00 118.45 350 GLU H N 1
ATOM 17704 C CA . GLU H 1 115 ? -24.151 -87.545 -47.765 1.00 121.56 350 GLU H CA 1
ATOM 17705 C C . GLU H 1 115 ? -25.303 -88.244 -47.032 1.00 123.29 350 GLU H C 1
ATOM 17706 O O . GLU H 1 115 ? -25.885 -87.689 -46.097 1.00 123.63 350 GLU H O 1
ATOM 17712 N N . ALA H 1 116 ? -25.659 -89.438 -47.510 1.00 125.23 351 ALA H N 1
ATOM 17713 C CA . ALA H 1 116 ? -26.746 -90.236 -46.930 1.00 127.71 351 ALA H CA 1
ATOM 17714 C C . ALA H 1 116 ? -26.699 -90.373 -45.394 1.00 129.23 351 ALA H C 1
ATOM 17715 O O . ALA H 1 116 ? -27.739 -90.511 -44.745 1.00 129.59 351 ALA H O 1
ATOM 17717 N N . ARG H 1 117 ? -25.481 -90.344 -44.849 1.00 130.68 352 ARG H N 1
ATOM 17718 C CA . ARG H 1 117 ? -25.143 -90.461 -43.417 1.00 132.13 352 ARG H CA 1
ATOM 17719 C C . ARG H 1 117 ? -23.856 -91.272 -43.146 1.00 133.97 352 ARG H C 1
ATOM 17720 O O . ARG H 1 117 ? -23.468 -91.430 -41.980 1.00 134.03 352 ARG H O 1
ATOM 17728 N N . PRO H 1 118 ? -23.149 -91.752 -44.205 1.00 135.60 353 PRO H N 1
ATOM 17729 C CA . PRO H 1 118 ? -21.933 -92.532 -43.931 1.00 136.56 353 PRO H CA 1
ATOM 17730 C C . PRO H 1 118 ? -20.630 -91.897 -43.416 1.00 137.61 353 PRO H C 1
ATOM 17731 O O . PRO H 1 118 ? -20.104 -92.322 -42.386 1.00 137.79 353 PRO H O 1
ATOM 17735 N N . ASP H 1 119 ? -20.125 -90.875 -44.103 1.00 138.86 354 ASP H N 1
ATOM 17736 C CA . ASP H 1 119 ? -18.826 -90.292 -43.748 1.00 139.69 354 ASP H CA 1
ATOM 17737 C C . ASP H 1 119 ? -18.663 -88.990 -42.960 1.00 140.22 354 ASP H C 1
ATOM 17738 O O . ASP H 1 119 ? -18.484 -89.022 -41.743 1.00 139.98 354 ASP H O 1
ATOM 17743 N N . ASN H 1 120 ? -18.670 -87.856 -43.662 1.00 141.15 355 ASN H N 1
ATOM 17744 C CA . ASN H 1 120 ? -18.447 -86.559 -43.020 1.00 142.07 355 ASN H CA 1
ATOM 17745 C C . ASN H 1 120 ? -19.578 -85.715 -42.414 1.00 142.75 355 ASN H C 1
ATOM 17746 O O . ASN H 1 120 ? -20.536 -85.305 -43.085 1.00 142.77 355 ASN H O 1
ATOM 17751 N N . TYR H 1 121 ? -19.377 -85.411 -41.131 1.00 143.36 356 TYR H N 1
ATOM 17752 C CA . TYR H 1 121 ? -20.271 -84.607 -40.301 1.00 143.36 356 TYR H CA 1
ATOM 17753 C C . TYR H 1 121 ? -20.354 -83.163 -40.811 1.00 143.01 356 TYR H C 1
ATOM 17754 O O . TYR H 1 121 ? -20.913 -82.315 -40.075 1.00 142.72 356 TYR H O 1
ATOM 17763 N N . GLY H 1 126 ? -20.830 -77.637 -41.824 1.00 92.62 361 GLY H N 1
ATOM 17764 C CA . GLY H 1 126 ? -20.144 -77.564 -43.149 1.00 92.59 361 GLY H CA 1
ATOM 17765 C C . GLY H 1 126 ? -20.953 -78.111 -44.314 1.00 92.67 361 GLY H C 1
ATOM 17766 O O . GLY H 1 126 ? -21.874 -78.916 -44.138 1.00 92.61 361 GLY H O 1
ATOM 17767 N N . THR H 1 127 ? -20.600 -77.664 -45.516 1.00 92.38 362 THR H N 1
ATOM 17768 C CA . THR H 1 127 ? -21.267 -78.095 -46.744 1.00 91.32 362 THR H CA 1
ATOM 17769 C C . THR H 1 127 ? -20.267 -78.452 -47.846 1.00 90.86 362 THR H C 1
ATOM 17770 O O . THR H 1 127 ? -19.372 -77.664 -48.166 1.00 91.90 362 THR H O 1
ATOM 17774 N N . ASN H 1 128 ? -20.418 -79.639 -48.423 1.00 88.90 363 ASN H N 1
ATOM 17775 C CA . ASN H 1 128 ? -19.530 -80.065 -49.498 1.00 87.01 363 ASN H CA 1
ATOM 17776 C C . ASN H 1 128 ? -20.038 -79.444 -50.804 1.00 84.12 363 ASN H C 1
ATOM 17777 O O . ASN H 1 128 ? -21.231 -79.508 -51.099 1.00 84.15 363 ASN H O 1
ATOM 17782 N N . MET H 1 129 ? -19.135 -78.839 -51.572 1.00 81.06 364 MET H N 1
ATOM 17783 C CA . MET H 1 129 ? -19.507 -78.195 -52.835 1.00 77.11 364 MET H CA 1
ATOM 17784 C C . MET H 1 129 ? -18.966 -78.918 -54.065 1.00 73.32 364 MET H C 1
ATOM 17785 O O . MET H 1 129 ? -17.898 -79.529 -54.026 1.00 71.09 364 MET H O 1
ATOM 17790 N N . LEU H 1 130 ? -19.710 -78.806 -55.162 1.00 70.86 365 LEU H N 1
ATOM 17791 C CA . LEU H 1 130 ? -19.369 -79.437 -56.436 1.00 67.98 365 LEU H CA 1
ATOM 17792 C C . LEU H 1 130 ? -19.269 -78.420 -57.566 1.00 66.24 365 LEU H C 1
ATOM 17793 O O . LEU H 1 130 ? -20.095 -77.510 -57.682 1.00 65.87 365 LEU H O 1
ATOM 17798 N N . LEU H 1 131 ? -18.260 -78.613 -58.410 1.00 64.66 366 LEU H N 1
ATOM 17799 C CA . LEU H 1 131 ? -17.982 -77.749 -59.552 1.00 64.08 366 LEU H CA 1
ATOM 17800 C C . LEU H 1 131 ? -18.076 -78.510 -60.883 1.00 64.02 366 LEU H C 1
ATOM 17801 O O . LEU H 1 131 ? -17.181 -79.264 -61.246 1.00 65.89 366 LEU H O 1
ATOM 17806 N N . VAL H 1 132 ? -19.178 -78.314 -61.597 1.00 63.18 367 VAL H N 1
ATOM 17807 C CA . VAL H 1 132 ? -19.409 -78.975 -62.877 1.00 62.17 367 VAL H CA 1
ATOM 17808 C C . VAL H 1 132 ? -18.858 -78.142 -64.021 1.00 62.38 367 VAL H C 1
ATOM 17809 O O . VAL H 1 132 ? -19.187 -76.963 -64.158 1.00 63.73 367 VAL H O 1
ATOM 17813 N N . ILE H 1 133 ? -18.064 -78.769 -64.876 1.00 61.94 368 ILE H N 1
ATOM 17814 C CA . ILE H 1 133 ? -17.465 -78.064 -66.000 1.00 61.48 368 ILE H CA 1
ATOM 17815 C C . ILE H 1 133 ? -17.798 -78.728 -67.319 1.00 61.32 368 ILE H C 1
ATOM 17816 O O . ILE H 1 133 ? -17.589 -79.920 -67.482 1.00 61.58 368 ILE H O 1
ATOM 17821 N N . CYS H 1 134 ? -18.360 -77.966 -68.243 1.00 62.44 369 CYS H N 1
ATOM 17822 C CA . CYS H 1 134 ? -18.664 -78.499 -69.555 1.00 65.84 369 CYS H CA 1
ATOM 17823 C C . CYS H 1 134 ? -17.773 -77.837 -70.583 1.00 66.59 369 CYS H C 1
ATOM 17824 O O . CYS H 1 134 ? -17.774 -76.619 -70.750 1.00 65.62 369 CYS H O 1
ATOM 17827 N N . ALA H 1 135 ? -16.993 -78.665 -71.260 1.00 68.37 370 ALA H N 1
ATOM 17828 C CA . ALA H 1 135 ? -16.062 -78.184 -72.258 1.00 69.84 370 ALA H CA 1
ATOM 17829 C C . ALA H 1 135 ? -16.429 -78.556 -73.683 1.00 70.22 370 ALA H C 1
ATOM 17830 O O . ALA H 1 135 ? -16.502 -79.733 -74.035 1.00 70.17 370 ALA H O 1
ATOM 17832 N N . THR H 1 136 ? -16.670 -77.532 -74.490 1.00 70.78 371 THR H N 1
ATOM 17833 C CA . THR H 1 136 ? -16.984 -77.708 -75.897 1.00 72.56 371 THR H CA 1
ATOM 17834 C C . THR H 1 136 ? -15.859 -77.020 -76.660 1.00 73.23 371 THR H C 1
ATOM 17835 O O . THR H 1 136 ? -15.523 -75.878 -76.373 1.00 73.24 371 THR H O 1
ATOM 17839 N N . PRO H 1 137 ? -15.228 -77.731 -77.605 1.00 74.62 372 PRO H N 1
ATOM 17840 C CA . PRO H 1 137 ? -14.123 -77.219 -78.420 1.00 74.85 372 PRO H CA 1
ATOM 17841 C C . PRO H 1 137 ? -14.394 -76.082 -79.396 1.00 74.75 372 PRO H C 1
ATOM 17842 O O . PRO H 1 137 ? -15.383 -76.084 -80.130 1.00 73.81 372 PRO H O 1
ATOM 17846 N N . ILE H 1 138 ? -13.460 -75.129 -79.386 1.00 75.77 373 ILE H N 1
ATOM 17847 C CA . ILE H 1 138 ? -13.445 -73.939 -80.238 1.00 76.41 373 ILE H CA 1
ATOM 17848 C C . ILE H 1 138 ? -12.662 -74.334 -81.478 1.00 76.78 373 ILE H C 1
ATOM 17849 O O . ILE H 1 138 ? -11.660 -75.046 -81.376 1.00 77.10 373 ILE H O 1
ATOM 17854 N N . LYS H 1 139 ? -13.083 -73.838 -82.637 1.00 77.45 374 LYS H N 1
ATOM 17855 C CA . LYS H 1 139 ? -12.402 -74.151 -83.892 1.00 78.36 374 LYS H CA 1
ATOM 17856 C C . LYS H 1 139 ? -12.281 -72.929 -84.797 1.00 78.45 374 LYS H C 1
ATOM 17857 O O . LYS H 1 139 ? -13.062 -71.991 -84.686 1.00 77.73 374 LYS H O 1
ATOM 17863 N N . SER H 1 140 ? -11.278 -72.930 -85.667 1.00 79.69 375 SER H N 1
ATOM 17864 C CA . SER H 1 140 ? -11.052 -71.802 -86.561 1.00 81.93 375 SER H CA 1
ATOM 17865 C C . SER H 1 140 ? -12.239 -71.435 -87.436 1.00 83.81 375 SER H C 1
ATOM 17866 O O . SER H 1 140 ? -13.016 -72.296 -87.850 1.00 84.39 375 SER H O 1
ATOM 17869 N N . SER H 1 141 ? -12.346 -70.144 -87.731 1.00 85.30 376 SER H N 1
ATOM 17870 C CA . SER H 1 141 ? -13.414 -69.611 -88.561 1.00 86.91 376 SER H CA 1
ATOM 17871 C C . SER H 1 141 ? -13.020 -69.722 -90.030 1.00 88.90 376 SER H C 1
ATOM 17872 O O . SER H 1 141 ? -13.784 -69.314 -90.912 1.00 89.56 376 SER H O 1
ATOM 17875 N N . TYR H 1 142 ? -11.831 -70.267 -90.290 1.00 90.44 377 TYR H N 1
ATOM 17876 C CA . TYR H 1 142 ? -11.338 -70.398 -91.659 1.00 92.32 377 TYR H CA 1
ATOM 17877 C C . TYR H 1 142 ? -11.193 -71.832 -92.164 1.00 93.82 377 TYR H C 1
ATOM 17878 O O . TYR H 1 142 ? -10.536 -72.671 -91.532 1.00 92.64 377 TYR H O 1
ATOM 17887 N N . LYS H 1 143 ? -11.843 -72.090 -93.304 1.00 96.05 378 LYS H N 1
ATOM 17888 C CA . LYS H 1 143 ? -11.850 -73.393 -93.988 1.00 97.88 378 LYS H CA 1
ATOM 17889 C C . LYS H 1 143 ? -10.834 -73.387 -95.144 1.00 97.95 378 LYS H C 1
ATOM 17890 O O . LYS H 1 143 ? -10.173 -74.397 -95.415 1.00 96.72 378 LYS H O 1
ATOM 17896 N N . VAL H 1 144 ? -10.729 -72.240 -95.815 1.00 98.68 379 VAL H N 1
ATOM 17897 C CA . VAL H 1 144 ? -9.812 -72.051 -96.937 1.00 99.48 379 VAL H CA 1
ATOM 17898 C C . VAL H 1 144 ? -8.963 -70.784 -96.733 1.00 99.98 379 VAL H C 1
ATOM 17899 O O . VAL H 1 144 ? -9.468 -69.750 -96.283 1.00 100.51 379 VAL H O 1
ATOM 17903 N N . PRO H 1 145 ? -7.658 -70.859 -97.053 1.00 100.21 380 PRO H N 1
ATOM 17904 C CA . PRO H 1 145 ? -6.647 -69.793 -96.946 1.00 100.81 380 PRO H CA 1
ATOM 17905 C C . PRO H 1 145 ? -6.928 -68.528 -97.773 1.00 101.57 380 PRO H C 1
ATOM 17906 O O . PRO H 1 145 ? -7.455 -68.609 -98.885 1.00 101.71 380 PRO H O 1
ATOM 17910 N N . ASP H 1 146 ? -6.550 -67.369 -97.219 1.00 101.91 381 ASP H N 1
ATOM 17911 C CA . ASP H 1 146 ? -6.774 -66.050 -97.833 1.00 101.67 381 ASP H CA 1
ATOM 17912 C C . ASP H 1 146 ? -8.272 -65.820 -98.019 1.00 102.23 381 ASP H C 1
ATOM 17913 O O . ASP H 1 146 ? -8.694 -65.047 -98.887 1.00 101.37 381 ASP H O 1
ATOM 17918 N N . GLU H 1 147 ? -9.056 -66.477 -97.162 1.00 103.31 382 GLU H N 1
ATOM 17919 C CA . GLU H 1 147 ? -10.511 -66.417 -97.198 1.00 104.86 382 GLU H CA 1
ATOM 17920 C C . GLU H 1 147 ? -11.081 -65.011 -97.190 1.00 105.44 382 GLU H C 1
ATOM 17921 O O . GLU H 1 147 ? -10.798 -64.206 -96.301 1.00 104.94 382 GLU H O 1
ATOM 17927 N N . ILE H 1 148 ? -11.925 -64.741 -98.177 1.00 106.62 383 ILE H N 1
ATOM 17928 C CA . ILE H 1 148 ? -12.522 -63.430 -98.314 1.00 107.77 383 ILE H CA 1
ATOM 17929 C C . ILE H 1 148 ? -13.861 -63.224 -97.598 1.00 108.59 383 ILE H C 1
ATOM 17930 O O . ILE H 1 148 ? -14.585 -64.177 -97.261 1.00 108.06 383 ILE H O 1
ATOM 17935 N N . LEU H 1 149 ? -14.136 -61.945 -97.349 1.00 109.71 384 LEU H N 1
ATOM 17936 C CA . LEU H 1 149 ? -15.322 -61.437 -96.664 1.00 110.41 384 LEU H CA 1
ATOM 17937 C C . LEU H 1 149 ? -16.667 -61.963 -97.172 1.00 110.69 384 LEU H C 1
ATOM 17938 O O . LEU H 1 149 ? -16.862 -62.204 -98.366 1.00 110.88 384 LEU H O 1
ATOM 17943 N N . SER H 1 150 ? -17.597 -62.099 -96.234 1.00 110.97 385 SER H N 1
ATOM 17944 C CA . SER H 1 150 ? -18.935 -62.607 -96.495 1.00 111.29 385 SER H CA 1
ATOM 17945 C C . SER H 1 150 ? -19.798 -62.307 -95.265 1.00 112.08 385 SER H C 1
ATOM 17946 O O . SER H 1 150 ? -19.344 -61.628 -94.342 1.00 112.38 385 SER H O 1
ATOM 17949 N N . GLN H 1 151 ? -21.046 -62.773 -95.269 1.00 112.60 386 GLN H N 1
ATOM 17950 C CA . GLN H 1 151 ? -21.933 -62.562 -94.126 1.00 113.16 386 GLN H CA 1
ATOM 17951 C C . GLN H 1 151 ? -21.539 -63.537 -93.009 1.00 112.42 386 GLN H C 1
ATOM 17952 O O . GLN H 1 151 ? -21.867 -63.345 -91.835 1.00 112.02 386 GLN H O 1
ATOM 17958 N N . LYS H 1 152 ? -20.804 -64.571 -93.398 1.00 112.17 387 LYS H N 1
ATOM 17959 C CA . LYS H 1 152 ? -20.328 -65.606 -92.493 1.00 111.85 387 LYS H CA 1
ATOM 17960 C C . LYS H 1 152 ? -19.023 -65.186 -91.798 1.00 111.12 387 LYS H C 1
ATOM 17961 O O . LYS H 1 152 ? -18.622 -65.802 -90.806 1.00 111.95 387 LYS H O 1
ATOM 17967 N N . SER H 1 153 ? -18.393 -64.118 -92.296 1.00 109.68 388 SER H N 1
ATOM 17968 C CA . SER H 1 153 ? -17.132 -63.606 -91.735 1.00 108.24 388 SER H CA 1
ATOM 17969 C C . SER H 1 153 ? -17.285 -63.077 -90.297 1.00 106.36 388 SER H C 1
ATOM 17970 O O . SER H 1 153 ? -18.198 -62.291 -90.016 1.00 107.16 388 SER H O 1
ATOM 17973 N N . PRO H 1 154 ? -16.375 -63.481 -89.377 1.00 103.91 389 PRO H N 1
ATOM 17974 C CA . PRO H 1 154 ? -16.380 -63.075 -87.961 1.00 100.82 389 PRO H CA 1
ATOM 17975 C C . PRO H 1 154 ? -16.376 -61.562 -87.717 1.00 97.78 389 PRO H C 1
ATOM 17976 O O . PRO H 1 154 ? -15.631 -60.814 -88.362 1.00 98.38 389 PRO H O 1
ATOM 17980 N N . LYS H 1 155 ? -17.228 -61.122 -86.794 1.00 93.31 390 LYS H N 1
ATOM 17981 C CA . LYS H 1 155 ? -17.332 -59.708 -86.435 1.00 88.75 390 LYS H CA 1
ATOM 17982 C C . LYS H 1 155 ? -17.303 -59.590 -84.922 1.00 84.44 390 LYS H C 1
ATOM 17983 O O . LYS H 1 155 ? -18.254 -59.957 -84.224 1.00 83.38 390 LYS H O 1
ATOM 17989 N N . PHE H 1 156 ? -16.180 -59.081 -84.434 1.00 79.44 391 PHE H N 1
ATOM 17990 C CA . PHE H 1 156 ? -15.934 -58.908 -83.014 1.00 73.78 391 PHE H CA 1
ATOM 17991 C C . PHE H 1 156 ? -15.425 -57.499 -82.741 1.00 70.49 391 PHE H C 1
ATOM 17992 O O . PHE H 1 156 ? -14.972 -56.792 -83.652 1.00 69.23 391 PHE H O 1
ATOM 18000 N N . ALA H 1 157 ? -15.488 -57.103 -81.477 1.00 66.92 392 ALA H N 1
ATOM 18001 C CA . ALA H 1 157 ? -15.007 -55.792 -81.074 1.00 63.08 392 ALA H CA 1
ATOM 18002 C C . ALA H 1 157 ? -13.905 -55.966 -80.030 1.00 59.63 392 ALA H C 1
ATOM 18003 O O . ALA H 1 157 ? -13.991 -56.834 -79.157 1.00 57.70 392 ALA H O 1
ATOM 18005 N N . ILE H 1 158 ? -12.828 -55.209 -80.201 1.00 56.17 393 ILE H N 1
ATOM 18006 C CA . ILE H 1 158 ? -11.694 -55.235 -79.282 1.00 54.43 393 ILE H CA 1
ATOM 18007 C C . ILE H 1 158 ? -11.636 -53.828 -78.729 1.00 54.46 393 ILE H C 1
ATOM 18008 O O . ILE H 1 158 ? -11.988 -52.882 -79.434 1.00 56.84 393 ILE H O 1
ATOM 18013 N N . ARG H 1 159 ? -11.187 -53.671 -77.490 1.00 53.50 394 ARG H N 1
ATOM 18014 C CA . ARG H 1 159 ? -11.130 -52.344 -76.879 1.00 53.54 394 ARG H CA 1
ATOM 18015 C C . ARG H 1 159 ? -9.861 -52.109 -76.078 1.00 51.37 394 ARG H C 1
ATOM 18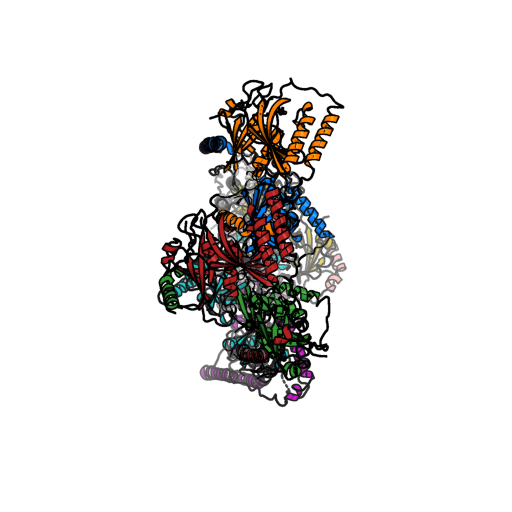016 O O . ARG H 1 159 ? -9.524 -52.901 -75.200 1.00 49.80 394 ARG H O 1
ATOM 18024 N N . HIS H 1 160 ? -9.169 -51.011 -76.375 1.00 49.13 395 HIS H N 1
ATOM 18025 C CA . HIS H 1 160 ? -7.943 -50.670 -75.657 1.00 47.70 395 HIS H CA 1
ATOM 18026 C C . HIS H 1 160 ? -8.028 -49.298 -74.990 1.00 46.44 395 HIS H C 1
ATOM 18027 O O . HIS H 1 160 ? -8.800 -48.440 -75.414 1.00 46.09 395 HIS H O 1
ATOM 18034 N N . THR H 1 161 ? -7.197 -49.086 -73.971 1.00 46.66 396 THR H N 1
ATOM 18035 C CA . THR H 1 161 ? -7.184 -47.826 -73.209 1.00 44.89 396 THR H CA 1
ATOM 18036 C C . THR H 1 161 ? -6.475 -46.699 -73.928 1.00 43.45 396 THR H C 1
ATOM 18037 O O . THR H 1 161 ? -5.992 -46.868 -75.036 1.00 42.75 396 THR H O 1
ATOM 18041 N N . ALA H 1 162 ? -6.384 -45.559 -73.257 1.00 44.38 397 ALA H N 1
ATOM 18042 C CA . ALA H 1 162 ? -5.734 -44.371 -73.808 1.00 44.92 397 ALA H CA 1
ATOM 18043 C C . ALA H 1 162 ? -4.253 -44.584 -74.135 1.00 44.35 397 ALA H C 1
ATOM 18044 O O . ALA H 1 162 ? -3.709 -43.877 -74.973 1.00 42.98 397 ALA H O 1
ATOM 18046 N N . THR H 1 163 ? -3.607 -45.539 -73.462 1.00 43.80 398 THR H N 1
ATOM 18047 C CA . THR H 1 163 ? -2.196 -45.827 -73.693 1.00 46.13 398 THR H CA 1
ATOM 18048 C C . THR H 1 163 ? -1.970 -47.039 -74.614 1.00 47.18 398 THR H C 1
ATOM 18049 O O . THR H 1 163 ? -0.833 -47.498 -74.783 1.00 47.45 398 THR H O 1
ATOM 18053 N N . GLY H 1 164 ? -3.059 -47.555 -75.187 1.00 48.84 399 GLY H N 1
ATOM 18054 C CA . GLY H 1 164 ? -2.987 -48.700 -76.087 1.00 50.18 399 GLY H CA 1
ATOM 18055 C C . GLY H 1 164 ? -3.047 -50.110 -75.497 1.00 51.30 399 GLY H C 1
ATOM 18056 O O . GLY H 1 164 ? -2.773 -51.090 -76.204 1.00 50.70 399 GLY H O 1
ATOM 18057 N N . ILE H 1 165 ? -3.385 -50.251 -74.219 1.00 51.76 400 ILE H N 1
ATOM 18058 C CA . ILE H 1 165 ? -3.444 -51.597 -73.660 1.00 54.21 400 ILE H CA 1
ATOM 18059 C C . ILE H 1 165 ? -4.842 -52.194 -73.817 1.00 53.32 400 ILE H C 1
ATOM 18060 O O . ILE H 1 165 ? -5.847 -51.555 -73.509 1.00 54.76 400 ILE H O 1
ATOM 18065 N N . ILE H 1 166 ? -4.891 -53.377 -74.416 1.00 51.52 401 ILE H N 1
ATOM 18066 C CA . ILE H 1 166 ? -6.137 -54.086 -74.681 1.00 49.11 401 ILE H CA 1
ATOM 18067 C C . ILE H 1 166 ? -6.890 -54.388 -73.393 1.00 48.18 401 ILE H C 1
ATOM 18068 O O . ILE H 1 166 ? -6.355 -55.035 -72.507 1.00 48.55 401 ILE H O 1
ATOM 18073 N N . SER H 1 167 ? -8.135 -53.931 -73.300 1.00 47.09 402 SER H N 1
ATOM 18074 C CA . SER H 1 167 ? -8.938 -54.160 -72.104 1.00 46.01 402 SER H CA 1
ATOM 18075 C C . SER H 1 167 ? -10.120 -55.146 -72.233 1.00 44.88 402 SER H C 1
ATOM 18076 O O . SER H 1 167 ? -10.554 -55.714 -71.238 1.00 43.15 402 SER H O 1
ATOM 18079 N N . HIS H 1 168 ? -10.653 -55.332 -73.439 1.00 45.77 403 HIS H N 1
ATOM 18080 C CA . HIS H 1 168 ? -11.761 -56.275 -73.684 1.00 47.21 403 HIS H CA 1
ATOM 18081 C C . HIS H 1 168 ? -11.709 -56.797 -75.127 1.00 48.01 403 HIS H C 1
ATOM 18082 O O . HIS H 1 168 ? -11.370 -56.057 -76.049 1.00 49.60 403 HIS H O 1
ATOM 18089 N N . VAL H 1 169 ? -12.038 -58.066 -75.333 1.00 47.97 404 VAL H N 1
ATOM 18090 C CA . VAL H 1 169 ? -12.086 -58.614 -76.686 1.00 47.77 404 VAL H CA 1
ATOM 18091 C C . VAL H 1 169 ? -13.317 -59.506 -76.683 1.00 49.96 404 VAL H C 1
ATOM 18092 O O . VAL H 1 169 ? -13.525 -60.261 -75.734 1.00 50.92 404 VAL H O 1
ATOM 18096 N N . ASP H 1 170 ? -14.174 -59.365 -77.693 1.00 52.11 405 ASP H N 1
ATOM 18097 C CA . ASP H 1 170 ? -15.400 -60.162 -77.769 1.00 53.55 405 ASP H CA 1
ATOM 18098 C C . ASP H 1 170 ? -15.118 -61.613 -78.024 1.00 54.81 405 ASP H C 1
ATOM 18099 O O . ASP H 1 170 ? -14.049 -61.975 -78.517 1.00 54.74 405 ASP H O 1
ATOM 18104 N N . SER H 1 171 ? -16.120 -62.434 -77.749 1.00 56.49 406 SER H N 1
ATOM 18105 C CA . SER H 1 171 ? -16.002 -63.868 -77.928 1.00 58.29 406 SER H CA 1
ATOM 18106 C C . SER H 1 171 ? -15.686 -64.262 -79.371 1.00 59.10 406 SER H C 1
ATOM 18107 O O . SER H 1 171 ? -14.928 -65.206 -79.616 1.00 60.17 406 SER H O 1
ATOM 18110 N N . ALA H 1 172 ? -16.257 -63.531 -80.321 1.00 58.87 407 ALA H N 1
ATOM 18111 C CA . ALA H 1 172 ? -16.036 -63.815 -81.729 1.00 59.80 407 ALA H CA 1
ATOM 18112 C C . ALA H 1 172 ? -14.551 -63.846 -82.088 1.00 61.56 407 ALA H C 1
ATOM 18113 O O . ALA H 1 172 ? -14.101 -64.785 -82.737 1.00 63.77 407 ALA H O 1
ATOM 18115 N N . ALA H 1 173 ? -13.789 -62.872 -81.582 1.00 62.25 408 ALA H N 1
ATOM 18116 C CA . ALA H 1 173 ? -12.349 -62.729 -81.854 1.00 61.06 408 ALA H CA 1
ATOM 18117 C C . ALA H 1 173 ? -11.509 -63.985 -81.757 1.00 60.36 408 ALA H C 1
ATOM 18118 O O . ALA H 1 173 ? -10.566 -64.142 -82.517 1.00 60.52 408 ALA H O 1
ATOM 18120 N N . VAL H 1 174 ? -11.845 -64.871 -80.825 1.00 60.92 409 VAL H N 1
ATOM 18121 C CA . VAL H 1 174 ? -11.091 -66.111 -80.622 1.00 61.86 409 VAL H CA 1
ATOM 18122 C C . VAL H 1 174 ? -10.899 -66.943 -81.890 1.00 63.42 409 VAL H C 1
ATOM 18123 O O . VAL H 1 174 ? -9.763 -67.248 -82.277 1.00 64.47 409 VAL H O 1
ATOM 18127 N N . SER H 1 175 ? -12.006 -67.295 -82.541 1.00 63.15 410 SER H N 1
ATOM 18128 C CA . SER H 1 175 ? -11.944 -68.109 -83.744 1.00 62.22 410 SER H CA 1
ATOM 18129 C C . SER H 1 175 ? -11.337 -67.415 -84.946 1.00 61.57 410 SER H C 1
ATOM 18130 O O . SER H 1 175 ? -10.864 -68.071 -85.860 1.00 62.84 410 SER H O 1
ATOM 18133 N N . ALA H 1 176 ? -11.296 -66.091 -84.922 1.00 61.28 411 ALA H N 1
ATOM 18134 C CA . ALA H 1 176 ? -10.748 -65.323 -86.035 1.00 60.73 411 ALA H CA 1
ATOM 18135 C C . ALA H 1 176 ? -9.287 -64.915 -85.872 1.00 60.69 411 ALA H C 1
ATOM 18136 O O . ALA H 1 176 ? -8.597 -64.688 -86.854 1.00 61.20 411 ALA H O 1
ATOM 18138 N N . LEU H 1 177 ? -8.817 -64.798 -84.639 1.00 60.44 412 LEU H N 1
ATOM 18139 C CA . LEU H 1 177 ? -7.446 -64.381 -84.410 1.00 59.85 412 LEU H CA 1
ATOM 18140 C C . LEU H 1 177 ? -6.596 -65.470 -83.763 1.00 60.19 412 LEU H C 1
ATOM 18141 O O . LEU H 1 177 ? -5.368 -65.424 -83.811 1.00 59.96 412 LEU H O 1
ATOM 18146 N N . GLY H 1 178 ? -7.246 -66.468 -83.181 1.00 60.04 413 GLY H N 1
ATOM 18147 C CA . GLY H 1 178 ? -6.498 -67.545 -82.566 1.00 60.72 413 GLY H CA 1
ATOM 18148 C C . GLY H 1 178 ? -6.006 -67.252 -81.167 1.00 61.46 413 GLY H C 1
ATOM 18149 O O . GLY H 1 178 ? -5.243 -68.041 -80.594 1.00 61.55 413 GLY H O 1
ATOM 18150 N N . TYR H 1 179 ? -6.443 -66.121 -80.613 1.00 61.75 414 TYR H N 1
ATOM 18151 C CA . TYR H 1 179 ? -6.054 -65.727 -79.258 1.00 60.98 414 TYR H CA 1
ATOM 18152 C C . TYR H 1 179 ? -7.194 -65.933 -78.280 1.00 61.10 414 TYR H C 1
ATOM 18153 O O . TYR H 1 179 ? -8.367 -65.782 -78.638 1.00 61.95 414 TYR H O 1
ATOM 18162 N N . LEU H 1 180 ? -6.850 -66.305 -77.053 1.00 60.34 415 LEU H N 1
ATOM 18163 C CA . LEU H 1 180 ? -7.859 -66.390 -76.004 1.00 59.92 415 LEU H CA 1
ATOM 18164 C C . LEU H 1 180 ? -7.827 -64.926 -75.480 1.00 58.83 415 LEU H C 1
ATOM 18165 O O . LEU H 1 180 ? -6.801 -64.239 -75.609 1.00 59.85 415 LEU H O 1
ATOM 18170 N N . PRO H 1 181 ? -8.937 -64.417 -74.916 1.00 56.67 416 PRO H N 1
ATOM 18171 C CA . PRO H 1 181 ? -8.922 -63.029 -74.433 1.00 54.99 416 PRO H CA 1
ATOM 18172 C C . PRO H 1 181 ? -7.724 -62.691 -73.534 1.00 53.99 416 PRO H C 1
ATOM 18173 O O . PRO H 1 181 ? -7.047 -61.674 -73.728 1.00 51.85 416 PRO H O 1
ATOM 18177 N N . GLN H 1 182 ? -7.466 -63.571 -72.568 1.00 52.90 417 GLN H N 1
ATOM 18178 C CA . GLN H 1 182 ? -6.365 -63.422 -71.627 1.00 51.89 417 GLN H CA 1
ATOM 18179 C C . GLN H 1 182 ? -5.028 -63.208 -72.329 1.00 51.56 417 GLN H C 1
ATOM 18180 O O . GLN H 1 182 ? -4.153 -62.538 -71.790 1.00 51.41 417 GLN H O 1
ATOM 18186 N N . ASP H 1 183 ? -4.868 -63.783 -73.520 1.00 52.19 418 ASP H N 1
ATOM 18187 C CA . ASP H 1 183 ? -3.632 -63.634 -74.297 1.00 53.60 418 ASP H CA 1
ATOM 18188 C C . ASP H 1 183 ? -3.541 -62.204 -74.836 1.00 54.29 418 ASP H C 1
ATOM 18189 O O . ASP H 1 183 ? -2.456 -61.680 -75.107 1.00 54.55 418 ASP H O 1
ATOM 18194 N N . LEU H 1 184 ? -4.685 -61.545 -74.912 1.00 54.58 419 LEU H N 1
ATOM 18195 C CA . LEU H 1 184 ? -4.719 -60.198 -75.421 1.00 54.46 419 LEU H CA 1
ATOM 18196 C C . LEU H 1 184 ? -4.856 -59.110 -74.360 1.00 55.12 419 LEU H C 1
ATOM 18197 O O . LEU H 1 184 ? -4.143 -58.101 -74.410 1.00 55.76 419 LEU H O 1
ATOM 18202 N N . ILE H 1 185 ? -5.767 -59.297 -73.409 1.00 54.36 420 ILE H N 1
ATOM 18203 C CA . ILE H 1 185 ? -5.973 -58.293 -72.368 1.00 55.24 420 ILE H CA 1
ATOM 18204 C C . ILE H 1 185 ? -4.699 -58.067 -71.582 1.00 56.61 420 ILE H C 1
ATOM 18205 O O . ILE H 1 185 ? -4.171 -58.994 -70.966 1.00 57.77 420 ILE H O 1
ATOM 18210 N N . GLY H 1 186 ? -4.218 -56.829 -71.599 1.00 57.97 421 GLY H N 1
ATOM 18211 C CA . GLY H 1 186 ? -3.005 -56.496 -70.881 1.00 59.30 421 GLY H CA 1
ATOM 18212 C C . GLY H 1 186 ? -1.870 -56.142 -71.815 1.00 60.13 421 GLY H C 1
ATOM 18213 O O . GLY H 1 186 ? -0.973 -55.396 -71.435 1.00 59.63 421 GLY H O 1
ATOM 18214 N N . ARG H 1 187 ? -1.911 -56.683 -73.031 1.00 61.99 422 ARG H N 1
ATOM 18215 C CA . ARG H 1 187 ? -0.885 -56.430 -74.042 1.00 63.69 422 ARG H CA 1
ATOM 18216 C C . ARG H 1 187 ? -1.153 -55.081 -74.700 1.00 63.14 422 ARG H C 1
ATOM 18217 O O . ARG H 1 187 ? -2.108 -54.384 -74.333 1.00 62.92 422 ARG H O 1
ATOM 18225 N N . SER H 1 188 ? -0.320 -54.726 -75.678 1.00 61.23 423 SER H N 1
ATOM 18226 C CA . SER H 1 188 ? -0.461 -53.461 -76.396 1.00 59.21 423 SER H CA 1
ATOM 18227 C C . SER H 1 188 ? -0.995 -53.697 -77.792 1.00 58.37 423 SER H C 1
ATOM 18228 O O . SER H 1 188 ? -0.422 -54.488 -78.524 1.00 58.33 423 SER H O 1
ATOM 18231 N N . ILE H 1 189 ? -2.059 -52.986 -78.171 1.00 58.90 424 ILE H N 1
ATOM 18232 C CA . ILE H 1 189 ? -2.658 -53.114 -79.512 1.00 59.04 424 ILE H CA 1
ATOM 18233 C C . ILE H 1 189 ? -1.606 -52.835 -80.606 1.00 60.04 424 ILE H C 1
ATOM 18234 O O . ILE H 1 189 ? -1.635 -53.437 -81.687 1.00 59.49 424 ILE H O 1
ATOM 18239 N N . MET H 1 190 ? -0.638 -51.985 -80.265 1.00 61.02 425 MET H N 1
ATOM 18240 C CA . MET H 1 190 ? 0.472 -51.603 -81.145 1.00 62.27 425 MET H CA 1
ATOM 18241 C C . MET H 1 190 ? 1.343 -52.793 -81.550 1.00 63.21 425 MET H C 1
ATOM 18242 O O . MET H 1 190 ? 1.993 -52.749 -82.587 1.00 63.68 425 MET H O 1
ATOM 18247 N N . ASP H 1 191 ? 1.422 -53.808 -80.688 1.00 64.19 426 ASP H N 1
ATOM 18248 C CA . ASP H 1 191 ? 2.228 -55.005 -80.951 1.00 65.61 426 ASP H CA 1
ATOM 18249 C C . ASP H 1 191 ? 1.623 -55.847 -82.045 1.00 65.64 426 ASP H C 1
ATOM 18250 O O . ASP H 1 191 ? 2.256 -56.788 -82.513 1.00 65.77 426 ASP H O 1
ATOM 18255 N N . PHE H 1 192 ? 0.386 -55.539 -82.422 1.00 66.07 427 PHE H N 1
ATOM 18256 C CA . PHE H 1 192 ? -0.311 -56.337 -83.422 1.00 66.72 427 PHE H CA 1
ATOM 18257 C C . PHE H 1 192 ? -0.458 -55.745 -84.795 1.00 69.00 427 PHE H C 1
ATOM 18258 O O . PHE H 1 192 ? -0.969 -56.399 -85.700 1.00 68.30 427 PHE H O 1
ATOM 18266 N N . TYR H 1 193 ? -0.002 -54.510 -84.950 1.00 72.84 428 TYR H N 1
ATOM 18267 C CA . TYR H 1 193 ? -0.052 -53.845 -86.239 1.00 76.77 428 TYR H CA 1
ATOM 18268 C C . TYR H 1 193 ? 1.226 -54.213 -86.970 1.00 79.74 428 TYR H C 1
ATOM 18269 O O . TYR H 1 193 ? 2.287 -54.368 -86.347 1.00 79.33 428 TYR H O 1
ATOM 18278 N N . HIS H 1 194 ? 1.105 -54.413 -88.281 1.00 82.89 429 HIS H N 1
ATOM 18279 C CA . HIS H 1 194 ? 2.242 -54.778 -89.114 1.00 85.23 429 HIS H CA 1
ATOM 18280 C C . HIS H 1 194 ? 3.234 -53.620 -89.131 1.00 86.51 429 HIS H C 1
ATOM 18281 O O . HIS H 1 194 ? 2.833 -52.458 -89.232 1.00 87.27 429 HIS H O 1
ATOM 18288 N N . HIS H 1 195 ? 4.524 -53.936 -89.024 1.00 87.29 430 HIS H N 1
ATOM 18289 C CA . HIS H 1 195 ? 5.560 -52.905 -89.009 1.00 87.41 430 HIS H CA 1
ATOM 18290 C C . HIS H 1 195 ? 5.497 -51.907 -90.182 1.00 86.77 430 HIS H C 1
ATOM 18291 O O . HIS H 1 195 ? 5.770 -50.713 -90.012 1.00 85.49 430 HIS H O 1
ATOM 18298 N N . GLU H 1 196 ? 5.077 -52.386 -91.351 1.00 86.74 431 GLU H N 1
ATOM 18299 C CA . GLU H 1 196 ? 4.952 -51.531 -92.534 1.00 86.70 431 GLU H CA 1
ATOM 18300 C C . GLU H 1 196 ? 3.715 -50.633 -92.456 1.00 85.90 431 GLU H C 1
ATOM 18301 O O . GLU H 1 196 ? 3.592 -49.671 -93.213 1.00 86.07 431 GLU H O 1
ATOM 18307 N N . ASP H 1 197 ? 2.809 -50.946 -91.533 1.00 84.78 432 ASP H N 1
ATOM 18308 C CA . ASP H 1 197 ? 1.576 -50.179 -91.372 1.00 84.00 432 ASP H CA 1
ATOM 18309 C C . ASP H 1 197 ? 1.550 -49.100 -90.286 1.00 83.49 432 ASP H C 1
ATOM 18310 O O . ASP H 1 197 ? 0.565 -48.374 -90.173 1.00 83.36 432 ASP H O 1
ATOM 18315 N N . LEU H 1 198 ? 2.621 -48.967 -89.507 1.00 83.26 433 LEU H N 1
ATOM 18316 C CA . LEU H 1 198 ? 2.655 -47.969 -88.431 1.00 82.59 433 LEU H CA 1
ATOM 18317 C C . LEU H 1 198 ? 2.485 -46.505 -88.850 1.00 82.50 433 LEU H C 1
ATOM 18318 O O . LEU H 1 198 ? 2.041 -45.689 -88.043 1.00 82.70 433 LEU H O 1
ATOM 18323 N N . SER H 1 199 ? 2.835 -46.170 -90.091 1.00 82.19 434 SER H N 1
ATOM 18324 C CA . SER H 1 199 ? 2.696 -44.794 -90.577 1.00 81.85 434 SER H CA 1
ATOM 18325 C C . SER H 1 199 ? 1.276 -44.522 -91.030 1.00 80.66 434 SER H C 1
ATOM 18326 O O . SER H 1 199 ? 0.783 -43.403 -90.899 1.00 79.42 434 SER H O 1
ATOM 18329 N N . VAL H 1 200 ? 0.652 -45.539 -91.620 1.00 80.10 435 VAL H N 1
ATOM 18330 C CA . VAL H 1 200 ? -0.723 -45.428 -92.086 1.00 79.82 435 VAL H CA 1
ATOM 18331 C C . VAL H 1 200 ? -1.665 -45.612 -90.897 1.00 78.41 435 VAL H C 1
ATOM 18332 O O . VAL H 1 200 ? -2.768 -45.064 -90.874 1.00 78.50 435 VAL H O 1
ATOM 18336 N N . MET H 1 201 ? -1.202 -46.356 -89.897 1.00 76.69 436 MET H N 1
ATOM 18337 C CA . MET H 1 201 ? -1.995 -46.611 -88.704 1.00 74.86 436 MET H CA 1
ATOM 18338 C C . MET H 1 201 ? -2.076 -45.345 -87.867 1.00 74.93 436 MET H C 1
ATOM 18339 O O . MET H 1 201 ? -3.136 -45.000 -87.354 1.00 75.37 436 MET H O 1
ATOM 18344 N N . LYS H 1 202 ? -0.969 -44.616 -87.795 1.00 75.50 437 LYS H N 1
ATOM 18345 C CA . LYS H 1 202 ? -0.918 -43.372 -87.038 1.00 76.69 437 LYS H CA 1
ATOM 18346 C C . LYS H 1 202 ? -1.972 -42.372 -87.515 1.00 77.49 437 LYS H C 1
ATOM 18347 O O . LYS H 1 202 ? -2.742 -41.858 -86.713 1.00 77.74 437 LYS H O 1
ATOM 18353 N N . GLU H 1 203 ? -2.037 -42.122 -88.819 1.00 78.89 438 GLU H N 1
ATOM 18354 C CA . GLU H 1 203 ? -3.020 -41.174 -89.343 1.00 80.58 438 GLU H CA 1
ATOM 18355 C C . GLU H 1 203 ? -4.444 -41.611 -89.006 1.00 79.39 438 GLU H C 1
ATOM 18356 O O . GLU H 1 203 ? -5.334 -40.771 -88.856 1.00 78.35 438 GLU H O 1
ATOM 18362 N N . THR H 1 204 ? -4.653 -42.926 -88.908 1.00 78.34 439 THR H N 1
ATOM 18363 C CA . THR H 1 204 ? -5.964 -43.474 -88.565 1.00 77.17 439 THR H CA 1
ATOM 18364 C C . THR H 1 204 ? -6.234 -43.078 -87.113 1.00 76.06 439 THR H C 1
ATOM 18365 O O . THR H 1 204 ? -7.315 -42.588 -86.782 1.00 75.37 439 THR H O 1
ATOM 18369 N N . TYR H 1 205 ? -5.227 -43.239 -86.258 1.00 74.53 440 TYR H N 1
ATOM 18370 C CA . TYR H 1 205 ? -5.386 -42.875 -84.862 1.00 74.22 440 TYR H CA 1
ATOM 18371 C C . TYR H 1 205 ? -5.537 -41.379 -84.695 1.00 75.15 440 TYR H C 1
ATOM 18372 O O . TYR H 1 205 ? -6.132 -40.936 -83.723 1.00 76.22 440 TYR H O 1
ATOM 18381 N N . GLU H 1 206 ? -4.994 -40.602 -85.630 1.00 76.46 441 GLU H N 1
ATOM 18382 C CA . GLU H 1 206 ? -5.105 -39.148 -85.556 1.00 77.87 441 GLU H CA 1
ATOM 18383 C C . GLU H 1 206 ? -6.529 -38.746 -85.859 1.00 77.02 441 GLU H C 1
ATOM 18384 O O . GLU H 1 206 ? -7.013 -37.734 -85.347 1.00 75.55 441 GLU H O 1
ATOM 18390 N N . THR H 1 207 ? -7.182 -39.564 -86.690 1.00 76.97 442 THR H N 1
ATOM 18391 C CA . THR H 1 207 ? -8.570 -39.362 -87.119 1.00 76.79 442 THR H CA 1
ATOM 18392 C C . THR H 1 207 ? -9.536 -39.634 -85.976 1.00 76.53 442 THR H C 1
ATOM 18393 O O . THR H 1 207 ? -10.485 -38.884 -85.774 1.00 77.39 442 THR H O 1
ATOM 18397 N N . VAL H 1 208 ? -9.312 -40.739 -85.269 1.00 75.03 443 VAL H N 1
ATOM 18398 C CA . VAL H 1 208 ? -10.135 -41.115 -84.124 1.00 72.92 443 VAL H CA 1
ATOM 18399 C C . VAL H 1 208 ? -10.164 -39.952 -83.126 1.00 71.99 443 VAL H C 1
ATOM 18400 O O . VAL H 1 208 ? -11.221 -39.607 -82.584 1.00 71.93 443 VAL H O 1
ATOM 18404 N N . MET H 1 209 ? -8.994 -39.345 -82.921 1.00 70.76 444 MET H N 1
ATOM 18405 C CA . MET H 1 209 ? -8.815 -38.212 -82.016 1.00 69.96 444 MET H CA 1
ATOM 18406 C C . MET H 1 209 ? -9.523 -36.957 -82.520 1.00 70.43 444 MET H C 1
ATOM 18407 O O . MET H 1 209 ? -9.858 -36.061 -81.729 1.00 70.96 444 MET H O 1
ATOM 18412 N N . LYS H 1 210 ? -9.698 -36.869 -83.837 1.00 69.63 445 LYS H N 1
ATOM 18413 C CA . LYS H 1 210 ? -10.378 -35.731 -84.430 1.00 69.86 445 LYS H CA 1
ATOM 18414 C C . LYS H 1 210 ? -11.867 -36.002 -84.318 1.00 68.50 445 LYS H C 1
ATOM 18415 O O . LYS H 1 210 ? -12.664 -35.098 -84.100 1.00 67.11 445 LYS H O 1
ATOM 18421 N N . LYS H 1 211 ? -12.222 -37.275 -84.446 1.00 68.55 446 LYS H N 1
ATOM 18422 C CA . LYS H 1 211 ? -13.606 -37.721 -84.354 1.00 67.86 446 LYS H CA 1
ATOM 18423 C C . LYS H 1 211 ? -14.012 -37.669 -82.902 1.00 66.52 446 LYS H C 1
ATOM 18424 O O . LYS H 1 211 ? -15.190 -37.709 -82.579 1.00 66.95 446 LYS H O 1
ATOM 18430 N N . GLY H 1 212 ? -13.018 -37.589 -82.030 1.00 65.40 447 GLY H N 1
ATOM 18431 C CA . GLY H 1 212 ? -13.289 -37.515 -80.613 1.00 64.82 447 GLY H CA 1
ATOM 18432 C C . GLY H 1 212 ? -13.874 -36.176 -80.221 1.00 64.24 447 GLY H C 1
ATOM 18433 O O . GLY H 1 212 ? -14.373 -36.024 -79.113 1.00 63.64 447 GLY H O 1
ATOM 18434 N N . GLN H 1 213 ? -13.801 -35.202 -81.121 1.00 64.99 448 GLN H N 1
ATOM 18435 C CA . GLN H 1 213 ? -14.331 -33.864 -80.866 1.00 66.90 448 GLN H CA 1
ATOM 18436 C C . GLN H 1 213 ? -15.846 -33.898 -80.852 1.00 68.55 448 GLN H C 1
ATOM 18437 O O . GLN H 1 213 ? -16.500 -32.916 -80.498 1.00 67.97 448 GLN H O 1
ATOM 18443 N N . THR H 1 214 ? -16.387 -35.032 -81.286 1.00 71.11 449 THR H N 1
ATOM 18444 C CA . THR H 1 214 ? -17.823 -35.249 -81.352 1.00 73.38 449 THR H CA 1
ATOM 18445 C C . THR H 1 214 ? -18.171 -36.631 -80.773 1.00 74.26 449 THR H C 1
ATOM 18446 O O . THR H 1 214 ? -17.840 -37.672 -81.359 1.00 73.75 449 THR H O 1
ATOM 18450 N N . ALA H 1 215 ? -18.827 -36.624 -79.613 1.00 75.92 450 ALA H N 1
ATOM 18451 C CA . ALA H 1 215 ? -19.218 -37.859 -78.923 1.00 77.58 450 ALA H CA 1
ATOM 18452 C C . ALA H 1 215 ? -20.028 -38.816 -79.801 1.00 78.45 450 ALA H C 1
ATOM 18453 O O . ALA H 1 215 ? -21.074 -38.451 -80.347 1.00 78.64 450 ALA H O 1
ATOM 18455 N N . GLY H 1 216 ? -19.514 -40.034 -79.948 1.00 79.22 451 GLY H N 1
ATOM 18456 C CA . GLY H 1 216 ? -20.188 -41.043 -80.743 1.00 80.48 451 GLY H CA 1
ATOM 18457 C C . GLY H 1 216 ? -19.818 -41.091 -82.214 1.00 81.25 451 GLY H C 1
ATOM 18458 O O . GLY H 1 216 ? -20.151 -42.067 -82.889 1.00 81.36 451 GLY H O 1
ATOM 18459 N N . ALA H 1 217 ? -19.115 -40.069 -82.701 1.00 81.37 452 ALA H N 1
ATOM 18460 C CA . ALA H 1 217 ? -18.713 -40.000 -84.107 1.00 81.86 452 ALA H CA 1
ATOM 18461 C C . ALA H 1 217 ? -17.761 -41.129 -84.514 1.00 82.08 452 ALA H C 1
ATOM 18462 O O . ALA H 1 217 ? -16.649 -41.248 -83.986 1.00 82.43 452 ALA H O 1
ATOM 18464 N N . SER H 1 218 ? -18.209 -41.965 -85.448 1.00 81.49 453 SER H N 1
ATOM 18465 C CA . SER H 1 218 ? -17.400 -43.084 -85.911 1.00 80.67 453 SER H CA 1
ATOM 18466 C C . SER H 1 218 ? -16.865 -42.815 -87.306 1.00 81.04 453 SER H C 1
ATOM 18467 O O . SER H 1 218 ? -17.021 -41.713 -87.836 1.00 80.95 453 SER H O 1
ATOM 18470 N N . PHE H 1 219 ? -16.208 -43.822 -87.874 1.00 81.77 454 PHE H N 1
ATOM 18471 C CA . PHE H 1 219 ? -15.637 -43.739 -89.211 1.00 82.90 454 PHE H CA 1
ATOM 18472 C C . PHE H 1 219 ? -14.982 -45.062 -89.565 1.00 83.67 454 PHE H C 1
ATOM 18473 O O . PHE H 1 219 ? -14.489 -45.770 -88.686 1.00 83.29 454 PHE H O 1
ATOM 18481 N N . CYS H 1 220 ? -14.971 -45.385 -90.854 1.00 85.05 455 CYS H N 1
ATOM 18482 C CA . CYS H 1 220 ? -14.359 -46.622 -91.322 1.00 87.11 455 CYS H CA 1
ATOM 18483 C C . CYS H 1 220 ? -12.976 -46.390 -91.928 1.00 86.07 455 CYS H C 1
ATOM 18484 O O . CYS H 1 220 ? -12.712 -45.353 -92.547 1.00 85.81 455 CYS H O 1
ATOM 18487 N N . SER H 1 221 ? -12.072 -47.333 -91.690 1.00 85.18 456 SER H N 1
ATOM 18488 C CA . SER H 1 221 ? -10.735 -47.230 -92.246 1.00 84.25 456 SER H CA 1
ATOM 18489 C C . SER H 1 221 ? -10.569 -48.287 -93.336 1.00 84.22 456 SER H C 1
ATOM 18490 O O . SER H 1 221 ? -11.381 -49.213 -93.472 1.00 84.34 456 SER H O 1
ATOM 18493 N N . LYS H 1 222 ? -9.538 -48.091 -94.146 1.00 83.94 457 LYS H N 1
ATOM 18494 C CA . LYS H 1 222 ? -9.178 -49.000 -95.227 1.00 83.21 457 LYS H CA 1
ATOM 18495 C C . LYS H 1 222 ? -8.452 -50.167 -94.548 1.00 80.56 457 LYS H C 1
ATOM 18496 O O . LYS H 1 222 ? -7.519 -49.945 -93.781 1.00 79.87 457 LYS H O 1
ATOM 18502 N N . PRO H 1 223 ? -8.883 -51.418 -94.805 1.00 78.94 458 PRO H N 1
ATOM 18503 C CA . PRO H 1 223 ? -8.294 -52.632 -94.221 1.00 77.66 458 PRO H CA 1
ATOM 18504 C C . PRO H 1 223 ? -6.799 -52.565 -93.926 1.00 75.94 458 PRO H C 1
ATOM 18505 O O . PRO H 1 223 ? -6.034 -51.922 -94.648 1.00 75.23 458 PRO H O 1
ATOM 18509 N N . TYR H 1 224 ? -6.407 -53.165 -92.806 1.00 74.42 459 TYR H N 1
ATOM 18510 C CA . TYR H 1 224 ? -5.008 -53.186 -92.387 1.00 72.58 459 TYR H CA 1
ATOM 18511 C C . TYR H 1 224 ? -4.618 -54.559 -91.843 1.00 71.07 459 TYR H C 1
ATOM 18512 O O . TYR H 1 224 ? -5.481 -55.386 -91.543 1.00 70.90 459 TYR H O 1
ATOM 18521 N N . ARG H 1 225 ? -3.317 -54.816 -91.769 1.00 69.83 460 ARG H N 1
ATOM 18522 C CA . ARG H 1 225 ? -2.834 -56.100 -91.277 1.00 69.06 460 ARG H CA 1
ATOM 18523 C C . ARG H 1 225 ? -2.836 -56.181 -89.758 1.00 67.79 460 ARG H C 1
ATOM 18524 O O . ARG H 1 225 ? -2.458 -55.227 -89.075 1.00 68.08 460 ARG H O 1
ATOM 18532 N N . PHE H 1 226 ? -3.287 -57.321 -89.241 1.00 65.53 461 PHE H N 1
ATOM 18533 C CA . PHE H 1 226 ? -3.337 -57.563 -87.806 1.00 64.06 461 PHE H CA 1
ATOM 18534 C C . PHE H 1 226 ? -2.755 -58.946 -87.552 1.00 64.44 461 PHE H C 1
ATOM 18535 O O . PHE H 1 226 ? -3.240 -59.943 -88.089 1.00 65.06 461 PHE H O 1
ATOM 18543 N N . LEU H 1 227 ? -1.697 -58.990 -86.749 1.00 64.18 462 LEU H N 1
ATOM 18544 C CA . LEU H 1 227 ? -1.005 -60.224 -86.401 1.00 64.42 462 LEU H CA 1
ATOM 18545 C C . LEU H 1 227 ? -1.879 -61.183 -85.611 1.00 65.28 462 LEU H C 1
ATOM 18546 O O . LEU H 1 227 ? -2.424 -60.820 -84.573 1.00 66.36 462 LEU H O 1
ATOM 18551 N N . ILE H 1 228 ? -2.022 -62.409 -86.087 1.00 66.05 463 ILE H N 1
ATOM 18552 C CA . ILE H 1 228 ? -2.805 -63.362 -85.329 1.00 68.12 463 ILE H CA 1
ATOM 18553 C C . ILE H 1 228 ? -1.877 -64.318 -84.594 1.00 70.19 463 ILE H C 1
ATOM 18554 O O . ILE H 1 228 ? -0.665 -64.306 -84.784 1.00 69.67 463 ILE H O 1
ATOM 18559 N N . GLN H 1 229 ? -2.467 -65.104 -83.708 1.00 74.03 464 GLN H N 1
ATOM 18560 C CA . GLN H 1 229 ? -1.759 -66.082 -82.904 1.00 77.74 464 GLN H CA 1
ATOM 18561 C C . GLN H 1 229 ? -0.709 -66.924 -83.641 1.00 80.55 464 GLN H C 1
ATOM 18562 O O . GLN H 1 229 ? 0.433 -66.987 -83.194 1.00 81.57 464 GLN H O 1
ATOM 18568 N N . ASN H 1 230 ? -1.067 -67.540 -84.771 1.00 83.91 465 ASN H N 1
ATOM 18569 C CA . ASN H 1 230 ? -0.115 -68.394 -85.511 1.00 86.08 465 ASN H CA 1
ATOM 18570 C C . ASN H 1 230 ? 1.160 -67.736 -86.048 1.00 87.48 465 ASN H C 1
ATOM 18571 O O . ASN H 1 230 ? 2.139 -68.423 -86.372 1.00 87.14 465 ASN H O 1
ATOM 18576 N N . GLY H 1 231 ? 1.140 -66.407 -86.131 1.00 89.32 466 GLY H N 1
ATOM 18577 C CA . GLY H 1 231 ? 2.286 -65.667 -86.618 1.00 91.53 466 GLY H CA 1
ATOM 18578 C C . GLY H 1 231 ? 1.998 -64.903 -87.893 1.00 93.10 466 GLY H C 1
ATOM 18579 O O . GLY H 1 231 ? 2.692 -63.930 -88.194 1.00 93.03 466 GLY H O 1
ATOM 18580 N N . CYS H 1 232 ? 0.988 -65.344 -88.643 1.00 94.72 467 CYS H N 1
ATOM 18581 C CA . CYS H 1 232 ? 0.620 -64.691 -89.899 1.00 97.60 467 CYS H CA 1
ATOM 18582 C C . CYS H 1 232 ? -0.374 -63.534 -89.719 1.00 95.90 467 CYS H C 1
ATOM 18583 O O . CYS H 1 232 ? -0.850 -63.296 -88.607 1.00 96.96 467 CYS H O 1
ATOM 18586 N N . TYR H 1 233 ? -0.657 -62.793 -90.791 1.00 92.93 468 TYR H N 1
ATOM 18587 C CA . TYR H 1 233 ? -1.558 -61.637 -90.705 1.00 89.93 468 TYR H CA 1
ATOM 18588 C C . TYR H 1 233 ? -2.925 -61.723 -91.380 1.00 88.24 468 TYR H C 1
ATOM 18589 O O . TYR H 1 233 ? -3.146 -62.559 -92.261 1.00 89.68 468 TYR H O 1
ATOM 18598 N N . VAL H 1 234 ? -3.836 -60.849 -90.947 1.00 84.70 469 VAL H N 1
ATOM 18599 C CA . VAL H 1 234 ? -5.182 -60.766 -91.514 1.00 80.67 469 VAL H CA 1
ATOM 18600 C C . VAL H 1 234 ? -5.486 -59.335 -91.902 1.00 79.21 469 VAL H C 1
ATOM 18601 O O . VAL H 1 234 ? -4.778 -58.400 -91.533 1.00 78.29 469 VAL H O 1
ATOM 18605 N N . LEU H 1 235 ? -6.537 -59.180 -92.684 1.00 78.18 470 LEU H N 1
ATOM 18606 C CA . LEU H 1 235 ? -6.962 -57.866 -93.103 1.00 76.98 470 LEU H CA 1
ATOM 18607 C C . LEU H 1 235 ? -8.250 -57.630 -92.351 1.00 75.26 470 LEU H C 1
ATOM 18608 O O . LEU H 1 235 ? -9.125 -58.498 -92.308 1.00 75.32 470 LEU H O 1
ATOM 18613 N N . LEU H 1 236 ? -8.317 -56.484 -91.686 1.00 73.19 471 LEU H N 1
ATOM 18614 C CA . LEU H 1 236 ? -9.476 -56.110 -90.890 1.00 70.52 471 LEU H CA 1
ATOM 18615 C C . LEU H 1 236 ? -10.034 -54.765 -91.293 1.00 70.22 471 LEU H C 1
ATOM 18616 O O . LEU H 1 236 ? -9.289 -53.786 -91.412 1.00 68.90 471 LEU H O 1
ATOM 18621 N N . GLU H 1 237 ? -11.335 -54.721 -91.554 1.00 70.68 472 GLU H N 1
ATOM 18622 C CA . GLU H 1 237 ? -11.954 -53.444 -91.850 1.00 71.87 472 GLU H CA 1
ATOM 18623 C C . GLU H 1 237 ? -12.576 -53.065 -90.513 1.00 70.51 472 GLU H C 1
ATOM 18624 O O . GLU H 1 237 ? -13.348 -53.840 -89.926 1.00 69.70 472 GLU H O 1
ATOM 18630 N N . THR H 1 238 ? -12.166 -51.908 -90.001 1.00 68.57 473 THR H N 1
ATOM 18631 C CA . THR H 1 238 ? -12.627 -51.441 -88.704 1.00 67.22 473 THR H CA 1
ATOM 18632 C C . THR H 1 238 ? -13.441 -50.158 -88.711 1.00 67.05 473 THR H C 1
ATOM 18633 O O . THR H 1 238 ? -13.247 -49.269 -89.557 1.00 66.02 473 THR H O 1
ATOM 18637 N N . GLU H 1 239 ? -14.373 -50.099 -87.758 1.00 66.37 474 GLU H N 1
ATOM 18638 C CA . GLU H 1 239 ? -15.213 -48.926 -87.525 1.00 64.60 474 GLU H CA 1
ATOM 18639 C C . GLU H 1 239 ? -14.808 -48.444 -86.131 1.00 62.13 474 GLU H C 1
ATOM 18640 O O . GLU H 1 239 ? -15.187 -49.042 -85.115 1.00 61.84 474 GLU H O 1
ATOM 18646 N N . TRP H 1 240 ? -14.003 -47.385 -86.099 1.00 59.12 475 TRP H N 1
ATOM 18647 C CA . TRP H 1 240 ? -13.499 -46.830 -84.849 1.00 55.75 475 TRP H CA 1
ATOM 18648 C C . TRP H 1 240 ? -14.443 -45.868 -84.147 1.00 55.31 475 TRP H C 1
ATOM 18649 O O . TRP H 1 240 ? -14.935 -44.904 -84.738 1.00 56.53 475 TRP H O 1
ATOM 18660 N N . THR H 1 241 ? -14.666 -46.134 -82.865 1.00 53.89 476 THR H N 1
ATOM 18661 C CA . THR H 1 241 ? -15.515 -45.323 -82.005 1.00 51.95 476 THR H CA 1
ATOM 18662 C C . THR H 1 241 ? -14.664 -44.985 -80.777 1.00 50.68 476 THR H C 1
ATOM 18663 O O . THR H 1 241 ? -13.617 -45.606 -80.560 1.00 50.18 476 THR H O 1
ATOM 18667 N N . SER H 1 242 ? -15.067 -43.985 -79.996 1.00 50.10 477 SER H N 1
ATOM 18668 C CA . SER H 1 242 ? -14.280 -43.616 -78.815 1.00 49.34 477 SER H CA 1
ATOM 18669 C C . SER H 1 242 ? -15.038 -42.941 -77.690 1.00 48.15 477 SER H C 1
ATOM 18670 O O . SER H 1 242 ? -16.114 -42.386 -77.891 1.00 49.59 477 SER H O 1
ATOM 18673 N N . PHE H 1 243 ? -14.454 -42.998 -76.500 1.00 46.70 478 PHE H N 1
ATOM 18674 C CA . PHE H 1 243 ? -15.033 -42.341 -75.338 1.00 46.02 478 PHE H CA 1
ATOM 18675 C C . PHE H 1 243 ? -14.046 -41.359 -74.694 1.00 45.22 478 PHE H C 1
ATOM 18676 O O . PHE H 1 243 ? -12.915 -41.714 -74.372 1.00 46.55 478 PHE H O 1
ATOM 18684 N N . VAL H 1 244 ? -14.474 -40.115 -74.534 1.00 43.70 479 VAL H N 1
ATOM 18685 C CA . VAL H 1 244 ? -13.638 -39.096 -73.920 1.00 43.52 479 VAL H CA 1
ATOM 18686 C C . VAL H 1 244 ? -14.348 -38.653 -72.654 1.00 45.54 479 VAL H C 1
ATOM 18687 O O . VAL H 1 244 ? -15.493 -38.204 -72.727 1.00 48.81 479 VAL H O 1
ATOM 18691 N N . ASN H 1 245 ? -13.698 -38.798 -71.501 1.00 46.05 480 ASN H N 1
ATOM 18692 C CA . ASN H 1 245 ? -14.281 -38.372 -70.221 1.00 45.63 480 ASN H CA 1
ATOM 18693 C C . ASN H 1 245 ? -14.612 -36.874 -70.389 1.00 46.66 480 ASN H C 1
ATOM 18694 O O . ASN H 1 245 ? -13.715 -36.037 -70.522 1.00 47.17 480 ASN H O 1
ATOM 18699 N N . PRO H 1 246 ? -15.908 -36.524 -70.409 1.00 45.45 481 PRO H N 1
ATOM 18700 C CA . PRO H 1 246 ? -16.272 -35.126 -70.579 1.00 44.01 481 PRO H CA 1
ATOM 18701 C C . PRO H 1 246 ? -15.889 -34.191 -69.453 1.00 45.19 481 PRO H C 1
ATOM 18702 O O . PRO H 1 246 ? -16.150 -33.002 -69.542 1.00 46.33 481 PRO H O 1
ATOM 18706 N N . TRP H 1 247 ? -15.282 -34.706 -68.390 1.00 47.54 482 TRP H N 1
ATOM 18707 C CA . TRP H 1 247 ? -14.856 -33.831 -67.282 1.00 50.95 482 TRP H CA 1
ATOM 18708 C C . TRP H 1 247 ? -13.339 -33.618 -67.295 1.00 51.86 482 TRP H C 1
ATOM 18709 O O . TRP H 1 247 ? -12.853 -32.594 -66.832 1.00 53.34 482 TRP H O 1
ATOM 18720 N N . SER H 1 248 ? -12.605 -34.586 -67.836 1.00 52.26 483 SER H N 1
ATOM 18721 C CA . SER H 1 248 ? -11.149 -34.510 -67.925 1.00 52.41 483 SER H CA 1
ATOM 18722 C C . SER H 1 248 ? -10.734 -34.121 -69.348 1.00 52.59 483 SER H C 1
ATOM 18723 O O . SER H 1 248 ? -9.603 -33.698 -69.592 1.00 51.60 483 SER H O 1
ATOM 18726 N N . ARG H 1 249 ? -11.671 -34.270 -70.277 1.00 53.73 484 ARG H N 1
ATOM 18727 C CA . ARG H 1 249 ? -11.451 -33.972 -71.683 1.00 54.69 484 ARG H CA 1
ATOM 18728 C C . ARG H 1 249 ? -10.320 -34.837 -72.207 1.00 53.76 484 ARG H C 1
ATOM 18729 O O . ARG H 1 249 ? -9.654 -34.478 -73.168 1.00 53.55 484 ARG H O 1
ATOM 18737 N N . LYS H 1 250 ? -10.110 -35.981 -71.554 1.00 53.84 485 LYS H N 1
ATOM 18738 C CA . LYS H 1 250 ? -9.054 -36.937 -71.924 1.00 51.97 485 LYS H CA 1
ATOM 18739 C C . LYS H 1 250 ? -9.634 -38.213 -72.538 1.00 50.77 485 LYS H C 1
ATOM 18740 O O . LYS H 1 250 ? -10.736 -38.631 -72.187 1.00 50.99 485 LYS H O 1
ATOM 18746 N N . LEU H 1 251 ? -8.907 -38.819 -73.472 1.00 50.16 486 LEU H N 1
ATOM 18747 C CA . LEU H 1 251 ? -9.386 -40.058 -74.094 1.00 48.36 486 LEU H CA 1
ATOM 18748 C C . LEU H 1 251 ? -9.380 -41.205 -73.079 1.00 47.62 486 LEU H C 1
ATOM 18749 O O . LEU H 1 251 ? -8.337 -41.558 -72.528 1.00 46.70 486 LEU H O 1
ATOM 18754 N N . GLU H 1 252 ? -10.555 -41.780 -72.851 1.00 48.16 487 GLU H N 1
ATOM 18755 C CA . GLU H 1 252 ? -10.738 -42.880 -71.908 1.00 47.80 487 GLU H CA 1
ATOM 18756 C C . GLU H 1 252 ? -10.420 -44.235 -72.553 1.00 46.13 487 GLU H C 1
ATOM 18757 O O . GLU H 1 252 ? -9.786 -45.091 -71.930 1.00 46.97 487 GLU H O 1
ATOM 18763 N N . PHE H 1 253 ? -10.878 -44.443 -73.784 1.00 44.12 488 PHE H N 1
ATOM 18764 C CA . PHE H 1 253 ? -10.608 -45.695 -74.483 1.00 43.47 488 PHE H CA 1
ATOM 18765 C C . PHE H 1 253 ? -11.092 -45.681 -75.905 1.00 43.54 488 PHE H C 1
ATOM 18766 O O . PHE H 1 253 ? -11.959 -44.886 -76.274 1.00 43.00 488 PHE H O 1
ATOM 18774 N N . VAL H 1 254 ? -10.494 -46.561 -76.705 1.00 44.68 489 VAL H N 1
ATOM 18775 C CA . VAL H 1 254 ? -10.851 -46.714 -78.108 1.00 45.54 489 VAL H CA 1
ATOM 18776 C C . VAL H 1 254 ? -11.463 -48.087 -78.309 1.00 46.05 489 VAL H C 1
ATOM 18777 O O . VAL H 1 254 ? -10.946 -49.095 -77.809 1.00 45.95 489 VAL H O 1
ATOM 18781 N N . VAL H 1 255 ? -12.606 -48.119 -78.982 1.00 46.57 490 VAL H N 1
ATOM 18782 C CA . VAL H 1 255 ? -13.231 -49.390 -79.283 1.00 47.84 490 VAL H CA 1
ATOM 18783 C C . VAL H 1 255 ? -13.311 -49.454 -80.776 1.00 46.79 490 VAL H C 1
ATOM 18784 O O . VAL H 1 255 ? -13.729 -48.502 -81.413 1.00 45.05 490 VAL H O 1
ATOM 18788 N N . GLY H 1 256 ? -12.789 -50.547 -81.322 1.00 48.62 491 GLY H N 1
ATOM 18789 C CA . GLY H 1 256 ? -12.786 -50.753 -82.753 1.00 50.48 491 GLY H CA 1
ATOM 18790 C C . GLY H 1 256 ? -13.579 -51.989 -83.109 1.00 51.59 491 GLY H C 1
ATOM 18791 O O . GLY H 1 256 ? -13.354 -53.057 -82.530 1.00 49.19 491 GLY H O 1
ATOM 18792 N N . HIS H 1 257 ? -14.555 -51.821 -84.004 1.00 54.75 492 HIS H N 1
ATOM 18793 C CA . HIS H 1 257 ? -15.380 -52.933 -84.455 1.00 59.59 492 HIS H CA 1
ATOM 18794 C C . HIS H 1 257 ? -14.751 -53.515 -85.695 1.00 62.17 492 HIS H C 1
ATOM 18795 O O . HIS H 1 257 ? -14.577 -52.830 -86.705 1.00 62.78 492 HIS H O 1
ATOM 18802 N N . HIS H 1 258 ? -14.402 -54.792 -85.598 1.00 65.24 493 HIS H N 1
ATOM 18803 C CA . HIS H 1 258 ? -13.710 -55.486 -86.673 1.00 68.45 493 HIS H CA 1
ATOM 18804 C C . HIS H 1 258 ? -14.489 -56.564 -87.388 1.00 70.94 493 HIS H C 1
ATOM 18805 O O . HIS H 1 258 ? -15.328 -57.241 -86.793 1.00 71.72 493 HIS H O 1
ATOM 18812 N N . ARG H 1 259 ? -14.133 -56.750 -88.658 1.00 73.53 494 ARG H N 1
ATOM 18813 C CA . ARG H 1 259 ? -14.695 -57.785 -89.518 1.00 75.47 494 ARG H CA 1
ATOM 18814 C C . ARG H 1 259 ? -13.531 -58.188 -90.406 1.00 75.64 494 ARG H C 1
ATOM 18815 O O . ARG H 1 259 ? -12.924 -57.355 -91.086 1.00 75.15 494 ARG H O 1
ATOM 18823 N N . VAL H 1 260 ? -13.167 -59.459 -90.322 1.00 77.46 495 VAL H N 1
ATOM 18824 C CA . VAL H 1 260 ? -12.040 -59.982 -91.079 1.00 79.97 495 VAL H CA 1
ATOM 18825 C C . VAL H 1 260 ? -12.224 -59.890 -92.591 1.00 82.15 495 VAL H C 1
ATOM 18826 O O . VAL H 1 260 ? -12.873 -60.739 -93.206 1.00 82.00 495 VAL H O 1
ATOM 18830 N N . PHE H 1 261 ? -11.636 -58.852 -93.180 1.00 85.09 496 PHE H N 1
ATOM 18831 C CA . PHE H 1 261 ? -11.706 -58.602 -94.624 1.00 87.95 496 PHE H CA 1
ATOM 18832 C C . PHE H 1 261 ? -11.058 -59.750 -95.400 1.00 88.54 496 PHE H C 1
ATOM 18833 O O . PHE H 1 261 ? -11.568 -60.191 -96.426 1.00 88.19 496 PHE H O 1
ATOM 18841 N N . GLN H 1 262 ? -9.916 -60.210 -94.907 1.00 90.34 497 GLN H N 1
ATOM 18842 C CA . GLN H 1 262 ? -9.197 -61.310 -95.527 1.00 92.17 497 GLN H CA 1
ATOM 18843 C C . GLN H 1 262 ? -8.637 -62.215 -94.455 1.00 92.95 497 GLN H C 1
ATOM 18844 O O . GLN H 1 262 ? -7.949 -61.755 -93.539 1.00 93.05 497 GLN H O 1
ATOM 18850 N N . GLY H 1 263 ? -8.951 -63.504 -94.574 1.00 94.22 498 GLY H N 1
ATOM 18851 C CA . GLY H 1 263 ? -8.482 -64.501 -93.622 1.00 95.34 498 GLY H CA 1
ATOM 18852 C C . GLY H 1 263 ? -6.993 -64.779 -93.741 1.00 96.04 498 GLY H C 1
ATOM 18853 O O . GLY H 1 263 ? -6.343 -64.323 -94.687 1.00 96.22 498 GLY H O 1
ATOM 18854 N N . PRO H 1 264 ? -6.418 -65.509 -92.778 1.00 96.63 499 PRO H N 1
ATOM 18855 C CA . PRO H 1 264 ? -4.993 -65.855 -92.764 1.00 98.15 499 PRO H CA 1
ATOM 18856 C C . PRO H 1 264 ? -4.594 -66.841 -93.860 1.00 100.30 499 PRO H C 1
ATOM 18857 O O . PRO H 1 264 ? -5.434 -67.562 -94.392 1.00 100.58 499 PRO H O 1
ATOM 18861 N N . LYS H 1 265 ? -3.309 -66.840 -94.204 1.00 102.96 500 LYS H N 1
ATOM 18862 C CA . LYS H 1 265 ? -2.768 -67.747 -95.212 1.00 105.84 500 LYS H CA 1
ATOM 18863 C C . LYS H 1 265 ? -2.855 -69.190 -94.709 1.00 106.51 500 LYS H C 1
ATOM 18864 O O . LYS H 1 265 ? -3.096 -70.124 -95.487 1.00 105.76 500 LYS H O 1
ATOM 18870 N N . GLN H 1 266 ? -2.627 -69.357 -93.404 1.00 107.98 501 GLN H N 1
ATOM 18871 C CA . GLN H 1 266 ? -2.663 -70.660 -92.718 1.00 109.64 501 GLN H CA 1
ATOM 18872 C C . GLN H 1 266 ? -3.957 -70.790 -91.913 1.00 110.27 501 GLN H C 1
ATOM 18873 O O . GLN H 1 266 ? -4.091 -70.232 -90.825 1.00 108.90 501 GLN H O 1
ATOM 18879 N N . CYS H 1 267 ? -4.901 -71.535 -92.471 1.00 112.06 502 CYS H N 1
ATOM 18880 C CA . CYS H 1 267 ? -6.202 -71.728 -91.845 1.00 114.20 502 CYS H CA 1
ATOM 18881 C C . CYS H 1 267 ? -6.228 -71.882 -90.318 1.00 113.75 502 CYS H C 1
ATOM 18882 O O . CYS H 1 267 ? -6.909 -71.112 -89.645 1.00 113.89 502 CYS H O 1
ATOM 18885 N N . ASN H 1 268 ? -5.508 -72.872 -89.782 1.00 113.52 503 ASN H N 1
ATOM 18886 C CA . ASN H 1 268 ? -5.458 -73.118 -88.334 1.00 113.02 503 ASN H CA 1
ATOM 18887 C C . ASN H 1 268 ? -4.786 -71.992 -87.574 1.00 112.22 503 ASN H C 1
ATOM 18888 O O . ASN H 1 268 ? -3.555 -71.915 -87.527 1.00 111.86 503 ASN H O 1
ATOM 18893 N N . VAL H 1 269 ? -5.601 -71.108 -86.998 1.00 110.78 504 VAL H N 1
ATOM 18894 C CA . VAL H 1 269 ? -5.089 -69.955 -86.264 1.00 109.28 504 VAL H CA 1
ATOM 18895 C C . VAL H 1 269 ? -4.497 -70.322 -84.910 1.00 109.18 504 VAL H C 1
ATOM 18896 O O . VAL H 1 269 ? -3.684 -69.578 -84.378 1.00 109.10 504 VAL H O 1
ATOM 18900 N N . PHE H 1 270 ? -4.907 -71.457 -84.351 1.00 109.61 505 PHE H N 1
ATOM 18901 C CA . PHE H 1 270 ? -4.406 -71.874 -83.051 1.00 110.66 505 PHE H CA 1
ATOM 18902 C C . PHE H 1 270 ? -2.993 -72.446 -83.056 1.00 112.78 505 PHE H C 1
ATOM 18903 O O . PHE H 1 270 ? -2.179 -72.078 -82.208 1.00 113.24 505 PHE H O 1
ATOM 18911 N N . GLU H 1 271 ? -2.699 -73.351 -83.988 1.00 115.06 506 GLU H N 1
ATOM 18912 C CA . GLU H 1 271 ? -1.346 -73.914 -84.105 1.00 116.89 506 GLU H CA 1
ATOM 18913 C C . GLU H 1 271 ? -0.474 -72.875 -84.813 1.00 117.81 506 GLU H C 1
ATOM 18914 O O . GLU H 1 271 ? -0.781 -72.464 -85.935 1.00 118.50 506 GLU H O 1
ATOM 18920 N N . ALA H 1 272 ? 0.595 -72.441 -84.144 1.00 118.35 507 ALA H N 1
ATOM 18921 C CA . ALA H 1 272 ? 1.511 -71.438 -84.698 1.00 118.86 507 ALA H CA 1
ATOM 18922 C C . ALA H 1 272 ? 2.312 -71.974 -85.883 1.00 119.52 507 ALA H C 1
ATOM 18923 O O . ALA H 1 272 ? 3.321 -72.655 -85.678 1.00 120.72 507 ALA H O 1
ATOM 18925 N N . ALA H 1 273 ? 1.889 -71.611 -87.103 1.00 119.54 508 ALA H N 1
ATOM 18926 C CA . ALA H 1 273 ? 2.537 -72.033 -88.343 1.00 118.88 508 ALA H CA 1
ATOM 18927 C C . ALA H 1 273 ? 3.895 -71.346 -88.522 1.00 118.92 508 ALA H C 1
ATOM 18928 O O . ALA H 1 273 ? 4.018 -70.124 -88.385 1.00 118.83 508 ALA H O 1
ATOM 18930 N N . PRO H 1 274 ? 4.946 -72.143 -88.784 1.00 118.91 509 PRO H N 1
ATOM 18931 C CA . PRO H 1 274 ? 6.310 -71.640 -88.976 1.00 118.48 509 PRO H CA 1
ATOM 18932 C C . PRO H 1 274 ? 6.589 -71.168 -90.404 1.00 118.08 509 PRO H C 1
ATOM 18933 O O . PRO H 1 274 ? 7.482 -71.686 -91.067 1.00 118.70 509 PRO H O 1
ATOM 18937 N N . THR H 1 275 ? 5.856 -70.156 -90.860 1.00 117.51 510 THR H N 1
ATOM 18938 C CA . THR H 1 275 ? 6.029 -69.648 -92.220 1.00 117.01 510 THR H CA 1
ATOM 18939 C C . THR H 1 275 ? 6.222 -68.132 -92.258 1.00 116.94 510 THR H C 1
ATOM 18940 O O . THR H 1 275 ? 7.000 -67.608 -93.062 1.00 116.72 510 THR H O 1
ATOM 18944 N N . CYS H 1 276 ? 5.505 -67.430 -91.389 1.00 116.83 511 CYS H N 1
ATOM 18945 C CA . CYS H 1 276 ? 5.586 -65.974 -91.324 1.00 116.50 511 CYS H CA 1
ATOM 18946 C C . CYS H 1 276 ? 6.660 -65.526 -90.324 1.00 116.92 511 CYS H C 1
ATOM 18947 O O . CYS H 1 276 ? 6.673 -65.977 -89.177 1.00 116.63 511 CYS H O 1
ATOM 18950 N N . LYS H 1 277 ? 7.557 -64.642 -90.764 1.00 117.86 512 LYS H N 1
ATOM 18951 C CA . LYS H 1 277 ? 8.644 -64.150 -89.908 1.00 119.00 512 LYS H CA 1
ATOM 18952 C C . LYS H 1 277 ? 9.252 -62.798 -90.339 1.00 120.07 512 LYS H C 1
ATOM 18953 O O . LYS H 1 277 ? 8.525 -61.843 -90.616 1.00 119.31 512 LYS H O 1
ATOM 18959 N N . LEU H 1 278 ? 10.591 -62.755 -90.383 1.00 122.32 513 LEU H N 1
ATOM 18960 C CA . LEU H 1 278 ? 11.432 -61.590 -90.738 1.00 124.42 513 LEU H CA 1
ATOM 18961 C C . LEU H 1 278 ? 11.726 -60.692 -89.529 1.00 125.31 513 LEU H C 1
ATOM 18962 O O . LEU H 1 278 ? 11.092 -60.830 -88.479 1.00 125.59 513 LEU H O 1
ATOM 18967 N N . LYS H 1 279 ? 12.675 -59.766 -89.676 1.00 126.09 514 LYS H N 1
ATOM 18968 C CA . LYS H 1 279 ? 13.039 -58.888 -88.567 1.00 126.98 514 LYS H CA 1
ATOM 18969 C C . LYS H 1 279 ? 13.385 -57.427 -88.861 1.00 127.61 514 LYS H C 1
ATOM 18970 O O . LYS H 1 279 ? 12.611 -56.536 -88.510 1.00 127.69 514 LYS H O 1
ATOM 18976 N N . ILE H 1 280 ? 14.534 -57.193 -89.504 1.00 128.29 515 ILE H N 1
ATOM 18977 C CA . ILE H 1 280 ? 15.048 -55.847 -89.822 1.00 129.18 515 ILE H CA 1
ATOM 18978 C C . ILE H 1 280 ? 15.088 -54.897 -88.611 1.00 130.43 515 ILE H C 1
ATOM 18979 O O . ILE H 1 280 ? 14.051 -54.490 -88.077 1.00 131.13 515 ILE H O 1
ATOM 18984 N N . SER H 1 281 ? 16.306 -54.583 -88.168 1.00 131.07 516 SER H N 1
ATOM 18985 C CA . SER H 1 281 ? 16.532 -53.698 -87.025 1.00 131.30 516 SER H CA 1
ATOM 18986 C C . SER H 1 281 ? 16.704 -52.236 -87.463 1.00 132.06 516 SER H C 1
ATOM 18987 O O . SER H 1 281 ? 16.203 -51.840 -88.519 1.00 132.29 516 SER H O 1
ATOM 18990 N N . GLU H 1 282 ? 17.417 -51.454 -86.647 1.00 132.91 517 GLU H N 1
ATOM 18991 C CA . GLU H 1 282 ? 17.700 -50.029 -86.884 1.00 133.73 517 GLU H CA 1
ATOM 18992 C C . GLU H 1 282 ? 16.510 -49.151 -87.308 1.00 133.45 517 GLU H C 1
ATOM 18993 O O . GLU H 1 282 ? 15.617 -48.888 -86.510 1.00 133.45 517 GLU H O 1
ATOM 18999 N N . GLU H 1 283 ? 16.493 -48.715 -88.566 1.00 132.98 518 GLU H N 1
ATOM 19000 C CA . GLU H 1 283 ? 15.425 -47.861 -89.091 1.00 132.56 518 GLU H CA 1
ATOM 19001 C C . GLU H 1 283 ? 14.042 -48.515 -89.077 1.00 132.07 518 GLU H C 1
ATOM 19002 O O . GLU H 1 283 ? 13.080 -47.939 -89.591 1.00 132.72 518 GLU H O 1
ATOM 19008 N N . ALA H 1 284 ? 13.954 -49.742 -88.571 1.00 130.58 519 ALA H N 1
ATOM 19009 C CA . ALA H 1 284 ? 12.678 -50.445 -88.504 1.00 128.42 519 ALA H CA 1
ATOM 19010 C C . ALA H 1 284 ? 12.319 -50.638 -87.042 1.00 126.97 519 ALA H C 1
ATOM 19011 O O . ALA H 1 284 ? 11.439 -49.959 -86.523 1.00 126.53 519 ALA H O 1
ATOM 19013 N N . GLN H 1 285 ? 13.047 -51.524 -86.369 1.00 125.33 520 GLN H N 1
ATOM 19014 C CA . GLN H 1 285 ? 12.818 -51.800 -84.956 1.00 123.57 520 GLN H CA 1
ATOM 19015 C C . GLN H 1 285 ? 12.821 -50.485 -84.167 1.00 122.16 520 GLN H C 1
ATOM 19016 O O . GLN H 1 285 ? 11.977 -50.284 -83.297 1.00 122.00 520 GLN H O 1
ATOM 19022 N N . SER H 1 286 ? 13.749 -49.585 -84.500 1.00 120.61 521 SER H N 1
ATOM 19023 C CA . SER H 1 286 ? 13.838 -48.285 -83.832 1.00 119.29 521 SER H CA 1
ATOM 19024 C C . SER H 1 286 ? 12.716 -47.385 -84.321 1.00 118.35 521 SER H C 1
ATOM 19025 O O . SER H 1 286 ? 11.751 -47.150 -83.600 1.00 118.45 521 SER H O 1
ATOM 19028 N N . ARG H 1 287 ? 12.847 -46.904 -85.556 1.00 117.21 522 ARG H N 1
ATOM 19029 C CA . ARG H 1 287 ? 11.865 -46.013 -86.172 1.00 116.35 522 ARG H CA 1
ATOM 19030 C C . ARG H 1 287 ? 10.417 -46.418 -85.893 1.00 115.01 522 ARG H C 1
ATOM 19031 O O . ARG H 1 287 ? 9.575 -45.564 -85.631 1.00 115.03 522 ARG H O 1
ATOM 19039 N N . ASN H 1 288 ? 10.134 -47.717 -85.930 1.00 113.63 523 ASN H N 1
ATOM 19040 C CA . ASN H 1 288 ? 8.786 -48.210 -85.660 1.00 112.14 523 ASN H CA 1
ATOM 19041 C C . ASN H 1 288 ? 8.418 -48.091 -84.188 1.00 110.69 523 ASN H C 1
ATOM 19042 O O . ASN H 1 288 ? 7.296 -47.711 -83.855 1.00 110.52 523 ASN H O 1
ATOM 19047 N N . THR H 1 289 ? 9.365 -48.412 -83.310 1.00 108.92 524 THR H N 1
ATOM 19048 C CA . THR H 1 289 ? 9.120 -48.339 -81.874 1.00 107.18 524 THR H CA 1
ATOM 19049 C C . THR H 1 289 ? 9.017 -46.882 -81.386 1.00 106.07 524 THR H C 1
ATOM 19050 O O . THR H 1 289 ? 8.638 -46.628 -80.241 1.00 105.62 524 THR H O 1
ATOM 19054 N N . ARG H 1 290 ? 9.367 -45.934 -82.257 1.00 104.55 525 ARG H N 1
ATOM 19055 C CA . ARG H 1 290 ? 9.268 -44.514 -81.935 1.00 103.03 525 ARG H CA 1
ATOM 19056 C C . ARG H 1 290 ? 7.903 -44.038 -82.405 1.00 101.15 525 ARG H C 1
ATOM 19057 O O . ARG H 1 290 ? 7.188 -43.362 -81.671 1.00 101.27 525 ARG H O 1
ATOM 19065 N N . ILE H 1 291 ? 7.549 -44.399 -83.635 1.00 98.84 526 ILE H N 1
ATOM 19066 C CA . ILE H 1 291 ? 6.260 -44.031 -84.210 1.00 97.27 526 ILE H CA 1
ATOM 19067 C C . ILE H 1 291 ? 5.145 -44.419 -83.246 1.00 95.96 526 ILE H C 1
ATOM 19068 O O . ILE H 1 291 ? 4.202 -43.653 -83.035 1.00 95.64 526 ILE H O 1
ATOM 19073 N N . LYS H 1 292 ? 5.266 -45.607 -82.659 1.00 94.39 527 LYS H N 1
ATOM 19074 C CA . LYS H 1 292 ? 4.284 -46.095 -81.704 1.00 92.76 527 LYS H CA 1
ATOM 19075 C C . LYS H 1 292 ? 4.094 -45.031 -80.632 1.00 92.87 527 LYS H C 1
ATOM 19076 O O . LYS H 1 292 ? 2.965 -44.750 -80.232 1.00 93.76 527 LYS H O 1
ATOM 19082 N N . GLU H 1 293 ? 5.192 -44.387 -80.235 1.00 92.22 528 GLU H N 1
ATOM 19083 C CA . GLU H 1 293 ? 5.148 -43.340 -79.218 1.00 91.78 528 GLU H CA 1
ATOM 19084 C C . GLU H 1 293 ? 4.348 -42.106 -79.631 1.00 90.74 528 GLU H C 1
ATOM 19085 O O . GLU H 1 293 ? 3.573 -41.589 -78.833 1.00 91.51 528 GLU H O 1
ATOM 19091 N N . ASP H 1 294 ? 4.531 -41.626 -80.860 1.00 89.54 529 ASP H N 1
ATOM 19092 C CA . ASP H 1 294 ? 3.800 -40.440 -81.334 1.00 88.90 529 ASP H CA 1
ATOM 19093 C C . ASP H 1 294 ? 2.299 -40.723 -81.311 1.00 87.65 529 ASP H C 1
ATOM 19094 O O . ASP H 1 294 ? 1.488 -39.844 -81.004 1.00 86.59 529 ASP H O 1
ATOM 19099 N N . ILE H 1 295 ? 1.948 -41.957 -81.665 1.00 86.20 530 ILE H N 1
ATOM 19100 C CA . ILE H 1 295 ? 0.563 -42.408 -81.680 1.00 84.73 530 ILE H CA 1
ATOM 19101 C C . ILE H 1 295 ? 0.013 -42.296 -80.263 1.00 83.28 530 ILE H C 1
ATOM 19102 O O . ILE H 1 295 ? -0.878 -41.487 -79.992 1.00 82.98 530 ILE H O 1
ATOM 19107 N N . VAL H 1 296 ? 0.597 -43.069 -79.352 1.00 80.93 531 VAL H N 1
ATOM 19108 C CA . VAL H 1 296 ? 0.165 -43.086 -77.964 1.00 79.13 531 VAL H CA 1
ATOM 19109 C C . VAL H 1 296 ? 0.278 -41.723 -77.262 1.00 78.25 531 VAL H C 1
ATOM 19110 O O . VAL H 1 296 ? -0.440 -41.454 -76.298 1.00 77.88 531 VAL H O 1
ATOM 19114 N N . LYS H 1 297 ? 1.127 -40.846 -77.788 1.00 78.37 532 LYS H N 1
ATOM 19115 C CA . LYS H 1 297 ? 1.304 -39.508 -77.221 1.00 79.29 532 LYS H CA 1
ATOM 19116 C C . LYS H 1 297 ? 0.147 -38.627 -77.691 1.00 79.13 532 LYS H C 1
ATOM 19117 O O . LYS H 1 297 ? -0.243 -37.680 -77.005 1.00 77.41 532 LYS H O 1
ATOM 19123 N N . ARG H 1 298 ? -0.377 -38.950 -78.875 1.00 80.66 533 ARG H N 1
ATOM 19124 C CA . ARG H 1 298 ? -1.507 -38.244 -79.495 1.00 81.19 533 ARG H CA 1
ATOM 19125 C C . ARG H 1 298 ? -2.785 -38.579 -78.732 1.00 80.68 533 ARG H C 1
ATOM 19126 O O . ARG H 1 298 ? -3.679 -37.736 -78.583 1.00 81.44 533 ARG H O 1
ATOM 19134 N N . LEU H 1 299 ? -2.885 -39.839 -78.312 1.00 78.58 534 LEU H N 1
ATOM 19135 C CA . LEU H 1 299 ? -4.026 -40.321 -77.552 1.00 76.43 534 LEU H CA 1
ATOM 19136 C C . LEU H 1 299 ? -4.096 -39.601 -76.212 1.00 75.76 534 LEU H C 1
ATOM 19137 O O . LEU H 1 299 ? -5.181 -39.331 -75.703 1.00 76.21 534 LEU H O 1
ATOM 19142 N N . ALA H 1 300 ? -2.928 -39.242 -75.679 1.00 75.48 535 ALA H N 1
ATOM 19143 C CA . ALA H 1 300 ? -2.806 -38.536 -74.397 1.00 74.48 535 ALA H CA 1
ATOM 19144 C C . ALA H 1 300 ? -3.222 -37.062 -74.436 1.00 73.85 535 ALA H C 1
ATOM 19145 O O . ALA H 1 300 ? -3.580 -36.498 -73.405 1.00 72.29 535 ALA H O 1
ATOM 19147 N N . GLU H 1 301 ? -3.115 -36.440 -75.613 1.00 75.04 536 GLU H N 1
ATOM 19148 C CA . GLU H 1 301 ? -3.484 -35.030 -75.817 1.00 76.60 536 GLU H CA 1
ATOM 19149 C C . GLU H 1 301 ? -4.935 -34.800 -75.401 1.00 75.74 536 GLU H C 1
ATOM 19150 O O . GLU H 1 301 ? -5.787 -35.669 -75.599 1.00 77.50 536 GLU H O 1
ATOM 19156 N N . THR H 1 302 ? -5.221 -33.632 -74.835 1.00 73.60 537 THR H N 1
ATOM 19157 C CA . THR H 1 302 ? -6.575 -33.325 -74.393 1.00 72.61 537 THR H CA 1
ATOM 19158 C C . THR H 1 302 ? -7.464 -32.852 -75.544 1.00 72.40 537 THR H C 1
ATOM 19159 O O . THR H 1 302 ? -7.092 -31.947 -76.282 1.00 72.28 537 THR H O 1
ATOM 19163 N N . VAL H 1 303 ? -8.607 -33.522 -75.725 1.00 73.03 538 VAL H N 1
ATOM 19164 C CA . VAL H 1 303 ? -9.558 -33.192 -76.791 1.00 74.23 538 VAL H CA 1
ATOM 19165 C C . VAL H 1 303 ? -10.476 -32.031 -76.423 1.00 76.51 538 VAL H C 1
ATOM 19166 O O . VAL H 1 303 ? -10.952 -31.919 -75.284 1.00 77.13 538 VAL H O 1
ATOM 19170 N N . SER H 1 304 ? -10.750 -31.177 -77.403 1.00 78.83 539 SER H N 1
ATOM 19171 C CA . SER H 1 304 ? -11.599 -30.011 -77.170 1.00 81.82 539 SER H CA 1
ATOM 19172 C C . SER H 1 304 ? -13.087 -30.245 -77.366 1.00 83.60 539 SER H C 1
ATOM 19173 O O . SER H 1 304 ? -13.519 -30.850 -78.344 1.00 83.05 539 SER H O 1
ATOM 19176 N N . ARG H 1 305 ? -13.865 -29.739 -76.423 1.00 85.95 540 ARG H N 1
ATOM 19177 C CA . ARG H 1 305 ? -15.305 -29.841 -76.490 1.00 89.11 540 ARG H CA 1
ATOM 19178 C C . ARG H 1 305 ? -15.763 -28.431 -76.146 1.00 93.20 540 ARG H C 1
ATOM 19179 O O . ARG H 1 305 ? -16.088 -28.135 -74.992 1.00 92.96 540 ARG H O 1
ATOM 19187 N N . PRO H 1 306 ? -15.719 -27.522 -77.148 1.00 97.55 541 PRO H N 1
ATOM 19188 C CA . PRO H 1 306 ? -16.123 -26.126 -76.996 1.00 100.56 541 PRO H CA 1
ATOM 19189 C C . PRO H 1 306 ? -17.632 -26.082 -76.880 1.00 103.68 541 PRO H C 1
ATOM 19190 O O . PRO H 1 306 ? -18.344 -27.070 -77.101 1.00 104.02 541 PRO H O 1
ATOM 19194 N N . SER H 1 307 ? -18.098 -24.964 -76.369 1.00 106.67 542 SER H N 1
ATOM 19195 C CA . SER H 1 307 ? -19.529 -24.782 -76.227 1.00 109.34 542 SER H CA 1
ATOM 19196 C C . SER H 1 307 ? -20.033 -23.477 -76.881 1.00 112.03 542 SER H C 1
ATOM 19197 O O . SER H 1 307 ? -19.826 -22.380 -76.336 1.00 112.62 542 SER H O 1
ATOM 19200 N N . GLU H 1 308 ? -20.686 -23.617 -78.037 1.00 114.99 543 GLU H N 1
ATOM 19201 C CA . GLU H 1 308 ? -21.244 -22.489 -78.767 1.00 117.57 543 GLU H CA 1
ATOM 19202 C C . GLU H 1 308 ? -22.650 -22.130 -78.206 1.00 118.43 543 GLU H C 1
ATOM 19203 O O . GLU H 1 308 ? -23.449 -21.425 -78.796 1.00 118.44 543 GLU H O 1
ATOM 19209 N N . THR H 1 309 ? -22.903 -22.638 -77.025 1.00 119.40 544 THR H N 1
ATOM 19210 C CA . THR H 1 309 ? -24.115 -22.469 -76.265 1.00 119.88 544 THR H CA 1
ATOM 19211 C C . THR H 1 309 ? -23.731 -21.764 -74.935 1.00 120.05 544 THR H C 1
ATOM 19212 O O . THR H 1 309 ? -22.609 -21.946 -74.443 1.00 119.98 544 THR H O 1
ATOM 19216 N N . VAL H 1 310 ? -24.605 -20.898 -74.402 1.00 120.21 545 VAL H N 1
ATOM 19217 C CA . VAL H 1 310 ? -24.268 -20.163 -73.162 1.00 120.63 545 VAL H CA 1
ATOM 19218 C C . VAL H 1 310 ? -25.297 -20.125 -72.012 1.00 120.39 545 VAL H C 1
ATOM 19219 O O . VAL H 1 310 ? -26.201 -20.963 -71.943 1.00 120.86 545 VAL H O 1
ATOM 19223 N N . LYS H 1 311 ? -25.106 -19.154 -71.109 1.00 119.52 546 LYS H N 1
ATOM 19224 C CA . LYS H 1 311 ? -25.905 -18.902 -69.893 1.00 118.48 546 LYS H CA 1
ATOM 19225 C C . LYS H 1 311 ? -27.398 -19.226 -69.824 1.00 117.43 546 LYS H C 1
ATOM 19226 O O . LYS H 1 311 ? -27.793 -20.195 -69.177 1.00 116.86 546 LYS H O 1
ATOM 19232 N N . GLN H 1 312 ? -28.226 -18.361 -70.405 1.00 116.25 547 GLN H N 1
ATOM 19233 C CA . GLN H 1 312 ? -29.669 -18.554 -70.369 1.00 115.33 547 GLN H CA 1
ATOM 19234 C C . GLN H 1 312 ? -30.208 -19.666 -71.265 1.00 115.10 547 GLN H C 1
ATOM 19235 O O . GLN H 1 312 ? -31.346 -20.107 -71.084 1.00 115.12 547 GLN H O 1
ATOM 19241 N N . GLU H 1 313 ? -29.403 -20.136 -72.216 1.00 114.71 548 GLU H N 1
ATOM 19242 C CA . GLU H 1 313 ? -29.857 -21.211 -73.088 1.00 114.57 548 GLU H CA 1
ATOM 19243 C C . GLU H 1 313 ? -30.116 -22.468 -72.269 1.00 113.21 548 GLU H C 1
ATOM 19244 O O . GLU H 1 313 ? -31.048 -23.221 -72.550 1.00 113.37 548 GLU H O 1
ATOM 19250 N N . VAL H 1 314 ? -29.303 -22.677 -71.241 1.00 111.69 549 VAL H N 1
ATOM 19251 C CA . VAL H 1 314 ? -29.454 -23.849 -70.393 1.00 110.81 549 VAL H CA 1
ATOM 19252 C C . VAL H 1 314 ? -30.795 -23.842 -69.623 1.00 109.95 549 VAL H C 1
ATOM 19253 O O . VAL H 1 314 ? -31.421 -24.895 -69.460 1.00 109.71 549 VAL H O 1
ATOM 19257 N N . SER H 1 315 ? -31.255 -22.656 -69.207 1.00 108.95 550 SER H N 1
ATOM 19258 C CA . SER H 1 315 ? -32.521 -22.521 -68.473 1.00 107.71 550 SER H CA 1
ATOM 19259 C C . SER H 1 315 ? -33.722 -22.349 -69.410 1.00 106.79 550 SER H C 1
ATOM 19260 O O . SER H 1 315 ? -34.867 -22.301 -68.959 1.00 107.54 550 SER H O 1
ATOM 19263 N N . ARG H 1 316 ? -33.451 -22.226 -70.707 1.00 105.43 551 ARG H N 1
ATOM 19264 C CA . ARG H 1 316 ? -34.493 -22.095 -71.728 1.00 103.57 551 ARG H CA 1
ATOM 19265 C C . ARG H 1 316 ? -35.093 -23.484 -71.940 1.00 101.13 551 ARG H C 1
ATOM 19266 O O . ARG H 1 316 ? -36.107 -23.646 -72.617 1.00 99.82 551 ARG H O 1
ATOM 19274 N N . ARG H 1 317 ? -34.446 -24.484 -71.342 1.00 99.26 552 ARG H N 1
ATOM 19275 C CA . ARG H 1 317 ? -34.871 -25.873 -71.459 1.00 97.20 552 ARG H CA 1
ATOM 19276 C C . ARG H 1 317 ? -35.422 -26.510 -70.176 1.00 95.38 552 ARG H C 1
ATOM 19277 O O . ARG H 1 317 ? -35.407 -27.730 -70.055 1.00 95.44 552 ARG H O 1
ATOM 19285 N N . CYS H 1 318 ? -35.907 -25.703 -69.228 1.00 92.76 553 CYS H N 1
ATOM 19286 C CA . CYS H 1 318 ? -36.478 -26.251 -67.999 1.00 90.11 553 CYS H CA 1
ATOM 19287 C C . CYS H 1 318 ? -37.666 -27.121 -68.369 1.00 87.85 553 CYS H C 1
ATOM 19288 O O . CYS H 1 318 ? -37.674 -28.318 -68.090 1.00 88.14 553 CYS H O 1
ATOM 19291 N N . GLN H 1 319 ? -38.634 -26.524 -69.062 1.00 85.31 554 GLN H N 1
ATOM 19292 C CA . GLN H 1 319 ? -39.852 -27.224 -69.479 1.00 82.08 554 GLN H CA 1
ATOM 19293 C C . GLN H 1 319 ? -39.555 -28.471 -70.293 1.00 79.90 554 GLN H C 1
ATOM 19294 O O . GLN H 1 319 ? -40.147 -29.522 -70.059 1.00 79.17 554 GLN H O 1
ATOM 19300 N N . ALA H 1 320 ? -38.605 -28.341 -71.214 1.00 77.52 555 ALA H N 1
ATOM 19301 C CA . ALA H 1 320 ? -38.190 -29.413 -72.107 1.00 74.44 555 ALA H CA 1
ATOM 19302 C C . ALA H 1 320 ? -37.556 -30.599 -71.389 1.00 73.03 555 ALA H C 1
ATOM 19303 O O . ALA H 1 320 ? -37.986 -31.738 -71.557 1.00 71.62 555 ALA H O 1
ATOM 19305 N N . LEU H 1 321 ? -36.505 -30.320 -70.623 1.00 72.79 556 LEU H N 1
ATOM 19306 C CA . LEU H 1 321 ? -35.784 -31.336 -69.864 1.00 72.27 556 LEU H CA 1
ATOM 19307 C C . LEU H 1 321 ? -36.591 -31.872 -68.681 1.00 72.59 556 LEU H C 1
ATOM 19308 O O . LEU H 1 321 ? -36.274 -32.934 -68.137 1.00 74.44 556 LEU H O 1
ATOM 19313 N N . ALA H 1 322 ? -37.586 -31.109 -68.234 1.00 71.27 557 ALA H N 1
ATOM 19314 C CA . ALA H 1 322 ? -38.447 -31.564 -67.149 1.00 70.12 557 ALA H CA 1
ATOM 19315 C C . ALA H 1 322 ? -39.340 -32.635 -67.770 1.00 70.03 557 ALA H C 1
ATOM 19316 O O . ALA H 1 322 ? -39.460 -33.737 -67.236 1.00 71.29 557 ALA H O 1
ATOM 19318 N N . SER H 1 323 ? -39.940 -32.300 -68.915 1.00 68.89 558 SER H N 1
ATOM 19319 C CA . SER H 1 323 ? -40.812 -33.206 -69.663 1.00 66.77 558 SER H CA 1
ATOM 19320 C C . SER H 1 323 ? -40.072 -34.513 -69.959 1.00 65.85 558 SER H C 1
ATOM 19321 O O . SER H 1 323 ? -40.599 -35.605 -69.723 1.00 65.16 558 SER H O 1
ATOM 19324 N N . PHE H 1 324 ? -38.851 -34.394 -70.475 1.00 65.33 559 PHE H N 1
ATOM 19325 C CA . PHE H 1 324 ? -38.032 -35.567 -70.780 1.00 66.07 559 PHE H CA 1
ATOM 19326 C C . PHE H 1 324 ? -37.794 -36.402 -69.517 1.00 67.14 559 PHE H C 1
ATOM 19327 O O . PHE H 1 324 ? -37.817 -37.629 -69.565 1.00 67.05 559 PHE H O 1
ATOM 19335 N N . MET H 1 325 ? -37.551 -35.725 -68.400 1.00 68.91 560 MET H N 1
ATOM 19336 C CA . MET H 1 325 ? -37.310 -36.387 -67.127 1.00 71.37 560 MET H CA 1
ATOM 19337 C C . MET H 1 325 ? -38.593 -36.947 -66.527 1.00 73.13 560 MET H C 1
ATOM 19338 O O . MET H 1 325 ? -38.575 -37.579 -65.468 1.00 73.04 560 MET H O 1
ATOM 19343 N N . GLU H 1 326 ? -39.710 -36.675 -67.192 1.00 75.47 561 GLU H N 1
ATOM 19344 C CA . GLU H 1 326 ? -41.011 -37.151 -66.737 1.00 77.98 561 GLU H CA 1
ATOM 19345 C C . GLU H 1 326 ? -41.301 -38.489 -67.411 1.00 79.34 561 GLU H C 1
ATOM 19346 O O . GLU H 1 326 ? -41.758 -39.424 -66.755 1.00 80.44 561 GLU H O 1
ATOM 19352 N N . THR H 1 327 ? -41.050 -38.571 -68.720 1.00 79.33 562 THR H N 1
ATOM 19353 C CA . THR H 1 327 ? -41.255 -39.810 -69.471 1.00 79.16 562 THR H CA 1
ATOM 19354 C C . THR H 1 327 ? -40.162 -40.820 -69.129 1.00 79.47 562 THR H C 1
ATOM 19355 O O . THR H 1 327 ? -40.289 -42.007 -69.408 1.00 79.87 562 THR H O 1
ATOM 19359 N N . LEU H 1 328 ? -39.086 -40.330 -68.527 1.00 81.15 563 LEU H N 1
ATOM 19360 C CA . LEU H 1 328 ? -37.957 -41.154 -68.115 1.00 82.36 563 LEU H CA 1
ATOM 19361 C C . LEU H 1 328 ? -38.200 -41.589 -66.665 1.00 84.07 563 LEU H C 1
ATOM 19362 O O . LEU H 1 328 ? -37.391 -42.297 -66.075 1.00 84.32 563 LEU H O 1
ATOM 19367 N N . MET H 1 329 ? -39.353 -41.204 -66.118 1.00 86.45 564 MET H N 1
ATOM 19368 C CA . MET H 1 329 ? -39.705 -41.513 -64.731 1.00 89.04 564 MET H CA 1
ATOM 19369 C C . MET H 1 329 ? -40.737 -42.626 -64.574 1.00 89.84 564 MET H C 1
ATOM 19370 O O . MET H 1 329 ? -40.652 -43.433 -63.652 1.00 89.74 564 MET H O 1
ATOM 19375 N N . ASP H 1 330 ? -41.765 -42.614 -65.421 1.00 90.62 565 ASP H N 1
ATOM 19376 C CA . ASP H 1 330 ? -42.784 -43.668 -65.393 1.00 91.19 565 ASP H CA 1
ATOM 19377 C C . ASP H 1 330 ? -42.196 -44.994 -65.895 1.00 91.20 565 ASP H C 1
ATOM 19378 O O . ASP H 1 330 ? -42.862 -46.033 -65.824 1.00 92.87 565 ASP H O 1
ATOM 19383 N N . GLU H 1 331 ? -40.920 -44.961 -66.302 1.00 88.67 566 GLU H N 1
ATOM 19384 C CA . GLU H 1 331 ? -40.204 -46.142 -66.801 1.00 85.37 566 GLU H CA 1
ATOM 19385 C C . GLU H 1 331 ? -39.425 -46.793 -65.654 1.00 84.04 566 GLU H C 1
ATOM 19386 O O . GLU H 1 331 ? -39.729 -46.414 -64.493 1.00 82.07 566 GLU H O 1
#

CATH classification: 3.30.450.20 (+1 more: 3.30.450.20)

Radius of gyration: 58.74 Å; Cα contacts (8 Å, |Δi|>4): 5047; chains: 8; bounding box: 98×175×149 Å

Foldseek 3Di:
DAQKKKWKAWPPQQATAAIPQSCCVQFNDDRCPSHRPHVCVFFDPLCVVVVVVQCVVQPVCCGDWFKTWGCHPPHDTFIWTKDWDKDFDDDDVTTIMIMIMTGGDFAPDDAFFDFDDDSWQKWKWKAFLQQFTQFTDPSCCNQFVAGRSRRGGDGQLVWFPLVCLVVVLVVLLVQQQLLLDAPRKAWDFWGWTHGQQQWTFTKIWIKHFDAPPVQQATGMIMITITTRIGTNDRTRHDHHDDHDDDDPPCGVVVSVVSSVVSSVSNRDGGHHDDPPPVVCCLVVPPVNVVVVVVVVVVPVCPPPPD/DAQKKKWKAWPPPQATAAIDQSCCVPQVDDRCPRHPHHVCVFWDPLCPVVVVVQCVVQCCHDWFKTWGQGPPHDIFIWIKRWDKDWDPPDPPDDDDPGIIMIMMMTGGDFAQDDAAFDADDPSFFKWKWKAFLQQFTADTDPSCCNAQVDGVSNRGGDGQLVWFPLVCLVVVQVVLVVQLVCQLPAFDWDKDAWGWTHGQQQFTFTWIWIKHFDADPVQLATTMIMIIITGRTGTRDRGRNPRDDPHDDDDDDCRVPVSVVSSCVSSVSNGDRHDHDDPDDDCVVVVCPVVVVVVVVVVPVD/DAQKKKWKAWPVQQQTAAIDQSCCVPQVDHRCPRGRPRPCVQWDPLCPVVVVVQCVVQCCHDWFKTWGQHPPGDTFIWIKRKDKDWDDPPPPPDDDPTIIMIMIMTGGAAAQDDAFQDADDPSWFKWKWKAFLLQFTADTDPSVCNAFQDGRSNRGRDGQLVWFDLVCLVVVLVVLLVQLVLLLDAPRKDKDAWGWTHGQQRWTFTKIWIKHFDADVVQQATTMIMIIITTRTGTRDRGRNHRDPPDDDDDDDCGVPVSVVSSVVSSVSSGDGRDHDDPDDDCVVVVCPVVVVVVVVVVPVD/DAQKKKWKAWPPQQATQAIPCSCCVRQNDDHCPRGRPRVCVFFDPLCPVVVVVQCVVQPVCCGDWFKTWGQHPPHDTFIWIKRWDKDWDDDDVTTIMIMIMTGGDFALFDAFFDADDVSWFKKKWKAFLLQFTADIDPSCCNQQVDTGSRRGGDGQLVFFDLVCLVVVLVVLVVAQVLLLDAFRKAWDDWGWTQGQLRWTFTWIWIKHFDADPVVQATTMIMIIITTRTGTRDRTRNDHNDDHDDDDDDCSVPVSVVSSVVSSVVNRDGHHHDDPCPVVCVLVVPVVNVVVVVVVCVVVVPPPPPD/DAQKKKWKAWPVQQQTQAIPCSCCVPQVDPHCPRGRHHPCVFWDPLCVVVVCVQCVVQVVCCGDKFKTWGWHPPVTDTFIWIKRWDKDWDDDDVTTIMIMIMTGGDWAPFDAFFDFDDPSWQKWKWKAFLLQFTQFTGPSVCNQQVAGGSRRGPDGQLVFFDLVCLPVVLVVLVVQQQLQLPAFRKAWDDWGWTAGQLQFTFTKIWIKHFDADPVVQATGMIMITITTRTGGRDRTRHDHHDDHDDDDPPCGVVVSVVSSVVSSVSNGDGHHHDPPPPVVCVLVVVPVNVVVVVVVCVVCVPPPPPD/DAQKKKWKAWPPQQATAAIDQSCCVPQVDHRCPRGRDHVCVQWDPLCPVVVVVQCVVQCCHDKFWTWGQHPPGDTFIWIKRKDKDWDPPDPPDDDDPTIIMIMIMTGGDFALDPAFFDADDPSWQKWKWKAFLLQFTADIDPSVCNQQVDGRSVRGRDGQLVWFPLVCLVVVLVVLLVQQVLQLPAFDKDKDDWGWTHGQQQWIFTWIWIKHFDAPPVQQATTMIMIITTTRTGTRDRGRNDHDPPHDDDDDDCRVPVSVVSSCVRSVSNGDGHDHDDPPDDCVVVVCPVVVVVVVVVVPVD/DAQKKKWKAWPPQQATQAIDQSCCVVQVDDRCPSHPPHVCVFWDPLCVVVVVVQCVVQPVCCGDWFKTWGQHPPGDTFMWIKRWDKDFDDDDVTTIMIMIMTGGDFAPFDAFFDADDDSWQKWKWKDFLQQFTQDIDPSCCNQFVAGGSRRGGDGQLVWFDLVCLVVVLVVLVVQQQLQLDAPRKAWDDWGWTHGQQQWTFTWIWIKHFDAPPVVQATTMIMIIITTRIGHRDRGRHDHHDDHDDDDPPCGVVVSVVSSVSSSVVNRDGGHHDDPCPVVCCLVVPPVNVVVVVVVCVVVVCPPPPD/DAQKKKWKAWPPPQATAAIGQSCCVPQVPHRCPRHPDHPCVFWDDLCPVVVCVQVVVQCCHDWFKTWGQGPPGDIFIWIKDWDKDWDPPDPPPDDDPTIIMIMIMTGGDEALDDAFQDADDPSWFKKKWKAFLQAATADIDPSVCNQQVDGVSNRGGDGQLVFFDLVCLVVVLVVLLVQLVLQLPAFRKDWDAWGWTAGQLGWTFTWIWIKHFDADVVQLATGMIMIMITTRTGHRDRGRNHNDPPHDDDDDDCRVVVSVVSSVVSSVSNGDGHDHDDPDDDCVVVVCPVPVVVVVVVVPVD

Solvent-accessible surface area: 118612 Å² total; per-residue (Å²): 186,83,19,42,2,6,0,0,0,14,3,50,14,0,44,0,14,4,2,5,29,33,1,55,44,10,0,27,5,54,66,83,72,1,33,40,82,35,2,33,60,1,2,47,142,91,0,74,81,28,1,34,61,50,0,24,98,20,21,82,97,154,96,29,90,17,8,0,23,1,67,36,86,234,134,48,74,44,7,0,80,0,24,2,38,14,93,109,36,43,132,162,98,50,72,28,2,0,2,2,43,1,45,22,8,115,26,19,13,148,32,70,42,16,31,19,64,178,199,14,36,165,7,16,5,50,5,39,17,83,0,79,2,35,88,23,66,78,33,3,2,20,0,0,3,17,1,31,44,32,2,79,54,104,33,5,11,63,1,11,22,58,122,19,4,76,43,0,53,99,0,1,47,46,4,16,154,88,3,79,69,21,36,18,41,34,92,13,89,54,5,71,1,30,1,74,0,8,5,56,3,46,0,62,2,69,7,31,28,17,3,12,0,25,63,65,95,7,51,18,1,21,2,90,7,55,0,80,27,3,0,124,44,39,67,0,30,53,89,81,28,106,48,132,159,74,104,79,114,124,9,99,48,128,12,63,124,14,49,101,59,2,51,144,86,0,54,81,91,11,55,16,74,108,86,68,104,160,26,58,66,38,152,164,51,135,72,45,28,48,72,5,107,69,1,3,67,96,3,30,134,57,22,61,120,179,228,90,64,35,2,2,0,0,0,8,4,41,11,0,37,1,55,50,1,20,95,39,0,56,122,10,0,22,4,55,88,91,76,0,72,55,90,32,2,31,56,0,3,46,141,80,0,84,81,31,0,32,57,52,0,19,97,28,80,125,90,27,75,23,6,0,28,0,52,74,107,213,103,66,67,50,8,0,65,0,0,0,15,19,83,98,11,53,128,52,92,201,78,56,110,252,80,57,71,45,4,0,0,2,0,1,20,16,12,121,20,22,12,134,90,73,76,22,134,56,50,159,113,8,17,128,8,16,3,45,3,37,21,87,0,82,1,34,91,22,67,68,48,2,1,19,0,0,1,18,2,32,46,31,2,89,54,102,31,4,8,62,1,11,24,66,120,19,6,80,45,2,51,93,2,1,39,39,5,16,134,82,5,84,74,25,34,19,47,36,90,8,109,53,8,79,0,44,1,64,2,22,4,72,3,44,0,36,1,78,6,20,18,13,5,12,0,34,54,73,84,6,50,6,0,8,2,88,7,101,2,76,54,4,0,116,46,34,92,0,31,126,78,17,128,83,43,208,141,180,89,76,110,133,14,118,43,118,22,56,120,19,53,94,55,0,38,142,84,1,46,96,90,7,64,16,92,75,174,53,120,184,86,45,16,38,97,67,46,30,27,1,0,43,26,2,15,60,24,91,81,145,231,91,66,30,1,4,0,0,0,8,3,44,11,0,39,2,55,46,2,26,90,34,1,53,119,11,0,24,2,56,94,85,70,2,75,49,92,33,1,32,54,1,1,47,141,78,0,82,79,31,2,32,63,56,0,20,93,29,80,127,87,26,77,17,7,0,23,0,47,66,103,215,106,68,71,55,11,0,64,0,0,0,12,18,92,102,14,57,133,52,94,204,75,56,116,251,80,59,77,43,5,0,0,0,2,1,21,20,9,129,22,20,14,143,87,76,68,27,133,54,50,150,111,10,18,121,8,16,4,41,4,35,17,91,1,77,1,35,88,20,73,70,46,2,0,23,0,1,1,19,1,31,45,32,1,89,50,98,33,4,10,64,2,12,24,65,118,16,6,77,47,1,56,90,1,2,42,39,4,17,143,82,3,83,75,26,34,20,49,30,90,7,101,52,8,73,1,43,1,58,4,27,2,68,2,43,0,44,1,72,7,17,21,11,5,13,0,9,15,64,32,7,54,7,1,11,3,84,11,97,3,84,63,6,0,116,44,32,87,0,31,128,78,16,125,82,51,205,138,167,90,70,103,131,12,128,40,116,20,61,119,20,57,105,52,2,46,90,83,1,38,85,60,7,66,15,94,70,184,55,116,181,122,55,20,50,170,78,51,152,32,2,32,64,26,6,116,80,27,106,118,151,234,83,57,44,3,7,1,0,0,12,4,46,12,0,46,0,21,10,2,20,91,39,1,58,113,11,0,22,3,54,73,78,74,1,27,41,89,28,3,32,52,0,1,10,8,26,0,70,53,28,2,33,61,50,0,24,100,19,19,80,97,158,99,28,93,16,8,0,23,0,58,68,104,218,37,67,41,62,6,0,78,1,24,2,33,10,91,105,41,42,134,212,102,52,74,28,3,0,2,2,39,2,45,23,11,130,17,28,16,150,89,80,72,47,98,62,45,154,185,12,24,142,4,19,4,48,5,37,18,84,0,63,2,37,88,19,68,73,41,0,0,20,0,0,3,11,1,29,48,12,0,78,42,39,25,6,10,41,0,11,19,54,121,18,4,73,44,1,54,96,0,1,51,44,3,19,147,84,1,82,70,17,36,15,51,32,100,9,92,59,4,71,1,25,0,52,0,9,5,52,2,44,0,56,3,69,7,31,27,18,3,11,0,26,69,68,91,5,53,12,2,24,3,82,9,64,6,65,52,3,1,122,50,28,65,0,27,56,92,67,29,110,45,110,152,55,118,93,119,107,18,99,35,122,19,66,120,15,59,103,57,2,50,144,77,0,46,75,95,12,54,15,68,105,81,81,98,156,26,68,69,35,161,166,53,138,70,44,21,50,71,6,106,68,2,4,71,96,3,34,132,60,20,62,121,180,182,86,15,41,2,6,1,0,0,12,3,49,13,0,40,0,18,2,1,4,24,37,0,56,57,10,0,25,2,54,68,80,73,1,24,42,93,36,2,36,59,0,1,55,147,82,0,76,79,29,2,35,60,50,0,22,99,20,17,78,95,155,112,28,83,16,6,0,21,0,67,53,84,191,154,128,53,68,36,7,0,79,1,25,2,38,11,89,107,40,52,140,189,103,52,77,33,4,0,3,2,34,2,46,25,12,100,19,21,13,155,90,76,74,32,126,24,85,176,198,10,33,169,5,18,4,47,5,36,19,89,0,73,3,35,84,24,64,75,37,3,1,23,0,0,3,19,2,34,42,38,2,75,54,106,36,5,10,63,1,11,18,74,115,20,4,76,41,0,54,99,1,4,40,45,3,16,138,90,4,82,63,15,37,13,48,34,89,10,95,56,5,68,0,28,1,75,0,9,2,54,2,43,0,61,2,70,6,28,25,18,4,11,0,23,66,67,92,8,53,14,2,21,2,87,9,52,0,81,56,3,2,118,43,44,66,0,28,59,92,82,32,104,40,134,152,120,104,79,110,124,12,99,47,121,14,63,129,18,49,105,54,3,49,142,87,1,52,85,92,12,58,15,72,99,85,71,103,156,26,63,70,34,159,160,53,138,73,46,26,49,71,11,104,70,1,4,71,93,3,34,133,57,21,62,124,178,227,89,66,34,2,3,1,0,0,8,3,45,10,0,38,1,56,41,1,23,93,34,0,56,120,12,0,20,1,56,90,81,72,0,69,47,93,30,2,34,57,0,2,50,140,77,0,78,80,31,1,31,58,52,0,19,100,27,77,125,89,30,76,19,5,0,27,1,41,62,99,207,110,67,73,60,10,0,65,0,0,0,11,16,88,100,13,61,124,48,96,199,73,59,112,247,76,58,66,44,5,0,0,2,2,1,22,25,9,134,21,18,12,137,79,78,76,19,62,10,5,92,101,12,18,131,7,15,3,46,3,39,21,88,1,83,2,33,89,22,70,65,49,3,0,19,0,0,1,16,2,34,42,36,2,84,54,99,31,6,9,65,1,11,27,69,117,24,5,78,43,1,53,90,1,1,44,37,3,18,137,82,2,83,70,26,30,16,47,34,91,6,102,50,6,64,1,46,0,66,2,27,2,63,3,43,0,42,1,77,7,18,15,15,3,18,0,28,57,75,83,7,47,7,0,12,1,82,10,76,3,58,61,7,1,110,45,33,89,0,30,126,82,15,125,83,46,200,139,178,80,73,107,133,16,116,41,117,21,58,127,17,52,94,59,1,43,141,89,1,48,90,99,5,61,8,108,74,173,48,112,178,76,69,16,34,104,76,44,51,30,6,0,48,28,3,26,63,24,97,88,146,233,90,65,41,1,6,0,0,0,12,4,48,12,0,40,0,18,14,2,17,83,38,2,56,113,15,0,25,6,56,82,79,72,2,32,36,94,30,1,31,50,0,2,10,18,27,0,69,58,28,1,35,63,51,0,20,105,20,20,78,106,154,104,28,86,18,7,0,22,1,56,66,105,216,40,59,39,57,7,0,76,1,27,3,36,12,87,106,38,47,130,210,107,57,75,32,2,0,1,0,39,1,42,24,9,143,23,20,13,154,83,81,73,35,128,22,89,170,197,11,33,163,5,14,4,51,3,38,17,87,0,78,2,34,85,22,68,76,35,2,1,21,0,0,3,11,1,33,44,22,1,78,51,44,13,5,9,17,1,10,24,61,117,15,4,73,42,0,52,103,0,1,51,45,3,17,151,82,2,79,72,19,38,16,44,35,87,16,94,55,4,73,0,26,1,46,0,8,3,54,1,44,0,63,2,76,6,33,29,18,3,12,0,25,66,68,87,7,53,14,1,22,2,92,6,53,0,86,50,4,1,118,48,39,72,0,28,54,90,74,28,108,41,131,144,110,106,72,111,128,10,79,46,122,15,67,125,17,41,109,54,2,50,145,85,0,52,75,94,11,59,14,75,111,86,76,105,155,24,81,65,38,164,155,41,120,71,49,26,51,74,8,107,72,4,6,68,93,4,38,135,61,26,68,129,183,231,85,64,34,2,4,1,0,0,9,5,44,17,0,36,1,57,47,2,24,92,36,0,57,118,13,0,23,5,51,98,86,70,0,72,54,88,32,2,31,52,0,1,44,141,81,0,86,81,29,1,28,58,50,0,18,96,28,83,138,84,27,80,20,7,0,30,0,52,68,108,214,102,65,69,55,8,0,65,0,0,0,14,22,87,98,11,52,126,50,93,197,77,59,114,258,85,54,76,46,4,0,0,2,2,1,22,18,10,124,22,15,14,131,86,78,71,29,130,51,48,154,107,8,20,131,4,16,4,44,4,37,25,65,0,67,2,33,98,18,68,71,40,3,1,19,0,0,2,20,4,30,45,34,2,86,56,105,32,5,9,65,1,12,22,70,121,16,5,84,49,0,50,93,1,1,40,38,2,14,138,77,2,78,73,26,31,19,42,33,98,11,100,51,7,71,1,41,1,60,4,23,0,62,1,44,0,49,2,74,6,16,14,11,3,8,0,13,15,53,32,6,56,5,1,12,3,87,8,84,3,88,55,4,0,132,59,31,89,0,37,119,71,21,134,86,32,206,143,178,80,76,102,133,16,117,44,119,22,58,121,18,53,83,62,0,40,99,76,1,35,95,54,9,63,14,99,66,185,59,92,174,139,48,13,46,161,68,58,149,23,1,31,65,24,7,118,85,20,104,120,143

GO terms:
  GO:0048512 circadian behavior (P, IMP)
  GO:0044297 cell body (C, IDA)
  GO:0005634 nucleus (C, IDA)
  GO:0005737 cytoplasm (C, IDA)
  GO:0045892 negative regulation of DNA-templated transcription (P, IDA)
  GO:0000122 negative regulation of transcription by RNA polymerase II (P, IDA)
  GO:0005634 nucleus (C, TAS)
  GO:0005737 cytoplasm (C, TAS)
  GO:0003714 transcription corepressor activity (F, TAS)
  GO:0042745 circadian sleep/wake cycle (P, TAS)
  GO:0045433 male courtship behavior, veined wing generated song production (P, TAS)
  GO:0045475 locomotor rhythm (P, TAS)
  GO:0009416 response to light stimulus (P, TAS)
  GO:0000122 negative regulation of transcription by RNA polymerase II (P, TAS)
  GO:0007622 rhythmic behavior (P, TAS)
  GO:0007623 circadian rhythm (P, TAS)
  GO:0008062 eclosion rhythm (P, TAS)
  GO:0009266 response to temperature stimulus (P, TAS)
  GO:0042752 regulation of circadian rhythm (P, IMP)
  GO:0043153 entrainment of circadian clock by photoperiod (P, IMP)

Secondary structure (DSSP, 8-state):
--S-EEEEEETTT-BEEEE-TTHHHHH---TTSSTTSBGGGGB-HHHHHHHHHHHHTTS-----EEEEEEEPP---EEEEEEEEEEEE-------EEEEEEEEE---S-SSTTBB--SS--EEEEEEETT-BEEEE-TTHHHHH---HHHHTTSBGGGGB-GGGHHHHHHHHHHHHHHTTSTT---B---EEEE-TTS-EEEEEEEEEEEE-TTT-SEEEEEEEEEEEE--SSS-SSSS--S-----HHHHHHHHHHHHHHHHHHHHSPPP----TTTTTTTSS-HHHHHHHHHHHHHHHHHHHH-/----EEEEEETTT-BEEEE-TTHHHHH---TTSSTTSBGGGGB-GGGHHHHHHHHHHH------EEEEE-----EEEEEEEEEEEE-----SSS-----EEEEEEEEE---S-SSTTPBP-SSS-EEEEEEETT-BEEEE-GGGHHHHS--HHHHTTSBGGGGB-TTTHHHHHHHHHHHHHHTTSTT--EEPPPEEEE-TTS-EEEEEEEEEEEEETTTTEEEEEEEEEEEEE--SSS-SSS--TT-----TTTTHHHHHHHHHHHHHHSSSPPP---S--TTHHHHTHHHHHHHHHHTT--/----EEEEEETTT-BEEEE-TTHHHHH---TTSSTTSBGGGGB-HHHHHHHHHHHHTT------EEEEEPP---EEEEE--EEEEE-----SSS-----EEEEEEEEE---S-SSTTPPP-TTS-EEEEEEETT-BEEEE-TTHHHHHS--HHHHTTSBGGGGB-TTTHHHHHHHHHHHHHHTTSTT--EE---EEEE-TTS-EEEEEEEEEEEE-TTT--EEEEEEEEEEEE--SSS-SSS--TT-----TTTTHHHHHHHHHHHHHHTTS------S--TGGGTTTHHHHHHHHHHHHH-/--S-EEEEEETTT-BEEEE-TTHHHHT---TTSSTTSBGGGGB-GGGHHHHHHHHHTTS-----EEEEEEEPP---EEEEEEEEEEEE-------EEEEEEEEE---S-SSTT-B--TTS-EEEEEEETTSBEEEE-TTHHHHHS--HHHHTTSBGGGGB-GGGHHHHHHHHHHHHHHTTSTT--EE---EEEE-TTS-EEEE--EEEEEE-TTT--EEEEEEEEEEEE--SSS-SSSS--S-----TTHHHHHHHHHHHHHHHHHTS-------TTTTTTTSS-HHHHHHHHHHHHHHHHHHHH-/--S-EEEEEETTT-BEEEE-TTHHHHS---TTSSTTSBGGGGB-GGGHHHHHHHHHTTS-----EEEEEEEPP----EEEEEEEEEEEE-------EEEEEEEEE---S-SSTT-B--SS--EEEEEEETTSBEEEE-THHHHHHS--HHHHTTSBGGGGB-SSTHHHHHHHHHHHHHGGGSTT--EE---EEEE-TTS-EEEE--EEEEEE-TTT-SEEEEEEEEEEEE--SSS-SSSS--S-----IIIIIHHHHHHHHHHHHHHTSPP-----TTTTTTTSS-HHHHHHHHHHHHHHHHHHHH-/----EEEEEETTT-BEEEE-TTHHHHH---TTSSTTSBGGGGB-HHHHHHHHHHHHTT----EEEEEEEPP---EEEEEEE--EEE----SSSS-----EEEEEEEEE---S-SSTTPBPBTTS-EEEEEEETT-BEEEE-TTHHHHH---STTTTTSBGGGGB-TTTHHHHHHHHHHHHHTTSSTT--EEPPPEEEE-TTS-EEEEEEEEEEEEETTTTEEEEEEEEEEEEE--SSS-SSS--TT-----TTTTHHHHHHHHHHHHHHHTSPPP---SS-SGGGTTTHHHHHHHHHHHHH-/--S-EEEEEETTT-BEEEE-TTHHHHS---TTSSTTSBGGGGB-HHHHHHHHHHHHTTS-----EEEEEEEPP---EEEEEEEEEEEE-------EEEEEEEEE---S-SSTT-B--SSPPEEEEEEETTSBEEEE-TTHHHHH---HHHHTTSBGGGGB-GGGHHHHHHHHHHHHHHTTSTT---B---EEEE-TTS-EEEEEEEEEEEE-TTT-SEEEEEEEEEEEE--SSS-SSSS--S-----HHHHHHHHHHHHHHHHHHHTSPPP----TTTTTTTSS-HHHHHHHHHHHHHHHHHHHH-/--S-EEEEEETTT-BEEEE-TTHHHHT---TTSSTTSBGGGGB-GGGHHHHHHHHHTT----EEEEEEEPP---EEEEEEEEEEEE-----SSS-----EEEEEEEEE---S-SSTTPBP-SSS-EEEEEEETTSBEEEE-TTHHHHH---HHHHTTSBGGGGB-GGGHHHHHHHHHHHHHHTTSTT---B---EEEE-TTS-EEEEEEEEEEEEETTTTEEEEEEEEEEEEE--SSS-SSS--TT-----TTTTHHHHHHHHHHHHHHHHSPPP---S--HHHHHTTHHHHHHHHHHTT--

InterPro domains:
  IPR000014 PAS domain [PS50112] (248-297)
  IPR000014 PAS domain [PS50112] (399-447)
  IPR000014 PAS domain [SM00091] (230-295)
  IPR000014 PAS domain [SM00091] (378-445)
  IPR000014 PAS domain [cd00130] (238-300)
  IPR000014 PAS domain [cd00130] (388-495)
  IPR013767 PAS fold [PF00989] (238-333)
  IPR035965 PAS domain superfamily [SSF55785] (238-376)
  IPR035965 PAS domain superfamily [SSF55785] (389-495)
  IPR050760 Period circadian regulator [PTHR11269] (1-1197)

Nearest PDB structures (foldseek):
  3rty-assembly3_E  TM=1.002E+00  e=3.495E-60  Drosophila melanogaster
  3rty-assembly4_G  TM=1.001E+00  e=4.664E-60  Drosophila melanogaster
  3rty-assembly4_H  TM=9.664E-01  e=5.683E-56  Drosophila melanogaster
  1wa9-assembly1_A  TM=8.886E-01  e=7.725E-53  Drosophila melanogaster
  1wa9-assembly1_B  TM=9.429E-01  e=1.164E-51  Drosophila melanogaster